Protein 6HQ6 (pdb70)

Nearest PDB structures (foldseek):
  6hq6-assembly1_B  TM=1.001E+00  e=0.000E+00  metagenome
  6hq6-assembly1_A  TM=1.000E+00  e=0.000E+00  metagenome
  6hq8-assembly1_B  TM=1.000E+00  e=0.000E+00  metagenome
  6gh3-assembly1_A  TM=7.554E-01  e=8.698E-26  Paenibacillus sp. YM1
  6gh3-assembly1_B  TM=7.526E-01  e=1.821E-25  Paenibacillus sp. YM1

Structure (mmCIF, N/CA/C/O backbone):
data_6HQ6
#
_entry.id   6HQ6
#
_cell.length_a   100.239
_cell.length_b   158.986
_cell.length_c   181.564
_cell.angle_alpha   90.000
_cell.angle_beta   90.000
_cell.angle_gamma   90.000
#
_symmetry.space_group_name_H-M   'P 21 21 21'
#
loop_
_entity.id
_entity.type
_entity.pdbx_description
1 polymer 'Bacterial beta-1,3-oligosaccharide phosphorylase'
2 non-polymer 'SULFATE ION'
3 non-polymer BICINE
4 non-polymer 1,2-ETHANEDIOL
5 non-polymer 'CHLORIDE ION'
6 water water
#
loop_
_atom_site.group_PDB
_atom_site.id
_atom_site.type_symbol
_atom_site.label_atom_id
_atom_site.label_alt_id
_atom_site.label_comp_id
_atom_site.label_asym_id
_atom_site.label_entity_id
_atom_site.label_seq_id
_atom_site.pdbx_PDB_ins_code
_atom_site.Cartn_x
_atom_site.Cartn_y
_atom_site.Cartn_z
_atom_site.occupancy
_atom_site.B_iso_or_equiv
_atom_site.auth_seq_id
_atom_site.auth_comp_id
_atom_site.auth_asym_id
_atom_site.auth_atom_id
_atom_site.pdbx_PDB_model_num
ATOM 1 N N . SER A 1 38 ? 69.374 4.431 8.462 1.00 68.79 19 SER A N 1
ATOM 2 C CA . SER A 1 38 ? 69.417 3.901 9.866 1.00 69.29 19 SER A CA 1
ATOM 3 C C . SER A 1 38 ? 68.369 4.648 10.720 1.00 61.06 19 SER A C 1
ATOM 4 O O . SER A 1 38 ? 67.412 4.060 11.225 1.00 55.14 19 SER A O 1
ATOM 7 N N . ILE A 1 39 ? 68.515 5.969 10.825 1.00 57.11 20 ILE A N 1
ATOM 8 C CA . ILE A 1 39 ? 67.567 6.779 11.620 1.00 55.44 20 ILE A CA 1
ATOM 9 C C . ILE A 1 39 ? 66.408 7.232 10.729 1.00 55.61 20 ILE A C 1
ATOM 10 O O . ILE A 1 39 ? 66.504 8.234 10.029 1.00 61.53 20 ILE A O 1
ATOM 15 N N . THR A 1 40 ? 65.294 6.506 10.801 1.00 56.30 21 THR A N 1
ATOM 16 C CA . THR A 1 40 ? 64.091 6.838 10.029 1.00 55.30 21 THR A CA 1
ATOM 17 C C . THR A 1 40 ? 63.002 7.294 10.985 1.00 52.69 21 THR A C 1
ATOM 18 O O . THR A 1 40 ? 63.103 7.039 12.194 1.00 54.44 21 THR A O 1
ATOM 22 N N . MET A 1 41 ? 61.963 7.913 10.421 1.00 54.96 22 MET A N 1
ATOM 23 C CA . MET A 1 41 ? 60.768 8.273 11.192 1.00 54.40 22 MET A CA 1
ATOM 24 C C . MET A 1 41 ? 59.488 7.796 10.486 1.00 52.73 22 MET A C 1
ATOM 25 O O . MET A 1 41 ? 59.190 8.289 9.408 1.00 54.37 22 MET A O 1
ATOM 30 N N . ASP A 1 42 ? 58.698 6.938 11.156 1.00 50.34 23 ASP A N 1
ATOM 31 C CA . ASP A 1 42 ? 57.478 6.358 10.600 1.00 54.52 23 ASP A CA 1
ATOM 32 C C . ASP A 1 42 ? 56.280 6.510 11.549 1.00 53.26 23 ASP A C 1
ATOM 33 O O . ASP A 1 42 ? 56.430 6.753 12.731 1.00 50.03 23 ASP A O 1
ATOM 38 N N . MET A 1 43 ? 55.082 6.365 10.974 1.00 54.09 24 MET A N 1
ATOM 39 C CA . MET A 1 43 ? 53.817 6.226 11.688 1.00 54.52 24 MET A CA 1
ATOM 40 C C . MET A 1 43 ? 53.566 4.752 11.991 1.00 57.72 24 MET A C 1
ATOM 41 O O . MET A 1 43 ? 53.619 3.924 11.091 1.00 59.33 24 MET A O 1
ATOM 46 N N . VAL A 1 44 ? 53.317 4.447 13.267 1.00 55.81 25 VAL A N 1
ATOM 47 C CA . VAL A 1 44 ? 53.198 3.087 13.743 1.00 56.57 25 VAL A CA 1
ATOM 48 C C . VAL A 1 44 ? 52.129 3.059 14.841 1.00 58.09 25 VAL A C 1
ATOM 49 O O . VAL A 1 44 ? 52.145 3.886 15.763 1.00 59.12 25 VAL A O 1
ATOM 53 N N . SER A 1 45 ? 51.214 2.095 14.728 1.00 56.73 26 SER A N 1
ATOM 54 C CA . SER A 1 45 ? 50.178 1.819 15.704 1.00 56.96 26 SER A CA 1
ATOM 55 C C . SER A 1 45 ? 50.794 1.064 16.885 1.00 57.56 26 SER A C 1
ATOM 56 O O . SER A 1 45 ? 51.456 0.043 16.709 1.00 59.51 26 SER A O 1
ATOM 59 N N . MET A 1 46 ? 50.575 1.566 18.100 1.00 57.32 27 MET A N 1
ATOM 60 C CA . MET A 1 46 ? 51.029 0.874 19.298 1.00 58.37 27 MET A CA 1
ATOM 61 C C . MET A 1 46 ? 49.811 0.660 20.192 1.00 60.25 27 MET A C 1
ATOM 62 O O . MET A 1 46 ? 49.235 1.607 20.709 1.00 57.77 27 MET A O 1
ATOM 67 N N . ASN A 1 47 ? 49.371 -0.603 20.264 1.00 65.59 28 ASN A N 1
ATOM 68 C CA . ASN A 1 47 ? 48.185 -0.982 21.009 1.00 68.18 28 ASN A CA 1
ATOM 69 C C . ASN A 1 47 ? 46.979 -0.144 20.583 1.00 67.18 28 ASN A C 1
ATOM 70 O O . ASN A 1 47 ? 46.211 0.298 21.433 1.00 70.24 28 ASN A O 1
ATOM 75 N N . GLY A 1 48 ? 46.840 0.096 19.275 1.00 65.79 29 GLY A N 1
ATOM 76 C CA . GLY A 1 48 ? 45.661 0.766 18.714 1.00 65.09 29 GLY A CA 1
ATOM 77 C C . GLY A 1 48 ? 45.753 2.284 18.684 1.00 61.25 29 GLY A C 1
ATOM 78 O O . GLY A 1 48 ? 44.829 2.923 18.194 1.00 60.29 29 GLY A O 1
ATOM 79 N N . GLU A 1 49 ? 46.865 2.864 19.159 1.00 58.76 30 GLU A N 1
ATOM 80 C CA . GLU A 1 49 ? 47.082 4.328 19.090 1.00 55.76 30 GLU A CA 1
ATOM 81 C C . GLU A 1 49 ? 48.258 4.640 18.147 1.00 52.47 30 GLU A C 1
ATOM 82 O O . GLU A 1 49 ? 49.268 3.967 18.196 1.00 52.19 30 GLU A O 1
ATOM 88 N N . MET A 1 50 ? 48.124 5.666 17.311 1.00 48.36 31 MET A N 1
ATOM 89 C CA . MET A 1 50 ? 49.160 6.058 16.356 1.00 50.65 31 MET A CA 1
ATOM 90 C C . MET A 1 50 ? 50.253 6.919 17.033 1.00 49.43 31 MET A C 1
ATOM 91 O O . MET A 1 50 ? 49.973 7.934 17.718 1.00 48.66 31 MET A O 1
ATOM 96 N N . PHE A 1 51 ? 51.508 6.514 16.802 1.00 47.14 32 PHE A N 1
ATOM 97 C CA . PHE A 1 51 ? 52.698 7.228 17.248 1.00 46.02 32 PHE A CA 1
ATOM 98 C C . PHE A 1 51 ? 53.641 7.516 16.068 1.00 45.77 32 PHE A C 1
ATOM 99 O O . PHE A 1 51 ? 53.712 6.729 15.106 1.00 49.04 32 PHE A O 1
ATOM 107 N N . TYR A 1 52 ? 54.436 8.585 16.189 1.00 41.47 33 TYR A N 1
ATOM 108 C CA . TYR A 1 52 ? 55.662 8.698 15.403 1.00 41.17 33 TYR A CA 1
ATOM 109 C C . TYR A 1 52 ? 56.764 7.890 16.099 1.00 40.30 33 TYR A C 1
ATOM 110 O O . TYR A 1 52 ? 56.953 7.987 17.294 1.00 40.27 33 TYR A O 1
ATOM 119 N N . LYS A 1 53 ? 57.492 7.115 15.308 1.00 40.39 34 LYS A N 1
ATOM 120 C CA . LYS A 1 53 ? 58.597 6.266 15.728 1.00 41.80 34 LYS A CA 1
ATOM 121 C C . LYS A 1 53 ? 59.906 6.767 15.109 1.00 43.00 34 LYS A C 1
ATOM 122 O O . LYS A 1 53 ? 60.026 6.847 13.891 1.00 43.49 34 LYS A O 1
ATOM 128 N N . ILE A 1 54 ? 60.883 7.111 15.957 1.00 42.79 35 ILE A N 1
ATOM 129 C CA . ILE A 1 54 ? 62.240 7.317 15.505 1.00 40.87 35 ILE A CA 1
ATOM 130 C C . ILE A 1 54 ? 63.010 6.016 15.730 1.00 41.34 35 ILE A C 1
ATOM 131 O O . ILE A 1 54 ? 63.321 5.650 16.854 1.00 41.17 35 ILE A O 1
ATOM 136 N N . ALA A 1 55 ? 63.363 5.352 14.636 1.00 42.29 36 ALA A N 1
ATOM 137 C CA . ALA A 1 55 ? 64.174 4.115 14.698 1.00 44.62 36 ALA A CA 1
ATOM 138 C C . ALA A 1 55 ? 65.634 4.492 14.965 1.00 43.90 36 ALA A C 1
ATOM 139 O O . ALA A 1 55 ? 66.161 5.486 14.403 1.00 45.63 36 ALA A O 1
ATOM 141 N N . ASN A 1 56 ? 66.276 3.685 15.815 1.00 42.85 37 ASN A N 1
ATOM 142 C CA . ASN A 1 56 ? 67.684 3.799 16.130 1.00 41.53 37 ASN A CA 1
ATOM 143 C C . ASN A 1 56 ? 67.949 5.176 16.752 1.00 40.70 37 ASN A C 1
ATOM 144 O O . ASN A 1 56 ? 68.942 5.834 16.425 1.00 42.29 37 ASN A O 1
ATOM 149 N N . ASN A 1 57 ? 67.076 5.590 17.681 1.00 40.12 38 ASN A N 1
ATOM 150 C CA . ASN A 1 57 ? 67.166 6.927 18.278 1.00 38.52 38 ASN A CA 1
ATOM 151 C C . ASN A 1 57 ? 68.494 7.134 18.999 1.00 39.73 38 ASN A C 1
ATOM 152 O O . ASN A 1 57 ? 68.918 8.268 19.183 1.00 38.76 38 ASN A O 1
ATOM 157 N N . ASP A 1 58 ? 69.147 6.035 19.400 1.00 41.28 39 ASP A N 1
ATOM 158 C CA . ASP A 1 58 ? 70.412 6.096 20.122 1.00 41.42 39 ASP A CA 1
ATOM 159 C C . ASP A 1 58 ? 71.575 6.377 19.176 1.00 41.41 39 ASP A C 1
ATOM 160 O O . ASP A 1 58 ? 72.661 6.605 19.638 1.00 43.91 39 ASP A O 1
ATOM 165 N N . ALA A 1 59 ? 71.339 6.413 17.868 1.00 41.88 40 ALA A N 1
ATOM 166 C CA . ALA A 1 59 ? 72.363 6.866 16.928 1.00 43.25 40 ALA A CA 1
ATOM 167 C C . ALA A 1 59 ? 72.360 8.394 16.845 1.00 44.55 40 ALA A C 1
ATOM 168 O O . ALA A 1 59 ? 73.224 8.952 16.219 1.00 46.61 40 ALA A O 1
ATOM 170 N N . MET A 1 60 ? 71.332 9.054 17.397 1.00 45.07 41 MET A N 1
ATOM 171 C CA . MET A 1 60 ? 71.285 10.515 17.457 1.00 43.47 41 MET A CA 1
ATOM 172 C C . MET A 1 60 ? 71.910 10.962 18.783 1.00 42.80 41 MET A C 1
ATOM 173 O O . MET A 1 60 ? 71.749 10.306 19.809 1.00 41.01 41 MET A O 1
ATOM 178 N N . ARG A 1 61 ? 72.489 12.161 18.777 1.00 41.10 42 ARG A N 1
ATOM 179 C CA . ARG A 1 61 ? 72.806 12.831 20.014 1.00 40.96 42 ARG A CA 1
ATOM 180 C C . ARG A 1 61 ? 71.524 13.056 20.823 1.00 37.69 42 ARG A C 1
ATOM 181 O O . ARG A 1 61 ? 70.533 13.560 20.317 1.00 37.51 42 ARG A O 1
ATOM 189 N N . PRO A 1 62 ? 71.460 12.658 22.106 1.00 37.11 43 PRO A N 1
ATOM 190 C CA . PRO A 1 62 ? 70.218 12.789 22.866 1.00 36.87 43 PRO A CA 1
ATOM 191 C C . PRO A 1 62 ? 69.611 14.200 22.819 1.00 36.58 43 PRO A C 1
ATOM 192 O O . PRO A 1 62 ? 70.349 15.204 22.948 1.00 36.97 43 PRO A O 1
ATOM 196 N N . PHE A 1 63 ? 68.288 14.274 22.644 1.00 35.46 44 PHE A N 1
ATOM 197 C CA . PHE A 1 63 ? 67.593 15.560 22.509 1.00 34.03 44 PHE A CA 1
ATOM 198 C C . PHE A 1 63 ? 66.492 15.674 23.573 1.00 35.56 44 PHE A C 1
ATOM 199 O O . PHE A 1 63 ? 66.013 14.640 24.157 1.00 33.80 44 PHE A O 1
ATOM 207 N N . PHE A 1 64 ? 66.051 16.913 23.833 1.00 33.49 45 PHE A N 1
ATOM 208 C CA . PHE A 1 64 ? 65.169 17.186 24.976 1.00 33.50 45 PHE A CA 1
ATOM 209 C C . PHE A 1 64 ? 63.732 17.455 24.514 1.00 33.13 45 PHE A C 1
ATOM 210 O O . PHE A 1 64 ? 63.522 18.156 23.544 1.00 33.98 45 PHE A O 1
ATOM 218 N N . MET A 1 65 ? 62.749 16.952 25.286 1.00 33.70 46 MET A N 1
ATOM 219 C CA . MET A 1 65 ? 61.322 17.030 24.953 1.00 33.96 46 MET A CA 1
ATOM 220 C C . MET A 1 65 ? 60.517 17.518 26.166 1.00 33.11 46 MET A C 1
ATOM 221 O O . MET A 1 65 ? 60.921 17.338 27.306 1.00 32.52 46 MET A O 1
ATOM 226 N N . THR A 1 66 ? 59.365 18.136 25.887 1.00 32.98 47 THR A N 1
ATOM 227 C CA . THR A 1 66 ? 58.340 18.375 26.876 1.00 33.64 47 THR A CA 1
ATOM 228 C C . THR A 1 66 ? 57.182 17.460 26.535 1.00 32.60 47 THR A C 1
ATOM 229 O O . THR A 1 66 ? 56.833 17.346 25.399 1.00 34.43 47 THR A O 1
ATOM 233 N N . ILE A 1 67 ? 56.702 16.705 27.533 1.00 33.60 48 ILE A N 1
ATOM 234 C CA . ILE A 1 67 ? 55.509 15.884 27.392 1.00 33.46 48 ILE A CA 1
ATOM 235 C C . ILE A 1 67 ? 54.360 16.696 27.975 1.00 35.13 48 ILE A C 1
ATOM 236 O O . ILE A 1 67 ? 54.397 17.091 29.163 1.00 36.91 48 ILE A O 1
ATOM 241 N N . VAL A 1 68 ? 53.344 16.959 27.159 1.00 35.64 49 VAL A N 1
ATOM 242 C CA . VAL A 1 68 ? 52.289 17.883 27.550 1.00 36.49 49 VAL A CA 1
ATOM 243 C C . VAL A 1 68 ? 51.154 17.110 28.227 1.00 36.33 49 VAL A C 1
ATOM 244 O O . VAL A 1 68 ? 50.962 15.917 27.982 1.00 34.77 49 VAL A O 1
ATOM 248 N N . SER A 1 69 ? 50.458 17.814 29.128 1.00 35.15 50 SER A N 1
ATOM 249 C CA . SER A 1 69 ? 49.271 17.363 29.806 1.00 36.26 50 SER A CA 1
ATOM 250 C C . SER A 1 69 ? 48.150 18.403 29.654 1.00 36.14 50 SER A C 1
ATOM 251 O O . SER A 1 69 ? 48.413 19.608 29.527 1.00 35.49 50 SER A O 1
ATOM 254 N N . ASP A 1 70 ? 46.911 17.903 29.700 1.00 35.71 51 ASP A N 1
ATOM 255 C CA . ASP A 1 70 ? 45.709 18.664 29.879 1.00 37.33 51 ASP A CA 1
ATOM 256 C C . ASP A 1 70 ? 45.627 19.190 31.314 1.00 38.70 51 ASP A C 1
ATOM 257 O O . ASP A 1 70 ? 44.929 20.160 31.576 1.00 40.00 51 ASP A O 1
ATOM 262 N N . SER A 1 71 ? 46.307 18.525 32.244 1.00 39.25 52 SER A N 1
ATOM 263 C CA . SER A 1 71 ? 46.230 18.808 33.687 1.00 39.72 52 SER A CA 1
ATOM 264 C C . SER A 1 71 ? 47.480 19.608 34.111 1.00 38.82 52 SER A C 1
ATOM 265 O O . SER A 1 71 ? 47.988 20.391 33.338 1.00 39.17 52 SER A O 1
ATOM 268 N N . ASN A 1 72 ? 47.988 19.428 35.326 1.00 37.51 53 ASN A N 1
ATOM 269 C CA . ASN A 1 72 ? 49.094 20.256 35.835 1.00 37.80 53 ASN A CA 1
ATOM 270 C C . ASN A 1 72 ? 50.423 19.471 35.885 1.00 37.40 53 ASN A C 1
ATOM 271 O O . ASN A 1 72 ? 51.403 19.937 36.469 1.00 36.82 53 ASN A O 1
ATOM 276 N N . HIS A 1 73 ? 50.501 18.353 35.157 1.00 37.00 54 HIS A N 1
ATOM 277 C CA . HIS A 1 73 ? 51.745 17.602 35.021 1.00 36.19 54 HIS A CA 1
ATOM 278 C C . HIS A 1 73 ? 52.741 18.393 34.206 1.00 35.75 54 HIS A C 1
ATOM 279 O O . HIS A 1 73 ? 52.362 18.992 33.207 1.00 35.96 54 HIS A O 1
ATOM 286 N N . TRP A 1 74 ? 54.019 18.291 34.578 1.00 34.90 55 TRP A N 1
ATOM 287 C CA . TRP A 1 74 ? 55.095 18.631 33.715 1.00 33.95 55 TRP A CA 1
ATOM 288 C C . TRP A 1 74 ? 56.098 17.474 33.662 1.00 34.65 55 TRP A C 1
ATOM 289 O O . TRP A 1 74 ? 56.318 16.757 34.659 1.00 34.45 55 TRP A O 1
ATOM 300 N N . MET A 1 75 ? 56.727 17.318 32.502 1.00 34.33 56 MET A N 1
ATOM 301 C CA . MET A 1 75 ? 57.704 16.270 32.286 1.00 36.57 56 MET A CA 1
ATOM 302 C C . MET A 1 75 ? 58.648 16.712 31.174 1.00 34.43 56 MET A C 1
ATOM 303 O O . MET A 1 75 ? 58.216 16.915 30.060 1.00 35.49 56 MET A O 1
ATOM 308 N N . PHE A 1 76 ? 59.932 16.804 31.511 1.00 34.31 57 PHE A N 1
ATOM 309 C CA . PHE A 1 76 ? 60.970 17.210 30.607 1.00 35.43 57 PHE A CA 1
ATOM 310 C C . PHE A 1 76 ? 61.977 16.060 30.512 1.00 34.84 57 PHE A C 1
ATOM 311 O O . PHE A 1 76 ? 62.651 15.725 31.489 1.00 37.00 57 PHE A O 1
ATOM 319 N N . VAL A 1 77 ? 62.053 15.443 29.334 1.00 34.05 58 VAL A N 1
ATOM 320 C CA . VAL A 1 77 ? 62.688 14.145 29.220 1.00 35.77 58 VAL A CA 1
ATOM 321 C C . VAL A 1 77 ? 63.569 14.128 27.974 1.00 34.96 58 VAL A C 1
ATOM 322 O O . VAL A 1 77 ? 63.204 14.707 26.939 1.00 35.14 58 VAL A O 1
ATOM 326 N N . SER A 1 78 ? 64.727 13.478 28.106 1.00 34.02 59 SER A N 1
ATOM 327 C CA . SER A 1 78 ? 65.655 13.227 27.022 1.00 34.06 59 SER A CA 1
ATOM 328 C C . SER A 1 78 ? 65.279 11.955 26.259 1.00 34.85 59 SER A C 1
ATOM 329 O O . SER A 1 78 ? 64.640 11.080 26.779 1.00 34.60 59 SER A O 1
ATOM 332 N N . SER A 1 79 ? 65.739 11.877 25.007 1.00 35.96 60 SER A N 1
ATOM 333 C CA . SER A 1 79 ? 65.531 10.741 24.161 1.00 36.06 60 SER A CA 1
ATOM 334 C C . SER A 1 79 ? 66.313 9.536 24.704 1.00 37.13 60 SER A C 1
ATOM 335 O O . SER A 1 79 ? 66.033 8.419 24.320 1.00 36.68 60 SER A O 1
ATOM 338 N N . ASN A 1 80 ? 67.241 9.780 25.645 1.00 36.58 61 ASN A N 1
ATOM 339 C CA . ASN A 1 80 ? 67.924 8.712 26.329 1.00 38.11 61 ASN A CA 1
ATOM 340 C C . ASN A 1 80 ? 67.167 8.255 27.576 1.00 36.55 61 ASN A C 1
ATOM 341 O O . ASN A 1 80 ? 67.607 7.365 28.210 1.00 40.09 61 ASN A O 1
ATOM 346 N N . GLY A 1 81 ? 66.036 8.859 27.928 1.00 35.82 62 GLY A N 1
ATOM 347 C CA . GLY A 1 81 ? 65.256 8.446 29.097 1.00 36.15 62 GLY A CA 1
ATOM 348 C C . GLY A 1 81 ? 65.449 9.307 30.348 1.00 36.30 62 GLY A C 1
ATOM 349 O O . GLY A 1 81 ? 64.622 9.280 31.240 1.00 36.27 62 GLY A O 1
ATOM 350 N N . GLY A 1 82 ? 66.519 10.100 30.413 1.00 36.44 63 GLY A N 1
ATOM 351 C CA . GLY A 1 82 ? 66.767 10.917 31.598 1.00 37.86 63 GLY A CA 1
ATOM 352 C C . GLY A 1 82 ? 65.669 11.960 31.733 1.00 37.29 63 GLY A C 1
ATOM 353 O O . GLY A 1 82 ? 65.237 12.496 30.724 1.00 37.86 63 GLY A O 1
ATOM 354 N N . LEU A 1 83 ? 65.145 12.180 32.947 1.00 36.85 64 LEU A N 1
ATOM 355 C CA . LEU A 1 83 ? 64.011 13.107 33.058 1.00 36.27 64 LEU A CA 1
ATOM 356 C C . LEU A 1 83 ? 63.998 13.825 34.408 1.00 35.79 64 LEU A C 1
ATOM 357 O O . LEU A 1 83 ? 64.646 13.420 35.410 1.00 35.12 64 LEU A O 1
ATOM 362 N N . THR A 1 84 ? 63.248 14.930 34.388 1.00 36.18 65 THR A N 1
ATOM 363 C CA . THR A 1 84 ? 62.603 15.496 35.566 1.00 36.60 65 THR A CA 1
ATOM 364 C C . THR A 1 84 ? 61.097 15.562 35.303 1.00 35.76 65 THR A C 1
ATOM 365 O O . THR A 1 84 ? 60.657 15.782 34.172 1.00 37.09 65 THR A O 1
ATOM 369 N N . ALA A 1 85 ? 60.307 15.371 36.357 1.00 36.69 66 ALA A N 1
ATOM 370 C CA . ALA A 1 85 ? 58.873 15.447 36.249 1.00 37.59 66 ALA A CA 1
ATOM 371 C C . ALA A 1 85 ? 58.270 15.797 37.601 1.00 37.57 66 ALA A C 1
ATOM 372 O O . ALA A 1 85 ? 58.890 15.592 38.645 1.00 40.26 66 ALA A O 1
ATOM 374 N N . GLY A 1 86 ? 57.033 16.301 37.553 1.00 36.68 67 GLY A N 1
ATOM 375 C CA . GLY A 1 86 ? 56.304 16.697 38.737 1.00 37.27 67 GLY A CA 1
ATOM 376 C C . GLY A 1 86 ? 54.936 17.229 38.377 1.00 36.51 67 GLY A C 1
ATOM 377 O O . GLY A 1 86 ? 54.512 17.071 37.261 1.00 34.61 67 GLY A O 1
ATOM 378 N N . ARG A 1 87 ? 54.276 17.879 39.342 1.00 37.31 68 ARG A N 1
ATOM 379 C CA . ARG A 1 87 ? 53.010 18.537 39.097 1.00 37.59 68 ARG A CA 1
ATOM 380 C C . ARG A 1 87 ? 53.084 19.971 39.631 1.00 38.43 68 ARG A C 1
ATOM 381 O O . ARG A 1 87 ? 53.732 20.253 40.652 1.00 38.03 68 ARG A O 1
ATOM 389 N N . LYS A 1 88 ? 52.449 20.876 38.882 1.00 38.11 69 LYS A N 1
ATOM 390 C CA . LYS A 1 88 ? 52.359 22.308 39.184 1.00 38.48 69 LYS A CA 1
ATOM 391 C C . LYS A 1 88 ? 53.702 22.997 38.915 1.00 36.88 69 LYS A C 1
ATOM 392 O O . LYS A 1 88 ? 53.807 23.747 37.945 1.00 36.09 69 LYS A O 1
ATOM 398 N N . ASN A 1 89 ? 54.722 22.738 39.731 1.00 36.75 70 ASN A N 1
ATOM 399 C CA . ASN A 1 89 ? 56.020 23.420 39.561 1.00 38.10 70 ASN A CA 1
ATOM 400 C C . ASN A 1 89 ? 57.156 22.570 40.160 1.00 38.13 70 ASN A C 1
ATOM 401 O O . ASN A 1 89 ? 56.958 21.485 40.653 1.00 37.95 70 ASN A O 1
ATOM 406 N N . ALA A 1 90 ? 58.368 23.120 40.120 1.00 39.79 71 ALA A N 1
ATOM 407 C CA . ALA A 1 90 ? 59.585 22.438 40.497 1.00 39.94 71 ALA A CA 1
ATOM 408 C C . ALA A 1 90 ? 59.617 22.125 42.001 1.00 41.34 71 ALA A C 1
ATOM 409 O O . ALA A 1 90 ? 60.459 21.366 42.423 1.00 41.45 71 ALA A O 1
ATOM 411 N N . GLU A 1 91 ? 58.708 22.689 42.793 1.00 40.66 72 GLU A N 1
ATOM 412 C CA . GLU A 1 91 ? 58.705 22.486 44.249 1.00 42.24 72 GLU A CA 1
ATOM 413 C C . GLU A 1 91 ? 57.912 21.217 44.609 1.00 41.61 72 GLU A C 1
ATOM 414 O O . GLU A 1 91 ? 57.869 20.842 45.758 1.00 42.55 72 GLU A O 1
ATOM 420 N N . TYR A 1 92 ? 57.286 20.586 43.618 1.00 41.69 73 TYR A N 1
ATOM 421 C CA . TYR A 1 92 ? 56.603 19.303 43.738 1.00 43.16 73 TYR A CA 1
ATOM 422 C C . TYR A 1 92 ? 57.144 18.362 42.642 1.00 41.83 73 TYR A C 1
ATOM 423 O O . TYR A 1 92 ? 56.394 17.769 41.895 1.00 40.44 73 TYR A O 1
ATOM 432 N N . ALA A 1 93 ? 58.468 18.285 42.550 1.00 41.45 74 ALA A N 1
ATOM 433 C CA . ALA A 1 93 ? 59.169 17.404 41.643 1.00 41.45 74 ALA A CA 1
ATOM 434 C C . ALA A 1 93 ? 59.101 15.960 42.140 1.00 41.50 74 ALA A C 1
ATOM 435 O O . ALA A 1 93 ? 59.311 15.686 43.328 1.00 44.15 74 ALA A O 1
ATOM 437 N N . LEU A 1 94 ? 58.858 15.042 41.202 1.00 40.31 75 LEU A N 1
ATOM 438 C CA . LEU A 1 94 ? 58.973 13.589 41.443 1.00 40.23 75 LEU A CA 1
ATOM 439 C C . LEU A 1 94 ? 60.423 13.153 41.280 1.00 40.29 75 LEU A C 1
ATOM 440 O O . LEU A 1 94 ? 60.912 12.346 42.053 1.00 39.91 75 LEU A O 1
ATOM 445 N N . PHE A 1 95 ? 61.076 13.694 40.245 1.00 40.48 76 PHE A N 1
ATOM 446 C CA . PHE A 1 95 ? 62.506 13.550 40.009 1.00 39.69 76 PHE A CA 1
ATOM 447 C C . PHE A 1 95 ? 63.171 14.930 40.027 1.00 41.06 76 PHE A C 1
ATOM 448 O O . PHE A 1 95 ? 62.592 15.921 39.597 1.00 40.88 76 PHE A O 1
ATOM 456 N N . PRO A 1 96 ? 64.424 15.033 40.504 1.00 40.36 77 PRO A N 1
ATOM 457 C CA . PRO A 1 96 ? 65.056 16.325 40.738 1.00 40.88 77 PRO A CA 1
ATOM 458 C C . PRO A 1 96 ? 65.088 17.252 39.514 1.00 38.84 77 PRO A C 1
ATOM 459 O O . PRO A 1 96 ? 65.335 16.804 38.399 1.00 37.85 77 PRO A O 1
ATOM 463 N N . TYR A 1 97 ? 64.826 18.544 39.773 1.00 39.02 78 TYR A N 1
ATOM 464 C CA . TYR A 1 97 ? 64.748 19.563 38.754 1.00 37.80 78 TYR A CA 1
ATOM 465 C C . TYR A 1 97 ? 66.141 20.192 38.570 1.00 37.77 78 TYR A C 1
ATOM 466 O O . TYR A 1 97 ? 66.581 20.983 39.372 1.00 38.95 78 TYR A O 1
ATOM 475 N N . TYR A 1 98 ? 66.854 19.785 37.518 1.00 38.17 79 TYR A N 1
ATOM 476 C CA . TYR A 1 98 ? 68.150 20.321 37.154 1.00 37.21 79 TYR A CA 1
ATOM 477 C C . TYR A 1 98 ? 68.094 20.860 35.721 1.00 36.73 79 TYR A C 1
ATOM 478 O O . TYR A 1 98 ? 67.073 20.690 35.012 1.00 36.28 79 TYR A O 1
ATOM 487 N N . THR A 1 99 ? 69.184 21.502 35.276 1.00 35.61 80 THR A N 1
ATOM 488 C CA . THR A 1 99 ? 69.306 21.941 33.857 1.00 37.12 80 THR A CA 1
ATOM 489 C C . THR A 1 99 ? 69.332 20.733 32.896 1.00 37.49 80 THR A C 1
ATOM 490 O O . THR A 1 99 ? 69.586 19.601 33.310 1.00 36.31 80 THR A O 1
ATOM 494 N N . ASP A 1 100 ? 69.040 20.984 31.617 1.00 35.55 81 ASP A N 1
ATOM 495 C CA . ASP A 1 100 ? 68.753 19.892 30.679 1.00 38.07 81 ASP A CA 1
ATOM 496 C C . ASP A 1 100 ? 70.001 19.020 30.398 1.00 37.84 81 ASP A C 1
ATOM 497 O O . ASP A 1 100 ? 69.837 17.807 30.122 1.00 37.19 81 ASP A O 1
ATOM 502 N N . ASP A 1 101 ? 71.207 19.609 30.406 1.00 35.82 82 ASP A N 1
ATOM 503 C CA . ASP A 1 101 ? 72.473 18.847 30.307 1.00 36.20 82 ASP A CA 1
ATOM 504 C C . ASP A 1 101 ? 72.543 17.824 31.467 1.00 37.96 82 ASP A C 1
ATOM 505 O O . ASP A 1 101 ? 72.784 16.637 31.256 1.00 38.83 82 ASP A O 1
ATOM 510 N N . LYS A 1 102 ? 72.285 18.258 32.707 1.00 38.04 83 LYS A N 1
ATOM 511 C CA . LYS A 1 102 ? 72.433 17.370 33.849 1.00 39.30 83 LYS A CA 1
ATOM 512 C C . LYS A 1 102 ? 71.304 16.325 33.877 1.00 39.21 83 LYS A C 1
ATOM 513 O O . LYS A 1 102 ? 71.537 15.207 34.344 1.00 38.80 83 LYS A O 1
ATOM 519 N N . ILE A 1 103 ? 70.093 16.700 33.443 1.00 38.30 84 ILE A N 1
ATOM 520 C CA . ILE A 1 103 ? 68.995 15.735 33.290 1.00 39.20 84 ILE A CA 1
ATOM 521 C C . ILE A 1 103 ? 69.457 14.607 32.338 1.00 39.25 84 ILE A C 1
ATOM 522 O O . ILE A 1 103 ? 69.424 13.424 32.705 1.00 40.99 84 ILE A O 1
ATOM 527 N N . THR A 1 104 ? 69.901 14.985 31.145 1.00 38.19 85 THR A N 1
ATOM 528 C CA . THR A 1 104 ? 70.381 14.069 30.104 1.00 39.28 85 THR A CA 1
ATOM 529 C C . THR A 1 104 ? 71.498 13.142 30.627 1.00 39.97 85 THR A C 1
ATOM 530 O O . THR A 1 104 ? 71.518 11.963 30.282 1.00 42.13 85 THR A O 1
ATOM 534 N N . GLU A 1 105 ? 72.395 13.667 31.474 1.00 39.96 86 GLU A N 1
ATOM 535 C CA . GLU A 1 105 ? 73.570 12.957 31.999 1.00 39.97 86 GLU A CA 1
ATOM 536 C C . GLU A 1 105 ? 73.193 12.036 33.170 1.00 40.88 86 GLU A C 1
ATOM 537 O O . GLU A 1 105 ? 74.046 11.281 33.639 1.00 42.94 86 GLU A O 1
ATOM 543 N N . SER A 1 106 ? 71.953 12.108 33.669 1.00 38.98 87 SER A N 1
ATOM 544 C CA . SER A 1 106 ? 71.523 11.459 34.922 1.00 39.08 87 SER A CA 1
ATOM 545 C C . SER A 1 106 ? 70.751 10.145 34.696 1.00 38.47 87 SER A C 1
ATOM 546 O O . SER A 1 106 ? 70.240 9.584 35.647 1.00 39.48 87 SER A O 1
ATOM 549 N N . ALA A 1 107 ? 70.642 9.667 33.451 1.00 38.83 88 ALA A N 1
ATOM 550 C CA . ALA A 1 107 ? 69.721 8.562 33.077 1.00 39.51 88 ALA A CA 1
ATOM 551 C C . ALA A 1 107 ? 70.050 7.255 33.812 1.00 39.89 88 ALA A C 1
ATOM 552 O O . ALA A 1 107 ? 69.150 6.447 34.091 1.00 42.22 88 ALA A O 1
ATOM 554 N N . ASP A 1 108 ? 71.322 7.038 34.136 1.00 42.09 89 ASP A N 1
ATOM 555 C CA . ASP A 1 108 ? 71.733 5.773 34.752 1.00 43.49 89 ASP A CA 1
ATOM 556 C C . ASP A 1 108 ? 71.248 5.673 36.209 1.00 44.72 89 ASP A C 1
ATOM 557 O O . ASP A 1 108 ? 71.076 4.571 36.680 1.00 43.68 89 ASP A O 1
ATOM 562 N N . ILE A 1 109 ? 71.083 6.813 36.911 1.00 43.97 90 ILE A N 1
ATOM 563 C CA . ILE A 1 109 ? 70.804 6.840 38.350 1.00 46.19 90 ILE A CA 1
ATOM 564 C C . ILE A 1 109 ? 69.442 7.454 38.673 1.00 44.51 90 ILE A C 1
ATOM 565 O O . ILE A 1 109 ? 69.002 7.373 39.806 1.00 44.98 90 ILE A O 1
ATOM 570 N N . THR A 1 110 ? 68.806 8.105 37.709 1.00 43.02 91 THR A N 1
ATOM 571 C CA . THR A 1 110 ? 67.565 8.797 37.962 1.00 42.00 91 THR A CA 1
ATOM 572 C C . THR A 1 110 ? 66.522 8.371 36.934 1.00 40.23 91 THR A C 1
ATOM 573 O O . THR A 1 110 ? 66.778 8.394 35.756 1.00 38.72 91 THR A O 1
ATOM 577 N N . GLY A 1 111 ? 65.331 8.033 37.426 1.00 41.38 92 GLY A N 1
ATOM 578 C CA . GLY A 1 111 ? 64.199 7.706 36.585 1.00 41.69 92 GLY A CA 1
ATOM 579 C C . GLY A 1 111 ? 64.049 6.210 36.396 1.00 41.63 92 GLY A C 1
ATOM 580 O O . GLY A 1 111 ? 64.181 5.449 37.347 1.00 43.28 92 GLY A O 1
ATOM 581 N N . SER A 1 112 ? 63.794 5.811 35.147 1.00 41.23 93 SER A N 1
ATOM 582 C CA . SER A 1 112 ? 63.466 4.441 34.766 1.00 43.16 93 SER A CA 1
ATOM 583 C C . SER A 1 112 ? 64.718 3.551 34.837 1.00 43.72 93 SER A C 1
ATOM 584 O O . SER A 1 112 ? 65.830 3.947 34.431 1.00 42.02 93 SER A O 1
ATOM 587 N N . LYS A 1 113 ? 64.561 2.350 35.400 1.00 43.66 94 LYS A N 1
ATOM 588 C CA . LYS A 1 113 ? 65.668 1.394 35.455 1.00 45.16 94 LYS A CA 1
ATOM 589 C C . LYS A 1 113 ? 65.102 -0.024 35.434 1.00 47.08 94 LYS A C 1
ATOM 590 O O . LYS A 1 113 ? 64.200 -0.333 36.234 1.00 47.25 94 LYS A O 1
ATOM 596 N N . SER A 1 114 ? 65.656 -0.862 34.541 1.00 47.76 95 SER A N 1
ATOM 597 C CA . SER A 1 114 ? 65.176 -2.224 34.331 1.00 50.10 95 SER A CA 1
ATOM 598 C C . SER A 1 114 ? 66.365 -3.175 34.130 1.00 50.34 95 SER A C 1
ATOM 599 O O . SER A 1 114 ? 67.202 -2.947 33.264 1.00 47.86 95 SER A O 1
ATOM 602 N N . ILE A 1 115 ? 66.428 -4.226 34.947 1.00 50.47 96 ILE A N 1
ATOM 603 C CA . ILE A 1 115 ? 67.432 -5.274 34.825 1.00 52.09 96 ILE A CA 1
ATOM 604 C C . ILE A 1 115 ? 66.725 -6.645 34.808 1.00 52.38 96 ILE A C 1
ATOM 605 O O . ILE A 1 115 ? 65.880 -6.933 35.677 1.00 51.83 96 ILE A O 1
ATOM 610 N N . PHE A 1 116 ? 67.107 -7.480 33.828 1.00 53.02 97 PHE A N 1
ATOM 611 C CA . PHE A 1 116 ? 66.559 -8.828 33.635 1.00 54.29 97 PHE A CA 1
ATOM 612 C C . PHE A 1 116 ? 67.685 -9.862 33.741 1.00 55.56 97 PHE A C 1
ATOM 613 O O . PHE A 1 116 ? 68.743 -9.714 33.089 1.00 54.31 97 PHE A O 1
ATOM 621 N N . GLN A 1 117 ? 67.437 -10.882 34.583 1.00 56.32 98 GLN A N 1
ATOM 622 C CA . GLN A 1 117 ? 68.256 -12.080 34.748 1.00 58.04 98 GLN A CA 1
ATOM 623 C C . GLN A 1 117 ? 67.526 -13.216 34.029 1.00 59.59 98 GLN A C 1
ATOM 624 O O . GLN A 1 117 ? 66.462 -13.652 34.486 1.00 58.85 98 GLN A O 1
ATOM 630 N N . ILE A 1 118 ? 68.079 -13.654 32.893 1.00 60.59 99 ILE A N 1
ATOM 631 C CA . ILE A 1 118 ? 67.410 -14.566 31.965 1.00 62.18 99 ILE A CA 1
ATOM 632 C C . ILE A 1 118 ? 68.163 -15.902 31.974 1.00 66.17 99 ILE A C 1
ATOM 633 O O . ILE A 1 118 ? 69.345 -15.935 31.709 1.00 64.45 99 ILE A O 1
ATOM 638 N N . GLN A 1 119 ? 67.469 -16.985 32.322 1.00 73.19 100 GLN A N 1
ATOM 639 C CA . GLN A 1 119 ? 68.066 -18.336 32.282 1.00 80.62 100 GLN A CA 1
ATOM 640 C C . GLN A 1 119 ? 67.912 -18.876 30.860 1.00 84.46 100 GLN A C 1
ATOM 641 O O . GLN A 1 119 ? 66.795 -19.105 30.411 1.00 84.05 100 GLN A O 1
ATOM 647 N N . TYR A 1 120 ? 69.044 -19.025 30.161 1.00 91.85 101 TYR A N 1
ATOM 648 C CA . TYR A 1 120 ? 69.101 -19.818 28.929 1.00 99.54 101 TYR A CA 1
ATOM 649 C C . TYR A 1 120 ? 70.316 -20.760 28.961 1.00 97.89 101 TYR A C 1
ATOM 650 O O . TYR A 1 120 ? 71.456 -20.332 29.209 1.00 92.66 101 TYR A O 1
ATOM 659 N N . ASN A 1 121 ? 70.032 -22.041 28.688 1.00 100.36 102 ASN A N 1
ATOM 660 C CA . ASN A 1 121 ? 70.964 -23.174 28.860 1.00 100.92 102 ASN A CA 1
ATOM 661 C C . ASN A 1 121 ? 71.178 -23.346 30.366 1.00 98.81 102 ASN A C 1
ATOM 662 O O . ASN A 1 121 ? 70.199 -23.426 31.108 1.00 97.97 102 ASN A O 1
ATOM 667 N N . ASN A 1 122 ? 72.438 -23.403 30.809 1.00 98.96 103 ASN A N 1
ATOM 668 C CA . ASN A 1 122 ? 72.759 -23.376 32.226 1.00 99.12 103 ASN A CA 1
ATOM 669 C C . ASN A 1 122 ? 73.521 -22.075 32.505 1.00 95.86 103 ASN A C 1
ATOM 670 O O . ASN A 1 122 ? 74.488 -22.084 33.262 1.00 99.83 103 ASN A O 1
ATOM 672 N N . GLU A 1 123 ? 73.054 -20.973 31.897 1.00 90.18 104 GLU A N 1
ATOM 673 C CA . GLU A 1 123 ? 73.695 -19.660 31.979 1.00 86.54 104 GLU A CA 1
ATOM 674 C C . GLU A 1 123 ? 72.662 -18.612 32.425 1.00 83.97 104 GLU A C 1
ATOM 675 O O . GLU A 1 123 ? 71.546 -18.570 31.920 1.00 80.59 104 GLU A O 1
ATOM 677 N N . LEU A 1 124 ? 73.053 -17.795 33.409 1.00 82.17 105 LEU A N 1
ATOM 678 C CA . LEU A 1 124 ? 72.299 -16.622 33.832 1.00 81.71 105 LEU A CA 1
ATOM 679 C C . LEU A 1 124 ? 72.847 -15.397 33.089 1.00 75.89 105 LEU A C 1
ATOM 680 O O . LEU A 1 124 ? 73.989 -15.008 33.285 1.00 75.24 105 LEU A O 1
ATOM 685 N N . ILE A 1 125 ? 72.007 -14.831 32.220 1.00 71.49 106 ILE A N 1
ATOM 686 C CA . ILE A 1 125 ? 72.352 -13.739 31.317 1.00 69.12 106 ILE A CA 1
ATOM 687 C C . ILE A 1 125 ? 71.665 -12.458 31.812 1.00 64.66 106 ILE A C 1
ATOM 688 O O . ILE A 1 125 ? 70.453 -12.466 32.001 1.00 63.93 106 ILE A O 1
ATOM 693 N N . VAL A 1 126 ? 72.435 -11.376 31.991 1.00 59.97 107 VAL A N 1
ATOM 694 C CA . VAL A 1 126 ? 71.933 -10.120 32.492 1.00 57.18 107 VAL A CA 1
ATOM 695 C C . VAL A 1 126 ? 71.800 -9.126 31.332 1.00 54.86 107 VAL A C 1
ATOM 696 O O . VAL A 1 126 ? 72.736 -8.879 30.580 1.00 56.05 107 VAL A O 1
ATOM 700 N N . TRP A 1 127 ? 70.621 -8.524 31.239 1.00 52.56 108 TRP A N 1
ATOM 701 C CA . TRP A 1 127 ? 70.304 -7.555 30.236 1.00 50.45 108 TRP A CA 1
ATOM 702 C C . TRP A 1 127 ? 69.682 -6.343 30.932 1.00 50.59 108 TRP A C 1
ATOM 703 O O . TRP A 1 127 ? 68.714 -6.505 31.696 1.00 50.86 108 TRP A O 1
ATOM 714 N N . GLU A 1 128 ? 70.252 -5.164 30.663 1.00 48.13 109 GLU A N 1
ATOM 715 C CA . GLU A 1 128 ? 69.866 -3.905 31.280 1.00 48.01 109 GLU A CA 1
ATOM 716 C C . GLU A 1 128 ? 69.534 -2.919 30.157 1.00 46.66 109 GLU A C 1
ATOM 717 O O . GLU A 1 128 ? 70.340 -2.070 29.773 1.00 46.62 109 GLU A O 1
ATOM 723 N N . PRO A 1 129 ? 68.316 -3.000 29.593 1.00 46.03 110 PRO A N 1
ATOM 724 C CA . PRO A 1 129 ? 67.939 -2.127 28.491 1.00 46.39 110 PRO A CA 1
ATOM 725 C C . PRO A 1 129 ? 67.990 -0.651 28.912 1.00 44.73 110 PRO A C 1
ATOM 726 O O . PRO A 1 129 ? 67.808 -0.329 30.113 1.00 45.98 110 PRO A O 1
ATOM 730 N N . PHE A 1 130 ? 68.328 0.184 27.929 1.00 43.88 111 PHE A N 1
ATOM 731 C CA . PHE A 1 130 ? 68.405 1.656 28.006 1.00 43.04 111 PHE A CA 1
ATOM 732 C C . PHE A 1 130 ? 69.663 2.113 28.759 1.00 43.86 111 PHE A C 1
ATOM 733 O O . PHE A 1 130 ? 69.921 3.291 28.816 1.00 45.07 111 PHE A O 1
ATOM 741 N N . SER A 1 131 ? 70.452 1.193 29.327 1.00 44.82 112 SER A N 1
ATOM 742 C CA . SER A 1 131 ? 71.651 1.550 30.074 1.00 44.39 112 SER A CA 1
ATOM 743 C C . SER A 1 131 ? 72.867 1.521 29.145 1.00 43.89 112 SER A C 1
ATOM 744 O O . SER A 1 131 ? 72.807 1.036 27.989 1.00 43.75 112 SER A O 1
ATOM 747 N N . GLU A 1 132 ? 73.967 2.056 29.663 1.00 43.41 113 GLU A N 1
ATOM 748 C CA . GLU A 1 132 ? 75.269 1.980 29.014 1.00 45.14 113 GLU A CA 1
ATOM 749 C C . GLU A 1 132 ? 76.198 1.086 29.845 1.00 44.82 113 GLU A C 1
ATOM 750 O O . GLU A 1 132 ? 77.395 1.213 29.757 1.00 45.53 113 GLU A O 1
ATOM 756 N N . ARG A 1 133 ? 75.620 0.180 30.631 1.00 45.18 114 ARG A N 1
ATOM 757 C CA . ARG A 1 133 ? 76.357 -0.657 31.575 1.00 48.08 114 ARG A CA 1
ATOM 758 C C . ARG A 1 133 ? 76.976 -1.889 30.895 1.00 48.35 114 ARG A C 1
ATOM 759 O O . ARG A 1 133 ? 77.870 -2.502 31.466 1.00 48.63 114 ARG A O 1
ATOM 767 N N . PHE A 1 134 ? 76.464 -2.264 29.714 1.00 48.28 115 PHE A N 1
ATOM 768 C CA . PHE A 1 134 ? 76.865 -3.500 29.033 1.00 50.12 115 PHE A CA 1
ATOM 769 C C . PHE A 1 134 ? 77.170 -3.228 27.561 1.00 50.06 115 PHE A C 1
ATOM 770 O O . PHE A 1 134 ? 76.551 -3.798 26.692 1.00 51.70 115 PHE A O 1
ATOM 778 N N . THR A 1 135 ? 78.133 -2.342 27.293 1.00 50.09 116 THR A N 1
ATOM 779 C CA . THR A 1 135 ? 78.337 -1.806 25.952 1.00 49.32 116 THR A CA 1
ATOM 780 C C . THR A 1 135 ? 78.701 -2.929 24.964 1.00 50.72 116 THR A C 1
ATOM 781 O O . THR A 1 135 ? 79.675 -3.674 25.187 1.00 51.96 116 THR A O 1
ATOM 785 N N . ASN A 1 136 ? 77.912 -3.036 23.884 1.00 49.02 117 ASN A N 1
ATOM 786 C CA . ASN A 1 136 ? 78.129 -3.965 22.778 1.00 50.18 117 ASN A CA 1
ATOM 787 C C . ASN A 1 136 ? 78.099 -5.429 23.244 1.00 52.45 117 ASN A C 1
ATOM 788 O O . ASN A 1 136 ? 78.598 -6.280 22.537 1.00 53.53 117 ASN A O 1
ATOM 793 N N . LYS A 1 137 ? 77.514 -5.722 24.412 1.00 51.72 118 LYS A N 1
ATOM 794 C CA . LYS A 1 137 ? 77.340 -7.079 24.879 1.00 52.29 118 LYS A CA 1
ATOM 795 C C . LYS A 1 137 ? 76.313 -7.799 23.983 1.00 52.14 118 LYS A C 1
ATOM 796 O O . LYS A 1 137 ? 76.493 -8.943 23.681 1.00 52.31 118 LYS A O 1
ATOM 802 N N . PHE A 1 138 ? 75.250 -7.101 23.557 1.00 50.72 119 PHE A N 1
ATOM 803 C CA . PHE A 1 138 ? 74.202 -7.643 22.706 1.00 51.61 119 PHE A CA 1
ATOM 804 C C . PHE A 1 138 ? 74.028 -6.789 21.447 1.00 51.73 119 PHE A C 1
ATOM 805 O O . PHE A 1 138 ? 74.289 -5.621 21.477 1.00 51.09 119 PHE A O 1
ATOM 813 N N . LYS A 1 139 ? 73.512 -7.378 20.365 1.00 53.75 120 LYS A N 1
ATOM 814 C CA . LYS A 1 139 ? 72.938 -6.618 19.247 1.00 52.81 120 LYS A CA 1
ATOM 815 C C . LYS A 1 139 ? 71.561 -6.126 19.698 1.00 53.10 120 LYS A C 1
ATOM 816 O O . LYS A 1 139 ? 70.704 -6.933 20.092 1.00 54.38 120 LYS A O 1
ATOM 818 N N . ILE A 1 140 ? 71.375 -4.806 19.702 1.00 51.53 121 ILE A N 1
ATOM 819 C CA . ILE A 1 140 ? 70.164 -4.195 20.200 1.00 52.07 121 ILE A CA 1
ATOM 820 C C . ILE A 1 140 ? 69.710 -3.138 19.198 1.00 50.49 121 ILE A C 1
ATOM 821 O O . ILE A 1 140 ? 70.514 -2.527 18.511 1.00 49.21 121 ILE A O 1
ATOM 826 N N . THR A 1 141 ? 68.399 -2.897 19.189 1.00 49.66 122 THR A N 1
ATOM 827 C CA . THR A 1 141 ? 67.803 -1.797 18.495 1.00 47.90 122 THR A CA 1
ATOM 828 C C . THR A 1 141 ? 67.006 -0.968 19.499 1.00 47.74 122 THR A C 1
ATOM 829 O O . THR A 1 141 ? 66.149 -1.528 20.226 1.00 48.24 122 THR A O 1
ATOM 833 N N . ARG A 1 142 ? 67.266 0.344 19.510 1.00 44.02 123 ARG A N 1
ATOM 834 C CA . ARG A 1 142 ? 66.507 1.244 20.336 1.00 43.01 123 ARG A CA 1
ATOM 835 C C . ARG A 1 142 ? 65.621 2.108 19.454 1.00 41.83 123 ARG A C 1
ATOM 836 O O . ARG A 1 142 ? 66.099 2.726 18.498 1.00 44.52 123 ARG A O 1
ATOM 844 N N . ASN A 1 143 ? 64.341 2.178 19.815 1.00 42.38 124 ASN A N 1
ATOM 845 C CA . ASN A 1 143 ? 63.335 3.002 19.126 1.00 40.52 124 ASN A CA 1
ATOM 846 C C . ASN A 1 143 ? 62.630 3.908 20.146 1.00 40.44 124 ASN A C 1
ATOM 847 O O . ASN A 1 143 ? 62.452 3.534 21.321 1.00 42.02 124 ASN A O 1
ATOM 852 N N . LEU A 1 144 ? 62.203 5.078 19.670 1.00 39.05 125 LEU A N 1
ATOM 853 C CA . LEU A 1 144 ? 61.533 6.069 20.463 1.00 38.27 125 LEU A CA 1
ATOM 854 C C . LEU A 1 144 ? 60.233 6.465 19.769 1.00 38.69 125 LEU A C 1
ATOM 855 O O . LEU A 1 144 ? 60.240 6.746 18.569 1.00 39.26 125 LEU A O 1
ATOM 860 N N . TYR A 1 145 ? 59.145 6.524 20.549 1.00 38.15 126 TYR A N 1
ATOM 861 C CA . TYR A 1 145 ? 57.830 6.818 20.028 1.00 38.30 126 TYR A CA 1
ATOM 862 C C . TYR A 1 145 ? 57.234 7.994 20.802 1.00 36.74 126 TYR A C 1
ATOM 863 O O . TYR A 1 145 ? 57.377 8.068 22.004 1.00 37.84 126 TYR A O 1
ATOM 872 N N . LYS A 1 146 ? 56.539 8.873 20.095 1.00 38.03 127 LYS A N 1
ATOM 873 C CA . LYS A 1 146 ? 55.745 9.922 20.695 1.00 38.96 127 LYS A CA 1
ATOM 874 C C . LYS A 1 146 ? 54.427 10.021 19.911 1.00 38.79 127 LYS A C 1
ATOM 875 O O . LYS A 1 146 ? 54.454 9.939 18.687 1.00 38.63 127 LYS A O 1
ATOM 881 N N . ASN A 1 147 ? 53.292 10.156 20.626 1.00 38.48 128 ASN A N 1
ATOM 882 C CA . ASN A 1 147 ? 51.954 10.116 20.000 1.00 38.86 128 ASN A CA 1
ATOM 883 C C . ASN A 1 147 ? 51.683 11.454 19.308 1.00 38.96 128 ASN A C 1
ATOM 884 O O . ASN A 1 147 ? 52.432 12.435 19.458 1.00 39.17 128 ASN A O 1
ATOM 889 N N . TYR A 1 148 ? 50.601 11.504 18.536 1.00 40.16 129 TYR A N 1
ATOM 890 C CA . TYR A 1 148 ? 50.306 12.673 17.691 1.00 40.70 129 TYR A CA 1
ATOM 891 C C . TYR A 1 148 ? 49.921 13.879 18.564 1.00 40.18 129 TYR A C 1
ATOM 892 O O . TYR A 1 148 ? 50.085 15.008 18.133 1.00 38.86 129 TYR A O 1
ATOM 901 N N . TYR A 1 149 ? 49.442 13.642 19.792 1.00 38.68 130 TYR A N 1
ATOM 902 C CA . TYR A 1 149 ? 48.995 14.703 20.679 1.00 39.16 130 TYR A CA 1
ATOM 903 C C . TYR A 1 149 ? 50.138 15.227 21.552 1.00 38.13 130 TYR A C 1
ATOM 904 O O . TYR A 1 149 ? 50.005 16.307 22.157 1.00 36.58 130 TYR A O 1
ATOM 913 N N . GLY A 1 150 ? 51.219 14.446 21.656 1.00 36.39 131 GLY A N 1
ATOM 914 C CA . GLY A 1 150 ? 52.391 14.830 22.416 1.00 35.41 131 GLY A CA 1
ATOM 915 C C . GLY A 1 150 ? 52.307 14.534 23.918 1.00 36.20 131 GLY A C 1
ATOM 916 O O . GLY A 1 150 ? 53.113 15.099 24.668 1.00 36.04 131 GLY A O 1
ATOM 917 N N . ASN A 1 151 ? 51.370 13.676 24.369 1.00 35.57 132 ASN A N 1
ATOM 918 C CA . ASN A 1 151 ? 51.149 13.485 25.780 1.00 35.87 132 ASN A CA 1
ATOM 919 C C . ASN A 1 151 ? 51.520 12.055 26.237 1.00 36.85 132 ASN A C 1
ATOM 920 O O . ASN A 1 151 ? 51.272 11.695 27.385 1.00 36.71 132 ASN A O 1
ATOM 925 N N . LYS A 1 152 ? 52.123 11.268 25.352 1.00 35.81 133 LYS A N 1
ATOM 926 C CA . LYS A 1 152 ? 52.597 9.937 25.652 1.00 38.38 133 LYS A CA 1
ATOM 927 C C . LYS A 1 152 ? 53.913 9.694 24.917 1.00 37.60 133 LYS A C 1
ATOM 928 O O . LYS A 1 152 ? 54.044 10.087 23.756 1.00 36.69 133 LYS A O 1
ATOM 934 N N . ILE A 1 153 ? 54.847 9.002 25.580 1.00 37.07 134 ILE A N 1
ATOM 935 C CA . ILE A 1 153 ? 56.114 8.650 24.972 1.00 36.89 134 ILE A CA 1
ATOM 936 C C . ILE A 1 153 ? 56.484 7.199 25.332 1.00 37.96 134 ILE A C 1
ATOM 937 O O . ILE A 1 153 ? 56.289 6.766 26.473 1.00 36.28 134 ILE A O 1
ATOM 942 N N . ILE A 1 154 ? 57.038 6.464 24.354 1.00 38.74 135 ILE A N 1
ATOM 943 C CA . ILE A 1 154 ? 57.420 5.068 24.567 1.00 39.81 135 ILE A CA 1
ATOM 944 C C . ILE A 1 154 ? 58.899 4.922 24.254 1.00 39.30 135 ILE A C 1
ATOM 945 O O . ILE A 1 154 ? 59.339 5.340 23.180 1.00 38.00 135 ILE A O 1
ATOM 950 N N . PHE A 1 155 ? 59.629 4.291 25.188 1.00 40.78 136 PHE A N 1
ATOM 951 C CA . PHE A 1 155 ? 61.001 3.858 24.982 1.00 40.46 136 PHE A CA 1
ATOM 952 C C . PHE A 1 155 ? 60.979 2.350 24.746 1.00 42.29 136 PHE A C 1
ATOM 953 O O . PHE A 1 155 ? 60.340 1.624 25.514 1.00 43.21 136 PHE A O 1
ATOM 961 N N . GLU A 1 156 ? 61.694 1.901 23.704 1.00 41.94 137 GLU A N 1
ATOM 962 C CA . GLU A 1 156 ? 61.719 0.507 23.318 1.00 42.33 137 GLU A CA 1
ATOM 963 C C . GLU A 1 156 ? 63.155 0.043 23.048 1.00 43.25 137 GLU A C 1
ATOM 964 O O . GLU A 1 156 ? 63.948 0.735 22.338 1.00 41.11 137 GLU A O 1
ATOM 970 N N . GLU A 1 157 ? 63.489 -1.137 23.596 1.00 43.97 138 GLU A N 1
ATOM 971 C CA . GLU A 1 157 ? 64.740 -1.804 23.251 1.00 44.58 138 GLU A CA 1
ATOM 972 C C . GLU A 1 157 ? 64.450 -3.256 22.857 1.00 46.82 138 GLU A C 1
ATOM 973 O O . GLU A 1 157 ? 63.862 -4.035 23.631 1.00 48.59 138 GLU A O 1
ATOM 979 N N . ILE A 1 158 ? 64.877 -3.609 21.642 1.00 48.11 139 ILE A N 1
ATOM 980 C CA . ILE A 1 158 ? 64.858 -4.992 21.140 1.00 50.17 139 ILE A CA 1
ATOM 981 C C . ILE A 1 158 ? 66.231 -5.623 21.383 1.00 49.81 139 ILE A C 1
ATOM 982 O O . ILE A 1 158 ? 67.223 -5.158 20.834 1.00 48.11 139 ILE A O 1
ATOM 987 N N . ASN A 1 159 ? 66.277 -6.701 22.172 1.00 52.03 140 ASN A N 1
ATOM 988 C CA . ASN A 1 159 ? 67.480 -7.493 22.312 1.00 52.93 140 ASN A CA 1
ATOM 989 C C . ASN A 1 159 ? 67.399 -8.574 21.233 1.00 55.44 140 ASN A C 1
ATOM 990 O O . ASN A 1 159 ? 66.630 -9.511 21.348 1.00 56.75 140 ASN A O 1
ATOM 995 N N . GLU A 1 160 ? 68.154 -8.371 20.153 1.00 57.41 141 GLU A N 1
ATOM 996 C CA . GLU A 1 160 ? 68.033 -9.184 18.971 1.00 60.29 141 GLU A CA 1
ATOM 997 C C . GLU A 1 160 ? 68.663 -10.556 19.192 1.00 59.41 141 GLU A C 1
ATOM 998 O O . GLU A 1 160 ? 68.292 -11.472 18.504 1.00 59.47 141 GLU A O 1
ATOM 1004 N N . ASP A 1 161 ? 69.588 -10.670 20.144 1.00 59.02 142 ASP A N 1
ATOM 1005 C CA . ASP A 1 161 ? 70.230 -11.932 20.409 1.00 61.22 142 ASP A CA 1
ATOM 1006 C C . ASP A 1 161 ? 69.251 -12.847 21.147 1.00 62.19 142 ASP A C 1
ATOM 1007 O O . ASP A 1 161 ? 69.326 -14.061 20.967 1.00 61.93 142 ASP A O 1
ATOM 1012 N N . LEU A 1 162 ? 68.340 -12.281 21.952 1.00 59.74 143 LEU A N 1
ATOM 1013 C CA . LEU A 1 162 ? 67.450 -13.122 22.769 1.00 61.19 143 LEU A CA 1
ATOM 1014 C C . LEU A 1 162 ? 66.029 -13.179 22.198 1.00 60.35 143 LEU A C 1
ATOM 1015 O O . LEU A 1 162 ? 65.240 -14.020 22.639 1.00 61.48 143 LEU A O 1
ATOM 1020 N N . GLY A 1 163 ? 65.726 -12.317 21.223 1.00 58.63 144 GLY A N 1
ATOM 1021 C CA . GLY A 1 163 ? 64.372 -12.153 20.692 1.00 60.11 144 GLY A CA 1
ATOM 1022 C C . GLY A 1 163 ? 63.403 -11.648 21.758 1.00 60.92 144 GLY A C 1
ATOM 1023 O O . GLY A 1 163 ? 62.231 -12.083 21.832 1.00 61.32 144 GLY A O 1
ATOM 1024 N N . LEU A 1 164 ? 63.907 -10.743 22.606 1.00 58.94 145 LEU A N 1
ATOM 1025 C CA . LEU A 1 164 ? 63.156 -10.131 23.714 1.00 58.74 145 LEU A CA 1
ATOM 1026 C C . LEU A 1 164 ? 63.085 -8.632 23.449 1.00 54.76 145 LEU A C 1
ATOM 1027 O O . LEU A 1 164 ? 64.104 -8.052 23.149 1.00 51.81 145 LEU A O 1
ATOM 1032 N N . THR A 1 165 ? 61.903 -8.039 23.624 1.00 53.99 146 THR A N 1
ATOM 1033 C CA . THR A 1 165 ? 61.722 -6.608 23.527 1.00 52.41 146 THR A CA 1
ATOM 1034 C C . THR A 1 165 ? 61.155 -6.075 24.851 1.00 51.74 146 THR A C 1
ATOM 1035 O O . THR A 1 165 ? 60.208 -6.674 25.409 1.00 53.20 146 THR A O 1
ATOM 1039 N N . TYR A 1 166 ? 61.727 -4.967 25.350 1.00 48.35 147 TYR A N 1
ATOM 1040 C CA . TYR A 1 166 ? 61.175 -4.261 26.504 1.00 48.22 147 TYR A CA 1
ATOM 1041 C C . TYR A 1 166 ? 60.781 -2.839 26.083 1.00 47.13 147 TYR A C 1
ATOM 1042 O O . TYR A 1 166 ? 61.567 -2.115 25.435 1.00 45.97 147 TYR A O 1
ATOM 1051 N N . ARG A 1 167 ? 59.561 -2.453 26.463 1.00 46.84 148 ARG A N 1
ATOM 1052 C CA . ARG A 1 167 ? 59.050 -1.119 26.257 1.00 47.76 148 ARG A CA 1
ATOM 1053 C C . ARG A 1 167 ? 58.525 -0.581 27.580 1.00 46.29 148 ARG A C 1
ATOM 1054 O O . ARG A 1 167 ? 57.949 -1.327 28.351 1.00 45.17 148 ARG A O 1
ATOM 1062 N N . TYR A 1 168 ? 58.705 0.721 27.806 1.00 44.48 149 TYR A N 1
ATOM 1063 C CA . TYR A 1 168 ? 57.948 1.434 28.817 1.00 43.98 149 TYR A CA 1
ATOM 1064 C C . TYR A 1 168 ? 57.460 2.768 28.234 1.00 43.41 149 TYR A C 1
ATOM 1065 O O . TYR A 1 168 ? 58.121 3.346 27.388 1.00 40.66 149 TYR A O 1
ATOM 1074 N N . GLN A 1 169 ? 56.284 3.200 28.709 1.00 43.13 150 GLN A N 1
ATOM 1075 C CA . GLN A 1 169 ? 55.547 4.316 28.211 1.00 43.22 150 GLN A CA 1
ATOM 1076 C C . GLN A 1 169 ? 55.168 5.231 29.382 1.00 41.37 150 GLN A C 1
ATOM 1077 O O . GLN A 1 169 ? 54.603 4.764 30.366 1.00 41.93 150 GLN A O 1
ATOM 1083 N N . TRP A 1 170 ? 55.417 6.538 29.253 1.00 38.63 151 TRP A N 1
ATOM 1084 C CA . TRP A 1 170 ? 54.941 7.501 30.253 1.00 38.38 151 TRP A CA 1
ATOM 1085 C C . TRP A 1 170 ? 53.614 8.098 29.791 1.00 38.70 151 TRP A C 1
ATOM 1086 O O . TRP A 1 170 ? 53.521 8.577 28.664 1.00 39.78 151 TRP A O 1
ATOM 1097 N N . CYS A 1 171 ? 52.632 8.093 30.692 1.00 39.01 152 CYS A N 1
ATOM 1098 C CA . CYS A 1 171 ? 51.313 8.694 30.516 1.00 40.53 152 CYS A CA 1
ATOM 1099 C C . CYS A 1 171 ? 51.008 9.542 31.753 1.00 41.05 152 CYS A C 1
ATOM 1100 O O . CYS A 1 171 ? 51.596 9.306 32.820 1.00 41.84 152 CYS A O 1
ATOM 1103 N N . SER A 1 172 ? 50.039 10.461 31.620 1.00 39.87 153 SER A N 1
ATOM 1104 C CA . SER A 1 172 ? 49.586 11.274 32.724 1.00 39.17 153 SER A CA 1
ATOM 1105 C C . SER A 1 172 ? 48.134 10.950 33.072 1.00 39.38 153 SER A C 1
ATOM 1106 O O . SER A 1 172 ? 47.329 10.562 32.241 1.00 39.38 153 SER A O 1
ATOM 1109 N N . SER A 1 173 ? 47.815 11.111 34.357 1.00 39.67 154 SER A N 1
ATOM 1110 C CA . SER A 1 173 ? 46.484 10.917 34.882 1.00 39.67 154 SER A CA 1
ATOM 1111 C C . SER A 1 173 ? 46.231 12.014 35.914 1.00 39.61 154 SER A C 1
ATOM 1112 O O . SER A 1 173 ? 47.009 12.201 36.844 1.00 40.50 154 SER A O 1
ATOM 1115 N N . ASN A 1 174 ? 45.160 12.765 35.722 1.00 40.80 155 ASN A N 1
ATOM 1116 C CA . ASN A 1 174 ? 44.830 13.846 36.632 1.00 42.04 155 ASN A CA 1
ATOM 1117 C C . ASN A 1 174 ? 44.638 13.261 38.031 1.00 42.57 155 ASN A C 1
ATOM 1118 O O . ASN A 1 174 ? 45.138 13.801 39.004 1.00 42.39 155 ASN A O 1
ATOM 1123 N N . GLN A 1 175 ? 43.951 12.130 38.089 1.00 41.97 156 GLN A N 1
ATOM 1124 C CA . GLN A 1 175 ? 43.615 11.498 39.343 1.00 45.74 156 GLN A CA 1
ATOM 1125 C C . GLN A 1 175 ? 44.837 10.830 40.000 1.00 43.54 156 GLN A C 1
ATOM 1126 O O . GLN A 1 175 ? 44.973 10.906 41.188 1.00 45.16 156 GLN A O 1
ATOM 1132 N N . PHE A 1 176 ? 45.701 10.167 39.232 1.00 42.72 157 PHE A N 1
ATOM 1133 C CA . PHE A 1 176 ? 46.661 9.212 39.818 1.00 44.12 157 PHE A CA 1
ATOM 1134 C C . PHE A 1 176 ? 48.117 9.683 39.714 1.00 42.26 157 PHE A C 1
ATOM 1135 O O . PHE A 1 176 ? 48.954 9.168 40.446 1.00 40.78 157 PHE A O 1
ATOM 1143 N N . GLY A 1 177 ? 48.403 10.637 38.823 1.00 41.46 158 GLY A N 1
ATOM 1144 C CA . GLY A 1 177 ? 49.746 11.191 38.656 1.00 40.60 158 GLY A CA 1
ATOM 1145 C C . GLY A 1 177 ? 50.378 10.746 37.342 1.00 40.34 158 GLY A C 1
ATOM 1146 O O . GLY A 1 177 ? 49.836 10.997 36.260 1.00 41.87 158 GLY A O 1
ATOM 1147 N N . PHE A 1 178 ? 51.554 10.112 37.426 1.00 40.80 159 PHE A N 1
ATOM 1148 C CA . PHE A 1 178 ? 52.259 9.561 36.263 1.00 40.52 159 PHE A CA 1
ATOM 1149 C C . PHE A 1 178 ? 52.103 8.038 36.247 1.00 41.59 159 PHE A C 1
ATOM 1150 O O . PHE A 1 178 ? 52.152 7.414 37.292 1.00 42.42 159 PHE A O 1
ATOM 1158 N N . VAL A 1 179 ? 51.923 7.478 35.047 1.00 41.05 160 VAL A N 1
ATOM 1159 C CA . VAL A 1 179 ? 51.731 6.066 34.856 1.00 42.65 160 VAL A CA 1
ATOM 1160 C C . VAL A 1 179 ? 52.768 5.561 33.859 1.00 42.71 160 VAL A C 1
ATOM 1161 O O . VAL A 1 179 ? 52.817 6.035 32.719 1.00 42.76 160 VAL A O 1
ATOM 1165 N N . ARG A 1 180 ? 53.616 4.638 34.331 1.00 42.53 161 ARG A N 1
ATOM 1166 C CA . ARG A 1 180 ? 54.638 3.992 33.531 1.00 42.45 161 ARG A CA 1
ATOM 1167 C C . ARG A 1 180 ? 54.142 2.601 33.170 1.00 44.50 161 ARG A C 1
ATOM 1168 O O . ARG A 1 180 ? 54.044 1.736 34.054 1.00 46.35 161 ARG A O 1
ATOM 1176 N N . LYS A 1 181 ? 53.784 2.421 31.902 1.00 44.36 162 LYS A N 1
ATOM 1177 C CA . LYS A 1 181 ? 53.262 1.159 31.415 1.00 47.26 162 LYS A CA 1
ATOM 1178 C C . LYS A 1 181 ? 54.400 0.356 30.779 1.00 46.94 162 LYS A C 1
ATOM 1179 O O . LYS A 1 181 ? 55.043 0.841 29.848 1.00 44.82 162 LYS A O 1
ATOM 1185 N N . SER A 1 182 ? 54.602 -0.860 31.292 1.00 46.59 163 SER A N 1
ATOM 1186 C CA . SER A 1 182 ? 55.676 -1.764 30.906 1.00 47.77 163 SER A CA 1
ATOM 1187 C C . SER A 1 182 ? 55.126 -2.963 30.119 1.00 50.05 163 SER A C 1
ATOM 1188 O O . SER A 1 182 ? 54.049 -3.488 30.434 1.00 50.27 163 SER A O 1
ATOM 1191 N N . GLU A 1 183 ? 55.895 -3.383 29.107 1.00 51.20 164 GLU A N 1
ATOM 1192 C CA . GLU A 1 183 ? 55.670 -4.588 28.297 1.00 53.55 164 GLU A CA 1
ATOM 1193 C C . GLU A 1 183 ? 57.007 -5.288 28.011 1.00 52.79 164 GLU A C 1
ATOM 1194 O O . GLU A 1 183 ? 57.939 -4.688 27.498 1.00 52.20 164 GLU A O 1
ATOM 1200 N N . LEU A 1 184 ? 57.084 -6.563 28.380 1.00 54.07 165 LEU A N 1
ATOM 1201 C CA . LEU A 1 184 ? 58.172 -7.462 28.052 1.00 54.72 165 LEU A CA 1
ATOM 1202 C C . LEU A 1 184 ? 57.620 -8.549 27.131 1.00 55.94 165 LEU A C 1
ATOM 1203 O O . LEU A 1 184 ? 56.767 -9.323 27.537 1.00 59.31 165 LEU A O 1
ATOM 1208 N N . SER A 1 185 ? 58.156 -8.595 25.919 1.00 56.83 166 SER A N 1
ATOM 1209 C CA . SER A 1 185 ? 57.646 -9.367 24.811 1.00 58.54 166 SER A CA 1
ATOM 1210 C C . SER A 1 185 ? 58.708 -10.384 24.383 1.00 58.43 166 SER A C 1
ATOM 1211 O O . SER A 1 185 ? 59.832 -10.008 24.023 1.00 57.07 166 SER A O 1
ATOM 1214 N N . ASN A 1 186 ? 58.334 -11.667 24.416 1.00 59.24 167 ASN A N 1
ATOM 1215 C CA . ASN A 1 186 ? 59.197 -12.750 23.945 1.00 59.93 167 ASN A CA 1
ATOM 1216 C C . ASN A 1 186 ? 58.763 -13.141 22.530 1.00 61.25 167 ASN A C 1
ATOM 1217 O O . ASN A 1 186 ? 57.765 -13.836 22.372 1.00 61.92 167 ASN A O 1
ATOM 1222 N N . HIS A 1 187 ? 59.510 -12.672 21.516 1.00 61.55 168 HIS A N 1
ATOM 1223 C CA . HIS A 1 187 ? 59.265 -13.054 20.113 1.00 62.18 168 HIS A CA 1
ATOM 1224 C C . HIS A 1 187 ? 60.299 -14.092 19.622 1.00 63.59 168 HIS A C 1
ATOM 1225 O O . HIS A 1 187 ? 60.443 -14.297 18.433 1.00 66.17 168 HIS A O 1
ATOM 1232 N N . SER A 1 188 ? 61.025 -14.738 20.538 1.00 62.87 169 SER A N 1
ATOM 1233 C CA . SER A 1 188 ? 61.927 -15.849 20.189 1.00 64.41 169 SER A CA 1
ATOM 1234 C C . SER A 1 188 ? 61.095 -17.121 20.072 1.00 66.32 169 SER A C 1
ATOM 1235 O O . SER A 1 188 ? 59.899 -17.080 20.299 1.00 66.43 169 SER A O 1
ATOM 1238 N N . LYS A 1 189 ? 61.758 -18.237 19.751 1.00 68.49 170 LYS A N 1
ATOM 1239 C CA . LYS A 1 189 ? 61.143 -19.560 19.785 1.00 71.98 170 LYS A CA 1
ATOM 1240 C C . LYS A 1 189 ? 61.475 -20.257 21.119 1.00 72.89 170 LYS A C 1
ATOM 1241 O O . LYS A 1 189 ? 61.105 -21.386 21.290 1.00 74.69 170 LYS A O 1
ATOM 1244 N N . ASN A 1 190 ? 62.139 -19.563 22.060 1.00 71.58 171 ASN A N 1
ATOM 1245 C CA . ASN A 1 190 ? 62.574 -20.141 23.345 1.00 72.19 171 ASN A CA 1
ATOM 1246 C C . ASN A 1 190 ? 61.601 -19.772 24.469 1.00 72.23 171 ASN A C 1
ATOM 1247 O O . ASN A 1 190 ? 60.851 -18.776 24.378 1.00 70.82 171 ASN A O 1
ATOM 1252 N N . VAL A 1 191 ? 61.652 -20.571 25.538 1.00 72.56 172 VAL A N 1
ATOM 1253 C CA . VAL A 1 191 ? 61.008 -20.303 26.817 1.00 74.07 172 VAL A CA 1
ATOM 1254 C C . VAL A 1 191 ? 62.091 -19.766 27.755 1.00 72.82 172 VAL A C 1
ATOM 1255 O O . VAL A 1 191 ? 63.148 -20.356 27.854 1.00 70.82 172 VAL A O 1
ATOM 1259 N N . TYR A 1 192 ? 61.813 -18.643 28.431 1.00 70.90 173 TYR A N 1
ATOM 1260 C CA . TYR A 1 192 ? 62.800 -18.020 29.302 1.00 70.04 173 TYR A CA 1
ATOM 1261 C C . TYR A 1 192 ? 62.285 -17.968 30.746 1.00 70.14 173 TYR A C 1
ATOM 1262 O O . TYR A 1 192 ? 61.187 -17.520 31.000 1.00 69.40 173 TYR A O 1
ATOM 1271 N N . GLU A 1 193 ? 63.117 -18.430 31.681 1.00 70.60 174 GLU A N 1
ATOM 1272 C CA . GLU A 1 193 ? 62.958 -18.150 33.084 1.00 72.14 174 GLU A CA 1
ATOM 1273 C C . GLU A 1 193 ? 63.608 -16.788 33.361 1.00 67.46 174 GLU A C 1
ATOM 1274 O O . GLU A 1 193 ? 64.801 -16.634 33.228 1.00 65.74 174 GLU A O 1
ATOM 1280 N N . ILE A 1 194 ? 62.801 -15.801 33.736 1.00 64.83 175 ILE A N 1
ATOM 1281 C CA . ILE A 1 194 ? 63.293 -14.441 33.909 1.00 63.05 175 ILE A CA 1
ATOM 1282 C C . ILE A 1 194 ? 63.004 -13.989 35.337 1.00 63.37 175 ILE A C 1
ATOM 1283 O O . ILE A 1 194 ? 61.875 -14.062 35.801 1.00 66.08 175 ILE A O 1
ATOM 1288 N N . SER A 1 195 ? 64.049 -13.533 36.022 1.00 62.82 176 SER A N 1
ATOM 1289 C CA . SER A 1 195 ? 63.889 -12.744 37.231 1.00 62.12 176 SER A CA 1
ATOM 1290 C C . SER A 1 195 ? 64.106 -11.261 36.885 1.00 59.39 176 SER A C 1
ATOM 1291 O O . SER A 1 195 ? 65.162 -10.888 36.388 1.00 57.00 176 SER A O 1
ATOM 1294 N N . LEU A 1 196 ? 63.107 -10.417 37.137 1.00 58.23 177 LEU A N 1
ATOM 1295 C CA . LEU A 1 196 ? 63.234 -9.017 36.747 1.00 57.41 177 LEU A CA 1
ATOM 1296 C C . LEU A 1 196 ? 63.250 -8.105 37.980 1.00 56.36 177 LEU A C 1
ATOM 1297 O O . LEU A 1 196 ? 62.623 -8.412 39.007 1.00 54.94 177 LEU A O 1
ATOM 1302 N N . LEU A 1 197 ? 64.006 -7.006 37.838 1.00 53.50 178 LEU A N 1
ATOM 1303 C CA . LEU A 1 197 ? 63.993 -5.863 38.725 1.00 52.74 178 LEU A CA 1
ATOM 1304 C C . LEU A 1 197 ? 63.661 -4.623 37.890 1.00 50.21 178 LEU A C 1
ATOM 1305 O O . LEU A 1 197 ? 64.431 -4.254 36.991 1.00 50.42 178 LEU A O 1
ATOM 1310 N N . ASP A 1 198 ? 62.507 -4.008 38.153 1.00 49.05 179 ASP A N 1
ATOM 1311 C CA . ASP A 1 198 ? 62.015 -2.918 37.311 1.00 48.06 179 ASP A CA 1
ATOM 1312 C C . ASP A 1 198 ? 61.383 -1.824 38.176 1.00 47.70 179 ASP A C 1
ATOM 1313 O O . ASP A 1 198 ? 60.665 -2.110 39.124 1.00 48.05 179 ASP A O 1
ATOM 1318 N N . GLY A 1 199 ? 61.640 -0.558 37.815 1.00 47.03 180 GLY A N 1
ATOM 1319 C CA . GLY A 1 199 ? 61.035 0.558 38.535 1.00 46.27 180 GLY A CA 1
ATOM 1320 C C . GLY A 1 199 ? 61.679 1.894 38.233 1.00 44.18 180 GLY A C 1
ATOM 1321 O O . GLY A 1 199 ? 62.190 2.102 37.143 1.00 41.87 180 GLY A O 1
ATOM 1322 N N . ILE A 1 200 ? 61.668 2.763 39.251 1.00 43.53 181 ILE A N 1
ATOM 1323 C CA . ILE A 1 200 ? 62.109 4.141 39.130 1.00 42.65 181 ILE A CA 1
ATOM 1324 C C . ILE A 1 200 ? 62.977 4.474 40.340 1.00 42.87 181 ILE A C 1
ATOM 1325 O O . ILE A 1 200 ? 62.710 3.991 41.457 1.00 42.07 181 ILE A O 1
ATOM 1330 N N . GLN A 1 201 ? 64.007 5.299 40.110 1.00 42.30 182 GLN A N 1
ATOM 1331 C CA . GLN A 1 201 ? 64.961 5.629 41.149 1.00 42.74 182 GLN A CA 1
ATOM 1332 C C . GLN A 1 201 ? 65.272 7.129 41.176 1.00 41.51 182 GLN A C 1
ATOM 1333 O O . GLN A 1 201 ? 64.925 7.902 40.263 1.00 40.88 182 GLN A O 1
ATOM 1339 N N . ASN A 1 202 ? 65.903 7.525 42.281 1.00 42.00 183 ASN A N 1
ATOM 1340 C CA . ASN A 1 202 ? 66.129 8.932 42.668 1.00 42.25 183 ASN A CA 1
ATOM 1341 C C . ASN A 1 202 ? 64.786 9.664 42.691 1.00 41.48 183 ASN A C 1
ATOM 1342 O O . ASN A 1 202 ? 64.666 10.760 42.177 1.00 39.32 183 ASN A O 1
ATOM 1347 N N . ILE A 1 203 ? 63.806 9.025 43.344 1.00 42.65 184 ILE A N 1
ATOM 1348 C CA . ILE A 1 203 ? 62.504 9.615 43.633 1.00 43.52 184 ILE A CA 1
ATOM 1349 C C . ILE A 1 203 ? 62.696 10.663 44.730 1.00 43.54 184 ILE A C 1
ATOM 1350 O O . ILE A 1 203 ? 63.270 10.396 45.746 1.00 43.65 184 ILE A O 1
ATOM 1355 N N . MET A 1 204 ? 62.241 11.876 44.467 1.00 43.78 185 MET A N 1
ATOM 1356 C CA . MET A 1 204 ? 62.302 12.923 45.460 1.00 44.71 185 MET A CA 1
ATOM 1357 C C . MET A 1 204 ? 61.310 12.608 46.569 1.00 43.62 185 MET A C 1
ATOM 1358 O O . MET A 1 204 ? 60.207 12.146 46.312 1.00 42.80 185 MET A O 1
ATOM 1363 N N . PRO A 1 205 ? 61.654 12.950 47.820 1.00 44.52 186 PRO A N 1
ATOM 1364 C CA . PRO A 1 205 ? 60.660 13.040 48.878 1.00 45.89 186 PRO A CA 1
ATOM 1365 C C . PRO A 1 205 ? 59.864 14.346 48.724 1.00 46.06 186 PRO A C 1
ATOM 1366 O O . PRO A 1 205 ? 60.315 15.259 48.049 1.00 42.67 186 PRO A O 1
ATOM 1370 N N . TYR A 1 206 ? 58.691 14.419 49.347 1.00 46.88 187 TYR A N 1
ATOM 1371 C CA . TYR A 1 206 ? 57.942 15.670 49.355 1.00 48.36 187 TYR A CA 1
ATOM 1372 C C . TYR A 1 206 ? 58.710 16.696 50.203 1.00 47.86 187 TYR A C 1
ATOM 1373 O O . TYR A 1 206 ? 59.255 16.354 51.261 1.00 46.87 187 TYR A O 1
ATOM 1382 N N . GLY A 1 207 ? 58.685 17.953 49.745 1.00 47.53 188 GLY A N 1
ATOM 1383 C CA . GLY A 1 207 ? 58.949 19.133 50.588 1.00 48.90 188 GLY A CA 1
ATOM 1384 C C . GLY A 1 207 ? 60.392 19.610 50.571 1.00 48.70 188 GLY A C 1
ATOM 1385 O O . GLY A 1 207 ? 60.776 20.402 51.418 1.00 50.80 188 GLY A O 1
ATOM 1386 N N . VAL A 1 208 ? 61.172 19.143 49.589 1.00 49.09 189 VAL A N 1
ATOM 1387 C CA . VAL A 1 208 ? 62.493 19.683 49.259 1.00 48.75 189 VAL A CA 1
ATOM 1388 C C . VAL A 1 208 ? 62.356 20.775 48.193 1.00 47.21 189 VAL A C 1
ATOM 1389 O O . VAL A 1 208 ? 61.946 20.504 47.090 1.00 46.10 189 VAL A O 1
ATOM 1393 N N . SER A 1 209 ? 62.822 21.985 48.499 1.00 48.81 190 SER A N 1
ATOM 1394 C CA . SER A 1 209 ? 62.833 23.101 47.520 1.00 48.30 190 SER A CA 1
ATOM 1395 C C . SER A 1 209 ? 63.794 22.760 46.381 1.00 46.64 190 SER A C 1
ATOM 1396 O O . SER A 1 209 ? 64.795 22.111 46.580 1.00 46.12 190 SER A O 1
ATOM 1399 N N . SER A 1 210 ? 63.474 23.214 45.171 1.00 48.08 191 SER A N 1
ATOM 1400 C CA . SER A 1 210 ? 64.354 23.005 44.024 1.00 47.14 191 SER A CA 1
ATOM 1401 C C . SER A 1 210 ? 65.720 23.664 44.275 1.00 47.87 191 SER A C 1
ATOM 1402 O O . SER A 1 210 ? 66.738 23.101 43.860 1.00 46.06 191 SER A O 1
ATOM 1405 N N . ASP A 1 211 ? 65.753 24.806 44.980 1.00 48.24 192 ASP A N 1
ATOM 1406 C CA . ASP A 1 211 ? 67.036 25.463 45.296 1.00 47.92 192 ASP A CA 1
ATOM 1407 C C . ASP A 1 211 ? 67.888 24.551 46.175 1.00 47.78 192 ASP A C 1
ATOM 1408 O O . ASP A 1 211 ? 69.071 24.385 45.918 1.00 46.65 192 ASP A O 1
ATOM 1413 N N . LEU A 1 212 ? 67.299 23.981 47.233 1.00 46.62 193 LEU A N 1
ATOM 1414 C CA . LEU A 1 212 ? 68.084 23.155 48.150 1.00 47.20 193 LEU A CA 1
ATOM 1415 C C . LEU A 1 212 ? 68.576 21.874 47.457 1.00 45.36 193 LEU A C 1
ATOM 1416 O O . LEU A 1 212 ? 69.698 21.474 47.664 1.00 46.89 193 LEU A O 1
ATOM 1421 N N . GLN A 1 213 ? 67.742 21.252 46.630 1.00 44.80 194 GLN A N 1
ATOM 1422 C CA . GLN A 1 213 ? 68.099 20.023 45.931 1.00 45.28 194 GLN A CA 1
ATOM 1423 C C . GLN A 1 213 ? 69.222 20.310 44.935 1.00 46.45 194 GLN A C 1
ATOM 1424 O O . GLN A 1 213 ? 70.072 19.473 44.684 1.00 48.10 194 GLN A O 1
ATOM 1430 N N . SER A 1 214 ? 69.216 21.517 44.368 1.00 44.50 195 SER A N 1
ATOM 1431 C CA . SER A 1 214 ? 70.199 21.877 43.365 1.00 43.98 195 SER A CA 1
ATOM 1432 C C . SER A 1 214 ? 71.581 22.101 43.992 1.00 46.03 195 SER A C 1
ATOM 1433 O O . SER A 1 214 ? 72.567 21.629 43.483 1.00 47.92 195 SER A O 1
ATOM 1436 N N . SER A 1 215 ? 71.631 22.746 45.161 1.00 48.35 196 SER A N 1
ATOM 1437 C CA . SER A 1 215 ? 72.875 23.250 45.760 1.00 48.07 196 SER A CA 1
ATOM 1438 C C . SER A 1 215 ? 73.395 22.331 46.869 1.00 48.44 196 SER A C 1
ATOM 1439 O O . SER A 1 215 ? 74.572 22.349 47.161 1.00 50.37 196 SER A O 1
ATOM 1442 N N . THR A 1 216 ? 72.505 21.585 47.533 1.00 48.30 197 THR A N 1
ATOM 1443 C CA . THR A 1 216 ? 72.861 20.893 48.764 1.00 49.19 197 THR A CA 1
ATOM 1444 C C . THR A 1 216 ? 72.148 19.530 48.827 1.00 48.41 197 THR A C 1
ATOM 1445 O O . THR A 1 216 ? 71.637 19.163 49.845 1.00 47.30 197 THR A O 1
ATOM 1449 N N . SER A 1 217 ? 72.201 18.759 47.740 1.00 47.01 198 SER A N 1
ATOM 1450 C CA . SER A 1 217 ? 71.503 17.462 47.643 1.00 46.80 198 SER A CA 1
ATOM 1451 C C . SER A 1 217 ? 72.019 16.465 48.676 1.00 49.19 198 SER A C 1
ATOM 1452 O O . SER A 1 217 ? 71.261 15.602 49.112 1.00 49.78 198 SER A O 1
ATOM 1455 N N . ASN A 1 218 ? 73.309 16.549 49.018 1.00 50.40 199 ASN A N 1
ATOM 1456 C CA . ASN A 1 218 ? 73.928 15.621 49.973 1.00 52.79 199 ASN A CA 1
ATOM 1457 C C . ASN A 1 218 ? 73.287 15.771 51.362 1.00 53.34 199 ASN A C 1
ATOM 1458 O O . ASN A 1 218 ? 72.986 14.790 52.008 1.00 54.66 199 ASN A O 1
ATOM 1463 N N . LEU A 1 219 ? 73.044 17.003 51.808 1.00 54.18 200 LEU A N 1
ATOM 1464 C CA . LEU A 1 219 ? 72.433 17.246 53.118 1.00 55.03 200 LEU A CA 1
ATOM 1465 C C . LEU A 1 219 ? 71.009 16.682 53.113 1.00 53.20 200 LEU A C 1
ATOM 1466 O O . LEU A 1 219 ? 70.607 16.112 54.085 1.00 53.74 200 LEU A O 1
ATOM 1471 N N . VAL A 1 220 ? 70.288 16.841 51.998 1.00 51.92 201 VAL A N 1
ATOM 1472 C CA . VAL A 1 220 ? 68.901 16.374 51.878 1.00 51.91 201 VAL A CA 1
ATOM 1473 C C . VAL A 1 220 ? 68.820 14.866 52.182 1.00 53.22 201 VAL A C 1
ATOM 1474 O O . VAL A 1 220 ? 67.920 14.427 52.905 1.00 53.81 201 VAL A O 1
ATOM 1478 N N . ASP A 1 221 ? 69.785 14.092 51.672 1.00 51.95 202 ASP A N 1
ATOM 1479 C CA . ASP A 1 221 ? 69.809 12.638 51.865 1.00 52.02 202 ASP A CA 1
ATOM 1480 C C . ASP A 1 221 ? 69.637 12.275 53.345 1.00 52.67 202 ASP A C 1
ATOM 1481 O O . ASP A 1 221 ? 68.984 11.305 53.666 1.00 54.14 202 ASP A O 1
ATOM 1486 N N . ALA A 1 222 ? 70.253 13.036 54.252 1.00 52.81 203 ALA A N 1
ATOM 1487 C CA . ALA A 1 222 ? 70.262 12.682 55.651 1.00 54.05 203 ALA A CA 1
ATOM 1488 C C . ALA A 1 222 ? 68.862 12.756 56.284 1.00 54.55 203 ALA A C 1
ATOM 1489 O O . ALA A 1 222 ? 68.648 12.231 57.404 1.00 54.97 203 ALA A O 1
ATOM 1491 N N . TYR A 1 223 ? 67.926 13.429 55.605 1.00 53.35 204 TYR A N 1
ATOM 1492 C CA . TYR A 1 223 ? 66.552 13.577 56.068 1.00 54.01 204 TYR A CA 1
ATOM 1493 C C . TYR A 1 223 ? 65.607 12.613 55.323 1.00 52.55 204 TYR A C 1
ATOM 1494 O O . TYR A 1 223 ? 64.405 12.621 55.582 1.00 53.13 204 TYR A O 1
ATOM 1503 N N . LYS A 1 224 ? 66.112 11.807 54.380 1.00 50.23 205 LYS A N 1
ATOM 1504 C CA . LYS A 1 224 ? 65.217 10.936 53.615 1.00 49.58 205 LYS A CA 1
ATOM 1505 C C . LYS A 1 224 ? 64.853 9.691 54.429 1.00 51.21 205 LYS A C 1
ATOM 1506 O O . LYS A 1 224 ? 65.682 9.113 55.167 1.00 53.35 205 LYS A O 1
ATOM 1512 N N . ARG A 1 225 ? 63.572 9.316 54.331 1.00 51.66 206 ARG A N 1
ATOM 1513 C CA . ARG A 1 225 ? 63.070 8.024 54.823 1.00 52.64 206 ARG A CA 1
ATOM 1514 C C . ARG A 1 225 ? 62.080 7.491 53.793 1.00 52.26 206 ARG A C 1
ATOM 1515 O O . ARG A 1 225 ? 61.080 8.155 53.498 1.00 52.21 206 ARG A O 1
ATOM 1523 N N . SER A 1 226 ? 62.423 6.350 53.181 1.00 53.33 207 SER A N 1
ATOM 1524 C CA . SER A 1 226 ? 61.568 5.631 52.207 1.00 52.62 207 SER A CA 1
ATOM 1525 C C . SER A 1 226 ? 60.972 4.381 52.876 1.00 54.73 207 SER A C 1
ATOM 1526 O O . SER A 1 226 ? 61.678 3.618 53.537 1.00 54.56 207 SER A O 1
ATOM 1529 N N . GLU A 1 227 ? 59.662 4.180 52.733 1.00 54.81 208 GLU A N 1
ATOM 1530 C CA . GLU A 1 227 ? 58.962 3.085 53.423 1.00 56.80 208 GLU A CA 1
ATOM 1531 C C . GLU A 1 227 ? 58.088 2.337 52.423 1.00 55.63 208 GLU A C 1
ATOM 1532 O O . GLU A 1 227 ? 57.638 2.893 51.445 1.00 52.49 208 GLU A O 1
ATOM 1538 N N . LEU A 1 228 ? 57.786 1.082 52.745 1.00 57.25 209 LEU A N 1
ATOM 1539 C CA . LEU A 1 228 ? 56.801 0.332 52.002 1.00 58.05 209 LEU A CA 1
ATOM 1540 C C . LEU A 1 228 ? 55.628 0.030 52.929 1.00 57.23 209 LEU A C 1
ATOM 1541 O O . LEU A 1 228 ? 55.820 -0.351 54.047 1.00 60.93 209 LEU A O 1
ATOM 1546 N N . HIS A 1 229 ? 54.412 0.231 52.432 1.00 55.95 210 HIS A N 1
ATOM 1547 C CA . HIS A 1 229 ? 53.217 -0.207 53.100 1.00 56.65 210 HIS A CA 1
ATOM 1548 C C . HIS A 1 229 ? 52.981 -1.671 52.729 1.00 57.00 210 HIS A C 1
ATOM 1549 O O . HIS A 1 229 ? 52.636 -1.961 51.582 1.00 55.70 210 HIS A O 1
ATOM 1556 N N . PRO A 1 230 ? 53.269 -2.636 53.625 1.00 59.03 211 PRO A N 1
ATOM 1557 C CA . PRO A 1 230 ? 53.346 -4.049 53.239 1.00 60.30 211 PRO A CA 1
ATOM 1558 C C . PRO A 1 230 ? 52.094 -4.612 52.510 1.00 61.44 211 PRO A C 1
ATOM 1559 O O . PRO A 1 230 ? 52.207 -5.199 51.446 1.00 62.41 211 PRO A O 1
ATOM 1563 N N . LYS A 1 231 ? 50.918 -4.352 53.105 1.00 63.97 212 LYS A N 1
ATOM 1564 C CA . LYS A 1 231 ? 49.639 -4.867 52.573 1.00 65.83 212 LYS A CA 1
ATOM 1565 C C . LYS A 1 231 ? 49.415 -4.439 51.113 1.00 62.45 212 LYS A C 1
ATOM 1566 O O . LYS A 1 231 ? 48.911 -5.210 50.334 1.00 63.20 212 LYS A O 1
ATOM 1572 N N . SER A 1 232 ? 49.763 -3.200 50.748 1.00 59.00 213 SER A N 1
ATOM 1573 C CA . SER A 1 232 ? 49.423 -2.661 49.429 1.00 56.12 213 SER A CA 1
ATOM 1574 C C . SER A 1 232 ? 50.598 -2.752 48.441 1.00 54.75 213 SER A C 1
ATOM 1575 O O . SER A 1 232 ? 50.385 -2.650 47.240 1.00 51.87 213 SER A O 1
ATOM 1578 N N . GLY A 1 233 ? 51.830 -2.859 48.954 1.00 53.91 214 GLY A N 1
ATOM 1579 C CA . GLY A 1 233 ? 53.052 -2.664 48.150 1.00 52.93 214 GLY A CA 1
ATOM 1580 C C . GLY A 1 233 ? 53.327 -1.196 47.761 1.00 51.30 214 GLY A C 1
ATOM 1581 O O . GLY A 1 233 ? 54.204 -0.933 46.944 1.00 50.87 214 GLY A O 1
ATOM 1582 N N . LEU A 1 234 ? 52.620 -0.233 48.349 1.00 50.46 215 LEU A N 1
ATOM 1583 C CA . LEU A 1 234 ? 52.829 1.174 48.002 1.00 50.10 215 LEU A CA 1
ATOM 1584 C C . LEU A 1 234 ? 54.070 1.716 48.726 1.00 49.36 215 LEU A C 1
ATOM 1585 O O . LEU A 1 234 ? 54.297 1.444 49.902 1.00 51.12 215 LEU A O 1
ATOM 1590 N N . GLY A 1 235 ? 54.861 2.508 47.995 1.00 48.69 216 GLY A N 1
ATOM 1591 C CA . GLY A 1 235 ? 56.071 3.155 48.482 1.00 48.88 216 GLY A CA 1
ATOM 1592 C C . GLY A 1 235 ? 55.819 4.603 48.875 1.00 48.55 216 GLY A C 1
ATOM 1593 O O . GLY A 1 235 ? 55.134 5.342 48.137 1.00 47.11 216 GLY A O 1
ATOM 1594 N N . ILE A 1 236 ? 56.318 4.977 50.057 1.00 49.26 217 ILE A N 1
ATOM 1595 C CA . ILE A 1 236 ? 56.166 6.296 50.619 1.00 49.72 217 ILE A CA 1
ATOM 1596 C C . ILE A 1 236 ? 57.547 6.955 50.678 1.00 50.20 217 ILE A C 1
ATOM 1597 O O . ILE A 1 236 ? 58.449 6.434 51.313 1.00 49.72 217 ILE A O 1
ATOM 1602 N N . PHE A 1 237 ? 57.681 8.111 50.034 1.00 48.28 218 PHE A N 1
ATOM 1603 C CA . PHE A 1 237 ? 58.954 8.806 49.912 1.00 49.28 218 PHE A CA 1
ATOM 1604 C C . PHE A 1 237 ? 58.816 10.174 50.589 1.00 50.20 218 PHE A C 1
ATOM 1605 O O . PHE A 1 237 ? 58.211 11.090 50.017 1.00 47.02 218 PHE A O 1
ATOM 1613 N N . ALA A 1 238 ? 59.349 10.280 51.808 1.00 51.42 219 ALA A N 1
ATOM 1614 C CA . ALA A 1 238 ? 59.173 11.451 52.652 1.00 53.57 219 ALA A CA 1
ATOM 1615 C C . ALA A 1 238 ? 60.501 11.877 53.281 1.00 54.55 219 ALA A C 1
ATOM 1616 O O . ALA A 1 238 ? 61.541 11.234 53.091 1.00 53.68 219 ALA A O 1
ATOM 1618 N N . LEU A 1 239 ? 60.429 12.987 54.027 1.00 55.64 220 LEU A N 1
ATOM 1619 C CA . LEU A 1 239 ? 61.517 13.499 54.859 1.00 56.07 220 LEU A CA 1
ATOM 1620 C C . LEU A 1 239 ? 61.168 13.207 56.313 1.00 56.26 220 LEU A C 1
ATOM 1621 O O . LEU A 1 239 ? 60.019 13.107 56.630 1.00 55.35 220 LEU A O 1
ATOM 1626 N N . SER A 1 240 ? 62.188 13.098 57.163 1.00 56.44 221 SER A N 1
ATOM 1627 C CA . SER A 1 240 ? 61.998 12.959 58.596 1.00 57.92 221 SER A CA 1
ATOM 1628 C C . SER A 1 240 ? 61.553 14.301 59.197 1.00 57.90 221 SER A C 1
ATOM 1629 O O . SER A 1 240 ? 60.975 14.334 60.249 1.00 59.99 221 SER A O 1
ATOM 1632 N N . ALA A 1 241 ? 61.924 15.406 58.550 1.00 56.65 222 ALA A N 1
ATOM 1633 C CA . ALA A 1 241 ? 61.542 16.760 58.926 1.00 56.97 222 ALA A CA 1
ATOM 1634 C C . ALA A 1 241 ? 61.748 17.657 57.698 1.00 56.45 222 ALA A C 1
ATOM 1635 O O . ALA A 1 241 ? 62.574 17.337 56.862 1.00 56.12 222 ALA A O 1
ATOM 1637 N N . ILE A 1 242 ? 60.942 18.721 57.570 1.00 57.07 223 ILE A N 1
ATOM 1638 C CA . ILE A 1 242 ? 61.163 19.744 56.559 1.00 56.88 223 ILE A CA 1
ATOM 1639 C C . ILE A 1 242 ? 62.429 20.493 56.985 1.00 58.94 223 ILE A C 1
ATOM 1640 O O . ILE A 1 242 ? 62.571 20.868 58.158 1.00 59.61 223 ILE A O 1
ATOM 1645 N N . ILE A 1 243 ? 63.361 20.648 56.048 1.00 58.10 224 ILE A N 1
ATOM 1646 C CA . ILE A 1 243 ? 64.654 21.217 56.354 1.00 59.94 224 ILE A CA 1
ATOM 1647 C C . ILE A 1 243 ? 64.516 22.742 56.423 1.00 61.39 224 ILE A C 1
ATOM 1648 O O . ILE A 1 243 ? 64.080 23.367 55.465 1.00 61.16 224 ILE A O 1
ATOM 1653 N N . VAL A 1 244 ? 64.912 23.332 57.543 1.00 64.39 225 VAL A N 1
ATOM 1654 C CA . VAL A 1 244 ? 64.705 24.744 57.786 1.00 68.71 225 VAL A CA 1
ATOM 1655 C C . VAL A 1 244 ? 65.836 25.256 58.697 1.00 70.80 225 VAL A C 1
ATOM 1656 O O . VAL A 1 244 ? 66.360 24.510 59.520 1.00 72.74 225 VAL A O 1
ATOM 1660 N N . ASP A 1 245 ? 66.193 26.539 58.560 1.00 72.80 226 ASP A N 1
ATOM 1661 C CA . ASP A 1 245 ? 67.223 27.185 59.400 1.00 76.24 226 ASP A CA 1
ATOM 1662 C C . ASP A 1 245 ? 66.696 27.443 60.823 1.00 78.70 226 ASP A C 1
ATOM 1663 O O . ASP A 1 245 ? 67.462 27.369 61.791 1.00 87.88 226 ASP A O 1
ATOM 1665 N N . LYS A 1 246 ? 65.401 27.725 60.972 1.00 76.89 227 LYS A N 1
ATOM 1666 C CA . LYS A 1 246 ? 64.810 28.059 62.287 1.00 77.19 227 LYS A CA 1
ATOM 1667 C C . LYS A 1 246 ? 65.005 26.894 63.264 1.00 77.70 227 LYS A C 1
ATOM 1668 O O . LYS A 1 246 ? 64.861 25.743 62.883 1.00 78.24 227 LYS A O 1
ATOM 1670 N N . ALA A 1 247 ? 65.335 27.209 64.523 1.00 78.53 228 ALA A N 1
ATOM 1671 C CA . ALA A 1 247 ? 65.419 26.218 65.602 1.00 79.22 228 ALA A CA 1
ATOM 1672 C C . ALA A 1 247 ? 64.015 25.922 66.146 1.00 79.35 228 ALA A C 1
ATOM 1673 O O . ALA A 1 247 ? 63.732 26.188 67.293 1.00 82.24 228 ALA A O 1
ATOM 1675 N N . GLU A 1 248 ? 63.161 25.339 65.303 1.00 78.06 229 GLU A N 1
ATOM 1676 C CA . GLU A 1 248 ? 61.789 25.023 65.635 1.00 76.68 229 GLU A CA 1
ATOM 1677 C C . GLU A 1 248 ? 61.457 23.662 65.031 1.00 74.49 229 GLU A C 1
ATOM 1678 O O . GLU A 1 248 ? 62.044 23.263 64.031 1.00 71.36 229 GLU A O 1
ATOM 1680 N N . PRO A 1 249 ? 60.492 22.913 65.601 1.00 74.41 230 PRO A N 1
ATOM 1681 C CA . PRO A 1 249 ? 60.035 21.663 65.001 1.00 72.84 230 PRO A CA 1
ATOM 1682 C C . PRO A 1 249 ? 59.484 21.920 63.601 1.00 69.63 230 PRO A C 1
ATOM 1683 O O . PRO A 1 249 ? 58.895 22.973 63.367 1.00 68.29 230 PRO A O 1
ATOM 1687 N N . SER A 1 250 ? 59.654 20.942 62.710 1.00 67.52 231 SER A N 1
ATOM 1688 C CA . SER A 1 250 ? 59.273 21.105 61.326 1.00 65.84 231 SER A CA 1
ATOM 1689 C C . SER A 1 250 ? 58.828 19.754 60.744 1.00 64.96 231 SER A C 1
ATOM 1690 O O . SER A 1 250 ? 59.616 19.035 60.134 1.00 63.00 231 SER A O 1
ATOM 1693 N N . GLU A 1 251 ? 57.548 19.424 60.961 1.00 65.26 232 GLU A N 1
ATOM 1694 C CA . GLU A 1 251 ? 56.976 18.133 60.619 1.00 64.02 232 GLU A CA 1
ATOM 1695 C C . GLU A 1 251 ? 56.767 18.062 59.113 1.00 61.13 232 GLU A C 1
ATOM 1696 O O . GLU A 1 251 ? 56.380 19.071 58.479 1.00 59.09 232 GLU A O 1
ATOM 1702 N N . ALA A 1 252 ? 57.027 16.873 58.557 1.00 60.84 233 ALA A N 1
ATOM 1703 C CA . ALA A 1 252 ? 56.831 16.594 57.132 1.00 59.13 233 ALA A CA 1
ATOM 1704 C C . ALA A 1 252 ? 55.659 15.628 56.986 1.00 59.43 233 ALA A C 1
ATOM 1705 O O . ALA A 1 252 ? 55.819 14.417 57.190 1.00 60.28 233 ALA A O 1
ATOM 1707 N N . LEU A 1 253 ? 54.483 16.187 56.693 1.00 58.77 234 LEU A N 1
ATOM 1708 C CA . LEU A 1 253 ? 53.236 15.437 56.794 1.00 58.57 234 LEU A CA 1
ATOM 1709 C C . LEU A 1 253 ? 52.664 15.177 55.402 1.00 56.33 234 LEU A C 1
ATOM 1710 O O . LEU A 1 253 ? 51.509 14.845 55.284 1.00 54.57 234 LEU A O 1
ATOM 1715 N N . LYS A 1 254 ? 53.498 15.308 54.364 1.00 55.06 235 LYS A N 1
ATOM 1716 C CA . LYS A 1 254 ? 53.134 14.826 53.046 1.00 54.18 235 LYS A CA 1
ATOM 1717 C C . LYS A 1 254 ? 54.295 14.033 52.461 1.00 52.14 235 LYS A C 1
ATOM 1718 O O . LYS A 1 254 ? 55.418 14.097 52.972 1.00 50.54 235 LYS A O 1
ATOM 1724 N N . ALA A 1 255 ? 54.009 13.326 51.366 1.00 50.93 236 ALA A N 1
ATOM 1725 C CA . ALA A 1 255 ? 54.970 12.398 50.757 1.00 50.70 236 ALA A CA 1
ATOM 1726 C C . ALA A 1 255 ? 54.734 12.305 49.258 1.00 48.16 236 ALA A C 1
ATOM 1727 O O . ALA A 1 255 ? 53.690 12.664 48.757 1.00 47.26 236 ALA A O 1
ATOM 1729 N N . ASN A 1 256 ? 55.757 11.855 48.539 1.00 49.03 237 ASN A N 1
ATOM 1730 C CA . ASN A 1 256 ? 55.587 11.347 47.180 1.00 46.79 237 ASN A CA 1
ATOM 1731 C C . ASN A 1 256 ? 55.370 9.831 47.297 1.00 46.41 237 ASN A C 1
ATOM 1732 O O . ASN A 1 256 ? 55.801 9.234 48.297 1.00 46.09 237 ASN A O 1
ATOM 1737 N N . ILE A 1 257 ? 54.659 9.260 46.308 1.00 45.34 238 ILE A N 1
ATOM 1738 C CA . ILE A 1 257 ? 54.278 7.834 46.329 1.00 45.93 238 ILE A CA 1
ATOM 1739 C C . ILE A 1 257 ? 54.512 7.175 44.969 1.00 44.94 238 ILE A C 1
ATOM 1740 O O . ILE A 1 257 ? 54.502 7.815 43.902 1.00 42.61 238 ILE A O 1
ATOM 1745 N N . ALA A 1 258 ? 54.708 5.856 45.043 1.00 45.51 239 ALA A N 1
ATOM 1746 C CA . ALA A 1 258 ? 54.687 4.988 43.884 1.00 45.54 239 ALA A CA 1
ATOM 1747 C C . ALA A 1 258 ? 54.065 3.659 44.296 1.00 46.66 239 ALA A C 1
ATOM 1748 O O . ALA A 1 258 ? 54.261 3.175 45.437 1.00 46.89 239 ALA A O 1
ATOM 1750 N N . TRP A 1 259 ? 53.299 3.097 43.359 1.00 46.79 240 TRP A N 1
ATOM 1751 C CA . TRP A 1 259 ? 52.646 1.801 43.544 1.00 48.79 240 TRP A CA 1
ATOM 1752 C C . TRP A 1 259 ? 52.529 1.105 42.190 1.00 47.42 240 TRP A C 1
ATOM 1753 O O . TRP A 1 259 ? 52.932 1.668 41.151 1.00 46.74 240 TRP A O 1
ATOM 1764 N N . SER A 1 260 ? 51.993 -0.109 42.200 1.00 46.27 241 SER A N 1
ATOM 1765 C CA . SER A 1 260 ? 52.161 -1.029 41.105 1.00 48.14 241 SER A CA 1
ATOM 1766 C C . SER A 1 260 ? 50.959 -1.960 40.972 1.00 48.69 241 SER A C 1
ATOM 1767 O O . SER A 1 260 ? 50.384 -2.334 41.972 1.00 47.23 241 SER A O 1
ATOM 1770 N N . LEU A 1 261 ? 50.684 -2.376 39.726 1.00 49.63 242 LEU A N 1
ATOM 1771 C CA . LEU A 1 261 ? 49.683 -3.394 39.367 1.00 51.51 242 LEU A CA 1
ATOM 1772 C C . LEU A 1 261 ? 50.256 -4.301 38.277 1.00 52.23 242 LEU A C 1
ATOM 1773 O O . LEU A 1 261 ? 51.021 -3.839 37.430 1.00 48.67 242 LEU A O 1
ATOM 1778 N N . GLY A 1 262 ? 49.847 -5.579 38.292 1.00 53.86 243 GLY A N 1
ATOM 1779 C CA . GLY A 1 262 ? 50.026 -6.497 37.170 1.00 56.72 243 GLY A CA 1
ATOM 1780 C C . GLY A 1 262 ? 51.022 -7.631 37.420 1.00 60.68 243 GLY A C 1
ATOM 1781 O O . GLY A 1 262 ? 51.111 -8.543 36.615 1.00 62.96 243 GLY A O 1
ATOM 1782 N N . LEU A 1 263 ? 51.806 -7.573 38.503 1.00 62.82 244 LEU A N 1
ATOM 1783 C CA . LEU A 1 263 ? 52.832 -8.583 38.788 1.00 65.00 244 LEU A CA 1
ATOM 1784 C C . LEU A 1 263 ? 52.353 -9.445 39.955 1.00 69.20 244 LEU A C 1
ATOM 1785 O O . LEU A 1 263 ? 51.752 -8.933 40.889 1.00 72.11 244 LEU A O 1
ATOM 1790 N N . ASN A 1 264 ? 52.569 -10.759 39.852 1.00 71.80 245 ASN A N 1
ATOM 1791 C CA . ASN A 1 264 ? 52.158 -11.689 40.918 1.00 75.55 245 ASN A CA 1
ATOM 1792 C C . ASN A 1 264 ? 53.296 -11.796 41.940 1.00 72.63 245 ASN A C 1
ATOM 1793 O O . ASN A 1 264 ? 54.486 -11.918 41.576 1.00 72.65 245 ASN A O 1
ATOM 1798 N N . ASN A 1 265 ? 52.913 -11.634 43.210 1.00 71.74 246 ASN A N 1
ATOM 1799 C CA . ASN A 1 265 ? 53.765 -11.773 44.393 1.00 72.39 246 ASN A CA 1
ATOM 1800 C C . ASN A 1 265 ? 55.080 -11.029 44.188 1.00 69.33 246 ASN A C 1
ATOM 1801 O O . ASN A 1 265 ? 56.146 -11.620 44.324 1.00 73.46 246 ASN A O 1
ATOM 1803 N N . PRO A 1 266 ? 55.071 -9.707 43.900 1.00 63.42 247 PRO A N 1
ATOM 1804 C CA . PRO A 1 266 ? 56.319 -8.965 43.808 1.00 60.84 247 PRO A CA 1
ATOM 1805 C C . PRO A 1 266 ? 56.987 -8.772 45.177 1.00 59.69 247 PRO A C 1
ATOM 1806 O O . PRO A 1 266 ? 56.305 -8.605 46.176 1.00 60.67 247 PRO A O 1
ATOM 1810 N N . LYS A 1 267 ? 58.324 -8.807 45.188 1.00 58.17 248 LYS A N 1
ATOM 1811 C CA . LYS A 1 267 ? 59.117 -8.260 46.258 1.00 58.49 248 LYS A CA 1
ATOM 1812 C C . LYS A 1 267 ? 59.429 -6.794 45.899 1.00 56.22 248 LYS A C 1
ATOM 1813 O O . LYS A 1 267 ? 59.419 -6.447 44.738 1.00 53.20 248 LYS A O 1
ATOM 1819 N N . TYR A 1 268 ? 59.698 -5.954 46.904 1.00 55.51 249 TYR A N 1
ATOM 1820 C CA . TYR A 1 268 ? 59.879 -4.537 46.681 1.00 55.39 249 TYR A CA 1
ATOM 1821 C C . TYR A 1 268 ? 61.218 -4.070 47.250 1.00 54.40 249 TYR A C 1
ATOM 1822 O O . TYR A 1 268 ? 61.648 -4.545 48.309 1.00 55.49 249 TYR A O 1
ATOM 1831 N N . LEU A 1 269 ? 61.846 -3.129 46.543 1.00 51.88 250 LEU A N 1
ATOM 1832 C CA . LEU A 1 269 ? 62.930 -2.304 47.071 1.00 51.72 250 LEU A CA 1
ATOM 1833 C C . LEU A 1 269 ? 62.433 -0.858 47.177 1.00 50.95 250 LEU A C 1
ATOM 1834 O O . LEU A 1 269 ? 61.655 -0.407 46.338 1.00 47.95 250 LEU A O 1
ATOM 1839 N N . VAL A 1 270 ? 62.913 -0.128 48.193 1.00 51.89 251 VAL A N 1
ATOM 1840 C CA . VAL A 1 270 ? 62.603 1.318 48.319 1.00 51.82 251 VAL A CA 1
ATOM 1841 C C . VAL A 1 270 ? 63.891 2.155 48.253 1.00 50.80 251 VAL A C 1
ATOM 1842 O O . VAL A 1 270 ? 63.947 3.293 48.735 1.00 51.15 251 VAL A O 1
ATOM 1846 N N . SER A 1 271 ? 64.907 1.583 47.609 1.00 51.20 252 SER A N 1
ATOM 1847 C CA . SER A 1 271 ? 66.206 2.204 47.438 1.00 50.94 252 SER A CA 1
ATOM 1848 C C . SER A 1 271 ? 66.929 1.501 46.295 1.00 50.09 252 SER A C 1
ATOM 1849 O O . SER A 1 271 ? 66.499 0.428 45.875 1.00 48.28 252 SER A O 1
ATOM 1852 N N . SER A 1 272 ? 68.025 2.124 45.825 1.00 49.75 253 SER A N 1
ATOM 1853 C CA . SER A 1 272 ? 68.866 1.537 44.790 1.00 49.11 253 SER A CA 1
ATOM 1854 C C . SER A 1 272 ? 70.057 0.766 45.396 1.00 49.91 253 SER A C 1
ATOM 1855 O O . SER A 1 272 ? 70.977 0.431 44.652 1.00 49.17 253 SER A O 1
ATOM 1858 N N . LEU A 1 273 ? 70.051 0.492 46.714 1.00 51.45 254 LEU A N 1
ATOM 1859 C CA . LEU A 1 273 ? 71.232 -0.069 47.413 1.00 53.94 254 LEU A CA 1
ATOM 1860 C C . LEU A 1 273 ? 71.647 -1.434 46.837 1.00 54.90 254 LEU A C 1
ATOM 1861 O O . LEU A 1 273 ? 72.817 -1.735 46.809 1.00 54.98 254 LEU A O 1
ATOM 1866 N N . GLN A 1 274 ? 70.681 -2.273 46.436 1.00 55.21 255 GLN A N 1
ATOM 1867 C CA . GLN A 1 274 ? 70.966 -3.659 45.999 1.00 55.89 255 GLN A CA 1
ATOM 1868 C C . GLN A 1 274 ? 70.950 -3.794 44.473 1.00 55.60 255 GLN A C 1
ATOM 1869 O O . GLN A 1 274 ? 71.043 -4.881 43.938 1.00 55.92 255 GLN A O 1
ATOM 1875 N N . LEU A 1 275 ? 70.825 -2.675 43.768 1.00 54.74 256 LEU A N 1
ATOM 1876 C CA . LEU A 1 275 ? 70.671 -2.683 42.321 1.00 55.35 256 LEU A CA 1
ATOM 1877 C C . LEU A 1 275 ? 71.892 -3.375 41.699 1.00 55.09 256 LEU A C 1
ATOM 1878 O O . LEU A 1 275 ? 71.785 -4.214 40.819 1.00 54.75 256 LEU A O 1
ATOM 1883 N N . ASN A 1 276 ? 73.070 -3.017 42.187 1.00 54.32 257 ASN A N 1
ATOM 1884 C CA . ASN A 1 276 ? 74.270 -3.535 41.644 1.00 56.51 257 ASN A CA 1
ATOM 1885 C C . ASN A 1 276 ? 74.437 -5.044 41.962 1.00 59.07 257 ASN A C 1
ATOM 1886 O O . ASN A 1 276 ? 75.008 -5.781 41.165 1.00 56.92 257 ASN A O 1
ATOM 1891 N N . HIS A 1 277 ? 73.969 -5.491 43.132 1.00 59.86 258 HIS A N 1
ATOM 1892 C CA . HIS A 1 277 ? 73.950 -6.931 43.457 1.00 64.82 258 HIS A CA 1
ATOM 1893 C C . HIS A 1 277 ? 73.191 -7.705 42.369 1.00 61.75 258 HIS A C 1
ATOM 1894 O O . HIS A 1 277 ? 73.630 -8.745 41.940 1.00 59.88 258 HIS A O 1
ATOM 1901 N N . PHE A 1 278 ? 72.020 -7.187 41.970 1.00 57.72 259 PHE A N 1
ATOM 1902 C CA . PHE A 1 278 ? 71.170 -7.815 40.965 1.00 56.93 259 PHE A CA 1
ATOM 1903 C C . PHE A 1 278 ? 71.836 -7.769 39.583 1.00 57.39 259 PHE A C 1
ATOM 1904 O O . PHE A 1 278 ? 71.711 -8.709 38.792 1.00 56.74 259 PHE A O 1
ATOM 1912 N N . ARG A 1 279 ? 72.507 -6.639 39.298 1.00 56.85 260 ARG A N 1
ATOM 1913 C CA . ARG A 1 279 ? 73.251 -6.422 38.073 1.00 57.70 260 ARG A CA 1
ATOM 1914 C C . ARG A 1 279 ? 74.314 -7.513 37.937 1.00 60.19 260 ARG A C 1
ATOM 1915 O O . ARG A 1 279 ? 74.621 -7.931 36.837 1.00 63.80 260 ARG A O 1
ATOM 1923 N N . ASN A 1 280 ? 74.840 -7.982 39.068 1.00 62.07 261 ASN A N 1
ATOM 1924 C CA . ASN A 1 280 ? 75.884 -8.991 39.097 1.00 66.13 261 ASN A CA 1
ATOM 1925 C C . ASN A 1 280 ? 75.283 -10.397 39.220 1.00 66.88 261 ASN A C 1
ATOM 1926 O O . ASN A 1 280 ? 75.992 -11.308 39.572 1.00 68.37 261 ASN A O 1
ATOM 1931 N N . GLY A 1 281 ? 73.981 -10.558 38.951 1.00 66.03 262 GLY A N 1
ATOM 1932 C CA . GLY A 1 281 ? 73.355 -11.872 38.854 1.00 66.85 262 GLY A CA 1
ATOM 1933 C C . GLY A 1 281 ? 72.897 -12.462 40.180 1.00 68.48 262 GLY A C 1
ATOM 1934 O O . GLY A 1 281 ? 72.518 -13.611 40.207 1.00 71.76 262 GLY A O 1
ATOM 1935 N N . LYS A 1 282 ? 72.893 -11.694 41.276 1.00 68.36 263 LYS A N 1
ATOM 1936 C CA . LYS A 1 282 ? 72.404 -12.205 42.591 1.00 67.98 263 LYS A CA 1
ATOM 1937 C C . LYS A 1 282 ? 70.938 -11.795 42.839 1.00 66.49 263 LYS A C 1
ATOM 1938 O O . LYS A 1 282 ? 70.385 -10.918 42.122 1.00 62.72 263 LYS A O 1
ATOM 1942 N N . SER A 1 283 ? 70.325 -12.427 43.855 1.00 64.88 264 SER A N 1
ATOM 1943 C CA . SER A 1 283 ? 68.944 -12.184 44.313 1.00 65.01 264 SER A CA 1
ATOM 1944 C C . SER A 1 283 ? 68.915 -11.064 45.362 1.00 65.03 264 SER A C 1
ATOM 1945 O O . SER A 1 283 ? 69.921 -10.783 45.987 1.00 68.48 264 SER A O 1
ATOM 1948 N N . ILE A 1 284 ? 67.756 -10.423 45.533 1.00 65.46 265 ILE A N 1
ATOM 1949 C CA . ILE A 1 284 ? 67.669 -9.269 46.407 1.00 64.64 265 ILE A CA 1
ATOM 1950 C C . ILE A 1 284 ? 66.859 -9.644 47.658 1.00 64.13 265 ILE A C 1
ATOM 1951 O O . ILE A 1 284 ? 66.163 -10.660 47.690 1.00 62.71 265 ILE A O 1
ATOM 1956 N N . SER A 1 285 ? 67.036 -8.843 48.715 1.00 63.65 266 SER A N 1
ATOM 1957 C CA . SER A 1 285 ? 66.204 -8.891 49.926 1.00 64.35 266 SER A CA 1
ATOM 1958 C C . SER A 1 285 ? 65.171 -7.772 49.892 1.00 61.43 266 SER A C 1
ATOM 1959 O O . SER A 1 285 ? 65.511 -6.642 49.562 1.00 60.75 266 SER A O 1
ATOM 1962 N N . PRO A 1 286 ? 63.904 -8.054 50.254 1.00 60.37 267 PRO A N 1
ATOM 1963 C CA . PRO A 1 286 ? 62.868 -7.030 50.331 1.00 59.18 267 PRO A CA 1
ATOM 1964 C C . PRO A 1 286 ? 63.274 -5.922 51.309 1.00 58.29 267 PRO A C 1
ATOM 1965 O O . PRO A 1 286 ? 63.922 -6.198 52.298 1.00 58.03 267 PRO A O 1
ATOM 1969 N N . GLU A 1 287 ? 62.845 -4.702 51.021 1.00 57.34 268 GLU A N 1
ATOM 1970 C CA . GLU A 1 287 ? 63.130 -3.537 51.842 1.00 58.77 268 GLU A CA 1
ATOM 1971 C C . GLU A 1 287 ? 61.793 -2.862 52.121 1.00 58.45 268 GLU A C 1
ATOM 1972 O O . GLU A 1 287 ? 61.023 -2.703 51.194 1.00 57.52 268 GLU A O 1
ATOM 1978 N N . ASP A 1 288 ? 61.577 -2.403 53.364 1.00 60.21 269 ASP A N 1
ATOM 1979 C CA . ASP A 1 288 ? 60.397 -1.615 53.634 1.00 61.04 269 ASP A CA 1
ATOM 1980 C C . ASP A 1 288 ? 60.686 -0.365 54.509 1.00 61.11 269 ASP A C 1
ATOM 1981 O O . ASP A 1 288 ? 59.760 0.354 54.821 1.00 61.34 269 ASP A O 1
ATOM 1986 N N . ASP A 1 289 ? 61.954 -0.120 54.852 1.00 60.66 270 ASP A N 1
ATOM 1987 C CA . ASP A 1 289 ? 62.321 1.038 55.690 1.00 59.79 270 ASP A CA 1
ATOM 1988 C C . ASP A 1 289 ? 63.811 1.371 55.494 1.00 58.54 270 ASP A C 1
ATOM 1989 O O . ASP A 1 289 ? 64.680 0.769 56.137 1.00 59.27 270 ASP A O 1
ATOM 1994 N N . ILE A 1 290 ? 64.094 2.343 54.630 1.00 55.50 271 ILE A N 1
ATOM 1995 C CA . ILE A 1 290 ? 65.469 2.760 54.337 1.00 55.97 271 ILE A CA 1
ATOM 1996 C C . ILE A 1 290 ? 65.602 4.260 54.637 1.00 55.19 271 ILE A C 1
ATOM 1997 O O . ILE A 1 290 ? 64.807 5.071 54.134 1.00 51.95 271 ILE A O 1
ATOM 2002 N N . LYS A 1 291 ? 66.599 4.584 55.462 1.00 56.33 272 LYS A N 1
ATOM 2003 C CA . LYS A 1 291 ? 66.886 5.904 55.952 1.00 57.14 272 LYS A CA 1
ATOM 2004 C C . LYS A 1 291 ? 68.197 6.406 55.332 1.00 56.75 272 LYS A C 1
ATOM 2005 O O . LYS A 1 291 ? 69.165 5.679 55.195 1.00 55.85 272 LYS A O 1
ATOM 2011 N N . GLY A 1 292 ? 68.200 7.675 54.935 1.00 56.56 273 GLY A N 1
ATOM 2012 C CA . GLY A 1 292 ? 69.448 8.350 54.585 1.00 54.85 273 GLY A CA 1
ATOM 2013 C C . GLY A 1 292 ? 69.878 8.118 53.147 1.00 52.59 273 GLY A C 1
ATOM 2014 O O . GLY A 1 292 ? 70.984 8.438 52.826 1.00 51.84 273 GLY A O 1
ATOM 2015 N N . GLU A 1 293 ? 68.985 7.607 52.286 1.00 52.70 274 GLU A N 1
ATOM 2016 C CA . GLU A 1 293 ? 69.317 7.220 50.913 1.00 50.93 274 GLU A CA 1
ATOM 2017 C C . GLU A 1 293 ? 68.244 7.751 49.958 1.00 50.50 274 GLU A C 1
ATOM 2018 O O . GLU A 1 293 ? 67.101 7.989 50.316 1.00 50.38 274 GLU A O 1
ATOM 2024 N N . LYS A 1 294 ? 68.669 7.984 48.713 1.00 50.66 275 LYS A N 1
ATOM 2025 C CA . LYS A 1 294 ? 67.788 8.353 47.642 1.00 49.22 275 LYS A CA 1
ATOM 2026 C C . LYS A 1 294 ? 66.646 7.330 47.597 1.00 49.16 275 LYS A C 1
ATOM 2027 O O . LYS A 1 294 ? 66.884 6.139 47.690 1.00 48.66 275 LYS A O 1
ATOM 2033 N N . GLY A 1 295 ? 65.425 7.833 47.421 1.00 48.65 276 GLY A N 1
ATOM 2034 C CA . GLY A 1 295 ? 64.280 6.992 47.235 1.00 48.92 276 GLY A CA 1
ATOM 2035 C C . GLY A 1 295 ? 64.330 6.277 45.898 1.00 48.22 276 GLY A C 1
ATOM 2036 O O . GLY A 1 295 ? 64.851 6.793 44.895 1.00 45.32 276 GLY A O 1
ATOM 2037 N N . ALA A 1 296 ? 63.789 5.055 45.900 1.00 48.53 277 ALA A N 1
ATOM 2038 C CA . ALA A 1 296 ? 63.523 4.302 44.678 1.00 46.68 277 ALA A CA 1
ATOM 2039 C C . ALA A 1 296 ? 62.339 3.366 44.916 1.00 45.78 277 ALA A C 1
ATOM 2040 O O . ALA A 1 296 ? 61.936 3.139 46.053 1.00 44.58 277 ALA A O 1
ATOM 2042 N N . TYR A 1 297 ? 61.785 2.861 43.817 1.00 44.18 278 TYR A N 1
ATOM 2043 C CA . TYR A 1 297 ? 60.702 1.937 43.885 1.00 45.61 278 TYR A CA 1
ATOM 2044 C C . TYR A 1 297 ? 60.939 0.881 42.811 1.00 46.26 278 TYR A C 1
ATOM 2045 O O . TYR A 1 297 ? 60.831 1.175 41.650 1.00 43.76 278 TYR A O 1
ATOM 2054 N N . PHE A 1 298 ? 61.309 -0.331 43.244 1.00 48.01 279 PHE A N 1
ATOM 2055 C CA . PHE A 1 298 ? 61.597 -1.430 42.333 1.00 49.60 279 PHE A CA 1
ATOM 2056 C C . PHE A 1 298 ? 60.726 -2.634 42.685 1.00 51.38 279 PHE A C 1
ATOM 2057 O O . PHE A 1 298 ? 60.547 -2.942 43.860 1.00 51.72 279 PHE A O 1
ATOM 2065 N N . LEU A 1 299 ? 60.228 -3.313 41.652 1.00 52.64 280 LEU A N 1
ATOM 2066 C CA . LEU A 1 299 ? 59.513 -4.564 41.790 1.00 55.20 280 LEU A CA 1
ATOM 2067 C C . LEU A 1 299 ? 60.422 -5.695 41.307 1.00 54.82 280 LEU A C 1
ATOM 2068 O O . LEU A 1 299 ? 61.127 -5.551 40.284 1.00 52.75 280 LEU A O 1
ATOM 2073 N N . ASN A 1 300 ? 60.396 -6.804 42.043 1.00 55.41 281 ASN A N 1
ATOM 2074 C CA . ASN A 1 300 ? 61.130 -7.992 41.697 1.00 56.55 281 ASN A CA 1
ATOM 2075 C C . ASN A 1 300 ? 60.147 -9.160 41.629 1.00 59.35 281 ASN A C 1
ATOM 2076 O O . ASN A 1 300 ? 59.419 -9.453 42.605 1.00 58.32 281 ASN A O 1
ATOM 2081 N N . THR A 1 301 ? 60.106 -9.822 40.472 1.00 60.95 282 THR A N 1
ATOM 2082 C CA . THR A 1 301 ? 59.300 -11.038 40.308 1.00 63.51 282 THR A CA 1
ATOM 2083 C C . THR A 1 301 ? 60.079 -12.012 39.425 1.00 64.50 282 THR A C 1
ATOM 2084 O O . THR A 1 301 ? 61.016 -11.622 38.724 1.00 61.61 282 THR A O 1
ATOM 2088 N N . VAL A 1 302 ? 59.705 -13.287 39.526 1.00 66.95 283 VAL A N 1
ATOM 2089 C CA . VAL A 1 302 ? 60.203 -14.375 38.713 1.00 70.38 283 VAL A CA 1
ATOM 2090 C C . VAL A 1 302 ? 59.015 -14.877 37.890 1.00 72.41 283 VAL A C 1
ATOM 2091 O O . VAL A 1 302 ? 57.940 -15.063 38.421 1.00 76.37 283 VAL A O 1
ATOM 2095 N N . MET A 1 303 ? 59.228 -15.078 36.593 1.00 74.29 284 MET A N 1
ATOM 2096 C CA . MET A 1 303 ? 58.188 -15.496 35.661 1.00 75.13 284 MET A CA 1
ATOM 2097 C C . MET A 1 303 ? 58.820 -16.441 34.632 1.00 74.90 284 MET A C 1
ATOM 2098 O O . MET A 1 303 ? 60.030 -16.418 34.418 1.00 74.16 284 MET A O 1
ATOM 2103 N N . THR A 1 304 ? 57.975 -17.278 34.031 1.00 74.97 285 THR A N 1
ATOM 2104 C CA . THR A 1 304 ? 58.289 -18.071 32.865 1.00 75.41 285 THR A CA 1
ATOM 2105 C C . THR A 1 304 ? 57.601 -17.407 31.677 1.00 74.95 285 THR A C 1
ATOM 2106 O O . THR A 1 304 ? 56.393 -17.324 31.629 1.00 77.88 285 THR A O 1
ATOM 2110 N N . LEU A 1 305 ? 58.390 -16.894 30.741 1.00 74.12 286 LEU A N 1
ATOM 2111 C CA . LEU A 1 305 ? 57.848 -16.208 29.610 1.00 71.83 286 LEU A CA 1
ATOM 2112 C C . LEU A 1 305 ? 57.952 -17.136 28.399 1.00 72.48 286 LEU A C 1
ATOM 2113 O O . LEU A 1 305 ? 59.025 -17.362 27.847 1.00 71.47 286 LEU A O 1
ATOM 2118 N N . GLU A 1 306 ? 56.804 -17.691 28.024 1.00 74.90 287 GLU A N 1
ATOM 2119 C CA . GLU A 1 306 ? 56.683 -18.622 26.914 1.00 75.97 287 GLU A CA 1
ATOM 2120 C C . GLU A 1 306 ? 56.990 -17.888 25.601 1.00 74.08 287 GLU A C 1
ATOM 2121 O O . GLU A 1 306 ? 56.912 -16.656 25.533 1.00 72.94 287 GLU A O 1
ATOM 2127 N N . ALA A 1 307 ? 57.341 -18.665 24.573 1.00 72.23 288 ALA A N 1
ATOM 2128 C CA . ALA A 1 307 ? 57.554 -18.184 23.219 1.00 71.67 288 ALA A CA 1
ATOM 2129 C C . ALA A 1 307 ? 56.319 -17.427 22.750 1.00 70.55 288 ALA A C 1
ATOM 2130 O O . ALA A 1 307 ? 55.227 -17.801 23.075 1.00 70.65 288 ALA A O 1
ATOM 2132 N N . ASN A 1 308 ? 56.533 -16.347 21.997 1.00 70.24 289 ASN A N 1
ATOM 2133 C CA . ASN A 1 308 ? 55.478 -15.622 21.315 1.00 70.26 289 ASN A CA 1
ATOM 2134 C C . ASN A 1 308 ? 54.416 -15.137 22.315 1.00 70.19 289 ASN A C 1
ATOM 2135 O O . ASN A 1 308 ? 53.219 -15.183 22.013 1.00 71.58 289 ASN A O 1
ATOM 2140 N N . THR A 1 309 ? 54.850 -14.673 23.497 1.00 68.34 290 THR A N 1
ATOM 2141 C CA . THR A 1 309 ? 53.943 -14.152 24.537 1.00 66.82 290 THR A CA 1
ATOM 2142 C C . THR A 1 309 ? 54.524 -12.853 25.103 1.00 64.59 290 THR A C 1
ATOM 2143 O O . THR A 1 309 ? 55.684 -12.567 24.908 1.00 63.41 290 THR A O 1
ATOM 2147 N N . GLN A 1 310 ? 53.699 -12.125 25.856 1.00 63.91 291 GLN A N 1
ATOM 2148 C CA . GLN A 1 310 ? 54.041 -10.815 26.342 1.00 64.85 291 GLN A CA 1
ATOM 2149 C C . GLN A 1 310 ? 53.475 -10.634 27.754 1.00 64.30 291 GLN A C 1
ATOM 2150 O O . GLN A 1 310 ? 52.357 -11.028 28.012 1.00 65.14 291 GLN A O 1
ATOM 2156 N N . LYS A 1 311 ? 54.262 -10.027 28.646 1.00 61.43 292 LYS A N 1
ATOM 2157 C CA . LYS A 1 311 ? 53.831 -9.708 29.997 1.00 62.16 292 LYS A CA 1
ATOM 2158 C C . LYS A 1 311 ? 53.787 -8.182 30.173 1.00 59.02 292 LYS A C 1
ATOM 2159 O O . LYS A 1 311 ? 54.672 -7.502 29.699 1.00 56.00 292 LYS A O 1
ATOM 2165 N N . GLU A 1 312 ? 52.769 -7.689 30.880 1.00 58.11 293 GLU A N 1
ATOM 2166 C CA . GLU A 1 312 ? 52.483 -6.282 31.062 1.00 58.44 293 GLU A CA 1
ATOM 2167 C C . GLU A 1 312 ? 52.367 -5.951 32.555 1.00 55.35 293 GLU A C 1
ATOM 2168 O O . GLU A 1 312 ? 51.857 -6.760 33.338 1.00 51.19 293 GLU A O 1
ATOM 2174 N N . TRP A 1 313 ? 52.779 -4.732 32.931 1.00 51.34 294 TRP A N 1
ATOM 2175 C CA . TRP A 1 313 ? 52.534 -4.204 34.285 1.00 50.93 294 TRP A CA 1
ATOM 2176 C C . TRP A 1 313 ? 52.607 -2.669 34.254 1.00 49.00 294 TRP A C 1
ATOM 2177 O O . TRP A 1 313 ? 53.032 -2.109 33.263 1.00 45.81 294 TRP A O 1
ATOM 2188 N N . MET A 1 314 ? 52.174 -2.014 35.335 1.00 49.30 295 MET A N 1
ATOM 2189 C CA . MET A 1 314 ? 52.316 -0.587 35.417 1.00 49.69 295 MET A CA 1
ATOM 2190 C C . MET A 1 314 ? 52.763 -0.154 36.813 1.00 47.98 295 MET A C 1
ATOM 2191 O O . MET A 1 314 ? 52.535 -0.827 37.834 1.00 48.26 295 MET A O 1
ATOM 2196 N N . ILE A 1 315 ? 53.468 0.973 36.813 1.00 45.28 296 ILE A N 1
ATOM 2197 C CA . ILE A 1 315 ? 53.841 1.689 38.000 1.00 45.50 296 ILE A CA 1
ATOM 2198 C C . ILE A 1 315 ? 53.162 3.055 37.928 1.00 44.23 296 ILE A C 1
ATOM 2199 O O . ILE A 1 315 ? 53.210 3.708 36.886 1.00 45.29 296 ILE A O 1
ATOM 2204 N N . ILE A 1 316 ? 52.565 3.468 39.045 1.00 45.00 297 ILE A N 1
ATOM 2205 C CA . ILE A 1 316 ? 51.914 4.742 39.190 1.00 45.62 297 ILE A CA 1
ATOM 2206 C C . ILE A 1 316 ? 52.687 5.544 40.247 1.00 45.60 297 ILE A C 1
ATOM 2207 O O . ILE A 1 316 ? 52.997 5.011 41.326 1.00 45.92 297 ILE A O 1
ATOM 2212 N N . ALA A 1 317 ? 52.946 6.825 39.966 1.00 42.26 298 ALA A N 1
ATOM 2213 C CA . ALA A 1 317 ? 53.618 7.685 40.918 1.00 42.47 298 ALA A CA 1
ATOM 2214 C C . ALA A 1 317 ? 52.931 9.052 40.973 1.00 41.98 298 ALA A C 1
ATOM 2215 O O . ALA A 1 317 ? 52.535 9.574 39.953 1.00 40.61 298 ALA A O 1
ATOM 2217 N N . ASN A 1 318 ? 52.851 9.635 42.172 1.00 42.80 299 ASN A N 1
ATOM 2218 C CA . ASN A 1 318 ? 52.178 10.899 42.347 1.00 42.80 299 ASN A CA 1
ATOM 2219 C C . ASN A 1 318 ? 52.894 11.720 43.419 1.00 44.76 299 ASN A C 1
ATOM 2220 O O . ASN A 1 318 ? 53.642 11.181 44.259 1.00 43.37 299 ASN A O 1
ATOM 2225 N N . VAL A 1 319 ? 52.627 13.032 43.403 1.00 44.28 300 VAL A N 1
ATOM 2226 C CA . VAL A 1 319 ? 53.304 13.955 44.291 1.00 43.48 300 VAL A CA 1
ATOM 2227 C C . VAL A 1 319 ? 52.293 14.570 45.256 1.00 43.67 300 VAL A C 1
ATOM 2228 O O . VAL A 1 319 ? 51.108 14.511 45.042 1.00 42.78 300 VAL A O 1
ATOM 2232 N N . ASN A 1 320 ? 52.813 15.127 46.349 1.00 45.66 301 ASN A N 1
ATOM 2233 C CA . ASN A 1 320 ? 52.063 16.004 47.235 1.00 47.26 301 ASN A CA 1
ATOM 2234 C C . ASN A 1 320 ? 50.892 15.255 47.873 1.00 47.26 301 ASN A C 1
ATOM 2235 O O . ASN A 1 320 ? 49.813 15.762 47.909 1.00 47.35 301 ASN A O 1
ATOM 2240 N N . GLN A 1 321 ? 51.152 14.088 48.460 1.00 49.09 302 GLN A N 1
ATOM 2241 C CA . GLN A 1 321 ? 50.123 13.221 49.039 1.00 50.84 302 GLN A CA 1
ATOM 2242 C C . GLN A 1 321 ? 50.122 13.341 50.564 1.00 53.32 302 GLN A C 1
ATOM 2243 O O . GLN A 1 321 ? 51.161 13.136 51.194 1.00 55.19 302 GLN A O 1
ATOM 2249 N N . ASP A 1 322 ? 48.952 13.600 51.163 1.00 54.56 303 ASP A N 1
ATOM 2250 C CA . ASP A 1 322 ? 48.814 13.594 52.634 1.00 56.89 303 ASP A CA 1
ATOM 2251 C C . ASP A 1 322 ? 48.332 12.203 53.091 1.00 57.07 303 ASP A C 1
ATOM 2252 O O . ASP A 1 322 ? 48.151 11.325 52.266 1.00 53.78 303 ASP A O 1
ATOM 2257 N N . HIS A 1 323 ? 48.166 12.021 54.407 1.00 57.22 304 HIS A N 1
ATOM 2258 C CA . HIS A 1 323 ? 47.822 10.718 55.006 1.00 60.73 304 HIS A CA 1
ATOM 2259 C C . HIS A 1 323 ? 46.516 10.181 54.390 1.00 60.41 304 HIS A C 1
ATOM 2260 O O . HIS A 1 323 ? 46.440 9.006 54.015 1.00 60.38 304 HIS A O 1
ATOM 2267 N N . SER A 1 324 ? 45.511 11.052 54.251 1.00 59.43 305 SER A N 1
ATOM 2268 C CA . SER A 1 324 ? 44.233 10.693 53.688 1.00 59.73 305 SER A CA 1
ATOM 2269 C C . SER A 1 324 ? 44.382 10.222 52.230 1.00 58.29 305 SER A C 1
ATOM 2270 O O . SER A 1 324 ? 43.790 9.238 51.814 1.00 58.64 305 SER A O 1
ATOM 2273 N N . ASP A 1 325 ? 45.129 10.964 51.424 1.00 56.97 306 ASP A N 1
ATOM 2274 C CA . ASP A 1 325 ? 45.382 10.568 50.037 1.00 56.54 306 ASP A CA 1
ATOM 2275 C C . ASP A 1 325 ? 45.993 9.160 49.956 1.00 55.87 306 ASP A C 1
ATOM 2276 O O . ASP A 1 325 ? 45.642 8.371 49.102 1.00 55.26 306 ASP A O 1
ATOM 2281 N N . ILE A 1 326 ? 46.942 8.871 50.846 1.00 55.57 307 ILE A N 1
ATOM 2282 C CA . ILE A 1 326 ? 47.681 7.616 50.797 1.00 56.03 307 ILE A CA 1
ATOM 2283 C C . ILE A 1 326 ? 46.753 6.459 51.202 1.00 56.65 307 ILE A C 1
ATOM 2284 O O . ILE A 1 326 ? 46.797 5.409 50.576 1.00 56.44 307 ILE A O 1
ATOM 2289 N N . ILE A 1 327 ? 45.897 6.677 52.207 1.00 56.84 308 ILE A N 1
ATOM 2290 C CA . ILE A 1 327 ? 45.000 5.626 52.692 1.00 60.82 308 ILE A CA 1
ATOM 2291 C C . ILE A 1 327 ? 43.984 5.273 51.599 1.00 60.57 308 ILE A C 1
ATOM 2292 O O . ILE A 1 327 ? 43.649 4.132 51.431 1.00 62.63 308 ILE A O 1
ATOM 2297 N N . ALA A 1 328 ? 43.535 6.274 50.847 1.00 60.43 309 ALA A N 1
ATOM 2298 C CA . ALA A 1 328 ? 42.574 6.091 49.774 1.00 60.15 309 ALA A CA 1
ATOM 2299 C C . ALA A 1 328 ? 43.184 5.173 48.704 1.00 60.00 309 ALA A C 1
ATOM 2300 O O . ALA A 1 328 ? 42.529 4.249 48.250 1.00 64.32 309 ALA A O 1
ATOM 2302 N N . ILE A 1 329 ? 44.447 5.415 48.323 1.00 57.75 310 ILE A N 1
ATOM 2303 C CA . ILE A 1 329 ? 45.142 4.538 47.368 1.00 55.28 310 ILE A CA 1
ATOM 2304 C C . ILE A 1 329 ? 45.326 3.131 47.977 1.00 55.17 310 ILE A C 1
ATOM 2305 O O . ILE A 1 329 ? 45.127 2.153 47.285 1.00 53.61 310 ILE A O 1
ATOM 2310 N N . THR A 1 330 ? 45.754 3.035 49.237 1.00 56.02 311 THR A N 1
ATOM 2311 C CA . THR A 1 330 ? 45.997 1.690 49.831 1.00 58.56 311 THR A CA 1
ATOM 2312 C C . THR A 1 330 ? 44.694 0.889 49.840 1.00 60.46 311 THR A C 1
ATOM 2313 O O . THR A 1 330 ? 44.724 -0.312 49.607 1.00 64.35 311 THR A O 1
ATOM 2317 N N . GLU A 1 331 ? 43.571 1.557 50.122 1.00 60.97 312 GLU A N 1
ATOM 2318 C CA . GLU A 1 331 ? 42.270 0.920 50.145 1.00 62.48 312 GLU A CA 1
ATOM 2319 C C . GLU A 1 331 ? 41.878 0.457 48.731 1.00 62.71 312 GLU A C 1
ATOM 2320 O O . GLU A 1 331 ? 41.323 -0.631 48.550 1.00 65.10 312 GLU A O 1
ATOM 2326 N N . THR A 1 332 ? 42.122 1.312 47.747 1.00 60.55 313 THR A N 1
ATOM 2327 C CA . THR A 1 332 ? 41.804 1.052 46.351 1.00 61.01 313 THR A CA 1
ATOM 2328 C C . THR A 1 332 ? 42.577 -0.187 45.871 1.00 61.64 313 THR A C 1
ATOM 2329 O O . THR A 1 332 ? 42.017 -1.068 45.222 1.00 61.31 313 THR A O 1
ATOM 2333 N N . ILE A 1 333 ? 43.870 -0.237 46.188 1.00 61.91 314 ILE A N 1
ATOM 2334 C CA . ILE A 1 333 ? 44.722 -1.338 45.764 1.00 62.52 314 ILE A CA 1
ATOM 2335 C C . ILE A 1 333 ? 44.140 -2.651 46.296 1.00 63.60 314 ILE A C 1
ATOM 2336 O O . ILE A 1 333 ? 44.085 -3.633 45.575 1.00 63.43 314 ILE A O 1
ATOM 2341 N N . GLN A 1 334 ? 43.668 -2.629 47.545 1.00 66.34 315 GLN A N 1
ATOM 2342 C CA . GLN A 1 334 ? 43.220 -3.830 48.239 1.00 68.44 315 GLN A CA 1
ATOM 2343 C C . GLN A 1 334 ? 41.788 -4.216 47.841 1.00 68.10 315 GLN A C 1
ATOM 2344 O O . GLN A 1 334 ? 41.524 -5.380 47.759 1.00 69.39 315 GLN A O 1
ATOM 2350 N N . ASN A 1 335 ? 40.898 -3.258 47.540 1.00 67.93 316 ASN A N 1
ATOM 2351 C CA . ASN A 1 335 ? 39.459 -3.539 47.385 1.00 68.40 316 ASN A CA 1
ATOM 2352 C C . ASN A 1 335 ? 38.907 -3.280 45.978 1.00 66.91 316 ASN A C 1
ATOM 2353 O O . ASN A 1 335 ? 37.826 -3.730 45.679 1.00 67.61 316 ASN A O 1
ATOM 2358 N N . ASN A 1 336 ? 39.573 -2.484 45.143 1.00 65.90 317 ASN A N 1
ATOM 2359 C CA . ASN A 1 336 ? 38.973 -2.060 43.855 1.00 63.95 317 ASN A CA 1
ATOM 2360 C C . ASN A 1 336 ? 39.543 -2.946 42.742 1.00 63.28 317 ASN A C 1
ATOM 2361 O O . ASN A 1 336 ? 40.657 -2.734 42.267 1.00 62.37 317 ASN A O 1
ATOM 2366 N N . LYS A 1 337 ? 38.734 -3.922 42.330 1.00 64.18 318 LYS A N 1
ATOM 2367 C CA . LYS A 1 337 ? 39.042 -4.964 41.337 1.00 64.37 318 LYS A CA 1
ATOM 2368 C C . LYS A 1 337 ? 39.277 -4.334 39.958 1.00 64.29 318 LYS A C 1
ATOM 2369 O O . LYS A 1 337 ? 40.035 -4.876 39.160 1.00 66.85 318 LYS A O 1
ATOM 2371 N N . LYS A 1 338 ? 38.674 -3.167 39.692 1.00 62.91 319 LYS A N 1
ATOM 2372 C CA . LYS A 1 338 ? 38.768 -2.530 38.379 1.00 59.41 319 LYS A CA 1
ATOM 2373 C C . LYS A 1 338 ? 39.762 -1.347 38.390 1.00 57.68 319 LYS A C 1
ATOM 2374 O O . LYS A 1 338 ? 39.677 -0.506 37.540 1.00 54.63 319 LYS A O 1
ATOM 2376 N N . ILE A 1 339 ? 40.746 -1.322 39.299 1.00 56.92 320 ILE A N 1
ATOM 2377 C CA . ILE A 1 339 ? 41.628 -0.157 39.452 1.00 54.81 320 ILE A CA 1
ATOM 2378 C C . ILE A 1 339 ? 42.483 0.053 38.188 1.00 54.27 320 ILE A C 1
ATOM 2379 O O . ILE A 1 339 ? 42.682 1.206 37.779 1.00 52.72 320 ILE A O 1
ATOM 2384 N N . ALA A 1 340 ? 42.956 -1.020 37.544 1.00 53.27 321 ALA A N 1
ATOM 2385 C CA . ALA A 1 340 ? 43.712 -0.881 36.285 1.00 51.93 321 ALA A CA 1
ATOM 2386 C C . ALA A 1 340 ? 42.869 -0.155 35.228 1.00 51.74 321 ALA A C 1
ATOM 2387 O O . ALA A 1 340 ? 43.331 0.780 34.543 1.00 51.33 321 ALA A O 1
ATOM 2389 N N . GLU A 1 341 ? 41.621 -0.579 35.080 1.00 53.26 322 GLU A N 1
ATOM 2390 C CA . GLU A 1 341 ? 40.709 0.031 34.125 1.00 54.60 322 GLU A CA 1
ATOM 2391 C C . GLU A 1 341 ? 40.472 1.509 34.472 1.00 52.25 322 GLU A C 1
ATOM 2392 O O . GLU A 1 341 ? 40.404 2.312 33.575 1.00 49.09 322 GLU A O 1
ATOM 2398 N N . ASP A 1 342 ? 40.288 1.827 35.766 1.00 51.34 323 ASP A N 1
ATOM 2399 C CA . ASP A 1 342 ? 40.051 3.214 36.204 1.00 51.73 323 ASP A CA 1
ATOM 2400 C C . ASP A 1 342 ? 41.252 4.114 35.839 1.00 49.40 323 ASP A C 1
ATOM 2401 O O . ASP A 1 342 ? 41.058 5.258 35.402 1.00 47.90 323 ASP A O 1
ATOM 2406 N N . ILE A 1 343 ? 42.476 3.600 36.014 1.00 48.16 324 ILE A N 1
ATOM 2407 C CA . ILE A 1 343 ? 43.701 4.325 35.636 1.00 48.25 324 ILE A CA 1
ATOM 2408 C C . ILE A 1 343 ? 43.706 4.589 34.121 1.00 46.70 324 ILE A C 1
ATOM 2409 O O . ILE A 1 343 ? 43.906 5.723 33.701 1.00 43.93 324 ILE A O 1
ATOM 2414 N N . ASN A 1 344 ? 43.475 3.548 33.310 1.00 46.50 325 ASN A N 1
ATOM 2415 C CA . ASN A 1 344 ? 43.466 3.670 31.844 1.00 45.21 325 ASN A CA 1
ATOM 2416 C C . ASN A 1 344 ? 42.356 4.631 31.389 1.00 45.11 325 ASN A C 1
ATOM 2417 O O . ASN A 1 344 ? 42.566 5.459 30.505 1.00 44.21 325 ASN A O 1
ATOM 2422 N N . THR A 1 345 ? 41.182 4.554 32.024 1.00 45.55 326 THR A N 1
ATOM 2423 C CA . THR A 1 345 ? 40.105 5.491 31.719 1.00 45.85 326 THR A CA 1
ATOM 2424 C C . THR A 1 345 ? 40.570 6.934 31.951 1.00 45.04 326 THR A C 1
ATOM 2425 O O . THR A 1 345 ? 40.299 7.792 31.125 1.00 44.48 326 THR A O 1
ATOM 2429 N N . ASP A 1 346 ? 41.254 7.196 33.075 1.00 45.22 327 ASP A N 1
ATOM 2430 C CA . ASP A 1 346 ? 41.671 8.568 33.425 1.00 44.11 327 ASP A CA 1
ATOM 2431 C C . ASP A 1 346 ? 42.771 9.062 32.471 1.00 43.05 327 ASP A C 1
ATOM 2432 O O . ASP A 1 346 ? 42.802 10.240 32.143 1.00 42.49 327 ASP A O 1
ATOM 2437 N N . ILE A 1 347 ? 43.649 8.166 32.003 1.00 43.04 328 ILE A N 1
ATOM 2438 C CA . ILE A 1 347 ? 44.648 8.516 30.995 1.00 41.86 328 ILE A CA 1
ATOM 2439 C C . ILE A 1 347 ? 43.937 9.014 29.728 1.00 43.19 328 ILE A C 1
ATOM 2440 O O . ILE A 1 347 ? 44.253 10.112 29.212 1.00 41.30 328 ILE A O 1
ATOM 2445 N N . GLU A 1 348 ? 42.982 8.224 29.223 1.00 44.38 329 GLU A N 1
ATOM 2446 C CA . GLU A 1 348 ? 42.256 8.571 27.987 1.00 44.51 329 GLU A CA 1
ATOM 2447 C C . GLU A 1 348 ? 41.405 9.833 28.186 1.00 43.47 329 GLU A C 1
ATOM 2448 O O . GLU A 1 348 ? 41.232 10.599 27.234 1.00 42.80 329 GLU A O 1
ATOM 2454 N N . LEU A 1 349 ? 40.855 10.048 29.385 1.00 42.60 330 LEU A N 1
ATOM 2455 C CA . LEU A 1 349 ? 40.130 11.299 29.675 1.00 43.50 330 LEU A CA 1
ATOM 2456 C C . LEU A 1 349 ? 41.078 12.489 29.472 1.00 42.02 330 LEU A C 1
ATOM 2457 O O . LEU A 1 349 ? 40.664 13.531 28.989 1.00 42.33 330 LEU A O 1
ATOM 2462 N N . GLY A 1 350 ? 42.343 12.305 29.873 1.00 41.24 331 GLY A N 1
ATOM 2463 C CA . GLY A 1 350 ? 43.395 13.301 29.728 1.00 41.18 331 GLY A CA 1
ATOM 2464 C C . GLY A 1 350 ? 43.596 13.690 28.277 1.00 41.18 331 GLY A C 1
ATOM 2465 O O . GLY A 1 350 ? 43.583 14.877 27.951 1.00 39.15 331 GLY A O 1
ATOM 2466 N N . THR A 1 351 ? 43.725 12.685 27.408 1.00 39.42 332 THR A N 1
ATOM 2467 C CA . THR A 1 351 ? 43.836 12.909 25.997 1.00 40.88 332 THR A CA 1
ATOM 2468 C C . THR A 1 351 ? 42.603 13.661 25.455 1.00 41.54 332 THR A C 1
ATOM 2469 O O . THR A 1 351 ? 42.701 14.629 24.693 1.00 38.78 332 THR A O 1
ATOM 2473 N N . LYS A 1 352 ? 41.426 13.195 25.838 1.00 42.05 333 LYS A N 1
ATOM 2474 C CA . LYS A 1 352 ? 40.186 13.768 25.363 1.00 43.78 333 LYS A CA 1
ATOM 2475 C C . LYS A 1 352 ? 40.111 15.260 25.740 1.00 42.32 333 LYS A C 1
ATOM 2476 O O . LYS A 1 352 ? 39.719 16.060 24.936 1.00 41.46 333 LYS A O 1
ATOM 2482 N N . ARG A 1 353 ? 40.441 15.610 26.986 1.00 42.63 334 ARG A N 1
ATOM 2483 C CA . ARG A 1 353 ? 40.407 17.001 27.451 1.00 40.89 334 ARG A CA 1
ATOM 2484 C C . ARG A 1 353 ? 41.466 17.825 26.709 1.00 38.69 334 ARG A C 1
ATOM 2485 O O . ARG A 1 353 ? 41.193 18.993 26.331 1.00 36.21 334 ARG A O 1
ATOM 2493 N N . LEU A 1 354 ? 42.649 17.238 26.469 1.00 37.04 335 LEU A N 1
ATOM 2494 C CA . LEU A 1 354 ? 43.693 17.920 25.708 1.00 39.70 335 LEU A CA 1
ATOM 2495 C C . LEU A 1 354 ? 43.166 18.315 24.317 1.00 38.61 335 LEU A C 1
ATOM 2496 O O . LEU A 1 354 ? 43.375 19.442 23.867 1.00 36.26 335 LEU A O 1
ATOM 2501 N N . ILE A 1 355 ? 42.515 17.355 23.648 1.00 38.55 336 ILE A N 1
ATOM 2502 C CA . ILE A 1 355 ? 41.936 17.535 22.332 1.00 39.93 336 ILE A CA 1
ATOM 2503 C C . ILE A 1 355 ? 40.858 18.635 22.385 1.00 40.36 336 ILE A C 1
ATOM 2504 O O . ILE A 1 355 ? 40.788 19.489 21.514 1.00 38.25 336 ILE A O 1
ATOM 2509 N N . GLU A 1 356 ? 40.016 18.615 23.409 1.00 41.00 337 GLU A N 1
ATOM 2510 C CA . GLU A 1 356 ? 38.948 19.610 23.500 1.00 41.11 337 GLU A CA 1
ATOM 2511 C C . GLU A 1 356 ? 39.527 21.020 23.628 1.00 39.60 337 GLU A C 1
ATOM 2512 O O . GLU A 1 356 ? 39.007 21.960 23.007 1.00 39.50 337 GLU A O 1
ATOM 2518 N N . LEU A 1 357 ? 40.568 21.180 24.457 1.00 38.47 338 LEU A N 1
ATOM 2519 C CA . LEU A 1 357 ? 41.214 22.491 24.629 1.00 38.49 338 LEU A CA 1
ATOM 2520 C C . LEU A 1 357 ? 41.751 22.979 23.276 1.00 36.79 338 LEU A C 1
ATOM 2521 O O . LEU A 1 357 ? 41.416 24.094 22.845 1.00 33.62 338 LEU A O 1
ATOM 2526 N N . ASN A 1 358 ? 42.553 22.115 22.638 1.00 35.17 339 ASN A N 1
ATOM 2527 C CA . ASN A 1 358 ? 43.307 22.451 21.442 1.00 35.38 339 ASN A CA 1
ATOM 2528 C C . ASN A 1 358 ? 42.355 22.673 20.256 1.00 34.58 339 ASN A C 1
ATOM 2529 O O . ASN A 1 358 ? 42.547 23.595 19.449 1.00 33.20 339 ASN A O 1
ATOM 2534 N N . ALA A 1 359 ? 41.330 21.821 20.159 1.00 34.42 340 ALA A N 1
ATOM 2535 C CA . ALA A 1 359 ? 40.374 21.863 19.062 1.00 34.61 340 ALA A CA 1
ATOM 2536 C C . ALA A 1 359 ? 39.611 23.192 19.076 1.00 34.72 340 ALA A C 1
ATOM 2537 O O . ALA A 1 359 ? 39.197 23.650 18.000 1.00 33.87 340 ALA A O 1
ATOM 2539 N N . SER A 1 360 ? 39.416 23.767 20.271 1.00 34.37 341 SER A N 1
ATOM 2540 C CA . SER A 1 360 ? 38.677 25.025 20.412 1.00 35.66 341 SER A CA 1
ATOM 2541 C C . SER A 1 360 ? 39.480 26.170 19.780 1.00 34.95 341 SER A C 1
ATOM 2542 O O . SER A 1 360 ? 38.902 27.214 19.475 1.00 34.02 341 SER A O 1
ATOM 2545 N N . SER A 1 361 ? 40.804 25.971 19.590 1.00 33.26 342 SER A N 1
ATOM 2546 C CA . SER A 1 361 ? 41.642 26.922 18.891 1.00 32.60 342 SER A CA 1
ATOM 2547 C C . SER A 1 361 ? 42.072 26.408 17.505 1.00 31.06 342 SER A C 1
ATOM 2548 O O . SER A 1 361 ? 43.139 26.758 17.021 1.00 32.49 342 SER A O 1
ATOM 2551 N N . ASP A 1 362 ? 41.226 25.597 16.867 1.00 31.16 343 ASP A N 1
ATOM 2552 C CA . ASP A 1 362 ? 41.366 25.186 15.464 1.00 32.05 343 ASP A CA 1
ATOM 2553 C C . ASP A 1 362 ? 42.620 24.337 15.227 1.00 31.06 343 ASP A C 1
ATOM 2554 O O . ASP A 1 362 ? 43.208 24.375 14.148 1.00 32.62 343 ASP A O 1
ATOM 2559 N N . ALA A 1 363 ? 42.933 23.472 16.189 1.00 32.23 344 ALA A N 1
ATOM 2560 C CA . ALA A 1 363 ? 44.106 22.619 16.128 1.00 32.32 344 ALA A CA 1
ATOM 2561 C C . ALA A 1 363 ? 43.943 21.484 15.103 1.00 31.82 344 ALA A C 1
ATOM 2562 O O . ALA A 1 363 ? 44.969 20.985 14.573 1.00 31.90 344 ALA A O 1
ATOM 2564 N N . LEU A 1 364 ? 42.704 21.082 14.805 1.00 32.13 345 LEU A N 1
ATOM 2565 C CA . LEU A 1 364 ? 42.492 19.762 14.094 1.00 34.00 345 LEU A CA 1
ATOM 2566 C C . LEU A 1 364 ? 42.394 19.996 12.584 1.00 34.20 345 LEU A C 1
ATOM 2567 O O . LEU A 1 364 ? 41.524 20.780 12.090 1.00 34.39 345 LEU A O 1
ATOM 2572 N N . GLN A 1 365 ? 43.324 19.371 11.861 1.00 33.51 346 GLN A N 1
ATOM 2573 C CA . GLN A 1 365 ? 43.391 19.364 10.402 1.00 34.49 346 GLN A CA 1
ATOM 2574 C C . GLN A 1 365 ? 43.638 17.912 9.940 1.00 35.71 346 GLN A C 1
ATOM 2575 O O . GLN A 1 365 ? 44.309 17.156 10.617 1.00 36.37 346 GLN A O 1
ATOM 2581 N N . LEU A 1 366 ? 43.153 17.569 8.753 1.00 35.89 347 LEU A N 1
ATOM 2582 C CA . LEU A 1 366 ? 43.403 16.272 8.138 1.00 38.05 347 LEU A CA 1
ATOM 2583 C C . LEU A 1 366 ? 43.646 16.497 6.651 1.00 36.01 347 LEU A C 1
ATOM 2584 O O . LEU A 1 366 ? 42.712 16.816 5.910 1.00 35.53 347 LEU A O 1
ATOM 2589 N N . THR A 1 367 ? 44.907 16.316 6.260 1.00 34.87 348 THR A N 1
ATOM 2590 C CA . THR A 1 367 ? 45.405 16.483 4.899 1.00 36.12 348 THR A CA 1
ATOM 2591 C C . THR A 1 367 ? 46.101 15.182 4.495 1.00 38.07 348 THR A C 1
ATOM 2592 O O . THR A 1 367 ? 46.080 14.200 5.251 1.00 38.08 348 THR A O 1
ATOM 2596 N N . ALA A 1 368 ? 46.708 15.168 3.309 1.00 38.86 349 ALA A N 1
ATOM 2597 C CA . ALA A 1 368 ? 47.479 14.002 2.856 1.00 40.38 349 ALA A CA 1
ATOM 2598 C C . ALA A 1 368 ? 48.777 13.873 3.649 1.00 41.13 349 ALA A C 1
ATOM 2599 O O . ALA A 1 368 ? 49.476 12.933 3.474 1.00 42.01 349 ALA A O 1
ATOM 2601 N N . ASP A 1 369 ? 49.143 14.881 4.439 1.00 42.01 350 ASP A N 1
ATOM 2602 C CA . ASP A 1 369 ? 50.440 14.843 5.130 1.00 43.72 350 ASP A CA 1
ATOM 2603 C C . ASP A 1 369 ? 50.276 15.019 6.648 1.00 40.28 350 ASP A C 1
ATOM 2604 O O . ASP A 1 369 ? 50.089 16.129 7.147 1.00 37.97 350 ASP A O 1
ATOM 2609 N N . ASN A 1 370 ? 50.391 13.906 7.370 1.00 38.57 351 ASN A N 1
ATOM 2610 C CA . ASN A 1 370 ? 50.209 13.861 8.785 1.00 40.46 351 ASN A CA 1
ATOM 2611 C C . ASN A 1 370 ? 51.298 14.664 9.524 1.00 37.20 351 ASN A C 1
ATOM 2612 O O . ASN A 1 370 ? 51.039 15.143 10.633 1.00 37.26 351 ASN A O 1
ATOM 2617 N N . LEU A 1 371 ? 52.487 14.818 8.930 1.00 36.54 352 LEU A N 1
ATOM 2618 C CA . LEU A 1 371 ? 53.552 15.654 9.556 1.00 35.69 352 LEU A CA 1
ATOM 2619 C C . LEU A 1 371 ? 53.069 17.101 9.710 1.00 34.96 352 LEU A C 1
ATOM 2620 O O . LEU A 1 371 ? 53.198 17.685 10.783 1.00 34.89 352 LEU A O 1
ATOM 2625 N N . ARG A 1 372 ? 52.453 17.642 8.653 1.00 36.68 353 ARG A N 1
ATOM 2626 C CA . ARG A 1 372 ? 51.922 18.989 8.650 1.00 36.76 353 ARG A CA 1
ATOM 2627 C C . ARG A 1 372 ? 50.776 19.066 9.676 1.00 34.25 353 ARG A C 1
ATOM 2628 O O . ARG A 1 372 ? 50.726 19.987 10.514 1.00 32.33 353 ARG A O 1
ATOM 2636 N N . ASP A 1 373 ? 49.896 18.063 9.652 1.00 34.33 354 ASP A N 1
ATOM 2637 C CA . ASP A 1 373 ? 48.720 18.035 10.536 1.00 33.79 354 ASP A CA 1
ATOM 2638 C C . ASP A 1 373 ? 49.176 17.991 11.998 1.00 34.79 354 ASP A C 1
ATOM 2639 O O . ASP A 1 373 ? 48.568 18.672 12.877 1.00 34.62 354 ASP A O 1
ATOM 2644 N N . THR A 1 374 ? 50.247 17.213 12.264 1.00 33.42 355 THR A N 1
ATOM 2645 C CA . THR A 1 374 ? 50.740 17.037 13.622 1.00 32.76 355 THR A CA 1
ATOM 2646 C C . THR A 1 374 ? 51.427 18.331 14.110 1.00 32.81 355 THR A C 1
ATOM 2647 O O . THR A 1 374 ? 51.243 18.760 15.259 1.00 30.20 355 THR A O 1
ATOM 2651 N N . ARG A 1 375 ? 52.218 18.943 13.229 1.00 32.37 356 ARG A N 1
ATOM 2652 C CA . ARG A 1 375 ? 52.923 20.177 13.555 1.00 34.20 356 ARG A CA 1
ATOM 2653 C C . ARG A 1 375 ? 51.918 21.302 13.883 1.00 33.85 356 ARG A C 1
ATOM 2654 O O . ARG A 1 375 ? 52.126 22.080 14.808 1.00 31.95 356 ARG A O 1
ATOM 2662 N N . HIS A 1 376 ? 50.828 21.381 13.104 1.00 34.50 357 HIS A N 1
ATOM 2663 C CA . HIS A 1 376 ? 49.775 22.375 13.365 1.00 33.17 357 HIS A CA 1
ATOM 2664 C C . HIS A 1 376 ? 49.163 22.117 14.752 1.00 32.11 357 HIS A C 1
ATOM 2665 O O . HIS A 1 376 ? 48.836 23.055 15.520 1.00 30.86 357 HIS A O 1
ATOM 2672 N N . PHE A 1 377 ? 48.980 20.839 15.081 1.00 32.57 358 PHE A N 1
ATOM 2673 C CA . PHE A 1 377 ? 48.423 20.483 16.393 1.00 32.73 358 PHE A CA 1
ATOM 2674 C C . PHE A 1 377 ? 49.345 20.986 17.513 1.00 31.88 358 PHE A C 1
ATOM 2675 O O . PHE A 1 377 ? 48.896 21.711 18.430 1.00 31.38 358 PHE A O 1
ATOM 2683 N N . SER A 1 378 ? 50.630 20.682 17.405 1.00 30.07 359 SER A N 1
ATOM 2684 C CA . SER A 1 378 ? 51.570 21.038 18.452 1.00 31.41 359 SER A CA 1
ATOM 2685 C C . SER A 1 378 ? 51.799 22.564 18.483 1.00 29.50 359 SER A C 1
ATOM 2686 O O . SER A 1 378 ? 51.923 23.155 19.555 1.00 30.92 359 SER A O 1
ATOM 2689 N N . ASN A 1 379 ? 51.818 23.197 17.325 1.00 30.21 360 ASN A N 1
ATOM 2690 C CA . ASN A 1 379 ? 51.924 24.666 17.252 1.00 30.24 360 ASN A CA 1
ATOM 2691 C C . ASN A 1 379 ? 50.801 25.307 18.076 1.00 28.98 360 ASN A C 1
ATOM 2692 O O . ASN A 1 379 ? 51.041 26.194 18.878 1.00 29.03 360 ASN A O 1
ATOM 2697 N N . THR A 1 380 ? 49.579 24.843 17.867 1.00 30.10 361 THR A N 1
ATOM 2698 C CA . THR A 1 380 ? 48.414 25.426 18.496 1.00 31.24 361 THR A CA 1
ATOM 2699 C C . THR A 1 380 ? 48.494 25.148 19.993 1.00 32.06 361 THR A C 1
ATOM 2700 O O . THR A 1 380 ? 48.159 25.997 20.814 1.00 30.14 361 THR A O 1
ATOM 2704 N N . LEU A 1 381 ? 48.933 23.934 20.348 1.00 32.94 362 LEU A N 1
ATOM 2705 C CA . LEU A 1 381 ? 49.014 23.587 21.788 1.00 33.42 362 LEU A CA 1
ATOM 2706 C C . LEU A 1 381 ? 50.009 24.509 22.495 1.00 31.27 362 LEU A C 1
ATOM 2707 O O . LEU A 1 381 ? 49.713 25.036 23.563 1.00 31.57 362 LEU A O 1
ATOM 2712 N N . PHE A 1 382 ? 51.189 24.671 21.908 1.00 32.01 363 PHE A N 1
ATOM 2713 C CA . PHE A 1 382 ? 52.213 25.512 22.537 1.00 33.93 363 PHE A CA 1
ATOM 2714 C C . PHE A 1 382 ? 51.777 26.991 22.545 1.00 33.80 363 PHE A C 1
ATOM 2715 O O . PHE A 1 382 ? 52.226 27.760 23.428 1.00 35.43 363 PHE A O 1
ATOM 2723 N N . ASN A 1 383 ? 50.862 27.381 21.641 1.00 33.30 364 ASN A N 1
ATOM 2724 C CA . ASN A 1 383 ? 50.323 28.737 21.638 1.00 33.45 364 ASN A CA 1
ATOM 2725 C C . ASN A 1 383 ? 49.377 28.925 22.832 1.00 33.90 364 ASN A C 1
ATOM 2726 O O . ASN A 1 383 ? 49.455 29.934 23.553 1.00 33.54 364 ASN A O 1
ATOM 2731 N N . ILE A 1 384 ? 48.468 27.962 23.044 1.00 32.85 365 ILE A N 1
ATOM 2732 C CA . ILE A 1 384 ? 47.472 28.128 24.086 1.00 34.75 365 ILE A CA 1
ATOM 2733 C C . ILE A 1 384 ? 48.084 27.812 25.454 1.00 33.93 365 ILE A C 1
ATOM 2734 O O . ILE A 1 384 ? 47.585 28.315 26.492 1.00 35.47 365 ILE A O 1
ATOM 2739 N N . MET A 1 385 ? 49.140 26.993 25.491 1.00 34.16 366 MET A N 1
ATOM 2740 C CA . MET A 1 385 ? 49.833 26.748 26.762 1.00 34.02 366 MET A CA 1
ATOM 2741 C C . MET A 1 385 ? 50.439 28.063 27.278 1.00 34.42 366 MET A C 1
ATOM 2742 O O . MET A 1 385 ? 50.424 28.324 28.492 1.00 35.61 366 MET A O 1
ATOM 2747 N N . ARG A 1 386 ? 50.991 28.882 26.371 1.00 35.56 367 ARG A N 1
ATOM 2748 C CA . ARG A 1 386 ? 51.703 30.104 26.777 1.00 35.71 367 ARG A CA 1
ATOM 2749 C C . ARG A 1 386 ? 50.750 31.296 26.962 1.00 34.66 367 ARG A C 1
ATOM 2750 O O . ARG A 1 386 ? 50.910 32.026 27.915 1.00 36.03 367 ARG A O 1
ATOM 2758 N N . GLY A 1 387 ? 49.768 31.469 26.077 1.00 34.13 368 GLY A N 1
ATOM 2759 C CA . GLY A 1 387 ? 48.861 32.633 26.102 1.00 32.87 368 GLY A CA 1
ATOM 2760 C C . GLY A 1 387 ? 47.488 32.343 26.679 1.00 33.28 368 GLY A C 1
ATOM 2761 O O . GLY A 1 387 ? 46.726 33.272 27.004 1.00 33.36 368 GLY A O 1
ATOM 2762 N N . GLY A 1 388 ? 47.136 31.064 26.812 1.00 32.92 369 GLY A N 1
ATOM 2763 C CA . GLY A 1 388 ? 45.835 30.655 27.316 1.00 32.27 369 GLY A CA 1
ATOM 2764 C C . GLY A 1 388 ? 44.841 30.338 26.212 1.00 33.65 369 GLY A C 1
ATOM 2765 O O . GLY A 1 388 ? 45.074 30.653 25.033 1.00 33.02 369 GLY A O 1
ATOM 2766 N N . ILE A 1 389 ? 43.717 29.723 26.622 1.00 32.66 370 ILE A N 1
ATOM 2767 C CA . ILE A 1 389 ? 42.564 29.392 25.781 1.00 33.36 370 ILE A CA 1
ATOM 2768 C C . ILE A 1 389 ? 41.314 29.827 26.551 1.00 34.45 370 ILE A C 1
ATOM 2769 O O . ILE A 1 389 ? 41.267 29.755 27.770 1.00 36.11 370 ILE A O 1
ATOM 2774 N N . PHE A 1 390 ? 40.299 30.292 25.828 1.00 34.76 371 PHE A N 1
ATOM 2775 C CA . PHE A 1 390 ? 39.063 30.668 26.445 1.00 35.97 371 PHE A CA 1
ATOM 2776 C C . PHE A 1 390 ? 38.373 29.436 27.052 1.00 38.63 371 PHE A C 1
ATOM 2777 O O . PHE A 1 390 ? 38.439 28.284 26.530 1.00 38.69 371 PHE A O 1
ATOM 2785 N N . ASP A 1 391 ? 37.686 29.700 28.161 1.00 38.67 372 ASP A N 1
ATOM 2786 C CA . ASP A 1 391 ? 37.065 28.665 28.986 1.00 40.20 372 ASP A CA 1
ATOM 2787 C C . ASP A 1 391 ? 36.026 27.873 28.174 1.00 40.58 372 ASP A C 1
ATOM 2788 O O . ASP A 1 391 ? 36.056 26.639 28.157 1.00 42.12 372 ASP A O 1
ATOM 2793 N N . ASN A 1 392 ? 35.103 28.594 27.533 1.00 39.00 373 ASN A N 1
ATOM 2794 C CA . ASN A 1 392 ? 33.934 27.993 26.884 1.00 39.45 373 ASN A CA 1
ATOM 2795 C C . ASN A 1 392 ? 33.336 29.004 25.893 1.00 37.44 373 ASN A C 1
ATOM 2796 O O . ASN A 1 392 ? 32.417 29.770 26.223 1.00 39.63 373 ASN A O 1
ATOM 2801 N N . ASN A 1 393 ? 33.850 28.993 24.668 1.00 36.35 374 ASN A N 1
ATOM 2802 C CA . ASN A 1 393 ? 33.362 29.882 23.611 1.00 36.36 374 ASN A CA 1
ATOM 2803 C C . ASN A 1 393 ? 33.354 31.322 24.167 1.00 36.15 374 ASN A C 1
ATOM 2804 O O . ASN A 1 393 ? 34.370 31.789 24.679 1.00 36.67 374 ASN A O 1
ATOM 2809 N N . TYR A 1 394 ? 32.211 31.995 24.122 1.00 36.69 375 TYR A N 1
ATOM 2810 C CA . TYR A 1 394 ? 32.042 33.354 24.616 1.00 37.80 375 TYR A CA 1
ATOM 2811 C C . TYR A 1 394 ? 31.247 33.395 25.926 1.00 38.39 375 TYR A C 1
ATOM 2812 O O . TYR A 1 394 ? 30.698 34.450 26.266 1.00 39.86 375 TYR A O 1
ATOM 2821 N N . GLN A 1 395 ? 31.251 32.294 26.686 1.00 39.39 376 GLN A N 1
ATOM 2822 C CA . GLN A 1 395 ? 30.487 32.158 27.916 1.00 40.71 376 GLN A CA 1
ATOM 2823 C C . GLN A 1 395 ? 31.330 32.626 29.114 1.00 41.28 376 GLN A C 1
ATOM 2824 O O . GLN A 1 395 ? 32.527 32.408 29.191 1.00 40.25 376 GLN A O 1
ATOM 2830 N N . ILE A 1 396 ? 30.654 33.287 30.054 1.00 42.12 377 ILE A N 1
ATOM 2831 C CA . ILE A 1 396 ? 31.247 33.903 31.226 1.00 43.72 377 ILE A CA 1
ATOM 2832 C C . ILE A 1 396 ? 30.433 33.446 32.441 1.00 46.29 377 ILE A C 1
ATOM 2833 O O . ILE A 1 396 ? 29.186 33.399 32.351 1.00 45.56 377 ILE A O 1
ATOM 2838 N N . GLU A 1 397 ? 31.128 33.148 33.548 1.00 48.55 378 GLU A N 1
ATOM 2839 C CA . GLU A 1 397 ? 30.477 32.794 34.824 1.00 51.83 378 GLU A CA 1
ATOM 2840 C C . GLU A 1 397 ? 30.369 34.037 35.706 1.00 51.94 378 GLU A C 1
ATOM 2841 O O . GLU A 1 397 ? 31.345 34.792 35.823 1.00 51.68 378 GLU A O 1
ATOM 2847 N N . LYS A 1 398 ? 29.203 34.217 36.342 1.00 51.64 379 LYS A N 1
ATOM 2848 C CA . LYS A 1 398 ? 28.920 35.395 37.138 1.00 53.24 379 LYS A CA 1
ATOM 2849 C C . LYS A 1 398 ? 29.910 35.527 38.300 1.00 53.43 379 LYS A C 1
ATOM 2850 O O . LYS A 1 398 ? 30.358 36.617 38.575 1.00 52.62 379 LYS A O 1
ATOM 2856 N N . GLY A 1 399 ? 30.265 34.412 38.935 1.00 53.11 380 GLY A N 1
ATOM 2857 C CA . GLY A 1 399 ? 31.081 34.414 40.132 1.00 54.49 380 GLY A CA 1
ATOM 2858 C C . GLY A 1 399 ? 32.484 34.932 39.882 1.00 54.32 380 GLY A C 1
ATOM 2859 O O . GLY A 1 399 ? 32.972 35.796 40.609 1.00 56.33 380 GLY A O 1
ATOM 2860 N N . ASP A 1 400 ? 33.137 34.365 38.872 1.00 51.86 381 ASP A N 1
ATOM 2861 C CA . ASP A 1 400 ? 34.467 34.796 38.421 1.00 51.79 381 ASP A CA 1
ATOM 2862 C C . ASP A 1 400 ? 34.429 36.270 38.004 1.00 50.13 381 ASP A C 1
ATOM 2863 O O . ASP A 1 400 ? 35.291 37.060 38.412 1.00 50.75 381 ASP A O 1
ATOM 2868 N N . PHE A 1 401 ? 33.417 36.627 37.210 1.00 47.82 382 PHE A N 1
ATOM 2869 C CA . PHE A 1 401 ? 33.302 37.955 36.687 1.00 48.42 382 PHE A CA 1
ATOM 2870 C C . PHE A 1 401 ? 33.134 38.962 37.837 1.00 51.00 382 PHE A C 1
ATOM 2871 O O . PHE A 1 401 ? 33.708 40.056 37.811 1.00 50.49 382 PHE A O 1
ATOM 2879 N N . SER A 1 402 ? 32.324 38.587 38.828 1.00 51.06 383 SER A N 1
ATOM 2880 C CA . SER A 1 402 ? 31.975 39.437 39.949 1.00 52.83 383 SER A CA 1
ATOM 2881 C C . SER A 1 402 ? 33.219 39.659 40.812 1.00 51.19 383 SER A C 1
ATOM 2882 O O . SER A 1 402 ? 33.482 40.770 41.200 1.00 51.26 383 SER A O 1
ATOM 2885 N N . ASN A 1 403 ? 33.987 38.594 41.061 1.00 50.00 384 ASN A N 1
ATOM 2886 C CA . ASN A 1 403 ? 35.238 38.666 41.800 1.00 51.28 384 ASN A CA 1
ATOM 2887 C C . ASN A 1 403 ? 36.243 39.564 41.069 1.00 51.58 384 ASN A C 1
ATOM 2888 O O . ASN A 1 403 ? 36.967 40.314 41.698 1.00 54.84 384 ASN A O 1
ATOM 2893 N N . TYR A 1 404 ? 36.275 39.477 39.740 1.00 48.57 385 TYR A N 1
ATOM 2894 C CA . TYR A 1 404 ? 37.178 40.290 38.916 1.00 45.93 385 TYR A CA 1
ATOM 2895 C C . TYR A 1 404 ? 36.840 41.778 39.051 1.00 45.74 385 TYR A C 1
ATOM 2896 O O . TYR A 1 404 ? 37.744 42.583 39.218 1.00 46.26 385 TYR A O 1
ATOM 2905 N N . ILE A 1 405 ? 35.556 42.127 38.997 1.00 46.60 386 ILE A N 1
ATOM 2906 C CA . ILE A 1 405 ? 35.131 43.512 39.151 1.00 50.34 386 ILE A CA 1
ATOM 2907 C C . ILE A 1 405 ? 35.499 44.006 40.563 1.00 53.94 386 ILE A C 1
ATOM 2908 O O . ILE A 1 405 ? 35.976 45.124 40.721 1.00 54.83 386 ILE A O 1
ATOM 2913 N N . LYS A 1 406 ? 35.304 43.144 41.566 1.00 55.78 387 LYS A N 1
ATOM 2914 C CA . LYS A 1 406 ? 35.580 43.457 42.950 1.00 58.28 387 LYS A CA 1
ATOM 2915 C C . LYS A 1 406 ? 37.044 43.887 43.109 1.00 57.71 387 LYS A C 1
ATOM 2916 O O . LYS A 1 406 ? 37.307 44.877 43.745 1.00 58.65 387 LYS A O 1
ATOM 2922 N N . LYS A 1 407 ? 37.973 43.120 42.533 1.00 59.24 388 LYS A N 1
ATOM 2923 C CA . LYS A 1 407 ? 39.432 43.383 42.618 1.00 60.14 388 LYS A CA 1
ATOM 2924 C C . LYS A 1 407 ? 39.819 44.623 41.798 1.00 57.94 388 LYS A C 1
ATOM 2925 O O . LYS A 1 407 ? 40.706 45.383 42.216 1.00 56.48 388 LYS A O 1
ATOM 2931 N N . ALA A 1 408 ? 39.107 44.864 40.690 1.00 54.95 389 ALA A N 1
ATOM 2932 C CA . ALA A 1 408 ? 39.430 45.944 39.765 1.00 54.33 389 ALA A CA 1
ATOM 2933 C C . ALA A 1 408 ? 39.067 47.318 40.356 1.00 55.82 389 ALA A C 1
ATOM 2934 O O . ALA A 1 408 ? 39.916 48.218 40.338 1.00 56.09 389 ALA A O 1
ATOM 2936 N N . ASN A 1 409 ? 37.823 47.490 40.831 1.00 53.82 390 ASN A N 1
ATOM 2937 C CA . ASN A 1 409 ? 37.313 48.799 41.204 1.00 56.93 390 ASN A CA 1
ATOM 2938 C C . ASN A 1 409 ? 36.142 48.641 42.188 1.00 60.24 390 ASN A C 1
ATOM 2939 O O . ASN A 1 409 ? 35.014 48.344 41.791 1.00 62.59 390 ASN A O 1
ATOM 2944 N N . LYS A 1 410 ? 36.420 48.895 43.472 1.00 63.89 391 LYS A N 1
ATOM 2945 C CA . LYS A 1 410 ? 35.448 48.687 44.568 1.00 66.23 391 LYS A CA 1
ATOM 2946 C C . LYS A 1 410 ? 34.260 49.640 44.433 1.00 64.23 391 LYS A C 1
ATOM 2947 O O . LYS A 1 410 ? 33.131 49.249 44.723 1.00 64.95 391 LYS A O 1
ATOM 2953 N N . LEU A 1 411 ? 34.508 50.874 43.984 1.00 62.73 392 LEU A N 1
ATOM 2954 C CA . LEU A 1 411 ? 33.438 51.821 43.716 1.00 64.65 392 LEU A CA 1
ATOM 2955 C C . LEU A 1 411 ? 32.468 51.245 42.674 1.00 63.02 392 LEU A C 1
ATOM 2956 O O . LEU A 1 411 ? 31.255 51.243 42.870 1.00 62.74 392 LEU A O 1
ATOM 2961 N N . VAL A 1 412 ? 33.019 50.753 41.560 1.00 61.42 393 VAL A N 1
ATOM 2962 C CA . VAL A 1 412 ? 32.223 50.187 40.489 1.00 59.34 393 VAL A CA 1
ATOM 2963 C C . VAL A 1 412 ? 31.462 48.955 41.008 1.00 58.35 393 VAL A C 1
ATOM 2964 O O . VAL A 1 412 ? 30.276 48.798 40.726 1.00 57.38 393 VAL A O 1
ATOM 2968 N N . PHE A 1 413 ? 32.139 48.106 41.783 1.00 57.27 394 PHE A N 1
ATOM 2969 C CA . PHE A 1 413 ? 31.562 46.863 42.260 1.00 59.52 394 PHE A CA 1
ATOM 2970 C C . PHE A 1 413 ? 30.362 47.137 43.186 1.00 63.68 394 PHE A C 1
ATOM 2971 O O . PHE A 1 413 ? 29.352 46.434 43.120 1.00 62.35 394 PHE A O 1
ATOM 2979 N N . ASP A 1 414 ? 30.484 48.164 44.042 1.00 66.33 395 ASP A N 1
ATOM 2980 C CA . ASP A 1 414 ? 29.439 48.551 44.971 1.00 67.77 395 ASP A CA 1
ATOM 2981 C C . ASP A 1 414 ? 28.233 49.090 44.189 1.00 68.44 395 ASP A C 1
ATOM 2982 O O . ASP A 1 414 ? 27.103 48.838 44.553 1.00 71.57 395 ASP A O 1
ATOM 2987 N N . LYS A 1 415 ? 28.496 49.823 43.108 1.00 67.08 396 LYS A N 1
ATOM 2988 C CA . LYS A 1 415 ? 27.492 50.589 42.378 1.00 67.39 396 LYS A CA 1
ATOM 2989 C C . LYS A 1 415 ? 26.703 49.710 41.392 1.00 66.03 396 LYS A C 1
ATOM 2990 O O . LYS A 1 415 ? 25.542 49.969 41.145 1.00 66.99 396 LYS A O 1
ATOM 2996 N N . ILE A 1 416 ? 27.344 48.701 40.801 1.00 64.94 397 ILE A N 1
ATOM 2997 C CA . ILE A 1 416 ? 26.750 47.917 39.719 1.00 65.01 397 ILE A CA 1
ATOM 2998 C C . ILE A 1 416 ? 26.073 46.676 40.311 1.00 65.37 397 ILE A C 1
ATOM 2999 O O . ILE A 1 416 ? 26.710 45.884 40.984 1.00 68.67 397 ILE A O 1
ATOM 3004 N N . ASP A 1 417 ? 24.788 46.516 39.999 1.00 65.60 398 ASP A N 1
ATOM 3005 C CA . ASP A 1 417 ? 23.963 45.401 40.424 1.00 68.59 398 ASP A CA 1
ATOM 3006 C C . ASP A 1 417 ? 23.897 44.361 39.295 1.00 65.82 398 ASP A C 1
ATOM 3007 O O . ASP A 1 417 ? 23.260 44.595 38.284 1.00 67.69 398 ASP A O 1
ATOM 3012 N N . LEU A 1 418 ? 24.524 43.201 39.500 1.00 66.49 399 LEU A N 1
ATOM 3013 C CA . LEU A 1 418 ? 24.681 42.179 38.449 1.00 67.97 399 LEU A CA 1
ATOM 3014 C C . LEU A 1 418 ? 23.511 41.176 38.464 1.00 70.18 399 LEU A C 1
ATOM 3015 O O . LEU A 1 418 ? 23.589 40.161 37.775 1.00 71.35 399 LEU A O 1
ATOM 3020 N N . ASN A 1 419 ? 22.433 41.476 39.202 1.00 71.58 400 ASN A N 1
ATOM 3021 C CA . ASN A 1 419 ? 21.280 40.567 39.385 1.00 74.27 400 ASN A CA 1
ATOM 3022 C C . ASN A 1 419 ? 20.628 40.205 38.049 1.00 70.90 400 ASN A C 1
ATOM 3023 O O . ASN A 1 419 ? 20.234 39.076 37.859 1.00 73.21 400 ASN A O 1
ATOM 3028 N N . ALA A 1 420 ? 20.499 41.184 37.153 1.00 69.97 401 ALA A N 1
ATOM 3029 C CA . ALA A 1 420 ? 19.838 40.999 35.859 1.00 69.59 401 ALA A CA 1
ATOM 3030 C C . ALA A 1 420 ? 20.547 39.940 35.004 1.00 68.23 401 ALA A C 1
ATOM 3031 O O . ALA A 1 420 ? 19.928 39.381 34.121 1.00 71.60 401 ALA A O 1
ATOM 3033 N N . LEU A 1 421 ? 21.846 39.704 35.239 1.00 66.14 402 LEU A N 1
ATOM 3034 C CA . LEU A 1 421 ? 22.611 38.662 34.536 1.00 63.60 402 LEU A CA 1
ATOM 3035 C C . LEU A 1 421 ? 22.409 37.315 35.241 1.00 63.59 402 LEU A C 1
ATOM 3036 O O . LEU A 1 421 ? 22.335 37.246 36.481 1.00 64.79 402 LEU A O 1
ATOM 3041 N N . GLY A 1 422 ? 22.361 36.237 34.451 1.00 60.97 403 GLY A N 1
ATOM 3042 C CA . GLY A 1 422 ? 22.254 34.882 34.995 1.00 58.14 403 GLY A CA 1
ATOM 3043 C C . GLY A 1 422 ? 23.584 34.407 35.557 1.00 56.67 403 GLY A C 1
ATOM 3044 O O . GLY A 1 422 ? 24.605 35.111 35.484 1.00 54.98 403 GLY A O 1
ATOM 3045 N N . GLU A 1 423 ? 23.576 33.194 36.111 1.00 55.27 404 GLU A N 1
ATOM 3046 C CA . GLU A 1 423 ? 24.748 32.543 36.635 1.00 57.26 404 GLU A CA 1
ATOM 3047 C C . GLU A 1 423 ? 25.793 32.381 35.533 1.00 52.71 404 GLU A C 1
ATOM 3048 O O . GLU A 1 423 ? 26.980 32.365 35.825 1.00 50.05 404 GLU A O 1
ATOM 3054 N N . ILE A 1 424 ? 25.323 32.204 34.294 1.00 52.14 405 ILE A N 1
ATOM 3055 C CA . ILE A 1 424 ? 26.166 32.099 33.100 1.00 51.15 405 ILE A CA 1
ATOM 3056 C C . ILE A 1 424 ? 25.562 32.997 32.031 1.00 48.64 405 ILE A C 1
ATOM 3057 O O . ILE A 1 424 ? 24.380 33.025 31.899 1.00 49.61 405 ILE A O 1
ATOM 3062 N N . PHE A 1 425 ? 26.406 33.749 31.314 1.00 47.68 406 PHE A N 1
ATOM 3063 C CA . PHE A 1 425 ? 25.954 34.691 30.298 1.00 45.40 406 PHE A CA 1
ATOM 3064 C C . PHE A 1 425 ? 27.044 34.825 29.226 1.00 44.13 406 PHE A C 1
ATOM 3065 O O . PHE A 1 425 ? 28.195 34.421 29.415 1.00 42.66 406 PHE A O 1
ATOM 3073 N N . SER A 1 426 ? 26.649 35.363 28.076 1.00 42.73 407 SER A N 1
ATOM 3074 C CA . SER A 1 426 ? 27.561 35.503 26.923 1.00 43.12 407 SER A CA 1
ATOM 3075 C C . SER A 1 426 ? 28.262 36.874 26.957 1.00 42.46 407 SER A C 1
ATOM 3076 O O . SER A 1 426 ? 27.867 37.785 27.700 1.00 42.89 407 SER A O 1
ATOM 3079 N N . LEU A 1 427 ? 29.290 37.007 26.132 1.00 42.11 408 LEU A N 1
ATOM 3080 C CA . LEU A 1 427 ? 29.961 38.279 25.823 1.00 43.33 408 LEU A CA 1
ATOM 3081 C C . LEU A 1 427 ? 28.920 39.277 25.292 1.00 44.16 408 LEU A C 1
ATOM 3082 O O . LEU A 1 427 ? 28.904 40.406 25.750 1.00 44.47 408 LEU A O 1
ATOM 3087 N N . ASN A 1 428 ? 28.013 38.844 24.412 1.00 45.29 409 ASN A N 1
ATOM 3088 C CA . ASN A 1 428 ? 26.914 39.714 23.928 1.00 48.69 409 ASN A CA 1
ATOM 3089 C C . ASN A 1 428 ? 26.011 40.175 25.090 1.00 48.44 409 ASN A C 1
ATOM 3090 O O . ASN A 1 428 ? 25.678 41.358 25.170 1.00 48.75 409 ASN A O 1
ATOM 3095 N N . ASP A 1 429 ? 25.585 39.248 25.952 1.00 45.80 410 ASP A N 1
ATOM 3096 C CA . ASP A 1 429 ? 24.775 39.582 27.135 1.00 47.67 410 ASP A CA 1
ATOM 3097 C C . ASP A 1 429 ? 25.505 40.618 28.010 1.00 46.71 410 ASP A C 1
ATOM 3098 O O . ASP A 1 429 ? 24.883 41.515 28.506 1.00 46.67 410 ASP A O 1
ATOM 3103 N N . LEU A 1 430 ? 26.830 40.491 28.171 1.00 46.23 411 LEU A N 1
ATOM 3104 C CA . LEU A 1 430 ? 27.585 41.434 28.994 1.00 47.33 411 LEU A CA 1
ATOM 3105 C C . LEU A 1 430 ? 27.620 42.829 28.344 1.00 47.82 411 LEU A C 1
ATOM 3106 O O . LEU A 1 430 ? 27.401 43.801 29.027 1.00 47.98 411 LEU A O 1
ATOM 3111 N N A ASN A 1 431 ? 27.881 42.896 27.035 0.50 47.21 412 ASN A N 1
ATOM 3112 N N B ASN A 1 431 ? 27.880 42.898 27.034 0.50 47.65 412 ASN A N 1
ATOM 3113 C CA A ASN A 1 431 ? 27.849 44.155 26.259 0.50 48.58 412 ASN A CA 1
ATOM 3114 C CA B ASN A 1 431 ? 27.869 44.169 26.274 0.50 49.35 412 ASN A CA 1
ATOM 3115 C C A ASN A 1 431 ? 26.499 44.863 26.432 0.50 50.40 412 ASN A C 1
ATOM 3116 C C B ASN A 1 431 ? 26.503 44.864 26.428 0.50 50.81 412 ASN A C 1
ATOM 3117 O O A ASN A 1 431 ? 26.461 46.063 26.691 0.50 50.74 412 ASN A O 1
ATOM 3118 O O B ASN A 1 431 ? 26.460 46.064 26.688 0.50 51.13 412 ASN A O 1
ATOM 3127 N N . GLU A 1 432 ? 25.397 44.111 26.298 1.00 51.66 413 GLU A N 1
ATOM 3128 C CA . GLU A 1 432 ? 24.041 44.676 26.420 1.00 52.47 413 GLU A CA 1
ATOM 3129 C C . GLU A 1 432 ? 23.821 45.186 27.848 1.00 52.85 413 GLU A C 1
ATOM 3130 O O . GLU A 1 432 ? 23.302 46.293 28.034 1.00 56.46 413 GLU A O 1
ATOM 3132 N N . PHE A 1 433 ? 24.209 44.391 28.850 1.00 51.40 414 PHE A N 1
ATOM 3133 C CA . PHE A 1 433 ? 24.082 44.782 30.250 1.00 51.99 414 PHE A CA 1
ATOM 3134 C C . PHE A 1 433 ? 24.871 46.073 30.519 1.00 53.65 414 PHE A C 1
ATOM 3135 O O . PHE A 1 433 ? 24.338 47.007 31.139 1.00 54.97 414 PHE A O 1
ATOM 3143 N N . ALA A 1 434 ? 26.112 46.126 30.024 1.00 51.68 415 ALA A N 1
ATOM 3144 C CA . ALA A 1 434 ? 27.031 47.248 30.206 1.00 53.50 415 ALA A CA 1
ATOM 3145 C C . ALA A 1 434 ? 26.449 48.531 29.610 1.00 56.46 415 ALA A C 1
ATOM 3146 O O . ALA A 1 434 ? 26.508 49.595 30.230 1.00 56.90 415 ALA A O 1
ATOM 3148 N N . SER A 1 435 ? 25.886 48.408 28.408 1.00 59.22 416 SER A N 1
ATOM 3149 C CA . SER A 1 435 ? 25.309 49.526 27.662 1.00 60.93 416 SER A CA 1
ATOM 3150 C C . SER A 1 435 ? 24.202 50.221 28.465 1.00 62.48 416 SER A C 1
ATOM 3151 O O . SER A 1 435 ? 23.895 51.347 28.185 1.00 67.23 416 SER A O 1
ATOM 3154 N N . LYS A 1 436 ? 23.617 49.543 29.457 1.00 63.92 417 LYS A N 1
ATOM 3155 C CA . LYS A 1 436 ? 22.518 50.090 30.257 1.00 68.63 417 LYS A CA 1
ATOM 3156 C C . LYS A 1 436 ? 23.001 50.783 31.549 1.00 67.85 417 LYS A C 1
ATOM 3157 O O . LYS A 1 436 ? 22.218 51.529 32.160 1.00 63.18 417 LYS A O 1
ATOM 3163 N N . GLN A 1 437 ? 24.241 50.523 31.996 1.00 65.50 418 GLN A N 1
ATOM 3164 C CA . GLN A 1 437 ? 24.697 50.963 33.326 1.00 65.45 418 GLN A CA 1
ATOM 3165 C C . GLN A 1 437 ? 25.224 52.406 33.294 1.00 65.94 418 GLN A C 1
ATOM 3166 O O . GLN A 1 437 ? 25.370 53.005 34.364 1.00 66.57 418 GLN A O 1
ATOM 3172 N N . LYS A 1 438 ? 25.512 52.943 32.096 1.00 64.43 419 LYS A N 1
ATOM 3173 C CA . LYS A 1 438 ? 25.999 54.335 31.897 1.00 65.50 419 LYS A CA 1
ATOM 3174 C C . LYS A 1 438 ? 27.221 54.643 32.782 1.00 62.23 419 LYS A C 1
ATOM 3175 O O . LYS A 1 438 ? 27.326 55.722 33.334 1.00 63.81 419 LYS A O 1
ATOM 3181 N N . ASP A 1 439 ? 28.144 53.690 32.905 1.00 58.87 420 ASP A N 1
ATOM 3182 C CA . ASP A 1 439 ? 29.341 53.837 33.716 1.00 57.17 420 ASP A CA 1
ATOM 3183 C C . ASP A 1 439 ? 30.566 53.432 32.880 1.00 53.18 420 ASP A C 1
ATOM 3184 O O . ASP A 1 439 ? 30.692 52.269 32.577 1.00 51.59 420 ASP A O 1
ATOM 3189 N N . VAL A 1 440 ? 31.453 54.392 32.550 1.00 51.64 421 VAL A N 1
ATOM 3190 C CA . VAL A 1 440 ? 32.585 54.157 31.631 1.00 51.63 421 VAL A CA 1
ATOM 3191 C C . VAL A 1 440 ? 33.634 53.232 32.255 1.00 49.14 421 VAL A C 1
ATOM 3192 O O . VAL A 1 440 ? 34.354 52.529 31.520 1.00 47.95 421 VAL A O 1
ATOM 3196 N N . ASP A 1 441 ? 33.750 53.225 33.577 1.00 47.20 422 ASP A N 1
ATOM 3197 C CA . ASP A 1 441 ? 34.721 52.346 34.210 1.00 46.93 422 ASP A CA 1
ATOM 3198 C C . ASP A 1 441 ? 34.229 50.898 34.133 1.00 45.68 422 ASP A C 1
ATOM 3199 O O . ASP A 1 441 ? 35.037 50.014 33.879 1.00 42.48 422 ASP A O 1
ATOM 3204 N N . PHE A 1 442 ? 32.915 50.675 34.323 1.00 46.84 423 PHE A N 1
ATOM 3205 C CA . PHE A 1 442 ? 32.350 49.330 34.144 1.00 47.92 423 PHE A CA 1
ATOM 3206 C C . PHE A 1 442 ? 32.496 48.889 32.677 1.00 46.57 423 PHE A C 1
ATOM 3207 O O . PHE A 1 442 ? 32.910 47.743 32.414 1.00 44.15 423 PHE A O 1
ATOM 3215 N N . ASP A 1 443 ? 32.209 49.800 31.730 1.00 46.63 424 ASP A N 1
ATOM 3216 C CA . ASP A 1 443 ? 32.382 49.510 30.293 1.00 45.20 424 ASP A CA 1
ATOM 3217 C C . ASP A 1 443 ? 33.772 48.939 30.014 1.00 43.15 424 ASP A C 1
ATOM 3218 O O . ASP A 1 443 ? 33.931 47.949 29.271 1.00 44.21 424 ASP A O 1
ATOM 3223 N N . ARG A 1 444 ? 34.789 49.609 30.549 1.00 42.00 425 ARG A N 1
ATOM 3224 C CA . ARG A 1 444 ? 36.177 49.239 30.348 1.00 41.07 425 ARG A CA 1
ATOM 3225 C C . ARG A 1 444 ? 36.457 47.882 30.981 1.00 40.85 425 ARG A C 1
ATOM 3226 O O . ARG A 1 444 ? 37.054 47.042 30.386 1.00 42.12 425 ARG A O 1
ATOM 3234 N N . LEU A 1 445 ? 36.055 47.702 32.236 1.00 42.86 426 LEU A N 1
ATOM 3235 C CA . LEU A 1 445 ? 36.364 46.466 32.951 1.00 44.52 426 LEU A CA 1
ATOM 3236 C C . LEU A 1 445 ? 35.612 45.279 32.318 1.00 44.33 426 LEU A C 1
ATOM 3237 O O . LEU A 1 445 ? 36.161 44.180 32.230 1.00 42.84 426 LEU A O 1
ATOM 3242 N N . ALA A 1 446 ? 34.382 45.518 31.859 1.00 44.48 427 ALA A N 1
ATOM 3243 C CA . ALA A 1 446 ? 33.556 44.485 31.219 1.00 45.81 427 ALA A CA 1
ATOM 3244 C C . ALA A 1 446 ? 34.188 44.048 29.891 1.00 44.63 427 ALA A C 1
ATOM 3245 O O . ALA A 1 446 ? 34.301 42.887 29.633 1.00 45.10 427 ALA A O 1
ATOM 3247 N N . LEU A 1 447 ? 34.659 45.020 29.103 1.00 44.23 428 LEU A N 1
ATOM 3248 C CA . LEU A 1 447 ? 35.303 44.810 27.842 1.00 42.60 428 LEU A CA 1
ATOM 3249 C C . LEU A 1 447 ? 36.663 44.127 28.023 1.00 43.09 428 LEU A C 1
ATOM 3250 O O . LEU A 1 447 ? 37.052 43.259 27.225 1.00 40.37 428 LEU A O 1
ATOM 3255 N N . GLU A 1 448 ? 37.399 44.513 29.069 1.00 41.28 429 GLU A N 1
ATOM 3256 C CA . GLU A 1 448 ? 38.756 43.987 29.268 1.00 41.07 429 GLU A CA 1
ATOM 3257 C C . GLU A 1 448 ? 38.755 42.521 29.733 1.00 38.91 429 GLU A C 1
ATOM 3258 O O . GLU A 1 448 ? 39.802 41.862 29.652 1.00 38.88 429 GLU A O 1
ATOM 3264 N N . TYR A 1 449 ? 37.624 42.032 30.255 1.00 39.86 430 TYR A N 1
ATOM 3265 C CA . TYR A 1 449 ? 37.547 40.700 30.848 1.00 40.12 430 TYR A CA 1
ATOM 3266 C C . TYR A 1 449 ? 37.799 39.623 29.782 1.00 39.30 430 TYR A C 1
ATOM 3267 O O . TYR A 1 449 ? 37.146 39.595 28.759 1.00 39.75 430 TYR A O 1
ATOM 3276 N N . LEU A 1 450 ? 38.771 38.757 30.058 1.00 38.42 431 LEU A N 1
ATOM 3277 C CA . LEU A 1 450 ? 39.178 37.638 29.217 1.00 38.10 431 LEU A CA 1
ATOM 3278 C C . LEU A 1 450 ? 39.154 36.358 30.060 1.00 39.13 431 LEU A C 1
ATOM 3279 O O . LEU A 1 450 ? 39.999 36.153 30.948 1.00 36.96 431 LEU A O 1
ATOM 3284 N N . PRO A 1 451 ? 38.157 35.471 29.826 1.00 38.46 432 PRO A N 1
ATOM 3285 C CA . PRO A 1 451 ? 38.034 34.228 30.603 1.00 38.42 432 PRO A CA 1
ATOM 3286 C C . PRO A 1 451 ? 38.986 33.130 30.116 1.00 37.39 432 PRO A C 1
ATOM 3287 O O . PRO A 1 451 ? 38.538 32.093 29.689 1.00 37.15 432 PRO A O 1
ATOM 3291 N N . LEU A 1 452 ? 40.304 33.409 30.198 1.00 35.62 433 LEU A N 1
ATOM 3292 C CA . LEU A 1 452 ? 41.370 32.543 29.764 1.00 34.17 433 LEU A CA 1
ATOM 3293 C C . LEU A 1 452 ? 41.776 31.589 30.876 1.00 36.36 433 LEU A C 1
ATOM 3294 O O . LEU A 1 452 ? 41.742 31.966 32.067 1.00 37.85 433 LEU A O 1
ATOM 3299 N N . LYS A 1 453 ? 42.180 30.381 30.455 1.00 36.20 434 LYS A N 1
ATOM 3300 C CA . LYS A 1 453 ? 42.700 29.335 31.309 1.00 35.62 434 LYS A CA 1
ATOM 3301 C C . LYS A 1 453 ? 43.807 28.606 30.555 1.00 36.00 434 LYS A C 1
ATOM 3302 O O . LYS A 1 453 ? 43.986 28.822 29.339 1.00 34.90 434 LYS A O 1
ATOM 3308 N N . PHE A 1 454 ? 44.587 27.813 31.301 1.00 35.43 435 PHE A N 1
ATOM 3309 C CA . PHE A 1 454 ? 45.613 26.894 30.781 1.00 34.88 435 PHE A CA 1
ATOM 3310 C C . PHE A 1 454 ? 46.968 27.591 30.525 1.00 34.89 435 PHE A C 1
ATOM 3311 O O . PHE A 1 454 ? 47.936 26.897 30.232 1.00 35.71 435 PHE A O 1
ATOM 3319 N N . SER A 1 455 ? 47.063 28.935 30.610 1.00 34.04 436 SER A N 1
ATOM 3320 C CA . SER A 1 455 ? 48.360 29.609 30.422 1.00 34.92 436 SER A CA 1
ATOM 3321 C C . SER A 1 455 ? 49.324 29.278 31.575 1.00 35.79 436 SER A C 1
ATOM 3322 O O . SER A 1 455 ? 48.924 29.059 32.697 1.00 34.90 436 SER A O 1
ATOM 3325 N N . ARG A 1 456 ? 50.613 29.241 31.257 1.00 38.30 437 ARG A N 1
ATOM 3326 C CA . ARG A 1 456 ? 51.700 29.122 32.243 1.00 39.83 437 ARG A CA 1
ATOM 3327 C C . ARG A 1 456 ? 52.963 29.736 31.637 1.00 38.36 437 ARG A C 1
ATOM 3328 O O . ARG A 1 456 ? 53.118 29.731 30.447 1.00 37.04 437 ARG A O 1
ATOM 3336 N N . ARG A 1 457 ? 53.897 30.172 32.486 1.00 44.58 438 ARG A N 1
ATOM 3337 C CA . ARG A 1 457 ? 55.181 30.732 32.032 1.00 50.38 438 ARG A CA 1
ATOM 3338 C C . ARG A 1 457 ? 56.056 29.634 31.407 1.00 50.67 438 ARG A C 1
ATOM 3339 O O . ARG A 1 457 ? 55.988 28.473 31.821 1.00 52.18 438 ARG A O 1
ATOM 3347 N N . HIS A 1 458 ? 56.864 29.999 30.392 1.00 50.28 439 HIS A N 1
ATOM 3348 C CA . HIS A 1 458 ? 57.667 29.012 29.648 1.00 52.11 439 HIS A CA 1
ATOM 3349 C C . HIS A 1 458 ? 59.062 28.840 30.265 1.00 52.00 439 HIS A C 1
ATOM 3350 O O . HIS A 1 458 ? 60.095 29.195 29.668 1.00 56.26 439 HIS A O 1
ATOM 3357 N N . GLY A 1 459 ? 59.077 28.315 31.481 1.00 42.35 440 GLY A N 1
ATOM 3358 C CA . GLY A 1 459 ? 60.290 27.825 32.094 1.00 42.95 440 GLY A CA 1
ATOM 3359 C C . GLY A 1 459 ? 60.401 26.307 31.991 1.00 40.34 440 GLY A C 1
ATOM 3360 O O . GLY A 1 459 ? 59.403 25.626 31.949 1.00 37.36 440 GLY A O 1
ATOM 3361 N N . ASP A 1 460 ? 61.641 25.808 31.937 1.00 37.82 441 ASP A N 1
ATOM 3362 C CA . ASP A 1 460 ? 61.937 24.420 31.873 1.00 38.79 441 ASP A CA 1
ATOM 3363 C C . ASP A 1 460 ? 63.448 24.252 32.019 1.00 38.90 441 ASP A C 1
ATOM 3364 O O . ASP A 1 460 ? 64.176 25.251 32.109 1.00 35.04 441 ASP A O 1
ATOM 3369 N N . PRO A 1 461 ? 63.969 22.996 32.076 1.00 37.10 442 PRO A N 1
ATOM 3370 C CA . PRO A 1 461 ? 65.409 22.774 32.223 1.00 37.04 442 PRO A CA 1
ATOM 3371 C C . PRO A 1 461 ? 66.307 23.372 31.127 1.00 35.53 442 PRO A C 1
ATOM 3372 O O . PRO A 1 461 ? 67.472 23.611 31.397 1.00 36.05 442 PRO A O 1
ATOM 3376 N N . SER A 1 462 ? 65.749 23.630 29.939 1.00 34.86 443 SER A N 1
ATOM 3377 C CA . SER A 1 462 ? 66.455 24.285 28.837 1.00 36.58 443 SER A CA 1
ATOM 3378 C C . SER A 1 462 ? 66.260 25.803 28.873 1.00 37.27 443 SER A C 1
ATOM 3379 O O . SER A 1 462 ? 66.875 26.510 28.069 1.00 38.68 443 SER A O 1
ATOM 3382 N N . ARG A 1 463 ? 65.376 26.282 29.750 1.00 37.66 444 ARG A N 1
ATOM 3383 C CA . ARG A 1 463 ? 65.164 27.732 29.970 1.00 38.17 444 ARG A CA 1
ATOM 3384 C C . ARG A 1 463 ? 65.164 27.962 31.472 1.00 37.10 444 ARG A C 1
ATOM 3385 O O . ARG A 1 463 ? 64.159 28.404 32.025 1.00 36.38 444 ARG A O 1
ATOM 3393 N N . PRO A 1 464 ? 66.244 27.573 32.192 1.00 37.93 445 PRO A N 1
ATOM 3394 C CA . PRO A 1 464 ? 66.212 27.504 33.644 1.00 38.99 445 PRO A CA 1
ATOM 3395 C C . PRO A 1 464 ? 66.127 28.877 34.325 1.00 41.49 445 PRO A C 1
ATOM 3396 O O . PRO A 1 464 ? 65.861 28.927 35.478 1.00 40.87 445 PRO A O 1
ATOM 3400 N N . TRP A 1 465 ? 66.377 29.961 33.589 1.00 42.39 446 TRP A N 1
ATOM 3401 C CA . TRP A 1 465 ? 66.212 31.336 34.126 1.00 46.04 446 TRP A CA 1
ATOM 3402 C C . TRP A 1 465 ? 64.727 31.715 34.248 1.00 47.53 446 TRP A C 1
ATOM 3403 O O . TRP A 1 465 ? 64.444 32.716 34.884 1.00 48.80 446 TRP A O 1
ATOM 3414 N N . ASN A 1 466 ? 63.804 30.964 33.626 1.00 43.72 447 ASN A N 1
ATOM 3415 C CA . ASN A 1 466 ? 62.384 31.225 33.752 1.00 42.87 447 ASN A CA 1
ATOM 3416 C C . ASN A 1 466 ? 61.754 30.263 34.774 1.00 43.31 447 ASN A C 1
ATOM 3417 O O . ASN A 1 466 ? 61.834 29.062 34.617 1.00 43.09 447 ASN A O 1
ATOM 3422 N N . LYS A 1 467 ? 61.130 30.816 35.821 1.00 43.27 448 LYS A N 1
ATOM 3423 C CA . LYS A 1 467 ? 60.334 30.067 36.784 1.00 46.49 448 LYS A CA 1
ATOM 3424 C C . LYS A 1 467 ? 59.003 29.706 36.084 1.00 48.47 448 LYS A C 1
ATOM 3425 O O . LYS A 1 467 ? 58.456 30.504 35.279 1.00 54.60 448 LYS A O 1
ATOM 3427 N N . PHE A 1 468 ? 58.536 28.475 36.256 1.00 41.61 449 PHE A N 1
ATOM 3428 C CA . PHE A 1 468 ? 57.250 28.104 35.696 1.00 41.09 449 PHE A CA 1
ATOM 3429 C C . PHE A 1 468 ? 56.392 27.607 36.852 1.00 38.88 449 PHE A C 1
ATOM 3430 O O . PHE A 1 468 ? 56.915 27.105 37.833 1.00 38.68 449 PHE A O 1
ATOM 3438 N N . SER A 1 469 ? 55.076 27.741 36.685 1.00 39.00 450 SER A N 1
ATOM 3439 C CA . SER A 1 469 ? 54.125 27.118 37.528 1.00 39.79 450 SER A CA 1
ATOM 3440 C C . SER A 1 469 ? 52.824 26.925 36.736 1.00 40.53 450 SER A C 1
ATOM 3441 O O . SER A 1 469 ? 52.319 27.851 36.139 1.00 39.41 450 SER A O 1
ATOM 3444 N N . ILE A 1 470 ? 52.296 25.692 36.733 1.00 40.02 451 ILE A N 1
ATOM 3445 C CA . ILE A 1 470 ? 51.088 25.363 36.017 1.00 38.99 451 ILE A CA 1
ATOM 3446 C C . ILE A 1 470 ? 49.960 25.413 37.039 1.00 40.78 451 ILE A C 1
ATOM 3447 O O . ILE A 1 470 ? 49.732 24.417 37.786 1.00 41.08 451 ILE A O 1
ATOM 3452 N N . ASN A 1 471 ? 49.281 26.562 37.090 1.00 39.72 452 ASN A N 1
ATOM 3453 C CA . ASN A 1 471 ? 48.385 26.876 38.212 1.00 42.07 452 ASN A CA 1
ATOM 3454 C C . ASN A 1 471 ? 46.954 26.762 37.704 1.00 42.50 452 ASN A C 1
ATOM 3455 O O . ASN A 1 471 ? 46.178 27.699 37.861 1.00 44.95 452 ASN A O 1
ATOM 3460 N N . THR A 1 472 ? 46.645 25.614 37.096 1.00 42.13 453 THR A N 1
ATOM 3461 C CA . THR A 1 472 ? 45.430 25.397 36.342 1.00 44.41 453 THR A CA 1
ATOM 3462 C C . THR A 1 472 ? 44.360 24.673 37.156 1.00 47.30 453 THR A C 1
ATOM 3463 O O . THR A 1 472 ? 43.243 24.561 36.702 1.00 48.83 453 THR A O 1
ATOM 3467 N N . GLN A 1 473 ? 44.692 24.224 38.368 1.00 49.77 454 GLN A N 1
ATOM 3468 C CA . GLN A 1 473 ? 43.732 23.516 39.251 1.00 53.61 454 GLN A CA 1
ATOM 3469 C C . GLN A 1 473 ? 43.803 24.158 40.630 1.00 50.86 454 GLN A C 1
ATOM 3470 O O . GLN A 1 473 ? 44.864 24.350 41.127 1.00 48.89 454 GLN A O 1
ATOM 3476 N N . SER A 1 474 ? 42.666 24.509 41.217 1.00 56.03 455 SER A N 1
ATOM 3477 C CA . SER A 1 474 ? 42.683 25.173 42.514 1.00 62.97 455 SER A CA 1
ATOM 3478 C C . SER A 1 474 ? 43.327 24.237 43.550 1.00 63.70 455 SER A C 1
ATOM 3479 O O . SER A 1 474 ? 43.112 23.023 43.502 1.00 60.14 455 SER A O 1
ATOM 3482 N N . GLU A 1 475 ? 44.144 24.805 44.447 1.00 68.93 456 GLU A N 1
ATOM 3483 C CA . GLU A 1 475 ? 44.759 24.039 45.554 1.00 77.21 456 GLU A CA 1
ATOM 3484 C C . GLU A 1 475 ? 43.670 23.502 46.503 1.00 81.47 456 GLU A C 1
ATOM 3485 O O . GLU A 1 475 ? 43.914 22.524 47.211 1.00 88.64 456 GLU A O 1
ATOM 3487 N N . ILE A 1 476 ? 42.470 24.107 46.489 1.00 84.89 457 ILE A N 1
ATOM 3488 C CA . ILE A 1 476 ? 41.385 23.759 47.430 1.00 87.73 457 ILE A CA 1
ATOM 3489 C C . ILE A 1 476 ? 40.593 22.536 46.931 1.00 86.52 457 ILE A C 1
ATOM 3490 O O . ILE A 1 476 ? 40.355 21.626 47.723 1.00 89.77 457 ILE A O 1
ATOM 3495 N N . ASP A 1 477 ? 40.163 22.509 45.659 1.00 82.18 458 ASP A N 1
ATOM 3496 C CA . ASP A 1 477 ? 39.294 21.403 45.184 1.00 78.86 458 ASP A CA 1
ATOM 3497 C C . ASP A 1 477 ? 39.621 20.935 43.758 1.00 76.28 458 ASP A C 1
ATOM 3498 O O . ASP A 1 477 ? 38.880 20.128 43.196 1.00 76.45 458 ASP A O 1
ATOM 3503 N N . GLY A 1 478 ? 40.712 21.426 43.167 1.00 72.98 459 GLY A N 1
ATOM 3504 C CA . GLY A 1 478 ? 41.152 20.989 41.838 1.00 68.62 459 GLY A CA 1
ATOM 3505 C C . GLY A 1 478 ? 40.284 21.509 40.694 1.00 66.09 459 GLY A C 1
ATOM 3506 O O . GLY A 1 478 ? 40.502 21.089 39.545 1.00 65.38 459 GLY A O 1
ATOM 3507 N N . SER A 1 479 ? 39.353 22.438 40.962 1.00 63.13 460 SER A N 1
ATOM 3508 C CA . SER A 1 479 ? 38.513 23.046 39.885 1.00 61.71 460 SER A CA 1
ATOM 3509 C C . SER A 1 479 ? 39.379 23.916 38.960 1.00 58.38 460 SER A C 1
ATOM 3510 O O . SER A 1 479 ? 40.527 24.258 39.289 1.00 56.22 460 SER A O 1
ATOM 3513 N N . LYS A 1 480 ? 38.819 24.277 37.799 1.00 54.70 461 LYS A N 1
ATOM 3514 C CA . LYS A 1 480 ? 39.542 25.065 36.811 1.00 53.47 461 LYS A CA 1
ATOM 3515 C C . LYS A 1 480 ? 39.852 26.436 37.434 1.00 49.60 461 LYS A C 1
ATOM 3516 O O . LYS A 1 480 ? 39.141 26.927 38.317 1.00 49.63 461 LYS A O 1
ATOM 3522 N N . VAL A 1 481 ? 40.923 27.045 36.949 1.00 46.58 462 VAL A N 1
ATOM 3523 C CA . VAL A 1 481 ? 41.347 28.352 37.350 1.00 46.59 462 VAL A CA 1
ATOM 3524 C C . VAL A 1 481 ? 41.320 29.218 36.099 1.00 44.20 462 VAL A C 1
ATOM 3525 O O . VAL A 1 481 ? 41.913 28.877 35.093 1.00 47.24 462 VAL A O 1
ATOM 3529 N N . LEU A 1 482 ? 40.587 30.322 36.175 1.00 44.41 463 LEU A N 1
ATOM 3530 C CA . LEU A 1 482 ? 40.552 31.314 35.135 1.00 44.45 463 LEU A CA 1
ATOM 3531 C C . LEU A 1 482 ? 41.466 32.458 35.562 1.00 43.72 463 LEU A C 1
ATOM 3532 O O . LEU A 1 482 ? 41.073 33.296 36.357 1.00 45.34 463 LEU A O 1
ATOM 3537 N N . ASP A 1 483 ? 42.684 32.465 35.012 1.00 42.60 464 ASP A N 1
ATOM 3538 C CA . ASP A 1 483 ? 43.704 33.461 35.298 1.00 44.60 464 ASP A CA 1
ATOM 3539 C C . ASP A 1 483 ? 44.732 33.414 34.175 1.00 42.17 464 ASP A C 1
ATOM 3540 O O . ASP A 1 483 ? 44.778 32.458 33.398 1.00 40.96 464 ASP A O 1
ATOM 3545 N N . TYR A 1 484 ? 45.530 34.481 34.091 1.00 40.44 465 TYR A N 1
ATOM 3546 C CA . TYR A 1 484 ? 46.595 34.535 33.137 1.00 39.07 465 TYR A CA 1
ATOM 3547 C C . TYR A 1 484 ? 47.632 35.563 33.585 1.00 40.12 465 TYR A C 1
ATOM 3548 O O . TYR A 1 484 ? 47.339 36.499 34.314 1.00 39.65 465 TYR A O 1
ATOM 3557 N N . GLU A 1 485 ? 48.857 35.336 33.138 1.00 44.33 466 GLU A N 1
ATOM 3558 C CA . GLU A 1 485 ? 49.912 36.294 33.256 1.00 48.47 466 GLU A CA 1
ATOM 3559 C C . GLU A 1 485 ? 50.964 35.974 32.201 1.00 48.09 466 GLU A C 1
ATOM 3560 O O . GLU A 1 485 ? 51.167 34.794 31.824 1.00 51.09 466 GLU A O 1
ATOM 3566 N N . GLY A 1 486 ? 51.592 37.040 31.699 1.00 43.90 467 GLY A N 1
ATOM 3567 C CA . GLY A 1 486 ? 52.629 36.894 30.692 1.00 41.58 467 GLY A CA 1
ATOM 3568 C C . GLY A 1 486 ? 53.392 38.178 30.470 1.00 38.89 467 GLY A C 1
ATOM 3569 O O . GLY A 1 486 ? 52.904 39.296 30.777 1.00 40.12 467 GLY A O 1
ATOM 3570 N N . ASN A 1 487 ? 54.600 38.024 29.949 1.00 36.18 468 ASN A N 1
ATOM 3571 C CA . ASN A 1 487 ? 55.384 39.145 29.496 1.00 38.19 468 ASN A CA 1
ATOM 3572 C C . ASN A 1 487 ? 54.671 39.760 28.288 1.00 37.54 468 ASN A C 1
ATOM 3573 O O . ASN A 1 487 ? 54.137 39.009 27.438 1.00 35.95 468 ASN A O 1
ATOM 3578 N N . TRP A 1 488 ? 54.717 41.097 28.214 1.00 34.43 469 TRP A N 1
ATOM 3579 C CA . TRP A 1 488 ? 54.010 41.934 27.239 1.00 34.84 469 TRP A CA 1
ATOM 3580 C C . TRP A 1 488 ? 54.031 41.321 25.842 1.00 33.06 469 TRP A C 1
ATOM 3581 O O . TRP A 1 488 ? 52.998 40.982 25.344 1.00 34.62 469 TRP A O 1
ATOM 3592 N N . ARG A 1 489 ? 55.219 41.230 25.244 1.00 33.95 470 ARG A N 1
ATOM 3593 C CA . ARG A 1 489 ? 55.425 40.789 23.874 1.00 35.42 470 ARG A CA 1
ATOM 3594 C C . ARG A 1 489 ? 54.938 39.332 23.669 1.00 38.16 470 ARG A C 1
ATOM 3595 O O . ARG A 1 489 ? 54.343 38.973 22.629 1.00 33.76 470 ARG A O 1
ATOM 3603 N N . ASP A 1 490 ? 55.243 38.469 24.631 1.00 36.72 471 ASP A N 1
ATOM 3604 C CA . ASP A 1 490 ? 54.975 37.014 24.498 1.00 38.30 471 ASP A CA 1
ATOM 3605 C C . ASP A 1 490 ? 53.468 36.775 24.433 1.00 37.33 471 ASP A C 1
ATOM 3606 O O . ASP A 1 490 ? 52.994 36.089 23.556 1.00 35.02 471 ASP A O 1
ATOM 3611 N N . ILE A 1 491 ? 52.717 37.396 25.347 1.00 36.74 472 ILE A N 1
ATOM 3612 C CA . ILE A 1 491 ? 51.333 37.133 25.443 1.00 37.87 472 ILE A CA 1
ATOM 3613 C C . ILE A 1 491 ? 50.547 37.840 24.325 1.00 38.42 472 ILE A C 1
ATOM 3614 O O . ILE A 1 491 ? 49.667 37.214 23.700 1.00 33.18 472 ILE A O 1
ATOM 3619 N N . PHE A 1 492 ? 50.866 39.108 24.005 1.00 35.54 473 PHE A N 1
ATOM 3620 C CA . PHE A 1 492 ? 50.125 39.776 22.932 1.00 34.10 473 PHE A CA 1
ATOM 3621 C C . PHE A 1 492 ? 50.405 39.093 21.583 1.00 33.46 473 PHE A C 1
ATOM 3622 O O . PHE A 1 492 ? 49.529 39.069 20.742 1.00 31.49 473 PHE A O 1
ATOM 3630 N N . GLN A 1 493 ? 51.589 38.497 21.412 1.00 34.50 474 GLN A N 1
ATOM 3631 C CA . GLN A 1 493 ? 51.909 37.687 20.226 1.00 35.53 474 GLN A CA 1
ATOM 3632 C C . GLN A 1 493 ? 50.997 36.437 20.181 1.00 35.63 474 GLN A C 1
ATOM 3633 O O . GLN A 1 493 ? 50.333 36.171 19.156 1.00 34.29 474 GLN A O 1
ATOM 3639 N N . ASN A 1 494 ? 50.932 35.686 21.290 1.00 36.65 475 ASN A N 1
ATOM 3640 C CA . ASN A 1 494 ? 50.132 34.465 21.352 1.00 35.40 475 ASN A CA 1
ATOM 3641 C C . ASN A 1 494 ? 48.674 34.794 20.999 1.00 34.82 475 ASN A C 1
ATOM 3642 O O . ASN A 1 494 ? 48.029 34.097 20.205 1.00 35.75 475 ASN A O 1
ATOM 3647 N N . TRP A 1 495 ? 48.172 35.894 21.551 1.00 33.74 476 TRP A N 1
ATOM 3648 C CA . TRP A 1 495 ? 46.772 36.273 21.454 1.00 34.38 476 TRP A CA 1
ATOM 3649 C C . TRP A 1 495 ? 46.367 36.639 20.020 1.00 33.32 476 TRP A C 1
ATOM 3650 O O . TRP A 1 495 ? 45.181 36.523 19.665 1.00 33.72 476 TRP A O 1
ATOM 3661 N N . GLU A 1 496 ? 47.314 37.110 19.214 1.00 32.57 477 GLU A N 1
ATOM 3662 C CA . GLU A 1 496 ? 47.008 37.417 17.814 1.00 33.05 477 GLU A CA 1
ATOM 3663 C C . GLU A 1 496 ? 46.500 36.130 17.130 1.00 31.84 477 GLU A C 1
ATOM 3664 O O . GLU A 1 496 ? 45.503 36.150 16.406 1.00 32.97 477 GLU A O 1
ATOM 3670 N N . ALA A 1 497 ? 47.212 35.030 17.312 1.00 31.96 478 ALA A N 1
ATOM 3671 C CA . ALA A 1 497 ? 46.782 33.722 16.707 1.00 33.39 478 ALA A CA 1
ATOM 3672 C C . ALA A 1 497 ? 45.460 33.268 17.338 1.00 32.36 478 ALA A C 1
ATOM 3673 O O . ALA A 1 497 ? 44.507 32.955 16.625 1.00 33.24 478 ALA A O 1
ATOM 3675 N N . LEU A 1 498 ? 45.376 33.348 18.674 1.00 32.97 479 LEU A N 1
ATOM 3676 C CA . LEU A 1 498 ? 44.179 32.917 19.436 1.00 33.04 479 LEU A CA 1
ATOM 3677 C C . LEU A 1 498 ? 42.921 33.644 18.953 1.00 34.24 479 LEU A C 1
ATOM 3678 O O . LEU A 1 498 ? 41.812 33.035 18.877 1.00 32.21 479 LEU A O 1
ATOM 3683 N N . ALA A 1 499 ? 43.064 34.940 18.653 1.00 33.15 480 ALA A N 1
ATOM 3684 C CA . ALA A 1 499 ? 41.909 35.774 18.242 1.00 33.06 480 ALA A CA 1
ATOM 3685 C C . ALA A 1 499 ? 41.222 35.232 16.985 1.00 31.99 480 ALA A C 1
ATOM 3686 O O . ALA A 1 499 ? 39.999 35.419 16.834 1.00 32.44 480 ALA A O 1
ATOM 3688 N N . HIS A 1 500 ? 42.000 34.615 16.085 1.00 31.65 481 HIS A N 1
ATOM 3689 C CA . HIS A 1 500 ? 41.464 34.054 14.860 1.00 32.15 481 HIS A CA 1
ATOM 3690 C C . HIS A 1 500 ? 40.348 33.047 15.123 1.00 32.46 481 HIS A C 1
ATOM 3691 O O . HIS A 1 500 ? 39.389 32.983 14.326 1.00 34.37 481 HIS A O 1
ATOM 3698 N N . SER A 1 501 ? 40.468 32.269 16.208 1.00 30.44 482 SER A N 1
ATOM 3699 C CA . SER A 1 501 ? 39.525 31.250 16.555 1.00 30.70 482 SER A CA 1
ATOM 3700 C C . SER A 1 501 ? 38.371 31.808 17.396 1.00 32.53 482 SER A C 1
ATOM 3701 O O . SER A 1 501 ? 37.294 31.159 17.543 1.00 32.09 482 SER A O 1
ATOM 3704 N N . PHE A 1 502 ? 38.577 32.986 17.993 1.00 32.59 483 PHE A N 1
ATOM 3705 C CA . PHE A 1 502 ? 37.533 33.648 18.804 1.00 33.48 483 PHE A CA 1
ATOM 3706 C C . PHE A 1 502 ? 37.487 35.142 18.459 1.00 33.91 483 PHE A C 1
ATOM 3707 O O . PHE A 1 502 ? 37.789 35.985 19.288 1.00 32.44 483 PHE A O 1
ATOM 3715 N N . PRO A 1 503 ? 37.069 35.528 17.233 1.00 34.91 484 PRO A N 1
ATOM 3716 C CA . PRO A 1 503 ? 37.249 36.911 16.771 1.00 33.49 484 PRO A CA 1
ATOM 3717 C C . PRO A 1 503 ? 36.558 38.005 17.604 1.00 34.22 484 PRO A C 1
ATOM 3718 O O . PRO A 1 503 ? 37.054 39.117 17.665 1.00 34.69 484 P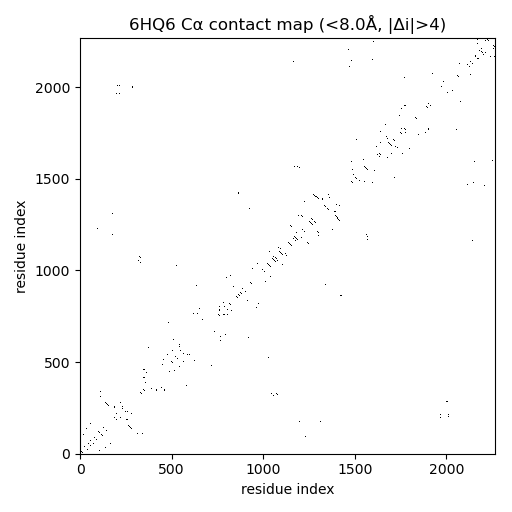RO A O 1
ATOM 3722 N N . ASN A 1 504 ? 35.459 37.674 18.282 1.00 34.61 485 ASN A N 1
ATOM 3723 C CA . ASN A 1 504 ? 34.641 38.650 18.997 1.00 34.45 485 ASN A CA 1
ATOM 3724 C C . ASN A 1 504 ? 35.362 39.077 20.290 1.00 33.94 485 ASN A C 1
ATOM 3725 O O . ASN A 1 504 ? 34.947 39.996 20.904 1.00 34.52 485 ASN A O 1
ATOM 3730 N N . PHE A 1 505 ? 36.452 38.406 20.687 1.00 34.26 486 PHE A N 1
ATOM 3731 C CA . PHE A 1 505 ? 37.259 38.875 21.814 1.00 34.75 486 PHE A CA 1
ATOM 3732 C C . PHE A 1 505 ? 38.321 39.898 21.361 1.00 34.81 486 PHE A C 1
ATOM 3733 O O . PHE A 1 505 ? 39.078 40.373 22.207 1.00 34.13 486 PHE A O 1
ATOM 3741 N N . ILE A 1 506 ? 38.359 40.287 20.075 1.00 34.02 487 ILE A N 1
ATOM 3742 C CA . ILE A 1 506 ? 39.441 41.195 19.649 1.00 34.45 487 ILE A CA 1
ATOM 3743 C C . ILE A 1 506 ? 39.342 42.550 20.392 1.00 36.12 487 ILE A C 1
ATOM 3744 O O . ILE A 1 506 ? 40.338 43.088 20.801 1.00 35.56 487 ILE A O 1
ATOM 3749 N N A ASP A 1 507 ? 38.128 43.078 20.548 0.50 36.09 488 ASP A N 1
ATOM 3750 N N B ASP A 1 507 ? 38.130 43.077 20.551 0.50 37.06 488 ASP A N 1
ATOM 3751 C CA A ASP A 1 507 ? 37.917 44.385 21.180 0.50 37.08 488 ASP A CA 1
ATOM 3752 C CA B ASP A 1 507 ? 37.921 44.380 21.187 0.50 38.68 488 ASP A CA 1
ATOM 3753 C C A ASP A 1 507 ? 38.502 44.344 22.603 0.50 37.14 488 ASP A C 1
ATOM 3754 C C B ASP A 1 507 ? 38.506 44.343 22.606 0.50 38.05 488 ASP A C 1
ATOM 3755 O O A ASP A 1 507 ? 39.215 45.257 22.997 0.50 36.67 488 ASP A O 1
ATOM 3756 O O B ASP A 1 507 ? 39.216 45.257 22.999 0.50 37.54 488 ASP A O 1
ATOM 3765 N N . SER A 1 508 ? 38.224 43.254 23.341 1.00 35.94 489 SER A N 1
ATOM 3766 C CA . SER A 1 508 ? 38.759 43.002 24.665 1.00 36.15 489 SER A CA 1
ATOM 3767 C C . SER A 1 508 ? 40.283 43.118 24.687 1.00 36.61 489 SER A C 1
ATOM 3768 O O . SER A 1 508 ? 40.848 43.757 25.590 1.00 36.70 489 SER A O 1
ATOM 3771 N N . MET A 1 509 ? 40.947 42.488 23.721 1.00 34.33 490 MET A N 1
ATOM 3772 C CA . MET A 1 509 ? 42.391 42.475 23.695 1.00 33.65 490 MET A CA 1
ATOM 3773 C C . MET A 1 509 ? 42.942 43.875 23.395 1.00 33.89 490 MET A C 1
ATOM 3774 O O . MET A 1 509 ? 43.987 44.257 23.934 1.00 32.64 490 MET A O 1
ATOM 3779 N N . ILE A 1 510 ? 42.276 44.612 22.495 1.00 33.03 491 ILE A N 1
ATOM 3780 C CA . ILE A 1 510 ? 42.722 45.936 22.115 1.00 34.38 491 ILE A CA 1
ATOM 3781 C C . ILE A 1 510 ? 42.660 46.877 23.322 1.00 34.62 491 ILE A C 1
ATOM 3782 O O . ILE A 1 510 ? 43.573 47.613 23.553 1.00 35.25 491 ILE A O 1
ATOM 3787 N N . HIS A 1 511 ? 41.555 46.828 24.069 1.00 36.26 492 HIS A N 1
ATOM 3788 C CA . HIS A 1 511 ? 41.348 47.676 25.225 1.00 36.72 492 HIS A CA 1
ATOM 3789 C C . HIS A 1 511 ? 42.335 47.302 26.342 1.00 37.75 492 HIS A C 1
ATOM 3790 O O . HIS A 1 511 ? 42.919 48.162 26.945 1.00 39.92 492 HIS A O 1
ATOM 3797 N N . LYS A 1 512 ? 42.535 46.008 26.591 1.00 37.67 493 LYS A N 1
ATOM 3798 C CA . LYS A 1 512 ? 43.542 45.526 27.523 1.00 37.35 493 LYS A CA 1
ATOM 3799 C C . LYS A 1 512 ? 44.914 46.158 27.211 1.00 38.19 493 LYS A C 1
ATOM 3800 O O . LYS A 1 512 ? 45.605 46.678 28.093 1.00 37.42 493 LYS A O 1
ATOM 3806 N N . PHE A 1 513 ? 45.316 46.079 25.943 1.00 35.47 494 PHE A N 1
ATOM 3807 C CA . PHE A 1 513 ? 46.584 46.639 25.454 1.00 34.00 494 PHE A CA 1
ATOM 3808 C C . PHE A 1 513 ? 46.652 48.164 25.632 1.00 34.26 494 PHE A C 1
ATOM 3809 O O . PHE A 1 513 ? 47.604 48.699 26.263 1.00 34.82 494 PHE A O 1
ATOM 3817 N N . LEU A 1 514 ? 45.689 48.872 25.053 1.00 34.31 495 LEU A N 1
ATOM 3818 C CA . LEU A 1 514 ? 45.706 50.319 25.071 1.00 34.68 495 LEU A CA 1
ATOM 3819 C C . LEU A 1 514 ? 45.708 50.832 26.517 1.00 35.48 495 LEU A C 1
ATOM 3820 O O . LEU A 1 514 ? 46.520 51.677 26.866 1.00 36.96 495 LEU A O 1
ATOM 3825 N N . ASN A 1 515 ? 44.825 50.279 27.361 1.00 35.81 496 ASN A N 1
ATOM 3826 C CA . ASN A 1 515 ? 44.571 50.778 28.674 1.00 37.02 496 ASN A CA 1
ATOM 3827 C C . ASN A 1 515 ? 45.720 50.428 29.624 1.00 37.93 496 ASN A C 1
ATOM 3828 O O . ASN A 1 515 ? 45.836 51.044 30.698 1.00 39.66 496 ASN A O 1
ATOM 3833 N N . ALA A 1 516 ? 46.576 49.480 29.237 1.00 36.02 497 ALA A N 1
ATOM 3834 C CA . ALA A 1 516 ? 47.772 49.177 30.012 1.00 36.21 497 ALA A CA 1
ATOM 3835 C C . ALA A 1 516 ? 48.985 49.947 29.477 1.00 35.26 497 ALA A C 1
ATOM 3836 O O . ALA A 1 516 ? 50.105 49.681 29.886 1.00 34.80 497 ALA A O 1
ATOM 3838 N N . SER A 1 517 ? 48.767 50.899 28.566 1.00 35.41 498 SER A N 1
ATOM 3839 C CA . SER A 1 517 ? 49.846 51.729 28.037 1.00 35.23 498 SER A CA 1
ATOM 3840 C C . SER A 1 517 ? 49.879 53.064 28.806 1.00 35.97 498 SER A C 1
ATOM 3841 O O . SER A 1 517 ? 48.827 53.590 29.232 1.00 37.68 498 SER A O 1
ATOM 3844 N N . THR A 1 518 ? 51.085 53.615 28.953 1.00 34.96 499 THR A N 1
ATOM 3845 C CA . THR A 1 518 ? 51.359 54.850 29.694 1.00 36.34 499 THR A CA 1
ATOM 3846 C C . THR A 1 518 ? 51.110 56.085 28.824 1.00 36.63 499 THR A C 1
ATOM 3847 O O . THR A 1 518 ? 51.033 55.997 27.590 1.00 36.48 499 THR A O 1
ATOM 3851 N N . PHE A 1 519 ? 50.961 57.241 29.482 1.00 37.97 500 PHE A N 1
ATOM 3852 C CA . PHE A 1 519 ? 50.690 58.494 28.789 1.00 38.97 500 PHE A CA 1
ATOM 3853 C C . PHE A 1 519 ? 51.875 58.885 27.882 1.00 38.64 500 PHE A C 1
ATOM 3854 O O . PHE A 1 519 ? 51.674 59.540 26.857 1.00 39.15 500 PHE A O 1
ATOM 3862 N N . ASP A 1 520 ? 53.089 58.481 28.257 1.00 37.77 501 ASP A N 1
ATOM 3863 C CA . ASP A 1 520 ? 54.299 58.835 27.528 1.00 40.29 501 ASP A CA 1
ATOM 3864 C C . ASP A 1 520 ? 54.629 57.751 26.480 1.00 40.24 501 ASP A C 1
ATOM 3865 O O . ASP A 1 520 ? 55.685 57.829 25.834 1.00 39.17 501 ASP A O 1
ATOM 3870 N N . GLY A 1 521 ? 53.706 56.793 26.277 1.00 38.17 502 GLY A N 1
ATOM 3871 C CA . GLY A 1 521 ? 53.660 55.994 25.044 1.00 38.25 502 GLY A CA 1
ATOM 3872 C C . GLY A 1 521 ? 54.337 54.636 25.163 1.00 37.20 502 GLY A C 1
ATOM 3873 O O . GLY A 1 521 ? 54.750 54.061 24.162 1.00 38.03 502 GLY A O 1
ATOM 3874 N N . TYR A 1 522 ? 54.439 54.111 26.389 1.00 37.39 503 TYR A N 1
ATOM 3875 C CA . TYR A 1 522 ? 55.123 52.821 26.651 1.00 37.59 503 TYR A CA 1
ATOM 3876 C C . TYR A 1 522 ? 54.184 51.914 27.457 1.00 36.31 503 TYR A C 1
ATOM 3877 O O . TYR A 1 522 ? 52.972 52.084 27.411 1.00 36.74 503 TYR A O 1
ATOM 3886 N N . ASN A 1 523 ? 54.740 50.919 28.145 1.00 36.21 504 ASN A N 1
ATOM 3887 C CA . ASN A 1 523 ? 53.918 49.965 28.875 1.00 35.94 504 ASN A CA 1
ATOM 3888 C C . ASN A 1 523 ? 54.769 49.216 29.899 1.00 36.58 504 ASN A C 1
ATOM 3889 O O . ASN A 1 523 ? 55.996 49.086 29.759 1.00 38.26 504 ASN A O 1
ATOM 3894 N N . PRO A 1 524 ? 54.113 48.635 30.917 1.00 37.62 505 PRO A N 1
ATOM 3895 C CA . PRO A 1 524 ? 54.767 47.762 31.884 1.00 38.06 505 PRO A CA 1
ATOM 3896 C C . PRO A 1 524 ? 55.167 46.429 31.259 1.00 37.45 505 PRO A C 1
ATOM 3897 O O . PRO A 1 524 ? 54.723 46.105 30.133 1.00 38.44 505 PRO A O 1
ATOM 3901 N N . TYR A 1 525 ? 56.013 45.676 31.967 1.00 36.53 506 TYR A N 1
ATOM 3902 C CA . TYR A 1 525 ? 56.632 44.515 31.366 1.00 38.33 506 TYR A CA 1
ATOM 3903 C C . TYR A 1 525 ? 55.696 43.296 31.325 1.00 37.74 506 TYR A C 1
ATOM 3904 O O . TYR A 1 525 ? 55.946 42.385 30.528 1.00 36.28 506 TYR A O 1
ATOM 3913 N N . ARG A 1 526 ? 54.644 43.274 32.153 1.00 39.97 507 ARG A N 1
ATOM 3914 C CA . ARG A 1 526 ? 53.799 42.067 32.295 1.00 41.26 507 ARG A CA 1
ATOM 3915 C C . ARG A 1 526 ? 52.321 42.435 32.422 1.00 40.57 507 ARG A C 1
ATOM 3916 O O . ARG A 1 526 ? 52.002 43.369 33.120 1.00 38.28 507 ARG A O 1
ATOM 3924 N N . VAL A 1 527 ? 51.440 41.627 31.818 1.00 38.04 508 VAL A N 1
ATOM 3925 C CA . VAL A 1 527 ? 50.022 41.764 32.015 1.00 39.47 508 VAL A CA 1
ATOM 3926 C C . VAL A 1 527 ? 49.468 40.525 32.731 1.00 40.76 508 VAL A C 1
ATOM 3927 O O . VAL A 1 527 ? 49.987 39.412 32.622 1.00 39.68 508 VAL A O 1
ATOM 3931 N N . THR A 1 528 ? 48.364 40.757 33.454 1.00 42.45 509 THR A N 1
ATOM 3932 C CA . THR A 1 528 ? 47.680 39.742 34.261 1.00 42.23 509 THR A CA 1
ATOM 3933 C C . THR A 1 528 ? 46.185 39.998 34.137 1.00 40.35 509 THR A C 1
ATOM 3934 O O . THR A 1 528 ? 45.784 41.066 33.723 1.00 41.37 509 THR A O 1
ATOM 3938 N N . LYS A 1 529 ? 45.387 39.011 34.529 1.00 41.95 510 LYS A N 1
ATOM 3939 C CA . LYS A 1 529 ? 43.954 39.202 34.656 1.00 43.36 510 LYS A CA 1
ATOM 3940 C C . LYS A 1 529 ? 43.646 40.364 35.615 1.00 45.58 510 LYS A C 1
ATOM 3941 O O . LYS A 1 529 ? 42.731 41.154 35.360 1.00 46.31 510 LYS A O 1
ATOM 3947 N N . GLU A 1 530 ? 44.380 40.431 36.730 1.00 44.58 511 GLU A N 1
ATOM 3948 C CA . GLU A 1 530 ? 44.167 41.493 37.739 1.00 49.23 511 GLU A CA 1
ATOM 3949 C C . GLU A 1 530 ? 44.475 42.866 37.097 1.00 48.65 511 GLU A C 1
ATOM 3950 O O . GLU A 1 530 ? 43.744 43.837 37.312 1.00 52.95 511 GLU A O 1
ATOM 3952 N N . GLY A 1 531 ? 45.496 42.929 36.236 1.00 44.77 512 GLY A N 1
ATOM 3953 C CA . GLY A 1 531 ? 45.869 44.192 35.607 1.00 44.80 512 GLY A CA 1
ATOM 3954 C C . GLY A 1 531 ? 47.233 44.115 34.950 1.00 43.05 512 GLY A C 1
ATOM 3955 O O . GLY A 1 531 ? 47.372 43.559 33.862 1.00 40.54 512 GLY A O 1
ATOM 3956 N N . PHE A 1 532 ? 48.251 44.667 35.620 1.00 41.87 513 PHE A N 1
ATOM 3957 C CA . PHE A 1 532 ? 49.598 44.665 35.065 1.00 42.31 513 PHE A CA 1
ATOM 3958 C C . PHE A 1 532 ? 50.617 44.787 36.210 1.00 43.20 513 PHE A C 1
ATOM 3959 O O . PHE A 1 532 ? 50.278 45.215 37.313 1.00 44.53 513 PHE A O 1
ATOM 3967 N N . ASP A 1 533 ? 51.863 44.398 35.913 1.00 42.14 514 ASP A N 1
ATOM 3968 C CA . ASP A 1 533 ? 52.989 44.508 36.806 1.00 43.55 514 ASP A CA 1
ATOM 3969 C C . ASP A 1 533 ? 54.120 45.240 36.060 1.00 43.29 514 ASP A C 1
ATOM 3970 O O . ASP A 1 533 ? 54.309 45.021 34.873 1.00 39.96 514 ASP A O 1
ATOM 3975 N N . TRP A 1 534 ? 54.844 46.124 36.776 1.00 42.36 515 TRP A N 1
ATOM 3976 C CA . TRP A 1 534 ? 56.031 46.784 36.261 1.00 42.81 515 TRP A CA 1
ATOM 3977 C C . TRP A 1 534 ? 57.253 46.259 37.004 1.00 42.55 515 TRP A C 1
ATOM 3978 O O . TRP A 1 534 ? 57.133 45.888 38.120 1.00 44.08 515 TRP A O 1
ATOM 3989 N N . GLU A 1 535 ? 58.429 46.298 36.382 1.00 43.84 516 GLU A N 1
ATOM 3990 C CA . GLU A 1 535 ? 59.648 45.949 37.069 1.00 47.39 516 GLU A CA 1
ATOM 3991 C C . GLU A 1 535 ? 60.000 47.062 38.055 1.00 49.48 516 GLU A C 1
ATOM 3992 O O . GLU A 1 535 ? 59.684 48.225 37.824 1.00 48.65 516 GLU A O 1
ATOM 3998 N N . THR A 1 536 ? 60.646 46.658 39.154 1.00 52.08 517 THR A N 1
ATOM 3999 C CA . THR A 1 536 ? 61.158 47.529 40.232 1.00 55.98 517 THR A CA 1
ATOM 4000 C C . THR A 1 536 ? 62.673 47.333 40.335 1.00 57.65 517 THR A C 1
ATOM 4001 O O . THR A 1 536 ? 63.238 46.431 39.752 1.00 57.34 517 THR A O 1
ATOM 4005 N N . ILE A 1 537 ? 63.316 48.197 41.113 1.00 63.37 518 ILE A N 1
ATOM 4006 C CA . ILE A 1 537 ? 64.747 48.217 41.273 1.00 67.68 518 ILE A CA 1
ATOM 4007 C C . ILE A 1 537 ? 65.112 47.528 42.597 1.00 72.98 518 ILE A C 1
ATOM 4008 O O . ILE A 1 537 ? 64.532 47.834 43.635 1.00 75.08 518 ILE A O 1
ATOM 4013 N N . GLU A 1 538 ? 66.108 46.632 42.529 1.00 80.44 519 GLU A N 1
ATOM 4014 C CA . GLU A 1 538 ? 66.706 45.922 43.680 1.00 84.52 519 GLU A CA 1
ATOM 4015 C C . GLU A 1 538 ? 67.640 46.877 44.438 1.00 86.43 519 GLU A C 1
ATOM 4016 O O . GLU A 1 538 ? 68.500 47.531 43.831 1.00 87.16 519 GLU A O 1
ATOM 4018 N N . PRO A 1 542 ? 72.715 48.177 43.160 1.00 91.82 523 PRO A N 1
ATOM 4019 C CA . PRO A 1 542 ? 73.454 47.478 42.096 1.00 88.58 523 PRO A CA 1
ATOM 4020 C C . PRO A 1 542 ? 73.539 48.304 40.796 1.00 85.70 523 PRO A C 1
ATOM 4021 O O . PRO A 1 542 ? 73.346 49.525 40.817 1.00 80.10 523 PRO A O 1
ATOM 4025 N N . TRP A 1 543 ? 73.883 47.611 39.697 1.00 83.69 524 TRP A N 1
ATOM 4026 C CA . TRP A 1 543 ? 73.717 48.053 38.300 1.00 83.62 524 TRP A CA 1
ATOM 4027 C C . TRP A 1 543 ? 72.356 47.563 37.772 1.00 82.18 524 TRP A C 1
ATOM 4028 O O . TRP A 1 543 ? 72.266 46.973 36.682 1.00 79.94 524 TRP A O 1
ATOM 4030 N N . SER A 1 544 ? 71.308 47.774 38.582 1.00 77.68 525 SER A N 1
ATOM 4031 C CA . SER A 1 544 ? 69.921 47.422 38.241 1.00 73.43 525 SER A CA 1
ATOM 4032 C C . SER A 1 544 ? 69.111 48.708 37.985 1.00 68.26 525 SER A C 1
ATOM 4033 O O . SER A 1 544 ? 69.142 49.676 38.774 1.00 65.22 525 SER A O 1
ATOM 4036 N N . TYR A 1 545 ? 68.408 48.695 36.851 1.00 61.06 526 TYR A N 1
ATOM 4037 C CA . TYR A 1 545 ? 67.603 49.783 36.369 1.00 59.27 526 TYR A CA 1
ATOM 4038 C C . TYR A 1 545 ? 66.437 49.190 35.562 1.00 53.76 526 TYR A C 1
ATOM 4039 O O . TYR A 1 545 ? 66.485 48.025 35.084 1.00 52.01 526 TYR A O 1
ATOM 4048 N N . ILE A 1 546 ? 65.393 50.004 35.411 1.00 49.17 527 ILE A N 1
ATOM 4049 C CA . ILE A 1 546 ? 64.178 49.580 34.735 1.00 48.33 527 ILE A CA 1
ATOM 4050 C C . ILE A 1 546 ? 64.131 50.312 33.393 1.00 44.35 527 ILE A C 1
ATOM 4051 O O . ILE A 1 546 ? 65.003 51.108 33.108 1.00 44.82 527 ILE A O 1
ATOM 4056 N N . GLY A 1 547 ? 63.079 50.083 32.618 1.00 42.35 528 GLY A N 1
ATOM 4057 C CA . GLY A 1 547 ? 62.929 50.760 31.336 1.00 42.37 528 GLY A CA 1
ATOM 4058 C C . GLY A 1 547 ? 61.781 50.199 30.500 1.00 40.07 528 GLY A C 1
ATOM 4059 O O . GLY A 1 547 ? 60.897 49.468 30.997 1.00 38.43 528 GLY A O 1
ATOM 4060 N N . TYR A 1 548 ? 61.797 50.599 29.226 1.00 38.01 529 TYR A N 1
ATOM 4061 C CA . TYR A 1 548 ? 60.767 50.296 28.260 1.00 37.44 529 TYR A CA 1
ATOM 4062 C C . TYR A 1 548 ? 61.416 49.709 27.002 1.00 36.56 529 TYR A C 1
ATOM 4063 O O . TYR A 1 548 ? 62.439 50.191 26.566 1.00 36.86 529 TYR A O 1
ATOM 4072 N N . TRP A 1 549 ? 60.805 48.656 26.455 1.00 35.85 530 TRP A N 1
ATOM 4073 C CA . TRP A 1 549 ? 61.278 47.986 25.259 1.00 35.98 530 TRP A CA 1
ATOM 4074 C C . TRP A 1 549 ? 60.702 48.693 24.030 1.00 35.39 530 TRP A C 1
ATOM 4075 O O . TRP A 1 549 ? 59.496 48.898 23.958 1.00 36.60 530 TRP A O 1
ATOM 4086 N N . GLY A 1 550 ? 61.567 48.999 23.060 1.00 35.54 531 GLY A N 1
ATOM 4087 C CA . GLY A 1 550 ? 61.238 49.862 21.939 1.00 36.22 531 GLY A CA 1
ATOM 4088 C C . GLY A 1 550 ? 60.238 49.254 20.961 1.00 36.57 531 GLY A C 1
ATOM 4089 O O . GLY A 1 550 ? 59.604 49.992 20.193 1.00 34.66 531 GLY A O 1
ATOM 4090 N N . ASP A 1 551 ? 60.121 47.911 20.953 1.00 33.50 532 ASP A N 1
ATOM 4091 C CA . ASP A 1 551 ? 59.307 47.233 19.978 1.00 31.98 532 ASP A CA 1
ATOM 4092 C C . ASP A 1 551 ? 57.905 46.920 20.527 1.00 32.56 532 ASP A C 1
ATOM 4093 O O . ASP A 1 551 ? 57.037 46.453 19.777 1.00 31.78 532 ASP A O 1
ATOM 4098 N N . HIS A 1 552 ? 57.660 47.207 21.807 1.00 33.59 533 HIS A N 1
ATOM 4099 C CA . HIS A 1 552 ? 56.480 46.673 22.518 1.00 34.60 533 HIS A CA 1
ATOM 4100 C C . HIS A 1 552 ? 55.158 47.258 22.003 1.00 35.15 533 HIS A C 1
ATOM 4101 O O . HIS A 1 552 ? 54.117 46.618 22.208 1.00 33.77 533 HIS A O 1
ATOM 4108 N N . GLN A 1 553 ? 55.188 48.454 21.401 1.00 33.16 534 GLN A N 1
ATOM 4109 C CA . GLN A 1 553 ? 53.967 49.195 21.136 1.00 34.51 534 GLN A CA 1
ATOM 4110 C C . GLN A 1 553 ? 53.464 48.946 19.702 1.00 34.79 534 GLN A C 1
ATOM 4111 O O . GLN A 1 553 ? 52.397 48.363 19.534 1.00 38.63 534 GLN A O 1
ATOM 4117 N N . ILE A 1 554 ? 54.234 49.341 18.687 1.00 31.26 535 ILE A N 1
ATOM 4118 C CA . ILE A 1 554 ? 53.688 49.563 17.369 1.00 30.67 535 ILE A CA 1
ATOM 4119 C C . ILE A 1 554 ? 53.211 48.251 16.706 1.00 30.97 535 ILE A C 1
ATOM 4120 O O . ILE A 1 554 ? 52.052 48.132 16.330 1.00 29.99 535 ILE A O 1
ATOM 4125 N N . ILE A 1 555 ? 54.111 47.287 16.474 1.00 30.81 536 ILE A N 1
ATOM 4126 C CA . ILE A 1 555 ? 53.711 46.157 15.648 1.00 30.93 536 ILE A CA 1
ATOM 4127 C C . ILE A 1 555 ? 52.656 45.309 16.375 1.00 32.27 536 ILE A C 1
ATOM 4128 O O . ILE A 1 555 ? 51.686 44.890 15.737 1.00 32.12 536 ILE A O 1
ATOM 4133 N N . TYR A 1 556 ? 52.800 45.083 17.685 1.00 32.64 537 TYR A N 1
ATOM 4134 C CA . TYR A 1 556 ? 51.849 44.199 18.421 1.00 33.20 537 TYR A CA 1
ATOM 4135 C C . TYR A 1 556 ? 50.454 44.834 18.465 1.00 34.57 537 TYR A C 1
ATOM 4136 O O . TYR A 1 556 ? 49.444 44.109 18.257 1.00 34.00 537 TYR A O 1
ATOM 4145 N N . LEU A 1 557 ? 50.375 46.170 18.610 1.00 32.94 538 LEU A N 1
ATOM 4146 C CA . LEU A 1 557 ? 49.067 46.845 18.597 1.00 33.14 538 LEU A CA 1
ATOM 4147 C C . LEU A 1 557 ? 48.441 46.737 17.200 1.00 33.02 538 LEU A C 1
ATOM 4148 O O . LEU A 1 557 ? 47.225 46.481 17.035 1.00 30.70 538 LEU A O 1
ATOM 4153 N N . LEU A 1 558 ? 49.276 46.978 16.191 1.00 31.16 539 LEU A N 1
ATOM 4154 C CA . LEU A 1 558 ? 48.822 47.045 14.827 1.00 32.61 539 LEU A CA 1
ATOM 4155 C C . LEU A 1 558 ? 48.121 45.749 14.414 1.00 31.74 539 LEU A C 1
ATOM 4156 O O . LEU A 1 558 ? 47.118 45.811 13.722 1.00 30.61 539 LEU A O 1
ATOM 4161 N N . LYS A 1 559 ? 48.682 44.590 14.788 1.00 32.37 540 LYS A N 1
ATOM 4162 C CA . LYS A 1 559 ? 48.127 43.310 14.291 1.00 32.04 540 LYS A CA 1
ATOM 4163 C C . LYS A 1 559 ? 46.695 43.170 14.806 1.00 31.50 540 LYS A C 1
ATOM 4164 O O . LYS A 1 559 ? 45.826 42.669 14.081 1.00 31.46 540 LYS A O 1
ATOM 4170 N N . PHE A 1 560 ? 46.431 43.677 16.022 1.00 31.38 541 PHE A N 1
ATOM 4171 C CA . PHE A 1 560 ? 45.082 43.694 16.569 1.00 31.55 541 PHE A CA 1
ATOM 4172 C C . PHE A 1 560 ? 44.181 44.692 15.823 1.00 32.97 541 PHE A C 1
ATOM 4173 O O . PHE A 1 560 ? 43.007 44.392 15.575 1.00 31.86 541 PHE A O 1
ATOM 4181 N N . LEU A 1 561 ? 44.694 45.896 15.542 1.00 32.46 542 LEU A N 1
ATOM 4182 C CA . LEU A 1 561 ? 43.905 46.918 14.825 1.00 32.09 542 LEU A CA 1
ATOM 4183 C C . LEU A 1 561 ? 43.559 46.414 13.412 1.00 31.70 542 LEU A C 1
ATOM 4184 O O . LEU A 1 561 ? 42.449 46.635 12.962 1.00 32.78 542 LEU A O 1
ATOM 4189 N N . GLU A 1 562 ? 44.502 45.752 12.735 1.00 30.51 543 GLU A N 1
ATOM 4190 C CA . GLU A 1 562 ? 44.266 45.166 11.428 1.00 32.32 543 GLU A CA 1
ATOM 4191 C C . GLU A 1 562 ? 43.146 44.121 11.516 1.00 31.57 543 GLU A C 1
ATOM 4192 O O . GLU A 1 562 ? 42.229 44.101 10.678 1.00 30.78 543 GLU A O 1
ATOM 4198 N N . PHE A 1 563 ? 43.216 43.289 12.557 1.00 31.80 544 PHE A N 1
ATOM 4199 C CA . PHE A 1 563 ? 42.266 42.220 12.771 1.00 31.58 544 PHE A CA 1
ATOM 4200 C C . PHE A 1 563 ? 40.844 42.779 12.892 1.00 32.38 544 PHE A C 1
ATOM 4201 O O . PHE A 1 563 ? 39.921 42.316 12.189 1.00 30.65 544 PHE A O 1
ATOM 4209 N N . ILE A 1 564 ? 40.637 43.766 13.778 1.00 31.09 545 ILE A N 1
ATOM 4210 C CA . ILE A 1 564 ? 39.282 44.215 14.055 1.00 31.07 545 ILE A CA 1
ATOM 4211 C C . ILE A 1 564 ? 38.715 44.954 12.829 1.00 31.56 545 ILE A C 1
ATOM 4212 O O . ILE A 1 564 ? 37.528 44.910 12.545 1.00 31.92 545 ILE A O 1
ATOM 4217 N N . GLU A 1 565 ? 39.541 45.682 12.102 1.00 32.10 546 GLU A N 1
ATOM 4218 C CA . GLU A 1 565 ? 39.054 46.397 10.944 1.00 33.93 546 GLU A CA 1
ATOM 4219 C C . GLU A 1 565 ? 38.633 45.397 9.832 1.00 34.85 546 GLU A C 1
ATOM 4220 O O . GLU A 1 565 ? 37.680 45.646 9.132 1.00 36.31 546 GLU A O 1
ATOM 4226 N N . LYS A 1 566 ? 39.301 44.246 9.721 1.00 34.00 547 LYS A N 1
ATOM 4227 C CA . LYS A 1 566 ? 38.864 43.176 8.777 1.00 36.27 547 LYS A CA 1
ATOM 4228 C C . LYS A 1 566 ? 37.546 42.523 9.229 1.00 34.18 547 LYS A C 1
ATOM 4229 O O . LYS A 1 566 ? 36.664 42.333 8.417 1.00 35.48 547 LYS A O 1
ATOM 4235 N N . HIS A 1 567 ? 37.419 42.204 10.526 1.00 32.19 548 HIS A N 1
ATOM 4236 C CA . HIS A 1 567 ? 36.271 41.472 11.080 1.00 32.37 548 HIS A CA 1
ATOM 4237 C C . HIS A 1 567 ? 35.068 42.390 11.348 1.00 33.80 548 HIS A C 1
ATOM 4238 O O . HIS A 1 567 ? 33.933 41.980 11.128 1.00 33.89 548 HIS A O 1
ATOM 4245 N N . GLN A 1 568 ? 35.311 43.623 11.800 1.00 33.69 549 GLN A N 1
ATOM 4246 C CA . GLN A 1 568 ? 34.261 44.522 12.205 1.00 35.02 549 GLN A CA 1
ATOM 4247 C C . GLN A 1 568 ? 34.544 45.907 11.651 1.00 36.12 549 GLN A C 1
ATOM 4248 O O . GLN A 1 568 ? 34.919 46.813 12.392 1.00 36.10 549 GLN A O 1
ATOM 4254 N N . PRO A 1 569 ? 34.397 46.104 10.330 1.00 37.26 550 PRO A N 1
ATOM 4255 C CA . PRO A 1 569 ? 34.622 47.420 9.731 1.00 38.81 550 PRO A CA 1
ATOM 4256 C C . PRO A 1 569 ? 33.778 48.507 10.408 1.00 38.92 550 PRO A C 1
ATOM 4257 O O . PRO A 1 569 ? 32.609 48.283 10.690 1.00 38.39 550 PRO A O 1
ATOM 4261 N N . GLY A 1 570 ? 34.396 49.649 10.730 1.00 39.32 551 GLY A N 1
ATOM 4262 C CA . GLY A 1 570 ? 33.673 50.749 11.391 1.00 40.75 551 GLY A CA 1
ATOM 4263 C C . GLY A 1 570 ? 33.768 50.715 12.908 1.00 39.52 551 GLY A C 1
ATOM 4264 O O . GLY A 1 570 ? 33.468 51.699 13.572 1.00 39.96 551 GLY A O 1
ATOM 4265 N N . LYS A 1 571 ? 34.212 49.599 13.489 1.00 38.83 552 LYS A N 1
ATOM 4266 C CA . LYS A 1 571 ? 34.191 49.484 14.934 1.00 38.94 552 LYS A CA 1
ATOM 4267 C C . LYS A 1 571 ? 35.205 50.457 15.585 1.00 38.25 552 LYS A C 1
ATOM 4268 O O . LYS A 1 571 ? 34.897 51.135 16.566 1.00 39.10 552 LYS A O 1
ATOM 4274 N N . LEU A 1 572 ? 36.416 50.531 15.040 1.00 37.58 553 LEU A N 1
ATOM 4275 C CA . LEU A 1 572 ? 37.427 51.484 15.521 1.00 37.56 553 LEU A CA 1
ATOM 4276 C C . LEU A 1 572 ? 36.903 52.926 15.420 1.00 38.81 553 LEU A C 1
ATOM 4277 O O . LEU A 1 572 ? 37.094 53.706 16.359 1.00 39.11 553 LEU A O 1
ATOM 4282 N N . HIS A 1 573 ? 36.228 53.263 14.314 1.00 40.37 554 HIS A N 1
ATOM 4283 C CA . HIS A 1 573 ? 35.617 54.579 14.133 1.00 41.72 554 HIS A CA 1
ATOM 4284 C C . HIS A 1 573 ? 34.718 54.915 15.329 1.00 43.01 554 HIS A C 1
ATOM 4285 O O . HIS A 1 573 ? 34.725 56.077 15.814 1.00 42.24 554 HIS A O 1
ATOM 4292 N N . SER A 1 574 ? 33.972 53.918 15.810 1.00 40.21 555 SER A N 1
ATOM 4293 C CA . SER A 1 574 ? 33.034 54.114 16.903 1.00 41.41 555 SER A CA 1
ATOM 4294 C C . SER A 1 574 ? 33.748 54.472 18.217 1.00 40.96 555 SER A C 1
ATOM 4295 O O . SER A 1 574 ? 33.081 54.856 19.142 1.00 40.73 555 SER A O 1
ATOM 4298 N N . TYR A 1 575 ? 35.055 54.227 18.335 1.00 39.27 556 TYR A N 1
ATOM 4299 C CA . TYR A 1 575 ? 35.801 54.579 19.545 1.00 40.47 556 TYR A CA 1
ATOM 4300 C C . TYR A 1 575 ? 36.545 55.919 19.402 1.00 40.93 556 TYR A C 1
ATOM 4301 O O . TYR A 1 575 ? 37.109 56.403 20.394 1.00 40.53 556 TYR A O 1
ATOM 4310 N N . PHE A 1 576 ? 36.523 56.534 18.214 1.00 39.70 557 PHE A N 1
ATOM 4311 C CA . PHE A 1 576 ? 37.306 57.767 17.973 1.00 41.67 557 PHE A CA 1
ATOM 4312 C C . PHE A 1 576 ? 37.004 58.842 19.040 1.00 43.30 557 PHE A C 1
ATOM 4313 O O . PHE A 1 576 ? 37.943 59.488 19.501 1.00 42.55 557 PHE A O 1
ATOM 4321 N N . GLU A 1 577 ? 35.715 59.035 19.389 1.00 43.38 558 GLU A N 1
ATOM 4322 C CA . GLU A 1 577 ? 35.250 60.089 20.300 1.00 45.61 558 GLU A CA 1
ATOM 4323 C C . GLU A 1 577 ? 34.741 59.484 21.610 1.00 45.70 558 GLU A C 1
ATOM 4324 O O . GLU A 1 577 ? 34.269 60.172 22.472 1.00 48.33 558 GLU A O 1
ATOM 4330 N N . SER A 1 578 ? 34.960 58.198 21.815 1.00 43.82 559 SER A N 1
ATOM 4331 C CA . SER A 1 578 ? 34.489 57.536 23.031 1.00 43.93 559 SER A CA 1
ATOM 4332 C C . SER A 1 578 ? 35.563 57.622 24.127 1.00 43.25 559 SER A C 1
ATOM 4333 O O . SER A 1 578 ? 36.579 56.980 24.050 1.00 41.87 559 SER A O 1
ATOM 4336 N N . GLU A 1 579 ? 35.315 58.416 25.171 1.00 44.23 560 GLU A N 1
ATOM 4337 C CA . GLU A 1 579 ? 36.286 58.610 26.253 1.00 43.23 560 GLU A CA 1
ATOM 4338 C C . GLU A 1 579 ? 36.138 57.483 27.273 1.00 41.85 560 GLU A C 1
ATOM 4339 O O . GLU A 1 579 ? 35.693 57.722 28.378 1.00 43.74 560 GLU A O 1
ATOM 4345 N N . CYS A 1 580 ? 36.511 56.256 26.883 1.00 40.66 561 CYS A N 1
ATOM 4346 C CA . CYS A 1 580 ? 36.479 55.079 27.777 1.00 40.94 561 CYS A CA 1
ATOM 4347 C C . CYS A 1 580 ? 37.889 54.514 28.027 1.00 38.80 561 CYS A C 1
ATOM 4348 O O . CYS A 1 580 ? 38.046 53.496 28.740 1.00 38.90 561 CYS A O 1
ATOM 4351 N N . PHE A 1 581 ? 38.925 55.115 27.429 1.00 38.54 562 PHE A N 1
ATOM 4352 C CA . PHE A 1 581 ? 40.305 54.597 27.613 1.00 38.80 562 PHE A CA 1
ATOM 4353 C C . PHE A 1 581 ? 40.974 55.348 28.776 1.00 40.60 562 PHE A C 1
ATOM 4354 O O . PHE A 1 581 ? 40.554 56.446 29.136 1.00 40.28 562 PHE A O 1
ATOM 4362 N N . VAL A 1 582 ? 41.995 54.714 29.357 1.00 39.66 563 VAL A N 1
ATOM 4363 C CA . VAL A 1 582 ? 42.703 55.218 30.522 1.00 40.07 563 VAL A CA 1
ATOM 4364 C C . VAL A 1 582 ? 44.207 55.155 30.247 1.00 39.34 563 VAL A C 1
ATOM 4365 O O . VAL A 1 582 ? 44.657 54.583 29.224 1.00 37.26 563 VAL A O 1
ATOM 4369 N N . TYR A 1 583 ? 44.989 55.680 31.202 1.00 37.83 564 TYR A N 1
ATOM 4370 C CA . TYR A 1 583 ? 46.417 55.609 31.142 1.00 38.53 564 TYR A CA 1
ATOM 4371 C C . TYR A 1 583 ? 46.958 54.789 32.321 1.00 39.32 564 TYR A C 1
ATOM 4372 O O . TYR A 1 583 ? 46.669 55.069 33.469 1.00 40.38 564 TYR A O 1
ATOM 4381 N N . ALA A 1 584 ? 47.805 53.798 32.020 1.00 38.94 565 ALA A N 1
ATOM 4382 C CA . ALA A 1 584 ? 48.528 53.040 33.046 1.00 39.71 565 ALA A CA 1
ATOM 4383 C C . ALA A 1 584 ? 49.542 53.967 33.732 1.00 41.92 565 ALA A C 1
ATOM 4384 O O . ALA A 1 584 ? 50.381 54.579 33.065 1.00 43.44 565 ALA A O 1
ATOM 4386 N N . ALA A 1 585 ? 49.472 54.035 35.053 1.00 43.59 566 ALA A N 1
ATOM 4387 C CA . ALA A 1 585 ? 50.466 54.776 35.852 1.00 47.78 566 ALA A CA 1
ATOM 4388 C C . ALA A 1 585 ? 51.608 53.819 36.186 1.00 49.06 566 ALA A C 1
ATOM 4389 O O . ALA A 1 585 ? 51.486 53.004 37.101 1.00 54.45 566 ALA A O 1
ATOM 4391 N N . VAL A 1 586 ? 52.652 53.838 35.356 1.00 46.38 567 VAL A N 1
ATOM 4392 C CA . VAL A 1 586 ? 53.900 53.137 35.667 1.00 45.48 567 VAL A CA 1
ATOM 4393 C C . VAL A 1 586 ? 54.856 54.209 36.181 1.00 44.99 567 VAL A C 1
ATOM 4394 O O . VAL A 1 586 ? 55.020 55.244 35.519 1.00 45.63 567 VAL A O 1
ATOM 4398 N N . PRO A 1 587 ? 55.453 54.027 37.381 1.00 44.83 568 PRO A N 1
ATOM 4399 C CA . PRO A 1 587 ? 56.168 55.108 38.053 1.00 47.23 568 PRO A CA 1
ATOM 4400 C C . PRO A 1 587 ? 57.620 55.217 37.552 1.00 47.71 568 PRO A C 1
ATOM 4401 O O . PRO A 1 587 ? 58.584 55.062 38.330 1.00 46.17 568 PRO A O 1
ATOM 4405 N N . TYR A 1 588 ? 57.752 55.465 36.238 1.00 47.23 569 TYR A N 1
ATOM 4406 C CA . TYR A 1 588 ? 59.016 55.685 35.587 1.00 46.72 569 TYR A CA 1
ATOM 4407 C C . TYR A 1 588 ? 59.051 57.121 35.059 1.00 46.64 569 TYR A C 1
ATOM 4408 O O . TYR A 1 588 ? 58.115 57.570 34.414 1.00 46.41 569 TYR A O 1
ATOM 4417 N N . THR A 1 589 ? 60.168 57.793 35.330 1.00 47.18 570 THR A N 1
ATOM 4418 C CA . THR A 1 589 ? 60.453 59.175 34.930 1.00 49.43 570 THR A CA 1
ATOM 4419 C C . THR A 1 589 ? 61.522 59.147 33.840 1.00 47.89 570 THR A C 1
ATOM 4420 O O . THR A 1 589 ? 62.703 58.871 34.134 1.00 48.10 570 THR A O 1
ATOM 4424 N N . ILE A 1 590 ? 61.090 59.386 32.597 1.00 45.43 571 ILE A N 1
ATOM 4425 C CA . ILE A 1 590 ? 61.990 59.558 31.501 1.00 45.56 571 ILE A CA 1
ATOM 4426 C C . ILE A 1 590 ? 62.566 60.972 31.602 1.00 47.48 571 ILE A C 1
ATOM 4427 O O . ILE A 1 590 ? 61.802 61.933 31.640 1.00 49.27 571 ILE A O 1
ATOM 4432 N N . LYS A 1 591 ? 63.896 61.076 31.603 1.00 47.20 572 LYS A N 1
ATOM 4433 C CA . LYS A 1 591 ? 64.619 62.283 31.961 1.00 48.25 572 LYS A CA 1
ATOM 4434 C C . LYS A 1 591 ? 64.525 63.328 30.854 1.00 47.08 572 LYS A C 1
ATOM 4435 O O . LYS A 1 591 ? 64.095 63.043 29.749 1.00 44.94 572 LYS A O 1
ATOM 4441 N N . PRO A 1 592 ? 64.858 64.605 31.171 1.00 47.44 573 PRO A N 1
ATOM 4442 C CA . PRO A 1 592 ? 64.853 65.677 30.176 1.00 47.35 573 PRO A CA 1
ATOM 4443 C C . PRO A 1 592 ? 65.719 65.383 28.947 1.00 46.79 573 PRO A C 1
ATOM 4444 O O . PRO A 1 592 ? 66.672 64.648 29.008 1.00 45.74 573 PRO A O 1
ATOM 4448 N N . TYR A 1 593 ? 65.343 65.976 27.822 1.00 47.63 574 TYR A N 1
ATOM 4449 C CA . TYR A 1 593 ? 65.954 65.627 26.541 1.00 48.65 574 TYR A CA 1
ATOM 4450 C C . TYR A 1 593 ? 67.467 65.881 26.554 1.00 49.20 574 TYR A C 1
ATOM 4451 O O . TYR A 1 593 ? 68.207 65.100 26.007 1.00 47.36 574 TYR A O 1
ATOM 4460 N N . GLU A 1 594 ? 67.900 66.987 27.173 1.00 51.46 575 GLU A N 1
ATOM 4461 C CA . GLU A 1 594 ? 69.319 67.364 27.184 1.00 53.39 575 GLU A CA 1
ATOM 4462 C C . GLU A 1 594 ? 70.127 66.313 27.960 1.00 51.36 575 GLU A C 1
ATOM 4463 O O . GLU A 1 594 ? 71.255 66.027 27.571 1.00 51.05 575 GLU A O 1
ATOM 4469 N N . GLU A 1 595 ? 69.546 65.702 29.003 1.00 49.87 576 GLU A N 1
ATOM 4470 C CA . GLU A 1 595 ? 70.227 64.680 29.793 1.00 49.35 576 GLU A CA 1
ATOM 4471 C C . GLU A 1 595 ? 70.333 63.377 28.979 1.00 49.30 576 GLU A C 1
ATOM 4472 O O . GLU A 1 595 ? 71.333 62.638 29.091 1.00 47.97 576 GLU A O 1
ATOM 4478 N N . ILE A 1 596 ? 69.326 63.100 28.146 1.00 47.52 577 ILE A N 1
ATOM 4479 C CA . ILE A 1 596 ? 69.319 61.896 27.309 1.00 48.50 577 ILE A CA 1
ATOM 4480 C C . ILE A 1 596 ? 70.411 62.029 26.234 1.00 49.19 577 ILE A C 1
ATOM 4481 O O . ILE A 1 596 ? 71.156 61.111 25.974 1.00 48.35 577 ILE A O 1
ATOM 4486 N N . LEU A 1 597 ? 70.451 63.186 25.581 1.00 50.33 578 LEU A N 1
ATOM 4487 C CA . LEU A 1 597 ? 71.454 63.495 24.570 1.00 52.07 578 LEU A CA 1
ATOM 4488 C C . LEU A 1 597 ? 72.863 63.386 25.167 1.00 53.82 578 LEU A C 1
ATOM 4489 O O . LEU A 1 597 ? 73.759 62.871 24.518 1.00 54.24 578 LEU A O 1
ATOM 4494 N N . ASN A 1 598 ? 73.038 63.897 26.392 1.00 52.93 579 ASN A N 1
ATOM 4495 C CA . ASN A 1 598 ? 74.295 63.840 27.117 1.00 54.93 579 ASN A CA 1
ATOM 4496 C C . ASN A 1 598 ? 74.740 62.396 27.395 1.00 53.93 579 ASN A C 1
ATOM 4497 O O . ASN A 1 598 ? 75.902 62.060 27.181 1.00 55.13 579 ASN A O 1
ATOM 4502 N N . ASN A 1 599 ? 73.834 61.566 27.925 1.00 52.20 580 ASN A N 1
ATOM 4503 C CA . ASN A 1 599 ? 74.129 60.160 28.216 1.00 49.33 580 ASN A CA 1
ATOM 4504 C C . ASN A 1 599 ? 72.879 59.321 27.966 1.00 47.62 580 ASN A C 1
ATOM 4505 O O . ASN A 1 599 ? 72.064 59.099 28.871 1.00 45.87 580 ASN A O 1
ATOM 4510 N N . PRO A 1 600 ? 72.708 58.807 26.729 1.00 45.70 581 PRO A N 1
ATOM 4511 C CA . PRO A 1 600 ? 71.512 58.059 26.371 1.00 44.44 581 PRO A CA 1
ATOM 4512 C C . PRO A 1 600 ? 71.424 56.631 26.948 1.00 43.73 581 PRO A C 1
ATOM 4513 O O . PRO A 1 600 ? 70.454 55.928 26.659 1.00 43.32 581 PRO A O 1
ATOM 4517 N N . LYS A 1 601 ? 72.371 56.230 27.786 1.00 44.67 582 LYS A N 1
ATOM 4518 C CA . LYS A 1 601 ? 72.232 54.986 28.556 1.00 46.32 582 LYS A CA 1
ATOM 4519 C C . LYS A 1 601 ? 71.688 55.256 29.960 1.00 46.61 582 LYS A C 1
ATOM 4520 O O . LYS A 1 601 ? 71.365 54.325 30.664 1.00 47.07 582 LYS A O 1
ATOM 4526 N N . ASP A 1 602 ? 71.602 56.528 30.367 1.00 46.15 583 ASP A N 1
ATOM 4527 C CA . ASP A 1 602 ? 71.080 56.903 31.687 1.00 47.08 583 ASP A CA 1
ATOM 4528 C C . ASP A 1 602 ? 69.873 57.837 31.489 1.00 46.64 583 ASP A C 1
ATOM 4529 O O . ASP A 1 602 ? 70.021 59.054 31.466 1.00 45.40 583 ASP A O 1
ATOM 4534 N N . THR A 1 603 ? 68.679 57.257 31.325 1.00 44.68 584 THR A N 1
ATOM 4535 C CA . THR A 1 603 ? 67.540 58.001 30.782 1.00 43.67 584 THR A CA 1
ATOM 4536 C C . THR A 1 603 ? 66.224 57.821 31.559 1.00 42.29 584 THR A C 1
ATOM 4537 O O . THR A 1 603 ? 65.275 58.564 31.275 1.00 41.46 584 THR A O 1
ATOM 4541 N N . ILE A 1 604 ? 66.136 56.830 32.455 1.00 42.25 585 ILE A N 1
ATOM 4542 C CA . ILE A 1 604 ? 64.897 56.544 33.164 1.00 44.44 585 ILE A CA 1
ATOM 4543 C C . ILE A 1 604 ? 65.176 56.247 34.647 1.00 45.70 585 ILE A C 1
ATOM 4544 O O . ILE A 1 604 ? 65.854 55.288 34.967 1.00 44.28 585 ILE A O 1
ATOM 4549 N N . GLY A 1 605 ? 64.585 57.074 35.532 1.00 48.39 586 GLY A N 1
ATOM 4550 C CA . GLY A 1 605 ? 64.638 56.897 36.989 1.00 50.18 586 GLY A CA 1
ATOM 4551 C C . GLY A 1 605 ? 63.345 56.267 37.501 1.00 53.60 586 GLY A C 1
ATOM 4552 O O . GLY A 1 605 ? 62.276 56.505 36.923 1.00 54.72 586 GLY A O 1
ATOM 4553 N N . TYR A 1 606 ? 63.439 55.462 38.569 1.00 53.58 587 TYR A N 1
ATOM 4554 C CA . TYR A 1 606 ? 62.290 54.937 39.296 1.00 54.54 587 TYR A CA 1
ATOM 4555 C C . TYR A 1 606 ? 61.773 55.988 40.275 1.00 57.73 587 TYR A C 1
ATOM 4556 O O . TYR A 1 606 ? 62.513 56.439 41.144 1.00 58.75 587 TYR A O 1
ATOM 4565 N N . ASN A 1 607 ? 60.490 56.345 40.143 1.00 58.23 588 ASN A N 1
ATOM 4566 C CA . ASN A 1 607 ? 59.883 57.373 40.981 1.00 60.69 588 ASN A CA 1
ATOM 4567 C C . ASN A 1 607 ? 59.162 56.758 42.196 1.00 60.91 588 ASN A C 1
ATOM 4568 O O . ASN A 1 607 ? 57.958 56.444 42.125 1.00 59.09 588 ASN A O 1
ATOM 4573 N N . HIS A 1 608 ? 59.893 56.639 43.312 1.00 62.15 589 HIS A N 1
ATOM 4574 C CA . HIS A 1 608 ? 59.437 55.967 44.555 1.00 63.02 589 HIS A CA 1
ATOM 4575 C C . HIS A 1 608 ? 58.256 56.702 45.191 1.00 63.93 589 HIS A C 1
ATOM 4576 O O . HIS A 1 608 ? 57.450 56.073 45.871 1.00 65.35 589 HIS A O 1
ATOM 4583 N N . GLU A 1 609 ? 58.181 58.020 44.997 1.00 65.55 590 GLU A N 1
ATOM 4584 C CA . GLU A 1 609 ? 57.089 58.834 45.536 1.00 67.79 590 GLU A CA 1
ATOM 4585 C C . GLU A 1 609 ? 55.812 58.535 44.738 1.00 64.76 590 GLU A C 1
ATOM 4586 O O . GLU A 1 609 ? 54.739 58.322 45.294 1.00 66.02 590 GLU A O 1
ATOM 4589 N N . TRP A 1 610 ? 55.932 58.525 43.417 1.00 62.56 591 TRP A N 1
ATOM 4590 C CA . TRP A 1 610 ? 54.809 58.146 42.532 1.00 62.48 591 TRP A CA 1
ATOM 4591 C C . TRP A 1 610 ? 54.292 56.733 42.893 1.00 58.79 591 TRP A C 1
ATOM 4592 O O . TRP A 1 610 ? 53.098 56.509 42.984 1.00 55.58 591 TRP A O 1
ATOM 4603 N N . GLU A 1 611 ? 55.212 55.814 43.185 1.00 58.94 592 GLU A N 1
ATOM 4604 C CA . GLU A 1 611 ? 54.880 54.440 43.542 1.00 62.62 592 GLU A CA 1
ATOM 4605 C C . GLU A 1 611 ? 54.003 54.394 44.797 1.00 64.48 592 GLU A C 1
ATOM 4606 O O . GLU A 1 611 ? 53.067 53.609 44.864 1.00 63.31 592 GLU A O 1
ATOM 4612 N N . LYS A 1 612 ? 54.339 55.210 45.798 1.00 68.93 593 LYS A N 1
ATOM 4613 C CA . LYS A 1 612 ? 53.646 55.213 47.090 1.00 70.84 593 LYS A CA 1
ATOM 4614 C C . LYS A 1 612 ? 52.175 55.627 46.892 1.00 69.08 593 LYS A C 1
ATOM 4615 O O . LYS A 1 612 ? 51.283 55.015 47.449 1.00 69.66 593 LYS A O 1
ATOM 4621 N N . VAL A 1 613 ? 51.946 56.677 46.097 1.00 65.68 594 VAL A N 1
ATOM 4622 C CA . VAL A 1 613 ? 50.608 57.183 45.774 1.00 64.42 594 VAL A CA 1
ATOM 4623 C C . VAL A 1 613 ? 49.777 56.095 45.044 1.00 64.45 594 VAL A C 1
ATOM 4624 O O . VAL A 1 613 ? 48.581 55.963 45.252 1.00 63.71 594 VAL A O 1
ATOM 4628 N N . ILE A 1 614 ? 50.405 55.323 44.164 1.00 62.38 595 ILE A N 1
ATOM 4629 C CA . ILE A 1 614 ? 49.711 54.240 43.432 1.00 61.95 595 ILE A CA 1
ATOM 4630 C C . ILE A 1 614 ? 49.249 53.156 44.421 1.00 65.06 595 ILE A C 1
ATOM 4631 O O . ILE A 1 614 ? 48.058 52.784 44.430 1.00 62.33 595 ILE A O 1
ATOM 4636 N N . ASN A 1 615 ? 50.189 52.687 45.258 1.00 67.53 596 ASN A N 1
ATOM 4637 C CA . ASN A 1 615 ? 49.948 51.655 46.289 1.00 68.80 596 ASN A CA 1
ATOM 4638 C C . ASN A 1 615 ? 48.842 52.087 47.260 1.00 69.39 596 ASN A C 1
ATOM 4639 O O . ASN A 1 615 ? 48.103 51.259 47.784 1.00 72.14 596 ASN A O 1
ATOM 4644 N N . GLU A 1 616 ? 48.735 53.393 47.484 1.00 69.81 597 GLU A N 1
ATOM 4645 C CA . GLU A 1 616 ? 47.705 53.956 48.361 1.00 75.71 597 GLU A CA 1
ATOM 4646 C C . GLU A 1 616 ? 46.349 53.944 47.632 1.00 71.72 597 GLU A C 1
ATOM 4647 O O . GLU A 1 616 ? 45.316 53.624 48.227 1.00 69.12 597 GLU A O 1
ATOM 4653 N N . ARG A 1 617 ? 46.347 54.321 46.347 1.00 67.75 598 ARG A N 1
ATOM 4654 C CA . ARG A 1 617 ? 45.128 54.268 45.552 1.00 65.59 598 ARG A CA 1
ATOM 4655 C C . ARG A 1 617 ? 44.697 52.802 45.380 1.00 63.07 598 ARG A C 1
ATOM 4656 O O . ARG A 1 617 ? 43.516 52.516 45.344 1.00 61.61 598 ARG A O 1
ATOM 4664 N N . LYS A 1 618 ? 45.651 51.874 45.300 1.00 64.95 599 LYS A N 1
ATOM 4665 C CA . LYS A 1 618 ? 45.321 50.450 45.125 1.00 66.77 599 LYS A CA 1
ATOM 4666 C C . LYS A 1 618 ? 44.566 49.915 46.350 1.00 69.40 599 LYS A C 1
ATOM 4667 O O . LYS A 1 618 ? 43.603 49.190 46.179 1.00 72.79 599 LYS A O 1
ATOM 4673 N N . LYS A 1 619 ? 44.988 50.294 47.565 1.00 71.79 600 LYS A N 1
ATOM 4674 C CA . LYS A 1 619 ? 44.292 49.914 48.798 1.00 71.07 600 LYS A CA 1
ATOM 4675 C C . LYS A 1 619 ? 42.883 50.539 48.834 1.00 71.44 600 LYS A C 1
ATOM 4676 O O . LYS A 1 619 ? 41.937 49.929 49.275 1.00 74.19 600 LYS A O 1
ATOM 4678 N N . SER A 1 620 ? 42.753 51.775 48.351 1.00 70.08 601 SER A N 1
ATOM 4679 C CA . SER A 1 620 ? 41.520 52.559 48.397 1.00 70.23 601 SER A CA 1
ATOM 4680 C C . SER A 1 620 ? 40.523 52.223 47.257 1.00 70.34 601 SER A C 1
ATOM 4681 O O . SER A 1 620 ? 39.316 52.437 47.415 1.00 69.85 601 SER A O 1
ATOM 4684 N N . ILE A 1 621 ? 41.000 51.726 46.103 1.00 68.26 602 ILE A N 1
ATOM 4685 C CA . ILE A 1 621 ? 40.154 51.525 44.887 1.00 66.69 602 ILE A CA 1
ATOM 4686 C C . ILE A 1 621 ? 40.199 50.055 44.423 1.00 63.56 602 ILE A C 1
ATOM 4687 O O . ILE A 1 621 ? 39.196 49.525 43.985 1.00 64.01 602 ILE A O 1
ATOM 4692 N N . GLY A 1 622 ? 41.367 49.412 44.514 1.00 59.94 603 GLY A N 1
ATOM 4693 C CA . GLY A 1 622 ? 41.687 48.156 43.826 1.00 56.89 603 GLY A CA 1
ATOM 4694 C C . GLY A 1 622 ? 42.672 48.400 42.680 1.00 56.04 603 GLY A C 1
ATOM 4695 O O . GLY A 1 622 ? 43.420 49.385 42.702 1.00 58.69 603 GLY A O 1
ATOM 4696 N N . ALA A 1 623 ? 42.658 47.532 41.661 1.00 50.79 604 ALA A N 1
ATOM 4697 C CA . ALA A 1 623 ? 43.651 47.549 40.598 1.00 49.76 604 ALA A CA 1
ATOM 4698 C C . ALA A 1 623 ? 43.597 48.868 39.812 1.00 47.08 604 ALA A C 1
ATOM 4699 O O . ALA A 1 623 ? 44.627 49.336 39.316 1.00 45.97 604 ALA A O 1
ATOM 4701 N N . ASP A 1 624 ? 42.399 49.434 39.668 1.00 46.32 605 ASP A N 1
ATOM 4702 C CA . ASP A 1 624 ? 42.180 50.679 38.959 1.00 47.49 605 ASP A CA 1
ATOM 4703 C C . ASP A 1 624 ? 42.991 51.820 39.606 1.00 47.68 605 ASP A C 1
ATOM 4704 O O . ASP A 1 624 ? 43.130 52.885 39.024 1.00 48.26 605 ASP A O 1
ATOM 4709 N N . GLY A 1 625 ? 43.568 51.588 40.783 1.00 47.26 606 GLY A N 1
ATOM 4710 C CA . GLY A 1 625 ? 44.384 52.595 41.475 1.00 49.28 606 GLY A CA 1
ATOM 4711 C C . GLY A 1 625 ? 45.706 52.869 40.764 1.00 48.42 606 GLY A C 1
ATOM 4712 O O . GLY A 1 625 ? 46.351 53.885 41.043 1.00 49.25 606 GLY A O 1
ATOM 4713 N N . ALA A 1 626 ? 46.089 51.962 39.850 1.00 45.79 607 ALA A N 1
ATOM 4714 C CA . ALA A 1 626 ? 47.261 52.090 39.029 1.00 44.55 607 ALA A CA 1
ATOM 4715 C C . ALA A 1 626 ? 46.942 52.787 37.693 1.00 43.89 607 ALA A C 1
ATOM 4716 O O . ALA A 1 626 ? 47.679 52.623 36.751 1.00 46.74 607 ALA A O 1
ATOM 4718 N N . LEU A 1 627 ? 45.875 53.597 37.631 1.00 43.38 608 LEU A N 1
ATOM 4719 C CA . LEU A 1 627 ? 45.559 54.407 36.474 1.00 42.73 608 LEU A CA 1
ATOM 4720 C C . LEU A 1 627 ? 45.752 55.878 36.844 1.00 44.24 608 LEU A C 1
ATOM 4721 O O . LEU A 1 627 ? 45.514 56.262 37.986 1.00 44.06 608 LEU A O 1
ATOM 4726 N N . LEU A 1 628 ? 46.139 56.694 35.865 1.00 45.16 609 LEU A N 1
ATOM 4727 C CA . LEU A 1 628 ? 46.306 58.138 36.117 1.00 47.08 609 LEU A CA 1
ATOM 4728 C C . LEU A 1 628 ? 44.946 58.765 36.451 1.00 47.38 609 LEU A C 1
ATOM 4729 O O . LEU A 1 628 ? 43.918 58.462 35.829 1.00 44.16 609 LEU A O 1
ATOM 4734 N N . LYS A 1 629 ? 44.976 59.689 37.414 1.00 48.50 610 LYS A N 1
ATOM 4735 C CA . LYS A 1 629 ? 43.859 60.543 37.741 1.00 51.02 610 LYS A CA 1
ATOM 4736 C C . LYS A 1 629 ? 44.016 61.863 36.979 1.00 50.57 610 LYS A C 1
ATOM 4737 O O . LYS A 1 629 ? 45.046 62.072 36.336 1.00 53.55 610 LYS A O 1
ATOM 4743 N N . SER A 1 630 ? 42.992 62.727 37.025 1.00 49.76 611 SER A N 1
ATOM 4744 C CA . SER A 1 630 ? 43.109 64.116 36.612 1.00 49.58 611 SER A CA 1
ATOM 4745 C C . SER A 1 630 ? 42.858 65.015 37.830 1.00 50.68 611 SER A C 1
ATOM 4746 O O . SER A 1 630 ? 42.490 64.525 38.890 1.00 51.24 611 SER A O 1
ATOM 4749 N N . ASN A 1 631 ? 43.021 66.331 37.652 1.00 51.60 612 ASN A N 1
ATOM 4750 C CA . ASN A 1 631 ? 42.744 67.289 38.747 1.00 53.60 612 ASN A CA 1
ATOM 4751 C C . ASN A 1 631 ? 41.283 67.114 39.199 1.00 57.28 612 ASN A C 1
ATOM 4752 O O . ASN A 1 631 ? 40.990 67.166 40.385 1.00 56.46 612 ASN A O 1
ATOM 4757 N N . ASP A 1 632 ? 40.404 66.859 38.204 1.00 63.08 613 ASP A N 1
ATOM 4758 C CA . ASP A 1 632 ? 38.928 66.746 38.350 1.00 67.37 613 ASP A CA 1
ATOM 4759 C C . ASP A 1 632 ? 38.541 65.363 38.906 1.00 67.84 613 ASP A C 1
ATOM 4760 O O . ASP A 1 632 ? 37.802 65.306 39.900 1.00 72.31 613 ASP A O 1
ATOM 4765 N N . LYS A 1 633 ? 38.990 64.269 38.266 1.00 62.93 614 LYS A N 1
ATOM 4766 C CA . LYS A 1 633 ? 38.451 62.905 38.567 1.00 62.54 614 LYS A CA 1
ATOM 4767 C C . LYS A 1 633 ? 39.521 61.942 39.079 1.00 60.65 614 LYS A C 1
ATOM 4768 O O . LYS A 1 633 ? 40.712 62.070 38.743 1.00 59.50 614 LYS A O 1
ATOM 4774 N N . SER A 1 634 ? 39.051 60.890 39.755 1.00 59.17 615 SER A N 1
ATOM 4775 C CA . SER A 1 634 ? 39.873 59.769 40.243 1.00 59.85 615 SER A CA 1
ATOM 4776 C C . SER A 1 634 ? 40.591 59.035 39.100 1.00 56.54 615 SER A C 1
ATOM 4777 O O . SER A 1 634 ? 41.732 58.592 39.262 1.00 55.70 615 SER A O 1
ATOM 4780 N N . ILE A 1 635 ? 39.876 58.834 37.987 1.00 52.07 616 ILE A N 1
ATOM 4781 C CA . ILE A 1 635 ? 40.405 58.129 36.831 1.00 48.54 616 ILE A CA 1
ATOM 4782 C C . ILE A 1 635 ? 40.194 59.033 35.613 1.00 47.10 616 ILE A C 1
ATOM 4783 O O . ILE A 1 635 ? 39.081 59.449 35.352 1.00 48.37 616 ILE A O 1
ATOM 4788 N N . TYR A 1 636 ? 41.289 59.352 34.909 1.00 44.82 617 TYR A N 1
ATOM 4789 C CA . TYR A 1 636 ? 41.236 60.188 33.733 1.00 43.93 617 TYR A CA 1
ATOM 4790 C C . TYR A 1 636 ? 40.888 59.309 32.526 1.00 43.10 617 TYR A C 1
ATOM 4791 O O . TYR A 1 636 ? 41.519 58.246 32.315 1.00 43.94 617 TYR A O 1
ATOM 4800 N N . HIS A 1 637 ? 39.930 59.785 31.723 1.00 43.10 618 HIS A N 1
ATOM 4801 C CA . HIS A 1 637 ? 39.447 59.038 30.547 1.00 42.95 618 HIS A CA 1
ATOM 4802 C C . HIS A 1 637 ? 39.742 59.808 29.263 1.00 42.87 618 HIS A C 1
ATOM 4803 O O . HIS A 1 637 ? 39.585 61.038 29.231 1.00 43.05 618 HIS A O 1
ATOM 4810 N N . VAL A 1 638 ? 40.196 59.072 28.242 1.00 40.33 619 VAL A N 1
ATOM 4811 C CA . VAL A 1 638 ? 40.485 59.662 26.943 1.00 41.35 619 VAL A CA 1
ATOM 4812 C C . VAL A 1 638 ? 39.941 58.736 25.843 1.00 39.15 619 VAL A C 1
ATOM 4813 O O . VAL A 1 638 ? 39.535 57.611 26.114 1.00 37.19 619 VAL A O 1
ATOM 4817 N N . ASN A 1 639 ? 39.955 59.242 24.612 1.00 39.78 620 ASN A N 1
ATOM 4818 C CA . ASN A 1 639 ? 39.385 58.545 23.476 1.00 40.19 620 ASN A CA 1
ATOM 4819 C C . ASN A 1 639 ? 40.490 57.818 22.691 1.00 39.11 620 ASN A C 1
ATOM 4820 O O . ASN A 1 639 ? 41.674 57.844 23.032 1.00 40.07 620 ASN A O 1
ATOM 4825 N N . PHE A 1 640 ? 40.070 57.052 21.680 1.00 39.11 621 PHE A N 1
ATOM 4826 C CA . PHE A 1 640 ? 40.936 56.213 20.912 1.00 36.66 621 PHE A CA 1
ATOM 4827 C C . PHE A 1 640 ? 41.982 57.065 20.171 1.00 37.19 621 PHE A C 1
ATOM 4828 O O . PHE A 1 640 ? 43.147 56.672 20.052 1.00 37.85 621 PHE A O 1
ATOM 4836 N N . ILE A 1 641 ? 41.562 58.223 19.651 1.00 37.38 622 ILE A N 1
ATOM 4837 C CA . ILE A 1 641 ? 42.444 59.087 18.916 1.00 37.53 622 ILE A CA 1
ATOM 4838 C C . ILE A 1 641 ? 43.591 59.541 19.832 1.00 37.68 622 ILE A C 1
ATOM 4839 O O . ILE A 1 641 ? 44.769 59.551 19.430 1.00 37.31 622 ILE A O 1
ATOM 4844 N N . GLU A 1 642 ? 43.258 59.901 21.071 1.00 37.40 623 GLU A N 1
ATOM 4845 C CA . GLU A 1 642 ? 44.294 60.366 21.979 1.00 37.59 623 GLU A CA 1
ATOM 4846 C C . GLU A 1 642 ? 45.277 59.217 22.280 1.00 37.14 623 GLU A C 1
ATOM 4847 O O . GLU A 1 642 ? 46.463 59.446 22.374 1.00 36.96 623 GLU A O 1
ATOM 4853 N N . LYS A 1 643 ? 44.773 57.990 22.454 1.00 37.21 624 LYS A N 1
ATOM 4854 C CA . LYS A 1 643 ? 45.649 56.836 22.774 1.00 36.66 624 LYS A CA 1
ATOM 4855 C C . LYS A 1 643 ? 46.629 56.529 21.626 1.00 36.19 624 LYS A C 1
ATOM 4856 O O . LYS A 1 643 ? 47.805 56.217 21.881 1.00 36.08 624 LYS A O 1
ATOM 4862 N N . ILE A 1 644 ? 46.176 56.669 20.375 1.00 35.24 625 ILE A N 1
ATOM 4863 C CA . ILE A 1 644 ? 47.014 56.436 19.248 1.00 35.32 625 ILE A CA 1
ATOM 4864 C C . ILE A 1 644 ? 48.052 57.564 19.155 1.00 35.30 625 ILE A C 1
ATOM 4865 O O . ILE A 1 644 ? 49.216 57.293 18.868 1.00 34.19 625 ILE A O 1
ATOM 4870 N N . LEU A 1 645 ? 47.633 58.819 19.360 1.00 36.27 626 LEU A N 1
ATOM 4871 C CA . LEU A 1 645 ? 48.569 59.954 19.339 1.00 37.21 626 LEU A CA 1
ATOM 4872 C C . LEU A 1 645 ? 49.645 59.777 20.413 1.00 37.56 626 LEU A C 1
ATOM 4873 O O . LEU A 1 645 ? 50.828 60.017 20.151 1.00 38.44 626 LEU A O 1
ATOM 4878 N N . ALA A 1 646 ? 49.258 59.280 21.591 1.00 37.94 627 ALA A N 1
ATOM 4879 C CA . ALA A 1 646 ? 50.195 59.094 22.694 1.00 37.55 627 ALA A CA 1
ATOM 4880 C C . ALA A 1 646 ? 51.339 58.176 22.249 1.00 38.13 627 ALA A C 1
ATOM 4881 O O . ALA A 1 646 ? 52.526 58.450 22.529 1.00 36.34 627 ALA A O 1
ATOM 4883 N N . THR A 1 647 ? 51.010 57.095 21.535 1.00 37.07 628 THR A N 1
ATOM 4884 C CA . THR A 1 647 ? 52.040 56.118 21.195 1.00 36.79 628 THR A CA 1
ATOM 4885 C C . THR A 1 647 ? 52.792 56.580 19.926 1.00 35.12 628 THR A C 1
ATOM 4886 O O . THR A 1 647 ? 53.998 56.463 19.842 1.00 35.44 628 THR A O 1
ATOM 4890 N N . VAL A 1 648 ? 52.089 57.124 18.942 1.00 34.51 629 VAL A N 1
ATOM 4891 C CA . VAL A 1 648 ? 52.733 57.632 17.728 1.00 34.60 629 VAL A CA 1
ATOM 4892 C C . VAL A 1 648 ? 53.674 58.817 18.028 1.00 34.66 629 VAL A C 1
ATOM 4893 O O . VAL A 1 648 ? 54.783 58.873 17.505 1.00 34.72 629 VAL A O 1
ATOM 4897 N N . LEU A 1 649 ? 53.240 59.769 18.862 1.00 35.60 630 LEU A N 1
ATOM 4898 C CA . LEU A 1 649 ? 54.048 60.951 19.156 1.00 35.71 630 LEU A CA 1
ATOM 4899 C C . LEU A 1 649 ? 55.303 60.536 19.937 1.00 36.47 630 LEU A C 1
ATOM 4900 O O . LEU A 1 649 ? 56.364 61.069 19.674 1.00 38.46 630 LEU A O 1
ATOM 4905 N N . ALA A 1 650 ? 55.202 59.546 20.841 1.00 35.74 631 ALA A N 1
ATOM 4906 C CA . ALA A 1 650 ? 56.372 59.087 21.584 1.00 35.98 631 ALA A CA 1
ATOM 4907 C C . ALA A 1 650 ? 57.432 58.545 20.618 1.00 36.80 631 ALA A C 1
ATOM 4908 O O . ALA A 1 650 ? 58.589 58.894 20.718 1.00 39.81 631 ALA A O 1
ATOM 4910 N N . LYS A 1 651 ? 57.014 57.714 19.661 1.00 35.87 632 LYS A N 1
ATOM 4911 C CA . LYS A 1 651 ? 57.945 57.155 18.652 1.00 35.49 632 LYS A CA 1
ATOM 4912 C C . LYS A 1 651 ? 58.520 58.264 17.750 1.00 36.33 632 LYS A C 1
ATOM 4913 O O . LYS A 1 651 ? 59.724 58.373 17.551 1.00 35.49 632 LYS A O 1
ATOM 4919 N N . MET A 1 652 ? 57.651 59.104 17.199 1.00 37.44 633 MET A N 1
ATOM 4920 C CA . MET A 1 652 ? 58.100 60.154 16.311 1.00 37.48 633 MET A CA 1
ATOM 4921 C C . MET A 1 652 ? 59.038 61.119 17.049 1.00 37.11 633 MET A C 1
ATOM 4922 O O . MET A 1 652 ? 59.897 61.735 16.412 1.00 36.14 633 MET A O 1
ATOM 4927 N N . SER A 1 653 ? 58.888 61.244 18.375 1.00 38.86 634 SER A N 1
ATOM 4928 C CA . SER A 1 653 ? 59.748 62.156 19.188 1.00 40.79 634 SER A CA 1
ATOM 4929 C C . SER A 1 653 ? 61.177 61.599 19.285 1.00 41.27 634 SER A C 1
ATOM 4930 O O . SER A 1 653 ? 62.103 62.338 19.658 1.00 39.33 634 SER A O 1
ATOM 4933 N N . ASN A 1 654 ? 61.340 60.309 18.941 1.00 41.17 635 ASN A N 1
ATOM 4934 C CA . ASN A 1 654 ? 62.625 59.642 18.911 1.00 42.18 635 ASN A CA 1
ATOM 4935 C C . ASN A 1 654 ? 63.083 59.357 17.475 1.00 39.98 635 ASN A C 1
ATOM 4936 O O . ASN A 1 654 ? 63.999 58.569 17.281 1.00 39.91 635 ASN A O 1
ATOM 4941 N N . PHE A 1 655 ? 62.453 60.008 16.495 1.00 38.49 636 PHE A N 1
ATOM 4942 C CA . PHE A 1 655 ? 62.722 59.769 15.098 1.00 36.70 636 PHE A CA 1
ATOM 4943 C C . PHE A 1 655 ? 63.975 60.537 14.685 1.00 37.69 636 PHE A C 1
ATOM 4944 O O . PHE A 1 655 ? 64.006 61.767 14.715 1.00 37.77 636 PHE A O 1
ATOM 4952 N N . ILE A 1 656 ? 65.020 59.798 14.314 1.00 36.78 637 ILE A N 1
ATOM 4953 C CA . ILE A 1 656 ? 66.209 60.378 13.738 1.00 36.72 637 ILE A CA 1
ATOM 4954 C C . ILE A 1 656 ? 66.146 60.184 12.235 1.00 37.24 637 ILE A C 1
ATOM 4955 O O . ILE A 1 656 ? 66.324 59.059 11.774 1.00 36.63 637 ILE A O 1
ATOM 4960 N N . PRO A 1 657 ? 65.938 61.253 11.428 1.00 37.69 638 PRO A N 1
ATOM 4961 C CA . PRO A 1 657 ? 65.848 61.114 9.973 1.00 36.93 638 PRO A CA 1
ATOM 4962 C C . PRO A 1 657 ? 67.009 60.315 9.366 1.00 37.36 638 PRO A C 1
ATOM 4963 O O . PRO A 1 657 ? 68.174 60.583 9.667 1.00 37.32 638 PRO A O 1
ATOM 4967 N N . GLU A 1 658 ? 66.650 59.302 8.559 1.00 37.33 639 GLU A N 1
ATOM 4968 C CA . GLU A 1 658 ? 67.586 58.473 7.819 1.00 37.17 639 GLU A CA 1
ATOM 4969 C C . GLU A 1 658 ? 68.219 57.409 8.721 1.00 36.31 639 GLU A C 1
ATOM 4970 O O . GLU A 1 658 ? 69.002 56.592 8.213 1.00 37.13 639 GLU A O 1
ATOM 4976 N N . ALA A 1 659 ? 67.875 57.372 10.020 1.00 35.38 640 ALA A N 1
ATOM 4977 C CA . ALA A 1 659 ? 68.503 56.413 10.957 1.00 35.66 640 ALA A CA 1
ATOM 4978 C C . ALA A 1 659 ? 67.487 55.470 11.606 1.00 35.30 640 ALA A C 1
ATOM 4979 O O . ALA A 1 659 ? 67.840 54.318 11.906 1.00 36.76 640 ALA A O 1
ATOM 4981 N N . GLY A 1 660 ? 66.257 55.951 11.858 1.00 34.89 641 GLY A N 1
ATOM 4982 C CA . GLY A 1 660 ? 65.222 55.159 12.549 1.00 34.64 641 GLY A CA 1
ATOM 4983 C C . GLY A 1 660 ? 64.779 55.768 13.881 1.00 35.27 641 GLY A C 1
ATOM 4984 O O . GLY A 1 660 ? 64.903 56.979 14.105 1.00 35.41 641 GLY A O 1
ATOM 4985 N N . ILE A 1 661 ? 64.259 54.904 14.765 1.00 33.30 642 ILE A N 1
ATOM 4986 C CA . ILE A 1 661 ? 63.787 55.267 16.089 1.00 33.55 642 ILE A CA 1
ATOM 4987 C C . ILE A 1 661 ? 64.886 54.962 17.117 1.00 33.77 642 ILE A C 1
ATOM 4988 O O . ILE A 1 661 ? 65.301 53.808 17.312 1.00 32.94 642 ILE A O 1
ATOM 4993 N N . TRP A 1 662 ? 65.312 56.025 17.824 1.00 34.51 643 TRP A N 1
ATOM 4994 C CA . TRP A 1 662 ? 66.373 55.992 18.789 1.00 35.26 643 TRP A CA 1
ATOM 4995 C C . TRP A 1 662 ? 66.032 55.029 19.930 1.00 35.33 643 TRP A C 1
ATOM 4996 O O . TRP A 1 662 ? 64.925 55.072 20.457 1.00 36.30 643 TRP A O 1
ATOM 5007 N N . LEU A 1 663 ? 66.972 54.140 20.269 1.00 34.98 644 LEU A N 1
ATOM 5008 C CA . LEU A 1 663 ? 66.846 53.255 21.403 1.00 35.24 644 LEU A CA 1
ATOM 5009 C C . LEU A 1 663 ? 67.495 53.903 22.634 1.00 35.91 644 LEU A C 1
ATOM 5010 O O . LEU A 1 663 ? 68.698 53.848 22.773 1.00 35.69 644 LEU A O 1
ATOM 5015 N N . ASN A 1 664 ? 66.684 54.486 23.525 1.00 36.59 645 ASN A N 1
ATOM 5016 C CA . ASN A 1 664 ? 67.195 55.303 24.620 1.00 39.26 645 ASN A CA 1
ATOM 5017 C C . ASN A 1 664 ? 66.327 55.148 25.875 1.00 39.97 645 ASN A C 1
ATOM 5018 O O . ASN A 1 664 ? 66.281 56.071 26.702 1.00 42.68 645 ASN A O 1
ATOM 5023 N N . THR A 1 665 ? 65.696 53.987 26.053 1.00 38.94 646 THR A N 1
ATOM 5024 C CA . THR A 1 665 ? 64.763 53.764 27.165 1.00 38.52 646 THR A CA 1
ATOM 5025 C C . THR A 1 665 ? 65.178 52.569 28.032 1.00 37.75 646 THR A C 1
ATOM 5026 O O . THR A 1 665 ? 64.338 52.010 28.724 1.00 37.59 646 THR A O 1
ATOM 5030 N N . GLN A 1 666 ? 66.479 52.245 28.050 1.00 37.80 647 GLN A N 1
ATOM 5031 C CA . GLN A 1 666 ? 67.143 51.337 29.057 1.00 38.98 647 GLN A CA 1
ATOM 5032 C C . GLN A 1 666 ? 66.708 49.870 28.924 1.00 38.80 647 GLN A C 1
ATOM 5033 O O . GLN A 1 666 ? 66.953 49.074 29.843 1.00 39.29 647 GLN A O 1
ATOM 5039 N N . ARG A 1 667 ? 66.059 49.529 27.810 1.00 36.98 648 ARG A N 1
ATOM 5040 C CA . ARG A 1 667 ? 65.751 48.154 27.458 1.00 38.30 648 ARG A CA 1
ATOM 5041 C C . ARG A 1 667 ? 65.905 47.985 25.953 1.00 36.43 648 ARG A C 1
ATOM 5042 O O . ARG A 1 667 ? 65.712 48.931 25.188 1.00 35.84 648 ARG A O 1
ATOM 5050 N N . PRO A 1 668 ? 66.199 46.763 25.466 1.00 36.27 649 PRO A N 1
ATOM 5051 C CA . PRO A 1 668 ? 66.384 46.551 24.023 1.00 35.91 649 PRO A CA 1
ATOM 5052 C C . PRO A 1 668 ? 65.051 46.404 23.271 1.00 34.88 649 PRO A C 1
ATOM 5053 O O . PRO A 1 668 ? 63.993 46.706 23.836 1.00 35.67 649 PRO A O 1
ATOM 5057 N N . GLU A 1 669 ? 65.102 45.898 22.028 1.00 32.74 650 GLU A N 1
ATOM 5058 C CA . GLU A 1 669 ? 63.923 45.469 21.309 1.00 32.57 650 GLU A CA 1
ATOM 5059 C C . GLU A 1 669 ? 63.822 43.929 21.388 1.00 33.60 650 GLU A C 1
ATOM 5060 O O . GLU A 1 669 ? 64.191 43.316 22.415 1.00 34.42 650 GLU A O 1
ATOM 5066 N N . TRP A 1 670 ? 63.339 43.279 20.325 1.00 33.14 651 TRP A N 1
ATOM 5067 C CA . TRP A 1 670 ? 63.105 41.829 20.328 1.00 32.69 651 TRP A CA 1
ATOM 5068 C C . TRP A 1 670 ? 64.380 41.074 20.745 1.00 32.59 651 TRP A C 1
ATOM 5069 O O . TRP A 1 670 ? 64.324 40.151 21.577 1.00 33.29 651 TRP A O 1
ATOM 5080 N N . ASN A 1 671 ? 65.527 41.457 20.197 1.00 32.95 652 ASN A N 1
ATOM 5081 C CA . ASN A 1 671 ? 66.779 40.668 20.359 1.00 32.98 652 ASN A CA 1
ATOM 5082 C C . ASN A 1 671 ? 67.519 41.119 21.619 1.00 33.22 652 ASN A C 1
ATOM 5083 O O . ASN A 1 671 ? 68.256 42.139 21.615 1.00 33.22 652 ASN A O 1
ATOM 5088 N N . ASP A 1 672 ? 67.360 40.350 22.705 1.00 32.79 653 ASP A N 1
ATOM 5089 C CA . ASP A 1 672 ? 68.001 40.654 23.964 1.00 34.30 653 ASP A CA 1
ATOM 5090 C C . ASP A 1 672 ? 69.535 40.553 23.868 1.00 34.16 653 ASP A C 1
ATOM 5091 O O . ASP A 1 672 ? 70.270 41.140 24.685 1.00 32.85 653 ASP A O 1
ATOM 5096 N N . ALA A 1 673 ? 70.025 39.768 22.903 1.00 33.42 654 ALA A N 1
ATOM 5097 C CA . ALA A 1 673 ? 71.419 39.508 22.760 1.00 33.80 654 ALA A CA 1
ATOM 5098 C C . ALA A 1 673 ? 72.138 40.690 22.082 1.00 35.36 654 ALA A C 1
ATOM 5099 O O . ALA A 1 673 ? 73.354 40.707 22.063 1.00 36.08 654 ALA A O 1
ATOM 5101 N N . ASN A 1 674 ? 71.403 41.689 21.569 1.00 35.91 655 ASN A N 1
ATOM 5102 C CA . ASN A 1 674 ? 72.039 42.917 21.067 1.00 36.24 655 ASN A CA 1
ATOM 5103 C C . ASN A 1 674 ? 71.677 44.111 21.980 1.00 38.93 655 ASN A C 1
ATOM 5104 O O . ASN A 1 674 ? 71.486 45.260 21.512 1.00 35.14 655 ASN A O 1
ATOM 5109 N N . ASN A 1 675 ? 71.643 43.836 23.292 1.00 37.36 656 ASN A N 1
ATOM 5110 C CA . ASN A 1 675 ? 71.150 44.781 24.286 1.00 38.79 656 ASN A CA 1
ATOM 5111 C C . ASN A 1 675 ? 72.142 45.934 24.536 1.00 38.29 656 ASN A C 1
ATOM 5112 O O . ASN A 1 675 ? 71.759 46.898 25.106 1.00 37.80 656 ASN A O 1
ATOM 5117 N N . ALA A 1 676 ? 73.390 45.847 24.074 1.00 38.80 657 ALA A N 1
ATOM 5118 C CA . ALA A 1 676 ? 74.306 46.976 24.198 1.00 39.27 657 ALA A CA 1
ATOM 5119 C C . ALA A 1 676 ? 74.077 48.000 23.078 1.00 39.09 657 ALA A C 1
ATOM 5120 O O . ALA A 1 676 ? 74.669 49.059 23.143 1.00 40.55 657 ALA A O 1
ATOM 5122 N N . LEU A 1 677 ? 73.168 47.737 22.132 1.00 38.83 658 LEU A N 1
ATOM 5123 C CA . LEU A 1 677 ? 72.733 48.765 21.150 1.00 40.98 658 LEU A CA 1
ATOM 5124 C C . LEU A 1 677 ? 71.827 49.816 21.814 1.00 39.68 658 LEU A C 1
ATOM 5125 O O . LEU A 1 677 ? 71.517 50.828 21.195 1.00 40.74 658 LEU A O 1
ATOM 5130 N N . VAL A 1 678 ? 71.368 49.561 23.038 1.00 38.64 659 VAL A N 1
ATOM 5131 C CA . VAL A 1 678 ? 70.601 50.560 23.808 1.00 40.42 659 VAL A CA 1
ATOM 5132 C C . VAL A 1 678 ? 71.537 51.728 24.125 1.00 39.44 659 VAL A C 1
ATOM 5133 O O . VAL A 1 678 ? 72.575 51.521 24.699 1.00 40.86 659 VAL A O 1
ATOM 5137 N N . GLY A 1 679 ? 71.184 52.937 23.676 1.00 39.67 660 GLY A N 1
ATOM 5138 C CA . GLY A 1 679 ? 71.998 54.138 23.934 1.00 40.41 660 GLY A CA 1
ATOM 5139 C C . GLY A 1 679 ? 72.286 54.898 22.645 1.00 40.46 660 GLY A C 1
ATOM 5140 O O . GLY A 1 679 ? 71.715 55.935 22.421 1.00 40.64 660 GLY A O 1
ATOM 5141 N N . ASN A 1 680 ? 73.120 54.319 21.772 1.00 38.74 661 ASN A N 1
ATOM 5142 C CA . ASN A 1 680 ? 73.477 54.911 20.507 1.00 40.13 661 ASN A CA 1
ATOM 5143 C C . ASN A 1 680 ? 72.852 54.149 19.333 1.00 38.11 661 ASN A C 1
ATOM 5144 O O . ASN A 1 680 ? 72.995 54.553 18.186 1.00 38.14 661 ASN A O 1
ATOM 5149 N N . GLY A 1 681 ? 72.128 53.075 19.622 1.00 35.96 662 GLY A N 1
ATOM 5150 C CA . GLY A 1 681 ? 71.500 52.295 18.578 1.00 37.62 662 GLY A CA 1
ATOM 5151 C C . GLY A 1 681 ? 70.192 52.942 18.135 1.00 38.02 662 GLY A C 1
ATOM 5152 O O . GLY A 1 681 ? 69.544 53.659 18.919 1.00 36.66 662 GLY A O 1
ATOM 5153 N N . VAL A 1 682 ? 69.832 52.711 16.870 1.00 35.41 663 VAL A N 1
ATOM 5154 C CA . VAL A 1 682 ? 68.631 53.269 16.292 1.00 35.87 663 VAL A CA 1
ATOM 5155 C C . VAL A 1 682 ? 67.937 52.175 15.471 1.00 35.08 663 VAL A C 1
ATOM 5156 O O . VAL A 1 682 ? 68.586 51.554 14.652 1.00 34.49 663 VAL A O 1
ATOM 5160 N N . SER A 1 683 ? 66.629 51.983 15.700 1.00 32.61 664 SER A N 1
ATOM 5161 C CA . SER A 1 683 ? 65.856 50.899 15.107 1.00 32.76 664 SER A CA 1
ATOM 5162 C C . SER A 1 683 ? 65.222 51.332 13.774 1.00 32.71 664 SER A C 1
ATOM 5163 O O . SER A 1 683 ? 64.255 52.099 13.765 1.00 32.10 664 SER A O 1
ATOM 5166 N N . MET A 1 684 ? 65.729 50.776 12.666 1.00 31.43 665 MET A N 1
ATOM 5167 C CA . MET A 1 684 ? 64.995 50.824 11.418 1.00 32.55 665 MET A CA 1
ATOM 5168 C C . MET A 1 684 ? 63.858 49.815 11.451 1.00 31.94 665 MET A C 1
ATOM 5169 O O . MET A 1 684 ? 62.788 50.069 10.861 1.00 30.59 665 MET A O 1
ATOM 5174 N N . VAL A 1 685 ? 64.078 48.693 12.154 1.00 32.12 666 VAL A N 1
ATOM 5175 C CA . VAL A 1 685 ? 63.040 47.664 12.304 1.00 30.87 666 VAL A CA 1
ATOM 5176 C C . VAL A 1 685 ? 61.717 48.324 12.735 1.00 30.73 666 VAL A C 1
ATOM 5177 O O . VAL A 1 685 ? 60.671 48.115 12.107 1.00 30.71 666 VAL A O 1
ATOM 5181 N N . THR A 1 686 ? 61.744 49.111 13.822 1.00 30.04 667 THR A N 1
ATOM 5182 C CA . THR A 1 686 ? 60.520 49.730 14.343 1.00 30.25 667 THR A CA 1
ATOM 5183 C C . THR A 1 686 ? 59.979 50.761 13.335 1.00 30.72 667 THR A C 1
ATOM 5184 O O . THR A 1 686 ? 58.767 50.940 13.225 1.00 30.05 667 THR A O 1
ATOM 5188 N N . LEU A 1 687 ? 60.873 51.421 12.581 1.00 30.61 668 LEU A N 1
ATOM 5189 C CA . LEU A 1 687 ? 60.433 52.411 11.591 1.00 31.91 668 LEU A CA 1
ATOM 5190 C C . LEU A 1 687 ? 59.652 51.713 10.470 1.00 30.93 668 LEU A C 1
ATOM 5191 O O . LEU A 1 687 ? 58.636 52.249 10.001 1.00 30.88 668 LEU A O 1
ATOM 5196 N N . TYR A 1 688 ? 60.140 50.550 10.025 1.00 30.04 669 TYR A N 1
ATOM 5197 C CA . TYR A 1 688 ? 59.446 49.796 8.998 1.00 30.07 669 TYR A CA 1
ATOM 5198 C C . TYR A 1 688 ? 58.016 49.478 9.448 1.00 29.53 669 TYR A C 1
ATOM 5199 O O . TYR A 1 688 ? 57.081 49.604 8.658 1.00 30.68 669 TYR A O 1
ATOM 5208 N N . TYR A 1 689 ? 57.850 49.039 10.700 1.00 31.42 670 TYR A N 1
ATOM 5209 C CA . TYR A 1 689 ? 56.541 48.676 11.214 1.00 31.59 670 TYR A CA 1
ATOM 5210 C C . TYR A 1 689 ? 55.705 49.941 11.461 1.00 31.45 670 TYR A C 1
ATOM 5211 O O . TYR A 1 689 ? 54.505 49.901 11.332 1.00 30.56 670 TYR A O 1
ATOM 5220 N N . LEU A 1 690 ? 56.355 51.051 11.817 1.00 32.58 671 LEU A N 1
ATOM 5221 C CA . LEU A 1 690 ? 55.677 52.332 11.955 1.00 33.18 671 LEU A CA 1
ATOM 5222 C C . LEU A 1 690 ? 55.125 52.800 10.596 1.00 33.89 671 LEU A C 1
ATOM 5223 O O . LEU A 1 690 ? 54.060 53.424 10.537 1.00 34.01 671 LEU A O 1
ATOM 5228 N N . ARG A 1 691 ? 55.830 52.499 9.503 1.00 33.70 672 ARG A N 1
ATOM 5229 C CA . ARG A 1 691 ? 55.323 52.815 8.169 1.00 34.10 672 ARG A CA 1
ATOM 5230 C C . ARG A 1 691 ? 53.984 52.084 7.978 1.00 33.98 672 ARG A C 1
ATOM 5231 O O . ARG A 1 691 ? 52.947 52.713 7.603 1.00 33.30 672 ARG A O 1
ATOM 5239 N N . ARG A 1 692 ? 53.974 50.789 8.317 1.00 31.61 673 ARG A N 1
ATOM 5240 C CA . ARG A 1 692 ? 52.770 49.983 8.160 1.00 32.10 673 ARG A CA 1
ATOM 5241 C C . ARG A 1 692 ? 51.653 50.540 9.052 1.00 31.43 673 ARG A C 1
ATOM 5242 O O . ARG A 1 692 ? 50.533 50.581 8.651 1.00 34.28 673 ARG A O 1
ATOM 5250 N N . PHE A 1 693 ? 51.992 50.879 10.292 1.00 31.79 674 PHE A N 1
ATOM 5251 C CA . PHE A 1 693 ? 51.040 51.427 11.280 1.00 32.94 674 PHE A CA 1
ATOM 5252 C C . PHE A 1 693 ? 50.408 52.723 10.770 1.00 32.23 674 PHE A C 1
ATOM 5253 O O . PHE A 1 693 ? 49.211 52.866 10.823 1.00 34.43 674 PHE A O 1
ATOM 5261 N N . LEU A 1 694 ? 51.211 53.656 10.266 1.00 33.80 675 LEU A N 1
ATOM 5262 C CA . LEU A 1 694 ? 50.713 54.973 9.883 1.00 34.52 675 LEU A CA 1
ATOM 5263 C C . LEU A 1 694 ? 49.901 54.936 8.574 1.00 35.53 675 LEU A C 1
ATOM 5264 O O . LEU A 1 694 ? 48.922 55.677 8.437 1.00 34.84 675 LEU A O 1
ATOM 5269 N N . LYS A 1 695 ? 50.259 54.056 7.651 1.00 34.41 676 LYS A N 1
ATOM 5270 C CA . LYS A 1 695 ? 49.469 53.836 6.451 1.00 36.49 676 LYS A CA 1
ATOM 5271 C C . LYS A 1 695 ? 48.092 53.282 6.815 1.00 35.18 676 LYS A C 1
ATOM 5272 O O . LYS A 1 695 ? 47.060 53.748 6.296 1.00 34.25 676 LYS A O 1
ATOM 5278 N N . PHE A 1 696 ? 48.074 52.286 7.709 1.00 32.58 677 PHE A N 1
ATOM 5279 C CA . PHE A 1 696 ? 46.825 51.782 8.212 1.00 32.50 677 PHE A CA 1
ATOM 5280 C C . PHE A 1 696 ? 45.983 52.929 8.823 1.00 33.26 677 PHE A C 1
ATOM 5281 O O . PHE A 1 696 ? 44.799 53.094 8.506 1.00 35.12 677 PHE A O 1
ATOM 5289 N N . PHE A 1 697 ? 46.590 53.719 9.702 1.00 33.90 678 PHE A N 1
ATOM 5290 C CA . PHE A 1 697 ? 45.904 54.789 10.410 1.00 35.81 678 PHE A CA 1
ATOM 5291 C C . PHE A 1 697 ? 45.441 55.885 9.429 1.00 36.50 678 PHE A C 1
ATOM 5292 O O . PHE A 1 697 ? 44.314 56.397 9.538 1.00 35.28 678 PHE A O 1
ATOM 5300 N N . ASP A 1 698 ? 46.294 56.201 8.447 1.00 39.43 679 ASP A N 1
ATOM 5301 C CA . ASP A 1 698 ? 45.970 57.154 7.352 1.00 41.39 679 ASP A CA 1
ATOM 5302 C C . ASP A 1 698 ? 44.664 56.731 6.656 1.00 42.73 679 ASP A C 1
ATOM 5303 O O . ASP A 1 698 ? 43.760 57.534 6.519 1.00 41.13 679 ASP A O 1
ATOM 5308 N N . GLN A 1 699 ? 44.551 55.447 6.275 1.00 40.04 680 GLN A N 1
ATOM 5309 C CA . GLN A 1 699 ? 43.341 54.921 5.640 1.00 42.69 680 GLN A CA 1
ATOM 5310 C C . GLN A 1 699 ? 42.151 54.956 6.621 1.00 40.38 680 GLN A C 1
ATOM 5311 O O . GLN A 1 699 ? 41.031 55.289 6.259 1.00 39.43 680 GLN A O 1
ATOM 5317 N N . LEU A 1 700 ? 42.387 54.582 7.871 1.00 39.44 681 LEU A N 1
ATOM 5318 C CA . LEU A 1 700 ? 41.336 54.627 8.906 1.00 39.52 681 LEU A CA 1
ATOM 5319 C C . LEU A 1 700 ? 40.766 56.053 9.024 1.00 39.96 681 LEU A C 1
ATOM 5320 O O . LEU A 1 700 ? 39.573 56.228 9.047 1.00 41.59 681 LEU A O 1
ATOM 5325 N N . LEU A 1 701 ? 41.622 57.072 9.058 1.00 41.04 682 LEU A N 1
ATOM 5326 C CA . LEU A 1 701 ? 41.158 58.445 9.204 1.00 42.43 682 LEU A CA 1
ATOM 5327 C C . LEU A 1 701 ? 40.377 58.844 7.943 1.00 44.26 682 LEU A C 1
ATOM 5328 O O . LEU A 1 701 ? 39.338 59.494 8.023 1.00 43.81 682 LEU A O 1
ATOM 5333 N N . GLU A 1 702 ? 40.873 58.421 6.785 1.00 44.94 683 GLU A N 1
ATOM 5334 C CA . GLU A 1 702 ? 40.292 58.776 5.516 1.00 49.30 683 GLU A CA 1
ATOM 5335 C C . GLU A 1 702 ? 38.869 58.203 5.388 1.00 48.70 683 GLU A C 1
ATOM 5336 O O . GLU A 1 702 ? 38.008 58.828 4.799 1.00 45.91 683 GLU A O 1
ATOM 5342 N N . ASN A 1 703 ? 38.621 57.027 5.959 1.00 47.27 684 ASN A N 1
ATOM 5343 C CA . ASN A 1 703 ? 37.315 56.377 5.874 1.00 48.68 684 ASN A CA 1
ATOM 5344 C C . ASN A 1 703 ? 36.338 56.968 6.903 1.00 48.17 684 ASN A C 1
ATOM 5345 O O . ASN A 1 703 ? 35.174 56.655 6.878 1.00 49.15 684 ASN A O 1
ATOM 5350 N N . SER A 1 704 ? 36.843 57.740 7.863 1.00 50.23 685 SER A N 1
ATOM 5351 C CA . SER A 1 704 ? 36.020 58.404 8.888 1.00 51.72 685 SER A CA 1
ATOM 5352 C C . SER A 1 704 ? 35.235 59.568 8.266 1.00 50.35 685 SER A C 1
ATOM 5353 O O . SER A 1 704 ? 35.706 60.209 7.339 1.00 51.90 685 SER A O 1
ATOM 5356 N N . THR A 1 705 ? 34.063 59.854 8.831 1.00 49.58 686 THR A N 1
ATOM 5357 C CA . THR A 1 705 ? 33.296 61.058 8.502 1.00 51.50 686 THR A CA 1
ATOM 5358 C C . THR A 1 705 ? 33.328 62.074 9.658 1.00 50.49 686 THR A C 1
ATOM 5359 O O . THR A 1 705 ? 32.693 63.090 9.554 1.00 49.73 686 THR A O 1
ATOM 5363 N N . LEU A 1 706 ? 34.064 61.802 10.743 1.00 49.27 687 LEU A N 1
ATOM 5364 C CA . LEU A 1 706 ? 34.243 62.791 11.840 1.00 50.91 687 LEU A CA 1
ATOM 5365 C C . LEU A 1 706 ? 35.144 63.932 11.354 1.00 51.37 687 LEU A C 1
ATOM 5366 O O . LEU A 1 706 ? 36.148 63.699 10.664 1.00 50.62 687 LEU A O 1
ATOM 5371 N N . GLU A 1 707 ? 34.769 65.165 11.711 1.00 52.37 688 GLU A N 1
ATOM 5372 C CA . GLU A 1 707 ? 35.420 66.381 11.201 1.00 53.92 688 GLU A CA 1
ATOM 5373 C C . GLU A 1 707 ? 36.448 66.911 12.197 1.00 49.33 688 GLU A C 1
ATOM 5374 O O . GLU A 1 707 ? 37.326 67.682 11.828 1.00 47.74 688 GLU A O 1
ATOM 5380 N N . ASN A 1 708 ? 36.318 66.494 13.449 1.00 47.39 689 ASN A N 1
ATOM 5381 C CA . ASN A 1 708 ? 37.146 66.972 14.535 1.00 48.02 689 ASN A CA 1
ATOM 5382 C C . ASN A 1 708 ? 37.755 65.802 15.315 1.00 46.61 689 ASN A C 1
ATOM 5383 O O . ASN A 1 708 ? 37.407 64.611 15.109 1.00 49.07 689 ASN A O 1
ATOM 5388 N N . ILE A 1 709 ? 38.699 66.155 16.189 1.00 44.88 690 ILE A N 1
ATOM 5389 C CA . ILE A 1 709 ? 39.237 65.271 17.209 1.00 44.11 690 ILE A CA 1
ATOM 5390 C C . ILE A 1 709 ? 39.243 66.046 18.525 1.00 44.97 690 ILE A C 1
ATOM 5391 O O . ILE A 1 709 ? 39.124 67.280 18.526 1.00 43.74 690 ILE A O 1
ATOM 5396 N N . LYS A 1 710 ? 39.329 65.301 19.627 1.00 45.69 691 LYS A N 1
ATOM 5397 C CA . LYS A 1 710 ? 39.281 65.853 20.965 1.00 47.62 691 LYS A CA 1
ATOM 5398 C C . LYS A 1 710 ? 40.402 65.180 21.771 1.00 46.04 691 LYS A C 1
ATOM 5399 O O . LYS A 1 710 ? 40.458 63.947 21.846 1.00 42.54 691 LYS A O 1
ATOM 5405 N N . ILE A 1 711 ? 41.309 65.995 22.337 1.00 44.64 692 ILE A N 1
ATOM 5406 C CA . ILE A 1 711 ? 42.498 65.515 23.036 1.00 43.65 692 ILE A CA 1
ATOM 5407 C C . ILE A 1 711 ? 42.768 66.427 24.226 1.00 44.55 692 ILE A C 1
ATOM 5408 O O . ILE A 1 711 ? 42.394 67.597 24.208 1.00 43.67 692 ILE A O 1
ATOM 5413 N N . SER A 1 712 ? 43.408 65.856 25.256 1.00 45.15 693 SER A N 1
ATOM 5414 C CA . SER A 1 712 ? 43.927 66.590 26.409 1.00 45.32 693 SER A CA 1
ATOM 5415 C C . SER A 1 712 ? 44.615 67.888 25.958 1.00 46.08 693 SER A C 1
ATOM 5416 O O . SER A 1 712 ? 45.461 67.883 25.059 1.00 44.54 693 SER A O 1
ATOM 5419 N N . ASN A 1 713 ? 44.263 68.998 26.609 1.00 48.70 694 ASN A N 1
ATOM 5420 C CA . ASN A 1 713 ? 44.867 70.325 26.338 1.00 51.68 694 ASN A CA 1
ATOM 5421 C C . ASN A 1 713 ? 46.420 70.237 26.382 1.00 49.61 694 ASN A C 1
ATOM 5422 O O . ASN A 1 713 ? 47.124 70.786 25.553 1.00 50.68 694 ASN A O 1
ATOM 5427 N N . GLU A 1 714 ? 46.919 69.417 27.329 1.00 47.07 695 GLU A N 1
ATOM 5428 C CA . GLU A 1 714 ? 48.347 69.234 27.563 1.00 47.41 695 GLU A CA 1
ATOM 5429 C C . GLU A 1 714 ? 49.011 68.630 26.312 1.00 45.66 695 GLU A C 1
ATOM 5430 O O . GLU A 1 714 ? 50.139 68.969 25.980 1.00 46.17 695 GLU A O 1
ATOM 5436 N N . MET A 1 715 ? 48.290 67.771 25.587 1.00 43.41 696 MET A N 1
ATOM 5437 C CA . MET A 1 715 ? 48.850 67.118 24.424 1.00 43.38 696 MET A CA 1
ATOM 5438 C C . MET A 1 715 ? 48.895 68.078 23.221 1.00 44.53 696 MET A C 1
ATOM 5439 O O . MET A 1 715 ? 49.625 67.813 22.267 1.00 43.71 696 MET A O 1
ATOM 5444 N N . VAL A 1 716 ? 48.159 69.196 23.257 1.00 45.29 697 VAL A N 1
ATOM 5445 C CA . VAL A 1 716 ? 48.013 70.030 22.055 1.00 46.88 697 VAL A CA 1
ATOM 5446 C C . VAL A 1 716 ? 49.377 70.581 21.608 1.00 47.29 697 VAL A C 1
ATOM 5447 O O . VAL A 1 716 ? 49.754 70.465 20.452 1.00 48.21 697 VAL A O 1
ATOM 5451 N N . GLU A 1 717 ? 50.122 71.169 22.536 1.00 50.05 698 GLU A N 1
ATOM 5452 C CA . GLU A 1 717 ? 51.432 71.755 22.259 1.00 51.58 698 GLU A CA 1
ATOM 5453 C C . GLU A 1 717 ? 52.375 70.683 21.669 1.00 48.59 698 GLU A C 1
ATOM 5454 O O . GLU A 1 717 ? 53.082 70.941 20.701 1.00 48.25 698 GLU A O 1
ATOM 5460 N N . PHE A 1 718 ? 52.376 69.494 22.273 1.00 45.34 699 PHE A N 1
ATOM 5461 C CA . PHE A 1 718 ? 53.233 68.378 21.876 1.00 44.72 699 PHE A CA 1
ATOM 5462 C C . PHE A 1 718 ? 52.919 67.934 20.441 1.00 43.89 699 PHE A C 1
ATOM 5463 O O . PHE A 1 718 ? 53.802 67.869 19.611 1.00 45.17 699 PHE A O 1
ATOM 5471 N N . TYR A 1 719 ? 51.646 67.640 20.180 1.00 43.53 700 TYR A N 1
ATOM 5472 C CA . TYR A 1 719 ? 51.146 67.252 18.875 1.00 43.21 700 TYR A CA 1
ATOM 5473 C C . TYR A 1 719 ? 51.500 68.326 17.833 1.00 43.99 700 TYR A C 1
ATOM 5474 O O . TYR A 1 719 ? 52.008 68.000 16.766 1.00 44.00 700 TYR A O 1
ATOM 5483 N N . HIS A 1 720 ? 51.273 69.596 18.170 1.00 45.93 701 HIS A N 1
ATOM 5484 C CA . HIS A 1 720 ? 51.456 70.693 17.236 1.00 47.12 701 HIS A CA 1
ATOM 5485 C C . HIS A 1 720 ? 52.948 70.910 16.961 1.00 47.47 701 HIS A C 1
ATOM 5486 O O . HIS A 1 720 ? 53.299 71.196 15.804 1.00 47.16 701 HIS A O 1
ATOM 5493 N N . LYS A 1 721 ? 53.801 70.793 17.996 1.00 47.62 702 LYS A N 1
ATOM 5494 C CA . LYS A 1 721 ? 55.236 71.071 17.821 1.00 48.37 702 LYS A CA 1
ATOM 5495 C C . LYS A 1 721 ? 55.812 69.990 16.894 1.00 46.26 702 LYS A C 1
ATOM 5496 O O . LYS A 1 721 ? 56.637 70.294 16.014 1.00 45.87 702 LYS A O 1
ATOM 5499 N N . VAL A 1 722 ? 55.381 68.740 17.092 1.00 45.35 703 VAL A N 1
ATOM 5500 C CA . VAL A 1 722 ? 55.868 67.649 16.284 1.00 43.96 703 VAL A CA 1
ATOM 5501 C C . VAL A 1 722 ? 55.379 67.821 14.837 1.00 44.11 703 VAL A C 1
ATOM 5502 O O . VAL A 1 722 ? 56.167 67.740 13.893 1.00 43.98 703 VAL A O 1
ATOM 5506 N N . ARG A 1 723 ? 54.080 68.055 14.661 1.00 43.31 704 ARG A N 1
ATOM 5507 C CA . ARG A 1 723 ? 53.521 68.223 13.329 1.00 44.26 704 ARG A CA 1
ATOM 5508 C C . ARG A 1 723 ? 54.246 69.354 12.580 1.00 46.19 704 ARG A C 1
ATOM 5509 O O . ARG A 1 723 ? 54.602 69.205 11.414 1.00 46.76 704 ARG A O 1
ATOM 5517 N N . GLU A 1 724 ? 54.448 70.481 13.260 1.00 48.41 705 GLU A N 1
ATOM 5518 C CA . GLU A 1 724 ? 55.042 71.701 12.682 1.00 51.04 705 GLU A CA 1
ATOM 5519 C C . GLU A 1 724 ? 56.500 71.436 12.255 1.00 49.23 705 GLU A C 1
ATOM 5520 O O . GLU A 1 724 ? 56.920 71.876 11.179 1.00 46.66 705 GLU A O 1
ATOM 5526 N N . THR A 1 725 ? 57.269 70.753 13.119 1.00 48.20 706 THR A N 1
ATOM 5527 C CA . THR A 1 725 ? 58.650 70.385 12.858 1.00 48.91 706 THR A CA 1
ATOM 5528 C C . THR A 1 725 ? 58.741 69.637 11.515 1.00 47.96 706 THR A C 1
ATOM 5529 O O . THR A 1 725 ? 59.575 69.939 10.686 1.00 46.67 706 THR A O 1
ATOM 5533 N N . LEU A 1 726 ? 57.833 68.685 11.302 1.00 46.38 707 LEU A N 1
ATOM 5534 C CA . LEU A 1 726 ? 57.825 67.886 10.103 1.00 46.09 707 LEU A CA 1
ATOM 5535 C C . LEU A 1 726 ? 57.365 68.747 8.923 1.00 47.18 707 LEU A C 1
ATOM 5536 O O . LEU A 1 726 ? 58.022 68.729 7.872 1.00 45.95 707 LEU A O 1
ATOM 5541 N N . MET A 1 727 ? 56.284 69.511 9.102 1.00 47.97 708 MET A N 1
ATOM 5542 C CA . MET A 1 727 ? 55.724 70.352 8.007 1.00 51.19 708 MET A CA 1
ATOM 5543 C C . MET A 1 727 ? 56.802 71.321 7.485 1.00 50.62 708 MET A C 1
ATOM 5544 O O . MET A 1 727 ? 56.971 71.473 6.278 1.00 50.07 708 MET A O 1
ATOM 5549 N N . GLU A 1 728 ? 57.550 71.959 8.391 1.00 49.79 709 GLU A N 1
ATOM 5550 C CA . GLU A 1 728 ? 58.467 73.013 7.999 1.00 52.18 709 GLU A CA 1
ATOM 5551 C C . GLU A 1 728 ? 59.811 72.438 7.543 1.00 50.87 709 GLU A C 1
ATOM 5552 O O . GLU A 1 728 ? 60.647 73.178 7.046 1.00 47.72 709 GLU A O 1
ATOM 5558 N N . ASN A 1 729 ? 60.010 71.123 7.682 1.00 47.75 710 ASN A N 1
ATOM 5559 C CA . ASN A 1 729 ? 61.231 70.484 7.171 1.00 47.91 710 ASN A CA 1
ATOM 5560 C C . ASN A 1 729 ? 60.953 69.571 5.961 1.00 47.21 710 ASN A C 1
ATOM 5561 O O . ASN A 1 729 ? 61.847 68.931 5.471 1.00 44.34 710 ASN A O 1
ATOM 5566 N N . GLN A 1 730 ? 59.716 69.537 5.465 1.00 49.37 711 GLN A N 1
ATOM 5567 C CA . GLN A 1 730 ? 59.345 68.619 4.397 1.00 51.47 711 GLN A CA 1
ATOM 5568 C C . GLN A 1 730 ? 60.135 68.965 3.122 1.00 51.45 711 GLN A C 1
ATOM 5569 O O . GLN A 1 730 ? 60.446 68.067 2.343 1.00 48.64 711 GLN A O 1
ATOM 5575 N N . HIS A 1 731 ? 60.498 70.250 2.926 1.00 52.06 712 HIS A N 1
ATOM 5576 C CA . HIS A 1 731 ? 61.259 70.687 1.750 1.00 51.66 712 HIS A CA 1
ATOM 5577 C C . HIS A 1 731 ? 62.604 69.935 1.635 1.00 51.15 712 HIS A C 1
ATOM 5578 O O . HIS A 1 731 ? 63.094 69.729 0.537 1.00 50.47 712 HIS A O 1
ATOM 5585 N N . LEU A 1 732 ? 63.176 69.494 2.769 1.00 50.55 713 LEU A N 1
ATOM 5586 C CA . LEU A 1 732 ? 64.463 68.783 2.826 1.00 49.27 713 LEU A CA 1
ATOM 5587 C C . LEU A 1 732 ? 64.388 67.395 2.174 1.00 49.32 713 LEU A C 1
ATOM 5588 O O . LEU A 1 732 ? 65.426 66.818 1.874 1.00 49.39 713 LEU A O 1
ATOM 5593 N N . LEU A 1 733 ? 63.187 66.831 2.006 1.00 48.35 714 LEU A N 1
ATOM 5594 C CA . LEU A 1 733 ? 63.035 65.428 1.536 1.00 47.43 714 LEU A CA 1
ATOM 5595 C C . LEU A 1 733 ? 63.364 65.299 0.046 1.00 48.17 714 LEU A C 1
ATOM 5596 O O . LEU A 1 733 ? 63.448 64.192 -0.450 1.00 47.32 714 LEU A O 1
ATOM 5601 N N . ALA A 1 734 ? 63.525 66.432 -0.648 1.00 49.96 715 ALA A N 1
ATOM 5602 C CA . ALA A 1 734 ? 63.923 66.436 -2.063 1.00 51.52 715 ALA A CA 1
ATOM 5603 C C . ALA A 1 734 ? 65.351 65.896 -2.250 1.00 50.89 715 ALA A C 1
ATOM 5604 O O . ALA A 1 734 ? 65.719 65.529 -3.352 1.00 52.31 715 ALA A O 1
ATOM 5606 N N . GLY A 1 735 ? 66.162 65.898 -1.188 1.00 49.46 716 GLY A N 1
ATOM 5607 C CA . GLY A 1 735 ? 67.517 65.375 -1.232 1.00 48.29 716 GLY A CA 1
ATOM 5608 C C . GLY A 1 735 ? 67.848 64.608 0.034 1.00 46.33 716 GLY A C 1
ATOM 5609 O O . GLY A 1 735 ? 66.976 64.145 0.730 1.00 45.53 716 GLY A O 1
ATOM 5610 N N . SER A 1 736 ? 69.131 64.448 0.325 1.00 46.34 717 SER A N 1
ATOM 5611 C CA . SER A 1 736 ? 69.515 63.793 1.561 1.00 47.13 717 SER A CA 1
ATOM 5612 C C . SER A 1 736 ? 69.649 64.861 2.665 1.00 47.10 717 SER A C 1
ATOM 5613 O O . SER A 1 736 ? 69.839 66.048 2.390 1.00 46.69 717 SER A O 1
ATOM 5616 N N . ILE A 1 737 ? 69.476 64.426 3.912 1.00 44.24 718 ILE A N 1
ATOM 5617 C CA . ILE A 1 737 ? 69.451 65.273 5.081 1.00 45.85 718 ILE A CA 1
ATOM 5618 C C . ILE A 1 737 ? 70.868 65.335 5.675 1.00 46.36 718 ILE A C 1
ATOM 5619 O O . ILE A 1 737 ? 71.452 64.301 6.010 1.00 45.80 718 ILE A O 1
ATOM 5624 N N . SER A 1 738 ? 71.413 66.555 5.809 1.00 45.99 719 SER A N 1
ATOM 5625 C CA . SER A 1 738 ? 72.717 66.770 6.453 1.00 46.33 719 SER A CA 1
ATOM 5626 C C . SER A 1 738 ? 72.643 66.370 7.936 1.00 44.82 719 SER A C 1
ATOM 5627 O O . SER A 1 738 ? 71.550 66.330 8.522 1.00 44.47 719 SER A O 1
ATOM 5630 N N . ASP A 1 739 ? 73.830 66.161 8.526 1.00 44.57 720 ASP A N 1
ATOM 5631 C CA . ASP A 1 739 ? 74.001 65.822 9.934 1.00 44.79 720 ASP A CA 1
ATOM 5632 C C . ASP A 1 739 ? 73.522 67.018 10.806 1.00 45.80 720 ASP A C 1
ATOM 5633 O O . ASP A 1 739 ? 72.999 66.827 11.906 1.00 44.86 720 ASP A O 1
ATOM 5638 N N . THR A 1 740 ? 73.705 68.241 10.322 1.00 46.85 721 THR A N 1
ATOM 5639 C CA . THR A 1 740 ? 73.244 69.475 11.014 1.00 47.91 721 THR A CA 1
ATOM 5640 C C . THR A 1 740 ? 71.711 69.487 11.098 1.00 47.29 721 THR A C 1
ATOM 5641 O O . THR A 1 740 ? 71.157 69.624 12.161 1.00 49.19 721 THR A O 1
ATOM 5645 N N . ASP A 1 741 ? 71.039 69.283 9.964 1.00 48.03 722 ASP A N 1
ATOM 5646 C CA . ASP A 1 741 ? 69.571 69.317 9.916 1.00 47.18 722 ASP A CA 1
ATOM 5647 C C . ASP A 1 741 ? 68.992 68.134 10.682 1.00 46.10 722 ASP A C 1
ATOM 5648 O O . ASP A 1 741 ? 67.904 68.260 11.239 1.00 44.96 722 ASP A O 1
ATOM 5653 N N . ARG A 1 742 ? 69.719 67.010 10.715 1.00 45.23 723 ARG A N 1
ATOM 5654 C CA . ARG A 1 742 ? 69.284 65.802 11.427 1.00 44.48 723 ARG A CA 1
ATOM 5655 C C . ARG A 1 742 ? 69.120 66.173 12.904 1.00 44.58 723 ARG A C 1
ATOM 5656 O O . ARG A 1 742 ? 68.150 65.784 13.532 1.00 42.76 723 ARG A O 1
ATOM 5664 N N . LYS A 1 743 ? 70.079 66.940 13.430 1.00 46.77 724 LYS A N 1
ATOM 5665 C CA . LYS A 1 743 ? 70.049 67.355 14.850 1.00 49.24 724 LYS A CA 1
ATOM 5666 C C . LYS A 1 743 ? 69.000 68.460 15.096 1.00 48.74 724 LYS A C 1
ATOM 5667 O O . LYS A 1 743 ? 68.302 68.401 16.119 1.00 48.32 724 LYS A O 1
ATOM 5673 N N . VAL A 1 744 ? 68.886 69.437 14.183 1.00 48.26 725 VAL A N 1
ATOM 5674 C CA . VAL A 1 744 ? 67.822 70.489 14.278 1.00 48.59 725 VAL A CA 1
ATOM 5675 C C . VAL A 1 74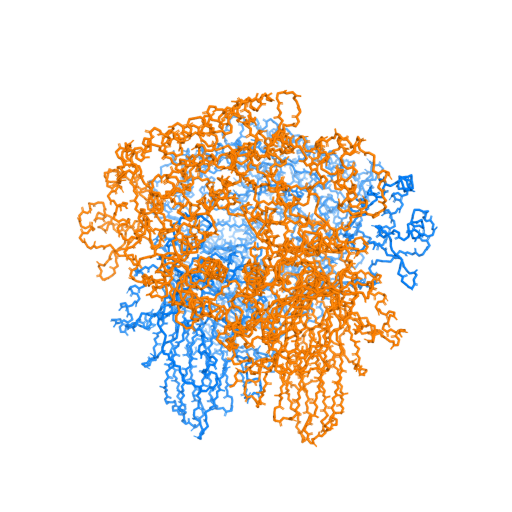4 ? 66.458 69.804 14.481 1.00 47.42 725 VAL A C 1
ATOM 5676 O O . VAL A 1 744 ? 65.733 70.135 15.391 1.00 48.83 725 VAL A O 1
ATOM 5680 N N . ILE A 1 745 ? 66.160 68.795 13.655 1.00 45.35 726 ILE A N 1
ATOM 5681 C CA . ILE A 1 745 ? 64.896 68.077 13.664 1.00 45.15 726 ILE A CA 1
ATOM 5682 C C . ILE A 1 745 ? 64.739 67.252 14.956 1.00 43.61 726 ILE A C 1
ATOM 5683 O O . ILE A 1 745 ? 63.712 67.349 15.622 1.00 43.56 726 ILE A O 1
ATOM 5688 N N . LEU A 1 746 ? 65.746 66.456 15.322 1.00 42.57 727 LEU A N 1
ATOM 5689 C CA . LEU A 1 746 ? 65.648 65.601 16.504 1.00 42.15 727 LEU A CA 1
ATOM 5690 C C . LEU A 1 746 ? 65.493 66.455 17.770 1.00 43.51 727 LEU A C 1
ATOM 5691 O O . LEU A 1 746 ? 64.714 66.114 18.621 1.00 43.74 727 LEU A O 1
ATOM 5696 N N . ASP A 1 747 ? 66.305 67.505 17.904 1.00 44.40 728 ASP A N 1
ATOM 5697 C CA . ASP A 1 747 ? 66.197 68.467 19.036 1.00 48.06 728 ASP A CA 1
ATOM 5698 C C . ASP A 1 747 ? 64.753 68.989 19.179 1.00 46.87 728 ASP A C 1
ATOM 5699 O O . ASP A 1 747 ? 64.229 68.974 20.248 1.00 47.30 728 ASP A O 1
ATOM 5704 N N . LYS A 1 748 ? 64.129 69.450 18.094 1.00 47.68 729 LYS A N 1
ATOM 5705 C CA . LYS A 1 748 ? 62.743 69.942 18.150 1.00 48.55 729 LYS A CA 1
ATOM 5706 C C . LYS A 1 748 ? 61.770 68.820 18.555 1.00 46.51 729 LYS A C 1
ATOM 5707 O O . LYS A 1 748 ? 60.868 69.053 19.333 1.00 43.45 729 LYS A O 1
ATOM 5713 N N . LEU A 1 749 ? 61.912 67.602 17.991 1.00 43.81 730 LEU A N 1
ATOM 5714 C CA . LEU A 1 749 ? 61.005 66.503 18.331 1.00 42.35 730 LEU A CA 1
ATOM 5715 C C . LEU A 1 749 ? 61.211 66.095 19.793 1.00 42.05 730 LEU A C 1
ATOM 5716 O O . LEU A 1 749 ? 60.239 65.882 20.510 1.00 44.02 730 LEU A O 1
ATOM 5721 N N . GLY A 1 750 ? 62.468 65.948 20.211 1.00 42.13 731 GLY A N 1
ATOM 5722 C CA . GLY A 1 750 ? 62.825 65.491 21.554 1.00 42.75 731 GLY A CA 1
ATOM 5723 C C . GLY A 1 750 ? 62.443 66.500 22.630 1.00 44.47 731 GLY A C 1
ATOM 5724 O O . GLY A 1 750 ? 61.990 66.125 23.721 1.00 43.17 731 GLY A O 1
ATOM 5725 N N . ASN A 1 751 ? 62.613 67.791 22.334 1.00 44.82 732 ASN A N 1
ATOM 5726 C CA . ASN A 1 751 ? 62.278 68.820 23.313 1.00 46.89 732 ASN A CA 1
ATOM 5727 C C . ASN A 1 751 ? 60.767 68.875 23.552 1.00 47.00 732 ASN A C 1
ATOM 5728 O O . ASN A 1 751 ? 60.318 69.087 24.674 1.00 48.55 732 ASN A O 1
ATOM 5733 N N . ALA A 1 752 ? 60.004 68.692 22.478 1.00 47.19 733 ALA A N 1
ATOM 5734 C CA . ALA A 1 752 ? 58.565 68.715 22.538 1.00 47.28 733 ALA A CA 1
ATOM 5735 C C . ALA A 1 752 ? 58.074 67.560 23.426 1.00 45.49 733 ALA A C 1
ATOM 5736 O O . ALA A 1 752 ? 57.254 67.774 24.306 1.00 46.28 733 ALA A O 1
ATOM 5738 N N . ALA A 1 753 ? 58.618 66.355 23.227 1.00 43.76 734 ALA A N 1
ATOM 5739 C CA . ALA A 1 753 ? 58.253 65.217 24.054 1.00 42.25 734 ALA A CA 1
ATOM 5740 C C . ALA A 1 753 ? 58.635 65.481 25.511 1.00 42.45 734 ALA A C 1
ATOM 5741 O O . ALA A 1 753 ? 57.888 65.160 26.404 1.00 41.53 734 ALA A O 1
ATOM 5743 N N . ALA A 1 754 ? 59.831 66.039 25.741 1.00 44.57 735 ALA A N 1
ATOM 5744 C CA . ALA A 1 754 ? 60.340 66.257 27.087 1.00 44.88 735 ALA A CA 1
ATOM 5745 C C . ALA A 1 754 ? 59.467 67.275 27.857 1.00 46.11 735 ALA A C 1
ATOM 5746 O O . ALA A 1 754 ? 59.175 67.088 29.038 1.00 45.89 735 ALA A O 1
ATOM 5748 N N . ASP A 1 755 ? 59.050 68.357 27.195 1.00 46.92 736 ASP A N 1
ATOM 5749 C CA . ASP A 1 755 ? 58.197 69.365 27.849 1.00 48.50 736 ASP A CA 1
ATOM 5750 C C . ASP A 1 755 ? 56.836 68.747 28.216 1.00 47.37 736 ASP A C 1
ATOM 5751 O O . ASP A 1 755 ? 56.342 68.970 29.306 1.00 46.40 736 ASP A O 1
ATOM 5756 N N . TYR A 1 756 ? 56.287 67.909 27.322 1.00 45.47 737 TYR A N 1
ATOM 5757 C CA . TYR A 1 756 ? 55.044 67.223 27.578 1.00 44.93 737 TYR A CA 1
ATOM 5758 C C . TYR A 1 756 ? 55.152 66.369 28.851 1.00 44.80 737 TYR A C 1
ATOM 5759 O O . TYR A 1 756 ? 54.357 66.519 29.743 1.00 44.92 737 TYR A O 1
ATOM 5768 N N . ARG A 1 757 ? 56.138 65.468 28.907 1.00 44.39 738 ARG A N 1
ATOM 5769 C CA . ARG A 1 757 ? 56.249 64.530 30.006 1.00 44.56 738 ARG A CA 1
ATOM 5770 C C . ARG A 1 757 ? 56.603 65.262 31.317 1.00 46.57 738 ARG A C 1
ATOM 5771 O O . ARG A 1 757 ? 56.089 64.893 32.364 1.00 47.88 738 ARG A O 1
ATOM 5779 N N . PHE A 1 758 ? 57.414 66.321 31.258 1.00 46.95 739 PHE A N 1
ATOM 5780 C CA . PHE A 1 758 ? 57.738 67.078 32.459 1.00 49.46 739 PHE A CA 1
ATOM 5781 C C . PHE A 1 758 ? 56.447 67.635 33.072 1.00 50.20 739 PHE A C 1
ATOM 5782 O O . PHE A 1 758 ? 56.230 67.578 34.290 1.00 49.74 739 PHE A O 1
ATOM 5790 N N . GLN A 1 759 ? 55.590 68.180 32.205 1.00 51.21 740 GLN A N 1
ATOM 5791 C CA . GLN A 1 759 ? 54.362 68.807 32.631 1.00 52.82 740 GLN A CA 1
ATOM 5792 C C . GLN A 1 759 ? 53.456 67.754 33.286 1.00 50.64 740 GLN A C 1
ATOM 5793 O O . GLN A 1 759 ? 52.879 68.027 34.316 1.00 51.23 740 GLN A O 1
ATOM 5799 N N . ILE A 1 760 ? 53.352 66.556 32.705 1.00 47.56 741 ILE A N 1
ATOM 5800 C CA . ILE A 1 760 ? 52.459 65.530 33.255 1.00 47.01 741 ILE A CA 1
ATOM 5801 C C . ILE A 1 760 ? 53.041 64.932 34.546 1.00 47.75 741 ILE A C 1
ATOM 5802 O O . ILE A 1 760 ? 52.293 64.706 35.481 1.00 48.90 741 ILE A O 1
ATOM 5807 N N . TYR A 1 761 ? 54.354 64.657 34.582 1.00 47.86 742 TYR A N 1
ATOM 5808 C CA . TYR A 1 761 ? 55.001 64.118 35.787 1.00 49.29 742 TYR A CA 1
ATOM 5809 C C . TYR A 1 761 ? 54.797 65.087 36.961 1.00 51.97 742 TYR A C 1
ATOM 5810 O O . TYR A 1 761 ? 54.568 64.652 38.068 1.00 53.45 742 TYR A O 1
ATOM 5819 N N . ASN A 1 762 ? 54.856 66.396 36.697 1.00 53.99 743 ASN A N 1
ATOM 5820 C CA . ASN A 1 762 ? 54.885 67.412 37.791 1.00 58.71 743 ASN A CA 1
ATOM 5821 C C . ASN A 1 762 ? 53.471 67.925 38.125 1.00 59.36 743 ASN A C 1
ATOM 5822 O O . ASN A 1 762 ? 53.188 68.093 39.279 1.00 62.04 743 ASN A O 1
ATOM 5827 N N . SER A 1 763 ? 52.620 68.193 37.124 1.00 58.31 744 SER A N 1
ATOM 5828 C CA . SER A 1 763 ? 51.291 68.836 37.347 1.00 58.75 744 SER A CA 1
ATOM 5829 C C . SER A 1 763 ? 50.133 67.850 37.127 1.00 56.47 744 SER A C 1
ATOM 5830 O O . SER A 1 763 ? 49.054 68.100 37.622 1.00 58.52 744 SER A O 1
ATOM 5833 N N . GLY A 1 764 ? 50.355 66.768 36.370 1.00 53.27 745 GLY A N 1
ATOM 5834 C CA . GLY A 1 764 ? 49.311 65.815 36.017 1.00 50.94 745 GLY A CA 1
ATOM 5835 C C . GLY A 1 764 ? 48.447 66.358 34.899 1.00 50.58 745 GLY A C 1
ATOM 5836 O O . GLY A 1 764 ? 48.656 67.467 34.415 1.00 53.86 745 GLY A O 1
ATOM 5837 N N . PHE A 1 765 ? 47.441 65.587 34.502 1.00 49.11 746 PHE A N 1
ATOM 5838 C CA . PHE A 1 765 ? 46.434 66.061 33.563 1.00 47.40 746 PHE A CA 1
ATOM 5839 C C . PHE A 1 765 ? 45.418 66.887 34.356 1.00 48.31 746 PHE A C 1
ATOM 5840 O O . PHE A 1 765 ? 44.955 66.429 35.370 1.00 49.02 746 PHE A O 1
ATOM 5848 N N . TRP A 1 766 ? 45.076 68.082 33.857 1.00 47.88 747 TRP A N 1
ATOM 5849 C CA . TRP A 1 766 ? 44.194 68.979 34.526 1.00 51.20 747 TRP A CA 1
ATOM 5850 C C . TRP A 1 766 ? 42.735 68.535 34.332 1.00 51.30 747 TRP A C 1
ATOM 5851 O O . TRP A 1 766 ? 41.858 68.905 35.123 1.00 48.91 747 TRP A O 1
ATOM 5862 N N . GLY A 1 767 ? 42.459 67.855 33.216 1.00 49.24 748 GLY A N 1
ATOM 5863 C CA . GLY A 1 767 ? 41.142 67.255 32.971 1.00 51.06 748 GLY A CA 1
ATOM 5864 C C . GLY A 1 767 ? 40.401 67.881 31.788 1.00 53.08 748 GLY A C 1
ATOM 5865 O O . GLY A 1 767 ? 39.347 67.409 31.435 1.00 56.72 748 GLY A O 1
ATOM 5866 N N . LYS A 1 768 ? 40.939 68.949 31.174 1.00 54.03 749 LYS A N 1
ATOM 5867 C CA . LYS A 1 768 ? 40.273 69.615 30.054 1.00 54.46 749 LYS A CA 1
ATOM 5868 C C . LYS A 1 768 ? 40.805 69.080 28.715 1.00 51.80 749 LYS A C 1
ATOM 5869 O O . LYS A 1 768 ? 41.978 68.778 28.586 1.00 51.67 749 LYS A O 1
ATOM 5875 N N . LYS A 1 769 ? 39.917 68.999 27.729 1.00 49.21 750 LYS A N 1
ATOM 5876 C CA . LYS A 1 769 ? 40.247 68.603 26.377 1.00 48.81 750 LYS A CA 1
ATOM 5877 C C . LYS A 1 769 ? 39.912 69.760 25.436 1.00 49.36 750 LYS A C 1
ATOM 5878 O O . LYS A 1 769 ? 39.186 70.682 25.806 1.00 49.56 750 LYS A O 1
ATOM 5884 N N . ARG A 1 770 ? 40.455 69.693 24.222 1.00 48.70 751 ARG A N 1
ATOM 5885 C CA . ARG A 1 770 ? 40.257 70.699 23.205 1.00 50.40 751 ARG A CA 1
ATOM 5886 C C . ARG A 1 770 ? 39.901 70.010 21.888 1.00 48.72 751 ARG A C 1
ATOM 5887 O O . ARG A 1 770 ? 40.393 68.903 21.579 1.00 46.82 751 ARG A O 1
ATOM 5895 N N . THR A 1 771 ? 39.082 70.696 21.102 1.00 48.47 752 THR A N 1
ATOM 5896 C CA . THR A 1 771 ? 38.611 70.260 19.810 1.00 50.50 752 THR A CA 1
ATOM 5897 C C . THR A 1 771 ? 39.585 70.768 18.739 1.00 49.77 752 THR A C 1
ATOM 5898 O O . THR A 1 771 ? 39.843 71.972 18.679 1.00 48.85 752 THR A O 1
ATOM 5902 N N . HIS A 1 772 ? 40.101 69.844 17.905 1.00 47.87 753 HIS A N 1
ATOM 5903 C CA . HIS A 1 772 ? 40.977 70.177 16.772 1.00 47.29 753 HIS A CA 1
ATOM 5904 C C . HIS A 1 772 ? 40.476 69.462 15.517 1.00 47.00 753 HIS A C 1
ATOM 5905 O O . HIS A 1 772 ? 39.572 68.663 15.605 1.00 45.33 753 HIS A O 1
ATOM 5912 N N . SER A 1 773 ? 41.044 69.810 14.350 1.00 47.27 754 SER A N 1
ATOM 5913 C CA . SER A 1 773 ? 40.547 69.312 13.075 1.00 46.82 754 SER A CA 1
ATOM 5914 C C . SER A 1 773 ? 41.033 67.877 12.833 1.00 46.19 754 SER A C 1
ATOM 5915 O O . SER A 1 773 ? 42.157 67.518 13.152 1.00 46.88 754 SER A O 1
ATOM 5918 N N . MET A 1 774 ? 40.155 67.080 12.234 1.00 45.37 755 MET A N 1
ATOM 5919 C CA . MET A 1 774 ? 40.504 65.799 11.679 1.00 44.35 755 MET A CA 1
ATOM 5920 C C . MET A 1 774 ? 41.470 66.003 10.508 1.00 43.87 755 MET A C 1
ATOM 5921 O O . MET A 1 774 ? 42.384 65.215 10.321 1.00 41.58 755 MET A O 1
ATOM 5926 N N . GLN A 1 775 ? 41.256 67.046 9.707 1.00 45.05 756 GLN A N 1
ATOM 5927 C CA . GLN A 1 775 ? 42.139 67.335 8.571 1.00 45.59 756 GLN A CA 1
ATOM 5928 C C . GLN A 1 775 ? 43.583 67.489 9.081 1.00 44.85 756 GLN A C 1
ATOM 5929 O O . GLN A 1 775 ? 44.528 67.022 8.439 1.00 42.44 756 GLN A O 1
ATOM 5935 N N . GLY A 1 776 ? 43.749 68.187 10.212 1.00 44.90 757 GLY A N 1
ATOM 5936 C CA . GLY A 1 776 ? 45.078 68.423 10.817 1.00 45.76 757 GLY A CA 1
ATOM 5937 C C . GLY A 1 776 ? 45.769 67.107 11.193 1.00 44.47 757 GLY A C 1
ATOM 5938 O O . GLY A 1 776 ? 46.983 66.979 11.056 1.00 43.18 757 GLY A O 1
ATOM 5939 N N . LEU A 1 777 ? 44.999 66.134 11.674 1.00 42.85 758 LEU A N 1
ATOM 5940 C CA . LEU A 1 777 ? 45.533 64.812 12.014 1.00 44.12 758 LEU A CA 1
ATOM 5941 C C . LEU A 1 777 ? 45.898 64.028 10.744 1.00 43.76 758 LEU A C 1
ATOM 5942 O O . LEU A 1 777 ? 46.955 63.381 10.698 1.00 43.42 758 LEU A O 1
ATOM 5947 N N . LYS A 1 778 ? 45.043 64.097 9.719 1.00 43.90 759 LYS A N 1
ATOM 5948 C CA . LYS A 1 778 ? 45.345 63.485 8.403 1.00 43.57 759 LYS A CA 1
ATOM 5949 C C . LYS A 1 778 ? 46.612 64.129 7.828 1.00 42.90 759 LYS A C 1
ATOM 5950 O O . LYS A 1 778 ? 47.467 63.434 7.296 1.00 39.94 759 LYS A O 1
ATOM 5956 N N . ASN A 1 779 ? 46.782 65.446 8.019 1.00 42.99 760 ASN A N 1
ATOM 5957 C CA . ASN A 1 779 ? 47.994 66.141 7.562 1.00 42.86 760 ASN A CA 1
ATOM 5958 C C . ASN A 1 779 ? 49.236 65.621 8.288 1.00 41.64 760 ASN A C 1
ATOM 5959 O O . ASN A 1 779 ? 50.299 65.444 7.650 1.00 42.25 760 ASN A O 1
ATOM 5964 N N . PHE A 1 780 ? 49.106 65.407 9.604 1.00 40.62 761 PHE A N 1
ATOM 5965 C CA . PHE A 1 780 ? 50.168 64.872 10.454 1.00 41.17 761 PHE A CA 1
ATOM 5966 C C . PHE A 1 780 ? 50.589 63.459 9.989 1.00 40.57 761 PHE A C 1
ATOM 5967 O O . PHE A 1 780 ? 51.773 63.157 9.884 1.00 40.78 761 PHE A O 1
ATOM 5975 N N . THR A 1 781 ? 49.610 62.590 9.746 1.00 39.17 762 THR A N 1
ATOM 5976 C CA . THR A 1 781 ? 49.872 61.214 9.348 1.00 38.39 762 THR A CA 1
ATOM 5977 C C . THR A 1 781 ? 50.575 61.200 7.989 1.00 38.70 762 THR A C 1
ATOM 5978 O O . THR A 1 781 ? 51.552 60.498 7.811 1.00 36.57 762 THR A O 1
ATOM 5982 N N . LYS A 1 782 ? 50.114 62.057 7.060 1.00 39.89 763 LYS A N 1
ATOM 5983 C CA . LYS A 1 782 ? 50.642 62.108 5.715 1.00 42.56 763 LYS A CA 1
ATOM 5984 C C . LYS A 1 782 ? 52.114 62.563 5.744 1.00 41.73 763 LYS A C 1
ATOM 5985 O O . LYS A 1 782 ? 52.976 61.926 5.107 1.00 41.34 763 LYS A O 1
ATOM 5991 N N . VAL A 1 783 ? 52.417 63.640 6.480 1.00 40.26 764 VAL A N 1
ATOM 5992 C CA . VAL A 1 783 ? 53.779 64.167 6.526 1.00 40.92 764 VAL A CA 1
ATOM 5993 C C . VAL A 1 783 ? 54.694 63.195 7.293 1.00 39.79 764 VAL A C 1
ATOM 5994 O O . VAL A 1 783 ? 55.860 63.086 6.973 1.00 40.11 764 VAL A O 1
ATOM 5998 N N . SER A 1 784 ? 54.167 62.522 8.313 1.00 38.40 765 SER A N 1
ATOM 5999 C CA . SER A 1 784 ? 54.935 61.496 9.046 1.00 38.67 765 SER A CA 1
ATOM 6000 C C . SER A 1 784 ? 55.340 60.369 8.085 1.00 38.30 765 SER A C 1
ATOM 6001 O O . SER A 1 784 ? 56.496 59.941 8.061 1.00 37.04 765 SER A O 1
ATOM 6004 N N . LEU A 1 785 ? 54.395 59.929 7.252 1.00 38.23 766 LEU A N 1
ATOM 6005 C CA . LEU A 1 785 ? 54.693 58.916 6.242 1.00 37.85 766 LEU A CA 1
ATOM 6006 C C . LEU A 1 785 ? 55.715 59.415 5.219 1.00 38.95 766 LEU A C 1
ATOM 6007 O O . LEU A 1 785 ? 56.533 58.621 4.780 1.00 36.91 766 LEU A O 1
ATOM 6012 N N . GLN A 1 786 ? 55.676 60.709 4.842 1.00 40.41 767 GLN A N 1
ATOM 6013 C CA . GLN A 1 786 ? 56.658 61.239 3.911 1.00 40.71 767 GLN A CA 1
ATOM 6014 C C . GLN A 1 786 ? 58.046 61.102 4.521 1.00 38.78 767 GLN A C 1
ATOM 6015 O O . GLN A 1 786 ? 58.956 60.685 3.841 1.00 38.85 767 GLN A O 1
ATOM 6021 N N . PHE A 1 787 ? 58.189 61.461 5.794 1.00 37.19 768 PHE A N 1
ATOM 6022 C CA . PHE A 1 787 ? 59.489 61.374 6.454 1.00 36.96 768 PHE A CA 1
ATOM 6023 C C . PHE A 1 787 ? 59.952 59.915 6.601 1.00 36.33 768 PHE A C 1
ATOM 6024 O O . PHE A 1 787 ? 61.118 59.637 6.399 1.00 37.37 768 PHE A O 1
ATOM 6032 N N . ILE A 1 788 ? 59.046 59.003 6.936 1.00 35.99 769 ILE A N 1
ATOM 6033 C CA . ILE A 1 788 ? 59.415 57.606 7.136 1.00 36.79 769 ILE A CA 1
ATOM 6034 C C . ILE A 1 788 ? 59.834 57.016 5.794 1.00 35.67 769 ILE A C 1
ATOM 6035 O O . ILE A 1 788 ? 60.841 56.335 5.727 1.00 35.33 769 ILE A O 1
ATOM 6040 N N . ASP A 1 789 ? 59.046 57.290 4.745 1.00 36.74 770 ASP A N 1
ATOM 6041 C CA . ASP A 1 789 ? 59.327 56.730 3.422 1.00 37.09 770 ASP A CA 1
ATOM 6042 C C . ASP A 1 789 ? 60.720 57.179 2.965 1.00 37.67 770 ASP A C 1
ATOM 6043 O O . ASP A 1 789 ? 61.508 56.373 2.439 1.00 36.24 770 ASP A O 1
ATOM 6048 N N . HIS A 1 790 ? 61.016 58.468 3.161 1.00 38.33 771 HIS A N 1
ATOM 6049 C CA . HIS A 1 790 ? 62.340 59.032 2.806 1.00 38.21 771 HIS A CA 1
ATOM 6050 C C . HIS A 1 790 ? 63.445 58.275 3.566 1.00 37.74 771 HIS A C 1
ATOM 6051 O O . HIS A 1 790 ? 64.458 57.915 2.989 1.00 36.95 771 HIS A O 1
ATOM 6058 N N . SER A 1 791 ? 63.213 58.021 4.858 1.00 36.37 772 SER A N 1
ATOM 6059 C CA . SER A 1 791 ? 64.157 57.301 5.696 1.00 35.99 772 SER A CA 1
ATOM 6060 C C . SER A 1 791 ? 64.335 55.859 5.199 1.00 35.54 772 SER A C 1
ATOM 6061 O O . SER A 1 791 ? 65.441 55.341 5.221 1.00 35.25 772 SER A O 1
ATOM 6064 N N . ILE A 1 792 ? 63.252 55.206 4.753 1.00 35.03 773 ILE A N 1
ATOM 6065 C CA . ILE A 1 792 ? 63.354 53.842 4.260 1.00 34.53 773 ILE A CA 1
ATOM 6066 C C . ILE A 1 792 ? 64.253 53.825 3.023 1.00 36.38 773 ILE A C 1
ATOM 6067 O O . ILE A 1 792 ? 65.136 52.973 2.920 1.00 35.29 773 ILE A O 1
ATOM 6072 N N . LYS A 1 793 ? 64.060 54.801 2.121 1.00 36.53 774 LYS A N 1
ATOM 6073 C CA . LYS A 1 793 ? 64.801 54.856 0.860 1.00 37.37 774 LYS A CA 1
ATOM 6074 C C . LYS A 1 793 ? 66.297 55.100 1.125 1.00 36.59 774 LYS A C 1
ATOM 6075 O O . LYS A 1 793 ? 67.159 54.725 0.308 1.00 37.30 774 LYS A O 1
ATOM 6081 N N . ALA A 1 794 ? 66.624 55.691 2.275 1.00 34.41 775 ALA A N 1
ATOM 6082 C CA . ALA A 1 794 ? 68.027 55.947 2.677 1.00 35.26 775 ALA A CA 1
ATOM 6083 C C . ALA A 1 794 ? 68.665 54.715 3.348 1.00 35.20 775 ALA A C 1
ATOM 6084 O O . ALA A 1 794 ? 69.777 54.796 3.823 1.00 36.83 775 ALA A O 1
ATOM 6086 N N . ASN A 1 795 ? 67.956 53.588 3.437 1.00 34.27 776 ASN A N 1
ATOM 6087 C CA . ASN A 1 795 ? 68.430 52.486 4.249 1.00 33.36 776 ASN A CA 1
ATOM 6088 C C . ASN A 1 795 ? 68.538 51.172 3.450 1.00 33.13 776 ASN A C 1
ATOM 6089 O O . ASN A 1 795 ? 68.539 50.096 4.086 1.00 30.85 776 ASN A O 1
ATOM 6094 N N . GLN A 1 796 ? 68.610 51.265 2.111 1.00 33.04 777 GLN A N 1
ATOM 6095 C CA . GLN A 1 796 ? 68.883 50.120 1.269 1.00 36.34 777 GLN A CA 1
ATOM 6096 C C . GLN A 1 796 ? 70.401 49.972 1.142 1.00 36.49 777 GLN A C 1
ATOM 6097 O O . GLN A 1 796 ? 71.115 50.979 1.057 1.00 35.73 777 GLN A O 1
ATOM 6103 N N . ARG A 1 797 ? 70.871 48.718 1.260 1.00 33.49 778 ARG A N 1
ATOM 6104 C CA . ARG A 1 797 ? 72.277 48.337 1.101 1.00 34.54 778 ARG A CA 1
ATOM 6105 C C . ARG A 1 797 ? 72.565 48.038 -0.361 1.00 34.31 778 ARG A C 1
ATOM 6106 O O . ARG A 1 797 ? 71.638 47.808 -1.112 1.00 34.38 778 ARG A O 1
ATOM 6114 N N . PRO A 1 798 ? 73.832 48.033 -0.824 1.00 35.58 779 PRO A N 1
ATOM 6115 C CA . PRO A 1 798 ? 74.126 47.656 -2.203 1.00 36.99 779 PRO A CA 1
ATOM 6116 C C . PRO A 1 798 ? 73.618 46.261 -2.624 1.00 36.27 779 PRO A C 1
ATOM 6117 O O . PRO A 1 798 ? 73.236 46.085 -3.762 1.00 37.01 779 PRO A O 1
ATOM 6121 N N . ASP A 1 799 ? 73.569 45.321 -1.696 1.00 37.08 780 ASP A N 1
ATOM 6122 C CA . ASP A 1 799 ? 73.122 43.936 -1.931 1.00 37.15 780 ASP A CA 1
ATOM 6123 C C . ASP A 1 799 ? 71.591 43.847 -1.923 1.00 36.15 780 ASP A C 1
ATOM 6124 O O . ASP A 1 799 ? 71.033 42.762 -1.910 1.00 36.42 780 ASP A O 1
ATOM 6129 N N . LYS A 1 800 ? 70.895 44.967 -1.729 1.00 37.32 781 LYS A N 1
ATOM 6130 C CA . LYS A 1 800 ? 69.384 45.058 -1.792 1.00 36.69 781 LYS A CA 1
ATOM 6131 C C . LYS A 1 800 ? 68.702 44.676 -0.473 1.00 33.86 781 LYS A C 1
ATOM 6132 O O . LYS A 1 800 ? 67.514 44.852 -0.336 1.00 34.04 781 LYS A O 1
ATOM 6138 N N . LEU A 1 801 ? 69.445 44.159 0.503 1.00 33.13 782 LEU A N 1
ATOM 6139 C CA . LEU A 1 801 ? 68.937 44.027 1.857 1.00 33.93 782 LEU A CA 1
ATOM 6140 C C . LEU A 1 801 ? 68.768 45.442 2.474 1.00 34.21 782 LEU A C 1
ATOM 6141 O O . LEU A 1 801 ? 69.324 46.406 1.959 1.00 31.53 782 LEU A O 1
ATOM 6146 N N . TYR A 1 802 ? 68.018 45.544 3.568 1.00 32.36 783 TYR A N 1
ATOM 6147 C CA . TYR A 1 802 ? 67.795 46.806 4.291 1.00 34.53 783 TYR A CA 1
ATOM 6148 C C . TYR A 1 802 ? 68.493 46.753 5.654 1.00 33.99 783 TYR A C 1
ATOM 6149 O O . TYR A 1 802 ? 68.657 45.708 6.272 1.00 34.01 783 TYR A O 1
ATOM 6158 N N . HIS A 1 803 ? 68.929 47.935 6.104 1.00 33.25 784 HIS A N 1
ATOM 6159 C CA . HIS A 1 803 ? 69.462 48.124 7.443 1.00 32.13 784 HIS A CA 1
ATOM 6160 C C . HIS A 1 803 ? 68.395 47.804 8.496 1.00 31.27 784 HIS A C 1
ATOM 6161 O O . HIS A 1 803 ? 67.209 48.162 8.334 1.00 31.43 784 HIS A O 1
ATOM 6168 N N . ALA A 1 804 ? 68.826 47.124 9.569 1.00 30.79 785 ALA A N 1
ATOM 6169 C CA . ALA A 1 804 ? 67.946 46.770 10.660 1.00 30.55 785 ALA A CA 1
ATOM 6170 C C . ALA A 1 804 ? 68.135 47.754 11.827 1.00 32.07 785 ALA A C 1
ATOM 6171 O O . ALA A 1 804 ? 67.141 48.286 12.362 1.00 30.80 785 ALA A O 1
ATOM 6173 N N . TYR A 1 805 ? 69.400 47.892 12.256 1.00 32.17 786 TYR A N 1
ATOM 6174 C CA . TYR A 1 805 ? 69.823 48.738 13.376 1.00 32.18 786 TYR A CA 1
ATOM 6175 C C . TYR A 1 805 ? 71.027 49.566 12.931 1.00 33.88 786 TYR A C 1
ATOM 6176 O O . TYR A 1 805 ? 71.957 49.024 12.356 1.00 33.69 786 TYR A O 1
ATOM 6185 N N . ASN A 1 806 ? 70.967 50.888 13.203 1.00 33.64 787 ASN A N 1
ATOM 6186 C CA . ASN A 1 806 ? 72.033 51.835 12.893 1.00 35.37 787 ASN A CA 1
ATOM 6187 C C . ASN A 1 806 ? 72.579 52.403 14.207 1.00 36.45 787 ASN A C 1
ATOM 6188 O O . ASN A 1 806 ? 72.021 52.150 15.266 1.00 38.30 787 ASN A O 1
ATOM 6193 N N . LEU A 1 807 ? 73.703 53.117 14.123 1.00 36.89 788 LEU A N 1
ATOM 6194 C CA . LEU A 1 807 ? 74.281 53.826 15.250 1.00 37.77 788 LEU A CA 1
ATOM 6195 C C . LEU A 1 807 ? 74.171 55.328 14.995 1.00 39.08 788 LEU A C 1
ATOM 6196 O O . LEU A 1 807 ? 74.314 55.784 13.847 1.00 40.10 788 LEU A O 1
ATOM 6201 N N . MET A 1 808 ? 73.934 56.090 16.062 1.00 38.30 789 MET A N 1
ATOM 6202 C CA . MET A 1 808 ? 73.988 57.566 15.963 1.00 39.43 789 MET A CA 1
ATOM 6203 C C . MET A 1 808 ? 75.095 58.053 16.899 1.00 39.88 789 MET A C 1
ATOM 6204 O O . MET A 1 808 ? 75.388 57.398 17.888 1.00 40.39 789 MET A O 1
ATOM 6209 N N . SER A 1 809 ? 75.728 59.175 16.550 1.00 41.18 790 SER A N 1
ATOM 6210 C CA . SER A 1 809 ? 76.556 59.896 17.491 1.00 43.97 790 SER A CA 1
ATOM 6211 C C . SER A 1 809 ? 76.342 61.405 17.316 1.00 45.78 790 SER A C 1
ATOM 6212 O O . SER A 1 809 ? 76.031 61.893 16.219 1.00 43.69 790 SER A O 1
ATOM 6215 N N . VAL A 1 810 ? 76.507 62.124 18.430 1.00 49.19 791 VAL A N 1
ATOM 6216 C CA . VAL A 1 810 ? 76.478 63.591 18.460 1.00 51.03 791 VAL A CA 1
ATOM 6217 C C . VAL A 1 810 ? 77.905 64.101 18.268 1.00 50.68 791 VAL A C 1
ATOM 6218 O O . VAL A 1 810 ? 78.794 63.725 19.013 1.00 50.39 791 VAL A O 1
ATOM 6222 N N . GLU A 1 811 ? 78.087 64.932 17.239 1.00 51.41 792 GLU A N 1
ATOM 6223 C CA . GLU A 1 811 ? 79.376 65.488 16.849 1.00 55.84 792 GLU A CA 1
ATOM 6224 C C . GLU A 1 811 ? 79.309 67.031 16.887 1.00 57.41 792 GLU A C 1
ATOM 6225 O O . GLU A 1 811 ? 78.288 67.622 16.494 1.00 53.87 792 GLU A O 1
ATOM 6231 N N . LYS A 1 812 ? 80.409 67.670 17.305 1.00 61.51 793 LYS A N 1
ATOM 6232 C CA . LYS A 1 812 ? 80.544 69.157 17.397 1.00 65.14 793 LYS A CA 1
ATOM 6233 C C . LYS A 1 812 ? 79.301 69.747 18.095 1.00 66.57 793 LYS A C 1
ATOM 6234 O O . LYS A 1 812 ? 78.872 70.844 17.775 1.00 68.25 793 LYS A O 1
ATOM 6236 N N . ASN A 1 813 ? 78.729 68.970 19.025 1.00 67.83 794 ASN A N 1
ATOM 6237 C CA . ASN A 1 813 ? 77.415 69.158 19.696 1.00 69.97 794 ASN A CA 1
ATOM 6238 C C . ASN A 1 813 ? 76.354 69.795 18.780 1.00 66.35 794 ASN A C 1
ATOM 6239 O O . ASN A 1 813 ? 75.341 70.292 19.286 1.00 70.91 794 ASN A O 1
ATOM 6244 N N . LYS A 1 814 ? 76.571 69.777 17.458 1.00 59.60 795 LYS A N 1
ATOM 6245 C CA . LYS A 1 814 ? 75.728 70.471 16.486 1.00 56.95 795 LYS A CA 1
ATOM 6246 C C . LYS A 1 814 ? 75.238 69.506 15.397 1.00 53.36 795 LYS A C 1
ATOM 6247 O O . LYS A 1 814 ? 74.459 69.887 14.576 1.00 52.94 795 LYS A O 1
ATOM 6249 N N . GLU A 1 815 ? 75.721 68.263 15.385 1.00 52.62 796 GLU A N 1
ATOM 6250 C CA . GLU A 1 815 ? 75.483 67.344 14.269 1.00 52.74 796 GLU A CA 1
ATOM 6251 C C . GLU A 1 815 ? 75.166 65.956 14.816 1.00 49.74 796 GLU A C 1
ATOM 6252 O O . GLU A 1 815 ? 75.635 65.601 15.886 1.00 48.84 796 GLU A O 1
ATOM 6258 N N . ILE A 1 816 ? 74.347 65.207 14.065 1.00 47.72 797 ILE A N 1
ATOM 6259 C CA . ILE A 1 816 ? 74.128 63.784 14.353 1.00 47.21 797 ILE A CA 1
ATOM 6260 C C . ILE A 1 816 ? 74.559 62.958 13.145 1.00 44.25 797 ILE A C 1
ATOM 6261 O O . ILE A 1 816 ? 74.011 63.117 12.078 1.00 44.90 797 ILE A O 1
ATOM 6266 N N . ALA A 1 817 ? 75.576 62.122 13.353 1.00 43.33 798 ALA A N 1
ATOM 6267 C CA . ALA A 1 817 ? 76.151 61.253 12.311 1.00 43.78 798 ALA A CA 1
ATOM 6268 C C . ALA A 1 817 ? 75.557 59.841 12.419 1.00 42.89 798 ALA A C 1
ATOM 6269 O O . ALA A 1 817 ? 75.302 59.385 13.530 1.00 42.78 798 ALA A O 1
ATOM 6271 N N . ILE A 1 818 ? 75.373 59.164 11.271 1.00 40.37 799 ILE A N 1
ATOM 6272 C CA . ILE A 1 818 ? 74.845 57.796 11.228 1.00 40.40 799 ILE A CA 1
ATOM 6273 C C . ILE A 1 818 ? 75.953 56.846 10.779 1.00 39.09 799 ILE A C 1
ATOM 6274 O O . ILE A 1 818 ? 76.711 57.149 9.887 1.00 37.53 799 ILE A O 1
ATOM 6279 N N . SER A 1 819 ? 76.034 55.672 11.405 1.00 37.16 800 SER A N 1
ATOM 6280 C CA . SER A 1 819 ? 76.862 54.609 10.829 1.00 37.56 800 SER A CA 1
ATOM 6281 C C . SER A 1 819 ? 76.068 53.309 10.892 1.00 36.79 800 SER A C 1
ATOM 6282 O O . SER A 1 819 ? 75.022 53.268 11.554 1.00 36.86 800 SER A O 1
ATOM 6285 N N . TYR A 1 820 ? 76.586 52.268 10.230 1.00 35.12 801 TYR A N 1
ATOM 6286 C CA . TYR A 1 820 ? 75.780 51.099 9.879 1.00 33.16 801 TYR A CA 1
ATOM 6287 C C . TYR A 1 820 ? 76.363 49.848 10.544 1.00 32.92 801 TYR A C 1
ATOM 6288 O O . TYR A 1 820 ? 77.553 49.803 10.843 1.00 34.55 801 TYR A O 1
ATOM 6297 N N . LEU A 1 821 ? 75.514 48.835 10.706 1.00 33.14 802 LEU A N 1
ATOM 6298 C CA . LEU A 1 821 ? 75.869 47.529 11.269 1.00 34.15 802 LEU A CA 1
ATOM 6299 C C . LEU A 1 821 ? 75.605 46.425 10.223 1.00 34.06 802 LEU A C 1
ATOM 6300 O O . LEU A 1 821 ? 75.100 46.672 9.098 1.00 33.07 802 LEU A O 1
ATOM 6305 N N . SER A 1 822 ? 75.911 45.197 10.609 1.00 33.91 803 SER A N 1
ATOM 6306 C CA . SER A 1 822 ? 75.846 44.047 9.716 1.00 35.69 803 SER A CA 1
ATOM 6307 C C . SER A 1 822 ? 74.420 43.853 9.196 1.00 34.00 803 SER A C 1
ATOM 6308 O O . SER A 1 822 ? 73.435 44.282 9.849 1.00 30.38 803 SER A O 1
ATOM 6311 N N . GLU A 1 823 ? 74.322 43.082 8.097 1.00 33.30 804 GLU A N 1
ATOM 6312 C CA . GLU A 1 823 ? 73.054 42.577 7.611 1.00 32.03 804 GLU A CA 1
ATOM 6313 C C . GLU A 1 823 ? 72.403 41.754 8.719 1.00 31.43 804 GLU A C 1
ATOM 6314 O O . GLU A 1 823 ? 73.074 40.928 9.390 1.00 31.84 804 GLU A O 1
ATOM 6320 N N . MET A 1 824 ? 71.096 41.970 8.928 1.00 30.21 805 MET A N 1
ATOM 6321 C CA . MET A 1 824 ? 70.371 41.273 9.981 1.00 31.35 805 MET A CA 1
ATOM 6322 C C . MET A 1 824 ? 69.054 40.779 9.422 1.00 30.99 805 MET A C 1
ATOM 6323 O O . MET A 1 824 ? 68.391 41.522 8.738 1.00 32.56 805 MET A O 1
ATOM 6328 N N . LEU A 1 825 ? 68.690 39.533 9.752 1.00 30.51 806 LEU A N 1
ATOM 6329 C CA . LEU A 1 825 ? 67.447 38.921 9.270 1.00 29.25 806 LEU A CA 1
ATOM 6330 C C . LEU A 1 825 ? 66.241 39.784 9.655 1.00 27.78 806 LEU A C 1
ATOM 6331 O O . LEU A 1 825 ? 65.305 39.950 8.889 1.00 29.55 806 LEU A O 1
ATOM 6336 N N . GLU A 1 826 ? 66.258 40.281 10.879 1.00 29.66 807 GLU A N 1
ATOM 6337 C CA . GLU A 1 826 ? 65.148 41.040 11.463 1.00 30.68 807 GLU A CA 1
ATOM 6338 C C . GLU A 1 826 ? 64.829 42.288 10.606 1.00 30.21 807 GLU A C 1
ATOM 6339 O O . GLU A 1 826 ? 63.663 42.645 10.420 1.00 31.70 807 GLU A O 1
ATOM 6345 N N . GLY A 1 827 ? 65.836 42.909 10.000 1.00 30.13 808 GLY A N 1
ATOM 6346 C CA . GLY A 1 827 ? 65.598 44.046 9.095 1.00 28.54 808 GLY A CA 1
ATOM 6347 C C . GLY A 1 827 ? 64.825 43.664 7.843 1.00 29.35 808 GLY A C 1
ATOM 6348 O O . GLY A 1 827 ? 63.987 44.442 7.320 1.00 27.82 808 GLY A O 1
ATOM 6349 N N . GLN A 1 828 ? 65.099 42.451 7.327 1.00 28.63 809 GLN A N 1
ATOM 6350 C CA . GLN A 1 828 ? 64.499 42.001 6.099 1.00 28.55 809 GLN A CA 1
ATOM 6351 C C . GLN A 1 828 ? 63.042 41.642 6.375 1.00 28.77 809 GLN A C 1
ATOM 6352 O O . GLN A 1 828 ? 62.133 42.021 5.608 1.00 31.61 809 GLN A O 1
ATOM 6358 N N . VAL A 1 829 ? 62.804 40.960 7.499 1.00 28.70 810 VAL A N 1
ATOM 6359 C CA . VAL A 1 829 ? 61.464 40.640 7.960 1.00 28.35 810 VAL A CA 1
ATOM 6360 C C . VAL A 1 829 ? 60.619 41.919 8.045 1.00 28.88 810 VAL A C 1
ATOM 6361 O O . VAL A 1 829 ? 59.459 41.974 7.569 1.00 30.16 810 VAL A O 1
ATOM 6365 N N . ALA A 1 830 ? 61.190 42.955 8.642 1.00 29.09 811 ALA A N 1
ATOM 6366 C CA . ALA A 1 830 ? 60.451 44.212 8.929 1.00 28.33 811 ALA A CA 1
ATOM 6367 C C . ALA A 1 830 ? 60.180 44.987 7.633 1.00 28.93 811 ALA A C 1
ATOM 6368 O O . ALA A 1 830 ? 59.042 45.391 7.388 1.00 30.51 811 ALA A O 1
ATOM 6370 N N . VAL A 1 831 ? 61.186 45.131 6.758 1.00 28.85 812 VAL A N 1
ATOM 6371 C CA . VAL A 1 831 ? 60.951 45.924 5.531 1.00 30.64 812 VAL A CA 1
ATOM 6372 C C . VAL A 1 831 ? 59.967 45.165 4.622 1.00 33.09 812 VAL A C 1
ATOM 6373 O O . VAL A 1 831 ? 59.082 45.799 3.993 1.00 32.97 812 VAL A O 1
ATOM 6377 N N . LEU A 1 832 ? 60.056 43.821 4.597 1.00 31.71 813 LEU A N 1
ATOM 6378 C CA . LEU A 1 832 ? 59.131 42.991 3.795 1.00 33.32 813 LEU A CA 1
ATOM 6379 C C . LEU A 1 832 ? 57.721 43.035 4.382 1.00 33.05 813 LEU A C 1
ATOM 6380 O O . LEU A 1 832 ? 56.775 42.628 3.669 1.00 35.99 813 LEU A O 1
ATOM 6385 N N . SER A 1 833 ? 57.598 43.445 5.650 1.00 31.19 814 SER A N 1
ATOM 6386 C CA . SER A 1 833 ? 56.297 43.611 6.365 1.00 31.99 814 SER A CA 1
ATOM 6387 C C . SER A 1 833 ? 55.743 45.045 6.282 1.00 33.27 814 SER A C 1
ATOM 6388 O O . SER A 1 833 ? 54.600 45.300 6.691 1.00 35.06 814 SER A O 1
ATOM 6391 N N . SER A 1 834 ? 56.555 45.978 5.775 1.00 32.72 815 SER A N 1
ATOM 6392 C CA . SER A 1 834 ? 56.326 47.445 5.895 1.00 33.00 815 SER A CA 1
ATOM 6393 C C . SER A 1 834 ? 55.145 47.898 5.022 1.00 32.33 815 SER A C 1
ATOM 6394 O O . SER A 1 834 ? 54.531 48.939 5.275 1.00 31.64 815 SER A O 1
ATOM 6397 N N . GLY A 1 835 ? 54.853 47.119 3.980 1.00 31.33 816 GLY A N 1
ATOM 6398 C CA . GLY A 1 835 ? 53.871 47.475 2.967 1.00 31.70 816 GLY A CA 1
ATOM 6399 C C . GLY A 1 835 ? 54.399 48.535 2.015 1.00 32.97 816 GLY A C 1
ATOM 6400 O O . GLY A 1 835 ? 53.661 48.957 1.161 1.00 34.21 816 GLY A O 1
ATOM 6401 N N . PHE A 1 836 ? 55.677 48.946 2.155 1.00 32.49 817 PHE A N 1
ATOM 6402 C CA . PHE A 1 836 ? 56.233 50.089 1.415 1.00 34.90 817 PHE A CA 1
ATOM 6403 C C . PHE A 1 836 ? 56.781 49.671 0.046 1.00 34.39 817 PHE A C 1
ATOM 6404 O O . PHE A 1 836 ? 56.685 50.417 -0.896 1.00 32.89 817 PHE A O 1
ATOM 6412 N N . LEU A 1 837 ? 57.385 48.480 -0.052 1.00 35.33 818 LEU A N 1
ATOM 6413 C CA . LEU A 1 837 ? 58.053 48.084 -1.289 1.00 35.89 818 LEU A CA 1
ATOM 6414 C C . LEU A 1 837 ? 57.029 47.498 -2.268 1.00 36.28 818 LEU A C 1
ATOM 6415 O O . LEU A 1 837 ? 56.012 46.936 -1.851 1.00 35.25 818 LEU A O 1
ATOM 6420 N N . SER A 1 838 ? 57.315 47.646 -3.562 1.00 36.60 819 SER A N 1
ATOM 6421 C CA . SER A 1 838 ? 56.568 46.968 -4.628 1.00 38.89 819 SER A CA 1
ATOM 6422 C C . SER A 1 838 ? 56.895 45.464 -4.593 1.00 38.36 819 SER A C 1
ATOM 6423 O O . SER A 1 838 ? 57.839 45.036 -3.921 1.00 37.95 819 SER A O 1
ATOM 6426 N N . SER A 1 839 ? 56.110 44.677 -5.328 1.00 37.40 820 SER A N 1
ATOM 6427 C CA . SER A 1 839 ? 56.311 43.220 -5.403 1.00 37.89 820 SER A CA 1
ATOM 6428 C C . SER A 1 839 ? 57.710 42.912 -5.931 1.00 36.70 820 SER A C 1
ATOM 6429 O O . SER A 1 839 ? 58.392 42.029 -5.394 1.00 34.93 820 SER A O 1
ATOM 6432 N N . LYS A 1 840 ? 58.132 43.632 -6.973 1.00 37.34 821 LYS A N 1
ATOM 6433 C CA . LYS A 1 840 ? 59.460 43.407 -7.568 1.00 38.86 821 LYS A CA 1
ATOM 6434 C C . LYS A 1 840 ? 60.571 43.722 -6.571 1.00 35.75 821 LYS A C 1
ATOM 6435 O O . LYS A 1 840 ? 61.582 43.033 -6.553 1.00 35.55 821 LYS A O 1
ATOM 6441 N N . GLU A 1 841 ? 60.400 44.791 -5.793 1.00 33.51 822 GLU A N 1
ATOM 6442 C CA . GLU A 1 841 ? 61.371 45.183 -4.764 1.00 33.86 822 GLU A CA 1
ATOM 6443 C C . GLU A 1 841 ? 61.399 44.164 -3.621 1.00 32.90 822 GLU A C 1
ATOM 6444 O O . GLU A 1 841 ? 62.462 43.824 -3.151 1.00 34.49 822 GLU A O 1
ATOM 6450 N N . ASN A 1 842 ? 60.239 43.659 -3.207 1.00 32.37 823 ASN A N 1
ATOM 6451 C CA . ASN A 1 842 ? 60.161 42.590 -2.205 1.00 32.39 823 ASN A CA 1
ATOM 6452 C C . ASN A 1 842 ? 60.990 41.396 -2.687 1.00 33.36 823 ASN A C 1
ATOM 6453 O O . ASN A 1 842 ? 61.805 40.841 -1.915 1.00 33.62 823 ASN A O 1
ATOM 6458 N N . LEU A 1 843 ? 60.807 41.008 -3.951 1.00 34.05 824 LEU A N 1
ATOM 6459 C CA . LEU A 1 843 ? 61.468 39.825 -4.512 1.00 34.38 824 LEU A CA 1
ATOM 6460 C C . LEU A 1 843 ? 62.983 40.068 -4.607 1.00 36.40 824 LEU A C 1
ATOM 6461 O O . LEU A 1 843 ? 63.759 39.141 -4.366 1.00 36.24 824 LEU A O 1
ATOM 6466 N N . ALA A 1 844 ? 63.409 41.311 -4.937 1.00 36.10 825 ALA A N 1
ATOM 6467 C CA . ALA A 1 844 ? 64.855 41.669 -4.962 1.00 35.22 825 ALA A CA 1
ATOM 6468 C C . ALA A 1 844 ? 65.464 41.541 -3.549 1.00 35.02 825 ALA A C 1
ATOM 6469 O O . ALA A 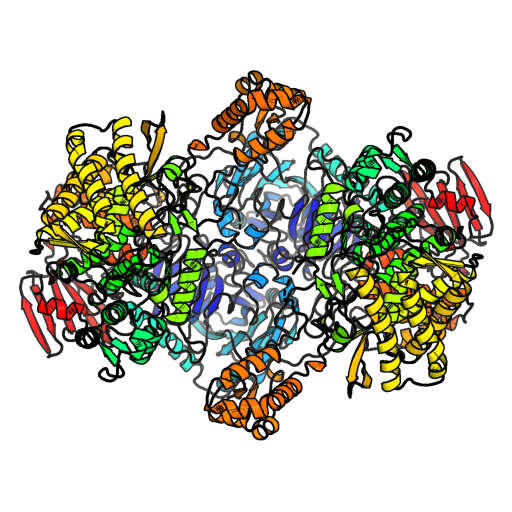1 844 ? 66.585 41.065 -3.370 1.00 35.20 825 ALA A O 1
ATOM 6471 N N . VAL A 1 845 ? 64.740 42.002 -2.535 1.00 33.89 826 VAL A N 1
ATOM 6472 C CA . VAL A 1 845 ? 65.218 41.817 -1.170 1.00 34.43 826 VAL A CA 1
ATOM 6473 C C . VAL A 1 845 ? 65.440 40.319 -0.968 1.00 34.51 826 VAL A C 1
ATOM 6474 O O . VAL A 1 845 ? 66.493 39.928 -0.498 1.00 41.78 826 VAL A O 1
ATOM 6478 N N . LEU A 1 846 ? 64.426 39.492 -1.265 1.00 32.90 827 LEU A N 1
ATOM 6479 C CA . LEU A 1 846 ? 64.480 38.087 -0.897 1.00 32.30 827 LEU A CA 1
ATOM 6480 C C . LEU A 1 846 ? 65.568 37.359 -1.709 1.00 32.60 827 LEU A C 1
ATOM 6481 O O . LEU A 1 846 ? 66.200 36.461 -1.201 1.00 32.04 827 LEU A O 1
ATOM 6486 N N . ASP A 1 847 ? 65.797 37.772 -2.951 1.00 32.72 828 ASP A N 1
ATOM 6487 C CA . ASP A 1 847 ? 66.893 37.219 -3.763 1.00 35.29 828 ASP A CA 1
ATOM 6488 C C . ASP A 1 847 ? 68.236 37.585 -3.124 1.00 36.63 828 ASP A C 1
ATOM 6489 O O . ASP A 1 847 ? 69.105 36.752 -3.057 1.00 37.84 828 ASP A O 1
ATOM 6494 N N . GLY A 1 848 ? 68.375 38.828 -2.622 1.00 36.42 829 GLY A N 1
ATOM 6495 C CA . GLY A 1 848 ? 69.572 39.248 -1.926 1.00 34.34 829 GLY A CA 1
ATOM 6496 C C . GLY A 1 848 ? 69.794 38.398 -0.674 1.00 34.32 829 GLY A C 1
ATOM 6497 O O . GLY A 1 848 ? 70.901 38.010 -0.359 1.00 35.13 829 GLY A O 1
ATOM 6498 N N . LEU A 1 849 ? 68.720 38.149 0.066 1.00 33.14 830 LEU A N 1
ATOM 6499 C CA . LEU A 1 849 ? 68.791 37.454 1.317 1.00 34.06 830 LEU A CA 1
ATOM 6500 C C . LEU A 1 849 ? 69.281 36.021 1.111 1.00 32.35 830 LEU A C 1
ATOM 6501 O O . LEU A 1 849 ? 70.179 35.560 1.814 1.00 34.02 830 LEU A O 1
ATOM 6506 N N . LYS A 1 850 ? 68.680 35.328 0.150 1.00 33.86 831 LYS A N 1
ATOM 6507 C CA . LYS A 1 850 ? 69.062 33.950 -0.232 1.00 34.88 831 LYS A CA 1
ATOM 6508 C C . LYS A 1 850 ? 70.560 33.876 -0.583 1.00 35.51 831 LYS A C 1
ATOM 6509 O O . LYS A 1 850 ? 71.235 32.911 -0.216 1.00 37.06 831 LYS A O 1
ATOM 6515 N N . ASN A 1 851 ? 71.091 34.906 -1.251 1.00 35.85 832 ASN A N 1
ATOM 6516 C CA . ASN A 1 851 ? 72.488 34.933 -1.688 1.00 36.85 832 ASN A CA 1
ATOM 6517 C C . ASN A 1 851 ? 73.453 35.503 -0.629 1.00 35.41 832 ASN A C 1
ATOM 6518 O O . ASN A 1 851 ? 74.653 35.582 -0.865 1.00 35.52 832 ASN A O 1
ATOM 6523 N N . SER A 1 852 ? 72.949 35.903 0.535 1.00 34.99 833 SER A N 1
ATOM 6524 C CA . SER A 1 852 ? 73.756 36.577 1.552 1.00 34.48 833 SER A CA 1
ATOM 6525 C C . SER A 1 852 ? 74.407 35.581 2.525 1.00 35.18 833 SER A C 1
ATOM 6526 O O . SER A 1 852 ? 74.069 34.396 2.548 1.00 33.39 833 SER A O 1
ATOM 6529 N N . ALA A 1 853 ? 75.226 36.129 3.440 1.00 34.87 834 ALA A N 1
ATOM 6530 C CA . ALA A 1 853 ? 75.895 35.398 4.487 1.00 35.43 834 ALA A CA 1
ATOM 6531 C C . ALA A 1 853 ? 74.929 34.978 5.614 1.00 35.38 834 ALA A C 1
ATOM 6532 O O . ALA A 1 853 ? 75.342 34.306 6.582 1.00 35.09 834 ALA A O 1
ATOM 6534 N N . LEU A 1 854 ? 73.640 35.325 5.491 1.00 33.32 835 LEU A N 1
ATOM 6535 C CA . LEU A 1 854 ? 72.674 34.903 6.459 1.00 32.61 835 LEU A CA 1
ATOM 6536 C C . LEU A 1 854 ? 72.149 33.495 6.128 1.00 34.53 835 LEU A C 1
ATOM 6537 O O . LEU A 1 854 ? 71.519 32.851 7.004 1.00 34.92 835 LEU A O 1
ATOM 6542 N N . PHE A 1 855 ? 72.359 33.023 4.888 1.00 34.80 836 PHE A N 1
ATOM 6543 C CA . PHE A 1 855 ? 71.862 31.684 4.525 1.00 34.51 836 PHE A CA 1
ATOM 6544 C C . PHE A 1 855 ? 72.803 30.623 5.112 1.00 33.44 836 PHE A C 1
ATOM 6545 O O . PHE A 1 855 ? 73.934 30.643 4.795 1.00 35.78 836 PHE A O 1
ATOM 6553 N N . ARG A 1 856 ? 72.296 29.717 5.952 1.00 31.55 837 ARG A N 1
ATOM 6554 C CA . ARG A 1 856 ? 73.041 28.614 6.493 1.00 32.88 837 ARG A CA 1
ATOM 6555 C C . ARG A 1 856 ? 72.650 27.318 5.750 1.00 33.73 837 ARG A C 1
ATOM 6556 O O . ARG A 1 856 ? 71.502 26.887 5.785 1.00 31.43 837 ARG A O 1
ATOM 6564 N N . GLU A 1 857 ? 73.627 26.709 5.086 1.00 36.32 838 GLU A N 1
ATOM 6565 C CA . GLU A 1 857 ? 73.433 25.629 4.082 1.00 40.00 838 GLU A CA 1
ATOM 6566 C C . GLU A 1 857 ? 72.898 24.334 4.699 1.00 37.34 838 GLU A C 1
ATOM 6567 O O . GLU A 1 857 ? 71.918 23.786 4.204 1.00 37.97 838 GLU A O 1
ATOM 6573 N N . ASP A 1 858 ? 73.530 23.864 5.774 1.00 35.27 839 ASP A N 1
ATOM 6574 C CA . ASP A 1 858 ? 73.244 22.514 6.291 1.00 36.72 839 ASP A CA 1
ATOM 6575 C C . ASP A 1 858 ? 71.773 22.408 6.746 1.00 36.28 839 ASP A C 1
ATOM 6576 O O . ASP A 1 858 ? 71.174 21.360 6.613 1.00 36.39 839 ASP A O 1
ATOM 6581 N N . GLN A 1 859 ? 71.178 23.501 7.278 1.00 35.03 840 GLN A N 1
ATOM 6582 C CA . GLN A 1 859 ? 69.786 23.499 7.708 1.00 32.14 840 GLN A CA 1
ATOM 6583 C C . GLN A 1 859 ? 68.881 24.233 6.707 1.00 31.91 840 GLN A C 1
ATOM 6584 O O . GLN A 1 859 ? 67.679 24.345 6.915 1.00 32.61 840 GLN A O 1
ATOM 6590 N N . TYR A 1 860 ? 69.481 24.776 5.661 1.00 31.24 841 TYR A N 1
ATOM 6591 C CA . TYR A 1 860 ? 68.865 25.594 4.591 1.00 33.61 841 TYR A CA 1
ATOM 6592 C C . TYR A 1 860 ? 67.866 26.587 5.199 1.00 32.89 841 TYR A C 1
ATOM 6593 O O . TYR A 1 860 ? 66.706 26.644 4.807 1.00 32.10 841 TYR A O 1
ATOM 6602 N N . SER A 1 861 ? 68.351 27.404 6.146 1.00 33.35 842 SER A N 1
ATOM 6603 C CA . SER A 1 861 ? 67.557 28.471 6.729 1.00 33.52 842 SER A CA 1
ATOM 6604 C C . SER A 1 861 ? 68.482 29.639 7.113 1.00 33.33 842 SER A C 1
ATOM 6605 O O . SER A 1 861 ? 69.607 29.666 6.652 1.00 34.62 842 SER A O 1
ATOM 6608 N N . TYR A 1 862 ? 67.982 30.591 7.917 1.00 30.32 843 TYR A N 1
ATOM 6609 C CA . TYR A 1 862 ? 68.631 31.912 8.077 1.00 31.95 843 TYR A CA 1
ATOM 6610 C C . TYR A 1 862 ? 69.107 32.171 9.513 1.00 30.07 843 TYR A C 1
ATOM 6611 O O . TYR A 1 862 ? 68.397 31.975 10.473 1.00 31.32 843 TYR A O 1
ATOM 6620 N N . LEU A 1 863 ? 70.344 32.645 9.596 1.00 30.74 844 LEU A N 1
ATOM 6621 C CA . LEU A 1 863 ? 70.953 33.211 10.811 1.00 30.54 844 LEU A CA 1
ATOM 6622 C C . LEU A 1 863 ? 70.356 34.602 11.079 1.00 30.73 844 LEU A C 1
ATOM 6623 O O . LEU A 1 863 ? 69.842 35.230 10.159 1.00 29.61 844 LEU A O 1
ATOM 6628 N N . LEU A 1 864 ? 70.500 35.089 12.319 1.00 30.55 845 LEU A N 1
ATOM 6629 C CA . LEU A 1 864 ? 70.082 36.440 12.663 1.00 30.97 845 LEU A CA 1
ATOM 6630 C C . LEU A 1 864 ? 71.022 37.501 12.055 1.00 31.21 845 LEU A C 1
ATOM 6631 O O . LEU A 1 864 ? 70.584 38.616 11.789 1.00 32.22 845 LEU A O 1
ATOM 6636 N N . TYR A 1 865 ? 72.302 37.174 11.978 1.00 30.87 846 TYR A N 1
ATOM 6637 C CA . TYR A 1 865 ? 73.402 38.012 11.527 1.00 32.96 846 TYR A CA 1
ATOM 6638 C C . TYR A 1 865 ? 74.517 37.060 11.084 1.00 34.09 846 TYR A C 1
ATOM 6639 O O . TYR A 1 865 ? 74.476 35.857 11.382 1.00 31.62 846 TYR A O 1
ATOM 6648 N N . PRO A 1 866 ? 75.529 37.535 10.324 1.00 34.58 847 PRO A N 1
ATOM 6649 C CA . PRO A 1 866 ? 76.573 36.639 9.816 1.00 35.11 847 PRO A CA 1
ATOM 6650 C C . PRO A 1 866 ? 77.293 35.889 10.944 1.00 36.16 847 PRO A C 1
ATOM 6651 O O . PRO A 1 866 ? 77.519 36.459 12.023 1.00 35.90 847 PRO A O 1
ATOM 6655 N N . ASN A 1 867 ? 77.638 34.627 10.685 1.00 35.29 848 ASN A N 1
ATOM 6656 C CA . ASN A 1 867 ? 78.621 33.917 11.485 1.00 38.20 848 ASN A CA 1
ATOM 6657 C C . ASN A 1 867 ? 79.968 34.597 11.242 1.00 40.98 848 ASN A C 1
ATOM 6658 O O . ASN A 1 867 ? 80.192 35.127 10.186 1.00 47.50 848 ASN A O 1
ATOM 6663 N N . LYS A 1 868 ? 80.821 34.671 12.240 1.00 43.73 849 LYS A N 1
ATOM 6664 C CA . LYS A 1 868 ? 82.132 35.244 12.041 1.00 47.20 849 LYS A CA 1
ATOM 6665 C C . LYS A 1 868 ? 83.112 34.461 12.907 1.00 48.17 849 LYS A C 1
ATOM 6666 O O . LYS A 1 868 ? 82.704 33.817 13.870 1.00 47.74 849 LYS A O 1
ATOM 6672 N N . GLU A 1 869 ? 84.371 34.428 12.466 1.00 47.05 850 GLU A N 1
ATOM 6673 C CA . GLU A 1 869 ? 85.444 33.880 13.222 1.00 48.13 850 GLU A CA 1
ATOM 6674 C C . GLU A 1 869 ? 85.799 34.886 14.324 1.00 47.15 850 GLU A C 1
ATOM 6675 O O . GLU A 1 869 ? 86.172 36.012 14.032 1.00 50.10 850 GLU A O 1
ATOM 6681 N N . LEU A 1 870 ? 85.677 34.481 15.579 1.00 43.14 851 LEU A N 1
ATOM 6682 C CA . LEU A 1 870 ? 86.237 35.248 16.689 1.00 42.44 851 LEU A CA 1
ATOM 6683 C C . LEU A 1 870 ? 87.715 34.921 16.830 1.00 42.72 851 LEU A C 1
ATOM 6684 O O . LEU A 1 870 ? 88.163 33.829 16.465 1.00 42.61 851 LEU A O 1
ATOM 6689 N N . PRO A 1 871 ? 88.534 35.869 17.329 1.00 41.41 852 PRO A N 1
ATOM 6690 C CA . PRO A 1 871 ? 89.950 35.608 17.520 1.00 42.35 852 PRO A CA 1
ATOM 6691 C C . PRO A 1 871 ? 90.161 34.453 18.518 1.00 42.23 852 PRO A C 1
ATOM 6692 O O . PRO A 1 871 ? 89.511 34.396 19.538 1.00 41.65 852 PRO A O 1
ATOM 6696 N N . LYS A 1 872 ? 91.056 33.542 18.156 1.00 42.41 853 LYS A N 1
ATOM 6697 C CA . LYS A 1 872 ? 91.540 32.491 19.009 1.00 45.97 853 LYS A CA 1
ATOM 6698 C C . LYS A 1 872 ? 92.242 33.098 20.232 1.00 46.21 853 LYS A C 1
ATOM 6699 O O . LYS A 1 872 ? 92.683 34.269 20.205 1.00 43.98 853 LYS A O 1
ATOM 6705 N N . PHE A 1 873 ? 92.336 32.293 21.297 1.00 42.11 854 PHE A N 1
ATOM 6706 C CA . PHE A 1 873 ? 92.804 32.745 22.588 1.00 42.83 854 PHE A CA 1
ATOM 6707 C C . PHE A 1 873 ? 94.120 33.518 22.451 1.00 43.03 854 PHE A C 1
ATOM 6708 O O . PHE A 1 873 ? 94.211 34.654 22.924 1.00 43.83 854 PHE A O 1
ATOM 6716 N N . LEU A 1 874 ? 95.118 32.914 21.804 1.00 43.68 855 LEU A N 1
ATOM 6717 C CA . LEU A 1 874 ? 96.448 33.566 21.701 1.00 45.72 855 LEU A CA 1
ATOM 6718 C C . LEU A 1 874 ? 96.482 34.692 20.649 1.00 44.91 855 LEU A C 1
ATOM 6719 O O . LEU A 1 874 ? 97.506 35.280 20.481 1.00 46.85 855 LEU A O 1
ATOM 6724 N N . ASP A 1 875 ? 95.380 35.010 19.981 1.00 45.19 856 ASP A N 1
ATOM 6725 C CA . ASP A 1 875 ? 95.297 36.119 19.030 1.00 49.39 856 ASP A CA 1
ATOM 6726 C C . ASP A 1 875 ? 94.507 37.308 19.618 1.00 50.15 856 ASP A C 1
ATOM 6727 O O . ASP A 1 875 ? 94.327 38.307 18.960 1.00 52.04 856 ASP A O 1
ATOM 6732 N N . LYS A 1 876 ? 94.036 37.209 20.859 1.00 49.32 857 LYS A N 1
ATOM 6733 C CA . LYS A 1 876 ? 93.063 38.166 21.395 1.00 50.50 857 LYS A CA 1
ATOM 6734 C C . LYS A 1 876 ? 93.701 39.498 21.818 1.00 52.39 857 LYS A C 1
ATOM 6735 O O . LYS A 1 876 ? 93.015 40.521 21.783 1.00 56.73 857 LYS A O 1
ATOM 6741 N N . ASN A 1 877 ? 94.946 39.475 22.287 1.00 50.41 858 ASN A N 1
ATOM 6742 C CA . ASN A 1 877 ? 95.413 40.515 23.194 1.00 49.93 858 ASN A CA 1
ATOM 6743 C C . ASN A 1 877 ? 96.932 40.652 23.036 1.00 49.20 858 ASN A C 1
ATOM 6744 O O . ASN A 1 877 ? 97.705 40.242 23.888 1.00 49.00 858 ASN A O 1
ATOM 6749 N N . THR A 1 878 ? 97.349 41.241 21.912 1.00 49.64 859 THR A N 1
ATOM 6750 C CA . THR A 1 878 ? 98.744 41.558 21.710 1.00 51.84 859 THR A CA 1
ATOM 6751 C C . THR A 1 878 ? 98.881 43.043 21.382 1.00 52.63 859 THR A C 1
ATOM 6752 O O . THR A 1 878 ? 98.155 43.547 20.554 1.00 53.70 859 THR A O 1
ATOM 6756 N N . ILE A 1 879 ? 99.809 43.715 22.074 1.00 55.22 860 ILE A N 1
ATOM 6757 C CA . ILE A 1 879 ? 100.129 45.122 21.855 1.00 56.11 860 ILE A CA 1
ATOM 6758 C C . ILE A 1 879 ? 101.347 45.150 20.934 1.00 57.32 860 ILE A C 1
ATOM 6759 O O . ILE A 1 879 ? 102.367 44.478 21.229 1.00 57.35 860 ILE A O 1
ATOM 6764 N N . SER A 1 880 ? 101.262 45.929 19.849 1.00 57.70 861 SER A N 1
ATOM 6765 C CA . SER A 1 880 ? 102.393 46.034 18.935 1.00 61.30 861 SER A CA 1
ATOM 6766 C C . SER A 1 880 ? 103.620 46.550 19.698 1.00 62.86 861 SER A C 1
ATOM 6767 O O . SER A 1 880 ? 103.497 47.379 20.608 1.00 62.18 861 SER A O 1
ATOM 6770 N N . LYS A 1 881 ? 104.801 46.042 19.329 1.00 66.43 862 LYS A N 1
ATOM 6771 C CA . LYS A 1 881 ? 106.075 46.513 19.888 1.00 71.12 862 LYS A CA 1
ATOM 6772 C C . LYS A 1 881 ? 106.198 48.043 19.723 1.00 72.14 862 LYS A C 1
ATOM 6773 O O . LYS A 1 881 ? 106.715 48.734 20.602 1.00 71.48 862 LYS A O 1
ATOM 6779 N N . GLU A 1 882 ? 105.736 48.559 18.578 1.00 71.91 863 GLU A N 1
ATOM 6780 C CA . GLU A 1 882 ? 105.855 49.962 18.252 1.00 75.38 863 GLU A CA 1
ATOM 6781 C C . GLU A 1 882 ? 105.079 50.800 19.278 1.00 72.72 863 GLU A C 1
ATOM 6782 O O . GLU A 1 882 ? 105.586 51.813 19.761 1.00 72.04 863 GLU A O 1
ATOM 6788 N N . ALA A 1 883 ? 103.849 50.384 19.588 1.00 68.29 864 ALA A N 1
ATOM 6789 C CA . ALA A 1 883 ? 102.976 51.131 20.511 1.00 67.98 864 ALA A CA 1
ATOM 6790 C C . ALA A 1 883 ? 103.611 51.173 21.912 1.00 69.61 864 ALA A C 1
ATOM 6791 O O . ALA A 1 883 ? 103.553 52.199 22.577 1.00 70.21 864 ALA A O 1
ATOM 6793 N N . VAL A 1 884 ? 104.229 50.064 22.341 1.00 69.17 865 VAL A N 1
ATOM 6794 C CA . VAL A 1 884 ? 104.849 49.988 23.664 1.00 69.91 865 VAL A CA 1
ATOM 6795 C C . VAL A 1 884 ? 106.038 50.964 23.727 1.00 73.58 865 VAL A C 1
ATOM 6796 O O . VAL A 1 884 ? 106.111 51.787 24.634 1.00 71.93 865 VAL A O 1
ATOM 6800 N N . SER A 1 885 ? 106.957 50.867 22.757 1.00 75.66 866 SER A N 1
ATOM 6801 C CA . SER A 1 885 ? 108.203 51.630 22.775 1.00 78.37 866 SER A CA 1
ATOM 6802 C C . SER A 1 885 ? 107.931 53.141 22.665 1.00 78.53 866 SER A C 1
ATOM 6803 O O . SER A 1 885 ? 108.698 53.938 23.193 1.00 82.66 866 SER A O 1
ATOM 6806 N N . LYS A 1 886 ? 106.856 53.519 21.973 1.00 77.31 867 LYS A N 1
ATOM 6807 C CA . LYS A 1 886 ? 106.452 54.922 21.813 1.00 80.54 867 LYS A CA 1
ATOM 6808 C C . LYS A 1 886 ? 105.773 55.469 23.082 1.00 80.42 867 LYS A C 1
ATOM 6809 O O . LYS A 1 886 ? 105.660 56.675 23.223 1.00 84.61 867 LYS A O 1
ATOM 6815 N N . SER A 1 887 ? 105.295 54.596 23.979 1.00 76.76 868 SER A N 1
ATOM 6816 C CA . SER A 1 887 ? 104.772 55.006 25.292 1.00 75.24 868 SER A CA 1
ATOM 6817 C C . SER A 1 887 ? 105.892 54.919 26.326 1.00 75.52 868 SER A C 1
ATOM 6818 O O . SER A 1 887 ? 106.538 53.871 26.460 1.00 73.58 868 SER A O 1
ATOM 6821 N N . GLU A 1 888 ? 106.114 56.028 27.047 1.00 75.43 869 GLU A N 1
ATOM 6822 C CA . GLU A 1 888 ? 107.115 56.058 28.104 1.00 76.58 869 GLU A CA 1
ATOM 6823 C C . GLU A 1 888 ? 106.611 55.196 29.268 1.00 73.39 869 GLU A C 1
ATOM 6824 O O . GLU A 1 888 ? 107.361 54.416 29.826 1.00 73.84 869 GLU A O 1
ATOM 6826 N N . LEU A 1 889 ? 105.330 55.336 29.610 1.00 72.98 870 LEU A N 1
ATOM 6827 C CA . LEU A 1 889 ? 104.729 54.617 30.750 1.00 73.63 870 LEU A CA 1
ATOM 6828 C C . LEU A 1 889 ? 104.813 53.094 30.543 1.00 73.38 870 LEU A C 1
ATOM 6829 O O . LEU A 1 889 ? 105.312 52.367 31.431 1.00 74.49 870 LEU A O 1
ATOM 6834 N N . LEU A 1 890 ? 104.334 52.605 29.393 1.00 71.83 871 LEU A N 1
ATOM 6835 C CA . LEU A 1 890 ? 104.349 51.164 29.120 1.00 70.24 871 LEU A CA 1
ATOM 6836 C C . LEU A 1 890 ? 105.800 50.656 29.089 1.00 71.50 871 LEU A C 1
ATOM 6837 O O . LEU A 1 890 ? 106.100 49.617 29.643 1.00 71.78 871 LEU A O 1
ATOM 6842 N N . SER A 1 891 ? 106.693 51.409 28.452 1.00 72.40 872 SER A N 1
ATOM 6843 C CA . SER A 1 891 ? 108.107 51.037 28.363 1.00 76.08 872 SER A CA 1
ATOM 6844 C C . SER A 1 891 ? 108.743 50.952 29.760 1.00 77.74 872 SER A C 1
ATOM 6845 O O . SER A 1 891 ? 109.582 50.085 30.015 1.00 76.68 872 SER A O 1
ATOM 6848 N N . LEU A 1 892 ? 108.337 51.857 30.655 1.00 79.33 873 LEU A N 1
ATOM 6849 C CA . LEU A 1 892 ? 108.858 51.903 32.021 1.00 82.23 873 LEU A CA 1
ATOM 6850 C C . LEU A 1 892 ? 108.326 50.713 32.827 1.00 81.65 873 LEU A C 1
ATOM 6851 O O . LEU A 1 892 ? 109.060 50.083 33.573 1.00 82.25 873 LEU A O 1
ATOM 6856 N N . LEU A 1 893 ? 107.031 50.422 32.664 1.00 82.33 874 LEU A N 1
ATOM 6857 C CA . LEU A 1 893 ? 106.381 49.294 33.340 1.00 79.30 874 LEU A CA 1
ATOM 6858 C C . LEU A 1 893 ? 107.052 47.969 32.927 1.00 78.22 874 LEU A C 1
ATOM 6859 O O . LEU A 1 893 ? 107.323 47.102 33.780 1.00 75.16 874 LEU A O 1
ATOM 6864 N N . VAL A 1 894 ? 107.353 47.835 31.627 1.00 77.10 875 VAL A N 1
ATOM 6865 C CA . VAL A 1 894 ? 108.112 46.702 31.080 1.00 77.04 875 VAL A CA 1
ATOM 6866 C C . VAL A 1 894 ? 109.498 46.648 31.738 1.00 78.95 875 VAL A C 1
ATOM 6867 O O . VAL A 1 894 ? 109.888 45.593 32.217 1.00 78.42 875 VAL A O 1
ATOM 6871 N N . SER A 1 895 ? 110.216 47.782 31.758 1.00 80.26 876 SER A N 1
ATOM 6872 C CA . SER A 1 895 ? 111.582 47.889 32.348 1.00 84.07 876 SER A CA 1
ATOM 6873 C C . SER A 1 895 ? 111.610 47.367 33.787 1.00 83.52 876 SER A C 1
ATOM 6874 O O . SER A 1 895 ? 112.546 46.670 34.169 1.00 83.18 876 SER A O 1
ATOM 6877 N N . LYS A 1 896 ? 110.569 47.713 34.558 1.00 83.31 877 LYS A N 1
ATOM 6878 C CA . LYS A 1 896 ? 110.509 47.477 36.000 1.00 84.27 877 LYS A CA 1
ATOM 6879 C C . LYS A 1 896 ? 109.798 46.153 36.324 1.00 84.31 877 LYS A C 1
ATOM 6880 O O . LYS A 1 896 ? 109.639 45.828 37.505 1.00 85.75 877 LYS A O 1
ATOM 6882 N N . SER A 1 897 ? 109.346 45.414 35.293 1.00 82.05 878 SER A N 1
ATOM 6883 C CA . SER A 1 897 ? 108.617 44.145 35.444 1.00 79.16 878 SER A CA 1
ATOM 6884 C C . SER A 1 897 ? 107.361 44.326 36.306 1.00 77.34 878 SER A C 1
ATOM 6885 O O . SER A 1 897 ? 106.957 43.400 37.026 1.00 79.55 878 SER A O 1
ATOM 6888 N N . ASN A 1 898 ? 106.729 45.500 36.199 1.00 74.72 879 ASN A N 1
ATOM 6889 C CA . ASN A 1 898 ? 105.383 45.701 36.704 1.00 73.89 879 ASN A CA 1
ATOM 6890 C C . ASN A 1 898 ? 104.400 45.066 35.710 1.00 73.31 879 ASN A C 1
ATOM 6891 O O . ASN A 1 898 ? 104.476 45.317 34.490 1.00 72.56 879 ASN A O 1
ATOM 6896 N N . LYS A 1 899 ? 103.472 44.260 36.239 1.00 74.48 880 LYS A N 1
ATOM 6897 C CA . LYS A 1 899 ? 102.562 43.448 35.431 1.00 73.30 880 LYS A CA 1
ATOM 6898 C C . LYS A 1 899 ? 101.100 43.860 35.664 1.00 71.46 880 LYS A C 1
ATOM 6899 O O . LYS A 1 899 ? 100.189 43.117 35.275 1.00 67.82 880 LYS A O 1
ATOM 6905 N N . GLN A 1 900 ? 100.873 45.041 36.259 1.00 70.01 881 GLN A N 1
ATOM 6906 C CA . GLN A 1 900 ? 99.510 45.466 36.659 1.00 68.61 881 GLN A CA 1
ATOM 6907 C C . GLN A 1 900 ? 98.690 45.902 35.429 1.00 65.95 881 GLN A C 1
ATOM 6908 O O . GLN A 1 900 ? 97.447 45.804 35.440 1.00 65.39 881 GLN A O 1
ATOM 6914 N N . VAL A 1 901 ? 99.377 46.390 34.385 1.00 63.48 882 VAL A N 1
ATOM 6915 C CA . VAL A 1 901 ? 98.732 46.867 33.166 1.00 62.89 882 VAL A CA 1
ATOM 6916 C C . VAL A 1 901 ? 99.202 46.045 31.960 1.00 61.07 882 VAL A C 1
ATOM 6917 O O . VAL A 1 901 ? 98.358 45.552 31.186 1.00 57.33 882 VAL A O 1
ATOM 6921 N N . ILE A 1 902 ? 100.528 45.926 31.798 1.00 61.28 883 ILE A N 1
ATOM 6922 C CA . ILE A 1 902 ? 101.155 45.314 30.617 1.00 60.66 883 ILE A CA 1
ATOM 6923 C C . ILE A 1 902 ? 102.167 44.258 31.077 1.00 60.84 883 ILE A C 1
ATOM 6924 O O . ILE A 1 902 ? 102.841 44.440 32.086 1.00 62.10 883 ILE A O 1
ATOM 6929 N N . GLU A 1 903 ? 102.298 43.186 30.288 1.00 59.66 884 GLU A N 1
ATOM 6930 C CA . GLU A 1 903 ? 103.289 42.157 30.519 1.00 60.79 884 GLU A CA 1
ATOM 6931 C C . GLU A 1 903 ? 103.926 41.716 29.197 1.00 59.94 884 GLU A C 1
ATOM 6932 O O . GLU A 1 903 ? 103.268 41.614 28.163 1.00 60.94 884 GLU A O 1
ATOM 6938 N N . LYS A 1 904 ? 105.201 41.365 29.271 1.00 60.89 885 LYS A N 1
ATOM 6939 C CA . LYS A 1 904 ? 105.985 40.949 28.146 1.00 62.01 885 LYS A CA 1
ATOM 6940 C C . LYS A 1 904 ? 106.241 39.445 28.268 1.00 60.05 885 LYS A C 1
ATOM 6941 O O . LYS A 1 904 ? 106.711 39.023 29.282 1.00 58.42 885 LYS A O 1
ATOM 6947 N N . ASP A 1 905 ? 105.893 38.667 27.237 1.00 59.46 886 ASP A N 1
ATOM 6948 C CA . ASP A 1 905 ? 106.088 37.217 27.267 1.00 61.23 886 ASP A CA 1
ATOM 6949 C C . ASP A 1 905 ? 107.518 36.883 26.838 1.00 64.13 886 ASP A C 1
ATOM 6950 O O . ASP A 1 905 ? 108.277 37.749 26.410 1.00 65.62 886 ASP A O 1
ATOM 6955 N N . SER A 1 906 ? 107.868 35.602 26.952 1.00 67.29 887 SER A N 1
ATOM 6956 C CA . SER A 1 906 ? 109.244 35.127 26.815 1.00 69.84 887 SER A CA 1
ATOM 6957 C C . SER A 1 906 ? 109.664 34.989 25.341 1.00 72.10 887 SER A C 1
ATOM 6958 O O . SER A 1 906 ? 110.782 34.580 25.082 1.00 77.67 887 SER A O 1
ATOM 6961 N N . ILE A 1 907 ? 108.792 35.325 24.383 1.00 73.61 888 ILE A N 1
ATOM 6962 C CA . ILE A 1 907 ? 109.224 35.519 22.983 1.00 72.64 888 ILE A CA 1
ATOM 6963 C C . ILE A 1 907 ? 109.171 37.012 22.622 1.00 71.68 888 ILE A C 1
ATOM 6964 O O . ILE A 1 907 ? 109.323 37.370 21.448 1.00 72.77 888 ILE A O 1
ATOM 6969 N N . GLY A 1 908 ? 108.966 37.879 23.621 1.00 69.48 889 GLY A N 1
ATOM 6970 C CA . GLY A 1 908 ? 109.097 39.330 23.449 1.00 68.23 889 GLY A CA 1
ATOM 6971 C C . GLY A 1 908 ? 107.831 40.000 22.925 1.00 66.46 889 GLY A C 1
ATOM 6972 O O . GLY A 1 908 ? 107.890 41.107 22.385 1.00 65.53 889 GLY A O 1
ATOM 6973 N N . GLU A 1 909 ? 106.671 39.359 23.099 1.00 62.67 890 GLU A N 1
ATOM 6974 C CA . GLU A 1 909 ? 105.403 39.974 22.721 1.00 61.88 890 GLU A CA 1
ATOM 6975 C C . GLU A 1 909 ? 104.717 40.548 23.965 1.00 59.66 890 GLU A C 1
ATOM 6976 O O . GLU A 1 909 ? 104.987 40.130 25.102 1.00 58.07 890 GLU A O 1
ATOM 6982 N N . TYR A 1 910 ? 103.818 41.505 23.726 1.00 57.49 891 TYR A N 1
ATOM 6983 C CA . TYR A 1 910 ? 103.261 42.333 24.784 1.00 57.12 891 TYR A CA 1
ATOM 6984 C C . TYR A 1 910 ? 101.755 42.119 24.877 1.00 54.75 891 TYR A C 1
ATOM 6985 O O . TYR A 1 910 ? 101.075 42.069 23.860 1.00 54.98 891 TYR A O 1
ATOM 6994 N N . HIS A 1 911 ? 101.255 42.028 26.110 1.00 53.65 892 HIS A N 1
ATOM 6995 C CA . HIS A 1 911 ? 99.845 41.723 26.404 1.00 51.80 892 HIS A CA 1
ATOM 6996 C C . HIS A 1 911 ? 99.335 42.617 27.539 1.00 51.98 892 HIS A C 1
ATOM 6997 O O . HIS A 1 911 ? 100.086 42.918 28.466 1.00 53.35 892 HIS A O 1
ATOM 7004 N N . PHE A 1 912 ? 98.064 43.030 27.445 1.00 50.64 893 PHE A N 1
ATOM 7005 C CA . PHE A 1 912 ? 97.374 43.615 28.565 1.00 51.42 893 PHE A CA 1
ATOM 7006 C C . PHE A 1 912 ? 97.089 42.520 29.593 1.00 52.44 893 PHE A C 1
ATOM 7007 O O . PHE A 1 912 ? 96.874 41.345 29.238 1.00 50.89 893 PHE A O 1
ATOM 7015 N N . ASN A 1 913 ? 97.123 42.939 30.862 1.00 54.17 894 ASN A N 1
ATOM 7016 C CA . ASN A 1 913 ? 96.907 42.093 32.051 1.00 54.41 894 ASN A CA 1
ATOM 7017 C C . ASN A 1 913 ? 95.663 41.236 31.835 1.00 52.56 894 ASN A C 1
ATOM 7018 O O . ASN A 1 913 ? 94.612 41.734 31.424 1.00 50.55 894 ASN A O 1
ATOM 7023 N N . GLY A 1 914 ? 95.803 39.950 32.168 1.00 53.79 895 GLY A N 1
ATOM 7024 C CA . GLY A 1 914 ? 94.810 38.929 31.856 1.00 53.79 895 GLY A CA 1
ATOM 7025 C C . GLY A 1 914 ? 93.531 39.053 32.662 1.00 54.35 895 GLY A C 1
ATOM 7026 O O . GLY A 1 914 ? 92.561 38.363 32.351 1.00 53.48 895 GLY A O 1
ATOM 7027 N N . GLU A 1 915 ? 93.519 39.908 33.695 1.00 57.68 896 GLU A N 1
ATOM 7028 C CA . GLU A 1 915 ? 92.314 40.116 34.524 1.00 59.93 896 GLU A CA 1
ATOM 7029 C C . GLU A 1 915 ? 91.355 41.145 33.909 1.00 58.96 896 GLU A C 1
ATOM 7030 O O . GLU A 1 915 ? 90.213 41.229 34.346 1.00 60.99 896 GLU A O 1
ATOM 7036 N N . PHE A 1 916 ? 91.806 41.927 32.920 1.00 56.64 897 PHE A N 1
ATOM 7037 C CA . PHE A 1 916 ? 90.992 42.979 32.358 1.00 56.24 897 PHE A CA 1
ATOM 7038 C C . PHE A 1 916 ? 89.845 42.360 31.553 1.00 55.17 897 PHE A C 1
ATOM 7039 O O . PHE A 1 916 ? 90.071 41.445 30.790 1.00 60.67 897 PHE A O 1
ATOM 7047 N N . ASN A 1 917 ? 88.611 42.801 31.801 1.00 52.45 898 ASN A N 1
ATOM 7048 C CA . ASN A 1 917 ? 87.483 42.424 31.009 1.00 51.31 898 ASN A CA 1
ATOM 7049 C C . ASN A 1 917 ? 87.157 43.554 30.018 1.00 49.73 898 ASN A C 1
ATOM 7050 O O . ASN A 1 917 ? 86.717 43.286 28.895 1.00 46.87 898 ASN A O 1
ATOM 7055 N N . ASN A 1 918 ? 87.370 44.806 30.435 1.00 48.72 899 ASN A N 1
ATOM 7056 C CA . ASN A 1 918 ? 87.103 45.967 29.603 1.00 49.74 899 ASN A CA 1
ATOM 7057 C C . ASN A 1 918 ? 87.895 47.159 30.147 1.00 51.69 899 ASN A C 1
ATOM 7058 O O . ASN A 1 918 ? 88.688 47.002 31.077 1.00 51.30 899 ASN A O 1
ATOM 7063 N N . ALA A 1 919 ? 87.660 48.342 29.565 1.00 53.05 900 ALA A N 1
ATOM 7064 C CA . ALA A 1 919 ? 88.448 49.559 29.855 1.00 56.33 900 ALA A CA 1
ATOM 7065 C C . ALA A 1 919 ? 88.355 49.943 31.347 1.00 57.57 900 ALA A C 1
ATOM 7066 O O . ALA A 1 919 ? 89.322 50.471 31.920 1.00 60.51 900 ALA A O 1
ATOM 7068 N N . SER A 1 920 ? 87.208 49.672 31.982 1.00 56.50 901 SER A N 1
ATOM 7069 C CA . SER A 1 920 ? 87.015 50.055 33.375 1.00 59.31 901 SER A CA 1
ATOM 7070 C C . SER A 1 920 ? 88.016 49.336 34.303 1.00 60.78 901 SER A C 1
ATOM 7071 O O . SER A 1 920 ? 88.481 49.935 35.293 1.00 64.88 901 SER A O 1
ATOM 7074 N N . ASN A 1 921 ? 88.409 48.098 33.962 1.00 58.74 902 ASN A N 1
ATOM 7075 C CA . ASN A 1 921 ? 89.450 47.393 34.725 1.00 58.78 902 ASN A CA 1
ATOM 7076 C C . ASN A 1 921 ? 90.815 48.069 34.510 1.00 60.86 902 ASN A C 1
ATOM 7077 O O . ASN A 1 921 ? 91.614 48.189 35.455 1.00 61.88 902 ASN A O 1
ATOM 7082 N N . LEU A 1 922 ? 91.083 48.489 33.263 1.00 60.05 903 LEU A N 1
ATOM 7083 C CA . LEU A 1 922 ? 92.323 49.176 32.933 1.00 60.96 903 LEU A CA 1
ATOM 7084 C C . LEU A 1 922 ? 92.418 50.483 33.733 1.00 63.67 903 LEU A C 1
ATOM 7085 O O . LEU A 1 922 ? 93.463 50.769 34.317 1.00 65.65 903 LEU A O 1
ATOM 7090 N N . LYS A 1 923 ? 91.338 51.273 33.729 1.00 64.58 904 LYS A N 1
ATOM 7091 C CA . LYS A 1 923 ? 91.297 52.553 34.449 1.00 68.20 904 LYS A CA 1
ATOM 7092 C C . LYS A 1 923 ? 91.638 52.337 35.927 1.00 68.81 904 LYS A C 1
ATOM 7093 O O . LYS A 1 923 ? 92.479 53.041 36.466 1.00 70.52 904 LYS A O 1
ATOM 7099 N N . GLN A 1 924 ? 90.989 51.349 36.552 1.00 69.49 905 GLN A N 1
ATOM 7100 C CA . GLN A 1 924 ? 91.188 51.067 37.961 1.00 70.77 905 GLN A CA 1
ATOM 7101 C C . GLN A 1 924 ? 92.660 50.759 38.217 1.00 71.55 905 GLN A C 1
ATOM 7102 O O . GLN A 1 924 ? 93.254 51.277 39.162 1.00 75.93 905 GLN A O 1
ATOM 7108 N N . ALA A 1 925 ? 93.251 49.929 37.357 1.00 71.15 906 ALA A N 1
ATOM 7109 C CA . ALA A 1 925 ? 94.659 49.579 37.495 1.00 71.64 906 ALA A CA 1
ATOM 7110 C C . ALA A 1 925 ? 95.537 50.828 37.356 1.00 71.79 906 ALA A C 1
ATOM 7111 O O . ALA A 1 925 ? 96.562 50.898 38.011 1.00 72.60 906 ALA A O 1
ATOM 7113 N N . LEU A 1 926 ? 95.159 51.778 36.489 1.00 72.12 907 LEU A N 1
ATOM 7114 C CA . LEU A 1 926 ? 95.989 52.983 36.271 1.00 77.20 907 LEU A CA 1
ATOM 7115 C C . LEU A 1 926 ? 95.922 53.903 37.504 1.00 80.81 907 LEU A C 1
ATOM 7116 O O . LEU A 1 926 ? 96.903 54.581 37.830 1.00 80.18 907 LEU A O 1
ATOM 7121 N N . GLU A 1 927 ? 94.770 53.909 38.188 1.00 82.95 908 GLU A N 1
ATOM 7122 C CA . GLU A 1 927 ? 94.614 54.670 39.417 1.00 87.41 908 GLU A CA 1
ATOM 7123 C C . GLU A 1 927 ? 95.458 54.039 40.524 1.00 88.09 908 GLU A C 1
ATOM 7124 O O . GLU A 1 927 ? 96.097 54.758 41.278 1.00 91.61 908 GLU A O 1
ATOM 7130 N N . ASP A 1 928 ? 95.479 52.706 40.597 1.00 86.92 909 ASP A N 1
ATOM 7131 C CA . ASP A 1 928 ? 96.344 52.004 41.560 1.00 90.35 909 ASP A CA 1
ATOM 7132 C C . ASP A 1 928 ? 97.815 52.378 41.313 1.00 90.64 909 ASP A C 1
ATOM 7133 O O . ASP A 1 928 ? 98.569 52.585 42.267 1.00 94.04 909 ASP A O 1
ATOM 7138 N N . LEU A 1 929 ? 98.219 52.472 40.040 1.00 89.68 910 LEU A N 1
ATOM 7139 C CA . LEU A 1 929 ? 99.604 52.832 39.682 1.00 91.89 910 LEU A CA 1
ATOM 7140 C C . LEU A 1 929 ? 99.913 54.271 40.114 1.00 91.71 910 LEU A C 1
ATOM 7141 O O . LEU A 1 929 ? 101.050 54.571 40.472 1.00 93.18 910 LEU A O 1
ATOM 7146 N N . SER A 1 930 ? 98.907 55.152 40.044 1.00 90.71 911 SER A N 1
ATOM 7147 C CA . SER A 1 930 ? 99.107 56.585 40.273 1.00 93.86 911 SER A CA 1
ATOM 7148 C C . SER A 1 930 ? 99.300 56.889 41.766 1.00 95.92 911 SER A C 1
ATOM 7149 O O . SER A 1 930 ? 99.657 58.005 42.100 1.00 94.32 911 SER A O 1
ATOM 7152 N N . GLN A 1 931 ? 99.054 55.898 42.638 1.00 97.55 912 GLN A N 1
ATOM 7153 C CA . GLN A 1 931 ? 99.358 55.981 44.078 1.00 100.08 912 GLN A CA 1
ATOM 7154 C C . GLN A 1 931 ? 100.871 55.883 44.321 1.00 101.35 912 GLN A C 1
ATOM 7155 O O . GLN A 1 931 ? 101.356 56.382 45.337 1.00 106.07 912 GLN A O 1
ATOM 7161 N N . GLN A 1 932 ? 101.595 55.210 43.417 1.00 99.54 913 GLN A N 1
ATOM 7162 C CA . GLN A 1 932 ? 103.055 55.059 43.505 1.00 101.49 913 GLN A CA 1
ATOM 7163 C C . GLN A 1 932 ? 103.726 56.311 42.918 1.00 101.85 913 GLN A C 1
ATOM 7164 O O . GLN A 1 932 ? 103.292 56.818 41.870 1.00 101.00 913 GLN A O 1
ATOM 7170 N N . ASN A 1 933 ? 104.782 56.792 43.598 1.00 99.66 914 ASN A N 1
ATOM 7171 C CA . ASN A 1 933 ? 105.409 58.078 43.299 1.00 100.21 914 ASN A CA 1
ATOM 7172 C C . ASN A 1 933 ? 106.005 58.055 41.885 1.00 98.63 914 ASN A C 1
ATOM 7173 O O . ASN A 1 933 ? 105.854 59.018 41.130 1.00 96.55 914 ASN A O 1
ATOM 7175 N N . GLU A 1 934 ? 106.674 56.949 41.534 1.00 98.59 915 GLU A N 1
ATOM 7176 C CA . GLU A 1 934 ? 107.437 56.871 40.266 1.00 98.91 915 GLU A CA 1
ATOM 7177 C C . GLU A 1 934 ? 106.496 56.806 39.045 1.00 97.16 915 GLU A C 1
ATOM 7178 O O . GLU A 1 934 ? 106.951 57.080 37.929 1.00 96.15 915 GLU A O 1
ATOM 7184 N N . TYR A 1 935 ? 105.202 56.506 39.240 1.00 94.07 916 TYR A N 1
ATOM 7185 C CA . TYR A 1 935 ? 104.249 56.402 38.119 1.00 94.29 916 TYR A CA 1
ATOM 7186 C C . TYR A 1 935 ? 103.284 57.601 38.077 1.00 96.32 916 TYR A C 1
ATOM 7187 O O . TYR A 1 935 ? 102.746 57.908 37.004 1.00 93.56 916 TYR A O 1
ATOM 7196 N N . LYS A 1 936 ? 103.097 58.285 39.217 1.00 97.54 917 LYS A N 1
ATOM 7197 C CA . LYS A 1 936 ? 102.048 59.300 39.381 1.00 97.19 917 LYS A CA 1
ATOM 7198 C C . LYS A 1 936 ? 101.970 60.213 38.149 1.00 94.82 917 LYS A C 1
ATOM 7199 O O . LYS A 1 936 ? 100.896 60.358 37.575 1.00 94.21 917 LYS A O 1
ATOM 7205 N N . ASP A 1 937 ? 103.102 60.811 37.751 1.00 92.88 918 ASP A N 1
ATOM 7206 C CA . ASP A 1 937 ? 103.124 61.842 36.686 1.00 92.40 918 ASP A CA 1
ATOM 7207 C C . ASP A 1 937 ? 102.794 61.217 35.320 1.00 89.56 918 ASP A C 1
ATOM 7208 O O . ASP A 1 937 ? 101.977 61.756 34.562 1.00 88.03 918 ASP A O 1
ATOM 7213 N N . LEU A 1 938 ? 103.446 60.094 34.996 1.00 87.75 919 LEU A N 1
ATOM 7214 C CA . LEU A 1 938 ? 103.286 59.434 33.693 1.00 85.11 919 LEU A CA 1
ATOM 7215 C C . LEU A 1 938 ? 101.826 58.991 33.503 1.00 81.67 919 LEU A C 1
ATOM 7216 O O . LEU A 1 938 ? 101.278 59.157 32.421 1.00 77.85 919 LEU A O 1
ATOM 7221 N N . VAL A 1 939 ? 101.207 58.461 34.571 1.00 80.50 920 VAL A N 1
ATOM 7222 C CA . VAL A 1 939 ? 99.816 58.003 34.549 1.00 79.55 920 VAL A CA 1
ATOM 7223 C C . VAL A 1 939 ? 98.897 59.169 34.175 1.00 80.06 920 VAL A C 1
ATOM 7224 O O . VAL A 1 939 ? 97.998 59.002 33.354 1.00 78.77 920 VAL A O 1
ATOM 7228 N N . ALA A 1 940 ? 99.119 60.336 34.793 1.00 82.32 921 ALA A N 1
ATOM 7229 C CA . ALA A 1 940 ? 98.340 61.545 34.476 1.00 82.90 921 ALA A CA 1
ATOM 7230 C C . ALA A 1 940 ? 98.568 61.947 33.011 1.00 81.56 921 ALA A C 1
ATOM 7231 O O . ALA A 1 940 ? 97.641 62.334 32.337 1.00 77.57 921 ALA A O 1
ATOM 7233 N N . LYS A 1 941 ? 99.821 61.851 32.546 1.00 84.73 922 LYS A N 1
ATOM 7234 C CA . LYS A 1 941 ? 100.210 62.246 31.181 1.00 86.16 922 LYS A CA 1
ATOM 7235 C C . LYS A 1 941 ? 99.597 61.292 30.133 1.00 84.82 922 LYS A C 1
ATOM 7236 O O . LYS A 1 941 ? 99.068 61.765 29.146 1.00 82.86 922 LYS A O 1
ATOM 7238 N N . GLU A 1 942 ? 99.672 59.968 30.349 1.00 86.15 923 GLU A N 1
ATOM 7239 C CA . GLU A 1 942 ? 99.519 58.974 29.253 1.00 85.72 923 GLU A CA 1
ATOM 7240 C C . GLU A 1 942 ? 98.287 58.066 29.431 1.00 83.28 923 GLU A C 1
ATOM 7241 O O . GLU A 1 942 ? 98.067 57.191 28.611 1.00 81.15 923 GLU A O 1
ATOM 7247 N N . SER A 1 943 ? 97.461 58.301 30.456 1.00 82.56 924 SER A N 1
ATOM 7248 C CA . SER A 1 943 ? 96.277 57.473 30.716 1.00 79.77 924 SER A CA 1
ATOM 7249 C C . SER A 1 943 ? 95.389 57.359 29.472 1.00 77.82 924 SER A C 1
ATOM 7250 O O . SER A 1 943 ? 94.900 56.251 29.156 1.00 75.43 924 SER A O 1
ATOM 7253 N N . LYS A 1 944 ? 95.164 58.496 28.801 1.00 74.29 925 LYS A N 1
ATOM 7254 C CA . LYS A 1 944 ? 94.286 58.578 27.622 1.00 74.37 925 LYS A CA 1
ATOM 7255 C C . LYS A 1 944 ? 94.908 57.797 26.451 1.00 71.13 925 LYS A C 1
ATOM 7256 O O . LYS A 1 944 ? 94.211 57.139 25.678 1.00 70.34 925 LYS A O 1
ATOM 7260 N N . THR A 1 945 ? 96.233 57.861 26.352 1.00 71.82 926 THR A N 1
ATOM 7261 C CA . THR A 1 945 ? 97.013 57.184 25.312 1.00 71.63 926 THR A CA 1
ATOM 7262 C C . THR A 1 945 ? 96.917 55.661 25.513 1.00 69.57 926 THR A C 1
ATOM 7263 O O . THR A 1 945 ? 96.641 54.936 24.559 1.00 66.38 926 THR A O 1
ATOM 7267 N N . VAL A 1 946 ? 97.125 55.196 26.753 1.00 67.26 927 VAL A N 1
ATOM 7268 C CA . VAL A 1 946 ? 97.120 53.783 27.066 1.00 65.63 927 VAL A CA 1
ATOM 7269 C C . VAL A 1 946 ? 95.712 53.219 26.814 1.00 62.97 927 VAL A C 1
ATOM 7270 O O . VAL A 1 946 ? 95.575 52.167 26.228 1.00 61.41 927 VAL A O 1
ATOM 7274 N N . GLU A 1 947 ? 94.680 53.956 27.230 1.00 62.89 928 GLU A N 1
ATOM 7275 C CA . GLU A 1 947 ? 93.288 53.588 27.012 1.00 62.02 928 GLU A CA 1
ATOM 7276 C C . GLU A 1 947 ? 92.974 53.469 25.516 1.00 60.31 928 GLU A C 1
ATOM 7277 O O . GLU A 1 947 ? 92.130 52.661 25.140 1.00 57.58 928 GLU A O 1
ATOM 7283 N N . ALA A 1 948 ? 93.625 54.295 24.688 1.00 58.06 929 ALA A N 1
ATOM 7284 C CA . ALA A 1 948 ? 93.418 54.285 23.250 1.00 57.61 929 ALA A CA 1
ATOM 7285 C C . ALA A 1 948 ? 94.074 53.040 22.638 1.00 56.18 929 ALA A C 1
ATOM 7286 O O . ALA A 1 948 ? 93.538 52.467 21.667 1.00 53.47 929 ALA A O 1
ATOM 7288 N N . ILE A 1 949 ? 95.225 52.645 23.190 1.00 56.05 930 ILE A N 1
ATOM 7289 C CA . ILE A 1 949 ? 95.910 51.411 22.798 1.00 57.92 930 ILE A CA 1
ATOM 7290 C C . ILE A 1 949 ? 94.997 50.225 23.137 1.00 56.29 930 ILE A C 1
ATOM 7291 O O . ILE A 1 949 ? 94.824 49.309 22.319 1.00 55.72 930 ILE A O 1
ATOM 7296 N N . PHE A 1 950 ? 94.373 50.269 24.321 1.00 55.04 931 PHE A N 1
ATOM 7297 C CA . PHE A 1 950 ? 93.450 49.228 24.759 1.00 52.08 931 PHE A CA 1
ATOM 7298 C C . PHE A 1 950 ? 92.299 49.107 23.757 1.00 51.72 931 PHE A C 1
ATOM 7299 O O . PHE A 1 950 ? 91.975 48.014 23.323 1.00 49.07 931 PHE A O 1
ATOM 7307 N N . GLU A 1 951 ? 91.698 50.243 23.389 1.00 52.73 932 GLU A N 1
ATOM 7308 C CA . GLU A 1 951 ? 90.562 50.254 22.462 1.00 53.71 932 GLU A CA 1
ATOM 7309 C C . GLU A 1 951 ? 90.977 49.778 21.052 1.00 54.34 932 GLU A C 1
ATOM 7310 O O . GLU A 1 951 ? 90.177 49.194 20.286 1.00 52.02 932 GLU A O 1
ATOM 7316 N N . ASP A 1 952 ? 92.241 50.015 20.715 1.00 55.86 933 ASP A N 1
ATOM 7317 C CA . ASP A 1 952 ? 92.814 49.605 19.471 1.00 57.89 933 ASP A CA 1
ATOM 7318 C C . ASP A 1 952 ? 92.939 48.073 19.407 1.00 55.22 933 ASP A C 1
ATOM 7319 O O . ASP A 1 952 ? 92.658 47.462 18.394 1.00 52.25 933 ASP A O 1
ATOM 7324 N N . VAL A 1 953 ? 93.382 47.471 20.509 1.00 54.14 934 VAL A N 1
ATOM 7325 C CA . VAL A 1 953 ? 93.525 46.030 20.626 1.00 52.27 934 VAL A CA 1
ATOM 7326 C C . VAL A 1 953 ? 92.149 45.350 20.615 1.00 50.17 934 VAL A C 1
ATOM 7327 O O . VAL A 1 953 ? 91.982 44.356 19.910 1.00 52.53 934 VAL A O 1
ATOM 7331 N N . PHE A 1 954 ? 91.172 45.871 21.369 1.00 47.56 935 PHE A N 1
ATOM 7332 C CA . PHE A 1 954 ? 89.928 45.134 21.657 1.00 47.10 935 PHE A CA 1
ATOM 7333 C C . PHE A 1 954 ? 88.713 45.634 20.865 1.00 48.21 935 PHE A C 1
ATOM 7334 O O . PHE A 1 954 ? 87.714 44.927 20.800 1.00 45.41 935 PHE A O 1
ATOM 7342 N N . ASN A 1 955 ? 88.771 46.859 20.319 1.00 48.54 936 ASN A N 1
ATOM 7343 C CA . ASN A 1 955 ? 87.690 47.369 19.474 1.00 48.43 936 ASN A CA 1
ATOM 7344 C C . ASN A 1 955 ? 86.327 47.216 20.174 1.00 46.04 936 ASN A C 1
ATOM 7345 O O . ASN A 1 955 ? 85.350 46.766 19.580 1.00 47.12 936 ASN A O 1
ATOM 7350 N N . HIS A 1 956 ? 86.241 47.656 21.433 1.00 46.88 937 HIS A N 1
ATOM 7351 C CA . HIS A 1 956 ? 85.009 47.558 22.208 1.00 46.70 937 HIS A CA 1
ATOM 7352 C C . HIS A 1 956 ? 83.963 48.586 21.768 1.00 48.27 937 HIS A C 1
ATOM 7353 O O . HIS A 1 956 ? 82.773 48.398 22.092 1.00 46.39 937 HIS A O 1
ATOM 7360 N N . LYS A 1 957 ? 84.360 49.625 21.016 1.00 48.71 938 LYS A N 1
ATOM 7361 C CA . LYS A 1 957 ? 83.370 50.553 20.426 1.00 52.05 938 LYS A CA 1
ATOM 7362 C C . LYS A 1 957 ? 82.384 49.804 19.503 1.00 49.08 938 LYS A C 1
ATOM 7363 O O . LYS A 1 957 ? 81.285 50.242 19.324 1.00 53.81 938 LYS A O 1
ATOM 7369 N N . ALA A 1 958 ? 82.788 48.673 18.936 1.00 47.50 939 ALA A N 1
ATOM 7370 C CA . ALA A 1 958 ? 81.984 47.911 17.999 1.00 47.26 939 ALA A CA 1
ATOM 7371 C C . ALA A 1 958 ? 81.111 46.856 18.710 1.00 46.61 939 ALA A C 1
ATOM 7372 O O . ALA A 1 958 ? 80.411 46.093 18.033 1.00 47.45 939 ALA A O 1
ATOM 7374 N N . PHE A 1 959 ? 81.147 46.795 20.053 1.00 44.74 940 PHE A N 1
ATOM 7375 C CA . PHE A 1 959 ? 80.417 45.753 20.789 1.00 44.18 940 PHE A CA 1
ATOM 7376 C C . PHE A 1 959 ? 78.921 46.063 20.752 1.00 43.18 940 PHE A C 1
ATOM 7377 O O . PHE A 1 959 ? 78.527 47.171 21.087 1.00 43.53 940 PHE A O 1
ATOM 7385 N N . THR A 1 960 ? 78.088 45.083 20.364 1.00 41.19 941 THR A N 1
ATOM 7386 C CA . THR A 1 960 ? 76.653 45.319 20.326 1.00 39.56 941 THR A CA 1
ATOM 7387 C C . THR A 1 960 ? 75.906 44.451 21.335 1.00 39.43 941 THR A C 1
ATOM 7388 O O . THR A 1 960 ? 74.693 44.630 21.513 1.00 36.82 941 THR A O 1
ATOM 7392 N N . GLY A 1 961 ? 76.636 43.570 22.023 1.00 37.93 942 GLY A N 1
ATOM 7393 C CA . GLY A 1 961 ? 76.050 42.625 22.944 1.00 36.81 942 GLY A CA 1
ATOM 7394 C C . GLY A 1 961 ? 76.633 41.229 22.763 1.00 37.37 942 GLY A C 1
ATOM 7395 O O . GLY A 1 961 ? 77.478 40.975 21.903 1.00 37.82 942 GLY A O 1
ATOM 7396 N N . ARG A 1 962 ? 76.144 40.301 23.577 1.00 36.96 943 ARG A N 1
ATOM 7397 C CA . ARG A 1 962 ? 76.678 38.948 23.625 1.00 37.36 943 ARG A CA 1
ATOM 7398 C C . ARG A 1 962 ? 76.414 38.193 22.310 1.00 37.49 943 ARG A C 1
ATOM 7399 O O . ARG A 1 962 ? 77.052 37.188 22.079 1.00 38.80 943 ARG A O 1
ATOM 7407 N N . SER A 1 963 ? 75.512 38.696 21.458 1.00 36.02 944 SER A N 1
ATOM 7408 C CA . SER A 1 963 ? 75.201 38.096 20.171 1.00 37.55 944 SER A CA 1
ATOM 7409 C C . SER A 1 963 ? 76.459 37.719 19.386 1.00 39.22 944 SER A C 1
ATOM 7410 O O . SER A 1 963 ? 76.477 36.619 18.761 1.00 40.80 944 SER A O 1
ATOM 7413 N N . GLY A 1 964 ? 77.491 38.590 19.418 1.00 38.62 945 GLY A N 1
ATOM 7414 C CA . GLY A 1 964 ? 78.694 38.411 18.604 1.00 37.86 945 GLY A CA 1
ATOM 7415 C C . GLY A 1 964 ? 79.808 37.697 19.360 1.00 39.46 945 GLY A C 1
ATOM 7416 O O . GLY A 1 964 ? 80.944 37.683 18.915 1.00 39.75 945 GLY A O 1
ATOM 7417 N N . THR A 1 965 ? 79.516 37.156 20.542 1.00 37.38 946 THR A N 1
ATOM 7418 C CA . THR A 1 965 ? 80.583 36.690 21.410 1.00 40.73 946 THR A CA 1
ATOM 7419 C C . THR A 1 965 ? 80.222 35.351 22.071 1.00 40.11 946 THR A C 1
ATOM 7420 O O . THR A 1 965 ? 80.810 35.046 23.087 1.00 42.74 946 THR A O 1
ATOM 7424 N N . PHE A 1 966 ? 79.222 34.629 21.544 1.00 37.07 947 PHE A N 1
ATOM 7425 C CA . PHE A 1 966 ? 78.942 33.283 22.006 1.00 38.85 947 PHE A CA 1
ATOM 7426 C C . PHE A 1 966 ? 78.322 32.465 20.859 1.00 37.04 947 PHE A C 1
ATOM 7427 O O . PHE A 1 966 ? 78.139 32.977 19.737 1.00 35.21 947 PHE A O 1
ATOM 7435 N N . TYR A 1 967 ? 78.018 31.201 21.174 1.00 36.41 948 TYR A N 1
ATOM 7436 C CA . TYR A 1 967 ? 77.865 30.169 20.144 1.00 36.67 948 TYR A CA 1
ATOM 7437 C C . TYR A 1 967 ? 76.591 29.339 20.339 1.00 35.88 948 TYR A C 1
ATOM 7438 O O . TYR A 1 967 ? 76.497 28.288 19.737 1.00 38.10 948 TYR A O 1
ATOM 7447 N N . GLY A 1 968 ? 75.617 29.834 21.113 1.00 35.75 949 GLY A N 1
ATOM 7448 C CA . GLY A 1 968 ? 74.276 29.242 21.226 1.00 35.92 949 GLY A CA 1
ATOM 7449 C C . GLY A 1 968 ? 73.218 30.336 21.234 1.00 35.41 949 GLY A C 1
ATOM 7450 O O . GLY A 1 968 ? 73.555 31.521 21.235 1.00 36.95 949 GLY A O 1
ATOM 7451 N N . TYR A 1 969 ? 71.956 29.931 21.283 1.00 34.42 950 TYR A N 1
ATOM 7452 C CA . TYR A 1 969 ? 70.819 30.820 21.448 1.00 34.94 950 TYR A CA 1
ATOM 7453 C C . TYR A 1 969 ? 70.784 31.799 20.251 1.00 36.09 950 TYR A C 1
ATOM 7454 O O . TYR A 1 969 ? 70.734 31.346 19.078 1.00 32.27 950 TYR A O 1
ATOM 7463 N N . GLU A 1 970 ? 70.829 33.120 20.523 1.00 35.25 951 GLU A N 1
ATOM 7464 C CA . GLU A 1 970 ? 70.830 34.158 19.449 1.00 33.89 951 GLU A CA 1
ATOM 7465 C C . GLU A 1 970 ? 72.221 34.304 18.816 1.00 34.39 951 GLU A C 1
ATOM 7466 O O . GLU A 1 970 ? 72.410 35.119 17.894 1.00 34.96 951 GLU A O 1
ATOM 7472 N N . GLY A 1 971 ? 73.195 33.522 19.302 1.00 33.06 952 GLY A N 1
ATOM 7473 C CA . GLY A 1 971 ? 74.607 33.661 18.960 1.00 32.65 952 GLY A CA 1
ATOM 7474 C C . GLY A 1 971 ? 74.998 33.243 17.532 1.00 32.56 952 GLY A C 1
ATOM 7475 O O . GLY A 1 971 ? 74.159 32.907 16.652 1.00 31.01 952 GLY A O 1
ATOM 7476 N N . LEU A 1 972 ? 76.316 33.249 17.329 1.00 33.10 953 LEU A N 1
ATOM 7477 C CA . LEU A 1 972 ? 77.008 33.038 16.034 1.00 35.16 953 LEU A CA 1
ATOM 7478 C C . LEU A 1 972 ? 76.739 31.624 15.474 1.00 34.47 953 LEU A C 1
ATOM 7479 O O . LEU A 1 972 ? 76.970 30.618 16.143 1.00 32.91 953 LEU A O 1
ATOM 7484 N N . GLY A 1 973 ? 76.198 31.592 14.258 1.00 33.94 954 GLY A N 1
ATOM 7485 C CA . GLY A 1 973 ? 75.936 30.371 13.547 1.00 33.70 954 GLY A CA 1
ATOM 7486 C C . GLY A 1 973 ? 74.634 29.731 13.975 1.00 33.17 954 GLY A C 1
ATOM 7487 O O . GLY A 1 973 ? 74.330 28.680 13.482 1.00 32.23 954 GLY A O 1
ATOM 7488 N N . SER A 1 974 ? 73.860 30.400 14.860 1.00 31.34 955 SER A N 1
ATOM 7489 C CA . SER A 1 974 ? 72.638 29.855 15.386 1.00 31.27 955 SER A CA 1
ATOM 7490 C C . SER A 1 974 ? 71.432 30.343 14.574 1.00 33.44 955 SER A C 1
ATOM 7491 O O . SER A 1 974 ? 71.302 31.526 14.242 1.00 31.51 955 SER A O 1
ATOM 7494 N N . ILE A 1 975 ? 70.525 29.404 14.248 1.00 33.61 956 ILE A N 1
ATOM 7495 C CA . ILE A 1 975 ? 69.250 29.743 13.667 1.00 33.19 956 ILE A CA 1
ATOM 7496 C C . ILE A 1 975 ? 68.250 29.927 14.804 1.00 32.44 956 ILE A C 1
ATOM 7497 O O . ILE A 1 975 ? 68.007 28.981 15.569 1.00 32.26 956 ILE A O 1
ATOM 7502 N N . TYR A 1 976 ? 67.663 31.130 14.896 1.00 29.65 957 TYR A N 1
ATOM 7503 C CA . TYR A 1 976 ? 66.646 31.419 15.873 1.00 30.15 957 TYR A CA 1
ATOM 7504 C C . TYR A 1 976 ? 65.295 31.377 15.147 1.00 30.61 957 TYR A C 1
ATOM 7505 O O . TYR A 1 976 ? 64.995 32.276 14.337 1.00 29.95 957 TYR A O 1
ATOM 7514 N N . TRP A 1 977 ? 64.500 30.333 15.404 1.00 29.80 958 TRP A N 1
ATOM 7515 C CA . TRP A 1 977 ? 63.419 29.914 14.506 1.00 31.00 958 TRP A CA 1
ATOM 7516 C C . TRP A 1 977 ? 62.250 30.896 14.497 1.00 29.47 958 TRP A C 1
ATOM 7517 O O . TRP A 1 977 ? 61.636 31.060 13.460 1.00 29.06 958 TRP A O 1
ATOM 7528 N N . HIS A 1 978 ? 61.995 31.562 15.619 1.00 28.36 959 HIS A N 1
ATOM 7529 C CA . HIS A 1 978 ? 60.930 32.535 15.660 1.00 29.44 959 HIS A CA 1
ATOM 7530 C C . HIS A 1 978 ? 61.132 33.565 14.539 1.00 28.45 959 HIS A C 1
ATOM 7531 O O . HIS A 1 978 ? 60.198 33.853 13.783 1.00 29.50 959 HIS A O 1
ATOM 7538 N N . MET A 1 979 ? 62.366 34.042 14.364 1.00 29.72 960 MET A N 1
ATOM 7539 C CA . MET A 1 979 ? 62.616 35.089 13.362 1.00 30.66 960 MET A CA 1
ATOM 7540 C C . MET A 1 979 ? 62.459 34.512 11.948 1.00 30.58 960 MET A C 1
ATOM 7541 O O . MET A 1 979 ? 62.010 35.199 11.056 1.00 30.25 960 MET A O 1
ATOM 7546 N N . VAL A 1 980 ? 62.820 33.234 11.754 1.00 31.28 961 VAL A N 1
ATOM 7547 C CA . VAL A 1 980 ? 62.632 32.608 10.440 1.00 28.87 961 VAL A CA 1
ATOM 7548 C C . VAL A 1 980 ? 61.127 32.541 10.128 1.00 29.31 961 VAL A C 1
ATOM 7549 O O . VAL A 1 980 ? 60.684 32.789 9.019 1.00 27.90 961 VAL A O 1
ATOM 7553 N N . SER A 1 981 ? 60.324 32.178 11.130 1.00 28.59 962 SER A N 1
ATOM 7554 C CA . SER A 1 981 ? 58.886 32.061 10.934 1.00 30.31 962 SER A CA 1
ATOM 7555 C C . SER A 1 981 ? 58.228 33.443 10.741 1.00 30.16 962 SER A C 1
ATOM 7556 O O . SER A 1 981 ? 57.198 33.526 10.085 1.00 29.10 962 SER A O 1
ATOM 7559 N N . LYS A 1 982 ? 58.793 34.501 11.346 1.00 28.20 963 LYS A N 1
ATOM 7560 C CA . LYS A 1 982 ? 58.334 35.885 11.052 1.00 29.50 963 LYS A CA 1
ATOM 7561 C C . LYS A 1 982 ? 58.654 36.222 9.583 1.00 29.04 963 LYS A C 1
ATOM 7562 O O . LYS A 1 982 ? 57.782 36.814 8.877 1.00 30.33 963 LYS A O 1
ATOM 7568 N N . LEU A 1 983 ? 59.829 35.773 9.082 1.00 27.75 964 LEU A N 1
ATOM 7569 C CA . LEU A 1 983 ? 60.150 35.957 7.689 1.00 29.71 964 LEU A CA 1
ATOM 7570 C C . LEU A 1 983 ? 59.111 35.246 6.809 1.00 30.22 964 LEU A C 1
ATOM 7571 O O . LEU A 1 983 ? 58.639 35.810 5.778 1.00 27.45 964 LEU A O 1
ATOM 7576 N N . GLN A 1 984 ? 58.787 33.992 7.168 1.00 28.81 965 GLN A N 1
ATOM 7577 C CA . GLN A 1 984 ? 57.823 33.221 6.392 1.00 29.52 965 GLN A CA 1
ATOM 7578 C C . GLN A 1 984 ? 56.483 33.968 6.254 1.00 28.86 965 GLN A C 1
ATOM 7579 O O . GLN A 1 984 ? 55.882 34.019 5.173 1.00 28.24 965 GLN A O 1
ATOM 7585 N N . LEU A 1 985 ? 55.960 34.482 7.368 1.00 30.48 966 LEU A N 1
ATOM 7586 C CA . LEU A 1 985 ? 54.657 35.165 7.364 1.00 30.78 966 LEU A CA 1
ATOM 7587 C C . LEU A 1 985 ? 54.729 36.431 6.480 1.00 30.48 966 LEU A C 1
ATOM 7588 O O . LEU A 1 985 ? 53.808 36.707 5.709 1.00 30.97 966 LEU A O 1
ATOM 7593 N N . ALA A 1 986 ? 55.799 37.214 6.630 1.00 31.69 967 ALA A N 1
ATOM 7594 C CA . ALA A 1 986 ? 56.040 38.422 5.798 1.00 30.65 967 ALA A CA 1
ATOM 7595 C C . ALA A 1 986 ? 56.058 38.032 4.316 1.00 32.12 967 ALA A C 1
ATOM 7596 O O . ALA A 1 986 ? 55.387 38.674 3.522 1.00 30.37 967 ALA A O 1
ATOM 7598 N N . VAL A 1 987 ? 56.759 36.937 3.968 1.00 30.75 968 VAL A N 1
ATOM 7599 C CA . VAL A 1 987 ? 56.812 36.499 2.586 1.00 31.13 968 VAL A CA 1
ATOM 7600 C C . VAL A 1 987 ? 55.420 36.079 2.117 1.00 30.08 968 VAL A C 1
ATOM 7601 O O . VAL A 1 987 ? 55.026 36.345 0.983 1.00 29.86 968 VAL A O 1
ATOM 7605 N N . LEU A 1 988 ? 54.669 35.381 2.970 1.00 31.34 969 LEU A N 1
ATOM 7606 C CA . LEU A 1 988 ? 53.298 35.059 2.597 1.00 32.93 969 LEU A CA 1
ATOM 7607 C C . LEU A 1 988 ? 52.528 36.356 2.247 1.00 31.11 969 LEU A C 1
ATOM 7608 O O . LEU A 1 988 ? 51.788 36.410 1.268 1.00 29.43 969 LEU A O 1
ATOM 7613 N N . GLU A 1 989 ? 52.604 37.352 3.119 1.00 30.18 970 GLU A N 1
ATOM 7614 C CA . GLU A 1 989 ? 51.856 38.600 2.919 1.00 34.50 970 GLU A CA 1
ATOM 7615 C C . GLU A 1 989 ? 52.321 39.230 1.609 1.00 33.11 970 GLU A C 1
ATOM 7616 O O . GLU A 1 989 ? 51.502 39.816 0.928 1.00 35.61 970 GLU A O 1
ATOM 7622 N N . CYS A 1 990 ? 53.611 39.116 1.299 1.00 32.95 971 CYS A N 1
ATOM 7623 C CA . CYS A 1 990 ? 54.159 39.604 -0.013 1.00 41.67 971 CYS A CA 1
ATOM 7624 C C . CYS A 1 990 ? 53.575 38.839 -1.209 1.00 37.03 971 CYS A C 1
ATOM 7625 O O . CYS A 1 990 ? 53.298 39.444 -2.239 1.00 37.97 971 CYS A O 1
ATOM 7628 N N . CYS A 1 991 ? 53.376 37.533 -1.046 1.00 36.07 972 CYS A N 1
ATOM 7629 C CA . CYS A 1 991 ? 52.773 36.681 -2.089 1.00 35.66 972 CYS A CA 1
ATOM 7630 C C . CYS A 1 991 ? 51.319 37.121 -2.338 1.00 35.99 972 CYS A C 1
ATOM 7631 O O . CYS A 1 991 ? 50.913 37.283 -3.487 1.00 36.15 972 CYS A O 1
ATOM 7634 N N . LEU A 1 992 ? 50.566 37.388 -1.252 1.00 35.69 973 LEU A N 1
ATOM 7635 C CA . LEU A 1 992 ? 49.165 37.760 -1.370 1.00 34.82 973 LEU A CA 1
ATOM 7636 C C . LEU A 1 992 ? 49.021 39.122 -2.073 1.00 36.17 973 LEU A C 1
ATOM 7637 O O . LEU A 1 992 ? 48.125 39.292 -2.893 1.00 36.58 973 LEU A O 1
ATOM 7642 N N . LYS A 1 993 ? 49.948 40.044 -1.803 1.00 34.80 974 LYS A N 1
ATOM 7643 C CA . LYS A 1 993 ? 49.959 41.318 -2.461 1.00 35.79 974 LYS A CA 1
ATOM 7644 C C . LYS A 1 993 ? 50.187 41.149 -3.970 1.00 36.65 974 LYS A C 1
ATOM 7645 O O . LYS A 1 993 ? 49.496 41.815 -4.788 1.00 37.46 974 LYS A O 1
ATOM 7651 N N . ALA A 1 994 ? 51.174 40.337 -4.349 1.00 34.91 975 ALA A N 1
ATOM 7652 C CA . ALA A 1 994 ? 51.459 40.130 -5.773 1.00 36.20 975 ALA A CA 1
ATOM 7653 C C . ALA A 1 994 ? 50.253 39.506 -6.496 1.00 37.11 975 ALA A C 1
ATOM 7654 O O . ALA A 1 994 ? 49.976 39.871 -7.631 1.00 38.89 975 ALA A O 1
ATOM 7656 N N . VAL A 1 995 ? 49.548 38.562 -5.855 1.00 37.39 976 VAL A N 1
ATOM 7657 C CA . VAL A 1 995 ? 48.397 37.881 -6.470 1.00 40.59 976 VAL A CA 1
ATOM 7658 C C . VAL A 1 995 ? 47.252 38.888 -6.651 1.00 43.83 976 VAL A C 1
ATOM 7659 O O . VAL A 1 995 ? 46.654 38.973 -7.718 1.00 46.67 976 VAL A O 1
ATOM 7663 N N . GLU A 1 996 ? 46.988 39.641 -5.583 1.00 43.42 977 GLU A N 1
ATOM 7664 C CA . GLU A 1 996 ? 45.930 40.643 -5.493 1.00 48.69 977 GLU A CA 1
ATOM 7665 C C . GLU A 1 996 ? 46.113 41.724 -6.584 1.00 48.75 977 GLU A C 1
ATOM 7666 O O . GLU A 1 996 ? 45.164 42.094 -7.251 1.00 47.92 977 GLU A O 1
ATOM 7672 N N . GLU A 1 997 ? 47.345 42.212 -6.754 1.00 45.46 978 GLU A N 1
ATOM 7673 C CA . GLU A 1 997 ? 47.647 43.298 -7.673 1.00 45.53 978 GLU A CA 1
ATOM 7674 C C . GLU A 1 997 ? 47.869 42.741 -9.084 1.00 46.77 978 GLU A C 1
ATOM 7675 O O . GLU A 1 997 ? 48.148 43.500 -10.009 1.00 46.23 978 GLU A O 1
ATOM 7681 N N . LYS A 1 998 ? 47.704 41.424 -9.261 1.00 46.27 979 LYS A N 1
ATOM 7682 C CA . LYS A 1 998 ? 47.794 40.798 -10.564 1.00 49.88 979 LYS A CA 1
ATOM 7683 C C . LYS A 1 998 ? 49.165 41.094 -11.167 1.00 47.24 979 LYS A C 1
ATOM 7684 O O . LYS A 1 998 ? 49.231 41.575 -12.262 1.00 47.06 979 LYS A O 1
ATOM 7690 N N . GLU A 1 999 ? 50.242 40.845 -10.409 1.00 45.11 980 GLU A N 1
ATOM 7691 C CA . GLU A 1 999 ? 51.603 40.840 -10.953 1.00 45.56 980 GLU A CA 1
ATOM 7692 C C . GLU A 1 999 ? 51.702 39.719 -11.988 1.00 45.40 980 GLU A C 1
ATOM 7693 O O . GLU A 1 999 ? 50.832 38.856 -12.063 1.00 43.33 980 GLU A O 1
ATOM 7699 N N . SER A 1 1000 ? 52.774 39.747 -12.780 1.00 45.75 981 SER A N 1
ATOM 7700 C CA . SER A 1 1000 ? 53.064 38.670 -13.694 1.00 46.75 981 SER A CA 1
ATOM 7701 C C . SER A 1 1000 ? 53.165 37.366 -12.894 1.00 46.56 981 SER A C 1
ATOM 7702 O O . SER A 1 1000 ? 53.568 37.361 -11.721 1.00 44.64 981 SER A O 1
ATOM 7705 N N . GLU A 1 1001 ? 52.850 36.250 -13.556 1.00 47.29 982 GLU A N 1
ATOM 7706 C CA . GLU A 1 1001 ? 52.922 34.934 -12.957 1.00 49.28 982 GLU A CA 1
ATOM 7707 C C . GLU A 1 1001 ? 54.406 34.592 -12.672 1.00 47.46 982 GLU A C 1
ATOM 7708 O O . GLU A 1 1001 ? 54.698 33.781 -11.828 1.00 46.36 982 GLU A O 1
ATOM 7714 N N . GLU A 1 1002 ? 55.349 35.239 -13.359 1.00 47.30 983 GLU A N 1
ATOM 7715 C CA . GLU A 1 1002 ? 56.780 35.061 -13.088 1.00 49.73 983 GLU A CA 1
ATOM 7716 C C . GLU A 1 1002 ? 57.147 35.622 -11.712 1.00 46.91 983 GLU A C 1
ATOM 7717 O O . GLU A 1 1002 ? 57.843 34.972 -10.924 1.00 44.20 983 GLU A O 1
ATOM 7723 N N . VAL A 1 1003 ? 56.665 36.838 -11.416 1.00 43.96 984 VAL A N 1
ATOM 7724 C CA . VAL A 1 1003 ? 56.910 37.455 -10.102 1.00 42.38 984 VAL A CA 1
ATOM 7725 C C . VAL A 1 1003 ? 56.178 36.670 -9.008 1.00 40.50 984 VAL A C 1
ATOM 7726 O O . VAL A 1 1003 ? 56.762 36.401 -7.975 1.00 41.46 984 VAL A O 1
ATOM 7730 N N . ILE A 1 1004 ? 54.912 36.311 -9.245 1.00 40.51 985 ILE A N 1
ATOM 7731 C CA . ILE A 1 1004 ? 54.123 35.545 -8.278 1.00 39.51 985 ILE A CA 1
ATOM 7732 C C . ILE A 1 1004 ? 54.852 34.230 -7.985 1.00 38.79 985 ILE A C 1
ATOM 7733 O O . ILE A 1 1004 ? 55.065 33.905 -6.835 1.00 38.60 985 ILE A O 1
ATOM 7738 N N . GLY A 1 1005 ? 55.285 33.553 -9.050 1.00 39.82 986 GLY A N 1
ATOM 7739 C CA . GLY A 1 1005 ? 55.957 32.268 -9.000 1.00 40.79 986 GLY A CA 1
ATOM 7740 C C . GLY A 1 1005 ? 57.263 32.317 -8.215 1.00 40.27 986 GLY A C 1
ATOM 7741 O O . GLY A 1 1005 ? 57.534 31.453 -7.358 1.00 38.07 986 GLY A O 1
ATOM 7742 N N . ARG A 1 1006 ? 58.082 33.326 -8.508 1.00 38.53 987 ARG A N 1
ATOM 7743 C CA . ARG A 1 1006 ? 59.351 33.496 -7.781 1.00 39.97 987 ARG A CA 1
ATOM 7744 C C . ARG A 1 1006 ? 59.135 33.829 -6.296 1.00 38.05 987 ARG A C 1
ATOM 7745 O O . ARG A 1 1006 ? 59.876 33.328 -5.462 1.00 36.69 987 ARG A O 1
ATOM 7753 N N . LEU A 1 1007 ? 58.107 34.627 -5.964 1.00 37.57 988 LEU A N 1
ATOM 7754 C CA . LEU A 1 1007 ? 57.782 34.948 -4.552 1.00 35.69 988 LEU A CA 1
ATOM 7755 C C . LEU A 1 1007 ? 57.290 33.680 -3.830 1.00 35.56 988 LEU A C 1
ATOM 7756 O O . LEU A 1 1007 ? 57.677 33.432 -2.688 1.00 34.93 988 LEU A O 1
ATOM 7761 N N . LEU A 1 1008 ? 56.454 32.874 -4.501 1.00 36.78 989 LEU A N 1
ATOM 7762 C CA . LEU A 1 1008 ? 55.943 31.613 -3.936 1.00 38.59 989 LEU A CA 1
ATOM 7763 C C . LEU A 1 1008 ? 57.078 30.620 -3.677 1.00 37.21 989 LEU A C 1
ATOM 7764 O O . LEU A 1 1008 ? 57.046 29.889 -2.698 1.00 34.76 989 LEU A O 1
ATOM 7769 N N . GLU A 1 1009 ? 58.021 30.547 -4.611 1.00 37.51 990 GLU A N 1
ATOM 7770 C CA . GLU A 1 1009 ? 59.187 29.687 -4.490 1.00 39.24 990 GLU A CA 1
ATOM 7771 C C . GLU A 1 1009 ? 59.954 30.074 -3.222 1.00 37.25 990 GLU A C 1
ATOM 7772 O O . GLU A 1 1009 ? 60.302 29.215 -2.436 1.00 36.74 990 GLU A O 1
ATOM 7778 N N . HIS A 1 1010 ? 60.143 31.384 -2.977 1.00 34.80 991 HIS A N 1
ATOM 7779 C CA . HIS A 1 1010 ? 60.756 31.831 -1.715 1.00 33.58 991 HIS A CA 1
ATOM 7780 C C . HIS A 1 1010 ? 59.926 31.325 -0.526 1.00 32.19 991 HIS A C 1
ATOM 7781 O O . HIS A 1 1010 ? 60.452 30.773 0.434 1.00 31.74 991 HIS A O 1
ATOM 7788 N N . TYR A 1 1011 ? 58.607 31.515 -0.582 1.00 32.41 992 TYR A N 1
ATOM 7789 C CA . TYR A 1 1011 ? 57.744 31.061 0.510 1.00 32.37 992 TYR A CA 1
ATOM 7790 C C . TYR A 1 1011 ? 57.963 29.564 0.803 1.00 32.75 992 TYR A C 1
ATOM 7791 O O . TYR A 1 1011 ? 58.211 29.211 1.941 1.00 34.07 992 TYR A O 1
ATOM 7800 N N A TYR A 1 1012 ? 57.863 28.712 -0.231 0.50 33.77 993 TYR A N 1
ATOM 7801 N N B TYR A 1 1012 ? 57.880 28.709 -0.221 0.50 34.75 993 TYR A N 1
ATOM 7802 C CA A TYR A 1 1012 ? 57.942 27.229 -0.101 0.50 34.09 993 TYR A CA 1
ATOM 7803 C CA B TYR A 1 1012 ? 57.909 27.254 0.002 0.50 35.59 993 TYR A CA 1
ATOM 7804 C C A TYR A 1 1012 ? 59.323 26.814 0.420 0.50 33.62 993 TYR A C 1
ATOM 7805 C C B TYR A 1 1012 ? 59.322 26.804 0.414 0.50 34.53 993 TYR A C 1
ATOM 7806 O O A TYR A 1 1012 ? 59.422 25.915 1.250 0.50 32.98 993 TYR A O 1
ATOM 7807 O O B TYR A 1 1012 ? 59.433 25.905 1.241 0.50 33.74 993 TYR A O 1
ATOM 7824 N N . GLU A 1 1013 ? 60.381 27.450 -0.084 1.00 34.20 994 GLU A N 1
ATOM 7825 C CA . GLU A 1 1013 ? 61.757 27.166 0.416 1.00 37.51 994 GLU A CA 1
ATOM 7826 C C . GLU A 1 1013 ? 61.964 27.560 1.892 1.00 36.14 994 GLU A C 1
ATOM 7827 O O . GLU A 1 1013 ? 62.593 26.817 2.649 1.00 35.22 994 GLU A O 1
ATOM 7833 N N . ILE A 1 1014 ? 61.465 28.730 2.305 1.00 34.15 995 ILE A N 1
ATOM 7834 C CA . ILE A 1 1014 ? 61.594 29.145 3.675 1.00 34.06 995 ILE A CA 1
ATOM 7835 C C . ILE A 1 1014 ? 60.870 28.123 4.559 1.00 35.24 995 ILE A C 1
ATOM 7836 O O . ILE A 1 1014 ? 61.396 27.702 5.599 1.00 33.91 995 ILE A O 1
ATOM 7841 N N . ASN A 1 1015 ? 59.681 27.724 4.120 1.00 36.61 996 ASN A N 1
ATOM 7842 C CA . ASN A 1 1015 ? 58.852 26.733 4.846 1.00 36.61 996 ASN A CA 1
ATOM 7843 C C . ASN A 1 1015 ? 59.613 25.414 4.999 1.00 35.53 996 ASN A C 1
ATOM 7844 O O . ASN A 1 1015 ? 59.613 24.840 6.063 1.00 33.65 996 ASN A O 1
ATOM 7849 N N . GLU A 1 1016 ? 60.290 24.972 3.940 1.00 35.88 997 GLU A N 1
ATOM 7850 C CA . GLU A 1 1016 ? 61.072 23.725 3.968 1.00 39.03 997 GLU A CA 1
ATOM 7851 C C . GLU A 1 1016 ? 62.185 23.833 5.023 1.00 37.21 997 GLU A C 1
ATOM 7852 O O . GLU A 1 1016 ? 62.481 22.854 5.759 1.00 35.23 997 GLU A O 1
ATOM 7858 N N . GLY A 1 1017 ? 62.811 25.020 5.086 1.00 34.93 998 GLY A N 1
ATOM 7859 C CA . GLY A 1 1017 ? 63.845 25.319 6.054 1.00 34.49 998 GLY A CA 1
ATOM 7860 C C . GLY A 1 1017 ? 63.374 25.122 7.488 1.00 34.30 998 GLY A C 1
ATOM 7861 O O . GLY A 1 1017 ? 64.144 24.669 8.319 1.00 34.62 998 GLY A O 1
ATOM 7862 N N . ILE A 1 1018 ? 62.111 25.475 7.770 1.00 33.62 999 ILE A N 1
ATOM 7863 C CA . ILE A 1 1018 ? 61.499 25.343 9.103 1.00 35.51 999 ILE A CA 1
ATOM 7864 C C . ILE A 1 1018 ? 61.646 23.888 9.578 1.00 33.64 999 ILE A C 1
ATOM 7865 O O . ILE A 1 1018 ? 61.753 23.650 10.771 1.00 36.72 999 ILE A O 1
ATOM 7870 N N . GLY A 1 1019 ? 61.542 22.919 8.658 1.00 33.56 1000 GLY A N 1
ATOM 7871 C CA . GLY A 1 1019 ? 62.149 21.595 8.864 1.00 33.71 1000 GLY A CA 1
ATOM 7872 C C . GLY A 1 1019 ? 61.180 20.433 9.148 1.00 35.23 1000 GLY A C 1
ATOM 7873 O O . GLY A 1 1019 ? 61.640 19.355 9.476 1.00 34.08 1000 GLY A O 1
ATOM 7874 N N . VAL A 1 1020 ? 59.863 20.609 8.946 1.00 33.86 1001 VAL A N 1
ATOM 7875 C CA . VAL A 1 1020 ? 58.879 19.572 9.258 1.00 35.56 1001 VAL A CA 1
ATOM 7876 C C . VAL A 1 1020 ? 59.135 18.278 8.449 1.00 35.46 1001 VAL A C 1
ATOM 7877 O O . VAL A 1 1020 ? 58.786 17.197 8.952 1.00 36.28 1001 VAL A O 1
ATOM 7881 N N . HIS A 1 1021 ? 59.801 18.362 7.284 1.00 34.25 1002 HIS A N 1
ATOM 7882 C CA . HIS A 1 1021 ? 60.087 17.195 6.409 1.00 36.76 1002 HIS A CA 1
ATOM 7883 C C . HIS A 1 1021 ? 61.542 16.748 6.474 1.00 36.32 1002 HIS A C 1
ATOM 7884 O O . HIS A 1 1021 ? 61.929 15.871 5.723 1.00 35.66 1002 HIS A O 1
ATOM 7891 N N . LYS A 1 1022 ? 62.334 17.331 7.377 1.00 34.22 1003 LYS A N 1
ATOM 7892 C CA . LYS A 1 1022 ? 63.698 16.909 7.547 1.00 35.40 1003 LYS A CA 1
ATOM 7893 C C . LYS A 1 1022 ? 63.682 15.551 8.261 1.00 36.63 1003 LYS A C 1
ATOM 7894 O O . LYS A 1 1022 ? 62.715 15.212 8.967 1.00 38.20 1003 LYS A O 1
ATOM 7900 N N . SER A 1 1023 ? 64.767 14.802 8.100 1.00 36.97 1004 SER A N 1
ATOM 7901 C CA . SER A 1 1023 ? 65.007 13.611 8.881 1.00 39.95 1004 SER A CA 1
ATOM 7902 C C . SER A 1 1023 ? 65.149 14.003 10.348 1.00 39.12 1004 SER A C 1
ATOM 7903 O O . SER A 1 1023 ? 65.668 15.056 10.660 1.00 35.21 1004 SER A O 1
ATOM 7906 N N . PRO A 1 1024 ? 64.772 13.124 11.296 1.00 39.59 1005 PRO A N 1
ATOM 7907 C CA . PRO A 1 1024 ? 65.088 13.371 12.695 1.00 39.45 1005 PRO A CA 1
ATOM 7908 C C . PRO A 1 1024 ? 66.579 13.680 12.953 1.00 39.08 1005 PRO A C 1
ATOM 7909 O O . PRO A 1 1024 ? 66.864 14.509 13.795 1.00 36.97 1005 PRO A O 1
ATOM 7913 N N . SER A 1 1025 ? 67.530 13.055 12.249 1.00 37.95 1006 SER A N 1
ATOM 7914 C CA . SER A 1 1025 ? 68.942 13.332 12.584 1.00 41.59 1006 SER A CA 1
ATOM 7915 C C . SER A 1 1025 ? 69.335 14.748 12.174 1.00 39.11 1006 SER A C 1
ATOM 7916 O O . SER A 1 1025 ? 70.061 15.400 12.896 1.00 40.99 1006 SER A O 1
ATOM 7919 N N . LEU A 1 1026 ? 68.837 15.237 11.041 1.00 38.16 1007 LEU A N 1
ATOM 7920 C CA . LEU A 1 1026 ? 69.136 16.608 10.669 1.00 36.06 1007 LEU A CA 1
ATOM 7921 C C . LEU A 1 1026 ? 68.391 17.602 11.582 1.00 36.23 1007 LEU A C 1
ATOM 7922 O O . LEU A 1 1026 ? 68.958 18.581 12.047 1.00 34.98 1007 LEU A O 1
ATOM 7927 N N . TYR A 1 1027 ? 67.111 17.351 11.874 1.00 37.75 1008 TYR A N 1
ATOM 7928 C CA . TYR A 1 1027 ? 66.309 18.269 12.689 1.00 35.36 1008 TYR A CA 1
ATOM 7929 C C . TYR A 1 1027 ? 66.872 18.279 14.113 1.00 36.72 1008 TYR A C 1
ATOM 7930 O O . TYR A 1 1027 ? 66.942 19.352 14.750 1.00 33.67 1008 TYR A O 1
ATOM 7939 N N . GLY A 1 1028 ? 67.246 17.078 14.588 1.00 33.64 1009 GLY A N 1
ATOM 7940 C CA . GLY A 1 1028 ? 67.828 16.822 15.902 1.00 34.03 1009 GLY A CA 1
ATOM 7941 C C . GLY A 1 1028 ? 66.797 16.471 16.963 1.00 34.68 1009 GLY A C 1
ATOM 7942 O O . GLY A 1 1028 ? 67.121 16.477 18.146 1.00 36.53 1009 GLY A O 1
ATOM 7943 N N . ALA A 1 1029 ? 65.551 16.223 16.549 1.00 34.42 1010 ALA A N 1
ATOM 7944 C CA . ALA A 1 1029 ? 64.411 15.885 17.427 1.00 34.52 1010 ALA A CA 1
ATOM 7945 C C . ALA A 1 1029 ? 63.251 15.389 16.552 1.00 33.48 1010 ALA A C 1
ATOM 7946 O O . ALA A 1 1029 ? 63.465 15.111 15.366 1.00 33.74 1010 ALA A O 1
ATOM 7948 N N . PHE A 1 1030 ? 62.040 15.289 17.113 1.00 33.50 1011 PHE A N 1
ATOM 7949 C CA . PHE A 1 1030 ? 60.828 15.013 16.327 1.00 34.44 1011 PHE A CA 1
ATOM 7950 C C . PHE A 1 1030 ? 60.515 16.275 15.521 1.00 34.13 1011 PHE A C 1
ATOM 7951 O O . PHE A 1 1030 ? 60.296 17.332 16.117 1.00 36.04 1011 PHE A O 1
ATOM 7959 N N . PRO A 1 1031 ? 60.547 16.221 14.171 1.00 35.16 1012 PRO A N 1
ATOM 7960 C CA . PRO A 1 1031 ? 60.342 17.418 13.345 1.00 34.80 1012 PRO A CA 1
ATOM 7961 C C . PRO A 1 1031 ? 58.945 18.055 13.461 1.00 35.12 1012 PRO A C 1
ATOM 7962 O O . PRO A 1 1031 ? 58.743 19.182 13.004 1.00 36.17 1012 PRO A O 1
ATOM 7966 N N . THR A 1 1032 ? 58.004 17.384 14.114 1.00 33.60 1013 THR A N 1
ATOM 7967 C CA . THR A 1 1032 ? 56.700 17.943 14.346 1.00 35.36 1013 THR A CA 1
ATOM 7968 C C . THR A 1 1032 ? 56.644 18.794 15.623 1.00 35.53 1013 THR A C 1
ATOM 7969 O O . THR A 1 1032 ? 55.567 19.306 15.928 1.00 36.57 1013 THR A O 1
ATOM 7973 N N . ASP A 1 1033 ? 57.757 18.917 16.372 1.00 35.01 1014 ASP A N 1
ATOM 7974 C CA . ASP A 1 1033 ? 57.811 19.689 17.601 1.00 35.52 1014 ASP A CA 1
ATOM 7975 C C . ASP A 1 1033 ? 58.678 20.945 17.385 1.00 35.86 1014 ASP A C 1
ATOM 7976 O O . ASP A 1 1033 ? 59.808 20.823 16.923 1.00 33.79 1014 ASP A O 1
ATOM 7981 N N . ALA A 1 1034 ? 58.151 22.126 17.759 1.00 34.38 1015 ALA A N 1
ATOM 7982 C CA . ALA A 1 1034 ? 58.881 23.395 17.696 1.00 32.61 1015 ALA A CA 1
ATOM 7983 C C . ALA A 1 1034 ? 59.932 23.475 18.805 1.00 31.77 1015 ALA A C 1
ATOM 7984 O O . ALA A 1 1034 ? 59.734 22.942 19.923 1.00 32.34 1015 ALA A O 1
ATOM 7986 N N . TYR A 1 1035 ? 61.056 24.094 18.463 1.00 28.02 1016 TYR A N 1
ATOM 7987 C CA . TYR A 1 1035 ? 62.182 24.400 19.333 1.00 29.35 1016 TYR A CA 1
ATOM 7988 C C . TYR A 1 1035 ? 62.610 25.869 19.086 1.00 31.31 1016 TYR A C 1
ATOM 7989 O O . TYR A 1 1035 ? 62.498 26.346 17.963 1.00 32.78 1016 TYR A O 1
ATOM 7998 N N . SER A 1 1036 ? 63.263 26.507 20.071 1.00 32.07 1017 SER A N 1
ATOM 7999 C CA . SER A 1 1036 ? 63.627 27.912 19.956 1.00 32.05 1017 SER A CA 1
ATOM 8000 C C . SER A 1 1036 ? 64.755 28.127 18.957 1.00 33.05 1017 SER A C 1
ATOM 8001 O O . SER A 1 1036 ? 64.688 29.102 18.184 1.00 30.96 1017 SER A O 1
ATOM 8004 N N . HIS A 1 1037 ? 65.794 27.263 18.980 1.00 30.91 1018 HIS A N 1
ATOM 8005 C CA . HIS A 1 1037 ? 66.940 27.532 18.153 1.00 30.93 1018 HIS A CA 1
ATOM 8006 C C . HIS A 1 1037 ? 67.671 26.250 17.764 1.00 31.29 1018 HIS A C 1
ATOM 8007 O O . HIS A 1 1037 ? 67.586 25.254 18.484 1.00 31.04 1018 HIS A O 1
ATOM 8014 N N . THR A 1 1038 ? 68.443 26.328 16.663 1.00 29.37 1019 THR A N 1
ATOM 8015 C CA . THR A 1 1038 ? 69.356 25.288 16.259 1.00 31.58 1019 THR A CA 1
ATOM 8016 C C . THR A 1 1038 ? 70.744 25.887 16.087 1.00 31.10 1019 THR A C 1
ATOM 8017 O O . THR A 1 1038 ? 70.983 26.621 15.136 1.00 32.45 1019 THR A O 1
ATOM 8021 N N . PRO A 1 1039 ? 71.699 25.604 16.989 1.00 32.89 1020 PRO A N 1
ATOM 8022 C CA . PRO A 1 1039 ? 73.041 26.169 16.881 1.00 33.40 1020 PRO A CA 1
ATOM 8023 C C . PRO A 1 1039 ? 73.879 25.451 15.810 1.00 34.93 1020 PRO A C 1
ATOM 8024 O O . PRO A 1 1039 ? 73.412 24.458 15.187 1.00 33.93 1020 PRO A O 1
ATOM 8028 N N . ALA A 1 1040 ? 75.094 25.973 15.588 1.00 34.12 1021 ALA A N 1
ATOM 8029 C CA . ALA A 1 1040 ? 75.945 25.484 14.538 1.00 36.31 1021 ALA A CA 1
ATOM 8030 C C . ALA A 1 1040 ? 76.360 24.018 14.791 1.00 35.39 1021 ALA A C 1
ATOM 8031 O O . ALA A 1 1040 ? 76.556 23.316 13.862 1.00 37.38 1021 ALA A O 1
ATOM 8033 N N . GLY A 1 1041 ? 76.470 23.595 16.044 1.00 36.19 1022 GLY A N 1
ATOM 8034 C CA . GLY A 1 1041 ? 77.142 22.356 16.422 1.00 39.03 1022 GLY A CA 1
ATOM 8035 C C . GLY A 1 1041 ? 76.223 21.290 17.010 1.00 41.24 1022 GLY A C 1
ATOM 8036 O O . GLY A 1 1041 ? 76.729 20.227 17.453 1.00 41.57 1022 GLY A O 1
ATOM 8037 N N . LYS A 1 1042 ? 74.902 21.533 16.991 1.00 39.97 1023 LYS A N 1
ATOM 8038 C CA . LYS A 1 1042 ? 73.912 20.593 17.531 1.00 41.87 1023 LYS A CA 1
ATOM 8039 C C . LYS A 1 1042 ? 72.591 20.746 16.764 1.00 39.57 1023 LYS A C 1
ATOM 8040 O O . LYS A 1 1042 ? 72.386 21.742 16.059 1.00 38.72 1023 LYS A O 1
ATOM 8046 N N . GLY A 1 1043 ? 71.671 19.806 17.053 1.00 34.63 1024 GLY A N 1
ATOM 8047 C CA . GLY A 1 1043 ? 70.302 19.851 16.612 1.00 34.56 1024 GLY A CA 1
ATOM 8048 C C . GLY A 1 1043 ? 69.454 20.828 17.428 1.00 33.12 1024 GLY A C 1
ATOM 8049 O O . GLY A 1 1043 ? 69.942 21.571 18.301 1.00 33.37 1024 GLY A O 1
ATOM 8050 N N . ALA A 1 1044 ? 68.149 20.734 17.209 1.00 31.59 1025 ALA A N 1
ATOM 8051 C CA . ALA A 1 1044 ? 67.168 21.605 17.840 1.00 32.54 1025 ALA A CA 1
ATOM 8052 C C . ALA A 1 1044 ? 67.340 21.633 19.360 1.00 32.70 1025 ALA A C 1
ATOM 8053 O O . ALA A 1 1044 ? 67.497 20.582 20.007 1.00 31.95 1025 ALA A O 1
ATOM 8055 N N . GLN A 1 1045 ? 67.230 22.844 19.933 1.00 31.48 1026 GLN A N 1
ATOM 8056 C CA . GLN A 1 1045 ? 67.379 23.098 21.387 1.00 31.85 1026 GLN A CA 1
ATOM 8057 C C . GLN A 1 1045 ? 66.191 23.933 21.878 1.00 32.49 1026 GLN A C 1
ATOM 8058 O O . GLN A 1 1045 ? 65.707 24.858 21.170 1.00 31.97 1026 GLN A O 1
ATOM 8064 N N . GLN A 1 1046 ? 65.739 23.622 23.098 1.00 32.25 1027 GLN A N 1
ATOM 8065 C CA . GLN A 1 1046 ? 64.691 24.320 23.866 1.00 32.65 1027 GLN A CA 1
ATOM 8066 C C . GLN A 1 1046 ? 63.311 23.986 23.297 1.00 33.53 1027 GLN A C 1
ATOM 8067 O O . GLN A 1 1046 ? 62.714 24.750 22.521 1.00 32.03 1027 GLN A O 1
ATOM 8073 N N . PRO A 1 1047 ? 62.703 22.859 23.732 1.00 34.53 1028 PRO A N 1
ATOM 8074 C CA . PRO A 1 1047 ? 61.420 22.416 23.187 1.00 33.32 1028 PRO A CA 1
ATOM 8075 C C . PRO A 1 1047 ? 60.190 23.205 23.662 1.00 34.14 1028 PRO A C 1
ATOM 8076 O O . PRO A 1 1047 ? 60.156 23.713 24.753 1.00 32.81 1028 PRO A O 1
ATOM 8080 N N . GLY A 1 1048 ? 59.211 23.339 22.764 1.00 36.89 1029 GLY A N 1
ATOM 8081 C CA . GLY A 1 1048 ? 57.863 23.726 23.116 1.00 41.52 1029 GLY A CA 1
ATOM 8082 C C . GLY A 1 1048 ? 57.519 25.201 22.893 1.00 38.75 1029 GLY A C 1
ATOM 8083 O O . GLY A 1 1048 ? 57.225 25.625 21.737 1.00 42.71 1029 GLY A O 1
ATOM 8084 N N . MET A 1 1049 ? 57.413 25.942 23.997 1.00 37.51 1030 MET A N 1
ATOM 8085 C CA . MET A 1 1049 ? 56.602 27.188 24.002 1.00 38.55 1030 MET A CA 1
ATOM 8086 C C . MET A 1 1049 ? 57.446 28.366 23.488 1.00 36.23 1030 MET A C 1
ATOM 8087 O O . MET A 1 1049 ? 57.741 29.255 24.192 1.00 38.97 1030 MET A O 1
ATOM 8092 N N . THR A 1 1050 ? 57.851 28.305 22.232 1.00 35.23 1031 THR A N 1
ATOM 8093 C CA . THR A 1 1050 ? 58.440 29.420 21.528 1.00 35.40 1031 THR A CA 1
ATOM 8094 C C . THR A 1 1050 ? 57.322 30.220 20.847 1.00 36.57 1031 THR A C 1
ATOM 8095 O O . THR A 1 1050 ? 56.277 29.660 20.418 1.00 34.59 1031 THR A O 1
ATOM 8099 N N . GLY A 1 1051 ? 57.573 31.517 20.651 1.00 33.70 1032 GLY A N 1
ATOM 8100 C CA . GLY A 1 1051 ? 56.641 32.351 19.908 1.00 32.75 1032 GLY A CA 1
ATOM 8101 C C . GLY A 1 1051 ? 56.568 32.013 18.425 1.00 31.48 1032 GLY A C 1
ATOM 8102 O O . GLY A 1 1051 ? 55.636 32.455 17.755 1.00 30.63 1032 GLY A O 1
ATOM 8103 N N . GLN A 1 1052 ? 57.511 31.213 17.914 1.00 30.27 1033 GLN A N 1
ATOM 8104 C CA . GLN A 1 1052 ? 57.492 30.744 16.541 1.00 31.08 1033 GLN A CA 1
ATOM 8105 C C . GLN A 1 1052 ? 56.090 30.234 16.162 1.00 32.51 1033 GLN A C 1
ATOM 8106 O O . GLN A 1 1052 ? 55.621 30.440 15.012 1.00 30.39 1033 GLN A O 1
ATOM 8112 N N . VAL A 1 1053 ? 55.442 29.530 17.103 1.00 30.47 1034 VAL A N 1
ATOM 8113 C CA . VAL A 1 1053 ? 54.206 28.776 16.805 1.00 30.73 1034 VAL A CA 1
ATOM 8114 C C . VAL A 1 1053 ? 53.091 29.726 16.341 1.00 30.10 1034 VAL A C 1
ATOM 8115 O O . VAL A 1 1053 ? 52.317 29.371 15.438 1.00 29.44 1034 VAL A O 1
ATOM 8119 N N . LYS A 1 1054 ? 53.009 30.935 16.919 1.00 30.27 1035 LYS A N 1
ATOM 8120 C CA . LYS A 1 1054 ? 51.912 31.864 16.534 1.00 30.43 1035 LYS A CA 1
ATOM 8121 C C . LYS A 1 1054 ? 52.058 32.286 15.063 1.00 29.08 1035 LYS A C 1
ATOM 8122 O O . LYS A 1 1054 ? 51.055 32.408 14.330 1.00 30.25 1035 LYS A O 1
ATOM 8128 N N . GLU A 1 1055 ? 53.296 32.527 14.620 1.00 29.44 1036 GLU A N 1
ATOM 8129 C CA . GLU A 1 1055 ? 53.577 32.901 13.212 1.00 30.50 1036 GLU A CA 1
ATOM 8130 C C . GLU A 1 1055 ? 53.133 31.756 12.269 1.00 31.12 1036 GLU A C 1
ATOM 8131 O O . GLU A 1 1055 ? 52.445 31.970 11.277 1.00 29.07 1036 GLU A O 1
ATOM 8137 N N . ASP A 1 1056 ? 53.498 30.519 12.618 1.00 30.52 1037 ASP A N 1
ATOM 8138 C CA . ASP A 1 1056 ? 53.219 29.340 11.765 1.00 32.43 1037 ASP A CA 1
ATOM 8139 C C . ASP A 1 1056 ? 51.720 29.018 11.749 1.00 31.06 1037 ASP A C 1
ATOM 8140 O O . ASP A 1 1056 ? 51.201 28.476 10.773 1.00 31.59 1037 ASP A O 1
ATOM 8145 N N . ILE A 1 1057 ? 51.014 29.333 12.838 1.00 31.69 1038 ILE A N 1
ATOM 8146 C CA . ILE A 1 1057 ? 49.547 29.233 12.830 1.00 31.60 1038 ILE A CA 1
ATOM 8147 C C . ILE A 1 1057 ? 48.973 30.207 11.767 1.00 31.77 1038 ILE A C 1
ATOM 8148 O O . ILE A 1 1057 ? 48.181 29.794 10.921 1.00 31.73 1038 ILE A O 1
ATOM 8153 N N . LEU A 1 1058 ? 49.421 31.461 11.788 1.00 30.89 1039 LEU A N 1
ATOM 8154 C CA . LEU A 1 1058 ? 48.913 32.484 10.895 1.00 32.10 1039 LEU A CA 1
ATOM 8155 C C . LEU A 1 1058 ? 49.268 32.136 9.450 1.00 31.01 1039 LEU A C 1
ATOM 8156 O O . LEU A 1 1058 ? 48.433 32.286 8.581 1.00 30.80 1039 LEU A O 1
ATOM 8161 N N . SER A 1 1059 ? 50.503 31.665 9.196 1.00 31.10 1040 SER A N 1
ATOM 8162 C CA . SER A 1 1059 ? 50.912 31.289 7.865 1.00 32.39 1040 SER A CA 1
ATOM 8163 C C . SER A 1 1059 ? 50.051 30.133 7.327 1.00 32.19 1040 SER A C 1
ATOM 8164 O O . SER A 1 1059 ? 49.694 30.119 6.167 1.00 31.81 1040 SER A O 1
ATOM 8167 N N . ARG A 1 1060 ? 49.726 29.175 8.186 1.00 32.63 1041 ARG A N 1
ATOM 8168 C CA . ARG A 1 1060 ? 48.921 28.006 7.787 1.00 33.71 1041 ARG A CA 1
ATOM 8169 C C . ARG A 1 1060 ? 47.532 28.462 7.311 1.00 34.74 1041 ARG A C 1
ATOM 8170 O O . ARG A 1 1060 ? 47.065 28.037 6.264 1.00 33.42 1041 ARG A O 1
ATOM 8178 N N . PHE A 1 1061 ? 46.901 29.371 8.068 1.00 35.69 1042 PHE A N 1
ATOM 8179 C CA . PHE A 1 1061 ? 45.611 29.946 7.696 1.00 36.29 1042 PHE A CA 1
ATOM 8180 C C . PHE A 1 1061 ? 45.733 30.681 6.358 1.00 35.46 1042 PHE A C 1
ATOM 8181 O O . PHE A 1 1061 ? 44.826 30.555 5.495 1.00 34.52 1042 PHE A O 1
ATOM 8189 N N . GLY A 1 1062 ? 46.830 31.423 6.158 1.00 33.95 1043 GLY A N 1
ATOM 8190 C CA . GLY A 1 1062 ? 47.077 32.115 4.879 1.00 33.27 1043 GLY A CA 1
ATOM 8191 C C . GLY A 1 1062 ? 47.203 31.129 3.715 1.00 33.94 1043 GLY A C 1
ATOM 8192 O O . GLY A 1 1062 ? 46.661 31.355 2.618 1.00 33.50 1043 GLY A O 1
ATOM 8193 N N . GLU A 1 1063 ? 47.892 30.012 3.951 1.00 32.27 1044 GLU A N 1
ATOM 8194 C CA . GLU A 1 1063 ? 48.073 28.971 2.938 1.00 33.88 1044 GLU A CA 1
ATOM 8195 C C . GLU A 1 1063 ? 46.724 28.360 2.544 1.00 33.65 1044 GLU A C 1
ATOM 8196 O O . GLU A 1 1063 ? 46.513 28.049 1.366 1.00 32.97 1044 GLU A O 1
ATOM 8202 N N . LEU A 1 1064 ? 45.848 28.155 3.540 1.00 32.92 1045 LEU A N 1
ATOM 8203 C CA . LEU A 1 1064 ? 44.529 27.557 3.311 1.00 33.86 1045 LEU A CA 1
ATOM 8204 C C . LEU A 1 1064 ? 43.554 28.553 2.680 1.00 34.74 1045 LEU A C 1
ATOM 8205 O O . LEU A 1 1064 ? 42.447 28.164 2.270 1.00 38.55 1045 LEU A O 1
ATOM 8210 N N . GLY A 1 1065 ? 43.962 29.820 2.557 1.00 34.69 1046 GLY A N 1
ATOM 8211 C CA . GLY A 1 1065 ? 43.182 30.824 1.845 1.00 34.28 1046 GLY A CA 1
ATOM 8212 C C . GLY A 1 1065 ? 42.027 31.330 2.699 1.00 35.20 1046 GLY A C 1
ATOM 8213 O O . GLY A 1 1065 ? 40.969 31.617 2.209 1.00 38.78 1046 GLY A O 1
ATOM 8214 N N . ILE A 1 1066 ? 42.235 31.423 4.004 1.00 34.46 1047 ILE A N 1
ATOM 8215 C CA . ILE A 1 1066 ? 41.250 31.893 4.919 1.00 35.42 1047 ILE A CA 1
ATOM 8216 C C . ILE A 1 1066 ? 41.447 33.405 5.096 1.00 34.99 1047 ILE A C 1
ATOM 8217 O O . ILE A 1 1066 ? 42.310 33.815 5.850 1.00 34.51 1047 ILE A O 1
ATOM 8222 N N . PHE A 1 1067 ? 40.637 34.209 4.408 1.00 33.70 1048 PHE A N 1
ATOM 8223 C CA . PHE A 1 1067 ? 40.801 35.685 4.418 1.00 34.80 1048 PHE A CA 1
ATOM 8224 C C . PHE A 1 1067 ? 39.539 36.347 4.952 1.00 34.89 1048 PHE A C 1
ATOM 8225 O O . PHE A 1 1067 ? 38.438 35.916 4.647 1.00 39.46 1048 PHE A O 1
ATOM 8233 N N . VAL A 1 1068 ? 39.703 37.366 5.789 1.00 34.95 1049 VAL A N 1
ATOM 8234 C CA . VAL A 1 1068 ? 38.579 38.135 6.290 1.00 33.93 1049 VAL A CA 1
ATOM 8235 C C . VAL A 1 1068 ? 38.779 39.587 5.848 1.00 33.70 1049 VAL A C 1
ATOM 8236 O O . VAL A 1 1068 ? 39.841 40.128 6.036 1.00 34.85 1049 VAL A O 1
ATOM 8240 N N . LYS A 1 1069 ? 37.744 40.175 5.273 1.00 35.52 1050 LYS A N 1
ATOM 8241 C CA . LYS A 1 1069 ? 37.766 41.539 4.806 1.00 38.61 1050 LYS A CA 1
ATOM 8242 C C . LYS A 1 1069 ? 36.326 42.037 4.710 1.00 38.63 1050 LYS A C 1
ATOM 8243 O O . LYS A 1 1069 ? 35.409 41.265 4.287 1.00 33.99 1050 LYS A O 1
ATOM 8248 N N . ASN A 1 1070 ? 36.123 43.309 5.131 1.00 35.21 1051 ASN A N 1
ATOM 8249 C CA . ASN A 1 1070 ? 34.845 43.955 5.077 1.00 35.68 1051 ASN A CA 1
ATOM 8250 C C . ASN A 1 1070 ? 33.797 43.181 5.877 1.00 35.05 1051 ASN A C 1
ATOM 8251 O O . ASN A 1 1070 ? 32.641 43.177 5.509 1.00 38.66 1051 ASN A O 1
ATOM 8256 N N . GLY A 1 1071 ? 34.207 42.533 6.972 1.00 32.46 1052 GLY A N 1
ATOM 8257 C CA . GLY A 1 1071 ? 33.325 41.743 7.788 1.00 33.21 1052 GLY A CA 1
ATOM 8258 C C . GLY A 1 1071 ? 32.976 40.395 7.157 1.00 34.08 1052 GLY A C 1
ATOM 8259 O O . GLY A 1 1071 ? 32.118 39.699 7.651 1.00 33.70 1052 GLY A O 1
ATOM 8260 N N . CYS A 1 1072 ? 33.642 40.023 6.071 1.00 34.58 1053 CYS A N 1
ATOM 8261 C CA . CYS A 1 1072 ? 33.226 38.804 5.313 1.00 35.35 1053 CYS A CA 1
ATOM 8262 C C . CYS A 1 1072 ? 34.376 37.797 5.296 1.00 35.34 1053 CYS A C 1
ATOM 8263 O O . CYS A 1 1072 ? 35.512 38.167 5.018 1.00 34.92 1053 CYS A O 1
ATOM 8266 N N . LEU A 1 1073 ? 34.036 36.524 5.538 1.00 35.38 1054 LEU A N 1
ATOM 8267 C CA . LEU A 1 1073 ? 34.959 35.408 5.489 1.00 33.96 1054 LEU A CA 1
ATOM 8268 C C . LEU A 1 1073 ? 35.021 34.877 4.058 1.00 33.57 1054 LEU A C 1
ATOM 8269 O O . LEU A 1 1073 ? 34.005 34.544 3.451 1.00 34.38 1054 LEU A O 1
ATOM 8274 N N . GLU A 1 1074 ? 36.242 34.721 3.568 1.00 32.30 1055 GLU A N 1
ATOM 8275 C CA . GLU A 1 1074 ? 36.489 34.179 2.247 1.00 34.99 1055 GLU A CA 1
ATOM 8276 C C . GLU A 1 1074 ? 37.323 32.909 2.428 1.00 34.17 1055 GLU A C 1
ATOM 8277 O O . GLU A 1 1074 ? 38.249 32.926 3.209 1.00 33.41 1055 GLU A O 1
ATOM 8283 N N . LEU A 1 1075 ? 36.943 31.840 1.722 1.00 33.80 1056 LEU A N 1
ATOM 8284 C CA . LEU A 1 1075 ? 37.675 30.584 1.743 1.00 35.02 1056 LEU A CA 1
ATOM 8285 C C . LEU A 1 1075 ? 38.082 30.280 0.303 1.00 35.75 1056 LEU A C 1
ATOM 8286 O O . LEU A 1 1075 ? 37.331 29.649 -0.446 1.00 35.57 1056 LEU A O 1
ATOM 8291 N N . ASN A 1 1076 ? 39.296 30.709 -0.054 1.00 34.96 1057 ASN A N 1
ATOM 8292 C CA . ASN A 1 1076 ? 39.712 30.797 -1.461 1.00 36.81 1057 ASN A CA 1
ATOM 8293 C C . ASN A 1 1076 ? 41.232 30.661 -1.565 1.00 38.14 1057 ASN A C 1
ATOM 8294 O O . ASN A 1 1076 ? 41.939 31.664 -1.709 1.00 38.12 1057 ASN A O 1
ATOM 8299 N N . PRO A 1 1077 ? 41.805 29.434 -1.476 1.00 37.34 1058 PRO A N 1
ATOM 8300 C CA . PRO A 1 1077 ? 43.251 29.275 -1.529 1.00 36.69 1058 PRO A CA 1
ATOM 8301 C C . PRO A 1 1077 ? 43.825 29.706 -2.882 1.00 35.88 1058 PRO A C 1
ATOM 8302 O O . PRO A 1 1077 ? 43.228 29.373 -3.905 1.00 35.57 1058 PRO A O 1
ATOM 8306 N N . CYS A 1 1078 ? 44.930 30.481 -2.828 1.00 36.05 1059 CYS A N 1
ATOM 8307 C CA . CYS A 1 1078 ? 45.771 30.781 -3.993 1.00 39.78 1059 CYS A CA 1
ATOM 8308 C C . CYS A 1 1078 ? 47.208 30.261 -3.836 1.00 38.94 1059 CYS A C 1
ATOM 8309 O O . CYS A 1 1078 ? 47.883 30.161 -4.838 1.00 42.05 1059 CYS A O 1
ATOM 8312 N N . LEU A 1 1079 ? 47.647 29.940 -2.616 1.00 39.13 1060 LEU A N 1
ATOM 8313 C CA . LEU A 1 1079 ? 49.049 29.490 -2.308 1.00 41.40 1060 LEU A CA 1
ATOM 8314 C C . LEU A 1 1079 ? 49.083 27.983 -1.935 1.00 41.26 1060 LEU A C 1
ATOM 8315 O O . LEU A 1 1079 ? 50.151 27.434 -1.649 1.00 41.29 1060 LEU A O 1
ATOM 8320 N N . LEU A 1 1080 ? 47.928 27.322 -1.875 1.00 39.21 1061 LEU A N 1
ATOM 8321 C CA . LEU A 1 1080 ? 47.823 25.934 -1.404 1.00 37.88 1061 LEU A CA 1
ATOM 8322 C C . LEU A 1 1080 ? 48.276 24.970 -2.507 1.00 38.22 1061 LEU A C 1
ATOM 8323 O O . LEU A 1 1080 ? 47.862 25.095 -3.663 1.00 37.65 1061 LEU A O 1
ATOM 8328 N N . ARG A 1 1081 ? 49.058 23.958 -2.115 1.00 39.36 1062 ARG A N 1
ATOM 8329 C CA . ARG A 1 1081 ? 49.612 22.971 -3.071 1.00 42.33 1062 ARG A CA 1
ATOM 8330 C C . ARG A 1 1081 ? 48.640 21.798 -3.260 1.00 41.50 1062 ARG A C 1
ATOM 8331 O O . ARG A 1 1081 ? 48.010 21.326 -2.314 1.00 39.71 1062 ARG A O 1
ATOM 8339 N N . LYS A 1 1082 ? 48.581 21.291 -4.495 1.00 43.02 1063 LYS A N 1
ATOM 8340 C CA . LYS A 1 1082 ? 47.774 20.112 -4.898 1.00 43.35 1063 LYS A CA 1
ATOM 8341 C C . LYS A 1 1082 ? 48.089 18.915 -3.994 1.00 42.23 1063 LYS A C 1
ATOM 8342 O O . LYS A 1 1082 ? 47.190 18.182 -3.588 1.00 42.33 1063 LYS A O 1
ATOM 8344 N N . ASP A 1 1083 ? 49.355 18.741 -3.633 1.00 43.13 1064 ASP A N 1
ATOM 8345 C CA . ASP A 1 1083 ? 49.771 17.527 -2.874 1.00 44.85 1064 ASP A CA 1
ATOM 8346 C C . ASP A 1 1083 ? 49.210 17.517 -1.439 1.00 42.52 1064 ASP A C 1
ATOM 8347 O O . ASP A 1 1083 ? 49.287 16.516 -0.777 1.00 40.75 1064 ASP A O 1
ATOM 8352 N N . GLU A 1 1084 ? 48.614 18.619 -0.946 1.00 39.53 1065 GLU A N 1
ATOM 8353 C CA . GLU A 1 1084 ? 47.966 18.588 0.345 1.00 40.51 1065 GLU A CA 1
ATOM 8354 C C . GLU A 1 1084 ? 46.702 17.728 0.350 1.00 39.25 1065 GLU A C 1
ATOM 8355 O O . GLU A 1 1084 ? 46.288 17.267 1.420 1.00 37.92 1065 GLU A O 1
ATOM 8361 N N . PHE A 1 1085 ? 46.117 17.479 -0.826 1.00 38.93 1066 PHE A N 1
ATOM 8362 C CA . PHE A 1 1085 ? 44.827 16.801 -0.929 1.00 39.48 1066 PHE A CA 1
ATOM 8363 C C . PHE A 1 1085 ? 44.990 15.281 -0.846 1.00 39.78 1066 PHE A C 1
ATOM 8364 O O . PHE A 1 1085 ? 45.910 14.722 -1.443 1.00 40.33 1066 PHE A O 1
ATOM 8372 N N . LEU A 1 1086 ? 44.042 14.644 -0.143 1.00 40.39 1067 LEU A N 1
ATOM 8373 C CA . LEU A 1 1086 ? 44.087 13.228 0.215 1.00 42.10 1067 LEU A CA 1
ATOM 8374 C C . LEU A 1 1086 ? 44.126 12.376 -1.057 1.00 42.49 1067 LEU A C 1
ATOM 8375 O O . LEU A 1 1086 ? 43.503 12.706 -2.048 1.00 42.90 1067 LEU A O 1
ATOM 8380 N N . LYS A 1 1087 ? 44.855 11.266 -0.994 1.00 46.11 1068 LYS A N 1
ATOM 8381 C CA . LYS A 1 1087 ? 44.940 10.292 -2.115 1.00 47.61 1068 LYS A CA 1
ATOM 8382 C C . LYS A 1 1087 ? 44.065 9.076 -1.804 1.00 49.75 1068 LYS A C 1
ATOM 8383 O O . LYS A 1 1087 ? 43.875 8.259 -2.639 1.00 51.96 1068 LYS A O 1
ATOM 8386 N N . GLU A 1 1088 ? 43.502 8.998 -0.595 1.00 51.40 1069 GLU A N 1
ATOM 8387 C CA . GLU A 1 1088 ? 42.596 7.893 -0.183 1.00 53.37 1069 GLU A CA 1
ATOM 8388 C C . GLU A 1 1088 ? 41.600 8.452 0.842 1.00 50.20 1069 GLU A C 1
ATOM 8389 O O . GLU A 1 1088 ? 41.850 9.526 1.453 1.00 48.74 1069 GLU A O 1
ATOM 8395 N N . ALA A 1 1089 ? 40.507 7.721 1.054 1.00 50.26 1070 ALA A N 1
ATOM 8396 C CA . ALA A 1 1089 ? 39.448 8.088 1.999 1.00 50.29 1070 ALA A CA 1
ATOM 8397 C C . ALA A 1 1089 ? 40.024 8.055 3.411 1.00 49.76 1070 ALA A C 1
ATOM 8398 O O . ALA A 1 1089 ? 40.856 7.231 3.694 1.00 49.80 1070 ALA A O 1
ATOM 8400 N N . LYS A 1 1090 ? 39.627 9.028 4.243 1.00 49.07 1071 LYS A N 1
ATOM 8401 C CA . LYS A 1 1090 ? 40.007 9.083 5.638 1.00 49.43 1071 LYS A CA 1
ATOM 8402 C C . LYS A 1 1090 ? 38.852 9.661 6.461 1.00 47.01 1071 LYS A C 1
ATOM 8403 O O . LYS A 1 1090 ? 38.072 10.487 5.939 1.00 47.38 1071 LYS A O 1
ATOM 8409 N N . THR A 1 1091 ? 38.826 9.326 7.750 1.00 44.24 1072 THR A N 1
ATOM 8410 C CA . THR A 1 1091 ? 37.846 9.798 8.720 1.00 45.04 1072 THR A CA 1
ATOM 8411 C C . THR A 1 1091 ? 38.400 10.983 9.532 1.00 43.23 1072 THR A C 1
ATOM 8412 O O . THR A 1 1091 ? 39.416 10.875 10.193 1.00 43.36 1072 THR A O 1
ATOM 8416 N N . PHE A 1 1092 ? 37.681 12.110 9.518 1.00 41.73 1073 PHE A N 1
ATOM 8417 C CA . PHE A 1 1092 ? 38.061 13.307 10.284 1.00 40.28 1073 PHE A CA 1
ATOM 8418 C C . PHE A 1 1092 ? 37.297 13.308 11.602 1.00 40.44 1073 PHE A C 1
ATOM 8419 O O . PHE A 1 1092 ? 36.088 13.506 11.611 1.00 40.64 1073 PHE A O 1
ATOM 8427 N N . ASP A 1 1093 ? 38.006 13.089 12.717 1.00 42.08 1074 ASP A N 1
ATOM 8428 C CA . ASP A 1 1093 ? 37.399 13.154 14.029 1.00 42.53 1074 ASP A CA 1
ATOM 8429 C C . ASP A 1 1093 ? 37.677 14.542 14.602 1.00 41.41 1074 ASP A C 1
ATOM 8430 O O . ASP A 1 1093 ? 38.812 14.961 14.610 1.00 42.10 1074 ASP A O 1
ATOM 8435 N N . TYR A 1 1094 ? 36.621 15.262 14.990 1.00 41.26 1075 TYR A N 1
ATOM 8436 C CA . TYR A 1 1094 ? 36.753 16.668 15.385 1.00 39.70 1075 TYR A CA 1
ATOM 8437 C C . TYR A 1 1094 ? 35.800 16.917 16.557 1.00 39.33 1075 TYR A C 1
ATOM 8438 O O . TYR A 1 1094 ? 35.045 16.025 16.970 1.00 38.02 1075 TYR A O 1
ATOM 8447 N N . VAL A 1 1095 ? 35.868 18.134 17.103 1.00 37.20 1076 VAL A N 1
ATOM 8448 C CA . VAL A 1 1095 ? 35.043 18.540 18.218 1.00 37.42 1076 VAL A CA 1
ATOM 8449 C C . VAL A 1 1095 ? 34.262 19.793 17.812 1.00 38.46 1076 VAL A C 1
ATOM 8450 O O . VAL A 1 1095 ? 34.859 20.766 17.372 1.00 38.43 1076 VAL A O 1
ATOM 8454 N N . THR A 1 1096 ? 32.948 19.788 18.084 1.00 39.62 1077 THR A N 1
ATOM 8455 C CA . THR A 1 1096 ? 32.101 20.928 17.786 1.00 39.02 1077 THR A CA 1
ATOM 8456 C C . THR A 1 1096 ? 32.263 22.001 18.874 1.00 40.24 1077 THR A C 1
ATOM 8457 O O . THR A 1 1096 ? 32.834 21.738 19.951 1.00 39.65 1077 THR A O 1
ATOM 8461 N N . VAL A 1 1097 ? 31.709 23.191 18.602 1.00 38.80 1078 VAL A N 1
ATOM 8462 C CA . VAL A 1 1097 ? 31.726 24.292 19.553 1.00 38.62 1078 VAL A CA 1
ATOM 8463 C C . VAL A 1 1097 ? 31.025 23.867 20.858 1.00 40.53 1078 VAL A C 1
ATOM 8464 O O . VAL A 1 1097 ? 31.290 24.450 21.885 1.00 42.44 1078 VAL A O 1
ATOM 8468 N N . ASN A 1 1098 ? 30.110 22.905 20.803 1.00 42.08 1079 ASN A N 1
ATOM 8469 C CA . ASN A 1 1098 ? 29.406 22.442 21.985 1.00 45.89 1079 ASN A CA 1
ATOM 8470 C C . ASN A 1 1098 ? 30.053 21.163 22.546 1.00 44.95 1079 ASN A C 1
ATOM 8471 O O . ASN A 1 1098 ? 29.362 20.404 23.173 1.00 46.29 1079 ASN A O 1
ATOM 8476 N N . PHE A 1 1099 ? 31.352 20.946 22.305 1.00 43.98 1080 PHE A N 1
ATOM 8477 C CA . PHE A 1 1099 ? 32.179 19.866 22.928 1.00 47.31 1080 PHE A CA 1
ATOM 8478 C C . PHE A 1 1099 ? 31.697 18.458 22.518 1.00 46.07 1080 PHE A C 1
ATOM 8479 O O . PHE A 1 1099 ? 32.040 17.496 23.183 1.00 48.22 1080 PHE A O 1
ATOM 8487 N N . GLN A 1 1100 ? 30.964 18.335 21.411 1.00 45.01 1081 GLN A N 1
ATOM 8488 C CA . GLN A 1 1100 ? 30.558 17.021 20.866 1.00 46.17 1081 GLN A CA 1
ATOM 8489 C C . GLN A 1 1100 ? 31.697 16.480 19.983 1.00 44.25 1081 GLN A C 1
ATOM 8490 O O . GLN A 1 1100 ? 32.143 17.143 19.044 1.00 40.52 1081 GLN A O 1
ATOM 8496 N N . HIS A 1 1101 ? 32.157 15.263 20.294 1.00 42.87 1082 HIS A N 1
ATOM 8497 C CA . HIS A 1 1101 ? 33.131 14.530 19.500 1.00 42.15 1082 HIS A CA 1
ATOM 8498 C C . HIS A 1 1101 ? 32.410 13.864 18.329 1.00 44.28 1082 HIS A C 1
ATOM 8499 O O . HIS A 1 1101 ? 31.709 12.916 18.536 1.00 47.12 1082 HIS A O 1
ATOM 8506 N N . GLN A 1 1102 ? 32.623 14.347 17.104 1.00 43.63 1083 GLN A N 1
ATOM 8507 C CA . GLN A 1 1102 ? 31.907 13.854 15.921 1.00 44.83 1083 GLN A CA 1
ATOM 8508 C C . GLN A 1 1102 ? 32.925 13.526 14.821 1.00 43.84 1083 GLN A C 1
ATOM 8509 O O . GLN A 1 1102 ? 34.096 13.877 14.921 1.00 42.58 1083 GLN A O 1
ATOM 8515 N N . SER A 1 1103 ? 32.435 12.904 13.751 1.00 45.18 1084 SER A N 1
ATOM 8516 C CA . SER A 1 1103 ? 33.222 12.431 12.632 1.00 47.10 1084 SER A CA 1
ATOM 8517 C C . SER A 1 1103 ? 32.587 12.844 11.306 1.00 47.65 1084 SER A C 1
ATOM 8518 O O . SER A 1 1103 ? 31.377 12.855 11.182 1.00 47.49 1084 SER A O 1
ATOM 8521 N N . LEU A 1 1104 ? 33.443 13.096 10.307 1.00 48.21 1085 LEU A N 1
ATOM 8522 C CA . LEU A 1 1104 ? 33.064 13.233 8.899 1.00 48.95 1085 LEU A CA 1
ATOM 8523 C C . LEU A 1 1104 ? 33.936 12.285 8.070 1.00 46.20 1085 LEU A C 1
ATOM 8524 O O . LEU A 1 1104 ? 35.115 12.186 8.325 1.00 43.53 1085 LEU A O 1
ATOM 8529 N N . GLU A 1 1105 ? 33.364 11.701 7.025 1.00 47.43 1086 GLU A N 1
ATOM 8530 C CA . GLU A 1 1105 ? 34.097 10.843 6.083 1.00 50.19 1086 GLU A CA 1
ATOM 8531 C C . GLU A 1 1105 ? 34.662 11.699 4.945 1.00 48.78 1086 GLU A C 1
ATOM 8532 O O . GLU A 1 1105 ? 33.926 12.316 4.240 1.00 49.84 1086 GLU A O 1
ATOM 8538 N N . LEU A 1 1106 ? 35.983 11.769 4.809 1.00 47.74 1087 LEU A N 1
ATOM 8539 C CA . LEU A 1 1106 ? 36.595 12.463 3.672 1.00 47.77 1087 LEU A CA 1
ATOM 8540 C C . LEU A 1 1106 ? 36.911 11.455 2.567 1.00 47.73 1087 LEU A C 1
ATOM 8541 O O . LEU A 1 1106 ? 37.322 10.339 2.850 1.00 50.73 1087 LEU A O 1
ATOM 8546 N N . VAL A 1 1107 ? 36.723 11.884 1.321 1.00 49.01 1088 VAL A N 1
ATOM 8547 C CA . VAL A 1 1107 ? 37.097 11.097 0.155 1.00 51.49 1088 VAL A CA 1
ATOM 8548 C C . VAL A 1 1107 ? 38.392 11.662 -0.425 1.00 48.97 1088 VAL A C 1
ATOM 8549 O O . VAL A 1 1107 ? 38.905 12.712 -0.005 1.00 46.25 1088 VAL A O 1
ATOM 8553 N N . GLU A 1 1108 ? 38.935 10.917 -1.385 1.00 47.25 1089 GLU A N 1
ATOM 8554 C CA . GLU A 1 1108 ? 40.033 11.327 -2.211 1.00 48.83 1089 GLU A CA 1
ATOM 8555 C C . GLU A 1 1108 ? 39.780 12.753 -2.741 1.00 45.06 1089 GLU A C 1
ATOM 8556 O O . GLU A 1 1108 ? 38.684 13.069 -3.061 1.00 43.16 1089 GLU A O 1
ATOM 8562 N N . LYS A 1 1109 ? 40.840 13.547 -2.892 1.00 43.63 1090 LYS A N 1
ATOM 8563 C CA . LYS A 1 1109 ? 40.785 14.878 -3.481 1.00 44.55 1090 LYS A CA 1
ATOM 8564 C C . LYS A 1 1109 ? 40.024 15.859 -2.582 1.00 41.88 1090 LYS A C 1
ATOM 8565 O O . LYS A 1 1109 ? 39.452 16.825 -3.074 1.00 41.62 1090 LYS A O 1
ATOM 8571 N N . SER A 1 1110 ? 40.102 15.648 -1.270 1.00 39.95 1091 SER A N 1
ATOM 8572 C CA . SER A 1 1110 ? 39.624 16.576 -0.309 1.00 39.35 1091 SER A CA 1
ATOM 8573 C C . SER A 1 1110 ? 40.609 16.681 0.869 1.00 38.09 1091 SER A C 1
ATOM 8574 O O . SER A 1 1110 ? 41.556 15.855 1.020 1.00 37.23 1091 SER A O 1
ATOM 8577 N N . LEU A 1 1111 ? 40.378 17.691 1.712 1.00 34.70 1092 LEU A N 1
ATOM 8578 C CA . LEU A 1 1111 ? 41.019 17.799 2.994 1.00 35.10 1092 LEU A CA 1
ATOM 8579 C C . LEU A 1 1111 ? 40.093 18.566 3.951 1.00 35.35 1092 LEU A C 1
ATOM 8580 O O . LEU A 1 1111 ? 39.069 19.098 3.536 1.00 34.89 1092 LEU A O 1
ATOM 8585 N N . ALA A 1 1112 ? 40.445 18.582 5.231 1.00 33.92 1093 ALA A N 1
ATOM 8586 C CA . ALA A 1 1112 ? 39.616 19.203 6.226 1.00 35.14 1093 ALA A CA 1
ATOM 8587 C C . ALA A 1 1112 ? 40.461 19.977 7.226 1.00 34.28 1093 ALA A C 1
ATOM 8588 O O . ALA A 1 1112 ? 41.630 19.653 7.484 1.00 33.61 1093 ALA A O 1
ATOM 8590 N N . PHE A 1 1113 ? 39.828 20.999 7.792 1.00 33.77 1094 PHE A N 1
ATOM 8591 C CA . PHE A 1 1113 ? 40.377 21.733 8.906 1.00 33.33 1094 PHE A CA 1
ATOM 8592 C C . PHE A 1 1113 ? 39.197 22.366 9.652 1.00 32.88 1094 PHE A C 1
ATOM 8593 O O . PHE A 1 1113 ? 38.057 22.122 9.312 1.00 33.35 1094 PHE A O 1
ATOM 8601 N N . THR A 1 1114 ? 39.468 23.140 10.697 1.00 32.59 1095 THR A N 1
ATOM 8602 C CA . THR A 1 1114 ? 38.405 23.855 11.348 1.00 32.10 1095 THR A CA 1
ATOM 8603 C C . THR A 1 1114 ? 38.761 25.338 11.410 1.00 32.27 1095 THR A C 1
ATOM 8604 O O . THR A 1 1114 ? 39.923 25.707 11.377 1.00 30.47 1095 THR A O 1
ATOM 8608 N N . TYR A 1 1115 ? 37.718 26.164 11.489 1.00 32.86 1096 TYR A N 1
ATOM 8609 C CA . TYR A 1 1115 ? 37.900 27.600 11.657 1.00 32.32 1096 TYR A CA 1
ATOM 8610 C C . TYR A 1 1115 ? 36.757 28.108 12.511 1.00 30.30 1096 TYR A C 1
ATOM 8611 O O . TYR A 1 1115 ? 35.578 27.827 12.223 1.00 29.64 1096 TYR A O 1
ATOM 8620 N N . CYS A 1 1116 ? 37.126 28.803 13.594 1.00 30.41 1097 CYS A N 1
ATOM 8621 C CA . CYS A 1 1116 ? 36.184 29.100 14.678 1.00 31.97 1097 CYS A CA 1
ATOM 8622 C C . CYS A 1 1116 ? 35.443 27.820 15.095 1.00 32.53 1097 CYS A C 1
ATOM 8623 O O . CYS A 1 1116 ? 34.254 27.840 15.463 1.00 35.22 1097 CYS A O 1
ATOM 8626 N N . GLN A 1 1117 ? 36.179 26.710 15.046 1.00 31.87 1098 GLN A N 1
ATOM 8627 C CA . GLN A 1 1117 ? 35.752 25.357 15.462 1.00 34.09 1098 GLN A CA 1
ATOM 8628 C C . GLN A 1 1117 ? 34.562 24.876 14.621 1.00 34.40 1098 GLN A C 1
ATOM 8629 O O . GLN A 1 1117 ? 33.781 24.008 15.055 1.00 36.28 1098 GLN A O 1
ATOM 8635 N N . ILE A 1 1118 ? 34.433 25.410 13.401 1.00 33.79 1099 ILE A N 1
ATOM 8636 C CA . ILE A 1 1118 ? 33.558 24.806 12.412 1.00 34.64 1099 ILE A CA 1
ATOM 8637 C C . ILE A 1 1118 ? 34.409 23.957 11.462 1.00 33.56 1099 ILE A C 1
ATOM 8638 O O . ILE A 1 1118 ? 35.383 24.451 10.905 1.00 34.10 1099 ILE A O 1
ATOM 8643 N N . PRO A 1 1119 ? 34.051 22.703 11.155 1.00 34.62 1100 PRO A N 1
ATOM 8644 C CA . PRO A 1 1119 ? 34.808 21.924 10.173 1.00 34.71 1100 PRO A CA 1
ATOM 8645 C C . PRO A 1 1119 ? 34.551 22.453 8.761 1.00 34.82 1100 PRO A C 1
ATOM 8646 O O . PRO A 1 1119 ? 33.400 22.653 8.372 1.00 34.27 1100 PRO A O 1
ATOM 8650 N N . ILE A 1 1120 ? 35.646 22.619 8.027 1.00 35.03 1101 ILE A N 1
ATOM 8651 C CA . ILE A 1 1120 ? 35.660 23.061 6.687 1.00 35.74 1101 ILE A CA 1
ATOM 8652 C C . ILE A 1 1120 ? 36.341 21.976 5.852 1.00 35.68 1101 ILE A C 1
ATOM 8653 O O . ILE A 1 1120 ? 37.443 21.547 6.147 1.00 35.44 1101 ILE A O 1
ATOM 8658 N N . ILE A 1 1121 ? 35.656 21.547 4.802 1.00 35.25 1102 ILE A N 1
ATOM 8659 C CA . ILE A 1 1121 ? 36.152 20.587 3.856 1.00 36.67 1102 ILE A CA 1
ATOM 8660 C C . ILE A 1 1121 ? 36.389 21.281 2.508 1.00 36.62 1102 ILE A C 1
ATOM 8661 O O . ILE A 1 1121 ? 35.483 21.929 1.996 1.00 37.95 1102 ILE A O 1
ATOM 8666 N N . TYR A 1 1122 ? 37.624 21.195 2.005 1.00 35.64 1103 TYR A N 1
ATOM 8667 C CA . TYR A 1 1122 ? 37.987 21.577 0.666 1.00 35.84 1103 TYR A CA 1
ATOM 8668 C C . TYR A 1 1122 ? 37.964 20.345 -0.220 1.00 38.11 1103 TYR A C 1
ATOM 8669 O O . TYR A 1 1122 ? 38.549 19.286 0.158 1.00 37.48 1103 TYR A O 1
ATOM 8678 N N . LYS A 1 1123 ? 37.314 20.466 -1.384 1.00 38.88 1104 LYS A N 1
ATOM 8679 C CA . LYS A 1 1123 ? 37.284 19.367 -2.335 1.00 42.40 1104 LYS A CA 1
ATOM 8680 C C . LYS A 1 1123 ? 37.553 19.931 -3.731 1.00 43.41 1104 LYS A C 1
ATOM 8681 O O . LYS A 1 1123 ? 37.072 20.996 -4.086 1.00 43.77 1104 LYS A O 1
ATOM 8687 N N . ILE A 1 1124 ? 38.363 19.210 -4.502 1.00 42.93 1105 ILE A N 1
ATOM 8688 C CA . ILE A 1 1124 ? 38.654 19.560 -5.862 1.00 43.32 1105 ILE A CA 1
ATOM 8689 C C . ILE A 1 1124 ? 37.414 19.282 -6.701 1.00 43.31 1105 ILE A C 1
ATOM 8690 O O . ILE A 1 1124 ? 36.842 18.209 -6.626 1.00 42.43 1105 ILE A O 1
ATOM 8695 N N . ALA A 1 1125 ? 37.055 20.253 -7.555 1.00 42.39 1106 ALA A N 1
ATOM 8696 C CA . ALA A 1 1125 ? 35.802 20.187 -8.300 1.00 42.63 1106 ALA A CA 1
ATOM 8697 C C . ALA A 1 1125 ? 35.971 20.896 -9.644 1.00 42.67 1106 ALA A C 1
ATOM 8698 O O . ALA A 1 1125 ? 36.929 21.645 -9.833 1.00 43.95 1106 ALA A O 1
ATOM 8700 N N . ASN A 1 1126 ? 35.031 20.666 -10.556 1.00 44.47 1107 ASN A N 1
ATOM 8701 C CA . ASN A 1 1126 ? 35.022 21.301 -11.881 1.00 45.51 1107 ASN A CA 1
ATOM 8702 C C . ASN A 1 1126 ? 34.627 22.782 -11.809 1.00 44.94 1107 ASN A C 1
ATOM 8703 O O . ASN A 1 1126 ? 34.899 23.505 -12.749 1.00 47.04 1107 ASN A O 1
ATOM 8708 N N . GLN A 1 1127 ? 33.943 23.203 -10.742 1.00 43.58 1108 GLN A N 1
ATOM 8709 C CA . GLN A 1 1127 ? 33.416 24.569 -10.623 1.00 43.69 1108 GLN A CA 1
ATOM 8710 C C . GLN A 1 1127 ? 33.526 24.993 -9.157 1.00 42.10 1108 GLN A C 1
ATOM 8711 O O . GLN A 1 1127 ? 33.276 24.190 -8.241 1.00 40.10 1108 GLN A O 1
ATOM 8717 N N . LYS A 1 1128 ? 33.907 26.251 -8.949 1.00 39.99 1109 LYS A N 1
ATOM 8718 C CA . LYS A 1 1128 ? 33.876 26.854 -7.636 1.00 39.95 1109 LYS A CA 1
ATOM 8719 C C . LYS A 1 1128 ? 32.452 26.866 -7.058 1.00 38.77 1109 LYS A C 1
ATOM 8720 O O . LYS A 1 1128 ? 31.471 27.070 -7.721 1.00 38.07 1109 LYS A O 1
ATOM 8726 N N . CYS A 1 1129 ? 32.384 26.614 -5.759 1.00 39.36 1110 CYS A N 1
ATOM 8727 C CA . CYS A 1 1129 ? 31.129 26.548 -5.016 1.00 39.40 1110 CYS A CA 1
ATOM 8728 C C . CYS A 1 1129 ? 31.455 26.560 -3.523 1.00 37.59 1110 CYS A C 1
ATOM 8729 O O . CYS A 1 1129 ? 32.465 26.002 -3.127 1.00 37.23 1110 CYS A O 1
ATOM 8732 N N . ILE A 1 1130 ? 30.589 27.180 -2.724 1.00 35.20 1111 ILE A N 1
ATOM 8733 C CA . ILE A 1 1130 ? 30.607 27.060 -1.294 1.00 35.10 1111 ILE A CA 1
ATOM 8734 C C . ILE A 1 1130 ? 29.234 26.540 -0.849 1.00 35.52 1111 ILE A C 1
ATOM 8735 O O . ILE A 1 1130 ? 28.237 26.847 -1.459 1.00 35.88 1111 ILE A O 1
ATOM 8740 N N . GLU A 1 1131 ? 29.220 25.678 0.166 1.00 34.36 1112 GLU A N 1
ATOM 8741 C CA . GLU A 1 1131 ? 27.989 25.155 0.683 1.00 36.35 1112 GLU A CA 1
ATOM 8742 C C . GLU A 1 1131 ? 28.013 25.262 2.217 1.00 36.66 1112 GLU A C 1
ATOM 8743 O O . GLU A 1 1131 ? 28.867 24.698 2.860 1.00 35.53 1112 GLU A O 1
ATOM 8749 N N . VAL A 1 1132 ? 27.038 25.983 2.777 1.00 36.20 1113 VAL A N 1
ATOM 8750 C CA . VAL A 1 1132 ? 26.960 26.212 4.194 1.00 35.76 1113 VAL A CA 1
ATOM 8751 C C . VAL A 1 1132 ? 25.848 25.317 4.733 1.00 35.84 1113 VAL A C 1
ATOM 8752 O O . VAL A 1 1132 ? 24.738 25.454 4.307 1.00 37.10 1113 VAL A O 1
ATOM 8756 N N . PHE A 1 1133 ? 26.191 24.424 5.655 1.00 35.24 1114 PHE A N 1
ATOM 8757 C CA . PHE A 1 1133 ? 25.249 23.481 6.261 1.00 37.69 1114 PHE A CA 1
ATOM 8758 C C . PHE A 1 1133 ? 24.898 24.002 7.654 1.00 37.98 1114 PHE A C 1
ATOM 8759 O O . PHE A 1 1133 ? 25.805 24.283 8.433 1.00 38.29 1114 PHE A O 1
ATOM 8767 N N . THR A 1 1134 ? 23.601 24.165 7.925 1.00 39.83 1115 THR A N 1
ATOM 8768 C CA . THR A 1 1134 ? 23.139 24.753 9.180 1.00 42.97 1115 THR A CA 1
ATOM 8769 C C . THR A 1 1134 ? 22.419 23.691 10.020 1.00 45.86 1115 THR A C 1
ATOM 8770 O O . THR A 1 1134 ? 21.994 22.662 9.503 1.00 44.63 1115 THR A O 1
ATOM 8774 N N . ASN A 1 1135 ? 22.293 23.984 11.323 1.00 50.32 1116 ASN A N 1
ATOM 8775 C CA . ASN A 1 1135 ? 21.848 23.008 12.340 1.00 52.76 1116 ASN A CA 1
ATOM 8776 C C . ASN A 1 1135 ? 20.338 22.820 12.250 1.00 52.34 1116 ASN A C 1
ATOM 8777 O O . ASN A 1 1135 ? 19.801 21.921 12.882 1.00 55.06 1116 ASN A O 1
ATOM 8782 N N . ASP A 1 1136 ? 19.674 23.621 11.412 1.00 51.86 1117 ASP A N 1
ATOM 8783 C CA . ASP A 1 1136 ? 18.275 23.405 11.043 1.00 52.46 1117 ASP A CA 1
ATOM 8784 C C . ASP A 1 1136 ? 18.126 22.284 9.997 1.00 51.70 1117 ASP A C 1
ATOM 8785 O O . ASP A 1 1136 ? 17.042 22.070 9.497 1.00 50.70 1117 ASP A O 1
ATOM 8790 N N . GLY A 1 1137 ? 19.221 21.608 9.631 1.00 51.67 1118 GLY A N 1
ATOM 8791 C CA . GLY A 1 1137 ? 19.220 20.553 8.584 1.00 52.92 1118 GLY A CA 1
ATOM 8792 C C . GLY A 1 1137 ? 19.161 21.065 7.132 1.00 51.42 1118 GLY A C 1
ATOM 8793 O O . GLY A 1 1137 ? 18.987 20.306 6.217 1.00 50.59 1118 GLY A O 1
ATOM 8794 N N . LYS A 1 1138 ? 19.315 22.367 6.910 1.00 51.00 1119 LYS A N 1
ATOM 8795 C CA . LYS A 1 1138 ? 19.318 22.930 5.564 1.00 48.91 1119 LYS A CA 1
ATOM 8796 C C . LYS A 1 1138 ? 20.763 23.194 5.111 1.00 44.50 1119 LYS A C 1
ATOM 8797 O O . LYS A 1 1138 ? 21.697 23.242 5.910 1.00 41.04 1119 LYS A O 1
ATOM 8803 N N . SER A 1 1139 ? 20.932 23.388 3.801 1.00 42.46 1120 SER A N 1
ATOM 8804 C CA . SER A 1 1139 ? 22.183 23.907 3.278 1.00 41.40 1120 SER A CA 1
ATOM 8805 C C . SER A 1 1139 ? 21.906 24.979 2.218 1.00 39.91 1120 SER A C 1
ATOM 8806 O O . SER A 1 1139 ? 20.823 25.062 1.680 1.00 40.29 1120 SER A O 1
ATOM 8809 N N . ALA A 1 1140 ? 22.941 25.753 1.931 1.00 38.13 1121 ALA A N 1
ATOM 8810 C CA . ALA A 1 1140 ? 22.862 26.884 1.052 1.00 39.05 1121 ALA A CA 1
ATOM 8811 C C . ALA A 1 1140 ? 24.163 27.002 0.261 1.00 37.26 1121 ALA A C 1
ATOM 8812 O O . ALA A 1 1140 ? 25.227 26.918 0.855 1.00 35.66 1121 ALA A O 1
ATOM 8814 N N . LYS A 1 1141 ? 24.038 27.185 -1.057 1.00 38.01 1122 LYS A N 1
ATOM 8815 C CA . LYS A 1 1141 ? 25.160 27.133 -2.007 1.00 38.28 1122 LYS A CA 1
ATOM 8816 C C . LYS A 1 1141 ? 25.272 28.453 -2.770 1.00 36.77 1122 LYS A C 1
ATOM 8817 O O . LYS A 1 1141 ? 24.232 29.077 -3.107 1.00 35.90 1122 LYS A O 1
ATOM 8823 N N . ALA A 1 1142 ? 26.517 28.816 -3.096 1.00 34.93 1123 ALA A N 1
ATOM 8824 C CA . ALA A 1 1142 ? 26.780 29.894 -4.031 1.00 36.14 1123 ALA A CA 1
ATOM 8825 C C . ALA A 1 1142 ? 28.094 29.601 -4.756 1.00 35.68 1123 ALA A C 1
ATOM 8826 O O . ALA A 1 1142 ? 28.969 28.973 -4.175 1.00 35.23 1123 ALA A O 1
ATOM 8828 N N . ALA A 1 1143 ? 28.265 30.185 -5.941 1.00 35.38 1124 ALA A N 1
ATOM 8829 C CA . ALA A 1 1143 ? 29.512 30.092 -6.719 1.00 35.46 1124 ALA A CA 1
ATOM 8830 C C . ALA A 1 1143 ? 30.591 30.929 -6.052 1.00 34.94 1124 ALA A C 1
ATOM 8831 O O . ALA A 1 1143 ? 31.760 30.531 -6.070 1.00 34.98 1124 ALA A O 1
ATOM 8833 N N . SER A 1 1144 ? 30.220 32.074 -5.450 1.00 34.47 1125 SER A N 1
ATOM 8834 C CA . SER A 1 1144 ? 31.207 32.931 -4.783 1.00 33.61 1125 SER A CA 1
ATOM 8835 C C . SER A 1 1144 ? 31.750 32.247 -3.505 1.00 33.96 1125 SER A C 1
ATOM 8836 O O . SER A 1 1144 ? 31.001 31.647 -2.731 1.00 35.52 1125 SER A O 1
ATOM 8839 N N . LEU A 1 1145 ? 33.064 32.332 -3.291 1.00 33.44 1126 LEU A N 1
ATOM 8840 C CA . LEU A 1 1145 ? 33.751 31.804 -2.117 1.00 35.17 1126 LEU A CA 1
ATOM 8841 C C . LEU A 1 1145 ? 33.884 32.877 -1.019 1.00 35.58 1126 LEU A C 1
ATOM 8842 O O . LEU A 1 1145 ? 34.587 32.660 -0.032 1.00 36.27 1126 LEU A O 1
ATOM 8847 N N . ILE A 1 1146 ? 33.173 33.994 -1.164 1.00 35.13 1127 ILE A N 1
ATOM 8848 C CA . ILE A 1 1146 ? 33.103 35.030 -0.131 1.00 35.81 1127 ILE A CA 1
ATOM 8849 C C . ILE A 1 1146 ? 31.728 34.917 0.518 1.00 35.18 1127 ILE A C 1
ATOM 8850 O O . ILE A 1 1146 ? 30.698 35.077 -0.121 1.00 35.66 1127 ILE A O 1
ATOM 8855 N N . LEU A 1 1147 ? 31.708 34.671 1.819 1.00 35.27 1128 LEU A N 1
ATOM 8856 C CA . LEU A 1 1147 ? 30.437 34.640 2.535 1.00 36.50 1128 LEU A CA 1
ATOM 8857 C C . LEU A 1 1147 ? 29.997 36.072 2.854 1.00 37.27 1128 LEU A C 1
ATOM 8858 O O . LEU A 1 1147 ? 30.821 36.977 3.034 1.00 39.65 1128 LEU A O 1
ATOM 8863 N N . ASP A 1 1148 ? 28.703 36.266 2.955 1.00 37.54 1129 ASP A N 1
ATOM 8864 C CA . ASP A 1 1148 ? 28.121 37.530 3.348 1.00 39.30 1129 ASP A CA 1
ATOM 8865 C C . ASP A 1 1148 ? 28.465 37.828 4.822 1.00 40.22 1129 ASP A C 1
ATOM 8866 O O . ASP A 1 1148 ? 28.863 36.930 5.598 1.00 38.32 1129 ASP A O 1
ATOM 8871 N N . LYS A 1 1149 ? 28.242 39.080 5.220 1.00 38.53 1130 LYS A N 1
ATOM 8872 C CA . LYS A 1 1149 ? 28.547 39.526 6.587 1.00 39.90 1130 LYS A CA 1
ATOM 8873 C C . LYS A 1 1149 ? 27.748 38.753 7.652 1.00 36.70 1130 LYS A C 1
ATOM 8874 O O . LYS A 1 1149 ? 28.305 38.416 8.649 1.00 35.42 1130 LYS A O 1
ATOM 8880 N N . GLN A 1 1150 ? 26.453 38.516 7.472 1.00 35.83 1131 GLN A N 1
ATOM 8881 C CA . GLN A 1 1150 ? 25.677 37.827 8.491 1.00 40.06 1131 GLN A CA 1
ATOM 8882 C C . GLN A 1 1150 ? 26.175 36.373 8.677 1.00 39.76 1131 GLN A C 1
ATOM 8883 O O . GLN A 1 1150 ? 26.440 35.948 9.792 1.00 38.05 1131 GLN A O 1
ATOM 8889 N N . THR A 1 1151 ? 26.345 35.630 7.580 1.00 38.53 1132 THR A N 1
ATOM 8890 C CA . THR A 1 1151 ? 26.854 34.249 7.666 1.00 37.90 1132 THR A CA 1
ATOM 8891 C C . THR A 1 1151 ? 28.239 34.234 8.354 1.00 36.60 1132 THR A C 1
ATOM 8892 O O . THR A 1 1151 ? 28.544 33.388 9.191 1.00 36.54 1132 THR A O 1
ATOM 8896 N N . SER A 1 1152 ? 29.090 35.176 7.965 1.00 36.41 1133 SER A N 1
ATOM 8897 C CA . SER A 1 1152 ? 30.418 35.303 8.524 1.00 35.51 1133 SER A CA 1
ATOM 8898 C C . SER A 1 1152 ? 30.351 35.543 10.040 1.00 36.19 1133 SER A C 1
ATOM 8899 O O . SER A 1 1152 ? 31.114 34.925 10.797 1.00 35.06 1133 SER A O 1
ATOM 8902 N N . GLN A 1 1153 ? 29.434 36.408 10.500 1.00 37.27 1134 GLN A N 1
ATOM 8903 C CA . GLN A 1 1153 ? 29.246 36.670 11.940 1.00 37.96 1134 GLN A CA 1
ATOM 8904 C C . GLN A 1 1153 ? 28.782 35.373 12.647 1.00 37.61 1134 GLN A C 1
ATOM 8905 O O . GLN A 1 1153 ? 29.148 35.106 13.809 1.00 34.85 1134 GLN A O 1
ATOM 8911 N N . ASP A 1 1154 ? 27.941 34.571 11.977 1.00 37.37 1135 ASP A N 1
ATOM 8912 C CA . ASP A 1 1154 ? 27.538 33.256 12.503 1.00 40.16 1135 ASP A CA 1
ATOM 8913 C C . ASP A 1 1154 ? 28.765 32.349 12.733 1.00 39.30 1135 ASP A C 1
ATOM 8914 O O . ASP A 1 1154 ? 28.814 31.620 13.766 1.00 41.74 1135 ASP A O 1
ATOM 8919 N N . VAL A 1 1155 ? 29.761 32.390 11.834 1.00 34.92 1136 VAL A N 1
ATOM 8920 C CA . VAL A 1 1155 ? 31.026 31.677 12.052 1.00 35.41 1136 VAL A CA 1
ATOM 8921 C C . VAL A 1 1155 ? 31.801 32.280 13.250 1.00 34.97 1136 VAL A C 1
ATOM 8922 O O . VAL A 1 1155 ? 32.172 31.575 14.200 1.00 34.03 1136 VAL A O 1
ATOM 8926 N N . PHE A 1 1156 ? 32.098 33.578 13.191 1.00 34.28 1137 PHE A N 1
ATOM 8927 C CA . PHE A 1 1156 ? 32.911 34.242 14.200 1.00 33.55 1137 PHE A CA 1
ATOM 8928 C C . PHE A 1 1156 ? 32.267 34.153 15.590 1.00 34.19 1137 PHE A C 1
ATOM 8929 O O . PHE A 1 1156 ? 32.951 34.101 16.580 1.00 34.57 1137 PHE A O 1
ATOM 8937 N N . GLY A 1 1157 ? 30.928 34.133 15.644 1.00 36.73 1138 GLY A N 1
ATOM 8938 C CA . GLY A 1 1157 ? 30.164 34.216 16.879 1.00 36.94 1138 GLY A CA 1
ATOM 8939 C C . GLY A 1 1157 ? 30.021 32.877 17.594 1.00 37.58 1138 GLY A C 1
ATOM 8940 O O . GLY A 1 1157 ? 29.464 32.838 18.703 1.00 36.46 1138 GLY A O 1
ATOM 8941 N N . ARG A 1 1158 ? 30.447 31.787 16.945 1.00 36.62 1139 ARG A N 1
ATOM 8942 C CA . ARG A 1 1158 ? 30.462 30.458 17.566 1.00 38.34 1139 ARG A CA 1
ATOM 8943 C C . ARG A 1 1158 ? 29.130 30.050 18.209 1.00 38.86 1139 ARG A C 1
ATOM 8944 O O . ARG A 1 1158 ? 29.129 29.390 19.234 1.00 40.82 1139 ARG A O 1
ATOM 8952 N N . THR A 1 1159 ? 28.001 30.348 17.594 1.00 41.31 1140 THR A N 1
ATOM 8953 C CA . THR A 1 1159 ? 26.703 30.026 18.181 1.00 44.93 1140 THR A CA 1
ATOM 8954 C C . THR A 1 1159 ? 26.193 28.620 17.809 1.00 46.23 1140 THR A C 1
ATOM 8955 O O . THR A 1 1159 ? 25.150 28.230 18.308 1.00 45.99 1140 THR A O 1
ATOM 8959 N N . GLY A 1 1160 ? 26.927 27.853 17.003 1.00 42.37 1141 GLY A N 1
ATOM 8960 C CA . GLY A 1 1160 ? 26.480 26.483 16.691 1.00 44.63 1141 GLY A CA 1
ATOM 8961 C C . GLY A 1 1160 ? 25.387 26.431 15.621 1.00 44.12 1141 GLY A C 1
ATOM 8962 O O . GLY A 1 1160 ? 24.872 25.399 15.348 1.00 45.52 1141 GLY A O 1
ATOM 8963 N N . ILE A 1 1161 ? 25.092 27.560 14.968 1.00 45.11 1142 ILE A N 1
ATOM 8964 C CA . ILE A 1 1161 ? 24.110 27.655 13.884 1.00 46.97 1142 ILE A CA 1
ATOM 8965 C C . ILE A 1 1161 ? 24.642 26.945 12.623 1.00 44.63 1142 ILE A C 1
ATOM 8966 O O . ILE A 1 1161 ? 23.892 26.243 11.966 1.00 44.42 1142 ILE A O 1
ATOM 8971 N N . ILE A 1 1162 ? 25.925 27.133 12.289 1.00 41.86 1143 ILE A N 1
ATOM 8972 C CA . ILE A 1 1162 ? 26.531 26.479 11.151 1.00 41.21 1143 ILE A CA 1
ATOM 8973 C C . ILE A 1 1162 ? 27.215 25.189 11.635 1.00 42.15 1143 ILE A C 1
ATOM 8974 O O . ILE A 1 1162 ? 28.031 25.245 12.548 1.00 41.65 1143 ILE A O 1
ATOM 8979 N N . ASN A 1 1163 ? 26.912 24.061 10.979 1.00 42.47 1144 ASN A N 1
ATOM 8980 C CA . ASN A 1 1163 ? 27.405 22.728 11.345 1.00 45.12 1144 ASN A CA 1
ATOM 8981 C C . ASN A 1 1163 ? 28.747 22.462 10.635 1.00 42.36 1144 ASN A C 1
ATOM 8982 O O . ASN A 1 1163 ? 29.678 21.928 11.239 1.00 39.12 1144 ASN A O 1
ATOM 8987 N N . LYS A 1 1164 ? 28.829 22.803 9.338 1.00 39.32 1145 LYS A N 1
ATOM 8988 C CA . LYS A 1 1164 ? 30.040 22.630 8.564 1.00 38.35 1145 LYS A CA 1
ATOM 8989 C C . LYS A 1 1164 ? 29.964 23.441 7.265 1.00 35.87 1145 LYS A C 1
ATOM 8990 O O . LYS A 1 1164 ? 28.909 23.807 6.853 1.00 35.96 1145 LYS A O 1
ATOM 8996 N N . ILE A 1 1165 ? 31.118 23.660 6.627 1.00 35.07 1146 ILE A N 1
ATOM 8997 C CA . ILE A 1 1165 ? 31.191 24.341 5.338 1.00 36.19 1146 ILE A CA 1
ATOM 8998 C C . ILE A 1 1165 ? 32.007 23.465 4.373 1.00 35.59 1146 ILE A C 1
ATOM 8999 O O . ILE A 1 1165 ? 33.046 22.989 4.713 1.00 36.67 1146 ILE A O 1
ATOM 9004 N N . GLU A 1 1166 ? 31.504 23.264 3.160 1.00 36.19 1147 GLU A N 1
ATOM 9005 C CA . GLU A 1 1166 ? 32.245 22.580 2.072 1.00 36.15 1147 GLU A CA 1
ATOM 9006 C C . GLU A 1 1166 ? 32.563 23.566 0.941 1.00 34.81 1147 GLU A C 1
ATOM 9007 O O . GLU A 1 1166 ? 31.692 24.238 0.439 1.00 35.11 1147 GLU A O 1
ATOM 9013 N N . VAL A 1 1167 ? 33.824 23.618 0.542 1.00 34.24 1148 VAL A N 1
ATOM 9014 C CA . VAL A 1 1167 ? 34.303 24.562 -0.462 1.00 34.68 1148 VAL A CA 1
ATOM 9015 C C . VAL A 1 1167 ? 34.875 23.771 -1.644 1.00 35.71 1148 VAL A C 1
ATOM 9016 O O . VAL A 1 1167 ? 35.784 22.910 -1.469 1.00 37.82 1148 VAL A O 1
ATOM 9020 N N . SER A 1 1168 ? 34.282 23.988 -2.814 1.00 35.67 1149 SER A N 1
ATOM 9021 C CA . SER A 1 1168 ? 34.695 23.385 -4.075 1.00 36.95 1149 SER A CA 1
ATOM 9022 C C . SER A 1 1168 ? 35.708 24.300 -4.781 1.00 38.19 1149 SER A C 1
ATOM 9023 O O . SER A 1 1168 ? 35.394 25.431 -5.125 1.00 36.84 1149 SER A O 1
ATOM 9026 N N . ILE A 1 1169 ? 36.913 23.758 -4.984 1.00 39.42 1150 ILE A N 1
ATOM 9027 C CA . ILE A 1 1169 ? 38.148 24.439 -5.364 1.00 40.77 1150 ILE A CA 1
ATOM 9028 C C . ILE A 1 1169 ? 38.580 23.906 -6.735 1.00 41.19 1150 ILE A C 1
ATOM 9029 O O . ILE A 1 1169 ? 38.529 22.688 -6.964 1.00 40.05 1150 ILE A O 1
ATOM 9034 N N . LEU A 1 1170 ? 39.073 24.796 -7.602 1.00 40.73 1151 LEU A N 1
ATOM 9035 C CA . LEU A 1 1170 ? 39.572 24.418 -8.946 1.00 42.77 1151 LEU A CA 1
ATOM 9036 C C . LEU A 1 1170 ? 40.978 23.826 -8.821 1.00 41.23 1151 LEU A C 1
ATOM 9037 O O . LEU A 1 1170 ? 41.872 24.413 -8.216 1.00 40.13 1151 LEU A O 1
ATOM 9042 N N . GLU A 1 1171 ? 41.212 22.707 -9.485 1.00 43.91 1152 GLU A N 1
ATOM 9043 C CA . GLU A 1 1171 ? 42.544 22.126 -9.538 1.00 46.19 1152 GLU A CA 1
ATOM 9044 C C . GLU A 1 1171 ? 43.551 23.148 -10.091 1.00 43.42 1152 GLU A C 1
ATOM 9045 O O . GLU A 1 1171 ? 44.693 23.219 -9.636 1.00 41.49 1152 GLU A O 1
ATOM 9051 N N . SER A 1 1172 ? 43.118 23.959 -11.047 1.00 43.01 1153 SER A N 1
ATOM 9052 C CA . SER A 1 1172 ? 44.010 24.906 -11.715 1.00 45.19 1153 SER A CA 1
ATOM 9053 C C . SER A 1 1172 ? 44.421 26.068 -10.789 1.00 45.43 1153 SER A C 1
ATOM 9054 O O . SER A 1 1172 ? 45.282 26.834 -11.153 1.00 46.75 1153 SER A O 1
ATOM 9057 N N . ASP A 1 1173 ? 43.770 26.245 -9.628 1.00 45.33 1154 ASP A N 1
ATOM 9058 C CA . ASP A 1 1173 ? 44.157 27.280 -8.692 1.00 43.24 1154 ASP A CA 1
ATOM 9059 C C . ASP A 1 1173 ? 45.122 26.721 -7.647 1.00 41.93 1154 ASP A C 1
ATOM 9060 O O . ASP A 1 1173 ? 45.608 27.501 -6.840 1.00 40.68 1154 ASP A O 1
ATOM 9065 N N . LEU A 1 1174 ? 45.368 25.406 -7.649 1.00 40.73 1155 LEU A N 1
ATOM 9066 C CA . LEU A 1 1174 ? 46.295 24.791 -6.695 1.00 41.78 1155 LEU A CA 1
ATOM 9067 C C . LEU A 1 1174 ? 47.712 24.784 -7.287 1.00 42.90 1155 LEU A C 1
ATOM 9068 O O . LEU A 1 1174 ? 47.892 24.751 -8.464 1.00 45.03 1155 LEU A O 1
ATOM 9073 N N . ARG A 1 1175 ? 48.709 24.822 -6.403 1.00 42.79 1156 ARG A N 1
ATOM 9074 C CA . ARG A 1 1175 ? 50.087 25.016 -6.746 1.00 43.54 1156 ARG A CA 1
ATOM 9075 C C . ARG A 1 1175 ? 50.821 23.666 -6.830 1.00 47.34 1156 ARG A C 1
ATOM 9076 O O . ARG A 1 1175 ? 50.506 22.605 -6.246 1.00 43.35 1156 ARG A O 1
ATOM 9085 N N . SER B 1 38 ? 88.963 -10.341 50.914 1.00 87.34 19 SER B N 1
ATOM 9086 C CA . SER B 1 38 ? 88.783 -9.536 49.656 1.00 83.20 19 SER B CA 1
ATOM 9087 C C . SER B 1 38 ? 89.318 -8.109 49.874 1.00 79.98 19 SER B C 1
ATOM 9088 O O . SER B 1 38 ? 90.321 -7.751 49.282 1.00 78.31 19 SER B O 1
ATOM 9091 N N . ILE B 1 39 ? 88.689 -7.311 50.745 1.00 78.15 20 ILE B N 1
ATOM 9092 C CA . ILE B 1 39 ? 89.120 -5.913 50.913 1.00 80.16 20 ILE B CA 1
ATOM 9093 C C . ILE B 1 39 ? 90.147 -5.833 52.046 1.00 80.65 20 ILE B C 1
ATOM 9094 O O . ILE B 1 39 ? 89.788 -5.741 53.216 1.00 82.43 20 ILE B O 1
ATOM 9099 N N . THR B 1 40 ? 91.429 -5.831 51.676 1.00 81.87 21 THR B N 1
ATOM 9100 C CA . THR B 1 40 ? 92.530 -5.732 52.636 1.00 81.90 21 THR B CA 1
ATOM 9101 C C . THR B 1 40 ? 93.237 -4.387 52.457 1.00 83.14 21 THR B C 1
ATOM 9102 O O . THR B 1 40 ? 93.044 -3.693 51.445 1.00 80.51 21 THR B O 1
ATOM 9106 N N . MET B 1 41 ? 94.072 -4.050 53.448 1.00 82.64 22 MET B N 1
ATOM 9107 C CA . MET B 1 41 ? 94.902 -2.846 53.448 1.00 81.03 22 MET B CA 1
ATOM 9108 C C . MET B 1 41 ? 96.366 -3.235 53.726 1.00 82.77 22 MET B C 1
ATOM 9109 O O . MET B 1 41 ? 96.648 -3.825 54.764 1.00 80.74 22 MET B O 1
ATOM 9114 N N . ASP B 1 42 ? 97.280 -2.878 52.814 1.00 81.77 23 ASP B N 1
ATOM 9115 C CA . ASP B 1 42 ? 98.718 -3.220 52.944 1.00 84.48 23 ASP B CA 1
ATOM 9116 C C . ASP B 1 42 ? 99.591 -1.983 52.707 1.00 81.53 23 ASP B C 1
ATOM 9117 O O . ASP B 1 42 ? 99.171 -1.023 52.055 1.00 77.15 23 ASP B O 1
ATOM 9122 N N . MET B 1 43 ? 100.825 -2.053 53.223 1.00 79.91 24 MET B N 1
ATOM 9123 C CA . MET B 1 43 ? 101.922 -1.166 52.867 1.00 78.93 24 MET B CA 1
ATOM 9124 C C . MET B 1 43 ? 102.640 -1.743 51.644 1.00 78.83 24 MET B C 1
ATOM 9125 O O . MET B 1 43 ? 103.034 -2.914 51.648 1.00 78.08 24 MET B O 1
ATOM 9130 N N . VAL B 1 44 ? 102.790 -0.916 50.603 1.00 77.68 25 VAL B N 1
ATOM 9131 C CA . VAL B 1 44 ? 103.322 -1.353 49.316 1.00 78.16 25 VAL B CA 1
ATOM 9132 C C . VAL B 1 44 ? 104.157 -0.212 48.740 1.00 78.09 25 VAL B C 1
ATOM 9133 O O . VAL B 1 44 ? 103.702 0.942 48.700 1.00 80.39 25 VAL B O 1
ATOM 9137 N N . SER B 1 45 ? 105.361 -0.562 48.281 1.00 78.96 26 SER B N 1
ATOM 9138 C CA . SER B 1 45 ? 106.256 0.350 47.583 1.00 80.06 26 SER B CA 1
ATOM 9139 C C . SER B 1 45 ? 105.791 0.520 46.125 1.00 78.32 26 SER B C 1
ATOM 9140 O O . SER B 1 45 ? 105.579 -0.451 45.417 1.00 77.58 26 SER B O 1
ATOM 9143 N N . MET B 1 46 ? 105.600 1.767 45.700 1.00 77.10 27 MET B N 1
ATOM 9144 C CA . MET B 1 46 ? 105.243 2.062 44.319 1.00 76.75 27 MET B CA 1
ATOM 9145 C C . MET B 1 46 ? 106.278 3.050 43.772 1.00 77.16 27 MET B C 1
ATOM 9146 O O . MET B 1 46 ? 106.353 4.197 44.214 1.00 75.61 27 MET B O 1
ATOM 9151 N N . ASN B 1 47 ? 107.128 2.556 42.864 1.00 79.78 28 ASN B N 1
ATOM 9152 C CA . ASN B 1 47 ? 108.219 3.334 42.300 1.00 82.07 28 ASN B CA 1
ATOM 9153 C C . ASN B 1 47 ? 109.083 3.936 43.416 1.00 81.53 28 ASN B C 1
ATOM 9154 O O . ASN B 1 47 ? 109.485 5.094 43.318 1.00 80.60 28 ASN B O 1
ATOM 9159 N N . GLY B 1 48 ? 109.348 3.142 44.466 1.00 80.68 29 GLY B N 1
ATOM 9160 C CA . GLY B 1 48 ? 110.272 3.508 45.544 1.00 79.52 29 GLY B CA 1
ATOM 9161 C C . GLY B 1 48 ? 109.647 4.367 46.643 1.00 78.78 29 GLY B C 1
ATOM 9162 O O . GLY B 1 48 ? 110.352 4.784 47.553 1.00 79.55 29 GLY B O 1
ATOM 9163 N N . GLU B 1 49 ? 108.337 4.647 46.567 1.00 76.12 30 GLU B N 1
ATOM 9164 C CA . GLU B 1 49 ? 107.621 5.435 47.599 1.00 74.59 30 GLU B CA 1
ATOM 9165 C C . GLU B 1 49 ? 106.572 4.534 48.269 1.00 74.13 30 GLU B C 1
ATOM 9166 O O . GLU B 1 49 ? 105.901 3.759 47.587 1.00 75.21 30 GLU B O 1
ATOM 9172 N N . MET B 1 50 ? 106.415 4.659 49.593 1.00 73.10 31 MET B N 1
ATOM 9173 C CA . MET B 1 50 ? 105.472 3.815 50.339 1.00 73.92 31 MET B CA 1
ATOM 9174 C C . MET B 1 50 ? 104.041 4.388 50.269 1.00 71.43 31 MET B C 1
ATOM 9175 O O . MET B 1 50 ? 103.797 5.574 50.552 1.00 68.53 31 MET B O 1
ATOM 9180 N N . PHE B 1 51 ? 103.092 3.504 49.928 1.00 69.35 32 PHE B N 1
ATOM 9181 C CA . PHE B 1 51 ? 101.669 3.794 49.910 1.00 67.35 32 PHE B CA 1
ATOM 9182 C C . PHE B 1 51 ? 100.890 2.776 50.749 1.00 67.19 32 PHE B C 1
ATOM 9183 O O . PHE B 1 51 ? 101.286 1.604 50.853 1.00 67.03 32 PHE B O 1
ATOM 9191 N N . TYR B 1 52 ? 99.754 3.223 51.308 1.00 65.37 33 TYR B N 1
ATOM 9192 C CA . TYR B 1 52 ? 98.725 2.293 51.752 1.00 65.77 33 TYR B CA 1
ATOM 9193 C C . TYR B 1 52 ? 97.884 1.900 50.534 1.00 63.56 33 TYR B C 1
ATOM 9194 O O . TYR B 1 52 ? 97.476 2.758 49.736 1.00 61.62 33 TYR B O 1
ATOM 9203 N N . LYS B 1 53 ? 97.630 0.595 50.404 1.00 62.63 34 LYS B N 1
ATOM 9204 C CA . LYS B 1 53 ? 96.873 0.033 49.297 1.00 63.08 34 LYS B CA 1
ATOM 9205 C C . LYS B 1 53 ? 95.582 -0.597 49.826 1.00 63.76 34 LYS B C 1
ATOM 9206 O O . LYS B 1 53 ? 95.645 -1.476 50.687 1.00 63.49 34 LYS B O 1
ATOM 9212 N N . ILE B 1 54 ? 94.427 -0.140 49.318 1.00 61.99 35 ILE B N 1
ATOM 9213 C CA . ILE B 1 54 ? 93.180 -0.844 49.544 1.00 62.13 35 ILE B CA 1
ATOM 9214 C C . ILE B 1 54 ? 92.901 -1.740 48.332 1.00 61.68 35 ILE B C 1
ATOM 9215 O O . ILE B 1 54 ? 92.555 -1.266 47.273 1.00 60.55 35 ILE B O 1
ATOM 9220 N N . ALA B 1 55 ? 93.023 -3.050 48.532 1.00 63.49 36 ALA B N 1
ATOM 9221 C CA . ALA B 1 55 ? 92.721 -4.041 47.496 1.00 63.39 36 ALA B CA 1
ATOM 9222 C C . ALA B 1 55 ? 91.200 -4.179 47.332 1.00 63.12 36 ALA B C 1
ATOM 9223 O O . ALA B 1 55 ? 90.438 -4.179 48.328 1.00 61.78 36 ALA B O 1
ATOM 9225 N N . ASN B 1 56 ? 90.776 -4.313 46.067 1.00 62.76 37 ASN B N 1
ATOM 9226 C CA . ASN B 1 56 ? 89.384 -4.509 45.694 1.00 61.66 37 ASN B CA 1
ATOM 9227 C C . ASN B 1 56 ? 88.536 -3.346 46.233 1.00 59.02 37 ASN B C 1
ATOM 9228 O O . ASN B 1 56 ? 87.436 -3.561 46.795 1.00 56.91 37 ASN B O 1
ATOM 9233 N N . ASN B 1 57 ? 89.030 -2.113 46.045 1.00 57.31 38 ASN B N 1
ATOM 9234 C CA . ASN B 1 57 ? 88.373 -0.930 46.596 1.00 57.36 38 ASN B CA 1
ATOM 9235 C C . ASN B 1 57 ? 86.954 -0.792 46.030 1.00 57.62 38 ASN B C 1
ATOM 9236 O O . ASN B 1 57 ? 86.114 -0.121 46.635 1.00 58.46 38 ASN B O 1
ATOM 9241 N N . ASP B 1 58 ? 86.693 -1.413 44.875 1.00 57.22 39 ASP B N 1
ATOM 9242 C CA . ASP B 1 58 ? 85.396 -1.305 44.212 1.00 58.16 39 ASP B CA 1
ATOM 9243 C C . ASP B 1 58 ? 84.368 -2.236 44.865 1.00 59.49 39 ASP B C 1
ATOM 9244 O O . ASP B 1 58 ? 83.211 -2.172 44.517 1.00 58.83 39 ASP B O 1
ATOM 9249 N N . ALA B 1 59 ? 84.779 -3.072 45.828 1.00 59.98 40 ALA B N 1
ATOM 9250 C CA . ALA B 1 59 ? 83.811 -3.818 46.627 1.00 60.01 40 ALA B CA 1
ATOM 9251 C C . ALA B 1 59 ? 83.272 -2.939 47.764 1.00 60.47 40 ALA B C 1
ATOM 9252 O O . ALA B 1 59 ? 82.357 -3.334 48.446 1.00 60.02 40 ALA B O 1
ATOM 9254 N N . MET B 1 60 ? 83.889 -1.779 48.010 1.00 62.06 41 MET B N 1
ATOM 9255 C CA . MET B 1 60 ? 83.388 -0.821 49.004 1.00 62.52 41 MET B CA 1
ATOM 9256 C C . MET B 1 60 ? 82.466 0.181 48.300 1.00 59.50 41 MET B C 1
ATOM 9257 O O . MET B 1 60 ? 82.702 0.563 47.151 1.00 59.48 41 MET B O 1
ATOM 9262 N N . ARG B 1 61 ? 81.506 0.710 49.049 1.00 57.23 42 ARG B N 1
ATOM 9263 C CA . ARG B 1 61 ? 80.761 1.843 48.594 1.00 57.56 42 ARG B CA 1
ATOM 9264 C C . ARG B 1 61 ? 81.724 3.022 48.402 1.00 56.36 42 ARG B C 1
ATOM 9265 O O . ARG B 1 61 ? 82.506 3.351 49.284 1.00 58.22 42 ARG B O 1
ATOM 9273 N N . PRO B 1 62 ? 81.736 3.715 47.249 1.00 54.50 43 PRO B N 1
ATOM 9274 C CA . PRO B 1 62 ? 82.694 4.803 47.044 1.00 53.21 43 PRO B CA 1
ATOM 9275 C C . PRO B 1 62 ? 82.747 5.805 48.212 1.00 52.05 43 PRO B C 1
ATOM 9276 O O . PRO B 1 62 ? 81.728 6.232 48.684 1.00 51.17 43 PRO B O 1
ATOM 9280 N N . PHE B 1 63 ? 83.958 6.190 48.639 1.00 50.93 44 PHE B N 1
ATOM 9281 C CA . PHE B 1 63 ? 84.141 7.102 49.770 1.00 50.69 44 PHE B CA 1
ATOM 9282 C C . PHE B 1 63 ? 84.947 8.330 49.319 1.00 49.33 44 PHE B C 1
ATOM 9283 O O . PHE B 1 63 ? 85.643 8.281 48.308 1.00 49.08 44 PHE B O 1
ATOM 9291 N N . PHE B 1 64 ? 84.862 9.406 50.111 1.00 50.04 45 PHE B N 1
ATOM 9292 C CA . PHE B 1 64 ? 85.335 10.711 49.694 1.00 51.26 45 PHE B CA 1
ATOM 9293 C C . PHE B 1 64 ? 86.624 11.094 50.448 1.00 51.77 45 PHE B C 1
ATOM 9294 O O . PHE B 1 64 ? 86.707 10.923 51.654 1.00 52.27 45 PHE B O 1
ATOM 9302 N N . MET B 1 65 ? 87.582 11.687 49.723 1.00 50.98 46 MET B N 1
ATOM 9303 C CA . MET B 1 65 ? 88.910 12.032 50.244 1.00 51.78 46 MET B CA 1
ATOM 9304 C C . MET B 1 65 ? 89.273 13.479 49.911 1.00 52.30 46 MET B C 1
ATOM 9305 O O . MET B 1 65 ? 88.787 14.047 48.890 1.00 52.13 46 MET B O 1
ATOM 9310 N N . THR B 1 66 ? 90.150 14.057 50.741 1.00 51.51 47 THR B N 1
ATOM 9311 C CA . THR B 1 66 ? 90.866 15.273 50.411 1.00 51.30 47 THR B CA 1
ATOM 9312 C C . THR B 1 66 ? 92.330 14.893 50.187 1.00 52.97 47 THR B C 1
ATOM 9313 O O . THR B 1 66 ? 92.908 14.178 50.983 1.00 54.00 47 THR B O 1
ATOM 9317 N N . ILE B 1 67 ? 92.889 15.299 49.048 1.00 52.97 48 ILE B N 1
ATOM 9318 C CA . ILE B 1 67 ? 94.307 15.155 48.760 1.00 54.11 48 ILE B CA 1
ATOM 9319 C C . ILE B 1 67 ? 94.973 16.486 49.130 1.00 54.99 48 ILE B C 1
ATOM 9320 O O . ILE B 1 67 ? 94.600 17.550 48.597 1.00 53.40 48 ILE B O 1
ATOM 9325 N N . VAL B 1 68 ? 95.937 16.438 50.052 1.00 56.04 49 VAL B N 1
ATOM 9326 C CA . VAL B 1 68 ? 96.500 17.657 50.614 1.00 57.49 49 VAL B CA 1
ATOM 9327 C C . VAL B 1 68 ? 97.699 18.112 49.767 1.00 55.85 49 VAL B C 1
ATOM 9328 O O . VAL B 1 68 ? 98.350 17.302 49.093 1.00 53.74 49 VAL B O 1
ATOM 9332 N N . SER B 1 69 ? 97.950 19.423 49.815 1.00 56.31 50 SER B N 1
ATOM 9333 C CA . SER B 1 69 ? 99.084 20.080 49.168 1.00 57.41 50 SER B CA 1
ATOM 9334 C C . SER B 1 69 ? 99.785 21.002 50.174 1.00 57.53 50 SER B C 1
ATOM 9335 O O . SER B 1 69 ? 99.142 21.574 51.047 1.00 56.74 50 SER B O 1
ATOM 9338 N N . ASP B 1 70 ? 101.102 21.143 49.997 1.00 59.40 51 ASP B N 1
ATOM 9339 C CA . ASP B 1 70 ? 101.907 22.178 50.646 1.00 61.37 51 ASP B CA 1
ATOM 9340 C C . ASP B 1 70 ? 101.572 23.556 50.048 1.00 61.34 51 ASP B C 1
ATOM 9341 O O . ASP B 1 70 ? 101.815 24.584 50.676 1.00 61.47 51 ASP B O 1
ATOM 9346 N N . SER B 1 71 ? 101.040 23.561 48.820 1.00 60.30 52 SER B N 1
ATOM 9347 C CA . SER B 1 71 ? 100.759 24.774 48.062 1.00 60.74 52 SER B CA 1
ATOM 9348 C C . SER B 1 71 ? 99.257 25.111 48.155 1.00 58.54 52 SER B C 1
ATOM 9349 O O . SER B 1 71 ? 98.656 24.895 49.179 1.00 58.24 52 SER B O 1
ATOM 9352 N N . ASN B 1 72 ? 98.650 25.654 47.100 1.00 56.66 53 ASN B N 1
ATOM 9353 C CA . ASN B 1 72 ? 97.253 26.122 47.175 1.00 54.37 53 ASN B CA 1
ATOM 9354 C C . ASN B 1 72 ? 96.303 25.213 46.385 1.00 52.96 53 ASN B C 1
ATOM 9355 O O . ASN B 1 72 ? 95.143 25.574 46.148 1.00 51.26 53 ASN B O 1
ATOM 9360 N N . HIS B 1 73 ? 96.761 24.014 46.014 1.00 51.85 54 HIS B N 1
ATOM 9361 C CA . HIS B 1 73 ? 95.914 23.037 45.357 1.00 50.63 54 HIS B CA 1
ATOM 9362 C C . HIS B 1 73 ? 94.840 22.545 46.324 1.00 52.03 54 HIS B C 1
ATOM 9363 O O . HIS B 1 73 ? 95.086 22.361 47.495 1.00 52.00 54 HIS B O 1
ATOM 9370 N N . TRP B 1 74 ? 93.653 22.283 45.780 1.00 52.05 55 TRP B N 1
ATOM 9371 C CA . TRP B 1 74 ? 92.662 21.456 46.452 1.00 49.87 55 TRP B CA 1
ATOM 9372 C C . TRP B 1 74 ? 92.190 20.376 45.479 1.00 49.10 55 TRP B C 1
ATOM 9373 O O . TRP B 1 74 ? 92.099 20.600 44.255 1.00 49.12 55 TRP B O 1
ATOM 9384 N N . MET B 1 75 ? 91.891 19.210 46.037 1.00 48.64 56 MET B N 1
ATOM 9385 C CA . MET B 1 75 ? 91.377 18.082 45.278 1.00 48.30 56 MET B CA 1
ATOM 9386 C C . MET B 1 75 ? 90.514 17.213 46.199 1.00 48.40 56 MET B C 1
ATOM 9387 O O . MET B 1 75 ? 91.004 16.677 47.198 1.00 49.77 56 MET B O 1
ATOM 9392 N N . PHE B 1 76 ? 89.241 17.080 45.826 1.00 47.66 57 PHE B N 1
ATOM 9393 C CA . PHE B 1 76 ? 88.267 16.294 46.538 1.00 47.58 57 PHE B CA 1
ATOM 9394 C C . PHE B 1 76 ? 87.798 15.166 45.613 1.00 47.20 57 PHE B C 1
ATOM 9395 O O . PHE B 1 76 ? 87.154 15.413 44.581 1.00 47.50 57 PHE B O 1
ATOM 9403 N N . VAL B 1 77 ? 88.141 13.928 45.972 1.00 47.33 58 VAL B N 1
ATOM 9404 C CA . VAL B 1 77 ? 88.069 12.833 45.045 1.00 47.09 58 VAL B CA 1
ATOM 9405 C C . VAL B 1 77 ? 87.466 11.617 45.742 1.00 46.94 58 VAL B C 1
ATOM 9406 O O . VAL B 1 77 ? 87.744 11.367 46.909 1.00 47.87 58 VAL B O 1
ATOM 9410 N N . SER B 1 78 ? 86.633 10.884 44.991 1.00 46.62 59 SER B N 1
ATOM 9411 C CA . SER B 1 78 ? 86.038 9.627 45.406 1.00 48.00 59 SER B CA 1
ATOM 9412 C C . SER B 1 78 ? 86.979 8.465 45.077 1.00 47.97 59 SER B C 1
ATOM 9413 O O . SER B 1 78 ? 87.809 8.556 44.184 1.00 49.04 59 SER B O 1
ATOM 9416 N N . SER B 1 79 ? 86.771 7.348 45.763 1.00 47.69 60 SER B N 1
ATOM 9417 C CA . SER B 1 79 ? 87.538 6.152 45.550 1.00 47.90 60 SER B CA 1
ATOM 9418 C C . SER B 1 79 ? 87.187 5.544 44.187 1.00 48.45 60 SER B C 1
ATOM 9419 O O . SER B 1 79 ? 87.915 4.681 43.669 1.00 48.55 60 SER B O 1
ATOM 9422 N N . ASN B 1 80 ? 86.089 6.015 43.583 1.00 48.02 61 ASN B N 1
ATOM 9423 C CA . ASN B 1 80 ? 85.746 5.591 42.231 1.00 48.20 61 ASN B CA 1
ATOM 9424 C C . ASN B 1 80 ? 86.416 6.502 41.185 1.00 47.61 61 ASN B C 1
ATOM 9425 O O . ASN B 1 80 ? 86.261 6.244 40.021 1.00 47.69 61 ASN B O 1
ATOM 9430 N N . GLY B 1 81 ? 87.124 7.563 41.584 1.00 46.51 62 GLY B N 1
ATOM 9431 C CA . GLY B 1 81 ? 87.806 8.430 40.609 1.00 46.43 62 GLY B CA 1
ATOM 9432 C C . GLY B 1 81 ? 87.103 9.757 40.338 1.00 45.49 62 GLY B C 1
ATOM 9433 O O . GLY B 1 81 ? 87.709 10.687 39.803 1.00 44.76 62 GLY B O 1
ATOM 9434 N N . GLY B 1 82 ? 85.824 9.873 40.691 1.00 44.66 63 GLY B N 1
ATOM 9435 C CA . GLY B 1 82 ? 85.089 11.124 40.478 1.00 44.52 63 GLY B CA 1
ATOM 9436 C C . GLY B 1 82 ? 85.706 12.255 41.285 1.00 45.34 63 GLY B C 1
ATOM 9437 O O . GLY B 1 82 ? 86.075 12.021 42.429 1.00 47.53 63 GLY B O 1
ATOM 9438 N N . LEU B 1 83 ? 85.908 13.443 40.690 1.00 44.22 64 LEU B N 1
ATOM 9439 C CA . LEU B 1 83 ? 86.581 14.490 41.450 1.00 45.49 64 LEU B CA 1
ATOM 9440 C C . LEU B 1 83 ? 86.132 15.894 41.050 1.00 44.88 64 LEU B C 1
ATOM 9441 O O . LEU B 1 83 ? 85.526 16.122 39.994 1.00 45.02 64 LEU B O 1
ATOM 9446 N N . THR B 1 84 ? 86.401 16.814 41.979 1.00 44.70 65 THR B N 1
ATOM 9447 C CA . THR B 1 84 ? 86.611 18.220 41.685 1.00 44.69 65 THR B CA 1
ATOM 9448 C C . THR B 1 84 ? 88.003 18.634 42.186 1.00 46.31 65 THR B C 1
ATOM 9449 O O . THR B 1 84 ? 88.502 18.113 43.199 1.00 46.45 65 THR B O 1
ATOM 9453 N N . ALA B 1 85 ? 88.640 19.558 41.454 1.00 46.45 66 ALA B N 1
ATOM 9454 C CA . ALA B 1 85 ? 89.946 20.039 41.831 1.00 46.79 66 ALA B CA 1
ATOM 9455 C C . ALA B 1 85 ? 90.152 21.428 41.256 1.00 46.53 66 ALA B C 1
ATOM 9456 O O . ALA B 1 85 ? 89.496 21.813 40.289 1.00 45.88 66 ALA B O 1
ATOM 9458 N N . GLY B 1 86 ? 91.105 22.144 41.851 1.00 46.62 67 GLY B N 1
ATOM 9459 C CA . GLY B 1 86 ? 91.450 23.487 41.455 1.00 47.66 67 GLY B CA 1
ATOM 9460 C C . GLY B 1 86 ? 92.579 24.035 42.300 1.00 48.18 67 GLY B C 1
ATOM 9461 O O . GLY B 1 86 ? 93.226 23.291 43.007 1.00 49.93 67 GLY B O 1
ATOM 9462 N N . ARG B 1 87 ? 92.796 25.347 42.217 1.00 49.02 68 ARG B N 1
ATOM 9463 C CA . ARG B 1 87 ? 93.767 26.014 43.072 1.00 50.34 68 ARG B CA 1
ATOM 9464 C C . ARG B 1 87 ? 93.098 27.221 43.737 1.00 51.06 68 ARG B C 1
ATOM 9465 O O . ARG B 1 87 ? 92.248 27.884 43.128 1.00 51.56 68 ARG B O 1
ATOM 9473 N N . LYS B 1 88 ? 93.470 27.463 45.000 1.00 49.83 69 LYS B N 1
ATOM 9474 C CA . LYS B 1 88 ? 92.997 28.566 45.840 1.00 51.28 69 LYS B CA 1
ATOM 9475 C C . LYS B 1 88 ? 91.558 28.301 46.291 1.00 50.53 69 LYS B C 1
ATOM 9476 O O . LYS B 1 88 ? 91.342 28.018 47.471 1.00 49.30 69 LYS B O 1
ATOM 9482 N N . ASN B 1 89 ? 90.577 28.400 45.372 1.00 49.10 70 ASN B N 1
ATOM 9483 C CA . ASN B 1 89 ? 89.166 28.236 45.762 1.00 48.45 70 ASN B CA 1
ATOM 9484 C C . ASN B 1 89 ? 88.323 27.739 44.573 1.00 49.16 70 ASN B C 1
ATOM 9485 O O . ASN B 1 89 ? 88.846 27.508 43.459 1.00 48.97 70 ASN B O 1
ATOM 9490 N N . ALA B 1 90 ? 87.010 27.595 44.807 1.00 46.50 71 ALA B N 1
ATOM 9491 C CA . ALA B 1 90 ? 86.113 26.995 43.815 1.00 46.06 71 ALA B CA 1
ATOM 9492 C C . ALA B 1 90 ? 85.965 27.882 42.562 1.00 45.48 71 ALA B C 1
ATOM 9493 O O . ALA B 1 90 ? 85.397 27.433 41.580 1.00 44.27 71 ALA B O 1
ATOM 9495 N N . GLU B 1 91 ? 86.456 29.124 42.597 1.00 44.73 72 GLU B N 1
ATOM 9496 C CA . GLU B 1 91 ? 86.330 30.040 41.488 1.00 45.29 72 GLU B CA 1
ATOM 9497 C C . GLU B 1 91 ? 87.462 29.826 40.469 1.00 45.19 72 GLU B C 1
ATOM 9498 O O . GLU B 1 91 ? 87.448 30.428 39.438 1.00 47.23 72 GLU B O 1
ATOM 9504 N N . TYR B 1 92 ? 88.408 28.935 40.771 1.00 46.48 73 TYR B N 1
ATOM 9505 C CA . TYR B 1 92 ? 89.471 28.496 39.874 1.00 46.39 73 TYR B CA 1
ATOM 9506 C C . TYR B 1 92 ? 89.487 26.962 39.830 1.00 45.68 73 TYR B C 1
ATOM 9507 O O . TYR B 1 92 ? 90.518 26.351 40.007 1.00 44.72 73 TYR B O 1
ATOM 9516 N N . ALA B 1 93 ? 88.304 26.363 39.647 1.00 44.59 74 ALA B N 1
ATOM 9517 C CA . ALA B 1 93 ? 88.126 24.936 39.532 1.00 43.76 74 ALA B CA 1
ATOM 9518 C C . ALA B 1 93 ? 88.602 24.443 38.156 1.00 43.33 74 ALA B C 1
ATOM 9519 O O . ALA B 1 93 ? 88.293 25.036 37.147 1.00 43.03 74 ALA B O 1
ATOM 9521 N N . LEU B 1 94 ? 89.338 23.332 38.152 1.00 42.95 75 LEU B N 1
ATOM 9522 C CA . LEU B 1 94 ? 89.695 22.592 36.940 1.00 43.12 75 LEU B CA 1
ATOM 9523 C C . LEU B 1 94 ? 88.526 21.692 36.496 1.00 43.00 75 LEU B C 1
ATOM 9524 O O . LEU B 1 94 ? 88.231 21.581 35.310 1.00 41.66 75 LEU B O 1
ATOM 9529 N N . PHE B 1 95 ? 87.907 21.018 37.471 1.00 42.24 76 PHE B N 1
ATOM 9530 C CA . PHE B 1 95 ? 86.708 20.242 37.281 1.00 42.77 76 PHE B CA 1
ATOM 9531 C C . PHE B 1 95 ? 85.586 20.835 38.143 1.00 42.20 76 PHE B C 1
ATOM 9532 O O . PHE B 1 95 ? 85.832 21.379 39.215 1.00 43.05 76 PHE B O 1
ATOM 9540 N N . PRO B 1 96 ? 84.323 20.771 37.693 1.00 41.44 77 PRO B N 1
ATOM 9541 C CA . PRO B 1 96 ? 83.239 21.503 38.354 1.00 42.50 77 PRO B CA 1
ATOM 9542 C C . PRO B 1 96 ? 83.067 21.181 39.850 1.00 42.46 77 PRO B C 1
ATOM 9543 O O . PRO B 1 96 ? 83.174 19.988 40.261 1.00 41.00 77 PRO B O 1
ATOM 9547 N N . TYR B 1 97 ? 82.791 22.227 40.638 1.00 42.40 78 TYR B N 1
ATOM 9548 C CA . TYR B 1 97 ? 82.679 22.097 42.093 1.00 45.22 78 TYR B CA 1
ATOM 9549 C C . TYR B 1 97 ? 81.211 21.860 42.459 1.00 44.28 78 TYR B C 1
ATOM 9550 O O . TYR B 1 97 ? 80.409 22.753 42.398 1.00 45.29 78 TYR B O 1
ATOM 9559 N N . TYR B 1 98 ? 80.877 20.613 42.776 1.00 44.57 79 TYR B N 1
ATOM 9560 C CA . TYR B 1 98 ? 79.547 20.214 43.180 1.00 44.29 79 TYR B CA 1
ATOM 9561 C C . TYR B 1 98 ? 79.648 19.521 44.545 1.00 45.28 79 TYR B C 1
ATOM 9562 O O . TYR B 1 98 ? 80.762 19.269 45.043 1.00 44.88 79 TYR B O 1
ATOM 9571 N N . THR B 1 99 ? 78.490 19.204 45.137 1.00 44.63 80 THR B N 1
ATOM 9572 C CA . THR B 1 99 ? 78.432 18.409 46.373 1.00 46.07 80 THR B CA 1
ATOM 9573 C C . THR B 1 99 ? 78.999 16.995 46.151 1.00 46.33 80 THR B C 1
ATOM 9574 O O . THR B 1 99 ? 79.082 16.524 45.020 1.00 44.17 80 THR B O 1
ATOM 9578 N N . ASP B 1 100 ? 79.370 16.312 47.254 1.00 46.42 81 ASP B N 1
ATOM 9579 C CA . ASP B 1 100 ? 80.178 15.112 47.154 1.00 47.88 81 ASP B CA 1
ATOM 9580 C C . ASP B 1 100 ? 79.422 13.934 46.513 1.00 47.16 81 ASP B C 1
ATOM 9581 O O . ASP B 1 100 ? 80.047 13.091 45.860 1.00 47.91 81 ASP B O 1
ATOM 9586 N N . ASP B 1 101 ? 78.109 13.833 46.747 1.00 45.86 82 ASP B N 1
ATOM 9587 C CA . ASP B 1 101 ? 77.225 12.865 46.041 1.00 44.91 82 ASP B CA 1
ATOM 9588 C C . ASP B 1 101 ? 77.320 13.070 44.507 1.00 43.56 82 ASP B C 1
ATOM 9589 O O . ASP B 1 101 ? 77.587 12.129 43.759 1.00 40.79 82 ASP B O 1
ATOM 9594 N N . LYS B 1 102 ? 77.203 14.317 44.032 1.00 42.44 83 LYS B N 1
ATOM 9595 C CA . LYS B 1 102 ? 77.217 14.556 42.581 1.00 43.11 83 LYS B CA 1
ATOM 9596 C C . LYS B 1 102 ? 78.625 14.372 41.993 1.00 44.55 83 LYS B C 1
ATOM 9597 O O . LYS B 1 102 ? 78.774 13.913 40.836 1.00 43.17 83 LYS B O 1
ATOM 9603 N N . ILE B 1 103 ? 79.665 14.727 42.762 1.00 45.40 84 ILE B N 1
ATOM 9604 C CA . ILE B 1 103 ? 81.038 14.431 42.343 1.00 45.99 84 ILE B CA 1
ATOM 9605 C C . ILE B 1 103 ? 81.189 12.919 42.110 1.00 44.06 84 ILE B C 1
ATOM 9606 O O . ILE B 1 103 ? 81.613 12.488 41.040 1.00 44.37 84 ILE B O 1
ATOM 9611 N N . THR B 1 104 ? 80.815 12.128 43.116 1.00 45.34 85 THR B N 1
ATOM 9612 C CA . THR B 1 104 ? 80.918 10.660 43.091 1.00 46.26 85 THR B CA 1
ATOM 9613 C C . THR B 1 104 ? 80.166 10.074 41.883 1.00 45.74 85 THR B C 1
ATOM 9614 O O . THR B 1 104 ? 80.616 9.087 41.291 1.00 47.52 85 THR B O 1
ATOM 9618 N N . GLU B 1 105 ? 79.010 10.660 41.550 1.00 45.64 86 GLU B N 1
ATOM 9619 C CA . GLU B 1 105 ? 78.104 10.172 40.497 1.00 45.06 86 GLU B CA 1
ATOM 9620 C C . GLU B 1 105 ? 78.586 10.601 39.097 1.00 45.42 86 GLU B C 1
ATOM 9621 O O . GLU B 1 105 ? 78.009 10.139 38.121 1.00 44.26 86 GLU B O 1
ATOM 9627 N N . SER B 1 106 ? 79.622 11.457 39.008 1.00 44.37 87 SER B N 1
ATOM 9628 C CA . SER B 1 106 ? 80.064 12.100 37.760 1.00 42.85 87 SER B CA 1
ATOM 9629 C C . SER B 1 106 ? 81.285 11.417 37.115 1.00 43.18 87 SER B C 1
ATOM 9630 O O . SER B 1 106 ? 81.803 11.939 36.142 1.00 42.97 87 SER B O 1
ATOM 9633 N N . ALA B 1 107 ? 81.759 10.288 37.653 1.00 43.93 88 ALA B N 1
ATOM 9634 C CA . ALA B 1 107 ? 83.061 9.673 37.245 1.00 45.04 88 ALA B CA 1
ATOM 9635 C C . ALA B 1 107 ? 83.113 9.315 35.749 1.00 45.06 88 ALA B C 1
ATOM 9636 O O . ALA B 1 107 ? 84.183 9.353 35.143 1.00 43.59 88 ALA B O 1
ATOM 9638 N N . ASP B 1 108 ? 81.973 8.924 35.169 1.00 44.11 89 ASP B N 1
ATOM 9639 C CA . ASP B 1 108 ? 81.952 8.483 33.782 1.00 44.00 89 ASP B CA 1
ATOM 9640 C C . ASP B 1 108 ? 82.179 9.661 32.802 1.00 43.14 89 ASP B C 1
ATOM 9641 O O . ASP B 1 108 ? 82.652 9.419 31.701 1.00 41.45 89 ASP B O 1
ATOM 9646 N N . ILE B 1 109 ? 81.796 10.899 33.170 1.00 42.26 90 ILE B N 1
ATOM 9647 C CA . ILE B 1 109 ? 81.814 12.036 32.237 1.00 42.94 90 ILE B CA 1
ATOM 9648 C C . ILE B 1 109 ? 82.801 13.131 32.673 1.00 42.54 90 ILE B C 1
ATOM 9649 O O . ILE B 1 109 ? 83.038 14.073 31.903 1.00 41.30 90 ILE B O 1
ATOM 9654 N N . THR B 1 110 ? 83.307 13.071 33.908 1.00 42.23 91 THR B N 1
ATOM 9655 C CA . THR B 1 110 ? 84.154 14.117 34.415 1.00 41.78 91 THR B CA 1
ATOM 9656 C C . THR B 1 110 ? 85.438 13.533 34.984 1.00 42.27 91 THR B C 1
ATOM 9657 O O . THR B 1 110 ? 85.401 12.607 35.816 1.00 41.72 91 THR B O 1
ATOM 9661 N N . GLY B 1 111 ? 86.568 14.137 34.591 1.00 42.33 92 GLY B N 1
ATOM 9662 C CA . GLY B 1 111 ? 87.861 13.742 35.120 1.00 42.94 92 GLY B CA 1
ATOM 9663 C C . GLY B 1 111 ? 88.565 12.771 34.190 1.00 43.75 92 GLY B C 1
ATOM 9664 O O . GLY B 1 111 ? 88.548 12.935 32.976 1.00 45.71 92 GLY B O 1
ATOM 9665 N N . SER B 1 112 ? 89.190 11.764 34.778 1.00 44.11 93 SER B N 1
ATOM 9666 C CA . SER B 1 112 ? 90.047 10.792 34.113 1.00 45.24 93 SER B CA 1
ATOM 9667 C C . SER B 1 112 ? 89.213 9.840 33.254 1.00 44.37 93 SER B C 1
ATOM 9668 O O . SER B 1 112 ? 88.203 9.336 33.697 1.00 45.74 93 SER B O 1
ATOM 9671 N N . LYS B 1 113 ? 89.667 9.560 32.034 1.00 44.68 94 LYS B N 1
ATOM 9672 C CA . LYS B 1 113 ? 88.989 8.616 31.154 1.00 45.88 94 LYS B CA 1
ATOM 9673 C C . LYS B 1 113 ? 90.035 7.971 30.236 1.00 47.32 94 LYS B C 1
ATOM 9674 O O . LYS B 1 113 ? 90.851 8.672 29.638 1.00 47.74 94 LYS B O 1
ATOM 9680 N N . SER B 1 114 ? 89.966 6.646 30.110 1.00 48.56 95 SER B N 1
ATOM 9681 C CA . SER B 1 114 ? 90.927 5.846 29.368 1.00 51.44 95 SER B CA 1
ATOM 9682 C C . SER B 1 114 ? 90.196 4.713 28.638 1.00 51.03 95 SER B C 1
ATOM 9683 O O . SER B 1 114 ? 89.497 3.934 29.268 1.00 52.59 95 SER B O 1
ATOM 9686 N N . ILE B 1 115 ? 90.384 4.626 27.317 1.00 50.55 96 ILE B N 1
ATOM 9687 C CA . ILE B 1 115 ? 89.857 3.531 26.499 1.00 51.25 96 ILE B CA 1
ATOM 9688 C C . ILE B 1 115 ? 90.995 2.949 25.646 1.00 52.77 96 ILE B C 1
ATOM 9689 O O . ILE B 1 115 ? 91.744 3.711 24.963 1.00 52.30 96 ILE B O 1
ATOM 9694 N N . PHE B 1 116 ? 91.109 1.610 25.657 1.00 52.52 97 PHE B N 1
ATOM 9695 C CA . PHE B 1 116 ? 92.136 0.878 24.907 1.00 52.98 97 PHE B CA 1
ATOM 9696 C C . PHE B 1 116 ? 91.473 -0.075 23.905 1.00 53.27 97 PHE B C 1
ATOM 9697 O O . PHE B 1 116 ? 90.584 -0.866 24.284 1.00 51.60 97 PHE B O 1
ATOM 9705 N N . GLN B 1 117 ? 91.908 0.036 22.638 1.00 54.24 98 GLN B N 1
ATOM 9706 C CA . GLN B 1 117 ? 91.571 -0.867 21.531 1.00 55.90 98 GLN B CA 1
ATOM 9707 C C . GLN B 1 117 ? 92.773 -1.801 21.325 1.00 57.79 98 GLN B C 1
ATOM 9708 O O . GLN B 1 117 ? 93.831 -1.348 20.865 1.00 58.47 98 GLN B O 1
ATOM 9714 N N . ILE B 1 118 ? 92.608 -3.072 21.693 1.00 59.38 99 ILE B N 1
ATOM 9715 C CA . ILE B 1 118 ? 93.706 -4.050 21.775 1.00 63.07 99 ILE B CA 1
ATOM 9716 C C . ILE B 1 118 ? 93.490 -5.103 20.690 1.00 65.61 99 ILE B C 1
ATOM 9717 O O . ILE B 1 118 ? 92.458 -5.760 20.667 1.00 64.33 99 ILE B O 1
ATOM 9722 N N . GLN B 1 119 ? 94.467 -5.251 19.795 1.00 72.49 100 GLN B N 1
ATOM 9723 C CA . GLN B 1 119 ? 94.434 -6.329 18.798 1.00 80.80 100 GLN B CA 1
ATOM 9724 C C . GLN B 1 119 ? 94.952 -7.619 19.448 1.00 86.04 100 GLN B C 1
ATOM 9725 O O . GLN B 1 119 ? 96.113 -7.692 19.854 1.00 88.28 100 GLN B O 1
ATOM 9731 N N . TYR B 1 120 ? 94.056 -8.605 19.558 1.00 91.21 101 TYR B N 1
ATOM 9732 C CA . TYR B 1 120 ? 94.320 -9.931 20.129 1.00 99.52 101 TYR B CA 1
ATOM 9733 C C . TYR B 1 120 ? 93.611 -10.958 19.231 1.00 101.52 101 TYR B C 1
ATOM 9734 O O . TYR B 1 120 ? 92.378 -10.901 19.051 1.00 99.35 101 TYR B O 1
ATOM 9743 N N . ASN B 1 121 ? 94.412 -11.862 18.641 1.00 105.55 102 ASN B N 1
ATOM 9744 C CA . ASN B 1 121 ? 94.010 -12.738 17.528 1.00 105.11 102 ASN B CA 1
ATOM 9745 C C . ASN B 1 121 ? 93.806 -11.849 16.296 1.00 103.95 102 ASN B C 1
ATOM 9746 O O . ASN B 1 121 ? 94.660 -11.017 15.986 1.00 104.05 102 ASN B O 1
ATOM 9751 N N . ASN B 1 122 ? 92.681 -12.027 15.602 1.00 101.86 103 ASN B N 1
ATOM 9752 C CA . ASN B 1 122 ? 92.252 -11.103 14.565 1.00 100.09 103 ASN B CA 1
ATOM 9753 C C . ASN B 1 122 ? 90.952 -10.456 15.053 1.00 98.15 103 ASN B C 1
ATOM 9754 O O . ASN B 1 122 ? 89.986 -10.356 14.301 1.00 99.57 103 ASN B O 1
ATOM 9756 N N . GLU B 1 123 ? 90.957 -10.020 16.324 1.00 96.36 104 GLU B N 1
ATOM 9757 C CA . GLU B 1 123 ? 89.806 -9.370 16.989 1.00 91.16 104 GLU B CA 1
ATOM 9758 C C . GLU B 1 123 ? 90.257 -8.043 17.625 1.00 85.04 104 GLU B C 1
ATOM 9759 O O . GLU B 1 123 ? 91.349 -7.966 18.220 1.00 84.27 104 GLU B O 1
ATOM 9761 N N . LEU B 1 124 ? 89.425 -6.997 17.500 1.00 79.85 105 LEU B N 1
ATOM 9762 C CA . LEU B 1 124 ? 89.638 -5.735 18.230 1.00 74.40 105 LEU B CA 1
ATOM 9763 C C . LEU B 1 124 ? 88.827 -5.763 19.532 1.00 70.29 105 LEU B C 1
ATOM 9764 O O . LEU B 1 124 ? 87.615 -5.794 19.499 1.00 69.14 105 LEU B O 1
ATOM 9769 N N . ILE B 1 125 ? 89.532 -5.760 20.667 1.00 67.24 106 ILE B N 1
ATOM 9770 C CA . ILE B 1 125 ? 88.968 -5.841 22.002 1.00 64.50 106 ILE B CA 1
ATOM 9771 C C . ILE B 1 125 ? 89.053 -4.460 22.664 1.00 61.01 106 ILE B C 1
ATOM 9772 O O . ILE B 1 125 ? 90.137 -3.881 22.724 1.00 60.09 106 ILE B O 1
ATOM 9777 N N . VAL B 1 126 ? 87.928 -3.975 23.211 1.00 58.15 107 VAL B N 1
ATOM 9778 C CA . VAL B 1 126 ? 87.881 -2.665 23.864 1.00 56.05 107 VAL B CA 1
ATOM 9779 C C . VAL B 1 126 ? 87.840 -2.847 25.382 1.00 54.46 107 VAL B C 1
ATOM 9780 O O . VAL B 1 126 ? 87.036 -3.583 25.906 1.00 55.94 107 VAL B O 1
ATOM 9784 N N . TRP B 1 127 ? 88.721 -2.138 26.078 1.00 53.12 108 TRP B N 1
ATOM 9785 C CA . TRP B 1 127 ? 88.811 -2.164 27.510 1.00 52.63 108 TRP B CA 1
ATOM 9786 C C . TRP B 1 127 ? 88.823 -0.723 28.021 1.00 50.72 108 TRP B C 1
ATOM 9787 O O . TRP B 1 127 ? 89.656 0.062 27.562 1.00 49.95 108 TRP B O 1
ATOM 9798 N N . GLU B 1 128 ? 87.909 -0.414 28.955 1.00 49.79 109 GLU B N 1
ATOM 9799 C CA . GLU B 1 128 ? 87.717 0.926 29.513 1.00 49.53 109 GLU B CA 1
ATOM 9800 C C . GLU B 1 128 ? 87.841 0.861 31.030 1.00 50.58 109 GLU B C 1
ATOM 9801 O O . GLU B 1 128 ? 86.849 0.786 31.760 1.00 50.76 109 GLU B O 1
ATOM 9807 N N . PRO B 1 129 ? 89.078 0.861 31.557 1.00 51.15 110 PRO B N 1
ATOM 9808 C CA . PRO B 1 129 ? 89.283 0.712 32.992 1.00 51.27 110 PRO B CA 1
ATOM 9809 C C . PRO B 1 129 ? 88.625 1.868 33.756 1.00 50.42 110 PRO B C 1
ATOM 9810 O O . PRO B 1 129 ? 88.498 3.008 33.211 1.00 49.45 110 PRO B O 1
ATOM 9814 N N . PHE B 1 130 ? 88.186 1.533 34.972 1.00 49.68 111 PHE B N 1
ATOM 9815 C CA . PHE B 1 130 ? 87.560 2.424 35.954 1.00 52.44 111 PHE B CA 1
ATOM 9816 C C . PHE B 1 130 ? 86.116 2.800 35.559 1.00 52.52 111 PHE B C 1
ATOM 9817 O O . PHE B 1 130 ? 85.446 3.465 36.334 1.00 54.03 111 PHE B O 1
ATOM 9825 N N . SER B 1 131 ? 85.631 2.360 34.391 1.00 50.96 112 SER B N 1
ATOM 9826 C CA . SER B 1 131 ? 84.288 2.670 33.956 1.00 49.84 112 SER B CA 1
ATOM 9827 C C . SER B 1 131 ? 83.325 1.552 34.375 1.00 50.00 112 SER B C 1
ATOM 9828 O O . SER B 1 131 ? 83.732 0.447 34.803 1.00 50.25 112 SER B O 1
ATOM 9831 N N . GLU B 1 132 ? 82.037 1.850 34.213 1.00 48.30 113 GLU B N 1
ATOM 9832 C CA . GLU B 1 132 ? 80.977 0.889 34.406 1.00 50.53 113 GLU B CA 1
ATOM 9833 C C . GLU B 1 132 ? 80.307 0.607 33.062 1.00 50.03 113 GLU B C 1
ATOM 9834 O O . GLU B 1 132 ? 79.148 0.217 33.054 1.00 50.34 113 GLU B O 1
ATOM 9840 N N . ARG B 1 133 ? 81.054 0.778 31.960 1.00 48.75 114 ARG B N 1
ATOM 9841 C CA . ARG B 1 133 ? 80.514 0.711 30.602 1.00 48.34 114 ARG B CA 1
ATOM 9842 C C . ARG B 1 133 ? 80.495 -0.728 30.061 1.00 49.02 114 ARG B C 1
ATOM 9843 O O . ARG B 1 133 ? 79.820 -1.031 29.075 1.00 48.53 114 ARG B O 1
ATOM 9851 N N . PHE B 1 134 ? 81.275 -1.617 30.675 1.00 51.06 115 PHE B N 1
ATOM 9852 C CA . PHE B 1 134 ? 81.445 -2.998 30.183 1.00 51.16 115 PHE B CA 1
ATOM 9853 C C . PHE B 1 134 ? 81.325 -3.978 31.361 1.00 51.91 115 PHE B C 1
ATOM 9854 O O . PHE B 1 134 ? 82.250 -4.757 31.603 1.00 51.31 115 PHE B O 1
ATOM 9862 N N . THR B 1 135 ? 80.173 -3.958 32.060 1.00 50.01 116 THR B N 1
ATOM 9863 C CA . THR B 1 135 ? 80.015 -4.703 33.304 1.00 49.62 116 THR B CA 1
ATOM 9864 C C . THR B 1 135 ? 80.230 -6.217 33.087 1.00 51.65 116 THR B C 1
ATOM 9865 O O . THR B 1 135 ? 79.594 -6.852 32.257 1.00 50.58 116 THR B O 1
ATOM 9869 N N . ASN B 1 136 ? 81.152 -6.770 33.881 1.00 52.56 117 ASN B N 1
ATOM 9870 C CA . ASN B 1 136 ? 81.528 -8.181 33.935 1.00 55.10 117 ASN B CA 1
ATOM 9871 C C . ASN B 1 136 ? 81.993 -8.715 32.570 1.00 56.03 117 ASN B C 1
ATOM 9872 O O . ASN B 1 136 ? 81.923 -9.918 32.338 1.00 54.99 117 ASN B O 1
ATOM 9877 N N . LYS B 1 137 ? 82.478 -7.837 31.682 1.00 55.05 118 LYS B N 1
ATOM 9878 C CA . LYS B 1 137 ? 83.055 -8.269 30.416 1.00 56.28 118 LYS B CA 1
ATOM 9879 C C . LYS B 1 137 ? 84.387 -9.000 30.671 1.00 58.04 118 LYS B C 1
ATOM 9880 O O . LYS B 1 137 ? 84.670 -9.985 30.026 1.00 59.24 118 LYS B O 1
ATOM 9886 N N . PHE B 1 138 ? 85.183 -8.508 31.629 1.00 57.68 119 PHE B N 1
ATOM 9887 C CA . PHE B 1 138 ? 86.494 -9.043 31.980 1.00 57.66 119 PHE B CA 1
ATOM 9888 C C . PHE B 1 138 ? 86.565 -9.326 33.479 1.00 57.72 119 PHE B C 1
ATOM 9889 O O . PHE B 1 138 ? 85.900 -8.646 34.241 1.00 56.45 119 PHE B O 1
ATOM 9897 N N . LYS B 1 139 ? 87.424 -10.279 33.886 1.00 59.25 120 LYS B N 1
ATOM 9898 C CA . LYS B 1 139 ? 87.868 -10.409 35.270 1.00 60.10 120 LYS B CA 1
ATOM 9899 C C . LYS B 1 139 ? 88.855 -9.270 35.538 1.00 60.41 120 LYS B C 1
ATOM 9900 O O . LYS B 1 139 ? 89.868 -9.158 34.843 1.00 61.72 120 LYS B O 1
ATOM 9902 N N . ILE B 1 140 ? 88.528 -8.407 36.508 1.00 59.58 121 ILE B N 1
ATOM 9903 C CA . ILE B 1 140 ? 89.324 -7.239 36.793 1.00 59.53 121 ILE B CA 1
ATOM 9904 C C . ILE B 1 140 ? 89.520 -7.151 38.305 1.00 59.81 121 ILE B C 1
ATOM 9905 O O . ILE B 1 140 ? 88.681 -7.625 39.082 1.00 60.23 121 ILE B O 1
ATOM 9910 N N . THR B 1 141 ? 90.629 -6.521 38.695 1.00 58.95 122 THR B N 1
ATOM 9911 C CA . THR B 1 141 ? 90.890 -6.162 40.073 1.00 59.07 122 THR B CA 1
ATOM 9912 C C . THR B 1 141 ? 91.188 -4.665 40.120 1.00 57.64 122 THR B C 1
ATOM 9913 O O . THR B 1 141 ? 92.044 -4.177 39.385 1.00 57.36 122 THR B O 1
ATOM 9917 N N . ARG B 1 142 ? 90.482 -3.965 41.007 1.00 57.05 123 ARG B N 1
ATOM 9918 C CA . ARG B 1 142 ? 90.706 -2.555 41.214 1.00 56.51 123 ARG B CA 1
ATOM 9919 C C . ARG B 1 142 ? 91.335 -2.363 42.597 1.00 56.41 123 ARG B C 1
ATOM 9920 O O . ARG B 1 142 ? 90.829 -2.884 43.587 1.00 56.21 123 ARG B O 1
ATOM 9928 N N . ASN B 1 143 ? 92.421 -1.585 42.625 1.00 55.97 124 ASN B N 1
ATOM 9929 C CA . ASN B 1 143 ? 93.146 -1.225 43.816 1.00 56.75 124 ASN B CA 1
ATOM 9930 C C . ASN B 1 143 ? 93.293 0.299 43.885 1.00 55.69 124 ASN B C 1
ATOM 9931 O O . ASN B 1 143 ? 93.391 0.996 42.855 1.00 54.28 124 ASN B O 1
ATOM 9936 N N . LEU B 1 144 ? 93.347 0.803 45.120 1.00 56.06 125 LEU B N 1
ATOM 9937 C CA . LEU B 1 144 ? 93.463 2.219 45.399 1.00 55.08 125 LEU B CA 1
ATOM 9938 C C . LEU B 1 144 ? 94.628 2.441 46.364 1.00 56.18 125 LEU B C 1
ATOM 9939 O O . LEU B 1 144 ? 94.736 1.741 47.390 1.00 54.72 125 LEU B O 1
ATOM 9944 N N . TYR B 1 145 ? 95.475 3.431 46.045 1.00 55.59 126 TYR B N 1
ATOM 9945 C CA . TYR B 1 145 ? 96.674 3.688 46.839 1.00 55.97 126 TYR B CA 1
ATOM 9946 C C . TYR B 1 145 ? 96.716 5.150 47.243 1.00 56.72 126 TYR B C 1
ATOM 9947 O O . TYR B 1 145 ? 96.407 6.019 46.435 1.00 57.01 126 TYR B O 1
ATOM 9956 N N . LYS B 1 146 ? 97.112 5.401 48.489 1.00 58.39 127 LYS B N 1
ATOM 9957 C CA . LYS B 1 146 ? 97.357 6.750 48.964 1.00 59.61 127 LYS B CA 1
ATOM 9958 C C . LYS B 1 146 ? 98.638 6.736 49.810 1.00 60.50 127 LYS B C 1
ATOM 9959 O O . LYS B 1 146 ? 98.853 5.812 50.584 1.00 59.47 127 LYS B O 1
ATOM 9965 N N . ASN B 1 147 ? 99.506 7.739 49.607 1.00 60.98 128 ASN B N 1
ATOM 9966 C CA . ASN B 1 147 ? 100.853 7.743 50.237 1.00 62.86 128 ASN B CA 1
ATOM 9967 C C . ASN B 1 147 ? 100.707 8.155 51.706 1.00 62.13 128 ASN B C 1
ATOM 9968 O O . ASN B 1 147 ? 99.650 8.580 52.145 1.00 60.38 128 ASN B O 1
ATOM 9973 N N . TYR B 1 148 ? 101.790 8.020 52.464 1.00 64.27 129 TYR B N 1
ATOM 9974 C CA . TYR B 1 148 ? 101.758 8.201 53.905 1.00 65.35 129 TYR B CA 1
ATOM 9975 C C . TYR B 1 148 ? 101.525 9.679 54.250 1.00 64.94 129 TYR B C 1
ATOM 9976 O O . TYR B 1 148 ? 101.048 9.991 55.336 1.00 66.09 129 TYR B O 1
ATOM 9985 N N . TYR B 1 149 ? 101.863 10.585 53.328 1.00 64.29 130 TYR B N 1
ATOM 9986 C CA . TYR B 1 149 ? 101.761 12.025 53.578 1.00 64.23 130 TYR B CA 1
ATOM 9987 C C . TYR B 1 149 ? 100.396 12.554 53.141 1.00 61.05 130 TYR B C 1
ATOM 9988 O O . TYR B 1 149 ? 100.037 13.661 53.513 1.00 60.84 130 TYR B O 1
ATOM 9997 N N . GLY B 1 150 ? 99.670 11.771 52.331 1.00 59.12 131 GLY B N 1
ATOM 9998 C CA . GLY B 1 150 ? 98.318 12.099 51.854 1.00 56.19 131 GLY B CA 1
ATOM 9999 C C . GLY B 1 150 ? 98.284 13.070 50.668 1.00 55.44 131 GLY B C 1
ATOM 10000 O O . GLY B 1 150 ? 97.257 13.674 50.432 1.00 53.28 131 GLY B O 1
ATOM 10001 N N . ASN B 1 151 ? 99.389 13.221 49.920 1.00 55.18 132 ASN B N 1
ATOM 10002 C CA . ASN B 1 151 ? 99.447 14.210 48.831 1.00 55.99 132 ASN B CA 1
ATOM 10003 C C . ASN B 1 151 ? 99.540 13.524 47.460 1.00 54.28 132 ASN B C 1
ATOM 10004 O O . ASN B 1 151 ? 99.737 14.194 46.479 1.00 52.88 132 ASN B O 1
ATOM 10009 N N . LYS B 1 152 ? 99.423 12.192 47.414 1.00 55.67 133 LYS B N 1
ATOM 10010 C CA . LYS B 1 152 ? 99.413 11.443 46.166 1.00 55.73 133 LYS B CA 1
ATOM 10011 C C . LYS B 1 152 ? 98.422 10.292 46.260 1.00 56.96 133 LYS B C 1
ATOM 10012 O O . LYS B 1 152 ? 98.311 9.651 47.316 1.00 54.76 133 LYS B O 1
ATOM 10018 N N . ILE B 1 153 ? 97.735 10.024 45.141 1.00 56.47 134 ILE B N 1
ATOM 10019 C CA . ILE B 1 153 ? 96.776 8.914 45.074 1.00 55.99 134 ILE B CA 1
ATOM 10020 C C . ILE B 1 153 ? 96.921 8.200 43.728 1.00 54.12 134 ILE B C 1
ATOM 10021 O O . ILE B 1 153 ? 97.101 8.824 42.709 1.00 52.78 134 ILE B O 1
ATOM 10026 N N . ILE B 1 154 ? 96.857 6.873 43.755 1.00 54.42 135 ILE B N 1
ATOM 10027 C CA . ILE B 1 154 ? 96.964 6.053 42.550 1.00 53.91 135 ILE B CA 1
ATOM 10028 C C . ILE B 1 154 ? 95.695 5.208 42.424 1.00 54.98 135 ILE B C 1
ATOM 10029 O O . ILE B 1 154 ? 95.296 4.529 43.390 1.00 53.71 135 ILE B O 1
ATOM 10034 N N . PHE B 1 155 ? 95.097 5.243 41.231 1.00 53.33 136 PHE B N 1
ATOM 10035 C CA . PHE B 1 155 ? 94.030 4.334 40.824 1.00 53.00 136 PHE B CA 1
ATOM 10036 C C . PHE B 1 155 ? 94.637 3.264 39.919 1.00 53.23 136 PHE B C 1
ATOM 10037 O O . PHE B 1 155 ? 95.373 3.597 39.006 1.00 52.17 136 PHE B O 1
ATOM 10045 N N . GLU B 1 156 ? 94.276 2.001 40.162 1.00 53.97 137 GLU B N 1
ATOM 10046 C CA . GLU B 1 156 ? 94.832 0.863 39.441 1.00 54.72 137 GLU B CA 1
ATOM 10047 C C . GLU B 1 156 ? 93.724 -0.129 39.071 1.00 54.90 137 GLU B C 1
ATOM 10048 O O . GLU B 1 156 ? 92.879 -0.509 39.924 1.00 54.45 137 GLU B O 1
ATOM 10054 N N . GLU B 1 157 ? 93.763 -0.589 37.817 1.00 54.96 138 GLU B N 1
ATOM 10055 C CA . GLU B 1 157 ? 92.921 -1.684 37.358 1.00 55.85 138 GLU B CA 1
ATOM 10056 C C . GLU B 1 157 ? 93.785 -2.716 36.624 1.00 57.40 138 GLU B C 1
ATOM 10057 O O . GLU B 1 157 ? 94.482 -2.408 35.641 1.00 58.35 138 GLU B O 1
ATOM 10063 N N . ILE B 1 158 ? 93.708 -3.961 37.099 1.00 58.31 139 ILE B N 1
ATOM 10064 C CA . ILE B 1 158 ? 94.336 -5.119 36.463 1.00 59.04 139 ILE B CA 1
ATOM 10065 C C . ILE B 1 158 ? 93.276 -5.824 35.616 1.00 58.62 139 ILE B C 1
ATOM 10066 O O . ILE B 1 158 ? 92.271 -6.279 36.157 1.00 59.09 139 ILE B O 1
ATOM 10071 N N . ASN B 1 159 ? 93.516 -5.938 34.310 1.00 58.65 140 ASN B N 1
ATOM 10072 C CA . ASN B 1 159 ? 92.689 -6.752 33.449 1.00 59.90 140 ASN B CA 1
ATOM 10073 C C . ASN B 1 159 ? 93.322 -8.142 33.433 1.00 63.73 140 ASN B C 1
ATOM 10074 O O . ASN B 1 159 ? 94.334 -8.345 32.797 1.00 66.39 140 ASN B O 1
ATOM 10079 N N . GLU B 1 160 ? 92.732 -9.068 34.193 1.00 65.24 141 GLU B N 1
ATOM 10080 C CA . GLU B 1 160 ? 93.322 -10.371 34.419 1.00 67.99 141 GLU B CA 1
ATOM 10081 C C . GLU B 1 160 ? 93.180 -11.246 33.180 1.00 67.48 141 GLU B C 1
ATOM 10082 O O . GLU B 1 160 ? 93.910 -12.181 33.043 1.00 67.95 141 GLU B O 1
ATOM 10088 N N . ASP B 1 161 ? 92.230 -10.938 32.298 1.00 66.87 142 ASP B N 1
ATOM 10089 C CA . ASP B 1 161 ? 92.046 -11.734 31.107 1.00 68.86 142 ASP B CA 1
ATOM 10090 C C . ASP B 1 161 ? 93.158 -11.405 30.112 1.00 68.67 142 ASP B C 1
ATOM 10091 O O . ASP B 1 161 ? 93.548 -12.268 29.346 1.00 72.24 142 ASP B O 1
ATOM 10096 N N . LEU B 1 162 ? 93.676 -10.176 30.134 1.00 68.02 143 LEU B N 1
ATOM 10097 C CA . LEU B 1 162 ? 94.672 -9.758 29.128 1.00 69.15 143 LEU B CA 1
ATOM 10098 C C . LEU B 1 162 ? 96.088 -9.703 29.720 1.00 69.34 143 LEU B C 1
ATOM 10099 O O . LEU B 1 162 ? 97.045 -9.580 28.971 1.00 69.15 143 LEU B O 1
ATOM 10104 N N . GLY B 1 163 ? 96.206 -9.781 31.048 1.00 69.79 144 GLY B N 1
ATOM 10105 C CA . GLY B 1 163 ? 97.482 -9.552 31.751 1.00 71.36 144 GLY B CA 1
ATOM 10106 C C . GLY B 1 163 ? 98.012 -8.136 31.552 1.00 70.05 144 GLY B C 1
ATOM 10107 O O . GLY B 1 163 ? 99.216 -7.938 31.425 1.00 71.69 144 GLY B O 1
ATOM 10108 N N . LEU B 1 164 ? 97.089 -7.165 31.519 1.00 68.15 145 LEU B N 1
ATOM 10109 C CA . LEU B 1 164 ? 97.366 -5.743 31.332 1.00 66.32 145 LEU B CA 1
ATOM 10110 C C . LEU B 1 164 ? 96.922 -5.008 32.589 1.00 64.71 145 LEU B C 1
ATOM 10111 O O . LEU B 1 164 ? 95.825 -5.246 33.053 1.00 66.39 145 LEU B O 1
ATOM 10116 N N . THR B 1 165 ? 97.750 -4.095 33.092 1.00 63.99 146 THR B N 1
ATOM 10117 C CA . THR B 1 165 ? 97.399 -3.245 34.226 1.00 63.18 146 THR B CA 1
ATOM 10118 C C . THR B 1 165 ? 97.512 -1.771 33.809 1.00 61.34 146 THR B C 1
ATOM 10119 O O . THR B 1 165 ? 98.500 -1.391 33.170 1.00 59.02 146 THR B O 1
ATOM 10123 N N . TYR B 1 166 ? 96.488 -0.968 34.151 1.00 59.71 147 TYR B N 1
ATOM 10124 C CA . TYR B 1 166 ? 96.543 0.486 33.971 1.00 58.35 147 TYR B CA 1
ATOM 10125 C C . TYR B 1 166 ? 96.453 1.172 35.339 1.00 57.76 147 TYR B C 1
ATOM 10126 O O . TYR B 1 166 ? 95.568 0.865 36.170 1.00 55.40 147 TYR B O 1
ATOM 10135 N N . ARG B 1 167 ? 97.373 2.115 35.554 1.00 57.21 148 ARG B N 1
ATOM 10136 C CA . ARG B 1 167 ? 97.394 2.939 36.736 1.00 58.16 148 ARG B CA 1
ATOM 10137 C C . ARG B 1 167 ? 97.441 4.401 36.300 1.00 57.07 148 ARG B C 1
ATOM 10138 O O . ARG B 1 167 ? 98.105 4.714 35.320 1.00 58.81 148 ARG B O 1
ATOM 10146 N N . TYR B 1 168 ? 96.784 5.281 37.061 1.00 55.17 149 TYR B N 1
ATOM 10147 C CA . TYR B 1 168 ? 97.078 6.700 36.982 1.00 55.33 149 TYR B CA 1
ATOM 10148 C C . TYR B 1 168 ? 97.139 7.275 38.401 1.00 56.60 149 TYR B C 1
ATOM 10149 O O . TYR B 1 168 ? 96.444 6.803 39.299 1.00 57.60 149 TYR B O 1
ATOM 10158 N N . GLN B 1 169 ? 97.987 8.296 38.568 1.00 55.95 150 GLN B N 1
ATOM 10159 C CA . GLN B 1 169 ? 98.342 8.868 39.842 1.00 55.94 150 GLN B CA 1
ATOM 10160 C C . GLN B 1 169 ? 98.176 10.388 39.768 1.00 54.99 150 GLN B C 1
ATOM 10161 O O . GLN B 1 169 ? 98.678 11.020 38.838 1.00 55.93 150 GLN B O 1
ATOM 10167 N N . TRP B 1 170 ? 97.516 10.980 40.765 1.00 52.71 151 TRP B N 1
ATOM 10168 C CA . TRP B 1 170 ? 97.437 12.448 40.861 1.00 51.83 151 TRP B CA 1
ATOM 10169 C C . TRP B 1 170 ? 98.524 12.951 41.818 1.00 52.57 151 TRP B C 1
ATOM 10170 O O . TRP B 1 170 ? 98.650 12.445 42.944 1.00 52.29 151 TRP B O 1
ATOM 10181 N N . CYS B 1 171 ? 99.303 13.926 41.348 1.00 51.65 152 CYS B N 1
ATOM 10182 C CA . CYS B 1 171 ? 100.295 14.650 42.121 1.00 53.16 152 CYS B CA 1
ATOM 10183 C C . CYS B 1 171 ? 100.051 16.152 41.948 1.00 52.78 152 CYS B C 1
ATOM 10184 O O . CYS B 1 171 ? 99.428 16.572 40.943 1.00 52.41 152 CYS B O 1
ATOM 10187 N N . SER B 1 172 ? 100.585 16.945 42.884 1.00 52.68 153 SER B N 1
ATOM 10188 C CA . SER B 1 172 ? 100.516 18.394 42.805 1.00 52.56 153 SER B CA 1
ATOM 10189 C C . SER B 1 172 ? 101.910 18.988 42.583 1.00 53.66 153 SER B C 1
ATOM 10190 O O . SER B 1 172 ? 102.936 18.439 43.036 1.00 53.77 153 SER B O 1
ATOM 10193 N N . SER B 1 173 ? 101.939 20.115 41.869 1.00 52.76 154 SER B N 1
ATOM 10194 C CA . SER B 1 173 ? 103.171 20.841 41.587 1.00 53.71 154 SER B CA 1
ATOM 10195 C C . SER B 1 173 ? 102.851 22.337 41.684 1.00 53.64 154 SER B C 1
ATOM 10196 O O . SER B 1 173 ? 101.917 22.846 41.025 1.00 53.04 154 SER B O 1
ATOM 10199 N N . ASN B 1 174 ? 103.586 23.039 42.536 1.00 54.17 155 ASN B N 1
ATOM 10200 C CA . ASN B 1 174 ? 103.360 24.443 42.755 1.00 54.75 155 ASN B CA 1
ATOM 10201 C C . ASN B 1 174 ? 103.546 25.171 41.425 1.00 55.76 155 ASN B C 1
ATOM 10202 O O . ASN B 1 174 ? 102.751 26.025 41.066 1.00 54.16 155 ASN B O 1
ATOM 10207 N N . GLN B 1 175 ? 104.579 24.770 40.685 1.00 57.72 156 GLN B N 1
ATOM 10208 C CA . GLN B 1 175 ? 104.933 25.401 39.418 1.00 59.04 156 GLN B CA 1
ATOM 10209 C C . GLN B 1 175 ? 103.959 25.027 38.287 1.00 57.88 156 GLN B C 1
ATOM 10210 O O . GLN B 1 175 ? 103.613 25.881 37.489 1.00 59.22 156 GLN B O 1
ATOM 10216 N N . PHE B 1 176 ? 103.512 23.772 38.203 1.00 55.50 157 PHE B N 1
ATOM 10217 C CA . PHE B 1 176 ? 102.868 23.287 36.967 1.00 53.99 157 PHE B CA 1
ATOM 10218 C C . PHE B 1 176 ? 101.377 22.960 37.128 1.00 52.26 157 PHE B C 1
ATOM 10219 O O . PHE B 1 176 ? 100.685 22.816 36.124 1.00 52.02 157 PHE B O 1
ATOM 10227 N N . GLY B 1 177 ? 100.894 22.814 38.367 1.00 52.04 158 GLY B N 1
ATOM 10228 C CA . GLY B 1 177 ? 99.484 22.518 38.651 1.00 51.72 158 GLY B CA 1
ATOM 10229 C C . GLY B 1 177 ? 99.281 21.079 39.116 1.00 51.31 158 GLY B C 1
ATOM 10230 O O . GLY B 1 177 ? 99.865 20.658 40.114 1.00 52.07 158 GLY B O 1
ATOM 10231 N N . PHE B 1 178 ? 98.436 20.331 38.388 1.00 49.79 159 PHE B N 1
ATOM 10232 C CA . PHE B 1 178 ? 98.178 18.929 38.667 1.00 50.37 159 PHE B CA 1
ATOM 10233 C C . PHE B 1 178 ? 98.886 18.080 37.611 1.00 49.86 159 PHE B C 1
ATOM 10234 O O . PHE B 1 178 ? 98.917 18.446 36.429 1.00 50.14 159 PHE B O 1
ATOM 10242 N N . VAL B 1 179 ? 99.432 16.953 38.048 1.00 49.38 160 VAL B N 1
ATOM 10243 C CA . VAL B 1 179 ? 100.169 16.045 37.188 1.00 50.45 160 VAL B CA 1
ATOM 10244 C C . VAL B 1 179 ? 99.555 14.651 37.340 1.00 52.67 160 VAL B C 1
ATOM 10245 O O . VAL B 1 179 ? 99.525 14.088 38.464 1.00 52.37 160 VAL B O 1
ATOM 10249 N N . ARG B 1 180 ? 99.063 14.126 36.214 1.00 51.72 161 ARG B N 1
ATOM 10250 C CA . ARG B 1 180 ? 98.479 12.809 36.142 1.00 52.00 161 ARG B CA 1
ATOM 10251 C C . ARG B 1 180 ? 99.494 11.902 35.458 1.00 52.05 161 ARG B C 1
ATOM 10252 O O . ARG B 1 180 ? 99.736 12.035 34.250 1.00 52.38 161 ARG B O 1
ATOM 10260 N N . LYS B 1 181 ? 100.096 11.017 36.250 1.00 53.30 162 LYS B N 1
ATOM 10261 C CA . LYS B 1 181 ? 101.106 10.100 35.760 1.00 55.22 162 LYS B CA 1
ATOM 10262 C C . LYS B 1 181 ? 100.441 8.759 35.452 1.00 55.03 162 LYS B C 1
ATOM 10263 O O . LYS B 1 181 ? 99.776 8.173 36.327 1.00 54.72 162 LYS B O 1
ATOM 10269 N N . SER B 1 182 ? 100.631 8.302 34.214 1.00 54.75 163 SER B N 1
ATOM 10270 C CA . SER B 1 182 ? 100.024 7.089 33.675 1.00 55.05 163 SER B CA 1
ATOM 10271 C C . SER B 1 182 ? 101.092 6.010 33.453 1.00 57.68 163 SER B C 1
ATOM 10272 O O . SER B 1 182 ? 102.256 6.319 33.057 1.00 57.00 163 SER B O 1
ATOM 10275 N N . GLU B 1 183 ? 100.691 4.759 33.739 1.00 58.17 164 GLU B N 1
ATOM 10276 C CA . GLU B 1 183 ? 101.463 3.549 33.457 1.00 61.21 164 GLU B CA 1
ATOM 10277 C C . GLU B 1 183 ? 100.520 2.462 32.905 1.00 60.22 164 GLU B C 1
ATOM 10278 O O . GLU B 1 183 ? 99.511 2.117 33.521 1.00 59.22 164 GLU B O 1
ATOM 10284 N N . LEU B 1 184 ? 100.872 1.929 31.735 1.00 59.90 165 LEU B N 1
ATOM 10285 C CA . LEU B 1 184 ? 100.270 0.752 31.144 1.00 60.24 165 LEU B CA 1
ATOM 10286 C C . LEU B 1 184 ? 101.319 -0.359 31.121 1.00 61.98 165 LEU B C 1
ATOM 10287 O O . LEU B 1 184 ? 102.333 -0.235 30.448 1.00 62.58 165 LEU B O 1
ATOM 10292 N N . SER B 1 185 ? 101.028 -1.436 31.851 1.00 63.04 166 SER B N 1
ATOM 10293 C CA . SER B 1 185 ? 101.945 -2.526 32.125 1.00 64.59 166 SER B CA 1
ATOM 10294 C C . SER B 1 185 ? 101.421 -3.825 31.504 1.00 65.59 166 SER B C 1
ATOM 10295 O O . SER B 1 185 ? 100.316 -4.260 31.826 1.00 67.09 166 SER B O 1
ATOM 10298 N N . ASN B 1 186 ? 102.212 -4.441 30.623 1.00 65.48 167 ASN B N 1
ATOM 10299 C CA . ASN B 1 186 ? 101.893 -5.729 30.024 1.00 66.63 167 ASN B CA 1
ATOM 10300 C C . ASN B 1 186 ? 102.666 -6.817 30.776 1.00 68.68 167 ASN B C 1
ATOM 10301 O O . ASN B 1 186 ? 103.854 -6.971 30.567 1.00 71.19 167 ASN B O 1
ATOM 10306 N N . HIS B 1 187 ? 101.977 -7.554 31.656 1.00 69.13 168 HIS B N 1
ATOM 10307 C CA . HIS B 1 187 ? 102.573 -8.699 32.392 1.00 71.38 168 HIS B CA 1
ATOM 10308 C C . HIS B 1 187 ? 102.071 -10.038 31.821 1.00 72.51 168 HIS B C 1
ATOM 10309 O O . HIS B 1 187 ? 102.195 -11.074 32.469 1.00 72.66 168 HIS B O 1
ATOM 10316 N N . SER B 1 188 ? 101.499 -10.023 30.608 1.00 72.13 169 SER B N 1
ATOM 10317 C CA . SER B 1 188 ? 101.106 -11.256 29.906 1.00 72.69 169 SER B CA 1
ATOM 10318 C C . SER B 1 188 ? 102.333 -11.830 29.217 1.00 74.55 169 SER B C 1
ATOM 10319 O O . SER B 1 188 ? 103.393 -11.234 29.293 1.00 75.58 169 SER B O 1
ATOM 10322 N N . LYS B 1 189 ? 102.143 -12.941 28.497 1.00 76.88 170 LYS B N 1
ATOM 10323 C CA . LYS B 1 189 ? 103.165 -13.509 27.623 1.00 79.39 170 LYS B CA 1
ATOM 10324 C C . LYS B 1 189 ? 102.918 -13.067 26.167 1.00 79.20 170 LYS B C 1
ATOM 10325 O O . LYS B 1 189 ? 103.627 -13.507 25.283 1.00 80.30 170 LYS B O 1
ATOM 10328 N N . ASN B 1 190 ? 101.936 -12.186 25.922 1.00 78.46 171 ASN B N 1
ATOM 10329 C CA . ASN B 1 190 ? 101.542 -11.771 24.552 1.00 78.42 171 ASN B CA 1
ATOM 10330 C C . ASN B 1 190 ? 102.132 -10.401 24.198 1.00 77.62 171 ASN B C 1
ATOM 10331 O O . ASN B 1 190 ? 102.432 -9.606 25.091 1.00 76.24 171 ASN B O 1
ATOM 10336 N N . VAL B 1 191 ? 102.274 -10.151 22.887 1.00 77.93 172 VAL B N 1
ATOM 10337 C CA . VAL B 1 191 ? 102.541 -8.817 22.335 1.00 78.47 172 VAL B CA 1
ATOM 10338 C C . VAL B 1 191 ? 101.205 -8.232 21.861 1.00 76.35 172 VAL B C 1
ATOM 10339 O O . VAL B 1 191 ? 100.470 -8.901 21.158 1.00 76.76 172 VAL B O 1
ATOM 10343 N N . TYR B 1 192 ? 100.911 -6.987 22.241 1.00 74.36 173 TYR B N 1
ATOM 10344 C CA . TYR B 1 192 ? 99.618 -6.364 21.947 1.00 71.78 173 TYR B CA 1
ATOM 10345 C C . TYR B 1 192 ? 99.815 -5.103 21.094 1.00 72.20 173 TYR B C 1
ATOM 10346 O O . TYR B 1 192 ? 100.625 -4.230 21.435 1.00 71.57 173 TYR B O 1
ATOM 10355 N N . GLU B 1 193 ? 99.077 -5.026 19.985 1.00 73.25 174 GLU B N 1
ATOM 10356 C CA . GLU B 1 193 ? 98.914 -3.775 19.232 1.00 73.58 174 GLU B CA 1
ATOM 10357 C C . GLU B 1 193 ? 97.790 -2.975 19.899 1.00 70.03 174 GLU B C 1
ATOM 10358 O O . GLU B 1 193 ? 96.646 -3.417 19.904 1.00 70.02 174 GLU B O 1
ATOM 10364 N N . ILE B 1 194 ? 98.123 -1.825 20.494 1.00 66.38 175 ILE B N 1
ATOM 10365 C CA . ILE B 1 194 ? 97.146 -1.063 21.247 1.00 62.65 175 ILE B CA 1
ATOM 10366 C C . ILE B 1 194 ? 97.018 0.331 20.645 1.00 60.77 175 ILE B C 1
ATOM 10367 O O . ILE B 1 194 ? 97.999 1.020 20.490 1.00 60.45 175 ILE B O 1
ATOM 10372 N N . SER B 1 195 ? 95.785 0.712 20.316 1.00 59.46 176 SER B N 1
ATOM 10373 C CA . SER B 1 195 ? 95.429 2.100 20.070 1.00 58.16 176 SER B CA 1
ATOM 10374 C C . SER B 1 195 ? 94.731 2.653 21.316 1.00 56.72 176 SER B C 1
ATOM 10375 O O . SER B 1 195 ? 93.701 2.134 21.735 1.00 56.59 176 SER B O 1
ATOM 10378 N N . LEU B 1 196 ? 95.305 3.682 21.939 1.00 56.59 177 LEU B N 1
ATOM 10379 C CA . LEU B 1 196 ? 94.762 4.166 23.207 1.00 56.78 177 LEU B CA 1
ATOM 10380 C C . LEU B 1 196 ? 94.232 5.591 23.052 1.00 53.81 177 LEU B C 1
ATOM 10381 O O . LEU B 1 196 ? 94.762 6.361 22.275 1.00 53.87 177 LEU B O 1
ATOM 10386 N N . LEU B 1 197 ? 93.149 5.881 23.786 1.00 52.16 178 LEU B N 1
ATOM 10387 C CA . LEU B 1 197 ? 92.613 7.212 24.009 1.00 49.08 178 LEU B CA 1
ATOM 10388 C C . LEU B 1 197 ? 92.606 7.455 25.520 1.00 49.48 178 LEU B C 1
ATOM 10389 O O . LEU B 1 197 ? 91.881 6.763 26.258 1.00 50.86 178 LEU B O 1
ATOM 10394 N N . ASP B 1 198 ? 93.414 8.414 25.981 1.00 48.20 179 ASP B N 1
ATOM 10395 C CA . ASP B 1 198 ? 93.580 8.659 27.403 1.00 47.55 179 ASP B CA 1
ATOM 10396 C C . ASP B 1 198 ? 93.620 10.164 27.677 1.00 46.65 179 ASP B C 1
ATOM 10397 O O . ASP B 1 198 ? 94.243 10.930 26.920 1.00 45.17 179 ASP B O 1
ATOM 10402 N N . GLY B 1 199 ? 92.993 10.577 28.786 1.00 45.20 180 GLY B N 1
ATOM 10403 C CA . GLY B 1 199 ? 93.047 11.985 29.194 1.00 45.96 180 GLY B CA 1
ATOM 10404 C C . GLY B 1 199 ? 92.012 12.339 30.241 1.00 45.23 180 GLY B C 1
ATOM 10405 O O . GLY B 1 199 ? 91.639 11.511 31.036 1.00 46.12 180 GLY B O 1
ATOM 10406 N N . ILE B 1 200 ? 91.542 13.581 30.191 1.00 45.56 181 ILE B N 1
ATOM 10407 C CA . ILE B 1 200 ? 90.655 14.157 31.163 1.00 45.74 181 ILE B CA 1
ATOM 10408 C C . ILE B 1 200 ? 89.536 14.900 30.434 1.00 44.74 181 ILE B C 1
ATOM 10409 O O . ILE B 1 200 ? 89.765 15.514 29.373 1.00 43.53 181 ILE B O 1
ATOM 10414 N N . GLN B 1 201 ? 88.328 14.855 31.022 1.00 44.52 182 GLN B N 1
ATOM 10415 C CA . GLN B 1 201 ? 87.149 15.466 30.389 1.00 44.97 182 GLN B CA 1
ATOM 10416 C C . GLN B 1 201 ? 86.322 16.270 31.406 1.00 43.93 182 GLN B C 1
ATOM 10417 O O . GLN B 1 201 ? 86.509 16.200 32.618 1.00 45.37 182 GLN B O 1
ATOM 10423 N N . ASN B 1 202 ? 85.424 17.068 30.853 1.00 42.24 183 ASN B N 1
ATOM 10424 C CA . ASN B 1 202 ? 84.646 18.083 31.554 1.00 43.10 183 ASN B CA 1
ATOM 10425 C C . ASN B 1 202 ? 85.601 19.029 32.293 1.00 43.44 183 ASN B C 1
ATOM 10426 O O . ASN B 1 202 ? 85.384 19.352 33.451 1.00 42.62 183 ASN B O 1
ATOM 10431 N N . ILE B 1 203 ? 86.630 19.483 31.563 1.00 44.59 184 ILE B N 1
ATOM 10432 C CA . ILE B 1 203 ? 87.548 20.510 31.996 1.00 43.59 184 ILE B CA 1
ATOM 10433 C C . ILE B 1 203 ? 86.803 21.837 31.975 1.00 43.57 184 ILE B C 1
ATOM 10434 O O . ILE B 1 203 ? 86.229 22.222 30.945 1.00 43.46 184 ILE B O 1
ATOM 10439 N N . MET B 1 204 ? 86.812 22.544 33.104 1.00 43.03 185 MET B N 1
ATOM 10440 C CA . MET B 1 204 ? 86.210 23.858 33.158 1.00 41.89 185 MET B CA 1
ATOM 10441 C C . MET B 1 204 ? 87.071 24.818 32.354 1.00 41.72 185 MET B C 1
ATOM 10442 O O . MET B 1 204 ? 88.292 24.746 32.366 1.00 40.78 185 MET B O 1
ATOM 10447 N N . PRO B 1 205 ? 86.449 25.807 31.697 1.00 41.39 186 PRO B N 1
ATOM 10448 C CA . PRO B 1 205 ? 87.172 26.972 31.217 1.00 42.75 186 PRO B CA 1
ATOM 10449 C C . PRO B 1 205 ? 87.426 27.911 32.403 1.00 43.18 186 PRO B C 1
ATOM 10450 O O . PRO B 1 205 ? 86.757 27.826 33.394 1.00 41.87 186 PRO B O 1
ATOM 10454 N N . TYR B 1 206 ? 88.379 28.821 32.256 1.00 44.88 187 TYR B N 1
ATOM 10455 C CA . TYR B 1 206 ? 88.595 29.846 33.248 1.00 45.23 187 TYR B CA 1
ATOM 10456 C C . TYR B 1 206 ? 87.386 30.797 33.257 1.00 43.92 187 TYR B C 1
ATOM 10457 O O . TYR B 1 206 ? 86.855 31.147 32.199 1.00 43.68 187 TYR B O 1
ATOM 10466 N N . GLY B 1 207 ? 87.007 31.249 34.457 1.00 41.89 188 GLY B N 1
ATOM 10467 C CA . GLY B 1 207 ? 86.192 32.444 34.663 1.00 42.39 188 GLY B CA 1
ATOM 10468 C C . GLY B 1 207 ? 84.701 32.190 34.809 1.00 40.92 188 GLY B C 1
ATOM 10469 O O . GLY B 1 207 ? 83.902 33.115 34.725 1.00 42.32 188 GLY B O 1
ATOM 10470 N N . VAL B 1 208 ? 84.319 30.942 35.022 1.00 40.79 189 VAL B N 1
ATOM 10471 C CA . VAL B 1 208 ? 82.955 30.556 35.409 1.00 40.75 189 VAL B CA 1
ATOM 10472 C C . VAL B 1 208 ? 82.848 30.504 36.943 1.00 41.08 189 VAL B C 1
ATOM 10473 O O . VAL B 1 208 ? 83.488 29.680 37.565 1.00 39.91 189 VAL B O 1
ATOM 10477 N N . SER B 1 209 ? 81.936 31.281 37.530 1.00 41.94 190 SER B N 1
ATOM 10478 C CA . SER B 1 209 ? 81.694 31.236 38.982 1.00 42.90 190 SER B CA 1
ATOM 10479 C C . SER B 1 209 ? 81.128 29.864 39.372 1.00 42.04 190 SER B C 1
ATOM 10480 O O . SER B 1 209 ? 80.411 29.246 38.593 1.00 42.26 190 SER B O 1
ATOM 10483 N N . SER B 1 210 ? 81.475 29.368 40.562 1.00 42.94 191 SER B N 1
ATOM 10484 C CA . SER B 1 210 ? 80.936 28.087 41.039 1.00 44.32 191 SER B CA 1
ATOM 10485 C C . SER B 1 210 ? 79.404 28.133 41.113 1.00 43.63 191 SER B C 1
ATOM 10486 O O . SER B 1 210 ? 78.759 27.152 40.840 1.00 45.03 191 SER B O 1
ATOM 10489 N N . ASP B 1 211 ? 78.838 29.284 41.472 1.00 45.26 192 ASP B N 1
ATOM 10490 C CA . ASP B 1 211 ? 77.390 29.475 41.536 1.00 45.82 192 ASP B CA 1
ATOM 10491 C C . ASP B 1 211 ? 76.771 29.249 40.149 1.00 43.75 192 ASP B C 1
ATOM 10492 O O . ASP B 1 211 ? 75.790 28.557 40.035 1.00 42.02 192 ASP B O 1
ATOM 10497 N N . LEU B 1 212 ? 77.338 29.865 39.101 1.00 42.50 193 LEU B N 1
ATOM 10498 C CA . LEU B 1 212 ? 76.758 29.766 37.763 1.00 42.08 193 LEU B CA 1
ATOM 10499 C C . LEU B 1 212 ? 76.891 28.333 37.236 1.00 40.55 193 LEU B C 1
ATOM 10500 O O . LEU B 1 212 ? 75.977 27.821 36.624 1.00 41.30 193 LEU B O 1
ATOM 10505 N N . GLN B 1 213 ? 78.028 27.676 37.484 1.00 40.60 194 GLN B N 1
ATOM 10506 C CA . GLN B 1 213 ? 78.255 26.316 37.018 1.00 40.13 194 GLN B CA 1
ATOM 10507 C C . GLN B 1 213 ? 77.275 25.373 37.710 1.00 41.76 194 GLN B C 1
ATOM 10508 O O . GLN B 1 213 ? 76.825 24.367 37.132 1.00 41.31 194 GLN B O 1
ATOM 10514 N N . SER B 1 214 ? 76.949 25.691 38.961 1.00 42.50 195 SER B N 1
ATOM 10515 C CA . SER B 1 214 ? 76.063 24.839 39.755 1.00 43.97 195 SER B CA 1
ATOM 10516 C C . SER B 1 214 ? 74.607 24.928 39.267 1.00 42.15 195 SER B C 1
ATOM 10517 O O . SER B 1 214 ? 73.933 23.930 39.198 1.00 43.28 195 SER B O 1
ATOM 10520 N N . SER B 1 215 ? 74.141 26.127 38.929 1.00 43.67 196 SER B N 1
ATOM 10521 C CA . SER B 1 215 ? 72.720 26.419 38.678 1.00 43.62 196 SER B CA 1
ATOM 10522 C C . SER B 1 215 ? 72.378 26.469 37.179 1.00 41.80 196 SER B C 1
ATOM 10523 O O . SER B 1 215 ? 71.231 26.286 36.818 1.00 40.41 196 SER B O 1
ATOM 10526 N N . THR B 1 216 ? 73.348 26.836 36.338 1.00 39.80 197 THR B N 1
ATOM 10527 C CA . THR B 1 216 ? 73.083 27.143 34.937 1.00 40.20 197 THR B CA 1
ATOM 10528 C C . THR B 1 216 ? 74.197 26.587 34.037 1.00 38.55 197 THR B C 1
ATOM 10529 O O . THR B 1 216 ? 74.698 27.276 33.167 1.00 39.10 197 THR B O 1
ATOM 10533 N N . SER B 1 217 ? 74.562 25.318 34.226 1.00 38.02 198 SER B N 1
ATOM 10534 C CA . SER B 1 217 ? 75.701 24.734 33.480 1.00 39.03 198 SER B CA 1
ATOM 10535 C C . SER B 1 217 ? 75.469 24.743 31.954 1.00 39.73 198 SER B C 1
ATOM 10536 O O . SER B 1 217 ? 76.429 24.853 31.187 1.00 40.17 198 SER B O 1
ATOM 10539 N N . ASN B 1 218 ? 74.212 24.554 31.534 1.00 40.30 199 ASN B N 1
ATOM 10540 C CA . ASN B 1 218 ? 73.849 24.493 30.107 1.00 39.79 199 ASN B CA 1
ATOM 10541 C C . ASN B 1 218 ? 74.158 25.824 29.421 1.00 39.51 199 ASN B C 1
ATOM 10542 O O . ASN B 1 218 ? 74.676 25.821 28.313 1.00 41.01 199 ASN B O 1
ATOM 10547 N N . LEU B 1 219 ? 73.855 26.968 30.064 1.00 40.28 200 LEU B N 1
ATOM 10548 C CA . LEU B 1 219 ? 74.133 28.271 29.459 1.00 38.99 200 LEU B CA 1
ATOM 10549 C C . LEU B 1 219 ? 75.633 28.450 29.262 1.00 37.76 200 LEU B C 1
ATOM 10550 O O . LEU B 1 219 ? 76.040 28.967 28.253 1.00 37.46 200 LEU B O 1
ATOM 10555 N N . VAL B 1 220 ? 76.431 27.988 30.229 1.00 38.86 201 VAL B N 1
ATOM 10556 C CA . VAL B 1 220 ? 77.879 28.139 30.206 1.00 39.66 201 VAL B CA 1
ATOM 10557 C C . VAL B 1 220 ? 78.443 27.485 28.936 1.00 39.63 201 VAL B C 1
ATOM 10558 O O . VAL B 1 220 ? 79.345 28.052 28.310 1.00 37.82 201 VAL B O 1
ATOM 10562 N N . ASP B 1 221 ? 77.917 26.308 28.564 1.00 37.94 202 ASP B N 1
ATOM 10563 C CA . ASP B 1 221 ? 78.409 25.567 27.385 1.00 37.43 202 ASP B CA 1
ATOM 10564 C C . ASP B 1 221 ? 78.429 26.474 26.147 1.00 35.60 202 ASP B C 1
ATOM 10565 O O . ASP B 1 221 ? 79.316 26.370 25.336 1.00 35.74 202 ASP B O 1
ATOM 10570 N N . ALA B 1 222 ? 77.445 27.364 25.993 1.00 34.76 203 ALA B N 1
ATOM 10571 C CA . ALA B 1 222 ? 77.348 28.160 24.811 1.00 35.58 203 ALA B CA 1
ATOM 10572 C C . ALA B 1 222 ? 78.498 29.173 24.681 1.00 35.36 203 ALA B C 1
ATOM 10573 O O . ALA B 1 222 ? 78.684 29.770 23.590 1.00 35.31 203 ALA B O 1
ATOM 10575 N N . TYR B 1 223 ? 79.256 29.384 25.764 1.00 34.83 204 TYR B N 1
ATOM 10576 C CA . TYR B 1 223 ? 80.395 30.280 25.793 1.00 36.11 204 TYR B CA 1
ATOM 10577 C C . TYR B 1 223 ? 81.722 29.513 25.727 1.00 36.10 204 TYR B C 1
ATOM 10578 O O . TYR B 1 223 ? 82.786 30.140 25.750 1.00 36.15 204 TYR B O 1
ATOM 10587 N N . LYS B 1 224 ? 81.688 28.187 25.652 1.00 35.98 205 LYS B N 1
ATOM 10588 C CA . LYS B 1 224 ? 82.970 27.438 25.702 1.00 37.23 205 LYS B CA 1
ATOM 10589 C C . LYS B 1 224 ? 83.658 27.436 24.330 1.00 38.58 205 LYS B C 1
ATOM 10590 O O . LYS B 1 224 ? 83.028 27.326 23.277 1.00 38.20 205 LYS B O 1
ATOM 10596 N N . ARG B 1 225 ? 84.980 27.609 24.346 1.00 39.36 206 ARG B N 1
ATOM 10597 C CA . ARG B 1 225 ? 85.815 27.350 23.165 1.00 39.56 206 ARG B CA 1
ATOM 10598 C C . ARG B 1 225 ? 87.102 26.668 23.640 1.00 40.02 206 ARG B C 1
ATOM 10599 O O . ARG B 1 225 ? 87.839 27.244 24.456 1.00 38.71 206 ARG B O 1
ATOM 10607 N N . SER B 1 226 ? 87.300 25.429 23.166 1.00 39.83 207 SER B N 1
ATOM 10608 C CA . SER B 1 226 ? 88.486 24.615 23.453 1.00 41.36 207 SER B CA 1
ATOM 10609 C C . SER B 1 226 ? 89.390 24.550 22.215 1.00 41.95 207 SER B C 1
ATOM 10610 O O . SER B 1 226 ? 88.926 24.307 21.119 1.00 43.23 207 SER B O 1
ATOM 10613 N N . GLU B 1 227 ? 90.681 24.808 22.385 1.00 44.76 208 GLU B N 1
ATOM 10614 C CA . GLU B 1 227 ? 91.622 24.879 21.262 1.00 46.55 208 GLU B CA 1
ATOM 10615 C C . GLU B 1 227 ? 92.867 24.048 21.564 1.00 47.15 208 GLU B C 1
ATOM 10616 O O . GLU B 1 227 ? 93.256 23.884 22.708 1.00 48.26 208 GLU B O 1
ATOM 10622 N N . LEU B 1 228 ? 93.540 23.617 20.497 1.00 48.69 209 LEU B N 1
ATOM 10623 C CA . LEU B 1 228 ? 94.862 23.034 20.621 1.00 49.58 209 LEU B CA 1
ATOM 10624 C C . LEU B 1 228 ? 95.913 23.965 19.995 1.00 49.18 209 LEU B C 1
ATOM 10625 O O . LEU B 1 228 ? 95.715 24.495 18.943 1.00 51.42 209 LEU B O 1
ATOM 10630 N N . HIS B 1 229 ? 97.013 24.186 20.712 1.00 49.58 210 HIS B N 1
ATOM 10631 C CA . HIS B 1 229 ? 98.182 24.835 20.185 1.00 51.25 210 HIS B CA 1
ATOM 10632 C C . HIS B 1 229 ? 98.988 23.787 19.416 1.00 52.79 210 HIS B C 1
ATOM 10633 O O . HIS B 1 229 ? 99.573 22.881 20.022 1.00 52.16 210 HIS B O 1
ATOM 10640 N N . PRO B 1 230 ? 98.967 23.832 18.068 1.00 53.40 211 PRO B N 1
ATOM 10641 C CA . PRO B 1 230 ? 99.420 22.700 17.260 1.00 55.63 211 PRO B CA 1
ATOM 10642 C C . PRO B 1 230 ? 100.867 22.234 17.552 1.00 57.31 211 PRO B C 1
ATOM 10643 O O . PRO B 1 230 ? 101.100 21.034 17.788 1.00 59.40 211 PRO B O 1
ATOM 10647 N N . LYS B 1 231 ? 101.813 23.182 17.565 1.00 57.90 212 LYS B N 1
ATOM 10648 C CA . LYS B 1 231 ? 103.238 22.833 17.715 1.00 61.15 212 LYS B CA 1
ATOM 10649 C C . LYS B 1 231 ? 103.486 22.076 19.036 1.00 59.63 212 LYS B C 1
ATOM 10650 O O . LYS B 1 231 ? 104.295 21.178 19.066 1.00 63.20 212 LYS B O 1
ATOM 10654 N N . SER B 1 232 ? 102.820 22.469 20.124 1.00 55.66 213 SER B N 1
ATOM 10655 C CA . SER B 1 232 ? 103.137 21.981 21.462 1.00 54.74 213 SER B CA 1
ATOM 10656 C C . SER B 1 232 ? 102.219 20.826 21.897 1.00 53.99 213 SER B C 1
ATOM 10657 O O . SER B 1 232 ? 102.571 20.077 22.814 1.00 52.97 213 SER B O 1
ATOM 10660 N N . GLY B 1 233 ? 101.038 20.722 21.278 1.00 53.32 214 GLY B N 1
ATOM 10661 C CA . GLY B 1 233 ? 99.963 19.852 21.762 1.00 52.89 214 GLY B CA 1
ATOM 10662 C C . GLY B 1 233 ? 99.256 20.353 23.015 1.00 50.95 214 GLY B C 1
ATOM 10663 O O . GLY B 1 233 ? 98.474 19.613 23.585 1.00 51.54 214 GLY B O 1
ATOM 10664 N N . LEU B 1 234 ? 99.485 21.597 23.439 1.00 50.30 215 LEU B N 1
ATOM 10665 C CA . LEU B 1 234 ? 98.807 22.126 24.651 1.00 50.40 215 LEU B CA 1
ATOM 10666 C C . LEU B 1 234 ? 97.349 22.508 24.324 1.00 47.97 215 LEU B C 1
ATOM 10667 O O . LEU B 1 234 ? 97.054 23.110 23.288 1.00 47.79 215 LEU B O 1
ATOM 10672 N N . GLY B 1 235 ? 96.446 22.158 25.236 1.00 45.06 216 GLY B N 1
ATOM 10673 C CA . GLY B 1 235 ? 95.014 22.450 25.162 1.00 45.03 216 GLY B CA 1
ATOM 10674 C C . GLY B 1 235 ? 94.647 23.680 25.978 1.00 45.58 216 GLY B C 1
ATOM 10675 O O . GLY B 1 235 ? 95.100 23.820 27.113 1.00 46.17 216 GLY B O 1
ATOM 10676 N N . ILE B 1 236 ? 93.887 24.596 25.358 1.00 45.06 217 ILE B N 1
ATOM 10677 C CA . ILE B 1 236 ? 93.464 25.854 25.958 1.00 45.10 217 ILE B CA 1
ATOM 10678 C C . ILE B 1 236 ? 91.941 25.786 26.153 1.00 43.74 217 ILE B C 1
ATOM 10679 O O . ILE B 1 236 ? 91.194 25.570 25.185 1.00 42.69 217 ILE B O 1
ATOM 10684 N N . PHE B 1 237 ? 91.501 25.951 27.403 1.00 42.01 218 PHE B N 1
ATOM 10685 C CA . PHE B 1 237 ? 90.098 25.834 27.768 1.00 41.59 218 PHE B CA 1
ATOM 10686 C C . PHE B 1 237 ? 89.625 27.195 28.282 1.00 42.19 218 PHE B C 1
ATOM 10687 O O . PHE B 1 237 ? 89.948 27.581 29.401 1.00 43.05 218 PHE B O 1
ATOM 10695 N N . ALA B 1 238 ? 88.881 27.914 27.429 1.00 41.09 219 ALA B N 1
ATOM 10696 C CA . ALA B 1 238 ? 88.487 29.282 27.719 1.00 41.78 219 ALA B CA 1
ATOM 10697 C C . ALA B 1 238 ? 87.011 29.511 27.387 1.00 40.51 219 ALA B C 1
ATOM 10698 O O . ALA B 1 238 ? 86.330 28.644 26.878 1.00 38.72 219 ALA B O 1
ATOM 10700 N N . LEU B 1 239 ? 86.561 30.735 27.687 1.00 41.95 220 LEU B N 1
ATOM 10701 C CA . LEU B 1 239 ? 85.235 31.221 27.336 1.00 41.91 220 LEU B CA 1
ATOM 10702 C C . LEU B 1 239 ? 85.395 32.213 26.198 1.00 41.58 220 LEU B C 1
ATOM 10703 O O . LEU B 1 239 ? 86.447 32.810 26.092 1.00 44.82 220 LEU B O 1
ATOM 10708 N N . SER B 1 240 ? 84.345 32.384 25.390 1.00 40.02 221 SER B N 1
ATOM 10709 C CA . SER B 1 240 ? 84.340 33.385 24.352 1.00 41.17 221 SER B CA 1
ATOM 10710 C C . SER B 1 240 ? 84.171 34.785 24.965 1.00 40.89 221 SER B C 1
ATOM 10711 O O . SER B 1 240 ? 84.529 35.739 24.376 1.00 42.82 221 SER B O 1
ATOM 10714 N N . ALA B 1 241 ? 83.547 34.857 26.133 1.00 40.55 222 ALA B N 1
ATOM 10715 C CA . ALA B 1 241 ? 83.372 36.086 26.936 1.00 41.18 222 ALA B CA 1
ATOM 10716 C C . ALA B 1 241 ? 83.103 35.653 28.382 1.00 41.68 222 ALA B C 1
ATOM 10717 O O . ALA B 1 241 ? 82.632 34.556 28.591 1.00 40.26 222 ALA B O 1
ATOM 10719 N N . ILE B 1 242 ? 83.481 36.483 29.362 1.00 43.20 223 ILE B N 1
ATOM 10720 C CA . ILE B 1 242 ? 83.071 36.244 30.754 1.00 43.83 223 ILE B CA 1
ATOM 10721 C C . ILE B 1 242 ? 81.570 36.508 30.791 1.00 43.10 223 ILE B C 1
ATOM 10722 O O . ILE B 1 242 ? 81.105 37.514 30.265 1.00 46.81 223 ILE B O 1
ATOM 10727 N N . ILE B 1 243 ? 80.827 35.604 31.401 1.00 42.58 224 ILE B N 1
ATOM 10728 C CA . ILE B 1 243 ? 79.386 35.688 31.413 1.00 43.89 224 ILE B CA 1
ATOM 10729 C C . ILE B 1 243 ? 78.948 36.689 32.486 1.00 45.61 224 ILE B C 1
ATOM 10730 O O . ILE B 1 243 ? 79.248 36.515 33.619 1.00 45.83 224 ILE B O 1
ATOM 10735 N N . VAL B 1 244 ? 78.192 37.703 32.094 1.00 47.77 225 VAL B N 1
ATOM 10736 C CA . VAL B 1 244 ? 77.839 38.785 32.982 1.00 52.49 225 VAL B CA 1
ATOM 10737 C C . VAL B 1 244 ? 76.449 39.312 32.584 1.00 54.85 225 VAL B C 1
ATOM 10738 O O . VAL B 1 244 ? 76.069 39.249 31.423 1.00 52.32 225 VAL B O 1
ATOM 10742 N N . ASP B 1 245 ? 75.707 39.852 33.556 1.00 58.82 226 ASP B N 1
ATOM 10743 C CA . ASP B 1 245 ? 74.374 40.426 33.327 1.00 61.10 226 ASP B CA 1
ATOM 10744 C C . ASP B 1 245 ? 74.447 41.776 32.585 1.00 59.68 226 ASP B C 1
ATOM 10745 O O . ASP B 1 245 ? 73.562 42.125 31.812 1.00 67.15 226 ASP B O 1
ATOM 10750 N N . LYS B 1 246 ? 75.514 42.536 32.790 1.00 55.96 227 LYS B N 1
ATOM 10751 C CA . LYS B 1 246 ? 75.667 43.844 32.217 1.00 54.30 227 LYS B CA 1
ATOM 10752 C C . LYS B 1 246 ? 75.691 43.748 30.683 1.00 52.48 227 LYS B C 1
ATOM 10753 O O . LYS B 1 246 ? 76.303 42.868 30.137 1.00 52.26 227 LYS B O 1
ATOM 10755 N N . ALA B 1 247 ? 75.074 44.715 30.010 1.00 51.90 228 ALA B N 1
ATOM 10756 C CA . ALA B 1 247 ? 75.206 44.925 28.577 1.00 51.50 228 ALA B CA 1
ATOM 10757 C C . ALA B 1 247 ? 76.523 45.645 28.267 1.00 50.69 228 ALA B C 1
ATOM 10758 O O . ALA B 1 247 ? 76.519 46.744 27.728 1.00 50.25 228 ALA B O 1
ATOM 10760 N N . GLU B 1 248 ? 77.645 44.992 28.560 1.00 50.61 229 GLU B N 1
ATOM 10761 C CA . GLU B 1 248 ? 78.919 45.613 28.338 1.00 53.17 229 GLU B CA 1
ATOM 10762 C C . GLU B 1 248 ? 79.938 44.542 27.953 1.00 49.24 229 GLU B C 1
ATOM 10763 O O . GLU B 1 248 ? 79.744 43.363 28.228 1.00 45.47 229 GLU B O 1
ATOM 10769 N N . PRO B 1 249 ? 80.999 44.922 27.206 1.00 47.41 230 PRO B N 1
ATOM 10770 C CA . PRO B 1 249 ? 82.003 43.959 26.774 1.00 47.07 230 PRO B CA 1
ATOM 10771 C C . PRO B 1 249 ? 82.673 43.296 27.982 1.00 46.99 230 PRO B C 1
ATOM 10772 O O . PRO B 1 249 ? 82.838 43.942 28.994 1.00 50.52 230 PRO B O 1
ATOM 10776 N N . SER B 1 250 ? 83.065 42.036 27.834 1.00 45.12 231 SER B N 1
ATOM 10777 C CA . SER B 1 250 ? 83.557 41.244 28.909 1.00 46.09 231 SER B CA 1
ATOM 10778 C C . SER B 1 250 ? 84.537 40.174 28.392 1.00 44.21 231 SER B C 1
ATOM 10779 O O . SER B 1 250 ? 84.160 39.035 28.164 1.00 44.11 231 SER B O 1
ATOM 10782 N N . GLU B 1 251 ? 85.793 40.562 28.203 1.00 45.36 232 GLU B N 1
ATOM 10783 C CA . GLU B 1 251 ? 86.831 39.737 27.583 1.00 45.19 232 GLU B CA 1
ATOM 10784 C C . GLU B 1 251 ? 87.299 38.683 28.581 1.00 46.00 232 GLU B C 1
ATOM 10785 O O . GLU B 1 251 ? 87.419 38.980 29.788 1.00 47.60 232 GLU B O 1
ATOM 10791 N N . ALA B 1 252 ? 87.574 37.471 28.067 1.00 44.60 233 ALA B N 1
ATOM 10792 C CA . ALA B 1 252 ? 88.085 36.371 28.852 1.00 44.54 233 ALA B CA 1
ATOM 10793 C C . ALA B 1 252 ? 89.537 36.104 28.436 1.00 45.03 233 ALA B C 1
ATOM 10794 O O . ALA B 1 252 ? 89.801 35.420 27.447 1.00 44.80 233 ALA B O 1
ATOM 10796 N N . LEU B 1 253 ? 90.466 36.645 29.221 1.00 45.29 234 LEU B N 1
ATOM 10797 C CA . LEU B 1 253 ? 91.864 36.726 28.845 1.00 45.85 234 LEU B CA 1
ATOM 10798 C C . LEU B 1 253 ? 92.692 35.796 29.729 1.00 45.80 234 LEU B C 1
ATOM 10799 O O . LEU B 1 253 ? 93.883 35.966 29.819 1.00 46.36 234 LEU B O 1
ATOM 10804 N N . LYS B 1 254 ? 92.044 34.824 30.378 1.00 45.59 235 LYS B N 1
ATOM 10805 C CA . LYS B 1 254 ? 92.750 33.710 30.976 1.00 46.83 235 LYS B CA 1
ATOM 10806 C C . LYS B 1 254 ? 92.066 32.409 30.584 1.00 44.51 235 LYS B C 1
ATOM 10807 O O . LYS B 1 254 ? 90.947 32.415 30.102 1.00 44.06 235 LYS B O 1
ATOM 10813 N N . ALA B 1 255 ? 92.763 31.302 30.833 1.00 44.55 236 ALA B N 1
ATOM 10814 C CA . ALA B 1 255 ? 92.309 29.974 30.443 1.00 43.38 236 ALA B CA 1
ATOM 10815 C C . ALA B 1 255 ? 92.783 28.928 31.454 1.00 43.13 236 ALA B C 1
ATOM 10816 O O . ALA B 1 255 ? 93.695 29.171 32.207 1.00 43.90 236 ALA B O 1
ATOM 10818 N N . ASN B 1 256 ? 92.114 27.774 31.462 1.00 41.89 237 ASN B N 1
ATOM 10819 C CA . ASN B 1 256 ? 92.673 26.564 32.012 1.00 43.24 237 ASN B CA 1
ATOM 10820 C C . ASN B 1 256 ? 93.395 25.817 30.882 1.00 44.20 237 ASN B C 1
ATOM 10821 O O . ASN B 1 256 ? 93.058 26.032 29.690 1.00 44.04 237 ASN B O 1
ATOM 10826 N N . ILE B 1 257 ? 94.379 24.977 31.243 1.00 44.82 238 ILE B N 1
ATOM 10827 C CA . ILE B 1 257 ? 95.256 24.322 30.248 1.00 47.01 238 ILE B CA 1
ATOM 10828 C C . ILE B 1 257 ? 95.514 22.868 30.644 1.00 46.45 238 ILE B C 1
ATOM 10829 O O . ILE B 1 257 ? 95.482 22.517 31.830 1.00 46.49 238 ILE B O 1
ATOM 10834 N N . ALA B 1 258 ? 95.830 22.067 29.624 1.00 45.50 239 ALA B N 1
ATOM 10835 C CA . ALA B 1 258 ? 96.368 20.738 29.800 1.00 47.39 239 ALA B CA 1
ATOM 10836 C C . ALA B 1 258 ? 97.344 20.453 28.657 1.00 48.45 239 ALA B C 1
ATOM 10837 O O . ALA B 1 258 ? 97.141 20.908 27.525 1.00 48.71 239 ALA B O 1
ATOM 10839 N N . TRP B 1 259 ? 98.407 19.718 28.986 1.00 49.08 240 TRP B N 1
ATOM 10840 C CA . TRP B 1 259 ? 99.440 19.324 28.061 1.00 49.66 240 TRP B CA 1
ATOM 10841 C C . TRP B 1 259 ? 100.034 17.985 28.511 1.00 51.16 240 TRP B C 1
ATOM 10842 O O . TRP B 1 259 ? 99.653 17.449 29.562 1.00 51.11 240 TRP B O 1
ATOM 10853 N N . SER B 1 260 ? 100.946 17.452 27.699 1.00 51.76 241 SER B N 1
ATOM 10854 C CA . SER B 1 260 ? 101.333 16.069 27.792 1.00 54.39 241 SER B CA 1
ATOM 10855 C C . SER B 1 260 ? 102.798 15.875 27.406 1.00 55.80 241 SER B C 1
ATOM 10856 O O . SER B 1 260 ? 103.309 16.597 26.557 1.00 54.26 241 SER B O 1
ATOM 10859 N N . LEU B 1 261 ? 103.412 14.842 27.999 1.00 57.08 242 LEU B N 1
ATOM 10860 C CA . LEU B 1 261 ? 104.750 14.346 27.666 1.00 57.57 242 LEU B CA 1
ATOM 10861 C C . LEU B 1 261 ? 104.715 12.814 27.619 1.00 59.52 242 LEU B C 1
ATOM 10862 O O . LEU B 1 261 ? 104.024 12.183 28.455 1.00 58.37 242 LEU B O 1
ATOM 10867 N N . GLY B 1 262 ? 105.462 12.226 26.678 1.00 61.12 243 GLY B N 1
ATOM 10868 C CA . GLY B 1 262 ? 105.812 10.818 26.761 1.00 65.06 243 GLY B CA 1
ATOM 10869 C C . GLY B 1 262 ? 105.206 9.948 25.670 1.00 67.78 243 GLY B C 1
ATOM 10870 O O . GLY B 1 262 ? 105.581 8.779 25.579 1.00 68.94 243 GLY B O 1
ATOM 10871 N N . LEU B 1 263 ? 104.254 10.470 24.884 1.00 69.19 244 LEU B N 1
ATOM 10872 C CA . LEU B 1 263 ? 103.605 9.681 23.812 1.00 70.92 244 LEU B CA 1
ATOM 10873 C C . LEU B 1 263 ? 104.106 10.178 22.453 1.00 72.81 244 LEU B C 1
ATOM 10874 O O . LEU B 1 263 ? 104.292 11.379 22.261 1.00 74.12 244 LEU B O 1
ATOM 10879 N N . ASN B 1 264 ? 104.325 9.247 21.522 1.00 73.28 245 ASN B N 1
ATOM 10880 C CA . ASN B 1 264 ? 104.927 9.571 20.247 1.00 75.26 245 ASN B CA 1
ATOM 10881 C C . ASN B 1 264 ? 103.828 9.918 19.236 1.00 71.84 245 ASN B C 1
ATOM 10882 O O . ASN B 1 264 ? 102.835 9.196 19.124 1.00 72.89 245 ASN B O 1
ATOM 10887 N N . ASN B 1 265 ? 104.018 11.057 18.559 1.00 69.15 246 ASN B N 1
ATOM 10888 C CA . ASN B 1 265 ? 103.175 11.588 17.468 1.00 68.04 246 ASN B CA 1
ATOM 10889 C C . ASN B 1 265 ? 101.691 11.432 17.785 1.00 64.15 246 ASN B C 1
ATOM 10890 O O . ASN B 1 265 ? 100.956 10.856 16.998 1.00 62.96 246 ASN B O 1
ATOM 10892 N N . PRO B 1 266 ? 101.193 11.952 18.929 1.00 62.52 247 PRO B N 1
ATOM 10893 C CA . PRO B 1 266 ? 99.794 11.745 19.313 1.00 61.11 247 PRO B CA 1
ATOM 10894 C C . PRO B 1 266 ? 98.821 12.563 18.447 1.00 59.25 247 PRO B C 1
ATOM 10895 O O . PRO B 1 266 ? 99.172 13.617 17.956 1.00 55.80 247 PRO B O 1
ATOM 10899 N N . LYS B 1 267 ? 97.618 12.031 18.249 1.00 58.46 248 LYS B N 1
ATOM 10900 C CA . LYS B 1 267 ? 96.480 12.813 17.825 1.00 59.17 248 LYS B CA 1
ATOM 10901 C C . LYS B 1 267 ? 95.778 13.354 19.077 1.00 56.96 248 LYS B C 1
ATOM 10902 O O . LYS B 1 267 ? 95.877 12.754 20.143 1.00 57.71 248 LYS B O 1
ATOM 10908 N N . TYR B 1 268 ? 95.116 14.508 18.944 1.00 52.85 249 TYR B N 1
ATOM 10909 C CA . TYR B 1 268 ? 94.521 15.163 20.091 1.00 51.51 249 TYR B CA 1
ATOM 10910 C C . TYR B 1 268 ? 93.032 15.388 19.861 1.00 49.26 249 TYR B C 1
ATOM 10911 O O . TYR B 1 268 ? 92.623 15.711 18.742 1.00 49.24 249 TYR B O 1
ATOM 10920 N N . LEU B 1 269 ? 92.251 15.195 20.926 1.00 47.56 250 LEU B N 1
ATOM 10921 C CA . LEU B 1 269 ? 90.874 15.688 21.010 1.00 46.55 250 LEU B CA 1
ATOM 10922 C C . LEU B 1 269 ? 90.797 16.801 22.056 1.00 44.23 250 LEU B C 1
ATOM 10923 O O . LEU B 1 269 ? 91.507 16.746 23.073 1.00 42.23 250 LEU B O 1
ATOM 10928 N N . VAL B 1 270 ? 89.917 17.787 21.822 1.00 44.43 251 VAL B N 1
ATOM 10929 C CA . VAL B 1 270 ? 89.707 18.874 22.829 1.00 43.46 251 VAL B CA 1
ATOM 10930 C C . VAL B 1 270 ? 88.245 18.899 23.281 1.00 42.34 251 VAL B C 1
ATOM 10931 O O . VAL B 1 270 ? 87.745 19.919 23.781 1.00 41.30 251 VAL B O 1
ATOM 10935 N N . SER B 1 271 ? 87.593 17.751 23.128 1.00 42.57 252 SER B N 1
ATOM 10936 C CA . SER B 1 271 ? 86.226 17.530 23.481 1.00 42.08 252 SER B CA 1
ATOM 10937 C C . SER B 1 271 ? 86.003 16.033 23.618 1.00 42.19 252 SER B C 1
ATOM 10938 O O . SER B 1 271 ? 86.857 15.224 23.187 1.00 41.10 252 SER B O 1
ATOM 10941 N N . SER B 1 272 ? 84.836 15.684 24.181 1.00 42.04 253 SER B N 1
ATOM 10942 C CA . SER B 1 272 ? 84.442 14.298 24.349 1.00 42.46 253 SER B CA 1
ATOM 10943 C C . SER B 1 272 ? 83.502 13.855 23.211 1.00 42.91 253 SER B C 1
ATOM 10944 O O . SER B 1 272 ? 82.912 12.784 23.316 1.00 43.39 253 SER B O 1
ATOM 10947 N N . LEU B 1 273 ? 83.388 14.648 22.128 1.00 43.18 254 LEU B N 1
ATOM 10948 C CA . LEU B 1 273 ? 82.413 14.368 21.042 1.00 43.92 254 LEU B CA 1
ATOM 10949 C C . LEU B 1 273 ? 82.655 12.979 20.424 1.00 43.83 254 LEU B C 1
ATOM 10950 O O . LEU B 1 273 ? 81.708 12.339 20.051 1.00 42.92 254 LEU B O 1
ATOM 10955 N N . GLN B 1 274 ? 83.919 12.558 20.267 1.00 44.49 255 GLN B N 1
ATOM 10956 C CA . GLN B 1 274 ? 84.228 11.299 19.531 1.00 46.32 255 GLN B CA 1
ATOM 10957 C C . GLN B 1 274 ? 84.526 10.132 20.489 1.00 47.44 255 GLN B C 1
ATOM 10958 O O . GLN B 1 274 ? 84.906 9.053 20.054 1.00 49.58 255 GLN B O 1
ATOM 10964 N N . LEU B 1 275 ? 84.336 10.339 21.789 1.00 47.51 256 LEU B N 1
ATOM 10965 C CA . LEU B 1 275 ? 84.727 9.349 22.784 1.00 50.02 256 LEU B CA 1
ATOM 10966 C C . LEU B 1 275 ? 83.963 8.041 22.532 1.00 49.68 256 LEU B C 1
ATOM 10967 O O . LEU B 1 275 ? 84.507 6.948 22.525 1.00 50.99 256 LEU B O 1
ATOM 10972 N N . ASN B 1 276 ? 82.672 8.171 22.273 1.00 49.20 257 ASN B N 1
ATOM 10973 C CA . ASN B 1 276 ? 81.840 7.015 22.074 1.00 50.15 257 ASN B CA 1
ATOM 10974 C C . ASN B 1 276 ? 82.187 6.274 20.772 1.00 50.40 257 ASN B C 1
ATOM 10975 O O . ASN B 1 276 ? 82.062 5.063 20.701 1.00 48.52 257 ASN B O 1
ATOM 10980 N N . HIS B 1 277 ? 82.588 7.008 19.736 1.00 51.14 258 HIS B N 1
ATOM 10981 C CA . HIS B 1 277 ? 83.035 6.420 18.491 1.00 53.31 258 HIS B CA 1
ATOM 10982 C C . HIS B 1 277 ? 84.212 5.456 18.753 1.00 51.52 258 HIS B C 1
ATOM 10983 O O . HIS B 1 277 ? 84.239 4.348 18.228 1.00 50.02 258 HIS B O 1
ATOM 10990 N N . PHE B 1 278 ? 85.165 5.896 19.580 1.00 49.48 259 PHE B N 1
ATOM 10991 C CA . PHE B 1 278 ? 86.334 5.109 19.960 1.00 51.00 259 PHE B CA 1
ATOM 10992 C C . PHE B 1 278 ? 85.934 3.888 20.814 1.00 51.33 259 PHE B C 1
ATOM 10993 O O . PHE B 1 278 ? 86.518 2.782 20.687 1.00 52.29 259 PHE B O 1
ATOM 11001 N N . ARG B 1 279 ? 84.970 4.110 21.711 1.00 49.15 260 ARG B N 1
ATOM 11002 C CA . ARG B 1 279 ? 84.433 3.093 22.568 1.00 50.81 260 ARG B CA 1
ATOM 11003 C C . ARG B 1 279 ? 83.857 1.955 21.711 1.00 53.72 260 ARG B C 1
ATOM 11004 O O . ARG B 1 279 ? 83.896 0.773 22.102 1.00 54.86 260 ARG B O 1
ATOM 11012 N N . ASN B 1 280 ? 83.350 2.304 20.525 1.00 55.28 261 ASN B N 1
ATOM 11013 C CA . ASN B 1 280 ? 82.728 1.334 19.626 1.00 57.49 261 ASN B CA 1
ATOM 11014 C C . ASN B 1 280 ? 83.751 0.792 18.618 1.00 60.16 261 ASN B C 1
ATOM 11015 O O . ASN B 1 280 ? 83.349 0.216 17.597 1.00 60.88 261 ASN B O 1
ATOM 11020 N N . GLY B 1 281 ? 85.054 0.974 18.898 1.00 60.13 262 GLY B N 1
ATOM 11021 C CA . GLY B 1 281 ? 86.124 0.324 18.134 1.00 61.19 262 GLY B CA 1
ATOM 11022 C C . GLY B 1 281 ? 86.532 1.075 16.874 1.00 61.82 262 GLY B C 1
ATOM 11023 O O . GLY B 1 281 ? 87.283 0.553 16.088 1.00 64.64 262 GLY B O 1
ATOM 11024 N N . LYS B 1 282 ? 86.074 2.318 16.698 1.00 62.19 263 LYS B N 1
ATOM 11025 C CA . LYS B 1 282 ? 86.455 3.145 15.527 1.00 64.40 263 LYS B CA 1
ATOM 11026 C C . LYS B 1 282 ? 87.557 4.138 15.898 1.00 60.12 263 LYS B C 1
ATOM 11027 O O . LYS B 1 282 ? 87.903 4.316 17.060 1.00 60.35 263 LYS B O 1
ATOM 11033 N N . SER B 1 283 ? 88.158 4.710 14.857 1.00 59.63 264 SER B N 1
ATOM 11034 C CA . SER B 1 283 ? 89.311 5.635 14.967 1.00 58.86 264 SER B CA 1
ATOM 11035 C C . SER B 1 283 ? 88.776 7.069 14.972 1.00 56.61 264 SER B C 1
ATOM 11036 O O . SER B 1 283 ? 87.648 7.315 14.557 1.00 57.47 264 SER B O 1
ATOM 11039 N N . ILE B 1 284 ? 89.581 7.998 15.479 1.00 54.02 265 ILE B N 1
ATOM 11040 C CA . ILE B 1 284 ? 89.108 9.335 15.720 1.00 53.66 265 ILE B CA 1
ATOM 11041 C C . ILE B 1 284 ? 89.784 10.276 14.718 1.00 53.02 265 ILE B C 1
ATOM 11042 O O . ILE B 1 284 ? 90.779 9.931 14.085 1.00 52.59 265 ILE B O 1
ATOM 11047 N N . SER B 1 285 ? 89.188 11.458 14.556 1.00 52.55 266 SER B N 1
ATOM 11048 C CA . SER B 1 285 ? 89.785 12.586 13.820 1.00 53.56 266 SER B CA 1
ATOM 11049 C C . SER B 1 285 ? 90.364 13.593 14.807 1.00 52.96 266 SER B C 1
ATOM 11050 O O . SER B 1 285 ? 89.748 13.870 15.839 1.00 51.24 266 SER B O 1
ATOM 11053 N N . PRO B 1 286 ? 91.545 14.179 14.511 1.00 52.06 267 PRO B N 1
ATOM 11054 C CA . PRO B 1 286 ? 92.119 15.209 15.369 1.00 51.55 267 PRO B CA 1
ATOM 11055 C C . PRO B 1 286 ? 91.173 16.417 15.446 1.00 49.37 267 PRO B C 1
ATOM 11056 O O . PRO B 1 286 ? 90.486 16.704 14.510 1.00 47.45 267 PRO B O 1
ATOM 11060 N N . GLU B 1 287 ? 91.164 17.096 16.593 1.00 49.53 268 GLU B N 1
ATOM 11061 C CA . GLU B 1 287 ? 90.387 18.329 16.826 1.00 46.69 268 GLU B CA 1
ATOM 11062 C C . GLU B 1 287 ? 91.368 19.406 17.263 1.00 45.79 268 GLU B C 1
ATOM 11063 O O . GLU B 1 287 ? 92.331 19.093 17.951 1.00 44.52 268 GLU B O 1
ATOM 11069 N N . ASP B 1 288 ? 91.147 20.658 16.852 1.00 46.87 269 ASP B N 1
ATOM 11070 C CA . ASP B 1 288 ? 91.975 21.746 17.384 1.00 47.45 269 ASP B CA 1
ATOM 11071 C C . ASP B 1 288 ? 91.141 22.985 17.755 1.00 45.76 269 ASP B C 1
ATOM 11072 O O . ASP B 1 288 ? 91.699 23.927 18.249 1.00 44.56 269 ASP B O 1
ATOM 11077 N N . ASP B 1 289 ? 89.825 22.976 17.483 1.00 45.13 270 ASP B N 1
ATOM 11078 C CA . ASP B 1 289 ? 88.951 24.123 17.708 1.00 44.53 270 ASP B CA 1
ATOM 11079 C C . ASP B 1 289 ? 87.498 23.624 17.817 1.00 43.26 270 ASP B C 1
ATOM 11080 O O . ASP B 1 289 ? 86.835 23.388 16.809 1.00 44.97 270 ASP B O 1
ATOM 11085 N N . ILE B 1 290 ? 87.009 23.465 19.051 1.00 41.49 271 ILE B N 1
ATOM 11086 C CA . ILE B 1 290 ? 85.634 23.019 19.314 1.00 40.54 271 ILE B CA 1
ATOM 11087 C C . ILE B 1 290 ? 84.926 24.089 20.151 1.00 40.09 271 ILE B C 1
ATOM 11088 O O . ILE B 1 290 ? 85.436 24.501 21.187 1.00 39.67 271 ILE B O 1
ATOM 11093 N N . LYS B 1 291 ? 83.741 24.482 19.692 1.00 40.03 272 LYS B N 1
ATOM 11094 C CA . LYS B 1 291 ? 82.948 25.566 20.268 1.00 41.13 272 LYS B CA 1
ATOM 11095 C C . LYS B 1 291 ? 81.669 24.969 20.843 1.00 40.93 272 LYS B C 1
ATOM 11096 O O . LYS B 1 291 ? 81.086 24.057 20.246 1.00 43.54 272 LYS B O 1
ATOM 11102 N N . GLY B 1 292 ? 81.250 25.456 22.019 1.00 38.43 273 GLY B N 1
ATOM 11103 C CA . GLY B 1 292 ? 79.939 25.127 22.527 1.00 37.53 273 GLY B CA 1
ATOM 11104 C C . GLY B 1 292 ? 79.861 23.808 23.276 1.00 37.28 273 GLY B C 1
ATOM 11105 O O . GLY B 1 292 ? 78.758 23.348 23.556 1.00 38.07 273 GLY B O 1
ATOM 11106 N N . GLU B 1 293 ? 80.995 23.200 23.639 1.00 37.70 274 GLU B N 1
ATOM 11107 C CA . GLU B 1 293 ? 81.007 21.865 24.240 1.00 38.27 274 GLU B CA 1
ATOM 11108 C C . GLU B 1 293 ? 81.937 21.861 25.454 1.00 38.74 274 GLU B C 1
ATOM 11109 O O . GLU B 1 293 ? 82.868 22.641 25.550 1.00 38.75 274 GLU B O 1
ATOM 11115 N N . LYS B 1 294 ? 81.647 20.956 26.383 1.00 40.35 275 LYS B N 1
ATOM 11116 C CA . LYS B 1 294 ? 82.507 20.706 27.516 1.00 40.47 275 LYS B CA 1
ATOM 11117 C C . LYS B 1 294 ? 83.930 20.455 27.013 1.00 40.62 275 LYS B C 1
ATOM 11118 O O . LYS B 1 294 ? 84.131 19.682 26.071 1.00 41.49 275 LYS B O 1
ATOM 11124 N N . GLY B 1 295 ? 84.898 21.117 27.642 1.00 39.30 276 GLY B N 1
ATOM 11125 C CA . GLY B 1 295 ? 86.294 20.884 27.387 1.00 40.16 276 GLY B CA 1
ATOM 11126 C C . GLY B 1 295 ? 86.739 19.492 27.767 1.00 39.91 276 GLY B C 1
ATOM 11127 O O . GLY B 1 295 ? 86.249 18.881 28.728 1.00 39.64 276 GLY B O 1
ATOM 11128 N N . ALA B 1 296 ? 87.683 18.978 26.983 1.00 41.15 277 ALA B N 1
ATOM 11129 C CA . ALA B 1 296 ? 88.389 17.736 27.300 1.00 41.33 277 ALA B CA 1
ATOM 11130 C C . ALA B 1 296 ? 89.774 17.766 26.651 1.00 41.88 277 ALA B C 1
ATOM 11131 O O . ALA B 1 296 ? 90.052 18.593 25.791 1.00 42.88 277 ALA B O 1
ATOM 11133 N N . TYR B 1 297 ? 90.645 16.865 27.108 1.00 42.18 278 TYR B N 1
ATOM 11134 C CA . TYR B 1 297 ? 91.973 16.750 26.589 1.00 43.20 278 TYR B CA 1
ATOM 11135 C C . TYR B 1 297 ? 92.299 15.264 26.525 1.00 44.74 278 TYR B C 1
ATOM 11136 O O . TYR B 1 297 ? 92.486 14.636 27.552 1.00 44.08 278 TYR B O 1
ATOM 11145 N N . PHE B 1 298 ? 92.306 14.720 25.304 1.00 46.02 279 PHE B N 1
ATOM 11146 C CA . PHE B 1 298 ? 92.590 13.302 25.087 1.00 46.23 279 PHE B CA 1
ATOM 11147 C C . PHE B 1 298 ? 93.758 13.165 24.113 1.00 47.32 279 PHE B C 1
ATOM 11148 O O . PHE B 1 298 ? 93.872 13.926 23.122 1.00 46.43 279 PHE B O 1
ATOM 11156 N N . LEU B 1 299 ? 94.627 12.207 24.424 1.00 48.32 280 LEU B N 1
ATOM 11157 C CA . LEU B 1 299 ? 95.709 11.798 23.539 1.00 51.02 280 LEU B CA 1
ATOM 11158 C C . LEU B 1 299 ? 95.359 10.442 22.938 1.00 50.88 280 LEU B C 1
ATOM 11159 O O . LEU B 1 299 ? 94.894 9.545 23.653 1.00 49.28 280 LEU B O 1
ATOM 11164 N N . ASN B 1 300 ? 95.569 10.322 21.629 1.00 52.25 281 ASN B N 1
ATOM 11165 C CA . ASN B 1 300 ? 95.418 9.063 20.914 1.00 53.65 281 ASN B CA 1
ATOM 11166 C C . ASN B 1 300 ? 96.761 8.680 20.290 1.00 56.04 281 ASN B C 1
ATOM 11167 O O . ASN B 1 300 ? 97.318 9.436 19.491 1.00 55.59 281 ASN B O 1
ATOM 11172 N N . THR B 1 301 ? 97.276 7.511 20.676 1.00 57.84 282 THR B N 1
ATOM 11173 C CA . THR B 1 301 ? 98.487 6.961 20.048 1.00 59.82 282 THR B CA 1
ATOM 11174 C C . THR B 1 301 ? 98.314 5.454 19.814 1.00 60.45 282 THR B C 1
ATOM 11175 O O . THR B 1 301 ? 97.476 4.799 20.454 1.00 58.79 282 THR B O 1
ATOM 11179 N N . VAL B 1 302 ? 99.099 4.934 18.871 1.00 62.28 283 VAL B N 1
ATOM 11180 C CA . VAL B 1 302 ? 99.190 3.516 18.561 1.00 64.66 283 VAL B CA 1
ATOM 11181 C C . VAL B 1 302 ? 100.598 3.068 18.957 1.00 66.54 283 VAL B C 1
ATOM 11182 O O . VAL B 1 302 ? 101.559 3.735 18.634 1.00 67.46 283 VAL B O 1
ATOM 11186 N N . MET B 1 303 ? 100.683 1.946 19.674 1.00 68.07 284 MET B N 1
ATOM 11187 C CA . MET B 1 303 ? 101.935 1.405 20.178 1.00 69.34 284 MET B CA 1
ATOM 11188 C C . MET B 1 303 ? 101.866 -0.125 20.121 1.00 69.74 284 MET B C 1
ATOM 11189 O O . MET B 1 303 ? 100.781 -0.712 20.093 1.00 67.88 284 MET B O 1
ATOM 11194 N N . THR B 1 304 ? 103.047 -0.747 20.076 1.00 70.22 285 THR B N 1
ATOM 11195 C CA . THR B 1 304 ? 103.231 -2.183 20.246 1.00 71.70 285 THR B CA 1
ATOM 11196 C C . THR B 1 304 ? 103.767 -2.402 21.663 1.00 71.31 285 THR B C 1
ATOM 11197 O O . THR B 1 304 ? 104.847 -1.938 21.987 1.00 73.24 285 THR B O 1
ATOM 11201 N N . LEU B 1 305 ? 102.988 -3.054 22.515 1.00 69.81 286 LEU B N 1
ATOM 11202 C CA . LEU B 1 305 ? 103.404 -3.237 23.883 1.00 70.64 286 LEU B CA 1
ATOM 11203 C C . LEU B 1 305 ? 103.851 -4.690 24.040 1.00 72.49 286 LEU B C 1
ATOM 11204 O O . LEU B 1 305 ? 103.030 -5.604 24.089 1.00 72.34 286 LEU B O 1
ATOM 11209 N N . GLU B 1 306 ? 105.174 -4.869 24.076 1.00 74.63 287 GLU B N 1
ATOM 11210 C CA . GLU B 1 306 ? 105.814 -6.171 24.176 1.00 77.78 287 GLU B CA 1
ATOM 11211 C C . GLU B 1 306 ? 105.468 -6.799 25.533 1.00 76.61 287 GLU B C 1
ATOM 11212 O O . GLU B 1 306 ? 105.117 -6.102 26.473 1.00 75.01 287 GLU B O 1
ATOM 11218 N N . ALA B 1 307 ? 105.588 -8.128 25.611 1.00 79.39 288 ALA B N 1
ATOM 11219 C CA . ALA B 1 307 ? 105.434 -8.890 26.849 1.00 78.90 288 ALA B CA 1
ATOM 11220 C C . ALA B 1 307 ? 106.383 -8.325 27.906 1.00 78.51 288 ALA B C 1
ATOM 11221 O O . ALA B 1 307 ? 107.476 -7.920 27.590 1.00 79.75 288 ALA B O 1
ATOM 11223 N N . ASN B 1 308 ? 105.924 -8.295 29.156 1.00 77.32 289 ASN B N 1
ATOM 11224 C CA . ASN B 1 308 ? 106.755 -7.958 30.296 1.00 78.38 289 ASN B CA 1
ATOM 11225 C C . ASN B 1 308 ? 107.390 -6.569 30.128 1.00 77.09 289 ASN B C 1
ATOM 11226 O O . ASN B 1 308 ? 108.553 -6.382 30.487 1.00 79.67 289 ASN B O 1
ATOM 11231 N N . THR B 1 309 ? 106.629 -5.607 29.595 1.00 75.33 290 THR B N 1
ATOM 11232 C CA . THR B 1 309 ? 107.091 -4.221 29.414 1.00 74.45 290 THR B CA 1
ATOM 11233 C C . THR B 1 309 ? 105.996 -3.250 29.874 1.00 73.33 290 THR B C 1
ATOM 11234 O O . THR B 1 309 ? 104.847 -3.617 29.998 1.00 71.57 290 THR B O 1
ATOM 11238 N N . GLN B 1 310 ? 106.392 -1.997 30.085 1.00 72.68 291 GLN B N 1
ATOM 11239 C CA . GLN B 1 310 ? 105.567 -0.978 30.651 1.00 71.99 291 GLN B CA 1
ATOM 11240 C C . GLN B 1 310 ? 105.806 0.335 29.892 1.00 71.68 291 GLN B C 1
ATOM 11241 O O . GLN B 1 310 ? 106.946 0.682 29.595 1.00 70.83 291 GLN B O 1
ATOM 11247 N N . LYS B 1 311 ? 104.719 1.046 29.589 1.00 70.71 292 LYS B N 1
ATOM 11248 C CA . LYS B 1 311 ? 104.785 2.350 28.948 1.00 73.66 292 LYS B CA 1
ATOM 11249 C C . LYS B 1 311 ? 104.240 3.408 29.913 1.00 71.50 292 LYS B C 1
ATOM 11250 O O . LYS B 1 311 ? 103.235 3.159 30.585 1.00 69.26 292 LYS B O 1
ATOM 11256 N N . GLU B 1 312 ? 104.909 4.572 29.971 1.00 69.98 293 GLU B N 1
ATOM 11257 C CA . GLU B 1 312 ? 104.519 5.648 30.876 1.00 69.31 293 GLU B CA 1
ATOM 11258 C C . GLU B 1 312 ? 104.338 6.960 30.101 1.00 65.83 293 GLU B C 1
ATOM 11259 O O . GLU B 1 312 ? 104.952 7.190 29.066 1.00 67.03 293 GLU B O 1
ATOM 11265 N N . TRP B 1 313 ? 103.460 7.815 30.629 1.00 62.15 294 TRP B N 1
ATOM 11266 C CA . TRP B 1 313 ? 103.263 9.177 30.118 1.00 59.62 294 TRP B CA 1
ATOM 11267 C C . TRP B 1 313 ? 102.651 10.046 31.214 1.00 58.34 294 TRP B C 1
ATOM 11268 O O . TRP B 1 313 ? 102.210 9.514 32.225 1.00 56.84 294 TRP B O 1
ATOM 11279 N N . MET B 1 314 ? 102.639 11.371 31.014 1.00 57.60 295 MET B N 1
ATOM 11280 C CA . MET B 1 314 ? 101.983 12.231 31.954 1.00 57.27 295 MET B CA 1
ATOM 11281 C C . MET B 1 314 ? 101.202 13.338 31.242 1.00 55.87 295 MET B C 1
ATOM 11282 O O . MET B 1 314 ? 101.486 13.726 30.112 1.00 54.96 295 MET B O 1
ATOM 11287 N N . ILE B 1 315 ? 100.145 13.771 31.929 1.00 53.89 296 ILE B N 1
ATOM 11288 C CA . ILE B 1 315 ? 99.331 14.891 31.562 1.00 52.19 296 ILE B CA 1
ATOM 11289 C C . ILE B 1 315 ? 99.419 15.895 32.706 1.00 50.74 296 ILE B C 1
ATOM 11290 O O . ILE B 1 315 ? 99.336 15.531 33.867 1.00 51.28 296 ILE B O 1
ATOM 11295 N N . ILE B 1 316 ? 99.608 17.160 32.348 1.00 50.69 297 ILE B N 1
ATOM 11296 C CA . ILE B 1 316 ? 99.744 18.261 33.258 1.00 50.46 297 ILE B CA 1
ATOM 11297 C C . ILE B 1 316 ? 98.578 19.211 32.982 1.00 50.77 297 ILE B C 1
ATOM 11298 O O . ILE B 1 316 ? 98.301 19.536 31.815 1.00 52.22 297 ILE B O 1
ATOM 11303 N N . ALA B 1 317 ? 97.929 19.691 34.047 1.00 49.94 298 ALA B N 1
ATOM 11304 C CA . ALA B 1 317 ? 96.840 20.640 33.902 1.00 49.31 298 ALA B CA 1
ATOM 11305 C C . ALA B 1 317 ? 96.975 21.730 34.961 1.00 48.79 298 ALA B C 1
ATOM 11306 O O . ALA B 1 317 ? 97.308 21.439 36.113 1.00 48.41 298 ALA B O 1
ATOM 11308 N N . ASN B 1 318 ? 96.652 22.970 34.573 1.00 46.76 299 ASN B N 1
ATOM 11309 C CA . ASN B 1 318 ? 96.781 24.088 35.470 1.00 47.29 299 ASN B CA 1
ATOM 11310 C C . ASN B 1 318 ? 95.642 25.086 35.235 1.00 47.12 299 ASN B C 1
ATOM 11311 O O . ASN B 1 318 ? 94.986 25.063 34.191 1.00 48.76 299 ASN B O 1
ATOM 11316 N N . VAL B 1 319 ? 95.417 25.961 36.224 1.00 47.47 300 VAL B N 1
ATOM 11317 C CA . VAL B 1 319 ? 94.325 26.907 36.184 1.00 46.29 300 VAL B CA 1
ATOM 11318 C C . VAL B 1 319 ? 94.878 28.330 36.118 1.00 47.11 300 VAL B C 1
ATOM 11319 O O . VAL B 1 319 ? 96.034 28.565 36.417 1.00 47.88 300 VAL B O 1
ATOM 11323 N N . ASN B 1 320 ? 94.023 29.265 35.693 1.00 46.51 301 ASN B N 1
ATOM 11324 C CA . ASN B 1 320 ? 94.257 30.692 35.850 1.00 47.29 301 ASN B CA 1
ATOM 11325 C C . ASN B 1 320 ? 95.516 31.119 35.070 1.00 48.14 301 ASN B C 1
ATOM 11326 O O . ASN B 1 320 ? 96.333 31.830 35.581 1.00 48.09 301 ASN B O 1
ATOM 11331 N N . GLN B 1 321 ? 95.610 30.728 33.795 1.00 47.58 302 GLN B N 1
ATOM 11332 C CA . GLN B 1 321 ? 96.773 30.984 32.946 1.00 48.36 302 GLN B CA 1
ATOM 11333 C C . GLN B 1 321 ? 96.482 32.143 31.974 1.00 48.50 302 GLN B C 1
ATOM 11334 O O . GLN B 1 321 ? 95.484 32.096 31.247 1.00 47.17 302 GLN B O 1
ATOM 11340 N N . ASP B 1 322 ? 97.365 33.149 31.933 1.00 48.95 303 ASP B N 1
ATOM 11341 C CA . ASP B 1 322 ? 97.278 34.255 30.956 1.00 50.53 303 ASP B CA 1
ATOM 11342 C C . ASP B 1 322 ? 98.155 33.939 29.735 1.00 50.18 303 ASP B C 1
ATOM 11343 O O . ASP B 1 322 ? 98.770 32.878 29.697 1.00 49.48 303 ASP B O 1
ATOM 11348 N N . HIS B 1 323 ? 98.166 34.843 28.735 1.00 50.67 304 HIS B N 1
ATOM 11349 C CA . HIS B 1 323 ? 98.876 34.620 27.447 1.00 52.05 304 HIS B CA 1
ATOM 11350 C C . HIS B 1 323 ? 100.361 34.297 27.700 1.00 53.29 304 HIS B C 1
ATOM 11351 O O . HIS B 1 323 ? 100.909 33.346 27.121 1.00 52.96 304 HIS B O 1
ATOM 11358 N N . SER B 1 324 ? 100.993 35.073 28.591 1.00 53.43 305 SER B N 1
ATOM 11359 C CA . SER B 1 324 ? 102.390 34.925 28.924 1.00 54.23 305 SER B CA 1
ATOM 11360 C C . SER B 1 324 ? 102.654 33.551 29.558 1.00 54.60 305 SER B C 1
ATOM 11361 O O . SER B 1 324 ? 103.609 32.876 29.203 1.00 55.75 305 SER B O 1
ATOM 11364 N N . ASP B 1 325 ? 101.819 33.145 30.505 1.00 54.50 306 ASP B N 1
ATOM 11365 C CA . ASP B 1 325 ? 101.955 31.821 31.129 1.00 54.69 306 ASP B CA 1
ATOM 11366 C C . ASP B 1 325 ? 101.912 30.705 30.075 1.00 54.57 306 ASP B C 1
ATOM 11367 O O . ASP B 1 325 ? 102.643 29.733 30.157 1.00 53.95 306 ASP B O 1
ATOM 11372 N N . ILE B 1 326 ? 101.001 30.825 29.106 1.00 53.99 307 ILE B N 1
ATOM 11373 C CA . ILE B 1 326 ? 100.793 29.772 28.113 1.00 53.87 307 ILE B CA 1
ATOM 11374 C C . ILE B 1 326 ? 102.002 29.699 27.164 1.00 54.08 307 ILE B C 1
ATOM 11375 O O . ILE B 1 326 ? 102.455 28.603 26.834 1.00 53.81 307 ILE B O 1
ATOM 11380 N N . ILE B 1 327 ? 102.547 30.857 26.773 1.00 54.75 308 ILE B N 1
ATOM 11381 C CA . ILE B 1 327 ? 103.682 30.899 25.848 1.00 55.75 308 ILE B CA 1
ATOM 11382 C C . ILE B 1 327 ? 104.909 30.271 26.514 1.00 55.87 308 ILE B C 1
ATOM 11383 O O . ILE B 1 327 ? 105.673 29.593 25.871 1.00 55.47 308 ILE B O 1
ATOM 11388 N N . ALA B 1 328 ? 105.067 30.495 27.816 1.00 56.86 309 ALA B N 1
ATOM 11389 C CA . ALA B 1 328 ? 106.173 29.951 28.586 1.00 56.98 309 ALA B CA 1
ATOM 11390 C C . ALA B 1 328 ? 106.117 28.417 28.551 1.00 57.33 309 ALA B C 1
ATOM 11391 O O . ALA B 1 328 ? 107.116 27.781 28.303 1.00 58.79 309 ALA B O 1
ATOM 11393 N N . ILE B 1 329 ? 104.936 27.830 28.754 1.00 57.04 310 ILE B N 1
ATOM 11394 C CA . ILE B 1 329 ? 104.776 26.367 28.652 1.00 56.70 310 ILE B CA 1
ATOM 11395 C C . ILE B 1 329 ? 105.036 25.900 27.209 1.00 55.92 310 ILE B C 1
ATOM 11396 O O . ILE B 1 329 ? 105.689 24.890 27.011 1.00 55.64 310 ILE B O 1
ATOM 11401 N N . THR B 1 330 ? 104.509 26.609 26.206 1.00 55.23 311 THR B N 1
ATOM 11402 C CA . THR B 1 330 ? 104.707 26.151 24.815 1.00 57.23 311 THR B CA 1
ATOM 11403 C C . THR B 1 330 ? 106.200 26.170 24.459 1.00 58.59 311 THR B C 1
ATOM 11404 O O . THR B 1 330 ? 106.676 25.307 23.747 1.00 60.81 311 THR B O 1
ATOM 11408 N N . GLU B 1 331 ? 106.923 27.170 24.957 1.00 59.53 312 GLU B N 1
ATOM 11409 C CA . GLU B 1 331 ? 108.365 27.284 24.740 1.00 61.37 312 GLU B CA 1
ATOM 11410 C C . GLU B 1 331 ? 109.110 26.146 25.444 1.00 62.00 312 GLU B C 1
ATOM 11411 O O . GLU B 1 331 ? 110.052 25.601 24.893 1.00 62.08 312 GLU B O 1
ATOM 11417 N N . THR B 1 332 ? 108.688 25.828 26.672 1.00 62.09 313 THR B N 1
ATOM 11418 C CA . THR B 1 332 ? 109.296 24.788 27.479 1.00 63.17 313 THR B CA 1
ATOM 11419 C C . THR B 1 332 ? 109.121 23.437 26.774 1.00 63.12 313 THR B C 1
ATOM 11420 O O . THR B 1 332 ? 110.048 22.657 26.696 1.00 64.31 313 THR B O 1
ATOM 11424 N N . ILE B 1 333 ? 107.916 23.172 26.266 1.00 61.85 314 ILE B N 1
ATOM 11425 C CA . ILE B 1 333 ? 107.633 21.926 25.590 1.00 62.37 314 ILE B CA 1
ATOM 11426 C C . ILE B 1 333 ? 108.575 21.780 24.385 1.00 64.85 314 ILE B C 1
ATOM 11427 O O . ILE B 1 333 ? 109.090 20.711 24.129 1.00 65.41 314 ILE B O 1
ATOM 11432 N N . GLN B 1 334 ? 108.816 22.874 23.663 1.00 66.82 315 GLN B N 1
ATOM 11433 C CA . GLN B 1 334 ? 109.612 22.836 22.438 1.00 69.78 315 GLN B CA 1
ATOM 11434 C C . GLN B 1 334 ? 111.127 22.805 22.736 1.00 69.26 315 GLN B C 1
ATOM 11435 O O . GLN B 1 334 ? 111.846 22.161 21.997 1.00 69.45 315 GLN B O 1
ATOM 11441 N N . ASN B 1 335 ? 111.603 23.455 23.811 1.00 67.67 316 ASN B N 1
ATOM 11442 C CA . ASN B 1 335 ? 113.034 23.705 24.008 1.00 69.57 316 ASN B CA 1
ATOM 11443 C C . ASN B 1 335 ? 113.641 23.034 25.246 1.00 69.56 316 ASN B C 1
ATOM 11444 O O . ASN B 1 335 ? 114.858 22.970 25.360 1.00 69.71 316 ASN B O 1
ATOM 11449 N N . ASN B 1 336 ? 112.839 22.641 26.230 1.00 69.04 317 ASN B N 1
ATOM 11450 C CA . ASN B 1 336 ? 113.409 22.169 27.505 1.00 70.15 317 ASN B CA 1
ATOM 11451 C C . ASN B 1 336 ? 113.395 20.638 27.511 1.00 70.18 317 ASN B C 1
ATOM 11452 O O . ASN B 1 336 ? 112.356 20.014 27.787 1.00 70.61 317 ASN B O 1
ATOM 11457 N N . LYS B 1 337 ? 114.573 20.067 27.235 1.00 73.06 318 LYS B N 1
ATOM 11458 C CA . LYS B 1 337 ? 114.827 18.625 27.114 1.00 74.61 318 LYS B CA 1
ATOM 11459 C C . LYS B 1 337 ? 114.573 17.908 28.454 1.00 74.71 318 LYS B C 1
ATOM 11460 O O . LYS B 1 337 ? 114.213 16.731 28.472 1.00 73.33 318 LYS B O 1
ATOM 11462 N N . LYS B 1 338 ? 114.725 18.622 29.575 1.00 74.49 319 LYS B N 1
ATOM 11463 C CA . LYS B 1 338 ? 114.603 18.018 30.887 1.00 75.02 319 LYS B CA 1
ATOM 11464 C C . LYS B 1 338 ? 113.272 18.392 31.562 1.00 71.12 319 LYS B C 1
ATOM 11465 O O . LYS B 1 338 ? 113.186 18.331 32.780 1.00 70.20 319 LYS B O 1
ATOM 11471 N N . ILE B 1 339 ? 112.218 18.705 30.788 1.00 67.67 320 ILE B N 1
ATOM 11472 C CA . ILE B 1 339 ? 110.949 19.224 31.383 1.00 63.60 320 ILE B CA 1
ATOM 11473 C C . ILE B 1 339 ? 110.290 18.157 32.270 1.00 62.06 320 ILE B C 1
ATOM 11474 O O . ILE B 1 339 ? 109.775 18.495 33.330 1.00 60.55 320 ILE B O 1
ATOM 11479 N N . ALA B 1 340 ? 110.333 16.883 31.863 1.00 62.22 321 ALA B N 1
ATOM 11480 C CA . ALA B 1 340 ? 109.784 15.788 32.678 1.00 61.74 321 ALA B CA 1
ATOM 11481 C C . ALA B 1 340 ? 110.482 15.740 34.046 1.00 63.89 321 ALA B C 1
ATOM 11482 O O . ALA B 1 340 ? 109.817 15.636 35.091 1.00 62.86 321 ALA B O 1
ATOM 11484 N N . GLU B 1 341 ? 111.819 15.820 34.046 1.00 65.46 322 GLU B N 1
ATOM 11485 C CA . GLU B 1 341 ? 112.580 15.811 35.287 1.00 66.99 322 GLU B CA 1
ATOM 11486 C C . GLU B 1 341 ? 112.203 17.012 36.164 1.00 64.82 322 GLU B C 1
ATOM 11487 O O . GLU B 1 341 ? 112.115 16.866 37.370 1.00 63.19 322 GLU B O 1
ATOM 11493 N N . ASP B 1 342 ? 112.056 18.196 35.555 1.00 63.95 323 ASP B N 1
ATOM 11494 C CA . ASP B 1 342 ? 111.719 19.428 36.291 1.00 64.16 323 ASP B CA 1
ATOM 11495 C C . ASP B 1 342 ? 110.345 19.282 36.966 1.00 62.70 323 ASP B C 1
ATOM 11496 O O . ASP B 1 342 ? 110.170 19.741 38.097 1.00 64.16 323 ASP B O 1
ATOM 11501 N N . ILE B 1 343 ? 109.375 18.674 36.265 1.00 60.39 324 ILE B N 1
ATOM 11502 C CA . ILE B 1 343 ? 108.045 18.399 36.824 1.00 60.30 324 ILE B CA 1
ATOM 11503 C C . ILE B 1 343 ? 108.181 17.469 38.050 1.00 60.76 324 ILE B C 1
ATOM 11504 O O . ILE B 1 343 ? 107.655 17.783 39.107 1.00 59.65 324 ILE B O 1
ATOM 11509 N N . ASN B 1 344 ? 108.905 16.353 37.904 1.00 62.21 325 ASN B N 1
ATOM 11510 C CA . ASN B 1 344 ? 109.105 15.363 39.000 1.00 63.46 325 ASN B CA 1
ATOM 11511 C C . ASN B 1 344 ? 109.834 16.010 40.183 1.00 64.30 325 ASN B C 1
ATOM 11512 O O . ASN B 1 344 ? 109.456 15.794 41.331 1.00 66.84 325 ASN B O 1
ATOM 11517 N N . THR B 1 345 ? 110.841 16.837 39.901 1.00 64.64 326 THR B N 1
ATOM 11518 C CA . THR B 1 345 ? 111.537 17.575 40.954 1.00 63.81 326 THR B CA 1
ATOM 11519 C C . THR B 1 345 ? 110.546 18.451 41.733 1.00 61.70 326 THR B C 1
ATOM 11520 O O . THR B 1 345 ? 110.605 18.474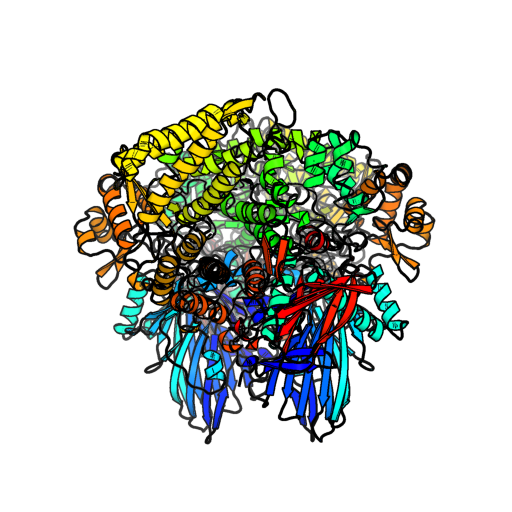 42.950 1.00 60.54 326 THR B O 1
ATOM 11524 N N . ASP B 1 346 ? 109.656 19.175 41.030 1.00 60.32 327 ASP B N 1
ATOM 11525 C CA . ASP B 1 346 ? 108.739 20.117 41.705 1.00 60.08 327 ASP B CA 1
ATOM 11526 C C . ASP B 1 346 ? 107.693 19.328 42.521 1.00 60.07 327 ASP B C 1
ATOM 11527 O O . ASP B 1 346 ? 107.287 19.787 43.601 1.00 62.12 327 ASP B O 1
ATOM 11532 N N . ILE B 1 347 ? 107.276 18.148 42.040 1.00 58.95 328 ILE B N 1
ATOM 11533 C CA . ILE B 1 347 ? 106.380 17.283 42.810 1.00 59.84 328 ILE B CA 1
ATOM 11534 C C . ILE B 1 347 ? 107.039 16.941 44.159 1.00 60.25 328 ILE B C 1
ATOM 11535 O O . ILE B 1 347 ? 106.436 17.152 45.223 1.00 59.84 328 ILE B O 1
ATOM 11540 N N . GLU B 1 348 ? 108.272 16.430 44.110 1.00 61.14 329 GLU B N 1
ATOM 11541 C CA . GLU B 1 348 ? 108.993 15.986 45.327 1.00 62.92 329 GLU B CA 1
ATOM 11542 C C . GLU B 1 348 ? 109.304 17.179 46.243 1.00 62.65 329 GLU B C 1
ATOM 11543 O O . GLU B 1 348 ? 109.304 17.015 47.456 1.00 63.60 329 GLU B O 1
ATOM 11549 N N . LEU B 1 349 ? 109.563 18.365 45.677 1.00 62.02 330 LEU B N 1
ATOM 11550 C CA . LEU B 1 349 ? 109.750 19.580 46.493 1.00 62.63 330 LEU B CA 1
ATOM 11551 C C . LEU B 1 349 ? 108.485 19.815 47.328 1.00 61.80 330 LEU B C 1
ATOM 11552 O O . LEU B 1 349 ? 108.577 20.243 48.468 1.00 61.91 330 LEU B O 1
ATOM 11557 N N . GLY B 1 350 ? 107.316 19.563 46.716 1.00 60.27 331 GLY B N 1
ATOM 11558 C CA . GLY B 1 350 ? 106.033 19.708 47.353 1.00 59.35 331 GLY B CA 1
ATOM 11559 C C . GLY B 1 350 ? 105.914 18.822 48.583 1.00 59.51 331 GLY B C 1
ATOM 11560 O O . GLY B 1 350 ? 105.515 19.275 49.642 1.00 58.78 331 GLY B O 1
ATOM 11561 N N . THR B 1 351 ? 106.268 17.550 48.430 1.00 60.55 332 THR B N 1
ATOM 11562 C CA . THR B 1 351 ? 106.282 16.614 49.551 1.00 63.11 332 THR B CA 1
ATOM 11563 C C . THR B 1 351 ? 107.233 17.107 50.652 1.00 65.24 332 THR B C 1
ATOM 11564 O O . THR B 1 351 ? 106.889 17.119 51.851 1.00 64.70 332 THR B O 1
ATOM 11568 N N . LYS B 1 352 ? 108.435 17.516 50.242 1.00 66.94 333 LYS B N 1
ATOM 11569 C CA . LYS B 1 352 ? 109.436 17.955 51.188 1.00 70.16 333 LYS B CA 1
ATOM 11570 C C . LYS B 1 352 ? 108.912 19.147 52.006 1.00 70.83 333 LYS B C 1
ATOM 11571 O O . LYS B 1 352 ? 109.091 19.177 53.218 1.00 70.85 333 LYS B O 1
ATOM 11577 N N . ARG B 1 353 ? 108.281 20.128 51.338 1.00 70.01 334 ARG B N 1
ATOM 11578 C CA . ARG B 1 353 ? 107.746 21.328 52.021 1.00 70.28 334 ARG B CA 1
ATOM 11579 C C . ARG B 1 353 ? 106.591 20.938 52.958 1.00 67.34 334 ARG B C 1
ATOM 11580 O O . ARG B 1 353 ? 106.475 21.469 54.056 1.00 67.37 334 ARG B O 1
ATOM 11588 N N . LEU B 1 354 ? 105.747 20.002 52.520 1.00 64.89 335 LEU B N 1
ATOM 11589 C CA . LEU B 1 354 ? 104.643 19.512 53.335 1.00 64.14 335 LEU B CA 1
ATOM 11590 C C . LEU B 1 354 ? 105.191 18.921 54.646 1.00 64.89 335 LEU B C 1
ATOM 11591 O O . LEU B 1 354 ? 104.670 19.198 55.732 1.00 64.28 335 LEU B O 1
ATOM 11596 N N . ILE B 1 355 ? 106.222 18.086 54.522 1.00 65.99 336 ILE B N 1
ATOM 11597 C CA . ILE B 1 355 ? 106.891 17.444 55.678 1.00 68.39 336 ILE B CA 1
ATOM 11598 C C . ILE B 1 355 ? 107.488 18.527 56.593 1.00 68.68 336 ILE B C 1
ATOM 11599 O O . ILE B 1 355 ? 107.370 18.442 57.809 1.00 67.95 336 ILE B O 1
ATOM 11604 N N . GLU B 1 356 ? 108.121 19.550 56.004 1.00 67.93 337 GLU B N 1
ATOM 11605 C CA . GLU B 1 356 ? 108.733 20.597 56.824 1.00 69.31 337 GLU B CA 1
ATOM 11606 C C . GLU B 1 356 ? 107.676 21.334 57.657 1.00 68.96 337 GLU B C 1
ATOM 11607 O O . GLU B 1 356 ? 107.903 21.629 58.834 1.00 69.44 337 GLU B O 1
ATOM 11613 N N . LEU B 1 357 ? 106.531 21.651 57.040 1.00 67.99 338 LEU B N 1
ATOM 11614 C CA . LEU B 1 357 ? 105.452 22.352 57.747 1.00 67.96 338 LEU B CA 1
ATOM 11615 C C . LEU B 1 357 ? 104.989 21.494 58.934 1.00 68.17 338 LEU B C 1
ATOM 11616 O O . LEU B 1 357 ? 104.953 21.974 60.075 1.00 70.70 338 LEU B O 1
ATOM 11621 N N . ASN B 1 358 ? 104.663 20.229 58.639 1.00 66.15 339 ASN B N 1
ATOM 11622 C CA . ASN B 1 358 ? 104.031 19.316 59.573 1.00 65.95 339 ASN B CA 1
ATOM 11623 C C . ASN B 1 358 ? 105.015 18.953 60.696 1.00 67.21 339 ASN B C 1
ATOM 11624 O O . ASN B 1 358 ? 104.642 18.877 61.864 1.00 67.13 339 ASN B O 1
ATOM 11629 N N . ALA B 1 359 ? 106.279 18.722 60.330 1.00 68.62 340 ALA B N 1
ATOM 11630 C CA . ALA B 1 359 ? 107.320 18.311 61.283 1.00 68.37 340 ALA B CA 1
ATOM 11631 C C . ALA B 1 359 ? 107.552 19.414 62.324 1.00 69.49 340 ALA B C 1
ATOM 11632 O O . ALA B 1 359 ? 107.914 19.114 63.452 1.00 69.20 340 ALA B O 1
ATOM 11634 N N . SER B 1 360 ? 107.338 20.683 61.935 1.00 69.25 341 SER B N 1
ATOM 11635 C CA . SER B 1 360 ? 107.526 21.822 62.843 1.00 70.67 341 SER B CA 1
ATOM 11636 C C . SER B 1 360 ? 106.475 21.788 63.966 1.00 70.88 341 SER B C 1
ATOM 11637 O O . SER B 1 360 ? 106.665 22.406 65.015 1.00 70.78 341 SER B O 1
ATOM 11640 N N . SER B 1 361 ? 105.385 21.044 63.742 1.00 70.44 342 SER B N 1
ATOM 11641 C CA . SER B 1 361 ? 104.335 20.823 64.734 1.00 71.08 342 SER B CA 1
ATOM 11642 C C . SER B 1 361 ? 104.351 19.380 65.271 1.00 71.41 342 SER B C 1
ATOM 11643 O O . SER B 1 361 ? 103.319 18.869 65.656 1.00 70.74 342 SER B O 1
ATOM 11646 N N . ASP B 1 362 ? 105.527 18.741 65.275 1.00 72.36 343 ASP B N 1
ATOM 11647 C CA . ASP B 1 362 ? 105.773 17.436 65.914 1.00 73.02 343 ASP B CA 1
ATOM 11648 C C . ASP B 1 362 ? 104.969 16.307 65.252 1.00 70.69 343 ASP B C 1
ATOM 11649 O O . ASP B 1 362 ? 104.556 15.363 65.901 1.00 70.14 343 ASP B O 1
ATOM 11654 N N . ALA B 1 363 ? 104.849 16.358 63.931 1.00 68.88 344 ALA B N 1
ATOM 11655 C CA . ALA B 1 363 ? 104.090 15.363 63.175 1.00 67.97 344 ALA B CA 1
ATOM 11656 C C . ALA B 1 363 ? 104.820 14.011 63.090 1.00 68.00 344 ALA B C 1
ATOM 11657 O O . ALA B 1 363 ? 104.165 12.984 62.881 1.00 67.99 344 ALA B O 1
ATOM 11659 N N . LEU B 1 364 ? 106.153 14.002 63.202 1.00 68.53 345 LEU B N 1
ATOM 11660 C CA . LEU B 1 364 ? 106.945 12.810 62.825 1.00 69.76 345 LEU B CA 1
ATOM 11661 C C . LEU B 1 364 ? 107.177 11.903 64.050 1.00 71.24 345 LEU B C 1
ATOM 11662 O O . LEU B 1 364 ? 107.758 12.318 65.067 1.00 71.73 345 LEU B O 1
ATOM 11667 N N . GLN B 1 365 ? 106.678 10.666 63.937 1.00 71.53 346 GLN B N 1
ATOM 11668 C CA . GLN B 1 365 ? 106.871 9.587 64.916 1.00 73.13 346 GLN B CA 1
ATOM 11669 C C . GLN B 1 365 ? 107.245 8.301 64.169 1.00 73.39 346 GLN B C 1
ATOM 11670 O O . GLN B 1 365 ? 106.801 8.092 63.046 1.00 71.49 346 GLN B O 1
ATOM 11676 N N . LEU B 1 366 ? 108.064 7.454 64.802 1.00 76.32 347 LEU B N 1
ATOM 11677 C CA . LEU B 1 366 ? 108.384 6.125 64.281 1.00 77.06 347 LEU B CA 1
ATOM 11678 C C . LEU B 1 366 ? 108.322 5.108 65.430 1.00 77.95 347 LEU B C 1
ATOM 11679 O O . LEU B 1 366 ? 109.158 5.115 66.319 1.00 76.63 347 LEU B O 1
ATOM 11684 N N . THR B 1 367 ? 107.293 4.256 65.363 1.00 78.47 348 THR B N 1
ATOM 11685 C CA . THR B 1 367 ? 106.991 3.204 66.311 1.00 80.50 348 THR B CA 1
ATOM 11686 C C . THR B 1 367 ? 106.915 1.881 65.543 1.00 81.34 348 THR B C 1
ATOM 11687 O O . THR B 1 367 ? 107.214 1.834 64.358 1.00 81.62 348 THR B O 1
ATOM 11691 N N . ALA B 1 368 ? 106.500 0.814 66.228 1.00 82.76 349 ALA B N 1
ATOM 11692 C CA . ALA B 1 368 ? 106.312 -0.480 65.590 1.00 83.75 349 ALA B CA 1
ATOM 11693 C C . ALA B 1 368 ? 105.064 -0.466 64.705 1.00 82.50 349 ALA B C 1
ATOM 11694 O O . ALA B 1 368 ? 104.845 -1.413 63.984 1.00 83.54 349 ALA B O 1
ATOM 11696 N N . ASP B 1 369 ? 104.230 0.573 64.795 1.00 82.20 350 ASP B N 1
ATOM 11697 C CA . ASP B 1 369 ? 102.936 0.546 64.113 1.00 81.61 350 ASP B CA 1
ATOM 11698 C C . ASP B 1 369 ? 102.768 1.786 63.220 1.00 79.06 350 ASP B C 1
ATOM 11699 O O . ASP B 1 369 ? 102.445 2.883 63.712 1.00 77.13 350 ASP B O 1
ATOM 11704 N N . ASN B 1 370 ? 102.920 1.567 61.903 1.00 77.25 351 ASN B N 1
ATOM 11705 C CA . ASN B 1 370 ? 102.913 2.630 60.922 1.00 76.25 351 ASN B CA 1
ATOM 11706 C C . ASN B 1 370 ? 101.514 3.255 60.820 1.00 74.40 351 ASN B C 1
ATOM 11707 O O . ASN B 1 370 ? 101.402 4.435 60.443 1.00 72.39 351 ASN B O 1
ATOM 11712 N N . LEU B 1 371 ? 100.457 2.495 61.151 1.00 73.59 352 LEU B N 1
ATOM 11713 C CA . LEU B 1 371 ? 99.087 3.039 61.091 1.00 71.92 352 LEU B CA 1
ATOM 11714 C C . LEU B 1 371 ? 98.953 4.200 62.091 1.00 71.84 352 LEU B C 1
ATOM 11715 O O . LEU B 1 371 ? 98.447 5.278 61.740 1.00 69.18 352 LEU B O 1
ATOM 11720 N N . ARG B 1 372 ? 99.431 3.985 63.322 1.00 72.16 353 ARG B N 1
ATOM 11721 C CA . ARG B 1 372 ? 99.432 5.016 64.355 1.00 73.57 353 ARG B CA 1
ATOM 11722 C C . ARG B 1 372 ? 100.323 6.190 63.910 1.00 72.40 353 ARG B C 1
ATOM 11723 O O . ARG B 1 372 ? 99.940 7.349 64.028 1.00 70.95 353 ARG B O 1
ATOM 11731 N N . ASP B 1 373 ? 101.511 5.885 63.377 1.00 71.56 354 ASP B N 1
ATOM 11732 C CA . ASP B 1 373 ? 102.467 6.921 62.971 1.00 71.71 354 ASP B CA 1
ATOM 11733 C C . ASP B 1 373 ? 101.852 7.786 61.861 1.00 69.70 354 ASP B C 1
ATOM 11734 O O . ASP B 1 373 ? 102.021 9.023 61.862 1.00 70.01 354 ASP B O 1
ATOM 11739 N N . THR B 1 374 ? 101.128 7.135 60.940 1.00 67.25 355 THR B N 1
ATOM 11740 C CA . THR B 1 374 ? 100.523 7.817 59.806 1.00 65.75 355 THR B CA 1
ATOM 11741 C C . THR B 1 374 ? 99.342 8.679 60.281 1.00 65.07 355 THR B C 1
ATOM 11742 O O . THR B 1 374 ? 99.180 9.826 59.834 1.00 63.98 355 THR B O 1
ATOM 11746 N N . ARG B 1 375 ? 98.515 8.124 61.163 1.00 64.61 356 ARG B N 1
ATOM 11747 C CA . ARG B 1 375 ? 97.369 8.822 61.727 1.00 65.27 356 ARG B CA 1
ATOM 11748 C C . ARG B 1 375 ? 97.828 10.083 62.473 1.00 65.34 356 ARG B C 1
ATOM 11749 O O . ARG B 1 375 ? 97.179 11.129 62.355 1.00 64.48 356 ARG B O 1
ATOM 11757 N N . HIS B 1 376 ? 98.926 9.984 63.248 1.00 65.05 357 HIS B N 1
ATOM 11758 C CA . HIS B 1 376 ? 99.475 11.145 63.953 1.00 65.48 357 HIS B CA 1
ATOM 11759 C C . HIS B 1 376 ? 99.910 12.207 62.936 1.00 64.98 357 HIS B C 1
ATOM 11760 O O . HIS B 1 376 ? 99.710 13.418 63.152 1.00 64.77 357 HIS B O 1
ATOM 11767 N N . PHE B 1 377 ? 100.493 11.758 61.819 1.00 65.25 358 PHE B N 1
ATOM 11768 C CA . PHE B 1 377 ? 100.922 12.687 60.762 1.00 65.38 358 PHE B CA 1
ATOM 11769 C C . PHE B 1 377 ? 99.695 13.442 60.217 1.00 64.20 358 PHE B C 1
ATOM 11770 O O . PHE B 1 377 ? 99.678 14.678 60.155 1.00 62.81 358 PHE B O 1
ATOM 11778 N N . SER B 1 378 ? 98.647 12.702 59.859 1.00 63.57 359 SER B N 1
ATOM 11779 C CA . SER B 1 378 ? 97.477 13.311 59.218 1.00 62.69 359 SER B CA 1
ATOM 11780 C C . SER B 1 378 ? 96.702 14.159 60.246 1.00 64.31 359 SER B C 1
ATOM 11781 O O . SER B 1 378 ? 96.203 15.234 59.909 1.00 64.82 359 SER B O 1
ATOM 11784 N N . ASN B 1 379 ? 96.638 13.705 61.504 1.00 63.19 360 ASN B N 1
ATOM 11785 C CA . ASN B 1 379 ? 96.000 14.493 62.556 1.00 63.65 360 ASN B CA 1
ATOM 11786 C C . ASN B 1 379 ? 96.665 15.874 62.628 1.00 63.73 360 ASN B C 1
ATOM 11787 O O . ASN B 1 379 ? 95.990 16.906 62.687 1.00 62.33 360 ASN B O 1
ATOM 11792 N N . THR B 1 380 ? 98.004 15.886 62.638 1.00 63.48 361 THR B N 1
ATOM 11793 C CA . THR B 1 380 ? 98.755 17.111 62.812 1.00 64.49 361 THR B CA 1
ATOM 11794 C C . THR B 1 380 ? 98.532 18.002 61.592 1.00 64.01 361 THR B C 1
ATOM 11795 O O . THR B 1 380 ? 98.384 19.215 61.712 1.00 64.14 361 THR B O 1
ATOM 11799 N N . LEU B 1 381 ? 98.511 17.379 60.411 1.00 64.62 362 LEU B N 1
ATOM 11800 C CA . LEU B 1 381 ? 98.346 18.142 59.161 1.00 64.52 362 LEU B CA 1
ATOM 11801 C C . LEU B 1 381 ? 96.984 18.839 59.169 1.00 64.25 362 LEU B C 1
ATOM 11802 O O . LEU B 1 381 ? 96.902 20.040 58.863 1.00 63.29 362 LEU B O 1
ATOM 11807 N N . PHE B 1 382 ? 95.932 18.092 59.526 1.00 64.08 363 PHE B N 1
ATOM 11808 C CA . PHE B 1 382 ? 94.586 18.644 59.510 1.00 65.59 363 PHE B CA 1
ATOM 11809 C C . PHE B 1 382 ? 94.441 19.719 60.603 1.00 66.87 363 PHE B C 1
ATOM 11810 O O . PHE B 1 382 ? 93.623 20.657 60.451 1.00 67.76 363 PHE B O 1
ATOM 11818 N N . ASN B 1 383 ? 95.266 19.644 61.661 1.00 67.31 364 ASN B N 1
ATOM 11819 C CA . ASN B 1 383 ? 95.251 20.657 62.722 1.00 67.69 364 ASN B CA 1
ATOM 11820 C C . ASN B 1 383 ? 95.885 21.957 62.208 1.00 67.73 364 ASN B C 1
ATOM 11821 O O . ASN B 1 383 ? 95.335 23.040 62.438 1.00 67.74 364 ASN B O 1
ATOM 11826 N N . ILE B 1 384 ? 97.034 21.861 61.527 1.00 66.70 365 ILE B N 1
ATOM 11827 C CA . ILE B 1 384 ? 97.735 23.069 61.100 1.00 66.43 365 ILE B CA 1
ATOM 11828 C C . ILE B 1 384 ? 97.067 23.639 59.845 1.00 65.99 365 ILE B C 1
ATOM 11829 O O . ILE B 1 384 ? 97.166 24.838 59.602 1.00 66.21 365 ILE B O 1
ATOM 11834 N N . MET B 1 385 ? 96.387 22.795 59.059 1.00 65.59 366 MET B N 1
ATOM 11835 C CA . MET B 1 385 ? 95.612 23.301 57.914 1.00 63.02 366 MET B CA 1
ATOM 11836 C C . MET B 1 385 ? 94.496 24.231 58.412 1.00 62.85 366 MET B C 1
ATOM 11837 O O . MET B 1 385 ? 94.227 25.247 57.777 1.00 61.10 366 MET B O 1
ATOM 11842 N N . ARG B 1 386 ? 93.860 23.896 59.546 1.00 62.72 367 ARG B N 1
ATOM 11843 C CA . ARG B 1 386 ? 92.707 24.660 60.017 1.00 63.84 367 ARG B CA 1
ATOM 11844 C C . ARG B 1 386 ? 93.124 25.840 60.896 1.00 65.54 367 ARG B C 1
ATOM 11845 O O . ARG B 1 386 ? 92.533 26.899 60.759 1.00 66.16 367 ARG B O 1
ATOM 11853 N N . GLY B 1 387 ? 94.117 25.662 61.781 1.00 66.30 368 GLY B N 1
ATOM 11854 C CA . GLY B 1 387 ? 94.507 26.698 62.755 1.00 67.20 368 GLY B CA 1
ATOM 11855 C C . GLY B 1 387 ? 95.782 27.438 62.373 1.00 67.22 368 GLY B C 1
ATOM 11856 O O . GLY B 1 387 ? 96.090 28.494 62.935 1.00 67.23 368 GLY B O 1
ATOM 11857 N N . GLY B 1 388 ? 96.543 26.868 61.437 1.00 66.61 369 GLY B N 1
ATOM 11858 C CA . GLY B 1 388 ? 97.813 27.443 60.994 1.00 67.76 369 GLY B CA 1
ATOM 11859 C C . GLY B 1 388 ? 99.017 26.840 61.708 1.00 68.48 369 GLY B C 1
ATOM 11860 O O . GLY B 1 388 ? 98.870 26.098 62.685 1.00 67.25 369 GLY B O 1
ATOM 11861 N N . ILE B 1 389 ? 100.201 27.168 61.173 1.00 68.95 370 ILE B N 1
ATOM 11862 C CA . ILE B 1 389 ? 101.507 26.812 61.706 1.00 71.54 370 ILE B CA 1
ATOM 11863 C C . ILE B 1 389 ? 102.371 28.077 61.687 1.00 73.21 370 ILE B C 1
ATOM 11864 O O . ILE B 1 389 ? 102.245 28.916 60.777 1.00 71.90 370 ILE B O 1
ATOM 11869 N N . PHE B 1 390 ? 103.256 28.210 62.679 1.00 75.34 371 PHE B N 1
ATOM 11870 C CA . PHE B 1 390 ? 104.153 29.355 62.730 1.00 76.48 371 PHE B CA 1
ATOM 11871 C C . PHE B 1 390 ? 105.149 29.287 61.567 1.00 75.22 371 PHE B C 1
ATOM 11872 O O . PHE B 1 390 ? 105.599 28.202 61.145 1.00 73.38 371 PHE B O 1
ATOM 11880 N N . ASP B 1 391 ? 105.484 30.478 61.060 1.00 76.21 372 ASP B N 1
ATOM 11881 C CA . ASP B 1 391 ? 106.307 30.664 59.874 1.00 75.49 372 ASP B CA 1
ATOM 11882 C C . ASP B 1 391 ? 107.672 29.995 60.059 1.00 76.16 372 ASP B C 1
ATOM 11883 O O . ASP B 1 391 ? 108.094 29.213 59.215 1.00 75.39 372 ASP B O 1
ATOM 11888 N N . ASN B 1 392 ? 108.354 30.331 61.161 1.00 77.88 373 ASN B N 1
ATOM 11889 C CA . ASN B 1 392 ? 109.752 29.954 61.359 1.00 80.65 373 ASN B CA 1
ATOM 11890 C C . ASN B 1 392 ? 110.125 30.073 62.841 1.00 81.42 373 ASN B C 1
ATOM 11891 O O . ASN B 1 392 ? 110.664 31.092 63.289 1.00 82.61 373 ASN B O 1
ATOM 11896 N N . ASN B 1 393 ? 109.848 29.006 63.598 1.00 80.68 374 ASN B N 1
ATOM 11897 C CA . ASN B 1 393 ? 110.143 28.966 65.024 1.00 80.78 374 ASN B CA 1
ATOM 11898 C C . ASN B 1 393 ? 109.565 30.238 65.659 1.00 81.43 374 ASN B C 1
ATOM 11899 O O . ASN B 1 393 ? 108.369 30.515 65.467 1.00 80.09 374 ASN B O 1
ATOM 11904 N N . TYR B 1 394 ? 110.395 31.025 66.361 1.00 83.25 375 TYR B N 1
ATOM 11905 C CA . TYR B 1 394 ? 109.938 32.262 66.995 1.00 84.84 375 TYR B CA 1
ATOM 11906 C C . TYR B 1 394 ? 110.435 33.510 66.244 1.00 86.08 375 TYR B C 1
ATOM 11907 O O . TYR B 1 394 ? 110.521 34.593 66.839 1.00 88.58 375 TYR B O 1
ATOM 11916 N N . GLN B 1 395 ? 110.701 33.367 64.940 1.00 85.23 376 GLN B N 1
ATOM 11917 C CA . GLN B 1 395 ? 111.211 34.450 64.095 1.00 86.61 376 GLN B CA 1
ATOM 11918 C C . GLN B 1 395 ? 110.050 35.272 63.514 1.00 85.67 376 GLN B C 1
ATOM 11919 O O . GLN B 1 395 ? 109.011 34.735 63.141 1.00 83.31 376 GLN B O 1
ATOM 11925 N N . ILE B 1 396 ? 110.272 36.588 63.442 1.00 87.97 377 ILE B N 1
ATOM 11926 C CA . ILE B 1 396 ? 109.303 37.567 62.989 1.00 88.68 377 ILE B CA 1
ATOM 11927 C C . ILE B 1 396 ? 110.001 38.471 61.970 1.00 90.41 377 ILE B C 1
ATOM 11928 O O . ILE B 1 396 ? 111.173 38.816 62.167 1.00 91.58 377 ILE B O 1
ATOM 11933 N N . GLU B 1 397 ? 109.281 38.854 60.908 1.00 90.46 378 GLU B N 1
ATOM 11934 C CA . GLU B 1 397 ? 109.793 39.765 59.863 1.00 92.72 378 GLU B CA 1
ATOM 11935 C C . GLU B 1 397 ? 109.309 41.189 60.151 1.00 93.63 378 GLU B C 1
ATOM 11936 O O . GLU B 1 397 ? 108.144 41.391 60.475 1.00 93.68 378 GLU B O 1
ATOM 11942 N N . LYS B 1 398 ? 110.213 42.165 60.004 1.00 94.74 379 LYS B N 1
ATOM 11943 C CA . LYS B 1 398 ? 109.940 43.581 60.311 1.00 95.91 379 LYS B CA 1
ATOM 11944 C C . LYS B 1 398 ? 108.758 44.097 59.475 1.00 94.97 379 LYS B C 1
ATOM 11945 O O . LYS B 1 398 ? 107.879 44.787 59.997 1.00 95.12 379 LYS B O 1
ATOM 11947 N N . GLY B 1 399 ? 108.737 43.731 58.186 1.00 94.49 380 GLY B N 1
ATOM 11948 C CA . GLY B 1 399 ? 107.784 44.260 57.214 1.00 91.90 380 GLY B CA 1
ATOM 11949 C C . GLY B 1 399 ? 106.360 43.854 57.533 1.00 90.78 380 GLY B C 1
ATOM 11950 O O . GLY B 1 399 ? 105.452 44.695 57.556 1.00 92.39 380 GLY B O 1
ATOM 11951 N N . ASP B 1 400 ? 106.165 42.549 57.748 1.00 88.44 381 ASP B N 1
ATOM 11952 C CA . ASP B 1 400 ? 104.872 41.996 58.141 1.00 86.08 381 ASP B CA 1
ATOM 11953 C C . ASP B 1 400 ? 104.411 42.621 59.465 1.00 85.69 381 ASP B C 1
ATOM 11954 O O . ASP B 1 400 ? 103.262 43.050 59.606 1.00 85.00 381 ASP B O 1
ATOM 11959 N N . PHE B 1 401 ? 105.323 42.665 60.437 1.00 86.10 382 PHE B N 1
ATOM 11960 C CA . PHE B 1 401 ? 104.996 43.152 61.750 1.00 88.25 382 PHE B CA 1
ATOM 11961 C C . PHE B 1 401 ? 104.578 44.624 61.683 1.00 90.10 382 PHE B C 1
ATOM 11962 O O . PHE B 1 401 ? 103.630 45.032 62.362 1.00 90.15 382 PHE B O 1
ATOM 11970 N N . SER B 1 402 ? 105.310 45.403 60.874 1.00 92.41 383 SER B N 1
ATOM 11971 C CA . SER B 1 402 ? 105.059 46.840 60.698 1.00 94.63 383 SER B CA 1
ATOM 11972 C C . SER B 1 402 ? 103.677 47.068 60.060 1.00 94.09 383 SER B C 1
ATOM 11973 O O . SER B 1 402 ? 102.929 47.913 60.531 1.00 95.03 383 SER B O 1
ATOM 11975 N N . ASN B 1 403 ? 103.347 46.295 59.015 1.00 92.90 384 ASN B N 1
ATOM 11976 C CA . ASN B 1 403 ? 102.027 46.348 58.357 1.00 93.26 384 ASN B CA 1
ATOM 11977 C C . ASN B 1 403 ? 100.910 46.026 59.365 1.00 92.10 384 ASN B C 1
ATOM 11978 O O . ASN B 1 403 ? 99.837 46.659 59.351 1.00 91.40 384 ASN B O 1
ATOM 11983 N N . TYR B 1 404 ? 101.166 45.041 60.233 1.00 91.10 385 TYR B N 1
ATOM 11984 C CA . TYR B 1 404 ? 100.189 44.592 61.221 1.00 91.51 385 TYR B CA 1
ATOM 11985 C C . TYR B 1 404 ? 99.890 45.715 62.222 1.00 94.29 385 TYR B C 1
ATOM 11986 O O . TYR B 1 404 ? 98.723 45.961 62.534 1.00 94.62 385 TYR B O 1
ATOM 11995 N N . ILE B 1 405 ? 100.940 46.387 62.711 1.00 95.37 386 ILE B N 1
ATOM 11996 C CA . ILE B 1 405 ? 100.785 47.483 63.652 1.00 97.66 386 ILE B CA 1
ATOM 11997 C C . ILE B 1 405 ? 100.018 48.624 62.978 1.00 98.39 386 ILE B C 1
ATOM 11998 O O . ILE B 1 405 ? 99.157 49.239 63.602 1.00 100.70 386 ILE B O 1
ATOM 12003 N N . LYS B 1 406 ? 100.336 48.891 61.706 1.00 98.11 387 LYS B N 1
ATOM 12004 C CA . LYS B 1 406 ? 99.710 49.965 60.934 1.00 97.74 387 LYS B CA 1
ATOM 12005 C C . LYS B 1 406 ? 98.185 49.780 60.933 1.00 96.82 387 LYS B C 1
ATOM 12006 O O . LYS B 1 406 ? 97.463 50.734 61.196 1.00 97.03 387 LYS B O 1
ATOM 12008 N N . LYS B 1 407 ? 97.716 48.556 60.652 1.00 93.39 388 LYS B N 1
ATOM 12009 C CA . LYS B 1 407 ? 96.277 48.243 60.599 1.00 92.98 388 LYS B CA 1
ATOM 12010 C C . LYS B 1 407 ? 95.647 48.248 62.010 1.00 94.64 388 LYS B C 1
ATOM 12011 O O . LYS B 1 407 ? 94.474 48.585 62.167 1.00 96.14 388 LYS B O 1
ATOM 12013 N N . ALA B 1 408 ? 96.421 47.869 63.032 1.00 94.56 389 ALA B N 1
ATOM 12014 C CA . ALA B 1 408 ? 95.914 47.710 64.403 1.00 95.77 389 ALA B CA 1
ATOM 12015 C C . ALA B 1 408 ? 95.629 49.071 65.066 1.00 99.69 389 ALA B C 1
ATOM 12016 O O . ALA B 1 408 ? 94.531 49.289 65.602 1.00 101.44 389 ALA B O 1
ATOM 12018 N N . ASN B 1 409 ? 96.612 49.982 65.048 1.00 100.12 390 ASN B N 1
ATOM 12019 C CA . ASN B 1 409 ? 96.491 51.262 65.745 1.00 102.88 390 ASN B CA 1
ATOM 12020 C C . ASN B 1 409 ? 97.428 52.295 65.103 1.00 105.09 390 ASN B C 1
ATOM 12021 O O . ASN B 1 409 ? 98.636 52.271 65.333 1.00 107.39 390 ASN B O 1
ATOM 12026 N N . LYS B 1 410 ? 96.845 53.228 64.336 1.00 105.40 391 LYS B N 1
ATOM 12027 C CA . LYS B 1 410 ? 97.586 54.245 63.560 1.00 105.79 391 LYS B CA 1
ATOM 12028 C C . LYS B 1 410 ? 98.351 55.183 64.509 1.00 109.41 391 LYS B C 1
ATOM 12029 O O . LYS B 1 410 ? 99.464 55.590 64.203 1.00 110.36 391 LYS B O 1
ATOM 12031 N N . LEU B 1 411 ? 97.751 55.511 65.660 1.00 111.94 392 LEU B N 1
ATOM 12032 C CA . LEU B 1 411 ? 98.413 56.323 66.689 1.00 114.22 392 LEU B CA 1
ATOM 12033 C C . LEU B 1 411 ? 99.696 55.622 67.158 1.00 114.82 392 LEU B C 1
ATOM 12034 O O . LEU B 1 411 ? 100.754 56.230 67.224 1.00 116.66 392 LEU B O 1
ATOM 12039 N N . VAL B 1 412 ? 99.588 54.332 67.491 1.00 113.09 393 VAL B N 1
ATOM 12040 C CA . VAL B 1 412 ? 100.725 53.547 67.959 1.00 111.92 393 VAL B CA 1
ATOM 12041 C C . VAL B 1 412 ? 101.774 53.449 66.840 1.00 111.83 393 VAL B C 1
ATOM 12042 O O . VAL B 1 412 ? 102.964 53.588 67.097 1.00 112.91 393 VAL B O 1
ATOM 12046 N N . PHE B 1 413 ? 101.330 53.231 65.599 1.00 110.45 394 PHE B N 1
ATOM 12047 C CA . PHE B 1 413 ? 102.239 53.062 64.465 1.00 110.98 394 PHE B CA 1
ATOM 12048 C C . PHE B 1 413 ? 103.053 54.343 64.220 1.00 113.60 394 PHE B C 1
ATOM 12049 O O . PHE B 1 413 ? 104.242 54.275 63.919 1.00 113.39 394 PHE B O 1
ATOM 12057 N N . ASP B 1 414 ? 102.397 55.502 64.353 1.00 115.20 395 ASP B N 1
ATOM 12058 C CA . ASP B 1 414 ? 103.026 56.813 64.188 1.00 117.14 395 ASP B CA 1
ATOM 12059 C C . ASP B 1 414 ? 104.053 57.035 65.309 1.00 120.13 395 ASP B C 1
ATOM 12060 O O . ASP B 1 414 ? 105.109 57.592 65.065 1.00 121.93 395 ASP B O 1
ATOM 12065 N N . LYS B 1 415 ? 103.734 56.578 66.524 1.00 121.71 396 LYS B N 1
ATOM 12066 C CA . LYS B 1 415 ? 104.497 56.885 67.748 1.00 124.57 396 LYS B CA 1
ATOM 12067 C C . LYS B 1 415 ? 105.738 55.985 67.887 1.00 125.70 396 LYS B C 1
ATOM 12068 O O . LYS B 1 415 ? 106.755 56.420 68.419 1.00 130.21 396 LYS B O 1
ATOM 12070 N N . ILE B 1 416 ? 105.645 54.726 67.448 1.00 124.15 397 ILE B N 1
ATOM 12071 C CA . ILE B 1 416 ? 106.679 53.723 67.725 1.00 123.83 397 ILE B CA 1
ATOM 12072 C C . ILE B 1 416 ? 107.632 53.640 66.528 1.00 122.84 397 ILE B C 1
ATOM 12073 O O . ILE B 1 416 ? 107.202 53.402 65.413 1.00 121.21 397 ILE B O 1
ATOM 12078 N N . ASP B 1 417 ? 108.930 53.800 66.803 1.00 125.80 398 ASP B N 1
ATOM 12079 C CA . ASP B 1 417 ? 110.005 53.745 65.809 1.00 126.19 398 ASP B CA 1
ATOM 12080 C C . ASP B 1 417 ? 110.637 52.345 65.827 1.00 125.57 398 ASP B C 1
ATOM 12081 O O . ASP B 1 417 ? 111.321 51.986 66.771 1.00 126.30 398 ASP B O 1
ATOM 12086 N N . LEU B 1 418 ? 110.440 51.579 64.748 1.00 125.33 399 LEU B N 1
ATOM 12087 C CA . LEU B 1 418 ? 110.835 50.163 64.702 1.00 125.93 399 LEU B CA 1
ATOM 12088 C C . LEU B 1 418 ? 112.262 49.991 64.146 1.00 126.41 399 LEU B C 1
ATOM 12089 O O . LEU B 1 418 ? 112.686 48.855 63.903 1.00 126.07 399 LEU B O 1
ATOM 12094 N N . ASN B 1 419 ? 113.006 51.098 63.983 1.00 127.60 400 ASN B N 1
ATOM 12095 C CA . ASN B 1 419 ? 114.358 51.105 63.376 1.00 126.53 400 ASN B CA 1
ATOM 12096 C C . ASN B 1 419 ? 115.324 50.214 64.168 1.00 126.52 400 ASN B C 1
ATOM 12097 O O . ASN B 1 419 ? 116.145 49.526 63.576 1.00 125.30 400 ASN B O 1
ATOM 12099 N N . ALA B 1 420 ? 115.224 50.255 65.502 1.00 126.21 401 ALA B N 1
ATOM 12100 C CA . ALA B 1 420 ? 116.116 49.521 66.405 1.00 125.11 401 ALA B CA 1
ATOM 12101 C C . ALA B 1 420 ? 116.024 48.003 66.181 1.00 121.92 401 ALA B C 1
ATOM 12102 O O . ALA B 1 420 ? 116.971 47.295 66.504 1.00 120.54 401 ALA B O 1
ATOM 12104 N N . LEU B 1 421 ? 114.887 47.513 65.664 1.00 118.87 402 LEU B N 1
ATOM 12105 C CA . LEU B 1 421 ? 114.716 46.092 65.318 1.00 116.15 402 LEU B CA 1
ATOM 12106 C C . LEU B 1 421 ? 115.296 45.816 63.924 1.00 115.44 402 LEU B C 1
ATOM 12107 O O . LEU B 1 421 ? 115.157 46.638 63.010 1.00 116.39 402 LEU B O 1
ATOM 12112 N N . GLY B 1 422 ? 115.920 44.641 63.767 1.00 113.47 403 GLY B N 1
ATOM 12113 C CA . GLY B 1 422 ? 116.465 44.192 62.489 1.00 110.62 403 GLY B CA 1
ATOM 12114 C C . GLY B 1 422 ? 115.367 43.739 61.541 1.00 106.86 403 GLY B C 1
ATOM 12115 O O . GLY B 1 422 ? 114.186 43.721 61.904 1.00 104.86 403 GLY B O 1
ATOM 12116 N N . GLU B 1 423 ? 115.775 43.377 60.318 1.00 104.86 404 GLU B N 1
ATOM 12117 C CA . GLU B 1 423 ? 114.871 42.938 59.268 1.00 102.14 404 GLU B CA 1
ATOM 12118 C C . GLU B 1 423 ? 114.141 41.669 59.724 1.00 101.24 404 GLU B C 1
ATOM 12119 O O . GLU B 1 423 ? 113.002 41.447 59.332 1.00 100.95 404 GLU B O 1
ATOM 12121 N N . ILE B 1 424 ? 114.828 40.847 60.529 1.00 101.60 405 ILE B N 1
ATOM 12122 C CA . ILE B 1 424 ? 114.274 39.647 61.172 1.00 99.41 405 ILE B CA 1
ATOM 12123 C C . ILE B 1 424 ? 114.697 39.673 62.643 1.00 100.96 405 ILE B C 1
ATOM 12124 O O . ILE B 1 424 ? 115.822 40.039 62.938 1.00 102.80 405 ILE B O 1
ATOM 12129 N N . PHE B 1 425 ? 113.785 39.299 63.547 1.00 99.73 406 PHE B N 1
ATOM 12130 C CA . PHE B 1 425 ? 114.044 39.311 64.987 1.00 100.79 406 PHE B CA 1
ATOM 12131 C C . PHE B 1 425 ? 113.187 38.232 65.659 1.00 97.95 406 PHE B C 1
ATOM 12132 O O . PHE B 1 425 ? 112.236 37.716 65.065 1.00 96.29 406 PHE B O 1
ATOM 12140 N N . SER B 1 426 ? 113.542 37.900 66.902 1.00 97.61 407 SER B N 1
ATOM 12141 C CA . SER B 1 426 ? 112.873 36.849 67.673 1.00 96.80 407 SER B CA 1
ATOM 12142 C C . SER B 1 426 ? 111.723 37.429 68.508 1.00 97.06 407 SER B C 1
ATOM 12143 O O . SER B 1 426 ? 111.589 38.663 68.673 1.00 97.07 407 SER B O 1
ATOM 12146 N N . LEU B 1 427 ? 110.907 36.510 69.044 1.00 95.92 408 LEU B N 1
ATOM 12147 C CA . LEU B 1 427 ? 109.861 36.830 70.016 1.00 96.51 408 LEU B CA 1
ATOM 12148 C C . LEU B 1 427 ? 110.494 37.519 71.232 1.00 97.66 408 LEU B C 1
ATOM 12149 O O . LEU B 1 427 ? 109.983 38.529 71.706 1.00 96.99 408 LEU B O 1
ATOM 12154 N N . ASN B 1 428 ? 111.636 36.995 71.698 1.00 100.01 409 ASN B N 1
ATOM 12155 C CA . ASN B 1 428 ? 112.404 37.597 72.799 1.00 102.44 409 ASN B CA 1
ATOM 12156 C C . ASN B 1 428 ? 112.821 39.038 72.463 1.00 103.62 409 ASN B C 1
ATOM 12157 O O . ASN B 1 428 ? 112.671 39.933 73.298 1.00 105.96 409 ASN B O 1
ATOM 12162 N N . ASP B 1 429 ? 113.398 39.241 71.270 1.00 103.18 410 ASP B N 1
ATOM 12163 C CA . ASP B 1 429 ? 113.808 40.579 70.801 1.00 103.03 410 ASP B CA 1
ATOM 12164 C C . ASP B 1 429 ? 112.604 41.536 70.821 1.00 102.87 410 ASP B C 1
ATOM 12165 O O . ASP B 1 429 ? 112.756 42.690 71.198 1.00 102.75 410 ASP B O 1
ATOM 12170 N N . LEU B 1 430 ? 111.416 41.059 70.412 1.00 101.49 411 LEU B N 1
ATOM 12171 C CA . LEU B 1 430 ? 110.220 41.914 70.394 1.00 101.49 411 LEU B CA 1
ATOM 12172 C C . LEU B 1 430 ? 109.803 42.301 71.825 1.00 105.46 411 LEU B C 1
ATOM 12173 O O . LEU B 1 430 ? 109.510 43.470 72.072 1.00 107.66 411 LEU B O 1
ATOM 12178 N N . ASN B 1 431 ? 109.775 41.326 72.748 1.00 107.33 412 ASN B N 1
ATOM 12179 C CA . ASN B 1 431 ? 109.457 41.569 74.172 1.00 110.66 412 ASN B CA 1
ATOM 12180 C C . ASN B 1 431 ? 110.393 42.645 74.752 1.00 113.75 412 ASN B C 1
ATOM 12181 O O . ASN B 1 431 ? 109.935 43.574 75.423 1.00 115.85 412 ASN B O 1
ATOM 12183 N N . GLU B 1 432 ? 111.701 42.519 74.487 1.00 115.72 413 GLU B N 1
ATOM 12184 C CA . GLU B 1 432 ? 112.703 43.468 74.995 1.00 119.42 413 GLU B CA 1
ATOM 12185 C C . GLU B 1 432 ? 112.459 44.861 74.403 1.00 119.48 413 GLU B C 1
ATOM 12186 O O . GLU B 1 432 ? 112.487 45.848 75.136 1.00 121.70 413 GLU B O 1
ATOM 12192 N N . PHE B 1 433 ? 112.226 44.932 73.086 1.00 117.36 414 PHE B N 1
ATOM 12193 C CA . PHE B 1 433 ? 111.955 46.204 72.408 1.00 117.76 414 PHE B CA 1
ATOM 12194 C C . PHE B 1 433 ? 110.712 46.867 73.019 1.00 118.47 414 PHE B C 1
ATOM 12195 O O . PHE B 1 433 ? 110.737 48.063 73.324 1.00 119.93 414 PHE B O 1
ATOM 12203 N N . ALA B 1 434 ? 109.648 46.071 73.204 1.00 117.49 415 ALA B N 1
ATOM 12204 C CA . ALA B 1 434 ? 108.354 46.531 73.725 1.00 116.95 415 ALA B CA 1
ATOM 12205 C C . ALA B 1 434 ? 108.514 47.116 75.132 1.00 118.63 415 ALA B C 1
ATOM 12206 O O . ALA B 1 434 ? 107.960 48.170 75.440 1.00 118.60 415 ALA B O 1
ATOM 12208 N N . SER B 1 435 ? 109.282 46.413 75.970 1.00 119.65 416 SER B N 1
ATOM 12209 C CA . SER B 1 435 ? 109.515 46.788 77.359 1.00 122.73 416 SER B CA 1
ATOM 12210 C C . SER B 1 435 ? 110.121 48.196 77.466 1.00 124.92 416 SER B C 1
ATOM 12211 O O . SER B 1 435 ? 110.017 48.811 78.508 1.00 127.34 416 SER B O 1
ATOM 12214 N N . LYS B 1 436 ? 110.748 48.691 76.392 1.00 125.40 417 LYS B N 1
ATOM 12215 C CA . LYS B 1 436 ? 111.423 49.992 76.393 1.00 128.43 417 LYS B CA 1
ATOM 12216 C C . LYS B 1 436 ? 110.502 51.138 75.935 1.00 128.80 417 LYS B C 1
ATOM 12217 O O . LYS B 1 436 ? 110.827 52.301 76.203 1.00 131.33 417 LYS B O 1
ATOM 12223 N N . GLN B 1 437 ? 109.387 50.834 75.250 1.00 126.20 418 GLN B N 1
ATOM 12224 C CA . GLN B 1 437 ? 108.567 51.869 74.590 1.00 124.43 418 GLN B CA 1
ATOM 12225 C C . GLN B 1 437 ? 107.572 52.513 75.573 1.00 125.10 418 GLN B C 1
ATOM 12226 O O . GLN B 1 437 ? 107.021 53.568 75.256 1.00 125.37 418 GLN B O 1
ATOM 12232 N N . LYS B 1 438 ? 107.337 51.880 76.737 1.00 123.83 419 LYS B N 1
ATOM 12233 C CA . LYS B 1 438 ? 106.453 52.395 77.811 1.00 124.24 419 LYS B CA 1
ATOM 12234 C C . LYS B 1 438 ? 105.052 52.728 77.269 1.00 122.90 419 LYS B C 1
ATOM 12235 O O . LYS B 1 438 ? 104.466 53.729 77.655 1.00 123.86 419 LYS B O 1
ATOM 12237 N N . ASP B 1 439 ? 104.516 51.873 76.390 1.00 119.74 420 ASP B N 1
ATOM 12238 C CA . ASP B 1 439 ? 103.224 52.091 75.742 1.00 117.91 420 ASP B CA 1
ATOM 12239 C C . ASP B 1 439 ? 102.404 50.800 75.838 1.00 115.85 420 ASP B C 1
ATOM 12240 O O . ASP B 1 439 ? 102.762 49.823 75.196 1.00 114.05 420 ASP B O 1
ATOM 12245 N N . VAL B 1 440 ? 101.304 50.819 76.611 1.00 116.56 421 VAL B N 1
ATOM 12246 C CA . VAL B 1 440 ? 100.506 49.611 76.943 1.00 115.96 421 VAL B CA 1
ATOM 12247 C C . VAL B 1 440 ? 99.784 49.066 75.695 1.00 114.73 421 VAL B C 1
ATOM 12248 O O . VAL B 1 440 ? 99.524 47.857 75.601 1.00 112.83 421 VAL B O 1
ATOM 12250 N N . ASP B 1 441 ? 99.431 49.947 74.753 1.00 114.85 422 ASP B N 1
ATOM 12251 C CA . ASP B 1 441 ? 98.736 49.522 73.556 1.00 111.44 422 ASP B CA 1
ATOM 12252 C C . ASP B 1 441 ? 99.719 48.774 72.647 1.00 110.74 422 ASP B C 1
ATOM 12253 O O . ASP B 1 441 ? 99.342 47.765 72.048 1.00 109.69 422 ASP B O 1
ATOM 12258 N N . PHE B 1 442 ? 100.969 49.253 72.550 1.00 111.59 423 PHE B N 1
ATOM 12259 C CA . PHE B 1 442 ? 101.994 48.537 71.769 1.00 110.14 423 PHE B CA 1
ATOM 12260 C C . PHE B 1 442 ? 102.308 47.190 72.441 1.00 108.41 423 PHE B C 1
ATOM 12261 O O . PHE B 1 442 ? 102.408 46.170 71.744 1.00 107.09 423 PHE B O 1
ATOM 12269 N N . ASP B 1 443 ? 102.423 47.177 73.780 1.00 108.56 424 ASP B N 1
ATOM 12270 C CA . ASP B 1 443 ? 102.651 45.928 74.544 1.00 106.94 424 ASP B CA 1
ATOM 12271 C C . ASP B 1 443 ? 101.635 44.859 74.122 1.00 103.80 424 ASP B C 1
ATOM 12272 O O . ASP B 1 443 ? 101.993 43.700 73.876 1.00 102.35 424 ASP B O 1
ATOM 12277 N N . ARG B 1 444 ? 100.363 45.265 74.071 1.00 102.82 425 ARG B N 1
ATOM 12278 C CA . ARG B 1 444 ? 99.255 44.390 73.754 1.00 101.48 425 ARG B CA 1
ATOM 12279 C C . ARG B 1 444 ? 99.380 43.891 72.309 1.00 100.50 425 ARG B C 1
ATOM 12280 O O . ARG B 1 444 ? 99.282 42.708 72.061 1.00 98.67 425 ARG B O 1
ATOM 12288 N N . LEU B 1 445 ? 99.572 44.817 71.363 1.00 100.92 426 LEU B N 1
ATOM 12289 C CA . LEU B 1 445 ? 99.608 44.464 69.945 1.00 99.77 426 LEU B CA 1
ATOM 12290 C C . LEU B 1 445 ? 100.839 43.597 69.638 1.00 97.99 426 LEU B C 1
ATOM 12291 O O . LEU B 1 445 ? 100.758 42.676 68.825 1.00 94.60 426 LEU B O 1
ATOM 12296 N N . ALA B 1 446 ? 101.967 43.900 70.294 1.00 99.16 427 ALA B N 1
ATOM 12297 C CA . ALA B 1 446 ? 103.221 43.156 70.108 1.00 99.31 427 ALA B CA 1
ATOM 12298 C C . ALA B 1 446 ? 103.050 41.718 70.608 1.00 98.53 427 ALA B C 1
ATOM 12299 O O . ALA B 1 446 ? 103.434 40.783 69.920 1.00 94.98 427 ALA B O 1
ATOM 12301 N N . LEU B 1 447 ? 102.445 41.573 71.794 1.00 99.14 428 LEU B N 1
ATOM 12302 C CA . LEU B 1 447 ? 102.181 40.285 72.413 1.00 99.10 428 LEU B CA 1
ATOM 12303 C C . LEU B 1 447 ? 101.159 39.490 71.583 1.00 97.84 428 LEU B C 1
ATOM 12304 O O . LEU B 1 447 ? 101.285 38.277 71.445 1.00 96.21 428 LEU B O 1
ATOM 12306 N N . GLU B 1 448 ? 100.144 40.169 71.037 1.00 98.28 429 GLU B N 1
ATOM 12307 C CA . GLU B 1 448 ? 99.050 39.486 70.324 1.00 98.14 429 GLU B CA 1
ATOM 12308 C C . GLU B 1 448 ? 99.499 38.939 68.952 1.00 95.33 429 GLU B C 1
ATOM 12309 O O . GLU B 1 448 ? 98.830 38.075 68.397 1.00 93.94 429 GLU B O 1
ATOM 12315 N N . TYR B 1 449 ? 100.610 39.444 68.403 1.00 93.81 430 TYR B N 1
ATOM 12316 C CA . TYR B 1 449 ? 101.061 39.084 67.059 1.00 90.09 430 TYR B CA 1
ATOM 12317 C C . TYR B 1 449 ? 101.415 37.592 66.989 1.00 87.15 430 TYR B C 1
ATOM 12318 O O . TYR B 1 449 ? 102.209 37.096 67.765 1.00 86.47 430 TYR B O 1
ATOM 12327 N N . LEU B 1 450 ? 100.801 36.903 66.024 1.00 86.05 431 LEU B N 1
ATOM 12328 C CA . LEU B 1 450 ? 100.991 35.480 65.751 1.00 85.07 431 LEU B CA 1
ATOM 12329 C C . LEU B 1 450 ? 101.342 35.289 64.279 1.00 82.92 431 LEU B C 1
ATOM 12330 O O . LEU B 1 450 ? 100.479 35.428 63.408 1.00 80.72 431 LEU B O 1
ATOM 12335 N N . PRO B 1 451 ? 102.616 34.970 63.959 1.00 83.32 432 PRO B N 1
ATOM 12336 C CA . PRO B 1 451 ? 103.054 34.819 62.572 1.00 83.26 432 PRO B CA 1
ATOM 12337 C C . PRO B 1 451 ? 102.684 33.447 61.979 1.00 79.68 432 PRO B C 1
ATOM 12338 O O . PRO B 1 451 ? 103.573 32.675 61.599 1.00 77.50 432 PRO B O 1
ATOM 12342 N N . LEU B 1 452 ? 101.367 33.197 61.887 1.00 77.57 433 LEU B N 1
ATOM 12343 C CA . LEU B 1 452 ? 100.790 31.953 61.381 1.00 75.21 433 LEU B CA 1
ATOM 12344 C C . LEU B 1 452 ? 100.616 32.032 59.866 1.00 71.82 433 LEU B C 1
ATOM 12345 O O . LEU B 1 452 ? 100.311 33.108 59.326 1.00 71.15 433 LEU B O 1
ATOM 12350 N N . LYS B 1 453 ? 100.758 30.867 59.232 1.00 70.15 434 LYS B N 1
ATOM 12351 C CA . LYS B 1 453 ? 100.492 30.652 57.832 1.00 70.78 434 LYS B CA 1
ATOM 12352 C C . LYS B 1 453 ? 99.841 29.271 57.666 1.00 68.63 434 LYS B C 1
ATOM 12353 O O . LYS B 1 453 ? 99.845 28.455 58.600 1.00 69.90 434 LYS B O 1
ATOM 12359 N N . PHE B 1 454 ? 99.279 29.047 56.472 1.00 64.40 435 PHE B N 1
ATOM 12360 C CA . PHE B 1 454 ? 98.804 27.744 55.979 1.00 63.19 435 PHE B CA 1
ATOM 12361 C C . PHE B 1 454 ? 97.359 27.456 56.430 1.00 62.36 435 PHE B C 1
ATOM 12362 O O . PHE B 1 454 ? 96.768 26.493 55.968 1.00 61.79 435 PHE B O 1
ATOM 12370 N N . SER B 1 455 ? 96.770 28.292 57.299 1.00 63.07 436 SER B N 1
ATOM 12371 C CA . SER B 1 455 ? 95.379 28.112 57.720 1.00 62.28 436 SER B CA 1
ATOM 12372 C C . SER B 1 455 ? 94.429 28.426 56.550 1.00 61.20 436 SER B C 1
ATOM 12373 O O . SER B 1 455 ? 94.719 29.243 55.713 1.00 59.81 436 SER B O 1
ATOM 12376 N N . ARG B 1 456 ? 93.289 27.735 56.519 1.00 60.36 437 ARG B N 1
ATOM 12377 C CA . ARG B 1 456 ? 92.189 28.011 55.606 1.00 60.57 437 ARG B CA 1
ATOM 12378 C C . ARG B 1 456 ? 90.902 27.472 56.234 1.00 60.82 437 ARG B C 1
ATOM 12379 O O . ARG B 1 456 ? 90.951 26.541 57.009 1.00 62.29 437 ARG B O 1
ATOM 12387 N N . ARG B 1 457 ? 89.749 28.010 55.831 1.00 64.76 438 ARG B N 1
ATOM 12388 C CA . ARG B 1 457 ? 88.430 27.520 56.288 1.00 67.74 438 ARG B CA 1
ATOM 12389 C C . ARG B 1 457 ? 88.166 26.099 55.751 1.00 65.65 438 ARG B C 1
ATOM 12390 O O . ARG B 1 457 ? 88.611 25.738 54.673 1.00 65.43 438 ARG B O 1
ATOM 12398 N N . HIS B 1 458 ? 87.452 25.281 56.533 1.00 65.98 439 HIS B N 1
ATOM 12399 C CA . HIS B 1 458 ? 87.245 23.868 56.214 1.00 65.31 439 HIS B CA 1
ATOM 12400 C C . HIS B 1 458 ? 85.930 23.681 55.444 1.00 64.53 439 HIS B C 1
ATOM 12401 O O . HIS B 1 458 ? 84.973 23.035 55.916 1.00 69.50 439 HIS B O 1
ATOM 12408 N N . GLY B 1 459 ? 85.887 24.246 54.243 1.00 59.96 440 GLY B N 1
ATOM 12409 C CA . GLY B 1 459 ? 84.828 23.947 53.279 1.00 57.22 440 GLY B CA 1
ATOM 12410 C C . GLY B 1 459 ? 85.289 22.926 52.257 1.00 53.85 440 GLY B C 1
ATOM 12411 O O . GLY B 1 459 ? 86.455 22.861 51.932 1.00 50.88 440 GLY B O 1
ATOM 12412 N N . ASP B 1 460 ? 84.346 22.104 51.789 1.00 53.89 441 ASP B N 1
ATOM 12413 C CA . ASP B 1 460 ? 84.585 21.135 50.736 1.00 53.44 441 ASP B CA 1
ATOM 12414 C C . ASP B 1 460 ? 83.231 20.607 50.253 1.00 51.92 441 ASP B C 1
ATOM 12415 O O . ASP B 1 460 ? 82.186 21.016 50.773 1.00 51.44 441 ASP B O 1
ATOM 12420 N N . PRO B 1 461 ? 83.203 19.706 49.246 1.00 50.66 442 PRO B N 1
ATOM 12421 C CA . PRO B 1 461 ? 81.945 19.146 48.744 1.00 51.11 442 PRO B CA 1
ATOM 12422 C C . PRO B 1 461 ? 81.075 18.408 49.770 1.00 51.52 442 PRO B C 1
ATOM 12423 O O . PRO B 1 461 ? 79.860 18.321 49.567 1.00 51.73 442 PRO B O 1
ATOM 12427 N N . SER B 1 462 ? 81.690 17.899 50.848 1.00 54.05 443 SER B N 1
ATOM 12428 C CA . SER B 1 462 ? 80.965 17.238 51.951 1.00 52.71 443 SER B CA 1
ATOM 12429 C C . SER B 1 462 ? 80.603 18.253 53.041 1.00 53.33 443 SER B C 1
ATOM 12430 O O . SER B 1 462 ? 79.911 17.886 53.986 1.00 54.61 443 SER B O 1
ATOM 12433 N N . ARG B 1 463 ? 81.086 19.497 52.919 1.00 53.27 444 ARG B N 1
ATOM 12434 C CA . ARG B 1 463 ? 80.713 20.589 53.841 1.00 55.17 444 ARG B CA 1
ATOM 12435 C C . ARG B 1 463 ? 80.392 21.819 53.000 1.00 54.73 444 ARG B C 1
ATOM 12436 O O . ARG B 1 463 ? 81.050 22.860 53.130 1.00 54.10 444 ARG B O 1
ATOM 12444 N N . PRO B 1 464 ? 79.428 21.713 52.052 1.00 54.42 445 PRO B N 1
ATOM 12445 C CA . PRO B 1 464 ? 79.240 22.747 51.030 1.00 52.53 445 PRO B CA 1
ATOM 12446 C C . PRO B 1 464 ? 78.689 24.070 51.575 1.00 53.71 445 PRO B C 1
ATOM 12447 O O . PRO B 1 464 ? 78.710 25.060 50.886 1.00 53.71 445 PRO B O 1
ATOM 12451 N N . TRP B 1 465 ? 78.207 24.081 52.816 1.00 56.95 446 TRP B N 1
ATOM 12452 C CA . TRP B 1 465 ? 77.792 25.348 53.488 1.00 59.22 446 TRP B CA 1
ATOM 12453 C C . TRP B 1 465 ? 78.991 26.206 53.908 1.00 60.14 446 TRP B C 1
ATOM 12454 O O . TRP B 1 465 ? 78.788 27.338 54.302 1.00 63.96 446 TRP B O 1
ATOM 12465 N N . ASN B 1 466 ? 80.215 25.678 53.861 1.00 59.66 447 ASN B N 1
ATOM 12466 C CA . ASN B 1 466 ? 81.420 26.442 54.221 1.00 58.84 447 ASN B CA 1
ATOM 12467 C C . ASN B 1 466 ? 82.167 26.833 52.938 1.00 58.02 447 ASN B C 1
ATOM 12468 O O . ASN B 1 466 ? 82.560 25.964 52.181 1.00 55.92 447 ASN B O 1
ATOM 12473 N N . LYS B 1 467 ? 82.374 28.141 52.713 1.00 58.66 448 LYS B N 1
ATOM 12474 C CA . LYS B 1 467 ? 83.282 28.637 51.659 1.00 60.24 448 LYS B CA 1
ATOM 12475 C C . LYS B 1 467 ? 84.728 28.393 52.118 1.00 62.33 448 LYS B C 1
ATOM 12476 O O . LYS B 1 467 ? 85.052 28.509 53.306 1.00 70.37 448 LYS B O 1
ATOM 12478 N N . PHE B 1 468 ? 85.591 27.957 51.207 1.00 58.55 449 PHE B N 1
ATOM 12479 C CA . PHE B 1 468 ? 86.999 27.800 51.537 1.00 57.47 449 PHE B CA 1
ATOM 12480 C C . PHE B 1 468 ? 87.793 28.631 50.530 1.00 56.44 449 PHE B C 1
ATOM 12481 O O . PHE B 1 468 ? 87.335 28.867 49.411 1.00 55.40 449 PHE B O 1
ATOM 12489 N N . SER B 1 469 ? 88.974 29.067 50.947 1.00 54.22 450 SER B N 1
ATOM 12490 C CA . SER B 1 469 ? 89.932 29.688 50.092 1.00 54.29 450 SER B CA 1
ATOM 12491 C C . SER B 1 469 ? 91.324 29.502 50.707 1.00 55.13 450 SER B C 1
ATOM 12492 O O . SER B 1 469 ? 91.548 29.852 51.843 1.00 57.30 450 SER B O 1
ATOM 12495 N N . ILE B 1 470 ? 92.233 28.886 49.949 1.00 54.82 451 ILE B N 1
ATOM 12496 C CA . ILE B 1 470 ? 93.584 28.621 50.379 1.00 55.63 451 ILE B CA 1
ATOM 12497 C C . ILE B 1 470 ? 94.448 29.795 49.904 1.00 57.46 451 ILE B C 1
ATOM 12498 O O . ILE B 1 470 ? 94.897 29.818 48.745 1.00 58.04 451 ILE B O 1
ATOM 12503 N N . ASN B 1 471 ? 94.633 30.766 50.800 1.00 58.72 452 ASN B N 1
ATOM 12504 C CA . ASN B 1 471 ? 95.175 32.069 50.488 1.00 61.58 452 ASN B CA 1
ATOM 12505 C C . ASN B 1 471 ? 96.606 32.140 51.011 1.00 64.35 452 ASN B C 1
ATOM 12506 O O . ASN B 1 471 ? 96.965 33.069 51.743 1.00 65.81 452 ASN B O 1
ATOM 12511 N N . THR B 1 472 ? 97.401 31.139 50.626 1.00 66.82 453 THR B N 1
ATOM 12512 C CA . THR B 1 472 ? 98.726 30.894 51.188 1.00 68.44 453 THR B CA 1
ATOM 12513 C C . THR B 1 472 ? 99.831 31.462 50.289 1.00 71.06 453 THR B C 1
ATOM 12514 O O . THR B 1 472 ? 100.969 31.485 50.707 1.00 71.55 453 THR B O 1
ATOM 12518 N N . GLN B 1 473 ? 99.493 31.924 49.074 1.00 72.54 454 GLN B N 1
ATOM 12519 C CA . GLN B 1 473 ? 100.488 32.474 48.140 1.00 76.55 454 GLN B CA 1
ATOM 12520 C C . GLN B 1 473 ? 99.968 33.806 47.614 1.00 78.31 454 GLN B C 1
ATOM 12521 O O . GLN B 1 473 ? 98.837 33.875 47.199 1.00 75.11 454 GLN B O 1
ATOM 12527 N N . SER B 1 474 ? 100.789 34.854 47.649 1.00 85.35 455 SER B N 1
ATOM 12528 C CA . SER B 1 474 ? 100.299 36.169 47.243 1.00 90.16 455 SER B CA 1
ATOM 12529 C C . SER B 1 474 ? 99.937 36.122 45.755 1.00 90.74 455 SER B C 1
ATOM 12530 O O . SER B 1 474 ? 100.626 35.473 44.976 1.00 90.08 455 SER B O 1
ATOM 12533 N N . GLU B 1 475 ? 98.838 36.788 45.382 1.00 93.32 456 GLU B N 1
ATOM 12534 C CA . GLU B 1 475 ? 98.417 36.886 43.976 1.00 94.60 456 GLU B CA 1
ATOM 12535 C C . GLU B 1 475 ? 99.448 37.712 43.180 1.00 97.67 456 GLU B C 1
ATOM 12536 O O . GLU B 1 475 ? 99.507 37.585 41.958 1.00 97.99 456 GLU B O 1
ATOM 12538 N N . ILE B 1 476 ? 100.275 38.523 43.866 1.00 99.51 457 ILE B N 1
ATOM 12539 C CA . ILE B 1 476 ? 101.237 39.432 43.211 1.00 99.23 457 ILE B CA 1
ATOM 12540 C C . ILE B 1 476 ? 102.532 38.683 42.846 1.00 99.93 457 ILE B C 1
ATOM 12541 O O . ILE B 1 476 ? 102.995 38.805 41.729 1.00 101.91 457 ILE B O 1
ATOM 12543 N N . ASP B 1 477 ? 103.125 37.922 43.779 1.00 99.49 458 ASP B N 1
ATOM 12544 C CA . ASP B 1 477 ? 104.482 37.350 43.571 1.00 96.57 458 ASP B CA 1
ATOM 12545 C C . ASP B 1 477 ? 104.609 35.902 44.080 1.00 92.22 458 ASP B C 1
ATOM 12546 O O . ASP B 1 477 ? 105.712 35.362 44.108 1.00 90.99 458 ASP B O 1
ATOM 12548 N N . GLY B 1 478 ? 103.503 35.289 44.519 1.00 88.80 459 GLY B N 1
ATOM 12549 C CA . GLY B 1 478 ? 103.488 33.886 44.964 1.00 87.01 459 GLY B CA 1
ATOM 12550 C C . GLY B 1 478 ? 104.191 33.636 46.295 1.00 86.27 459 GLY B C 1
ATOM 12551 O O . GLY B 1 478 ? 104.296 32.483 46.711 1.00 86.24 459 GLY B O 1
ATOM 12552 N N . SER B 1 479 ? 104.645 34.702 46.978 1.00 85.15 460 SER B N 1
ATOM 12553 C CA . SER B 1 479 ? 105.340 34.590 48.276 1.00 86.76 460 SER B CA 1
ATOM 12554 C C . SER B 1 479 ? 104.365 34.106 49.359 1.00 84.53 460 SER B C 1
ATOM 12555 O O . SER B 1 479 ? 103.143 34.142 49.180 1.00 84.56 460 SER B O 1
ATOM 12558 N N . LYS B 1 480 ? 104.929 33.654 50.484 1.00 84.06 461 LYS B N 1
ATOM 12559 C CA . LYS B 1 480 ? 104.151 33.183 51.626 1.00 81.00 461 LYS B CA 1
ATOM 12560 C C . LYS B 1 480 ? 103.280 34.335 52.147 1.00 78.75 461 LYS B C 1
ATOM 12561 O O . LYS B 1 480 ? 103.619 35.509 52.012 1.00 77.54 461 LYS B O 1
ATOM 12565 N N . VAL B 1 481 ? 102.135 33.968 52.716 1.00 76.50 462 VAL B N 1
ATOM 12566 C CA . VAL B 1 481 ? 101.188 34.905 53.261 1.00 75.53 462 VAL B CA 1
ATOM 12567 C C . VAL B 1 481 ? 101.038 34.560 54.737 1.00 75.03 462 VAL B C 1
ATOM 12568 O O . VAL B 1 481 ? 100.791 33.421 55.075 1.00 75.77 462 VAL B O 1
ATOM 12572 N N . LEU B 1 482 ? 101.258 35.556 55.593 1.00 76.56 463 LEU B N 1
ATOM 12573 C CA . LEU B 1 482 ? 101.066 35.408 57.009 1.00 77.14 463 LEU B CA 1
ATOM 12574 C C . LEU B 1 482 ? 99.733 36.055 57.380 1.00 76.90 463 LEU B C 1
ATOM 12575 O O . LEU B 1 482 ? 99.634 37.266 57.476 1.00 77.03 463 LEU B O 1
ATOM 12580 N N . ASP B 1 483 ? 98.719 35.207 57.562 1.00 77.47 464 ASP B N 1
ATOM 12581 C CA . ASP B 1 483 ? 97.364 35.618 57.945 1.00 77.36 464 ASP B CA 1
ATOM 12582 C C . ASP B 1 483 ? 96.660 34.418 58.586 1.00 76.12 464 ASP B C 1
ATOM 12583 O O . ASP B 1 483 ? 97.131 33.286 58.505 1.00 74.61 464 ASP B O 1
ATOM 12588 N N . TYR B 1 484 ? 95.528 34.688 59.232 1.00 76.50 465 TYR B N 1
ATOM 12589 C CA . TYR B 1 484 ? 94.678 33.646 59.760 1.00 75.53 465 TYR B CA 1
ATOM 12590 C C . TYR B 1 484 ? 93.284 34.221 59.997 1.00 76.02 465 TYR B C 1
ATOM 12591 O O . TYR B 1 484 ? 93.107 35.431 60.223 1.00 78.33 465 TYR B O 1
ATOM 12600 N N . GLU B 1 485 ? 92.297 33.334 59.935 1.00 75.74 466 GLU B N 1
ATOM 12601 C CA . GLU B 1 485 ? 90.961 33.655 60.341 1.00 77.83 466 GLU B CA 1
ATOM 12602 C C . GLU B 1 485 ? 90.228 32.344 60.611 1.00 75.47 466 GLU B C 1
ATOM 12603 O O . GLU B 1 485 ? 90.496 31.317 59.970 1.00 74.97 466 GLU B O 1
ATOM 12609 N N . GLY B 1 486 ? 89.329 32.393 61.592 1.00 75.11 467 GLY B N 1
ATOM 12610 C CA . GLY B 1 486 ? 88.656 31.204 62.077 1.00 74.18 467 GLY B CA 1
ATOM 12611 C C . GLY B 1 486 ? 87.529 31.543 63.033 1.00 74.71 467 GLY B C 1
ATOM 12612 O O . GLY B 1 486 ? 87.520 32.601 63.684 1.00 73.85 467 GLY B O 1
ATOM 12613 N N . ASN B 1 487 ? 86.555 30.635 63.071 1.00 75.84 468 ASN B N 1
ATOM 12614 C CA . ASN B 1 487 ? 85.490 30.666 64.036 1.00 77.43 468 ASN B CA 1
ATOM 12615 C C . ASN B 1 487 ? 86.108 30.424 65.416 1.00 76.75 468 ASN B C 1
ATOM 12616 O O . ASN B 1 487 ? 87.028 29.607 65.542 1.00 76.98 468 ASN B O 1
ATOM 12621 N N . TRP B 1 488 ? 85.569 31.137 66.418 1.00 75.36 469 TRP B N 1
ATOM 12622 C CA . TRP B 1 488 ? 86.108 31.241 67.778 1.00 76.38 469 TRP B CA 1
ATOM 12623 C C . TRP B 1 488 ? 86.563 29.875 68.299 1.00 74.71 469 TRP B C 1
ATOM 12624 O O . TRP B 1 488 ? 87.723 29.688 68.545 1.00 75.17 469 TRP B O 1
ATOM 12635 N N . ARG B 1 489 ? 85.617 28.953 68.458 1.00 73.93 470 ARG B N 1
ATOM 12636 C CA . ARG B 1 489 ? 85.817 27.629 69.037 1.00 74.81 470 ARG B CA 1
ATOM 12637 C C . ARG B 1 489 ? 86.815 26.813 68.204 1.00 74.00 470 ARG B C 1
ATOM 12638 O O . ARG B 1 489 ? 87.669 26.125 68.758 1.00 73.36 470 ARG B O 1
ATOM 12646 N N . ASP B 1 490 ? 86.660 26.849 66.872 1.00 73.88 471 ASP B N 1
ATOM 12647 C CA . ASP B 1 490 ? 87.465 26.008 65.957 1.00 73.14 471 ASP B CA 1
ATOM 12648 C C . ASP B 1 490 ? 88.950 26.365 66.081 1.00 72.05 471 ASP B C 1
ATOM 12649 O O . ASP B 1 490 ? 89.787 25.502 66.245 1.00 71.88 471 ASP B O 1
ATOM 12654 N N . ILE B 1 491 ? 89.260 27.660 66.026 1.00 72.78 472 ILE B N 1
ATOM 12655 C CA . ILE B 1 491 ? 90.631 28.082 65.960 1.00 73.16 472 ILE B CA 1
ATOM 12656 C C . ILE B 1 491 ? 91.291 28.005 67.353 1.00 73.76 472 ILE B C 1
ATOM 12657 O O . ILE B 1 491 ? 92.420 27.513 67.463 1.00 75.04 472 ILE B O 1
ATOM 12662 N N . PHE B 1 492 ? 90.600 28.421 68.425 1.00 72.99 473 PHE B N 1
ATOM 12663 C CA . PHE B 1 492 ? 91.200 28.311 69.775 1.00 74.66 473 PHE B CA 1
ATOM 12664 C C . PHE B 1 492 ? 91.413 26.834 70.142 1.00 74.21 473 PHE B C 1
ATOM 12665 O O . PHE B 1 492 ? 92.356 26.524 70.850 1.00 74.05 473 PHE B O 1
ATOM 12673 N N . GLN B 1 493 ? 90.573 25.929 69.623 1.00 73.82 474 GLN B N 1
ATOM 12674 C CA . GLN B 1 493 ? 90.769 24.475 69.818 1.00 75.04 474 GLN B CA 1
ATOM 12675 C C . GLN B 1 493 ? 92.066 24.038 69.108 1.00 74.69 474 GLN B C 1
ATOM 12676 O O . GLN B 1 493 ? 92.934 23.395 69.722 1.00 73.69 474 GLN B O 1
ATOM 12682 N N . ASN B 1 494 ? 92.209 24.391 67.822 1.00 72.04 475 ASN B N 1
ATOM 12683 C CA . ASN B 1 494 ? 93.389 23.985 67.049 1.00 71.81 475 ASN B CA 1
ATOM 12684 C C . ASN B 1 494 ? 94.671 24.473 67.753 1.00 73.12 475 ASN B C 1
ATOM 12685 O O . ASN B 1 494 ? 95.650 23.723 67.901 1.00 72.44 475 ASN B O 1
ATOM 12690 N N . TRP B 1 495 ? 94.635 25.722 68.231 1.00 73.97 476 TRP B N 1
ATOM 12691 C CA . TRP B 1 495 ? 95.798 26.401 68.808 1.00 75.76 476 TRP B CA 1
ATOM 12692 C C . TRP B 1 495 ? 96.275 25.723 70.099 1.00 78.02 476 TRP B C 1
ATOM 12693 O O . TRP B 1 495 ? 97.453 25.830 70.442 1.00 81.71 476 TRP B O 1
ATOM 12704 N N . GLU B 1 496 ? 95.368 25.076 70.840 1.00 78.24 477 GLU B N 1
ATOM 12705 C CA . GLU B 1 496 ? 95.759 24.368 72.063 1.00 78.06 477 GLU B CA 1
ATOM 12706 C C . GLU B 1 496 ? 96.809 23.305 71.723 1.00 76.85 477 GLU B C 1
ATOM 12707 O O . GLU B 1 496 ? 97.829 23.208 72.391 1.00 78.42 477 GLU B O 1
ATOM 12713 N N . ALA B 1 497 ? 96.544 22.495 70.695 1.00 75.70 478 ALA B N 1
ATOM 12714 C CA . ALA B 1 497 ? 97.508 21.463 70.253 1.00 75.88 478 ALA B CA 1
ATOM 12715 C C . ALA B 1 497 ? 98.786 22.128 69.722 1.00 75.23 478 ALA B C 1
ATOM 12716 O O . ALA B 1 497 ? 99.902 21.773 70.135 1.00 76.70 478 ALA B O 1
ATOM 12718 N N . LEU B 1 498 ? 98.617 23.137 68.860 1.00 72.85 479 LEU B N 1
ATOM 12719 C CA . LEU B 1 498 ? 99.748 23.843 68.227 1.00 72.93 479 LEU B CA 1
ATOM 12720 C C . LEU B 1 498 ? 100.705 24.432 69.286 1.00 75.72 479 LEU B C 1
ATOM 12721 O O . LEU B 1 498 ? 101.938 24.428 69.091 1.00 76.56 479 LEU B O 1
ATOM 12726 N N . ALA B 1 499 ? 100.150 24.955 70.390 1.00 76.54 480 ALA B N 1
ATOM 12727 C CA . ALA B 1 499 ? 100.940 25.594 71.443 1.00 78.63 480 ALA B CA 1
ATOM 12728 C C . ALA B 1 499 ? 101.976 24.627 72.036 1.00 79.55 480 ALA B C 1
ATOM 12729 O O . ALA B 1 499 ? 103.056 25.081 72.470 1.00 79.75 480 ALA B O 1
ATOM 12731 N N . HIS B 1 500 ? 101.650 23.325 72.078 1.00 77.83 481 HIS B N 1
ATOM 12732 C CA . HIS B 1 500 ? 102.565 22.317 72.633 1.00 78.53 481 HIS B CA 1
ATOM 12733 C C . HIS B 1 500 ? 103.909 22.309 71.893 1.00 78.63 481 HIS B C 1
ATOM 12734 O O . HIS B 1 500 ? 104.942 22.082 72.505 1.00 80.08 481 HIS B O 1
ATOM 12741 N N . SER B 1 501 ? 103.883 22.567 70.583 1.00 76.78 482 SER B N 1
ATOM 12742 C CA . SER B 1 501 ? 105.065 22.547 69.749 1.00 76.91 482 SER B CA 1
ATOM 12743 C C . SER B 1 501 ? 105.774 23.910 69.764 1.00 77.52 482 SER B C 1
ATOM 12744 O O . SER B 1 501 ? 106.948 23.997 69.403 1.00 77.88 482 SER B O 1
ATOM 12747 N N . PHE B 1 502 ? 105.054 24.971 70.147 1.00 78.00 483 PHE B N 1
ATOM 12748 C CA . PHE B 1 502 ? 105.630 26.314 70.255 1.00 80.48 483 PHE B CA 1
ATOM 12749 C C . PHE B 1 502 ? 105.178 26.989 71.554 1.00 82.24 483 PHE B C 1
ATOM 12750 O O . PHE B 1 502 ? 104.440 27.977 71.531 1.00 82.49 483 PHE B O 1
ATOM 12758 N N . PRO B 1 503 ? 105.604 26.490 72.736 1.00 83.27 484 PRO B N 1
ATOM 12759 C CA . PRO B 1 503 ? 105.021 26.936 74.006 1.00 84.67 484 PRO B CA 1
ATOM 12760 C C . PRO B 1 503 ? 105.096 28.442 74.307 1.00 86.10 484 PRO B C 1
ATOM 12761 O O . PRO B 1 503 ? 104.197 28.968 74.952 1.00 86.31 484 PRO B O 1
ATOM 12765 N N . ASN B 1 504 ? 106.135 29.120 73.806 1.00 87.09 485 ASN B N 1
ATOM 12766 C CA . ASN B 1 504 ? 106.406 30.504 74.161 1.00 88.90 485 ASN B CA 1
ATOM 12767 C C . ASN B 1 504 ? 105.392 31.437 73.476 1.00 88.75 485 ASN B C 1
ATOM 12768 O O . ASN B 1 504 ? 105.337 32.605 73.807 1.00 91.86 485 ASN B O 1
ATOM 12773 N N . PHE B 1 505 ? 104.576 30.930 72.545 1.00 86.60 486 PHE B N 1
ATOM 12774 C CA . PHE B 1 505 ? 103.493 31.738 71.970 1.00 85.89 486 PHE B CA 1
ATOM 12775 C C . PHE B 1 505 ? 102.208 31.673 72.818 1.00 85.85 486 PHE B C 1
ATOM 12776 O O . PHE B 1 505 ? 101.206 32.287 72.446 1.00 85.79 486 PHE B O 1
ATOM 12784 N N . ILE B 1 506 ? 102.203 30.951 73.945 1.00 86.01 487 ILE B N 1
ATOM 12785 C CA . ILE B 1 506 ? 100.953 30.792 74.704 1.00 85.48 487 ILE B CA 1
ATOM 12786 C C . ILE B 1 506 ? 100.457 32.162 75.202 1.00 86.89 487 ILE B C 1
ATOM 12787 O O . ILE B 1 506 ? 99.267 32.421 75.165 1.00 85.80 487 ILE B O 1
ATOM 12792 N N . ASP B 1 507 ? 101.363 33.031 75.668 1.00 89.66 488 ASP B N 1
ATOM 12793 C CA . ASP B 1 507 ? 100.964 34.330 76.217 1.00 92.06 488 ASP B CA 1
ATOM 12794 C C . ASP B 1 507 ? 100.206 35.118 75.136 1.00 91.14 488 ASP B C 1
ATOM 12795 O O . ASP B 1 507 ? 99.135 35.695 75.417 1.00 91.52 488 ASP B O 1
ATOM 12800 N N . SER B 1 508 ? 100.749 35.104 73.911 1.00 89.54 489 SER B N 1
ATOM 12801 C CA . SER B 1 508 ? 100.120 35.713 72.731 1.00 88.31 489 SER B CA 1
ATOM 12802 C C . SER B 1 508 ? 98.672 35.235 72.555 1.00 87.90 489 SER B C 1
ATOM 12803 O O . SER B 1 508 ? 97.765 36.048 72.303 1.00 88.58 489 SER B O 1
ATOM 12806 N N . MET B 1 509 ? 98.462 33.919 72.652 1.00 86.69 490 MET B N 1
ATOM 12807 C CA . MET B 1 509 ? 97.145 33.340 72.426 1.00 86.28 490 MET B CA 1
ATOM 12808 C C . MET B 1 509 ? 96.170 33.777 73.529 1.00 87.22 490 MET B C 1
ATOM 12809 O O . MET B 1 509 ? 94.989 34.017 73.255 1.00 86.22 490 MET B O 1
ATOM 12814 N N . ILE B 1 510 ? 96.658 33.836 74.773 1.00 88.93 491 ILE B N 1
ATOM 12815 C CA . ILE B 1 510 ? 95.814 34.153 75.902 1.00 90.50 491 ILE B CA 1
ATOM 12816 C C . ILE B 1 510 ? 95.328 35.600 75.780 1.00 90.88 491 ILE B C 1
ATOM 12817 O O . ILE B 1 510 ? 94.156 35.869 76.011 1.00 90.23 491 ILE B O 1
ATOM 12822 N N . HIS B 1 511 ? 96.241 36.514 75.434 1.00 91.00 492 HIS B N 1
ATOM 12823 C CA . HIS B 1 511 ? 95.920 37.929 75.274 1.00 91.65 492 HIS B CA 1
ATOM 12824 C C . HIS B 1 511 ? 94.964 38.126 74.089 1.00 89.56 492 HIS B C 1
ATOM 12825 O O . HIS B 1 511 ? 94.006 38.873 74.208 1.00 89.92 492 HIS B O 1
ATOM 12832 N N . LYS B 1 512 ? 95.219 37.451 72.960 1.00 87.80 493 LYS B N 1
ATOM 12833 C CA . LYS B 1 512 ? 94.302 37.461 71.797 1.00 86.30 493 LYS B CA 1
ATOM 12834 C C . LYS B 1 512 ? 92.874 37.122 72.261 1.00 86.66 493 LYS B C 1
ATOM 12835 O O . LYS B 1 512 ? 91.917 37.828 71.928 1.00 86.94 493 LYS B O 1
ATOM 12837 N N . PHE B 1 513 ? 92.749 36.028 73.027 1.00 86.18 494 PHE B N 1
ATOM 12838 C CA . PHE B 1 513 ? 91.468 35.528 73.553 1.00 85.41 494 PHE B CA 1
ATOM 12839 C C . PHE B 1 513 ? 90.811 36.552 74.493 1.00 87.45 494 PHE B C 1
ATOM 12840 O O . PHE B 1 513 ? 89.651 36.968 74.283 1.00 86.69 494 PHE B O 1
ATOM 12848 N N . LEU B 1 514 ? 91.534 36.918 75.556 1.00 88.46 495 LEU B N 1
ATOM 12849 C CA . LEU B 1 514 ? 90.986 37.779 76.582 1.00 91.41 495 LEU B CA 1
ATOM 12850 C C . LEU B 1 514 ? 90.573 39.125 75.971 1.00 91.53 495 LEU B C 1
ATOM 12851 O O . LEU B 1 514 ? 89.468 39.593 76.214 1.00 92.27 495 LEU B O 1
ATOM 12856 N N . ASN B 1 515 ? 91.446 39.716 75.151 1.00 91.10 496 ASN B N 1
ATOM 12857 C CA . ASN B 1 515 ? 91.255 41.078 74.650 1.00 91.63 496 ASN B CA 1
ATOM 12858 C C . ASN B 1 515 ? 90.170 41.118 73.569 1.00 89.87 496 ASN B C 1
ATOM 12859 O O . ASN B 1 515 ? 89.659 42.198 73.265 1.00 91.12 496 ASN B O 1
ATOM 12864 N N . ALA B 1 516 ? 89.806 39.957 73.018 1.00 87.34 497 ALA B N 1
ATOM 12865 C CA . ALA B 1 516 ? 88.684 39.874 72.094 1.00 86.77 497 ALA B CA 1
ATOM 12866 C C . ALA B 1 516 ? 87.383 39.509 72.827 1.00 87.16 497 ALA B C 1
ATOM 12867 O O . ALA B 1 516 ? 86.384 39.225 72.192 1.00 85.75 497 ALA B O 1
ATOM 12869 N N . SER B 1 517 ? 87.396 39.516 74.162 1.00 90.03 498 SER B N 1
ATOM 12870 C CA . SER B 1 517 ? 86.196 39.234 74.951 1.00 90.57 498 SER B CA 1
ATOM 12871 C C . SER B 1 517 ? 85.553 40.562 75.399 1.00 92.46 498 SER B C 1
ATOM 12872 O O . SER B 1 517 ? 86.247 41.569 75.629 1.00 92.75 498 SER B O 1
ATOM 12875 N N . THR B 1 518 ? 84.219 40.546 75.517 1.00 93.13 499 THR B N 1
ATOM 12876 C CA . THR B 1 518 ? 83.394 41.729 75.837 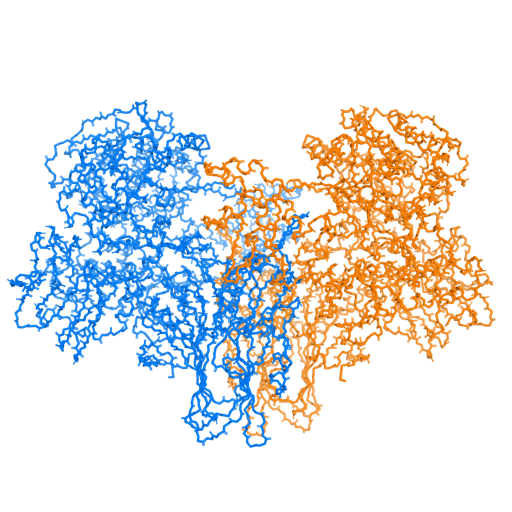1.00 95.08 499 THR B CA 1
ATOM 12877 C C . THR B 1 518 ? 83.314 41.934 77.360 1.00 96.86 499 THR B C 1
ATOM 12878 O O . THR B 1 518 ? 83.624 41.032 78.152 1.00 95.08 499 THR B O 1
ATOM 12882 N N . PHE B 1 519 ? 82.886 43.137 77.763 1.00 99.14 500 PHE B N 1
ATOM 12883 C CA . PHE B 1 519 ? 82.801 43.509 79.176 1.00 101.26 500 PHE B CA 1
ATOM 12884 C C . PHE B 1 519 ? 81.732 42.663 79.885 1.00 100.80 500 PHE B C 1
ATOM 12885 O O . PHE B 1 519 ? 81.845 42.393 81.077 1.00 102.07 500 PHE B O 1
ATOM 12893 N N . ASP B 1 520 ? 80.704 42.238 79.142 1.00 98.70 501 ASP B N 1
ATOM 12894 C CA . ASP B 1 520 ? 79.581 41.466 79.698 1.00 97.80 501 ASP B CA 1
ATOM 12895 C C . ASP B 1 520 ? 79.872 39.955 79.595 1.00 95.00 501 ASP B C 1
ATOM 12896 O O . ASP B 1 520 ? 78.996 39.143 79.895 1.00 94.08 501 ASP B O 1
ATOM 12901 N N . GLY B 1 521 ? 81.097 39.590 79.190 1.00 93.44 502 GLY B N 1
ATOM 12902 C CA . GLY B 1 521 ? 81.661 38.257 79.425 1.00 93.14 502 GLY B CA 1
ATOM 12903 C C . GLY B 1 521 ? 81.508 37.286 78.258 1.00 91.25 502 GLY B C 1
ATOM 12904 O O . GLY B 1 521 ? 81.509 36.065 78.480 1.00 91.61 502 GLY B O 1
ATOM 12905 N N . TYR B 1 522 ? 81.397 37.806 77.022 1.00 88.37 503 TYR B N 1
ATOM 12906 C CA . TYR B 1 522 ? 81.207 36.967 75.829 1.00 85.95 503 TYR B CA 1
ATOM 12907 C C . TYR B 1 522 ? 82.254 37.341 74.762 1.00 85.99 503 TYR B C 1
ATOM 12908 O O . TYR B 1 522 ? 83.308 37.878 75.090 1.00 88.62 503 TYR B O 1
ATOM 12917 N N . ASN B 1 523 ? 81.994 37.018 73.493 1.00 83.18 504 ASN B N 1
ATOM 12918 C CA . ASN B 1 523 ? 82.982 37.230 72.443 1.00 82.82 504 ASN B CA 1
ATOM 12919 C C . ASN B 1 523 ? 82.321 37.220 71.062 1.00 80.98 504 ASN B C 1
ATOM 12920 O O . ASN B 1 523 ? 81.250 36.656 70.865 1.00 79.55 504 ASN B O 1
ATOM 12925 N N . PRO B 1 524 ? 82.985 37.820 70.054 1.00 81.52 505 PRO B N 1
ATOM 12926 C CA . PRO B 1 524 ? 82.540 37.738 68.664 1.00 80.57 505 PRO B CA 1
ATOM 12927 C C . PRO B 1 524 ? 82.753 36.330 68.096 1.00 79.17 505 PRO B C 1
ATOM 12928 O O . PRO B 1 524 ? 83.446 35.526 68.699 1.00 80.25 505 PRO B O 1
ATOM 12932 N N . TYR B 1 525 ? 82.155 36.060 66.934 1.00 78.06 506 TYR B N 1
ATOM 12933 C CA . TYR B 1 525 ? 82.098 34.707 66.407 1.00 75.96 506 TYR B CA 1
ATOM 12934 C C . TYR B 1 525 ? 83.399 34.326 65.697 1.00 74.15 506 TYR B C 1
ATOM 12935 O O . TYR B 1 525 ? 83.644 33.139 65.539 1.00 72.69 506 TYR B O 1
ATOM 12944 N N . ARG B 1 526 ? 84.218 35.303 65.279 1.00 74.23 507 ARG B N 1
ATOM 12945 C CA . ARG B 1 526 ? 85.407 35.014 64.436 1.00 73.27 507 ARG B CA 1
ATOM 12946 C C . ARG B 1 526 ? 86.587 35.901 64.845 1.00 74.61 507 ARG B C 1
ATOM 12947 O O . ARG B 1 526 ? 86.410 37.080 65.155 1.00 76.45 507 ARG B O 1
ATOM 12949 N N . VAL B 1 527 ? 87.791 35.321 64.832 1.00 74.92 508 VAL B N 1
ATOM 12950 C CA . VAL B 1 527 ? 89.014 36.088 65.035 1.00 76.40 508 VAL B CA 1
ATOM 12951 C C . VAL B 1 527 ? 89.866 36.036 63.762 1.00 74.38 508 VAL B C 1
ATOM 12952 O O . VAL B 1 527 ? 89.819 35.073 62.972 1.00 71.79 508 VAL B O 1
ATOM 12956 N N . THR B 1 528 ? 90.660 37.095 63.590 1.00 74.89 509 THR B N 1
ATOM 12957 C CA . THR B 1 528 ? 91.546 37.272 62.441 1.00 74.81 509 THR B CA 1
ATOM 12958 C C . THR B 1 528 ? 92.841 37.908 62.946 1.00 76.59 509 THR B C 1
ATOM 12959 O O . THR B 1 528 ? 92.878 38.453 64.060 1.00 76.68 509 THR B O 1
ATOM 12963 N N . LYS B 1 529 ? 93.887 37.855 62.119 1.00 75.81 510 LYS B N 1
ATOM 12964 C CA . LYS B 1 529 ? 95.096 38.610 62.385 1.00 78.03 510 LYS B CA 1
ATOM 12965 C C . LYS B 1 529 ? 94.764 40.105 62.527 1.00 79.71 510 LYS B C 1
ATOM 12966 O O . LYS B 1 529 ? 95.328 40.788 63.395 1.00 80.08 510 LYS B O 1
ATOM 12972 N N . GLU B 1 530 ? 93.891 40.617 61.645 1.00 79.53 511 GLU B N 1
ATOM 12973 C CA . GLU B 1 530 ? 93.496 42.042 61.656 1.00 81.48 511 GLU B CA 1
ATOM 12974 C C . GLU B 1 530 ? 92.812 42.372 62.997 1.00 83.73 511 GLU B C 1
ATOM 12975 O O . GLU B 1 530 ? 93.072 43.430 63.571 1.00 86.55 511 GLU B O 1
ATOM 12977 N N . GLY B 1 531 ? 91.988 41.455 63.524 1.00 83.82 512 GLY B N 1
ATOM 12978 C CA . GLY B 1 531 ? 91.331 41.653 64.834 1.00 84.44 512 GLY B CA 1
ATOM 12979 C C . GLY B 1 531 ? 90.237 40.624 65.101 1.00 83.28 512 GLY B C 1
ATOM 12980 O O . GLY B 1 531 ? 90.522 39.467 65.438 1.00 81.08 512 GLY B O 1
ATOM 12981 N N . PHE B 1 532 ? 88.977 41.044 64.944 1.00 82.49 513 PHE B N 1
ATOM 12982 C CA . PHE B 1 532 ? 87.844 40.145 65.121 1.00 82.55 513 PHE B CA 1
ATOM 12983 C C . PHE B 1 532 ? 86.653 40.659 64.303 1.00 82.57 513 PHE B C 1
ATOM 12984 O O . PHE B 1 532 ? 86.610 41.824 63.928 1.00 84.44 513 PHE B O 1
ATOM 12992 N N . ASP B 1 533 ? 85.716 39.750 64.017 1.00 82.34 514 ASP B N 1
ATOM 12993 C CA . ASP B 1 533 ? 84.480 40.020 63.284 1.00 81.30 514 ASP B CA 1
ATOM 12994 C C . ASP B 1 533 ? 83.307 39.481 64.125 1.00 81.28 514 ASP B C 1
ATOM 12995 O O . ASP B 1 533 ? 83.420 38.415 64.751 1.00 78.97 514 ASP B O 1
ATOM 13000 N N . TRP B 1 534 ? 82.194 40.220 64.149 1.00 80.85 515 TRP B N 1
ATOM 13001 C CA . TRP B 1 534 ? 80.956 39.789 64.806 1.00 82.23 515 TRP B CA 1
ATOM 13002 C C . TRP B 1 534 ? 79.888 39.566 63.739 1.00 81.26 515 TRP B C 1
ATOM 13003 O O . TRP B 1 534 ? 79.928 40.225 62.726 1.00 82.27 515 TRP B O 1
ATOM 13014 N N . GLU B 1 535 ? 78.926 38.676 64.000 1.00 82.36 516 GLU B N 1
ATOM 13015 C CA . GLU B 1 535 ? 77.806 38.459 63.078 1.00 82.20 516 GLU B CA 1
ATOM 13016 C C . GLU B 1 535 ? 76.906 39.701 63.117 1.00 85.17 516 GLU B C 1
ATOM 13017 O O . GLU B 1 535 ? 76.794 40.353 64.176 1.00 88.95 516 GLU B O 1
ATOM 13019 N N . THR B 1 536 ? 76.301 40.026 61.962 1.00 84.54 517 THR B N 1
ATOM 13020 C CA . THR B 1 536 ? 75.401 41.188 61.802 1.00 87.45 517 THR B CA 1
ATOM 13021 C C . THR B 1 536 ? 74.011 40.695 61.388 1.00 88.35 517 THR B C 1
ATOM 13022 O O . THR B 1 536 ? 73.850 39.537 61.031 1.00 84.10 517 THR B O 1
ATOM 13026 N N . ILE B 1 537 ? 73.029 41.600 61.431 1.00 92.34 518 ILE B N 1
ATOM 13027 C CA . ILE B 1 537 ? 71.666 41.295 61.046 1.00 94.55 518 ILE B CA 1
ATOM 13028 C C . ILE B 1 537 ? 71.424 41.802 59.621 1.00 94.26 518 ILE B C 1
ATOM 13029 O O . ILE B 1 537 ? 70.755 41.132 58.842 1.00 94.67 518 ILE B O 1
ATOM 13034 N N . TRP B 1 543 ? 63.435 36.864 61.388 1.00 101.17 524 TRP B N 1
ATOM 13035 C CA . TRP B 1 543 ? 63.824 35.552 61.931 1.00 101.76 524 TRP B CA 1
ATOM 13036 C C . TRP B 1 543 ? 65.348 35.333 61.844 1.00 101.45 524 TRP B C 1
ATOM 13037 O O . TRP B 1 543 ? 65.812 34.211 62.085 1.00 97.89 524 TRP B O 1
ATOM 13039 N N . SER B 1 544 ? 66.116 36.396 61.535 1.00 100.82 525 SER B N 1
ATOM 13040 C CA . SER B 1 544 ? 67.582 36.417 61.690 1.00 99.04 525 SER B CA 1
ATOM 13041 C C . SER B 1 544 ? 67.964 37.326 62.875 1.00 99.46 525 SER B C 1
ATOM 13042 O O . SER B 1 544 ? 67.481 38.462 63.006 1.00 100.72 525 SER B O 1
ATOM 13045 N N . TYR B 1 545 ? 68.842 36.808 63.739 1.00 96.36 526 TYR B N 1
ATOM 13046 C CA . TYR B 1 545 ? 69.244 37.448 64.988 1.00 94.47 526 TYR B CA 1
ATOM 13047 C C . TYR B 1 545 ? 70.670 36.991 65.332 1.00 90.72 526 TYR B C 1
ATOM 13048 O O . TYR B 1 545 ? 71.154 35.956 64.837 1.00 88.62 526 TYR B O 1
ATOM 13057 N N . ILE B 1 546 ? 71.345 37.773 66.172 1.00 87.28 527 ILE B N 1
ATOM 13058 C CA . ILE B 1 546 ? 72.724 37.530 66.548 1.00 84.32 527 ILE B CA 1
ATOM 13059 C C . ILE B 1 546 ? 72.732 37.005 67.990 1.00 82.70 527 ILE B C 1
ATOM 13060 O O . ILE B 1 546 ? 71.680 36.898 68.617 1.00 81.43 527 ILE B O 1
ATOM 13062 N N . GLY B 1 547 ? 73.918 36.668 68.504 1.00 80.99 528 GLY B N 1
ATOM 13063 C CA . GLY B 1 547 ? 74.025 36.115 69.849 1.00 80.37 528 GLY B CA 1
ATOM 13064 C C . GLY B 1 547 ? 75.425 35.643 70.223 1.00 78.52 528 GLY B C 1
ATOM 13065 O O . GLY B 1 547 ? 76.412 35.901 69.527 1.00 73.82 528 GLY B O 1
ATOM 13066 N N . TYR B 1 548 ? 75.477 34.960 71.376 1.00 79.21 529 TYR B N 1
ATOM 13067 C CA . TYR B 1 548 ? 76.699 34.463 71.992 1.00 78.82 529 TYR B CA 1
ATOM 13068 C C . TYR B 1 548 ? 76.522 32.978 72.318 1.00 76.63 529 TYR B C 1
ATOM 13069 O O . TYR B 1 548 ? 75.475 32.579 72.825 1.00 76.30 529 TYR B O 1
ATOM 13078 N N . TRP B 1 549 ? 77.560 32.189 72.022 1.00 74.95 530 TRP B N 1
ATOM 13079 C CA . TRP B 1 549 ? 77.580 30.753 72.252 1.00 74.33 530 TRP B CA 1
ATOM 13080 C C . TRP B 1 549 ? 78.058 30.485 73.674 1.00 76.07 530 TRP B C 1
ATOM 13081 O O . TRP B 1 549 ? 79.092 31.011 74.080 1.00 76.51 530 TRP B O 1
ATOM 13092 N N . GLY B 1 550 ? 77.330 29.622 74.385 1.00 77.16 531 GLY B N 1
ATOM 13093 C CA . GLY B 1 550 ? 77.479 29.451 75.831 1.00 78.56 531 GLY B CA 1
ATOM 13094 C C . GLY B 1 550 ? 78.776 28.759 76.231 1.00 78.82 531 GLY B C 1
ATOM 13095 O O . GLY B 1 550 ? 79.219 28.890 77.389 1.00 79.43 531 GLY B O 1
ATOM 13096 N N . ASP B 1 551 ? 79.381 28.009 75.302 1.00 76.30 532 ASP B N 1
ATOM 13097 C CA . ASP B 1 551 ? 80.566 27.217 75.618 1.00 76.09 532 ASP B CA 1
ATOM 13098 C C . ASP B 1 551 ? 81.854 27.963 75.249 1.00 76.02 532 ASP B C 1
ATOM 13099 O O . ASP B 1 551 ? 82.929 27.481 75.556 1.00 76.16 532 ASP B O 1
ATOM 13104 N N . HIS B 1 552 ? 81.746 29.147 74.636 1.00 76.26 533 HIS B N 1
ATOM 13105 C CA . HIS B 1 552 ? 82.899 29.791 73.969 1.00 76.80 533 HIS B CA 1
ATOM 13106 C C . HIS B 1 552 ? 83.985 30.257 74.947 1.00 79.66 533 HIS B C 1
ATOM 13107 O O . HIS B 1 552 ? 85.155 30.372 74.539 1.00 79.36 533 HIS B O 1
ATOM 13114 N N . GLN B 1 553 ? 83.617 30.540 76.205 1.00 81.95 534 GLN B N 1
ATOM 13115 C CA . GLN B 1 553 ? 84.514 31.239 77.121 1.00 83.51 534 GLN B CA 1
ATOM 13116 C C . GLN B 1 553 ? 85.293 30.241 77.986 1.00 83.78 534 GLN B C 1
ATOM 13117 O O . GLN B 1 553 ? 86.507 30.163 77.873 1.00 83.75 534 GLN B O 1
ATOM 13123 N N . ILE B 1 554 ? 84.594 29.466 78.817 1.00 84.65 535 ILE B N 1
ATOM 13124 C CA . ILE B 1 554 ? 85.212 28.832 79.982 1.00 86.22 535 ILE B CA 1
ATOM 13125 C C . ILE B 1 554 ? 86.252 27.770 79.586 1.00 85.28 535 ILE B C 1
ATOM 13126 O O . ILE B 1 554 ? 87.423 27.886 79.967 1.00 86.06 535 ILE B O 1
ATOM 13131 N N . ILE B 1 555 ? 85.835 26.708 78.891 1.00 83.09 536 ILE B N 1
ATOM 13132 C CA . ILE B 1 555 ? 86.749 25.575 78.739 1.00 82.52 536 ILE B CA 1
ATOM 13133 C C . ILE B 1 555 ? 87.932 25.967 77.834 1.00 81.74 536 ILE B C 1
ATOM 13134 O O . ILE B 1 555 ? 89.062 25.619 78.134 1.00 82.35 536 ILE B O 1
ATOM 13139 N N . TYR B 1 556 ? 87.688 26.714 76.750 1.00 81.19 537 TYR B N 1
ATOM 13140 C CA . TYR B 1 556 ? 88.763 27.031 75.762 1.00 79.90 537 TYR B CA 1
ATOM 13141 C C . TYR B 1 556 ? 89.777 27.981 76.412 1.00 81.62 537 TYR B C 1
ATOM 13142 O O . TYR B 1 556 ? 90.971 27.815 76.198 1.00 81.92 537 TYR B O 1
ATOM 13151 N N . LEU B 1 557 ? 89.323 28.920 77.259 1.00 83.16 538 LEU B N 1
ATOM 13152 C CA . LEU B 1 557 ? 90.254 29.815 77.977 1.00 84.32 538 LEU B CA 1
ATOM 13153 C C . LEU B 1 557 ? 91.099 28.995 78.952 1.00 85.01 538 LEU B C 1
ATOM 13154 O O . LEU B 1 557 ? 92.328 29.193 79.061 1.00 85.87 538 LEU B O 1
ATOM 13159 N N . LEU B 1 558 ? 90.423 28.087 79.665 1.00 84.53 539 LEU B N 1
ATOM 13160 C CA . LEU B 1 558 ? 91.045 27.329 80.720 1.00 85.78 539 LEU B CA 1
ATOM 13161 C C . LEU B 1 558 ? 92.246 26.545 80.182 1.00 84.40 539 LEU B C 1
ATOM 13162 O O . LEU B 1 558 ? 93.268 26.480 80.849 1.00 85.53 539 LEU B O 1
ATOM 13167 N N . LYS B 1 559 ? 92.111 25.925 79.008 1.00 81.47 540 LYS B N 1
ATOM 13168 C CA . LYS B 1 559 ? 93.174 25.041 78.508 1.00 81.39 540 LYS B CA 1
ATOM 13169 C C . LYS B 1 559 ? 94.462 25.845 78.297 1.00 81.95 540 LYS B C 1
ATOM 13170 O O . LYS B 1 559 ? 95.562 25.356 78.548 1.00 81.36 540 LYS B O 1
ATOM 13176 N N . PHE B 1 560 ? 94.305 27.107 77.898 1.00 82.20 541 PHE B N 1
ATOM 13177 C CA . PHE B 1 560 ? 95.430 28.014 77.758 1.00 83.46 541 PHE B CA 1
ATOM 13178 C C . PHE B 1 560 ? 96.008 28.415 79.118 1.00 86.02 541 PHE B C 1
ATOM 13179 O O . PHE B 1 560 ? 97.234 28.484 79.259 1.00 86.86 541 PHE B O 1
ATOM 13187 N N . LEU B 1 561 ? 95.136 28.717 80.092 1.00 87.45 542 LEU B N 1
ATOM 13188 C CA . LEU B 1 561 ? 95.591 29.107 81.431 1.00 90.41 542 LEU B CA 1
ATOM 13189 C C . LEU B 1 561 ? 96.334 27.929 82.086 1.00 90.92 542 LEU B C 1
ATOM 13190 O O . LEU B 1 561 ? 97.358 28.147 82.741 1.00 91.99 542 LEU B O 1
ATOM 13195 N N . GLU B 1 562 ? 95.818 26.700 81.911 1.00 89.00 543 GLU B N 1
ATOM 13196 C CA . GLU B 1 562 ? 96.466 25.492 82.427 1.00 89.35 543 GLU B CA 1
ATOM 13197 C C . GLU B 1 562 ? 97.868 25.372 81.821 1.00 89.47 543 GLU B C 1
ATOM 13198 O O . GLU B 1 562 ? 98.849 25.133 82.539 1.00 89.17 543 GLU B O 1
ATOM 13204 N N . PHE B 1 563 ? 97.942 25.580 80.503 1.00 88.08 544 PHE B N 1
ATOM 13205 C CA . PHE B 1 563 ? 99.176 25.452 79.747 1.00 88.66 544 PHE B CA 1
ATOM 13206 C C . PHE B 1 563 ? 100.253 26.396 80.304 1.00 90.79 544 PHE B C 1
ATOM 13207 O O . PHE B 1 563 ? 101.362 25.965 80.601 1.00 91.19 544 PHE B O 1
ATOM 13215 N N . ILE B 1 564 ? 99.933 27.690 80.426 1.00 92.18 545 ILE B N 1
ATOM 13216 C CA . ILE B 1 564 ? 100.958 28.673 80.762 1.00 94.25 545 ILE B CA 1
ATOM 13217 C C . ILE B 1 564 ? 101.398 28.480 82.222 1.00 97.34 545 ILE B C 1
ATOM 13218 O O . ILE B 1 564 ? 102.559 28.708 82.556 1.00 98.65 545 ILE B O 1
ATOM 13223 N N . GLU B 1 565 ? 100.485 28.070 83.106 1.00 98.28 546 GLU B N 1
ATOM 13224 C CA . GLU B 1 565 ? 100.865 27.880 84.500 1.00 100.51 546 GLU B CA 1
ATOM 13225 C C . GLU B 1 565 ? 101.809 26.668 84.614 1.00 99.50 546 GLU B C 1
ATOM 13226 O O . GLU B 1 565 ? 102.723 26.696 85.420 1.00 101.59 546 GLU B O 1
ATOM 13232 N N . LYS B 1 566 ? 101.629 25.639 83.780 1.00 96.21 547 LYS B N 1
ATOM 13233 C CA . LYS B 1 566 ? 102.567 24.494 83.718 1.00 96.31 547 LYS B CA 1
ATOM 13234 C C . LYS B 1 566 ? 103.938 24.924 83.156 1.00 97.07 547 LYS B C 1
ATOM 13235 O O . LYS B 1 566 ? 104.963 24.559 83.703 1.00 96.37 547 LYS B O 1
ATOM 13239 N N . HIS B 1 567 ? 103.948 25.682 82.049 1.00 97.51 548 HIS B N 1
ATOM 13240 C CA . HIS B 1 567 ? 105.195 26.061 81.328 1.00 98.80 548 HIS B CA 1
ATOM 13241 C C . HIS B 1 567 ? 105.918 27.245 81.990 1.00 100.59 548 HIS B C 1
ATOM 13242 O O . HIS B 1 567 ? 107.132 27.277 82.006 1.00 100.39 548 HIS B O 1
ATOM 13249 N N . GLN B 1 568 ? 105.166 28.216 82.515 1.00 101.92 549 GLN B N 1
ATOM 13250 C CA . GLN B 1 568 ? 105.727 29.456 83.026 1.00 103.87 549 GLN B CA 1
ATOM 13251 C C . GLN B 1 568 ? 105.073 29.783 84.362 1.00 106.68 549 GLN B C 1
ATOM 13252 O O . GLN B 1 568 ? 104.283 30.719 84.451 1.00 107.58 549 GLN B O 1
ATOM 13258 N N . PRO B 1 569 ? 105.365 29.015 85.432 1.00 109.15 550 PRO B N 1
ATOM 13259 C CA . PRO B 1 569 ? 104.790 29.286 86.750 1.00 112.34 550 PRO B CA 1
ATOM 13260 C C . PRO B 1 569 ? 105.038 30.739 87.192 1.00 114.82 550 PRO B C 1
ATOM 13261 O O . PRO B 1 569 ? 106.153 31.235 87.062 1.00 115.32 550 PRO B O 1
ATOM 13265 N N . GLY B 1 570 ? 103.978 31.416 87.655 1.00 115.94 551 GLY B N 1
ATOM 13266 C CA . GLY B 1 570 ? 104.072 32.785 88.136 1.00 117.22 551 GLY B CA 1
ATOM 13267 C C . GLY B 1 570 ? 103.825 33.831 87.061 1.00 115.70 551 GLY B C 1
ATOM 13268 O O . GLY B 1 570 ? 103.639 34.985 87.383 1.00 115.71 551 GLY B O 1
ATOM 13269 N N . LYS B 1 571 ? 103.776 33.438 85.786 1.00 114.26 552 LYS B N 1
ATOM 13270 C CA . LYS B 1 571 ? 103.530 34.399 84.697 1.00 113.64 552 LYS B CA 1
ATOM 13271 C C . LYS B 1 571 ? 102.129 35.019 84.844 1.00 114.23 552 LYS B C 1
ATOM 13272 O O . LYS B 1 571 ? 101.973 36.235 84.717 1.00 114.51 552 LYS B O 1
ATOM 13274 N N . LEU B 1 572 ? 101.114 34.188 85.122 1.00 114.09 553 LEU B N 1
ATOM 13275 C CA . LEU B 1 572 ? 99.745 34.676 85.317 1.00 114.08 553 LEU B CA 1
ATOM 13276 C C . LEU B 1 572 ? 99.701 35.662 86.489 1.00 115.98 553 LEU B C 1
ATOM 13277 O O . LEU B 1 572 ? 99.063 36.725 86.390 1.00 114.93 553 LEU B O 1
ATOM 13282 N N . HIS B 1 573 ? 100.387 35.314 87.587 1.00 118.44 554 HIS B N 1
ATOM 13283 C CA . HIS B 1 573 ? 100.469 36.180 88.761 1.00 121.10 554 HIS B CA 1
ATOM 13284 C C . HIS B 1 573 ? 100.956 37.580 88.349 1.00 120.71 554 HIS B C 1
ATOM 13285 O O . HIS B 1 573 ? 100.442 38.587 88.852 1.00 121.15 554 HIS B O 1
ATOM 13292 N N . SER B 1 574 ? 101.919 37.635 87.417 1.00 118.64 555 SER B N 1
ATOM 13293 C CA . SER B 1 574 ? 102.520 38.891 86.954 1.00 118.89 555 SER B CA 1
ATOM 13294 C C . SER B 1 574 ? 101.499 39.782 86.237 1.00 117.94 555 SER B C 1
ATOM 13295 O O . SER B 1 574 ? 101.780 40.954 86.062 1.00 119.77 555 SER B O 1
ATOM 13297 N N . TYR B 1 575 ? 100.365 39.232 85.781 1.00 115.60 556 TYR B N 1
ATOM 13298 C CA . TYR B 1 575 ? 99.349 40.036 85.092 1.00 114.69 556 TYR B CA 1
ATOM 13299 C C . TYR B 1 575 ? 98.209 40.446 86.040 1.00 115.25 556 TYR B C 1
ATOM 13300 O O . TYR B 1 575 ? 97.348 41.231 85.638 1.00 115.12 556 TYR B O 1
ATOM 13309 N N . PHE B 1 576 ? 98.193 39.937 87.278 1.00 115.80 557 PHE B N 1
ATOM 13310 C CA . PHE B 1 576 ? 97.070 40.185 88.206 1.00 117.20 557 PHE B CA 1
ATOM 13311 C C . PHE B 1 576 ? 96.752 41.689 88.331 1.00 118.99 557 PHE B C 1
ATOM 13312 O O . PHE B 1 576 ? 95.576 42.069 88.316 1.00 119.77 557 PHE B O 1
ATOM 13320 N N . GLU B 1 577 ? 97.796 42.524 88.471 1.00 120.60 558 GLU B N 1
ATOM 13321 C CA . GLU B 1 577 ? 97.663 43.971 88.727 1.00 122.17 558 GLU B CA 1
ATOM 13322 C C . GLU B 1 577 ? 98.100 44.781 87.494 1.00 120.67 558 GLU B C 1
ATOM 13323 O O . GLU B 1 577 ? 98.139 45.989 87.538 1.00 121.61 558 GLU B O 1
ATOM 13325 N N . SER B 1 578 ? 98.382 44.106 86.380 1.00 118.85 559 SER B N 1
ATOM 13326 C CA . SER B 1 578 ? 98.863 44.769 85.179 1.00 117.90 559 SER B CA 1
ATOM 13327 C C . SER B 1 578 ? 97.681 45.182 84.292 1.00 117.22 559 SER B C 1
ATOM 13328 O O . SER B 1 578 ? 97.020 44.336 83.686 1.00 115.33 559 SER B O 1
ATOM 13331 N N . GLU B 1 579 ? 97.424 46.489 84.188 1.00 119.23 560 GLU B N 1
ATOM 13332 C CA . GLU B 1 579 ? 96.271 46.986 83.425 1.00 118.20 560 GLU B CA 1
ATOM 13333 C C . GLU B 1 579 ? 96.635 47.107 81.939 1.00 116.50 560 GLU B C 1
ATOM 13334 O O . GLU B 1 579 ? 96.727 48.212 81.415 1.00 118.17 560 GLU B O 1
ATOM 13340 N N . CYS B 1 580 ? 96.832 45.960 81.271 1.00 114.52 561 CYS B N 1
ATOM 13341 C CA . CYS B 1 580 ? 97.205 45.918 79.836 1.00 113.32 561 CYS B CA 1
ATOM 13342 C C . CYS B 1 580 ? 96.116 45.261 78.968 1.00 111.41 561 CYS B C 1
ATOM 13343 O O . CYS B 1 580 ? 96.271 45.179 77.740 1.00 109.20 561 CYS B O 1
ATOM 13346 N N . PHE B 1 581 ? 95.022 44.795 79.585 1.00 112.37 562 PHE B N 1
ATOM 13347 C CA . PHE B 1 581 ? 93.943 44.122 78.836 1.00 109.85 562 PHE B CA 1
ATOM 13348 C C . PHE B 1 581 ? 92.874 45.158 78.457 1.00 110.52 562 PHE B C 1
ATOM 13349 O O . PHE B 1 581 ? 92.762 46.202 79.099 1.00 112.66 562 PHE B O 1
ATOM 13357 N N . VAL B 1 582 ? 92.102 44.853 77.404 1.00 108.29 563 VAL B N 1
ATOM 13358 C CA . VAL B 1 582 ? 91.049 45.730 76.889 1.00 107.21 563 VAL B CA 1
ATOM 13359 C C . VAL B 1 582 ? 89.740 44.933 76.766 1.00 105.64 563 VAL B C 1
ATOM 13360 O O . VAL B 1 582 ? 89.703 43.712 76.984 1.00 104.84 563 VAL B O 1
ATOM 13362 N N . TYR B 1 583 ? 88.666 45.644 76.414 1.00 104.51 564 TYR B N 1
ATOM 13363 C CA . TYR B 1 583 ? 87.374 45.038 76.179 1.00 102.92 564 TYR B CA 1
ATOM 13364 C C . TYR B 1 583 ? 86.961 45.214 74.711 1.00 100.63 564 TYR B C 1
ATOM 13365 O O . TYR B 1 583 ? 86.950 46.337 74.186 1.00 98.53 564 TYR B O 1
ATOM 13374 N N . ALA B 1 584 ? 86.610 44.091 74.069 1.00 99.63 565 ALA B N 1
ATOM 13375 C CA . ALA B 1 584 ? 86.070 44.091 72.709 1.00 97.30 565 ALA B CA 1
ATOM 13376 C C . ALA B 1 584 ? 84.682 44.736 72.706 1.00 97.53 565 ALA B C 1
ATOM 13377 O O . ALA B 1 584 ? 83.799 44.323 73.455 1.00 97.03 565 ALA B O 1
ATOM 13379 N N . ALA B 1 585 ? 84.509 45.741 71.843 1.00 98.23 566 ALA B N 1
ATOM 13380 C CA . ALA B 1 585 ? 83.210 46.350 71.610 1.00 99.99 566 ALA B CA 1
ATOM 13381 C C . ALA B 1 585 ? 82.491 45.570 70.508 1.00 98.33 566 ALA B C 1
ATOM 13382 O O . ALA B 1 585 ? 82.738 45.781 69.320 1.00 98.95 566 ALA B O 1
ATOM 13384 N N . VAL B 1 586 ? 81.646 44.629 70.929 1.00 98.04 567 VAL B N 1
ATOM 13385 C CA . VAL B 1 586 ? 80.669 43.999 70.069 1.00 95.31 567 VAL B CA 1
ATOM 13386 C C . VAL B 1 586 ? 79.338 44.697 70.325 1.00 97.55 567 VAL B C 1
ATOM 13387 O O . VAL B 1 586 ? 78.916 44.806 71.482 1.00 100.72 567 VAL B O 1
ATOM 13391 N N . PRO B 1 587 ? 78.647 45.205 69.277 1.00 96.03 568 PRO B N 1
ATOM 13392 C CA . PRO B 1 587 ? 77.445 46.016 69.467 1.00 97.85 568 PRO B CA 1
ATOM 13393 C C . PRO B 1 587 ? 76.186 45.169 69.698 1.00 97.19 568 PRO B C 1
ATOM 13394 O O . PRO B 1 587 ? 75.210 45.287 68.952 1.00 96.53 568 PRO B O 1
ATOM 13398 N N . TYR B 1 588 ? 76.235 44.331 70.742 1.00 98.09 569 TYR B N 1
ATOM 13399 C CA . TYR B 1 588 ? 75.106 43.529 71.172 1.00 97.41 569 TYR B CA 1
ATOM 13400 C C . TYR B 1 588 ? 74.669 43.993 72.566 1.00 97.98 569 TYR B C 1
ATOM 13401 O O . TYR B 1 588 ? 75.499 44.122 73.481 1.00 98.30 569 TYR B O 1
ATOM 13410 N N . THR B 1 589 ? 73.358 44.237 72.688 1.00 97.17 570 THR B N 1
ATOM 13411 C CA . THR B 1 589 ? 72.684 44.654 73.913 1.00 98.52 570 THR B CA 1
ATOM 13412 C C . THR B 1 589 ? 71.876 43.471 74.452 1.00 97.81 570 THR B C 1
ATOM 13413 O O . THR B 1 589 ? 70.842 43.110 73.883 1.00 96.50 570 THR B O 1
ATOM 13417 N N . ILE B 1 590 ? 72.385 42.859 75.522 1.00 98.45 571 ILE B N 1
ATOM 13418 C CA . ILE B 1 590 ? 71.680 41.825 76.237 1.00 98.14 571 ILE B CA 1
ATOM 13419 C C . ILE B 1 590 ? 70.623 42.520 77.094 1.00 101.05 571 ILE B C 1
ATOM 13420 O O . ILE B 1 590 ? 70.965 43.393 77.894 1.00 105.45 571 ILE B O 1
ATOM 13425 N N . LYS B 1 591 ? 69.363 42.096 76.938 1.00 100.42 572 LYS B N 1
ATOM 13426 C CA . LYS B 1 591 ? 68.206 42.831 77.430 1.00 102.95 572 LYS B CA 1
ATOM 13427 C C . LYS B 1 591 ? 68.093 42.702 78.948 1.00 103.55 572 LYS B C 1
ATOM 13428 O O . LYS B 1 591 ? 68.766 41.881 79.571 1.00 102.31 572 LYS B O 1
ATOM 13434 N N . PRO B 1 592 ? 67.267 43.557 79.588 1.00 105.44 573 PRO B N 1
ATOM 13435 C CA . PRO B 1 592 ? 67.028 43.474 81.033 1.00 107.21 573 PRO B CA 1
ATOM 13436 C C . PRO B 1 592 ? 66.539 42.091 81.496 1.00 106.36 573 PRO B C 1
ATOM 13437 O O . PRO B 1 592 ? 65.905 41.357 80.747 1.00 105.13 573 PRO B O 1
ATOM 13441 N N . TYR B 1 593 ? 66.854 41.749 82.742 1.00 107.73 574 TYR B N 1
ATOM 13442 C CA . TYR B 1 593 ? 66.621 40.411 83.256 1.00 107.61 574 TYR B CA 1
ATOM 13443 C C . TYR B 1 593 ? 65.137 40.039 83.181 1.00 107.86 574 TYR B C 1
ATOM 13444 O O . TYR B 1 593 ? 64.825 38.904 82.873 1.00 106.04 574 TYR B O 1
ATOM 13453 N N . GLU B 1 594 ? 64.245 40.993 83.489 1.00 110.38 575 GLU B N 1
ATOM 13454 C CA . GLU B 1 594 ? 62.792 40.757 83.511 1.00 110.98 575 GLU B CA 1
ATOM 13455 C C . GLU B 1 594 ? 62.309 40.316 82.117 1.00 108.85 575 GLU B C 1
ATOM 13456 O O . GLU B 1 594 ? 61.451 39.445 82.010 1.00 108.53 575 GLU B O 1
ATOM 13458 N N . GLU B 1 595 ? 62.887 40.900 81.059 1.00 107.85 576 GLU B N 1
ATOM 13459 C CA . GLU B 1 595 ? 62.513 40.590 79.675 1.00 105.67 576 GLU B CA 1
ATOM 13460 C C . GLU B 1 595 ? 63.030 39.198 79.291 1.00 104.07 576 GLU B C 1
ATOM 13461 O O . GLU B 1 595 ? 62.378 38.482 78.533 1.00 104.53 576 GLU B O 1
ATOM 13467 N N . ILE B 1 596 ? 64.198 38.814 79.817 1.00 104.11 577 ILE B N 1
ATOM 13468 C CA . ILE B 1 596 ? 64.794 37.503 79.527 1.00 102.08 577 ILE B CA 1
ATOM 13469 C C . ILE B 1 596 ? 63.932 36.406 80.168 1.00 102.94 577 ILE B C 1
ATOM 13470 O O . ILE B 1 596 ? 63.627 35.396 79.556 1.00 99.79 577 ILE B O 1
ATOM 13475 N N . LEU B 1 597 ? 63.563 36.622 81.432 1.00 107.03 578 LEU B N 1
ATOM 13476 C CA . LEU B 1 597 ? 62.708 35.707 82.184 1.00 109.15 578 LEU B CA 1
ATOM 13477 C C . LEU B 1 597 ? 61.364 35.534 81.464 1.00 108.53 578 LEU B C 1
ATOM 13478 O O . LEU B 1 597 ? 60.840 34.425 81.380 1.00 107.36 578 LEU B O 1
ATOM 13483 N N . ASN B 1 598 ? 60.819 36.651 80.968 1.00 108.73 579 ASN B N 1
ATOM 13484 C CA . ASN B 1 598 ? 59.548 36.687 80.255 1.00 108.05 579 ASN B CA 1
ATOM 13485 C C . ASN B 1 598 ? 59.617 35.873 78.953 1.00 104.98 579 ASN B C 1
ATOM 13486 O O . ASN B 1 598 ? 58.702 35.107 78.666 1.00 104.21 579 ASN B O 1
ATOM 13491 N N . ASN B 1 599 ? 60.665 36.095 78.147 1.00 102.12 580 ASN B N 1
ATOM 13492 C CA . ASN B 1 599 ? 60.856 35.378 76.881 1.00 99.15 580 ASN B CA 1
ATOM 13493 C C . ASN B 1 599 ? 62.347 35.142 76.653 1.00 96.48 580 ASN B C 1
ATOM 13494 O O . ASN B 1 599 ? 63.028 35.953 76.022 1.00 94.39 580 ASN B O 1
ATOM 13499 N N . PRO B 1 600 ? 62.887 34.004 77.145 1.00 95.65 581 PRO B N 1
ATOM 13500 C CA . PRO B 1 600 ? 64.321 33.739 77.057 1.00 94.83 581 PRO B CA 1
ATOM 13501 C C . PRO B 1 600 ? 64.851 33.357 75.665 1.00 92.53 581 PRO B C 1
ATOM 13502 O O . PRO B 1 600 ? 66.038 33.079 75.534 1.00 90.60 581 PRO B O 1
ATOM 13506 N N . LYS B 1 601 ? 63.993 33.381 74.638 1.00 92.48 582 LYS B N 1
ATOM 13507 C CA . LYS B 1 601 ? 64.439 33.230 73.251 1.00 91.23 582 LYS B CA 1
ATOM 13508 C C . LYS B 1 601 ? 64.621 34.603 72.592 1.00 91.61 582 LYS B C 1
ATOM 13509 O O . LYS B 1 601 ? 65.128 34.674 71.492 1.00 90.45 582 LYS B O 1
ATOM 13515 N N . ASP B 1 602 ? 64.180 35.679 73.251 1.00 94.02 583 ASP B N 1
ATOM 13516 C CA . ASP B 1 602 ? 64.278 37.050 72.721 1.00 95.17 583 ASP B CA 1
ATOM 13517 C C . ASP B 1 602 ? 65.067 37.899 73.727 1.00 97.52 583 ASP B C 1
ATOM 13518 O O . ASP B 1 602 ? 64.483 38.544 74.593 1.00 100.81 583 ASP B O 1
ATOM 13523 N N . THR B 1 603 ? 66.400 37.889 73.616 1.00 97.01 584 THR B N 1
ATOM 13524 C CA . THR B 1 603 ? 67.257 38.348 74.714 1.00 98.56 584 THR B CA 1
ATOM 13525 C C . THR B 1 603 ? 68.396 39.288 74.288 1.00 98.15 584 THR B C 1
ATOM 13526 O O . THR B 1 603 ? 69.037 39.878 75.167 1.00 100.74 584 THR B O 1
ATOM 13530 N N . ILE B 1 604 ? 68.682 39.410 72.987 1.00 94.49 585 ILE B N 1
ATOM 13531 C CA . ILE B 1 604 ? 69.802 40.228 72.535 1.00 94.09 585 ILE B CA 1
ATOM 13532 C C . ILE B 1 604 ? 69.394 41.005 71.281 1.00 93.36 585 ILE B C 1
ATOM 13533 O O . ILE B 1 604 ? 69.007 40.413 70.302 1.00 91.68 585 ILE B O 1
ATOM 13538 N N . GLY B 1 605 ? 69.502 42.335 71.350 1.00 97.36 586 GLY B N 1
ATOM 13539 C CA . GLY B 1 605 ? 69.267 43.233 70.227 1.00 97.66 586 GLY B CA 1
ATOM 13540 C C . GLY B 1 605 ? 70.577 43.728 69.647 1.00 97.39 586 GLY B C 1
ATOM 13541 O O . GLY B 1 605 ? 71.566 43.876 70.371 1.00 98.10 586 GLY B O 1
ATOM 13542 N N . TYR B 1 606 ? 70.578 43.961 68.330 1.00 98.14 587 TYR B N 1
ATOM 13543 C CA . TYR B 1 606 ? 71.712 44.539 67.620 1.00 98.81 587 TYR B CA 1
ATOM 13544 C C . TYR B 1 606 ? 71.637 46.064 67.736 1.00 99.81 587 TYR B C 1
ATOM 13545 O O . TYR B 1 606 ? 70.644 46.674 67.332 1.00 100.80 587 TYR B O 1
ATOM 13554 N N . ASN B 1 607 ? 72.702 46.672 68.267 1.00 98.87 588 ASN B N 1
ATOM 13555 C CA . ASN B 1 607 ? 72.733 48.108 68.512 1.00 100.58 588 ASN B CA 1
ATOM 13556 C C . ASN B 1 607 ? 73.416 48.835 67.341 1.00 100.08 588 ASN B C 1
ATOM 13557 O O . ASN B 1 607 ? 74.637 49.032 67.345 1.00 99.10 588 ASN B O 1
ATOM 13562 N N . HIS B 1 608 ? 72.597 49.276 66.374 1.00 99.54 589 HIS B N 1
ATOM 13563 C CA . HIS B 1 608 ? 73.043 49.903 65.125 1.00 98.23 589 HIS B CA 1
ATOM 13564 C C . HIS B 1 608 ? 73.765 51.231 65.372 1.00 100.89 589 HIS B C 1
ATOM 13565 O O . HIS B 1 608 ? 74.629 51.599 64.573 1.00 99.16 589 HIS B O 1
ATOM 13572 N N . GLU B 1 609 ? 73.386 51.945 66.445 1.00 104.24 590 GLU B N 1
ATOM 13573 C CA . GLU B 1 609 ? 74.009 53.221 66.812 1.00 106.73 590 GLU B CA 1
ATOM 13574 C C . GLU B 1 609 ? 75.431 52.948 67.327 1.00 108.27 590 GLU B C 1
ATOM 13575 O O . GLU B 1 609 ? 76.394 53.597 66.898 1.00 110.38 590 GLU B O 1
ATOM 13577 N N . TRP B 1 610 ? 75.557 51.966 68.226 1.00 108.05 591 TRP B N 1
ATOM 13578 C CA . TRP B 1 610 ? 76.857 51.514 68.741 1.00 107.79 591 TRP B CA 1
ATOM 13579 C C . TRP B 1 610 ? 77.770 51.117 67.569 1.00 105.14 591 TRP B C 1
ATOM 13580 O O . TRP B 1 610 ? 78.940 51.494 67.535 1.00 102.81 591 TRP B O 1
ATOM 13591 N N . GLU B 1 611 ? 77.209 50.394 66.589 1.00 104.05 592 GLU B N 1
ATOM 13592 C CA . GLU B 1 611 ? 77.953 49.899 65.431 1.00 103.90 592 GLU B CA 1
ATOM 13593 C C . GLU B 1 611 ? 78.578 51.062 64.646 1.00 105.76 592 GLU B C 1
ATOM 13594 O O . GLU B 1 611 ? 79.729 50.960 64.219 1.00 104.18 592 GLU B O 1
ATOM 13600 N N . LYS B 1 612 ? 77.803 52.138 64.444 1.00 106.89 593 LYS B N 1
ATOM 13601 C CA . LYS B 1 612 ? 78.222 53.278 63.618 1.00 106.08 593 LYS B CA 1
ATOM 13602 C C . LYS B 1 612 ? 79.450 53.949 64.253 1.00 107.65 593 LYS B C 1
ATOM 13603 O O . LYS B 1 612 ? 80.413 54.266 63.553 1.00 107.01 593 LYS B O 1
ATOM 13605 N N . VAL B 1 613 ? 79.404 54.139 65.578 1.00 109.59 594 VAL B N 1
ATOM 13606 C CA . VAL B 1 613 ? 80.484 54.757 66.363 1.00 110.95 594 VAL B CA 1
ATOM 13607 C C . VAL B 1 613 ? 81.773 53.923 66.250 1.00 110.02 594 VAL B C 1
ATOM 13608 O O . VAL B 1 613 ? 82.877 54.490 66.144 1.00 111.51 594 VAL B O 1
ATOM 13612 N N . ILE B 1 614 ? 81.641 52.588 66.293 1.00 106.65 595 ILE B N 1
ATOM 13613 C CA . ILE B 1 614 ? 82.798 51.683 66.201 1.00 105.38 595 ILE B CA 1
ATOM 13614 C C . ILE B 1 614 ? 83.454 51.856 64.826 1.00 103.75 595 ILE B C 1
ATOM 13615 O O . ILE B 1 614 ? 84.663 52.078 64.736 1.00 101.92 595 ILE B O 1
ATOM 13620 N N . ASN B 1 615 ? 82.637 51.744 63.770 1.00 104.32 596 ASN B N 1
ATOM 13621 C CA . ASN B 1 615 ? 83.093 51.789 62.375 1.00 103.73 596 ASN B CA 1
ATOM 13622 C C . ASN B 1 615 ? 83.742 53.141 62.067 1.00 105.24 596 ASN B C 1
ATOM 13623 O O . ASN B 1 615 ? 84.619 53.208 61.223 1.00 104.44 596 ASN B O 1
ATOM 13628 N N . GLU B 1 616 ? 83.314 54.200 62.765 1.00 108.69 597 GLU B N 1
ATOM 13629 C CA . GLU B 1 616 ? 83.913 55.534 62.622 1.00 109.95 597 GLU B CA 1
ATOM 13630 C C . GLU B 1 616 ? 85.284 55.559 63.318 1.00 111.37 597 GLU B C 1
ATOM 13631 O O . GLU B 1 616 ? 86.259 56.106 62.771 1.00 111.60 597 GLU B O 1
ATOM 13633 N N . ARG B 1 617 ? 85.362 54.972 64.520 1.00 112.08 598 ARG B N 1
ATOM 13634 C CA . ARG B 1 617 ? 86.630 54.852 65.241 1.00 111.80 598 ARG B CA 1
ATOM 13635 C C . ARG B 1 617 ? 87.592 53.958 64.444 1.00 110.26 598 ARG B C 1
ATOM 13636 O O . ARG B 1 617 ? 88.788 54.209 64.429 1.00 111.51 598 ARG B O 1
ATOM 13644 N N . LYS B 1 618 ? 87.060 52.929 63.775 1.00 106.72 599 LYS B N 1
ATOM 13645 C CA . LYS B 1 618 ? 87.896 51.981 63.044 1.00 105.68 599 LYS B CA 1
ATOM 13646 C C . LYS B 1 618 ? 88.561 52.669 61.845 1.00 106.46 599 LYS B C 1
ATOM 13647 O O . LYS B 1 618 ? 89.729 52.425 61.589 1.00 106.88 599 LYS B O 1
ATOM 13653 N N . LYS B 1 619 ? 87.830 53.540 61.137 1.00 107.40 600 LYS B N 1
ATOM 13654 C CA . LYS B 1 619 ? 88.391 54.332 60.025 1.00 106.54 600 LYS B CA 1
ATOM 13655 C C . LYS B 1 619 ? 89.470 55.290 60.555 1.00 108.18 600 LYS B C 1
ATOM 13656 O O . LYS B 1 619 ? 90.487 55.490 59.908 1.00 107.92 600 LYS B O 1
ATOM 13658 N N . SER B 1 620 ? 89.245 55.855 61.745 1.00 110.86 601 SER B N 1
ATOM 13659 C CA . SER B 1 620 ? 90.096 56.890 62.330 1.00 114.50 601 SER B CA 1
ATOM 13660 C C . SER B 1 620 ? 91.331 56.311 63.052 1.00 116.18 601 SER B C 1
ATOM 13661 O O . SER B 1 620 ? 92.352 57.002 63.152 1.00 120.91 601 SER B O 1
ATOM 13663 N N . ILE B 1 621 ? 91.243 55.078 63.580 1.00 114.42 602 ILE B N 1
ATOM 13664 C CA . ILE B 1 621 ? 92.291 54.506 64.475 1.00 114.11 602 ILE B CA 1
ATOM 13665 C C . ILE B 1 621 ? 92.826 53.172 63.924 1.00 110.58 602 ILE B C 1
ATOM 13666 O O . ILE B 1 621 ? 94.006 52.887 64.075 1.00 111.47 602 ILE B O 1
ATOM 13668 N N . GLY B 1 622 ? 91.969 52.365 63.293 1.00 107.29 603 GLY B N 1
ATOM 13669 C CA . GLY B 1 622 ? 92.291 50.991 62.878 1.00 103.81 603 GLY B CA 1
ATOM 13670 C C . GLY B 1 622 ? 91.498 49.978 63.688 1.00 101.82 603 GLY B C 1
ATOM 13671 O O . GLY B 1 622 ? 90.451 50.317 64.227 1.00 103.50 603 GLY B O 1
ATOM 13672 N N . ALA B 1 623 ? 92.015 48.747 63.815 1.00 97.52 604 ALA B N 1
ATOM 13673 C CA . ALA B 1 623 ? 91.303 47.657 64.501 1.00 93.67 604 ALA B CA 1
ATOM 13674 C C . ALA B 1 623 ? 90.993 48.026 65.959 1.00 94.65 604 ALA B C 1
ATOM 13675 O O . ALA B 1 623 ? 89.950 47.654 66.489 1.00 93.52 604 ALA B O 1
ATOM 13677 N N . ASP B 1 624 ? 91.908 48.766 66.592 1.00 96.27 605 ASP B N 1
ATOM 13678 C CA . ASP B 1 624 ? 91.777 49.152 67.990 1.00 98.94 605 ASP B CA 1
ATOM 13679 C C . ASP B 1 624 ? 90.537 50.038 68.201 1.00 99.96 605 ASP B C 1
ATOM 13680 O O . ASP B 1 624 ? 90.123 50.252 69.339 1.00 102.33 605 ASP B O 1
ATOM 13685 N N . GLY B 1 625 ? 89.925 50.526 67.114 1.00 99.59 606 GLY B N 1
ATOM 13686 C CA . GLY B 1 625 ? 88.689 51.328 67.181 1.00 99.59 606 GLY B CA 1
ATOM 13687 C C . GLY B 1 625 ? 87.495 50.538 67.712 1.00 99.01 606 GLY B C 1
ATOM 13688 O O . GLY B 1 625 ? 86.480 51.131 68.114 1.00 100.33 606 GLY B O 1
ATOM 13689 N N . ALA B 1 626 ? 87.611 49.203 67.697 1.00 96.24 607 ALA B N 1
ATOM 13690 C CA . ALA B 1 626 ? 86.595 48.293 68.194 1.00 95.15 607 ALA B CA 1
ATOM 13691 C C . ALA B 1 626 ? 86.870 47.891 69.654 1.00 95.48 607 ALA B C 1
ATOM 13692 O O . ALA B 1 626 ? 86.450 46.804 70.075 1.00 94.01 607 ALA B O 1
ATOM 13694 N N . LEU B 1 627 ? 87.550 48.749 70.426 1.00 96.37 608 LEU B N 1
ATOM 13695 C CA . LEU B 1 627 ? 87.753 48.521 71.868 1.00 98.05 608 LEU B CA 1
ATOM 13696 C C . LEU B 1 627 ? 86.995 49.585 72.665 1.00 99.36 608 LEU B C 1
ATOM 13697 O O . LEU B 1 627 ? 86.806 50.683 72.178 1.00 99.37 608 LEU B O 1
ATOM 13702 N N . LEU B 1 628 ? 86.586 49.256 73.896 1.00 100.69 609 LEU B N 1
ATOM 13703 C CA . LEU B 1 628 ? 85.847 50.218 74.725 1.00 102.98 609 LEU B CA 1
ATOM 13704 C C . LEU B 1 628 ? 86.756 51.384 75.117 1.00 104.82 609 LEU B C 1
ATOM 13705 O O . LEU B 1 628 ? 87.926 51.197 75.453 1.00 104.55 609 LEU B O 1
ATOM 13710 N N . LYS B 1 629 ? 86.177 52.585 75.085 1.00 106.65 610 LYS B N 1
ATOM 13711 C CA . LYS B 1 629 ? 86.808 53.779 75.612 1.00 109.69 610 LYS B CA 1
ATOM 13712 C C . LYS B 1 629 ? 86.315 53.987 77.049 1.00 112.16 610 LYS B C 1
ATOM 13713 O O . LYS B 1 629 ? 85.417 53.289 77.492 1.00 112.90 610 LYS B O 1
ATOM 13715 N N . SER B 1 630 ? 86.946 54.932 77.759 1.00 114.43 611 SER B N 1
ATOM 13716 C CA . SER B 1 630 ? 86.519 55.414 79.079 1.00 116.84 611 SER B CA 1
ATOM 13717 C C . SER B 1 630 ? 86.123 56.893 78.958 1.00 118.50 611 SER B C 1
ATOM 13718 O O . SER B 1 630 ? 86.210 57.456 77.876 1.00 117.58 611 SER B O 1
ATOM 13721 N N . ASN B 1 631 ? 85.694 57.511 80.063 1.00 121.91 612 ASN B N 1
ATOM 13722 C CA . ASN B 1 631 ? 85.263 58.914 80.069 1.00 124.38 612 ASN B CA 1
ATOM 13723 C C . ASN B 1 631 ? 86.372 59.802 79.489 1.00 125.40 612 ASN B C 1
ATOM 13724 O O . ASN B 1 631 ? 86.066 60.714 78.712 1.00 125.67 612 ASN B O 1
ATOM 13726 N N . ASP B 1 632 ? 87.641 59.486 79.821 1.00 125.79 613 ASP B N 1
ATOM 13727 C CA . ASP B 1 632 ? 88.838 60.283 79.439 1.00 126.41 613 ASP B CA 1
ATOM 13728 C C . ASP B 1 632 ? 89.134 60.188 77.930 1.00 124.60 613 ASP B C 1
ATOM 13729 O O . ASP B 1 632 ? 90.239 60.496 77.512 1.00 124.97 613 ASP B O 1
ATOM 13731 N N . LYS B 1 633 ? 88.145 59.750 77.134 1.00 122.76 614 LYS B N 1
ATOM 13732 C CA . LYS B 1 633 ? 88.196 59.693 75.666 1.00 120.18 614 LYS B CA 1
ATOM 13733 C C . LYS B 1 633 ? 89.174 58.603 75.191 1.00 118.28 614 LYS B C 1
ATOM 13734 O O . LYS B 1 633 ? 89.260 58.339 73.985 1.00 116.89 614 LYS B O 1
ATOM 13736 N N . SER B 1 634 ? 89.860 57.941 76.141 1.00 118.42 615 SER B N 1
ATOM 13737 C CA . SER B 1 634 ? 90.965 56.996 75.882 1.00 116.08 615 SER B CA 1
ATOM 13738 C C . SER B 1 634 ? 90.434 55.564 75.699 1.00 113.17 615 SER B C 1
ATOM 13739 O O . SER B 1 634 ? 89.282 55.288 75.988 1.00 112.89 615 SER B O 1
ATOM 13741 N N . ILE B 1 635 ? 91.302 54.663 75.216 1.00 110.76 616 ILE B N 1
ATOM 13742 C CA . ILE B 1 635 ? 91.083 53.210 75.258 1.00 108.09 616 ILE B CA 1
ATOM 13743 C C . ILE B 1 635 ? 91.134 52.791 76.732 1.00 109.27 616 ILE B C 1
ATOM 13744 O O . ILE B 1 635 ? 92.084 53.140 77.429 1.00 110.50 616 ILE B O 1
ATOM 13749 N N . TYR B 1 636 ? 90.100 52.081 77.197 1.00 108.44 617 TYR B N 1
ATOM 13750 C CA . TYR B 1 636 ? 90.034 51.632 78.573 1.00 109.42 617 TYR B CA 1
ATOM 13751 C C . TYR B 1 636 ? 90.817 50.322 78.731 1.00 108.05 617 TYR B C 1
ATOM 13752 O O . TYR B 1 636 ? 90.635 49.370 77.965 1.00 104.57 617 TYR B O 1
ATOM 13761 N N . HIS B 1 637 ? 91.671 50.290 79.760 1.00 109.61 618 HIS B N 1
ATOM 13762 C CA . HIS B 1 637 ? 92.545 49.161 80.074 1.00 108.99 618 HIS B CA 1
ATOM 13763 C C . HIS B 1 637 ? 92.196 48.617 81.462 1.00 110.50 618 HIS B C 1
ATOM 13764 O O . HIS B 1 637 ? 91.918 49.397 82.376 1.00 111.07 618 HIS B O 1
ATOM 13771 N N . VAL B 1 638 ? 92.237 47.287 81.609 1.00 109.18 619 VAL B N 1
ATOM 13772 C CA . VAL B 1 638 ? 91.961 46.623 82.889 1.00 110.59 619 VAL B CA 1
ATOM 13773 C C . VAL B 1 638 ? 92.958 45.470 83.076 1.00 110.20 619 VAL B C 1
ATOM 13774 O O . VAL B 1 638 ? 93.707 45.123 82.151 1.00 108.83 619 VAL B O 1
ATOM 13778 N N . ASN B 1 639 ? 92.962 44.887 84.282 1.00 111.63 620 ASN B N 1
ATOM 13779 C CA . ASN B 1 639 ? 93.950 43.873 84.652 1.00 111.40 620 ASN B CA 1
ATOM 13780 C C . ASN B 1 639 ? 93.349 42.473 84.471 1.00 109.34 620 ASN B C 1
ATOM 13781 O O . ASN B 1 639 ? 92.188 42.316 84.078 1.00 108.93 620 ASN B O 1
ATOM 13786 N N . PHE B 1 640 ? 94.192 41.459 84.696 1.00 109.22 621 PHE B N 1
ATOM 13787 C CA . PHE B 1 640 ? 93.844 40.060 84.468 1.00 107.02 621 PHE B CA 1
ATOM 13788 C C . PHE B 1 640 ? 92.679 39.657 85.376 1.00 106.52 621 PHE B C 1
ATOM 13789 O O . PHE B 1 640 ? 91.783 38.930 84.959 1.00 104.39 621 PHE B O 1
ATOM 13797 N N . ILE B 1 641 ? 92.719 40.123 86.625 1.00 107.96 622 ILE B N 1
ATOM 13798 C CA . ILE B 1 641 ? 91.718 39.758 87.597 1.00 108.52 622 ILE B CA 1
ATOM 13799 C C . ILE B 1 641 ? 90.353 40.282 87.134 1.00 107.98 622 ILE B C 1
ATOM 13800 O O . ILE B 1 641 ? 89.355 39.571 87.229 1.00 107.12 622 ILE B O 1
ATOM 13805 N N . GLU B 1 642 ? 90.314 41.506 86.602 1.00 108.61 623 GLU B N 1
ATOM 13806 C CA . GLU B 1 642 ? 89.051 42.069 86.165 1.00 108.50 623 GLU B CA 1
ATOM 13807 C C . GLU B 1 642 ? 88.511 41.253 84.985 1.00 105.76 623 GLU B C 1
ATOM 13808 O O . GLU B 1 642 ? 87.314 41.022 84.914 1.00 105.65 623 GLU B O 1
ATOM 13814 N N . LYS B 1 643 ? 89.387 40.828 84.065 1.00 104.27 624 LYS B N 1
ATOM 13815 C CA . LYS B 1 643 ? 88.952 40.066 82.856 1.00 101.57 624 LYS B CA 1
ATOM 13816 C C . LYS B 1 643 ? 88.370 38.701 83.270 1.00 100.67 624 LYS B C 1
ATOM 13817 O O . LYS B 1 643 ? 87.375 38.261 82.695 1.00 98.70 624 LYS B O 1
ATOM 13819 N N . ILE B 1 644 ? 88.963 38.052 84.280 1.00 102.48 625 ILE B N 1
ATOM 13820 C CA . ILE B 1 644 ? 88.466 36.767 84.754 1.00 102.77 625 ILE B CA 1
ATOM 13821 C C . ILE B 1 644 ? 87.121 36.982 85.455 1.00 103.90 625 ILE B C 1
ATOM 13822 O O . ILE B 1 644 ? 86.205 36.185 85.239 1.00 102.19 625 ILE B O 1
ATOM 13827 N N . LEU B 1 645 ? 87.013 38.030 86.289 1.00 106.81 626 LEU B N 1
ATOM 13828 C CA . LEU B 1 645 ? 85.749 38.341 86.989 1.00 108.59 626 LEU B CA 1
ATOM 13829 C C . LEU B 1 645 ? 84.642 38.597 85.950 1.00 107.84 626 LEU B C 1
ATOM 13830 O O . LEU B 1 645 ? 83.529 38.096 86.096 1.00 109.12 626 LEU B O 1
ATOM 13832 N N . ALA B 1 646 ? 84.968 39.320 84.873 1.00 106.47 627 ALA B N 1
ATOM 13833 C CA . ALA B 1 646 ? 84.001 39.638 83.820 1.00 105.11 627 ALA B CA 1
ATOM 13834 C C . ALA B 1 646 ? 83.368 38.355 83.255 1.00 102.04 627 ALA B C 1
ATOM 13835 O O . ALA B 1 646 ? 82.153 38.291 83.059 1.00 101.17 627 ALA B O 1
ATOM 13837 N N . THR B 1 647 ? 84.184 37.328 83.006 1.00 99.75 628 THR B N 1
ATOM 13838 C CA . THR B 1 647 ? 83.666 36.124 82.352 1.00 97.51 628 THR B CA 1
ATOM 13839 C C . THR B 1 647 ? 83.042 35.191 83.403 1.00 96.75 628 THR B C 1
ATOM 13840 O O . THR B 1 647 ? 81.992 34.613 83.159 1.00 94.48 628 THR B O 1
ATOM 13844 N N . VAL B 1 648 ? 83.654 35.071 84.584 1.00 97.96 629 VAL B N 1
ATOM 13845 C CA . VAL B 1 648 ? 83.090 34.224 85.643 1.00 98.93 629 VAL B CA 1
ATOM 13846 C C . VAL B 1 648 ? 81.744 34.785 86.131 1.00 100.01 629 VAL B C 1
ATOM 13847 O O . VAL B 1 648 ? 80.801 34.019 86.330 1.00 99.27 629 VAL B O 1
ATOM 13851 N N . LEU B 1 649 ? 81.650 36.106 86.328 1.00 101.93 630 LEU B N 1
ATOM 13852 C CA . LEU B 1 649 ? 80.419 36.724 86.837 1.00 104.13 630 LEU B CA 1
ATOM 13853 C C . LEU B 1 649 ? 79.291 36.563 85.809 1.00 102.69 630 LEU B C 1
ATOM 13854 O O . LEU B 1 649 ? 78.171 36.296 86.196 1.00 103.55 630 LEU B O 1
ATOM 13856 N N . ALA B 1 650 ? 79.589 36.697 84.510 1.00 100.35 631 ALA B N 1
ATOM 13857 C CA . ALA B 1 650 ? 78.563 36.522 83.464 1.00 99.06 631 ALA B CA 1
ATOM 13858 C C . ALA B 1 650 ? 77.950 35.113 83.562 1.00 98.21 631 ALA B C 1
ATOM 13859 O O . ALA B 1 650 ? 76.730 34.966 83.550 1.00 98.16 631 ALA B O 1
ATOM 13861 N N . LYS B 1 651 ? 78.799 34.084 83.684 1.00 97.17 632 LYS B N 1
ATOM 13862 C CA . LYS B 1 651 ? 78.337 32.690 83.796 1.00 96.64 632 LYS B CA 1
ATOM 13863 C C . LYS B 1 651 ? 77.555 32.477 85.102 1.00 99.35 632 LYS B C 1
ATOM 13864 O O . LYS B 1 651 ? 76.435 31.960 85.090 1.00 99.00 632 LYS B O 1
ATOM 13870 N N . MET B 1 652 ? 78.137 32.894 86.230 1.00 101.68 633 MET B N 1
ATOM 13871 C CA . MET B 1 652 ? 77.499 32.701 87.510 1.00 104.41 633 MET B CA 1
ATOM 13872 C C . MET B 1 652 ? 76.168 33.463 87.572 1.00 105.42 633 MET B C 1
ATOM 13873 O O . MET B 1 652 ? 75.278 33.069 88.320 1.00 107.37 633 MET B O 1
ATOM 13878 N N . SER B 1 653 ? 76.027 34.548 86.796 1.00 104.63 634 SER B N 1
ATOM 13879 C CA . SER B 1 653 ? 74.777 35.343 86.780 1.00 105.34 634 SER B CA 1
ATOM 13880 C C . SER B 1 653 ? 73.648 34.564 86.084 1.00 103.30 634 SER B C 1
ATOM 13881 O O . SER B 1 653 ? 72.475 34.916 86.213 1.00 104.07 634 SER B O 1
ATOM 13884 N N . ASN B 1 654 ? 74.013 33.499 85.359 1.00 100.69 635 ASN B N 1
ATOM 13885 C CA . ASN B 1 654 ? 73.068 32.607 84.701 1.00 99.32 635 ASN B CA 1
ATOM 13886 C C . ASN B 1 654 ? 73.038 31.238 85.388 1.00 98.49 635 ASN B C 1
ATOM 13887 O O . ASN B 1 654 ? 72.528 30.285 84.821 1.00 95.67 635 ASN B O 1
ATOM 13892 N N . PHE B 1 655 ? 73.556 31.160 86.618 1.00 100.60 636 PHE B N 1
ATOM 13893 C CA . PHE B 1 655 ? 73.631 29.910 87.356 1.00 100.75 636 PHE B CA 1
ATOM 13894 C C . PHE B 1 655 ? 72.267 29.615 87.984 1.00 101.88 636 PHE B C 1
ATOM 13895 O O . PHE B 1 655 ? 71.790 30.365 88.827 1.00 105.09 636 PHE B O 1
ATOM 13903 N N . ILE B 1 656 ? 71.648 28.518 87.548 1.00 100.65 637 ILE B N 1
ATOM 13904 C CA . ILE B 1 656 ? 70.441 28.018 88.167 1.00 102.50 637 ILE B CA 1
ATOM 13905 C C . ILE B 1 656 ? 70.823 26.848 89.066 1.00 103.10 637 ILE B C 1
ATOM 13906 O O . ILE B 1 656 ? 71.170 25.786 88.559 1.00 100.68 637 ILE B O 1
ATOM 13911 N N . PRO B 1 657 ? 70.749 26.994 90.411 1.00 105.97 638 PRO B N 1
ATOM 13912 C CA . PRO B 1 657 ? 71.106 25.906 91.326 1.00 106.79 638 PRO B CA 1
ATOM 13913 C C . PRO B 1 657 ? 70.423 24.571 90.985 1.00 105.38 638 PRO B C 1
ATOM 13914 O O . PRO B 1 657 ? 69.195 24.515 90.805 1.00 104.35 638 PRO B O 1
ATOM 13918 N N . GLU B 1 658 ? 71.251 23.525 90.858 1.00 104.70 639 GLU B N 1
ATOM 13919 C CA . GLU B 1 658 ? 70.823 22.153 90.619 1.00 104.21 639 GLU B CA 1
ATOM 13920 C C . GLU B 1 658 ? 70.462 21.936 89.140 1.00 101.59 639 GLU B C 1
ATOM 13921 O O . GLU B 1 658 ? 70.105 20.823 88.784 1.00 100.74 639 GLU B O 1
ATOM 13923 N N . ALA B 1 659 ? 70.596 22.963 88.286 1.00 100.89 640 ALA B N 1
ATOM 13924 C CA . ALA B 1 659 ? 70.203 22.857 86.854 1.00 98.07 640 ALA B CA 1
ATOM 13925 C C . ALA B 1 659 ? 71.376 23.129 85.899 1.00 95.96 640 ALA B C 1
ATOM 13926 O O . ALA B 1 659 ? 71.418 22.534 84.817 1.00 95.11 640 ALA B O 1
ATOM 13928 N N . GLY B 1 660 ? 72.273 24.059 86.255 1.00 96.12 641 GLY B N 1
ATOM 13929 C CA . GLY B 1 660 ? 73.440 24.438 85.413 1.00 94.83 641 GLY B CA 1
ATOM 13930 C C . GLY B 1 660 ? 73.428 25.911 85.014 1.00 95.01 641 GLY B C 1
ATOM 13931 O O . GLY B 1 660 ? 72.826 26.741 85.693 1.00 97.54 641 GLY B O 1
ATOM 13932 N N . ILE B 1 661 ? 74.078 26.219 83.883 1.00 93.94 642 ILE B N 1
ATOM 13933 C CA . ILE B 1 661 ? 74.141 27.573 83.304 1.00 93.35 642 ILE B CA 1
ATOM 13934 C C . ILE B 1 661 ? 73.065 27.720 82.215 1.00 91.76 642 ILE B C 1
ATOM 13935 O O . ILE B 1 661 ? 73.070 27.036 81.204 1.00 89.88 642 ILE B O 1
ATOM 13940 N N . TRP B 1 662 ? 72.157 28.670 82.444 1.00 93.57 643 TRP B N 1
ATOM 13941 C CA . TRP B 1 662 ? 71.017 28.966 81.594 1.00 92.72 643 TRP B CA 1
ATOM 13942 C C . TRP B 1 662 ? 71.499 29.377 80.199 1.00 90.23 643 TRP B C 1
ATOM 13943 O O . TRP B 1 662 ? 72.389 30.203 80.073 1.00 90.32 643 TRP B O 1
ATOM 13954 N N . LEU B 1 663 ? 70.921 28.760 79.165 1.00 88.56 644 LEU B N 1
ATOM 13955 C CA . LEU B 1 663 ? 71.188 29.110 77.776 1.00 86.17 644 LEU B CA 1
ATOM 13956 C C . LEU B 1 663 ? 70.150 30.135 77.311 1.00 85.80 644 LEU B C 1
ATOM 13957 O O . LEU B 1 663 ? 69.023 29.766 77.004 1.00 85.31 644 LEU B O 1
ATOM 13962 N N . ASN B 1 664 ? 70.541 31.412 77.240 1.00 85.44 645 ASN B N 1
ATOM 13963 C CA . ASN B 1 664 ? 69.584 32.496 76.991 1.00 86.16 645 ASN B CA 1
ATOM 13964 C C . ASN B 1 664 ? 70.222 33.623 76.169 1.00 85.36 645 ASN B C 1
ATOM 13965 O O . ASN B 1 664 ? 69.784 34.761 76.272 1.00 86.49 645 ASN B O 1
ATOM 13970 N N . THR B 1 665 ? 71.218 33.302 75.334 1.00 83.69 646 THR B N 1
ATOM 13971 C CA . THR B 1 665 ? 71.959 34.324 74.571 1.00 83.30 646 THR B CA 1
ATOM 13972 C C . THR B 1 665 ? 71.856 34.072 73.051 1.00 81.62 646 THR B C 1
ATOM 13973 O O . THR B 1 665 ? 72.725 34.515 72.305 1.00 80.01 646 THR B O 1
ATOM 13977 N N . GLN B 1 666 ? 70.784 33.391 72.608 1.00 81.11 647 GLN B N 1
ATOM 13978 C CA . GLN B 1 666 ? 70.316 33.302 71.196 1.00 80.27 647 GLN B CA 1
ATOM 13979 C C . GLN B 1 666 ? 71.310 32.550 70.287 1.00 78.93 647 GLN B C 1
ATOM 13980 O O . GLN B 1 666 ? 71.275 32.705 69.070 1.00 78.20 647 GLN B O 1
ATOM 13986 N N . ARG B 1 667 ? 72.193 31.747 70.884 1.00 79.48 648 ARG B N 1
ATOM 13987 C CA . ARG B 1 667 ? 73.046 30.800 70.172 1.00 77.58 648 ARG B CA 1
ATOM 13988 C C . ARG B 1 667 ? 73.222 29.558 71.041 1.00 77.44 648 ARG B C 1
ATOM 13989 O O . ARG B 1 667 ? 73.173 29.645 72.261 1.00 78.98 648 ARG B O 1
ATOM 13997 N N . PRO B 1 668 ? 73.465 28.367 70.454 1.00 75.25 649 PRO B N 1
ATOM 13998 C CA . PRO B 1 668 ? 73.626 27.146 71.242 1.00 74.97 649 PRO B CA 1
ATOM 13999 C C . PRO B 1 668 ? 75.033 27.021 71.852 1.00 75.36 649 PRO B C 1
ATOM 14000 O O . PRO B 1 668 ? 75.799 27.994 71.856 1.00 74.96 649 PRO B O 1
ATOM 14004 N N . GLU B 1 669 ? 75.367 25.822 72.353 1.00 75.42 650 GLU B N 1
ATOM 14005 C CA . GLU B 1 669 ? 76.747 25.493 72.725 1.00 75.68 650 GLU B CA 1
ATOM 14006 C C . GLU B 1 669 ? 77.364 24.656 71.584 1.00 72.60 650 GLU B C 1
ATOM 14007 O O . GLU B 1 669 ? 77.100 24.921 70.418 1.00 69.53 650 GLU B O 1
ATOM 14013 N N . TRP B 1 670 ? 78.206 23.671 71.917 1.00 72.05 651 TRP B N 1
ATOM 14014 C CA . TRP B 1 670 ? 78.960 22.903 70.934 1.00 70.67 651 TRP B CA 1
ATOM 14015 C C . TRP B 1 670 ? 78.024 22.314 69.864 1.00 68.81 651 TRP B C 1
ATOM 14016 O O . TRP B 1 670 ? 78.308 22.414 68.666 1.00 68.13 651 TRP B O 1
ATOM 14027 N N . ASN B 1 671 ? 76.919 21.701 70.294 1.00 68.94 652 ASN B N 1
ATOM 14028 C CA . ASN B 1 671 ? 76.071 20.877 69.412 1.00 68.17 652 ASN B CA 1
ATOM 14029 C C . ASN B 1 671 ? 75.015 21.776 68.762 1.00 68.41 652 ASN B C 1
ATOM 14030 O O . ASN B 1 671 ? 73.973 22.086 69.371 1.00 68.83 652 ASN B O 1
ATOM 14035 N N . ASP B 1 672 ? 75.262 22.162 67.507 1.00 67.77 653 ASP B N 1
ATOM 14036 C CA . ASP B 1 672 ? 74.334 23.038 66.786 1.00 69.34 653 ASP B CA 1
ATOM 14037 C C . ASP B 1 672 ? 73.009 22.308 66.507 1.00 69.51 653 ASP B C 1
ATOM 14038 O O . ASP B 1 672 ? 71.975 22.956 66.283 1.00 70.59 653 ASP B O 1
ATOM 14043 N N . ALA B 1 673 ? 73.043 20.970 66.497 1.00 67.68 654 ALA B N 1
ATOM 14044 C CA . ALA B 1 673 ? 71.878 20.171 66.180 1.00 66.78 654 ALA B CA 1
ATOM 14045 C C . ALA B 1 673 ? 70.902 20.119 67.366 1.00 68.21 654 ALA B C 1
ATOM 14046 O O . ALA B 1 673 ? 69.794 19.645 67.189 1.00 67.50 654 ALA B O 1
ATOM 14048 N N . ASN B 1 674 ? 71.291 20.615 68.553 1.00 69.37 655 ASN B N 1
ATOM 14049 C CA . ASN B 1 674 ? 70.355 20.732 69.694 1.00 71.41 655 ASN B CA 1
ATOM 14050 C C . ASN B 1 674 ? 70.074 22.212 70.003 1.00 72.62 655 ASN B C 1
ATOM 14051 O O . ASN B 1 674 ? 69.919 22.621 71.178 1.00 74.97 655 ASN B O 1
ATOM 14056 N N . ASN B 1 675 ? 69.936 23.005 68.934 1.00 70.67 656 ASN B N 1
ATOM 14057 C CA . ASN B 1 675 ? 69.905 24.464 69.036 1.00 71.06 656 ASN B CA 1
ATOM 14058 C C . ASN B 1 675 ? 68.544 24.960 69.541 1.00 71.81 656 ASN B C 1
ATOM 14059 O O . ASN B 1 675 ? 68.447 26.115 69.929 1.00 73.85 656 ASN B O 1
ATOM 14064 N N . ALA B 1 676 ? 67.510 24.110 69.576 1.00 71.18 657 ALA B N 1
ATOM 14065 C CA . ALA B 1 676 ? 66.237 24.543 70.171 1.00 72.60 657 ALA B CA 1
ATOM 14066 C C . ALA B 1 676 ? 66.282 24.471 71.708 1.00 74.66 657 ALA B C 1
ATOM 14067 O O . ALA B 1 676 ? 65.338 24.927 72.346 1.00 76.14 657 ALA B O 1
ATOM 14069 N N . LEU B 1 677 ? 67.375 23.960 72.297 1.00 75.09 658 LEU B N 1
ATOM 14070 C CA . LEU B 1 677 ? 67.565 24.012 73.755 1.00 78.26 658 LEU B CA 1
ATOM 14071 C C . LEU B 1 677 ? 67.900 25.438 74.229 1.00 79.33 658 LEU B C 1
ATOM 14072 O O . LEU B 1 677 ? 67.874 25.708 75.419 1.00 80.83 658 LEU B O 1
ATOM 14077 N N . VAL B 1 678 ? 68.234 26.345 73.310 1.00 78.72 659 VAL B N 1
ATOM 14078 C CA . VAL B 1 678 ? 68.440 27.752 73.652 1.00 80.31 659 VAL B CA 1
ATOM 14079 C C . VAL B 1 678 ? 67.084 28.337 74.076 1.00 82.77 659 VAL B C 1
ATOM 14080 O O . VAL B 1 678 ? 66.126 28.276 73.318 1.00 83.47 659 VAL B O 1
ATOM 14084 N N . GLY B 1 679 ? 67.005 28.880 75.296 1.00 84.57 660 GLY B N 1
ATOM 14085 C CA . GLY B 1 679 ? 65.779 29.487 75.823 1.00 86.79 660 GLY B CA 1
ATOM 14086 C C . GLY B 1 679 ? 65.418 28.920 77.187 1.00 89.06 660 GLY B C 1
ATOM 14087 O O . GLY B 1 679 ? 65.543 29.597 78.182 1.00 89.14 660 GLY B O 1
ATOM 14088 N N . ASN B 1 680 ? 65.004 27.652 77.219 1.00 89.33 661 ASN B N 1
ATOM 14089 C CA . ASN B 1 680 ? 64.644 26.970 78.445 1.00 91.89 661 ASN B CA 1
ATOM 14090 C C . ASN B 1 680 ? 65.696 25.919 78.818 1.00 90.05 661 ASN B C 1
ATOM 14091 O O . ASN B 1 680 ? 65.604 25.302 79.859 1.00 92.71 661 ASN B O 1
ATOM 14096 N N . GLY B 1 681 ? 66.716 25.743 77.986 1.00 86.72 662 GLY B N 1
ATOM 14097 C CA . GLY B 1 681 ? 67.754 24.782 78.257 1.00 86.12 662 GLY B CA 1
ATOM 14098 C C . GLY B 1 681 ? 68.781 25.338 79.220 1.00 87.17 662 GLY B C 1
ATOM 14099 O O . GLY B 1 681 ? 68.993 26.545 79.288 1.00 87.83 662 GLY B O 1
ATOM 14100 N N . VAL B 1 682 ? 69.399 24.430 79.976 1.00 87.26 663 VAL B N 1
ATOM 14101 C CA . VAL B 1 682 ? 70.389 24.775 80.974 1.00 87.81 663 VAL B CA 1
ATOM 14102 C C . VAL B 1 682 ? 71.543 23.773 80.862 1.00 86.26 663 VAL B C 1
ATOM 14103 O O . VAL B 1 682 ? 71.311 22.562 80.852 1.00 85.60 663 VAL B O 1
ATOM 14107 N N . SER B 1 683 ? 72.771 24.301 80.778 1.00 85.11 664 SER B N 1
ATOM 14108 C CA . SER B 1 683 ? 73.972 23.525 80.497 1.00 83.79 664 SER B CA 1
ATOM 14109 C C . SER B 1 683 ? 74.625 23.073 81.808 1.00 86.72 664 SER B C 1
ATOM 14110 O O . SER B 1 683 ? 75.231 23.888 82.529 1.00 88.19 664 SER B O 1
ATOM 14113 N N . MET B 1 684 ? 74.536 21.767 82.094 1.00 86.45 665 MET B N 1
ATOM 14114 C CA . MET B 1 684 ? 75.370 21.175 83.103 1.00 87.76 665 MET B CA 1
ATOM 14115 C C . MET B 1 684 ? 76.786 21.013 82.541 1.00 86.65 665 MET B C 1
ATOM 14116 O O . MET B 1 684 ? 77.768 21.139 83.295 1.00 89.16 665 MET B O 1
ATOM 14121 N N . VAL B 1 685 ? 76.890 20.772 81.231 1.00 83.40 666 VAL B N 1
ATOM 14122 C CA . VAL B 1 685 ? 78.183 20.649 80.554 1.00 82.05 666 VAL B CA 1
ATOM 14123 C C . VAL B 1 685 ? 79.088 21.827 80.958 1.00 82.49 666 VAL B C 1
ATOM 14124 O O . VAL B 1 685 ? 80.207 21.622 81.416 1.00 82.41 666 VAL B O 1
ATOM 14128 N N . THR B 1 686 ? 78.612 23.063 80.763 1.00 82.12 667 THR B N 1
ATOM 14129 C CA . THR B 1 686 ? 79.415 24.250 81.055 1.00 83.12 667 THR B CA 1
ATOM 14130 C C . THR B 1 686 ? 79.672 24.352 82.571 1.00 86.23 667 THR B C 1
ATOM 14131 O O . THR B 1 686 ? 80.722 24.825 82.983 1.00 86.96 667 THR B O 1
ATOM 14135 N N . LEU B 1 687 ? 78.737 23.886 83.404 1.00 87.80 668 LEU B N 1
ATOM 14136 C CA . LEU B 1 687 ? 78.946 23.912 84.869 1.00 90.22 668 LEU B CA 1
ATOM 14137 C C . LEU B 1 687 ? 80.100 22.977 85.261 1.00 90.06 668 LEU B C 1
ATOM 14138 O O . LEU B 1 687 ? 80.920 23.337 86.109 1.00 90.70 668 LEU B O 1
ATOM 14143 N N . TYR B 1 688 ? 80.157 21.789 84.645 1.00 88.01 669 TYR B N 1
ATOM 14144 C CA . TYR B 1 688 ? 81.243 20.849 84.902 1.00 87.43 669 TYR B CA 1
ATOM 14145 C C . TYR B 1 688 ? 82.592 21.507 84.579 1.00 87.69 669 TYR B C 1
ATOM 14146 O O . TYR B 1 688 ? 83.536 21.372 85.356 1.00 87.92 669 TYR B O 1
ATOM 14155 N 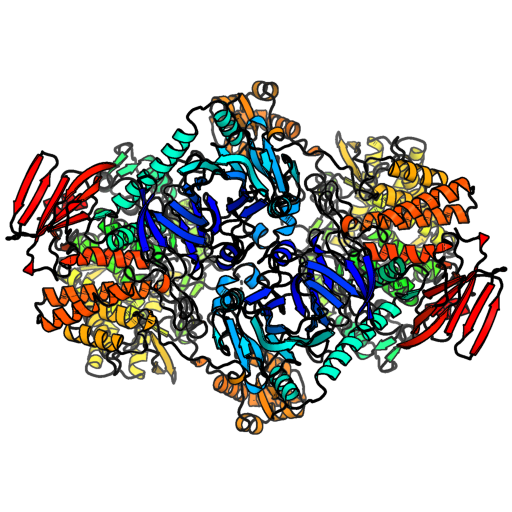N . TYR B 1 689 ? 82.677 22.215 83.444 1.00 86.48 670 TYR B N 1
ATOM 14156 C CA . TYR B 1 689 ? 83.931 22.858 83.040 1.00 86.61 670 TYR B CA 1
ATOM 14157 C C . TYR B 1 689 ? 84.201 24.084 83.922 1.00 88.51 670 TYR B C 1
ATOM 14158 O O . TYR B 1 689 ? 85.349 24.409 84.171 1.00 89.54 670 TYR B O 1
ATOM 14167 N N . LEU B 1 690 ? 83.142 24.761 84.377 1.00 89.69 671 LEU B N 1
ATOM 14168 C CA . LEU B 1 690 ? 83.280 25.881 85.301 1.00 92.27 671 LEU B CA 1
ATOM 14169 C C . LEU B 1 690 ? 83.841 25.382 86.644 1.00 94.88 671 LEU B C 1
ATOM 14170 O O . LEU B 1 690 ? 84.604 26.099 87.302 1.00 96.77 671 LEU B O 1
ATOM 14175 N N . ARG B 1 691 ? 83.489 24.154 87.045 1.00 94.86 672 ARG B N 1
ATOM 14176 C CA . ARG B 1 691 ? 84.053 23.577 88.259 1.00 98.02 672 ARG B CA 1
ATOM 14177 C C . ARG B 1 691 ? 85.578 23.504 88.086 1.00 97.05 672 ARG B C 1
ATOM 14178 O O . ARG B 1 691 ? 86.351 23.952 88.981 1.00 98.31 672 ARG B O 1
ATOM 14186 N N . ARG B 1 692 ? 86.013 22.965 86.940 1.00 92.47 673 ARG B N 1
ATOM 14187 C CA . ARG B 1 692 ? 87.430 22.784 86.675 1.00 92.39 673 ARG B CA 1
ATOM 14188 C C . ARG B 1 692 ? 88.115 24.152 86.650 1.00 93.27 673 ARG B C 1
ATOM 14189 O O . ARG B 1 692 ? 89.209 24.290 87.175 1.00 93.24 673 ARG B O 1
ATOM 14197 N N . PHE B 1 693 ? 87.468 25.134 86.008 1.00 93.92 674 PHE B N 1
ATOM 14198 C CA . PHE B 1 693 ? 87.982 26.502 85.876 1.00 95.45 674 PHE B CA 1
ATOM 14199 C C . PHE B 1 693 ? 88.190 27.124 87.263 1.00 99.4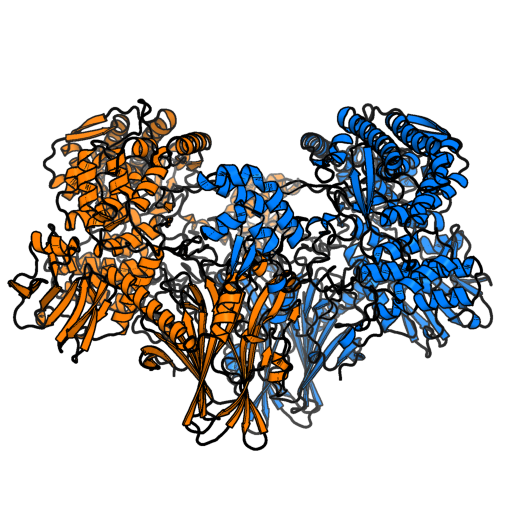4 674 PHE B C 1
ATOM 14200 O O . PHE B 1 693 ? 89.250 27.672 87.529 1.00 101.57 674 PHE B O 1
ATOM 14208 N N . LEU B 1 694 ? 87.186 27.037 88.142 1.00 101.72 675 LEU B N 1
ATOM 14209 C CA . LEU B 1 694 ? 87.234 27.739 89.427 1.00 105.14 675 LEU B CA 1
ATOM 14210 C C . LEU B 1 694 ? 88.200 27.056 90.410 1.00 107.24 675 LEU B C 1
ATOM 14211 O O . LEU B 1 694 ? 88.831 27.739 91.218 1.00 110.23 675 LEU B O 1
ATOM 14216 N N . LYS B 1 695 ? 88.341 25.729 90.336 1.00 106.14 676 LYS B N 1
ATOM 14217 C CA . LYS B 1 695 ? 89.326 25.022 91.160 1.00 106.47 676 LYS B CA 1
ATOM 14218 C C . LYS B 1 695 ? 90.746 25.457 90.763 1.00 105.17 676 LYS B C 1
ATOM 14219 O O . LYS B 1 695 ? 91.602 25.740 91.617 1.00 105.79 676 LYS B O 1
ATOM 14222 N N . PHE B 1 696 ? 90.995 25.512 89.455 1.00 101.60 677 PHE B N 1
ATOM 14223 C CA . PHE B 1 696 ? 92.255 26.031 88.954 1.00 100.87 677 PHE B CA 1
ATOM 14224 C C . PHE B 1 696 ? 92.486 27.456 89.487 1.00 101.98 677 PHE B C 1
ATOM 14225 O O . PHE B 1 696 ? 93.560 27.771 90.003 1.00 103.19 677 PHE B O 1
ATOM 14233 N N . PHE B 1 697 ? 91.472 28.316 89.358 1.00 101.72 678 PHE B N 1
ATOM 14234 C CA . PHE B 1 697 ? 91.568 29.724 89.745 1.00 103.68 678 PHE B CA 1
ATOM 14235 C C . PHE B 1 697 ? 91.765 29.848 91.265 1.00 107.03 678 PHE B C 1
ATOM 14236 O O . PHE B 1 697 ? 92.572 30.668 91.724 1.00 108.06 678 PHE B O 1
ATOM 14244 N N . ASP B 1 698 ? 91.048 29.011 92.032 1.00 108.62 679 ASP B N 1
ATOM 14245 C CA . ASP B 1 698 ? 91.187 28.906 93.493 1.00 111.80 679 ASP B CA 1
ATOM 14246 C C . ASP B 1 698 ? 92.660 28.675 93.857 1.00 113.68 679 ASP B C 1
ATOM 14247 O O . ASP B 1 698 ? 93.196 29.389 94.677 1.00 114.97 679 ASP B O 1
ATOM 14252 N N . GLN B 1 699 ? 93.304 27.685 93.222 1.00 114.13 680 GLN B N 1
ATOM 14253 C CA . GLN B 1 699 ? 94.727 27.374 93.463 1.00 115.89 680 GLN B CA 1
ATOM 14254 C C . GLN B 1 699 ? 95.615 28.558 93.034 1.00 116.41 680 GLN B C 1
ATOM 14255 O O . GLN B 1 699 ? 96.578 28.920 93.733 1.00 118.78 680 GLN B O 1
ATOM 14261 N N . LEU B 1 700 ? 95.307 29.161 91.882 1.00 114.02 681 LEU B N 1
ATOM 14262 C CA . LEU B 1 700 ? 96.065 30.313 91.397 1.00 113.55 681 LEU B CA 1
ATOM 14263 C C . LEU B 1 700 ? 96.034 31.445 92.438 1.00 115.24 681 LEU B C 1
ATOM 14264 O O . LEU B 1 700 ? 97.070 32.025 92.742 1.00 114.94 681 LEU B O 1
ATOM 14269 N N . LEU B 1 701 ? 94.847 31.753 92.982 1.00 115.87 682 LEU B N 1
ATOM 14270 C CA . LEU B 1 701 ? 94.703 32.838 93.954 1.00 118.23 682 LEU B CA 1
ATOM 14271 C C . LEU B 1 701 ? 95.488 32.479 95.224 1.00 121.15 682 LEU B C 1
ATOM 14272 O O . LEU B 1 701 ? 96.154 33.323 95.791 1.00 122.58 682 LEU B O 1
ATOM 14277 N N . GLU B 1 702 ? 95.401 31.208 95.641 1.00 121.74 683 GLU B N 1
ATOM 14278 C CA . GLU B 1 702 ? 96.007 30.716 96.870 1.00 124.66 683 GLU B CA 1
ATOM 14279 C C . GLU B 1 702 ? 97.532 30.881 96.800 1.00 125.99 683 GLU B C 1
ATOM 14280 O O . GLU B 1 702 ? 98.154 31.179 97.810 1.00 127.91 683 GLU B O 1
ATOM 14286 N N . ASN B 1 703 ? 98.124 30.677 95.616 1.00 124.87 684 ASN B N 1
ATOM 14287 C CA . ASN B 1 703 ? 99.577 30.737 95.447 1.00 125.96 684 ASN B CA 1
ATOM 14288 C C . ASN B 1 703 ? 100.054 32.188 95.297 1.00 127.36 684 ASN B C 1
ATOM 14289 O O . ASN B 1 703 ? 101.253 32.434 95.328 1.00 129.15 684 ASN B O 1
ATOM 14294 N N . SER B 1 704 ? 99.128 33.131 95.086 1.00 126.65 685 SER B N 1
ATOM 14295 C CA . SER B 1 704 ? 99.454 34.563 95.037 1.00 127.16 685 SER B CA 1
ATOM 14296 C C . SER B 1 704 ? 99.759 35.073 96.454 1.00 129.25 685 SER B C 1
ATOM 14297 O O . SER B 1 704 ? 99.198 34.584 97.431 1.00 129.64 685 SER B O 1
ATOM 14300 N N . THR B 1 705 ? 100.633 36.079 96.543 1.00 130.54 686 THR B N 1
ATOM 14301 C CA . THR B 1 705 ? 100.921 36.760 97.802 1.00 134.40 686 THR B CA 1
ATOM 14302 C C . THR B 1 705 ? 100.377 38.196 97.775 1.00 135.29 686 THR B C 1
ATOM 14303 O O . THR B 1 705 ? 100.602 38.936 98.726 1.00 138.01 686 THR B O 1
ATOM 14307 N N . LEU B 1 706 ? 99.665 38.586 96.707 1.00 133.13 687 LEU B N 1
ATOM 14308 C CA . LEU B 1 706 ? 99.044 39.920 96.640 1.00 134.21 687 LEU B CA 1
ATOM 14309 C C . LEU B 1 706 ? 97.840 39.974 97.597 1.00 136.28 687 LEU B C 1
ATOM 14310 O O . LEU B 1 706 ? 97.094 39.011 97.714 1.00 135.77 687 LEU B O 1
ATOM 14315 N N . GLU B 1 707 ? 97.684 41.108 98.292 1.00 139.00 688 GLU B N 1
ATOM 14316 C CA . GLU B 1 707 ? 96.712 41.272 99.376 1.00 141.00 688 GLU B CA 1
ATOM 14317 C C . GLU B 1 707 ? 95.421 41.920 98.869 1.00 140.54 688 GLU B C 1
ATOM 14318 O O . GLU B 1 707 ? 94.378 41.782 99.499 1.00 141.53 688 GLU B O 1
ATOM 14320 N N . ASN B 1 708 ? 95.510 42.628 97.740 1.00 140.09 689 ASN B N 1
ATOM 14321 C CA . ASN B 1 708 ? 94.402 43.415 97.212 1.00 139.90 689 ASN B CA 1
ATOM 14322 C C . ASN B 1 708 ? 94.164 43.078 95.735 1.00 136.71 689 ASN B C 1
ATOM 14323 O O . ASN B 1 708 ? 94.953 42.368 95.105 1.00 136.07 689 ASN B O 1
ATOM 14325 N N . ILE B 1 709 ? 93.046 43.589 95.210 1.00 135.33 690 ILE B N 1
ATOM 14326 C CA . ILE B 1 709 ? 92.737 43.605 93.784 1.00 130.93 690 ILE B CA 1
ATOM 14327 C C . ILE B 1 709 ? 92.230 45.009 93.441 1.00 130.81 690 ILE B C 1
ATOM 14328 O O . ILE B 1 709 ? 91.816 45.758 94.322 1.00 133.59 690 ILE B O 1
ATOM 14333 N N . LYS B 1 710 ? 92.280 45.341 92.151 1.00 128.26 691 LYS B N 1
ATOM 14334 C CA . LYS B 1 710 ? 91.832 46.613 91.619 1.00 128.08 691 LYS B CA 1
ATOM 14335 C C . LYS B 1 710 ? 90.922 46.331 90.413 1.00 125.58 691 LYS B C 1
ATOM 14336 O O . LYS B 1 710 ? 91.336 45.643 89.480 1.00 123.22 691 LYS B O 1
ATOM 14338 N N . ILE B 1 711 ? 89.681 46.836 90.463 1.00 126.38 692 ILE B N 1
ATOM 14339 C CA . ILE B 1 711 ? 88.667 46.603 89.426 1.00 124.01 692 ILE B CA 1
ATOM 14340 C C . ILE B 1 711 ? 87.854 47.889 89.226 1.00 124.74 692 ILE B C 1
ATOM 14341 O O . ILE B 1 711 ? 87.764 48.717 90.130 1.00 126.94 692 ILE B O 1
ATOM 14346 N N . SER B 1 712 ? 87.274 48.033 88.029 1.00 122.68 693 SER B N 1
ATOM 14347 C CA . SER B 1 712 ? 86.376 49.140 87.677 1.00 123.36 693 SER B CA 1
ATOM 14348 C C . SER B 1 712 ? 85.341 49.348 88.793 1.00 125.84 693 SER B C 1
ATOM 14349 O O . SER B 1 712 ? 84.724 48.385 89.262 1.00 126.17 693 SER B O 1
ATOM 14352 N N . ASN B 1 713 ? 85.149 50.606 89.207 1.00 127.89 694 ASN B N 1
ATOM 14353 C CA . ASN B 1 713 ? 84.169 50.971 90.247 1.00 130.13 694 ASN B CA 1
ATOM 14354 C C . ASN B 1 713 ? 82.781 50.380 89.901 1.00 128.00 694 ASN B C 1
ATOM 14355 O O . ASN B 1 713 ? 82.056 49.876 90.799 1.00 128.97 694 ASN B O 1
ATOM 14360 N N . GLU B 1 714 ? 82.439 50.411 88.597 1.00 124.95 695 GLU B N 1
ATOM 14361 C CA . GLU B 1 714 ? 81.155 49.915 88.070 1.00 123.17 695 GLU B CA 1
ATOM 14362 C C . GLU B 1 714 ? 80.978 48.423 88.396 1.00 120.74 695 GLU B C 1
ATOM 14363 O O . GLU B 1 714 ? 79.875 47.974 88.658 1.00 118.90 695 GLU B O 1
ATOM 14369 N N . MET B 1 715 ? 82.076 47.662 88.388 1.00 119.91 696 MET B N 1
ATOM 14370 C CA . MET B 1 715 ? 82.015 46.225 88.621 1.00 119.24 696 MET B CA 1
ATOM 14371 C C . MET B 1 715 ? 81.816 45.921 90.115 1.00 120.93 696 MET B C 1
ATOM 14372 O O . MET B 1 715 ? 81.391 44.815 90.438 1.00 121.24 696 MET B O 1
ATOM 14377 N N . VAL B 1 716 ? 82.098 46.876 91.016 1.00 122.23 697 VAL B N 1
ATOM 14378 C CA . VAL B 1 716 ? 82.110 46.593 92.464 1.00 123.34 697 VAL B CA 1
ATOM 14379 C C . VAL B 1 716 ? 80.729 46.086 92.924 1.00 122.87 697 VAL B C 1
ATOM 14380 O O . VAL B 1 716 ? 80.629 45.037 93.579 1.00 122.49 697 VAL B O 1
ATOM 14382 N N . GLU B 1 717 ? 79.669 46.829 92.584 1.00 122.33 698 GLU B N 1
ATOM 14383 C CA . GLU B 1 717 ? 78.301 46.492 92.997 1.00 122.79 698 GLU B CA 1
ATOM 14384 C C . GLU B 1 717 ? 77.924 45.094 92.480 1.00 120.53 698 GLU B C 1
ATOM 14385 O O . GLU B 1 717 ? 77.347 44.291 93.211 1.00 121.12 698 GLU B O 1
ATOM 14387 N N . PHE B 1 718 ? 78.254 44.821 91.208 1.00 118.86 699 PHE B N 1
ATOM 14388 C CA . PHE B 1 718 ? 77.933 43.563 90.526 1.00 115.92 699 PHE B CA 1
ATOM 14389 C C . PHE B 1 718 ? 78.626 42.390 91.235 1.00 116.02 699 PHE B C 1
ATOM 14390 O O . PHE B 1 718 ? 77.989 41.420 91.597 1.00 115.40 699 PHE B O 1
ATOM 14392 N N . TYR B 1 719 ? 79.945 42.496 91.405 1.00 116.54 700 TYR B N 1
ATOM 14393 C CA . TYR B 1 719 ? 80.763 41.497 92.082 1.00 117.03 700 TYR B CA 1
ATOM 14394 C C . TYR B 1 719 ? 80.220 41.249 93.497 1.00 119.91 700 TYR B C 1
ATOM 14395 O O . TYR B 1 719 ? 80.066 40.100 93.902 1.00 119.65 700 TYR B O 1
ATOM 14404 N N . HIS B 1 720 ? 79.903 42.328 94.225 1.00 122.61 701 HIS B N 1
ATOM 14405 C CA . HIS B 1 720 ? 79.458 42.216 95.617 1.00 126.26 701 HIS B CA 1
ATOM 14406 C C . HIS B 1 720 ? 78.055 41.587 95.684 1.00 125.99 701 HIS B C 1
ATOM 14407 O O . HIS B 1 720 ? 77.800 40.790 96.579 1.00 127.21 701 HIS B O 1
ATOM 14414 N N . LYS B 1 721 ? 77.161 41.934 94.746 1.00 124.09 702 LYS B N 1
ATOM 14415 C CA . LYS B 1 721 ? 75.780 41.402 94.766 1.00 123.66 702 LYS B CA 1
ATOM 14416 C C . LYS B 1 721 ? 75.815 39.887 94.510 1.00 121.68 702 LYS B C 1
ATOM 14417 O O . LYS B 1 721 ? 75.090 39.120 95.151 1.00 122.82 702 LYS B O 1
ATOM 14423 N N . VAL B 1 722 ? 76.670 39.467 93.572 1.00 119.25 703 VAL B N 1
ATOM 14424 C CA . VAL B 1 722 ? 76.816 38.053 93.234 1.00 116.96 703 VAL B CA 1
ATOM 14425 C C . VAL B 1 722 ? 77.396 37.308 94.446 1.00 118.64 703 VAL B C 1
ATOM 14426 O O . VAL B 1 722 ? 76.852 36.281 94.877 1.00 118.00 703 VAL B O 1
ATOM 14428 N N . ARG B 1 723 ? 78.501 37.830 94.988 1.00 120.87 704 ARG B N 1
ATOM 14429 C CA . ARG B 1 723 ? 79.178 37.190 96.107 1.00 123.48 704 ARG B CA 1
ATOM 14430 C C . ARG B 1 723 ? 78.214 37.046 97.291 1.00 126.75 704 ARG B C 1
ATOM 14431 O O . ARG B 1 723 ? 78.143 35.978 97.907 1.00 127.25 704 ARG B O 1
ATOM 14439 N N . GLU B 1 724 ? 77.486 38.132 97.587 1.00 129.70 705 GLU B N 1
ATOM 14440 C CA . GLU B 1 724 ? 76.518 38.238 98.701 1.00 133.50 705 GLU B CA 1
ATOM 14441 C C . GLU B 1 724 ? 75.444 37.150 98.575 1.00 133.15 705 GLU B C 1
ATOM 14442 O O . GLU B 1 724 ? 75.141 36.450 99.548 1.00 135.22 705 GLU B O 1
ATOM 14448 N N . THR B 1 725 ? 74.845 37.071 97.378 1.00 130.60 706 THR B N 1
ATOM 14449 C CA . THR B 1 725 ? 73.773 36.136 97.076 1.00 129.85 706 THR B CA 1
ATOM 14450 C C . THR B 1 725 ? 74.210 34.710 97.436 1.00 128.62 706 THR B C 1
ATOM 14451 O O . THR B 1 725 ? 73.473 33.979 98.090 1.00 128.99 706 THR B O 1
ATOM 14455 N N . LEU B 1 726 ? 75.426 34.336 97.024 1.00 127.10 707 LEU B N 1
ATOM 14456 C CA . LEU B 1 726 ? 75.947 33.003 97.273 1.00 126.56 707 LEU B CA 1
ATOM 14457 C C . LEU B 1 726 ? 76.234 32.830 98.773 1.00 130.63 707 LEU B C 1
ATOM 14458 O O . LEU B 1 726 ? 75.815 31.836 99.382 1.00 131.06 707 LEU B O 1
ATOM 14460 N N . MET B 1 727 ? 76.919 33.811 99.379 1.00 132.76 708 MET B N 1
ATOM 14461 C CA . MET B 1 727 ? 77.319 33.702 100.790 1.00 136.37 708 MET B CA 1
ATOM 14462 C C . MET B 1 727 ? 76.081 33.554 101.690 1.00 138.78 708 MET B C 1
ATOM 14463 O O . MET B 1 727 ? 76.086 32.731 102.590 1.00 139.40 708 MET B O 1
ATOM 14468 N N . GLU B 1 728 ? 75.017 34.314 101.409 1.00 139.77 709 GLU B N 1
ATOM 14469 C CA . GLU B 1 728 ? 73.830 34.367 102.277 1.00 142.31 709 GLU B CA 1
ATOM 14470 C C . GLU B 1 728 ? 72.919 33.153 102.034 1.00 141.42 709 GLU B C 1
ATOM 14471 O O . GLU B 1 728 ? 71.984 32.924 102.812 1.00 142.09 709 GLU B O 1
ATOM 14477 N N . ASN B 1 729 ? 73.174 32.386 100.965 1.00 138.55 710 ASN B N 1
ATOM 14478 C CA . ASN B 1 729 ? 72.365 31.211 100.657 1.00 138.11 710 ASN B CA 1
ATOM 14479 C C . ASN B 1 729 ? 73.163 29.910 100.834 1.00 138.30 710 ASN B C 1
ATOM 14480 O O . ASN B 1 729 ? 72.650 28.833 100.526 1.00 137.37 710 ASN B O 1
ATOM 14485 N N . GLN B 1 730 ? 74.393 29.992 101.357 1.00 139.83 711 GLN B N 1
ATOM 14486 C CA . GLN B 1 730 ? 75.252 28.820 101.511 1.00 139.66 711 GLN B CA 1
ATOM 14487 C C . GLN B 1 730 ? 74.582 27.791 102.446 1.00 140.27 711 GLN B C 1
ATOM 14488 O O . GLN B 1 730 ? 74.741 26.580 102.255 1.00 139.43 711 GLN B O 1
ATOM 14494 N N . HIS B 1 731 ? 73.808 28.268 103.431 1.00 141.80 712 HIS B N 1
ATOM 14495 C CA . HIS B 1 731 ? 73.149 27.394 104.415 1.00 143.27 712 HIS B CA 1
ATOM 14496 C C . HIS B 1 731 ? 72.198 26.396 103.727 1.00 140.33 712 HIS B C 1
ATOM 14497 O O . HIS B 1 731 ? 71.995 25.309 104.244 1.00 140.65 712 HIS B O 1
ATOM 14504 N N . LEU B 1 732 ? 71.655 26.754 102.552 1.00 137.64 713 LEU B N 1
ATOM 14505 C CA . LEU B 1 732 ? 70.713 25.902 101.782 1.00 134.88 713 LEU B CA 1
ATOM 14506 C C . LEU B 1 732 ? 71.379 24.615 101.261 1.00 131.71 713 LEU B C 1
ATOM 14507 O O . LEU B 1 732 ? 70.662 23.667 100.919 1.00 130.43 713 LEU B O 1
ATOM 14512 N N . LEU B 1 733 ? 72.717 24.589 101.157 1.00 129.57 714 LEU B N 1
ATOM 14513 C CA . LEU B 1 733 ? 73.431 23.469 100.512 1.00 126.18 714 LEU B CA 1
ATOM 14514 C C . LEU B 1 733 ? 73.412 22.206 101.388 1.00 127.03 714 LEU B C 1
ATOM 14515 O O . LEU B 1 733 ? 73.813 21.141 100.930 1.00 124.03 714 LEU B O 1
ATOM 14520 N N . ALA B 1 734 ? 72.951 22.332 102.640 1.00 130.16 715 ALA B N 1
ATOM 14521 C CA . ALA B 1 734 ? 72.788 21.196 103.554 1.00 131.80 715 ALA B CA 1
ATOM 14522 C C . ALA B 1 734 ? 71.719 20.213 103.047 1.00 130.85 715 ALA B C 1
ATOM 14523 O O . ALA B 1 734 ? 71.692 19.069 103.493 1.00 132.55 715 ALA B O 1
ATOM 14525 N N . GLY B 1 735 ? 70.823 20.659 102.159 1.00 128.28 716 GLY B N 1
ATOM 14526 C CA . GLY B 1 735 ? 69.790 19.803 101.609 1.00 126.76 716 GLY B CA 1
ATOM 14527 C C . GLY B 1 735 ? 69.528 20.126 100.156 1.00 123.85 716 GLY B C 1
ATOM 14528 O O . GLY B 1 735 ? 70.368 20.734 99.499 1.00 123.21 716 GLY B O 1
ATOM 14529 N N . SER B 1 736 ? 68.361 19.688 99.667 1.00 123.10 717 SER B N 1
ATOM 14530 C CA . SER B 1 736 ? 67.867 20.019 98.338 1.00 120.91 717 SER B CA 1
ATOM 14531 C C . SER B 1 736 ? 67.267 21.429 98.342 1.00 122.00 717 SER B C 1
ATOM 14532 O O . SER B 1 736 ? 66.714 21.870 99.357 1.00 124.94 717 SER B O 1
ATOM 14535 N N . ILE B 1 737 ? 67.377 22.113 97.198 1.00 119.75 718 ILE B N 1
ATOM 14536 C CA . ILE B 1 737 ? 66.923 23.486 97.046 1.00 120.62 718 ILE B CA 1
ATOM 14537 C C . ILE B 1 737 ? 65.519 23.457 96.426 1.00 119.92 718 ILE B C 1
ATOM 14538 O O . ILE B 1 737 ? 65.316 22.889 95.349 1.00 118.42 718 ILE B O 1
ATOM 14543 N N . SER B 1 738 ? 64.558 24.081 97.118 1.00 122.68 719 SER B N 1
ATOM 14544 C CA . SER B 1 738 ? 63.194 24.260 96.626 1.00 122.56 719 SER B CA 1
ATOM 14545 C C . SER B 1 738 ? 63.200 25.113 95.347 1.00 120.77 719 SER B C 1
ATOM 14546 O O . SER B 1 738 ? 64.136 25.896 95.091 1.00 120.15 719 SER B O 1
ATOM 14548 N N . ASP B 1 739 ? 62.103 24.974 94.588 1.00 119.71 720 ASP B N 1
ATOM 14549 C CA . ASP B 1 739 ? 61.833 25.730 93.381 1.00 117.95 720 ASP B CA 1
ATOM 14550 C C . ASP B 1 739 ? 61.715 27.231 93.720 1.00 119.90 720 ASP B C 1
ATOM 14551 O O . ASP B 1 739 ? 62.091 28.087 92.918 1.00 119.18 720 ASP B O 1
ATOM 14556 N N . THR B 1 740 ? 61.181 27.549 94.906 1.00 123.11 721 THR B N 1
ATOM 14557 C CA . THR B 1 740 ? 61.039 28.932 95.392 1.00 124.96 721 THR B CA 1
ATOM 14558 C C . THR B 1 740 ? 62.425 29.573 95.560 1.00 125.22 721 THR B C 1
ATOM 14559 O O . THR B 1 740 ? 62.697 30.640 95.005 1.00 124.82 721 THR B O 1
ATOM 14563 N N . ASP B 1 741 ? 63.303 28.906 96.318 1.00 125.69 722 ASP B N 1
ATOM 14564 C CA . ASP B 1 741 ? 64.630 29.438 96.613 1.00 125.96 722 ASP B CA 1
ATOM 14565 C C . ASP B 1 741 ? 65.479 29.476 95.333 1.00 123.15 722 ASP B C 1
ATOM 14566 O O . ASP B 1 741 ? 66.351 30.338 95.201 1.00 123.15 722 ASP B O 1
ATOM 14568 N N . ARG B 1 742 ? 65.223 28.546 94.404 1.00 120.33 723 ARG B N 1
ATOM 14569 C CA . ARG B 1 742 ? 65.938 28.494 93.125 1.00 117.73 723 ARG B CA 1
ATOM 14570 C C . ARG B 1 742 ? 65.723 29.819 92.385 1.00 116.60 723 ARG B C 1
ATOM 14571 O O . ARG B 1 742 ? 66.666 30.388 91.839 1.00 115.28 723 ARG B O 1
ATOM 14579 N N . LYS B 1 743 ? 64.480 30.317 92.412 1.00 117.38 724 LYS B N 1
ATOM 14580 C CA . LYS B 1 743 ? 64.130 31.574 91.741 1.00 117.02 724 LYS B CA 1
ATOM 14581 C C . LYS B 1 743 ? 64.665 32.790 92.517 1.00 119.01 724 LYS B C 1
ATOM 14582 O O . LYS B 1 743 ? 65.144 33.738 91.884 1.00 118.06 724 LYS B O 1
ATOM 14588 N N . VAL B 1 744 ? 64.567 32.782 93.860 1.00 121.62 725 VAL B N 1
ATOM 14589 C CA . VAL B 1 744 ? 65.108 33.876 94.704 1.00 123.09 725 VAL B CA 1
ATOM 14590 C C . VAL B 1 744 ? 66.573 34.115 94.309 1.00 121.37 725 VAL B C 1
ATOM 14591 O O . VAL B 1 744 ? 66.968 35.249 94.053 1.00 121.21 725 VAL B O 1
ATOM 14593 N N . ILE B 1 745 ? 67.347 33.027 94.199 1.00 119.82 726 ILE B N 1
ATOM 14594 C CA . ILE B 1 745 ? 68.773 33.078 93.891 1.00 118.56 726 ILE B CA 1
ATOM 14595 C C . ILE B 1 745 ? 69.002 33.558 92.448 1.00 115.86 726 ILE B C 1
ATOM 14596 O O . ILE B 1 745 ? 69.803 34.461 92.230 1.00 115.26 726 ILE B O 1
ATOM 14601 N N . LEU B 1 746 ? 68.310 32.960 91.468 1.00 113.85 727 LEU B N 1
ATOM 14602 C CA . LEU B 1 746 ? 68.520 33.317 90.060 1.00 111.16 727 LEU B CA 1
ATOM 14603 C C . LEU B 1 746 ? 68.151 34.786 89.819 1.00 112.78 727 LEU B C 1
ATOM 14604 O O . LEU B 1 746 ? 68.868 35.480 89.104 1.00 111.57 727 LEU B O 1
ATOM 14609 N N . ASP B 1 747 ? 67.010 35.227 90.374 1.00 115.43 728 ASP B N 1
ATOM 14610 C CA . ASP B 1 747 ? 66.565 36.632 90.284 1.00 116.85 728 ASP B CA 1
ATOM 14611 C C . ASP B 1 747 ? 67.681 37.583 90.754 1.00 118.36 728 ASP B C 1
ATOM 14612 O O . ASP B 1 747 ? 68.003 38.539 90.043 1.00 117.13 728 ASP B O 1
ATOM 14617 N N . LYS B 1 748 ? 68.261 37.320 91.937 1.00 121.41 729 LYS B N 1
ATOM 14618 C CA . LYS B 1 748 ? 69.339 38.158 92.492 1.00 123.19 729 LYS B CA 1
ATOM 14619 C C . LYS B 1 748 ? 70.574 38.129 91.572 1.00 121.99 729 LYS B C 1
ATOM 14620 O O . LYS B 1 748 ? 71.188 39.167 91.360 1.00 126.18 729 LYS B O 1
ATOM 14622 N N . LEU B 1 749 ? 70.966 36.956 91.056 1.00 117.60 730 LEU B N 1
ATOM 14623 C CA . LEU B 1 749 ? 72.155 36.864 90.202 1.00 114.47 730 LEU B CA 1
ATOM 14624 C C . LEU B 1 749 ? 71.905 37.595 88.874 1.00 112.56 730 LEU B C 1
ATOM 14625 O O . LEU B 1 749 ? 72.761 38.355 88.406 1.00 112.35 730 LEU B O 1
ATOM 14630 N N . GLY B 1 750 ? 70.739 37.345 88.266 1.00 110.08 731 GLY B N 1
ATOM 14631 C CA . GLY B 1 750 ? 70.379 37.917 86.973 1.00 106.97 731 GLY B CA 1
ATOM 14632 C C . GLY B 1 750 ? 70.198 39.429 87.023 1.00 108.24 731 GLY B C 1
ATOM 14633 O O . GLY B 1 750 ? 70.573 40.141 86.091 1.00 105.65 731 GLY B O 1
ATOM 14634 N N . ASN B 1 751 ? 69.601 39.937 88.110 1.00 111.00 732 ASN B N 1
ATOM 14635 C CA . ASN B 1 751 ? 69.355 41.372 88.204 1.00 112.55 732 ASN B CA 1
ATOM 14636 C C . ASN B 1 751 ? 70.675 42.124 88.384 1.00 113.20 732 ASN B C 1
ATOM 14637 O O . ASN B 1 751 ? 70.827 43.228 87.864 1.00 113.27 732 ASN B O 1
ATOM 14642 N N . ALA B 1 752 ? 71.614 41.517 89.113 1.00 113.34 733 ALA B N 1
ATOM 14643 C CA . ALA B 1 752 ? 72.915 42.117 89.339 1.00 114.27 733 ALA B CA 1
ATOM 14644 C C . ALA B 1 752 ? 73.652 42.260 88.005 1.00 111.36 733 ALA B C 1
ATOM 14645 O O . ALA B 1 752 ? 74.191 43.321 87.707 1.00 110.87 733 ALA B O 1
ATOM 14647 N N . ALA B 1 753 ? 73.640 41.200 87.191 1.00 109.28 734 ALA B N 1
ATOM 14648 C CA . ALA B 1 753 ? 74.271 41.249 85.877 1.00 106.47 734 ALA B CA 1
ATOM 14649 C C . ALA B 1 753 ? 73.574 42.301 85.009 1.00 106.72 734 ALA B C 1
ATOM 14650 O O . ALA B 1 753 ? 74.240 43.049 84.331 1.00 105.86 734 ALA B O 1
ATOM 14652 N N . ALA B 1 754 ? 72.238 42.359 85.065 1.00 108.35 735 ALA B N 1
ATOM 14653 C CA . ALA B 1 754 ? 71.453 43.260 84.214 1.00 109.08 735 ALA B CA 1
ATOM 14654 C C . ALA B 1 754 ? 71.741 44.733 84.555 1.00 112.78 735 ALA B C 1
ATOM 14655 O O . ALA B 1 754 ? 71.879 45.563 83.649 1.00 112.94 735 ALA B O 1
ATOM 14657 N N . ASP B 1 755 ? 71.833 45.061 85.850 1.00 115.32 736 ASP B N 1
ATOM 14658 C CA . ASP B 1 755 ? 72.124 46.434 86.275 1.00 118.43 736 ASP B CA 1
ATOM 14659 C C . ASP B 1 755 ? 73.533 46.840 85.818 1.00 118.69 736 ASP B C 1
ATOM 14660 O O . ASP B 1 755 ? 73.748 47.967 85.375 1.00 119.13 736 ASP B O 1
ATOM 14665 N N . TYR B 1 756 ? 74.490 45.912 85.909 1.00 119.03 737 TYR B N 1
ATOM 14666 C CA . TYR B 1 756 ? 75.853 46.165 85.462 1.00 119.47 737 TYR B CA 1
ATOM 14667 C C . TYR B 1 756 ? 75.861 46.540 83.973 1.00 117.64 737 TYR B C 1
ATOM 14668 O O . TYR B 1 756 ? 76.378 47.592 83.606 1.00 116.66 737 TYR B O 1
ATOM 14677 N N . ARG B 1 757 ? 75.282 45.669 83.139 1.00 117.05 738 ARG B N 1
ATOM 14678 C CA . ARG B 1 757 ? 75.201 45.845 81.693 1.00 116.98 738 ARG B CA 1
ATOM 14679 C C . ARG B 1 757 ? 74.495 47.164 81.344 1.00 119.10 738 ARG B C 1
ATOM 14680 O O . ARG B 1 757 ? 74.921 47.880 80.454 1.00 119.72 738 ARG B O 1
ATOM 14688 N N . PHE B 1 758 ? 73.374 47.448 82.008 1.00 120.65 739 PHE B N 1
ATOM 14689 C CA . PHE B 1 758 ? 72.596 48.643 81.713 1.00 122.16 739 PHE B CA 1
ATOM 14690 C C . PHE B 1 758 ? 73.470 49.889 81.903 1.00 123.80 739 PHE B C 1
ATOM 14691 O O . PHE B 1 758 ? 73.464 50.795 81.066 1.00 124.38 739 PHE B O 1
ATOM 14699 N N . GLN B 1 759 ? 74.231 49.910 83.000 1.00 125.54 740 GLN B N 1
ATOM 14700 C CA . GLN B 1 759 ? 75.070 51.051 83.342 1.00 127.55 740 GLN B CA 1
ATOM 14701 C C . GLN B 1 759 ? 76.129 51.256 82.247 1.00 126.40 740 GLN B C 1
ATOM 14702 O O . GLN B 1 759 ? 76.364 52.389 81.807 1.00 127.37 740 GLN B O 1
ATOM 14704 N N . ILE B 1 760 ? 76.752 50.162 81.793 1.00 124.05 741 ILE B N 1
ATOM 14705 C CA . ILE B 1 760 ? 77.837 50.258 80.820 1.00 122.32 741 ILE B CA 1
ATOM 14706 C C . ILE B 1 760 ? 77.273 50.562 79.420 1.00 120.19 741 ILE B C 1
ATOM 14707 O O . ILE B 1 760 ? 77.865 51.349 78.690 1.00 120.05 741 ILE B O 1
ATOM 14712 N N . TYR B 1 761 ? 76.155 49.935 79.033 1.00 118.55 742 TYR B N 1
ATOM 14713 C CA . TYR B 1 761 ? 75.529 50.197 77.722 1.00 116.56 742 TYR B CA 1
ATOM 14714 C C . TYR B 1 761 ? 75.149 51.677 77.612 1.00 118.71 742 TYR B C 1
ATOM 14715 O O . TYR B 1 761 ? 75.290 52.251 76.542 1.00 117.91 742 TYR B O 1
ATOM 14724 N N . ASN B 1 762 ? 74.692 52.281 78.717 1.00 120.63 743 ASN B N 1
ATOM 14725 C CA . ASN B 1 762 ? 74.130 53.639 78.687 1.00 123.19 743 ASN B CA 1
ATOM 14726 C C . ASN B 1 762 ? 75.208 54.712 78.938 1.00 123.85 743 ASN B C 1
ATOM 14727 O O . ASN B 1 762 ? 75.231 55.716 78.227 1.00 124.83 743 ASN B O 1
ATOM 14732 N N . SER B 1 763 ? 76.077 54.518 79.945 1.00 123.92 744 SER B N 1
ATOM 14733 C CA . SER B 1 763 ? 77.041 55.557 80.378 1.00 124.32 744 SER B CA 1
ATOM 14734 C C . SER B 1 763 ? 78.487 55.211 79.988 1.00 122.43 744 SER B C 1
ATOM 14735 O O . SER B 1 763 ? 79.316 56.101 79.903 1.00 123.65 744 SER B O 1
ATOM 14738 N N . GLY B 1 764 ? 78.792 53.927 79.771 1.00 119.38 745 GLY B N 1
ATOM 14739 C CA . GLY B 1 764 ? 80.165 53.465 79.547 1.00 117.21 745 GLY B CA 1
ATOM 14740 C C . GLY B 1 764 ? 80.936 53.380 80.857 1.00 118.83 745 GLY B C 1
ATOM 14741 O O . GLY B 1 764 ? 80.411 53.693 81.922 1.00 119.60 745 GLY B O 1
ATOM 14742 N N . PHE B 1 765 ? 82.187 52.917 80.775 1.00 117.48 746 PHE B N 1
ATOM 14743 C CA . PHE B 1 765 ? 83.104 52.916 81.895 1.00 119.08 746 PHE B CA 1
ATOM 14744 C C . PHE B 1 765 ? 83.639 54.339 82.092 1.00 122.06 746 PHE B C 1
ATOM 14745 O O . PHE B 1 765 ? 84.085 54.967 81.127 1.00 121.18 746 PHE B O 1
ATOM 14753 N N . TRP B 1 766 ? 83.598 54.825 83.340 1.00 125.24 747 TRP B N 1
ATOM 14754 C CA . TRP B 1 766 ? 84.055 56.162 83.685 1.00 128.27 747 TRP B CA 1
ATOM 14755 C C . TRP B 1 766 ? 85.586 56.205 83.662 1.00 128.61 747 TRP B C 1
ATOM 14756 O O . TRP B 1 766 ? 86.168 57.237 83.333 1.00 130.50 747 TRP B O 1
ATOM 14758 N N . GLY B 1 767 ? 86.224 55.082 84.015 1.00 127.44 748 GLY B N 1
ATOM 14759 C CA . GLY B 1 767 ? 87.673 54.960 83.975 1.00 126.75 748 GLY B CA 1
ATOM 14760 C C . GLY B 1 767 ? 88.330 54.851 85.348 1.00 128.49 748 GLY B C 1
ATOM 14761 O O . GLY B 1 767 ? 89.535 54.632 85.410 1.00 128.35 748 GLY B O 1
ATOM 14762 N N . LYS B 1 768 ? 87.565 54.993 86.444 1.00 129.47 749 LYS B N 1
ATOM 14763 C CA . LYS B 1 768 ? 88.125 54.879 87.799 1.00 130.98 749 LYS B CA 1
ATOM 14764 C C . LYS B 1 768 ? 87.960 53.444 88.325 1.00 129.29 749 LYS B C 1
ATOM 14765 O O . LYS B 1 768 ? 86.964 52.771 88.054 1.00 128.22 749 LYS B O 1
ATOM 14767 N N . LYS B 1 769 ? 88.960 52.992 89.089 1.00 129.42 750 LYS B N 1
ATOM 14768 C CA . LYS B 1 769 ? 88.985 51.667 89.685 1.00 128.18 750 LYS B CA 1
ATOM 14769 C C . LYS B 1 769 ? 88.997 51.808 91.213 1.00 131.27 750 LYS B C 1
ATOM 14770 O O . LYS B 1 769 ? 89.251 52.893 91.736 1.00 133.46 750 LYS B O 1
ATOM 14772 N N . ARG B 1 770 ? 88.724 50.697 91.906 1.00 130.98 751 ARG B N 1
ATOM 14773 C CA . ARG B 1 770 ? 88.689 50.637 93.360 1.00 133.42 751 ARG B CA 1
ATOM 14774 C C . ARG B 1 770 ? 89.498 49.433 93.853 1.00 132.74 751 ARG B C 1
ATOM 14775 O O . ARG B 1 770 ? 89.530 48.391 93.204 1.00 128.82 751 ARG B O 1
ATOM 14779 N N . THR B 1 771 ? 90.108 49.604 95.032 1.00 135.87 752 THR B N 1
ATOM 14780 C CA . THR B 1 771 ? 90.914 48.594 95.706 1.00 135.95 752 THR B CA 1
ATOM 14781 C C . THR B 1 771 ? 90.001 47.755 96.606 1.00 136.89 752 THR B C 1
ATOM 14782 O O . THR B 1 771 ? 89.300 48.317 97.458 1.00 140.22 752 THR B O 1
ATOM 14786 N N . HIS B 1 772 ? 90.023 46.428 96.413 1.00 134.62 753 HIS B N 1
ATOM 14787 C CA . HIS B 1 772 ? 89.283 45.479 97.251 1.00 134.86 753 HIS B CA 1
ATOM 14788 C C . HIS B 1 772 ? 90.225 44.345 97.673 1.00 134.06 753 HIS B C 1
ATOM 14789 O O . HIS B 1 772 ? 91.353 44.274 97.205 1.00 132.60 753 HIS B O 1
ATOM 14796 N N . SER B 1 773 ? 89.765 43.497 98.598 1.00 134.70 754 SER B N 1
ATOM 14797 C CA . SER B 1 773 ? 90.614 42.478 99.206 1.00 134.74 754 SER B CA 1
ATOM 14798 C C . SER B 1 773 ? 90.761 41.273 98.269 1.00 130.93 754 SER B C 1
ATOM 14799 O O . SER B 1 773 ? 89.813 40.870 97.578 1.00 128.04 754 SER B O 1
ATOM 14802 N N . MET B 1 774 ? 91.968 40.701 98.276 1.00 130.01 755 MET B N 1
ATOM 14803 C CA . MET B 1 774 ? 92.223 39.407 97.674 1.00 127.49 755 MET B CA 1
ATOM 14804 C C . MET B 1 774 ? 91.454 38.326 98.445 1.00 127.61 755 MET B C 1
ATOM 14805 O O . MET B 1 774 ? 90.954 37.384 97.857 1.00 125.63 755 MET B O 1
ATOM 14810 N N . GLN B 1 775 ? 91.372 38.470 99.770 1.00 130.46 756 GLN B N 1
ATOM 14811 C CA . GLN B 1 775 ? 90.653 37.511 100.610 1.00 131.00 756 GLN B CA 1
ATOM 14812 C C . GLN B 1 775 ? 89.200 37.396 100.127 1.00 129.30 756 GLN B C 1
ATOM 14813 O O . GLN B 1 775 ? 88.650 36.290 100.067 1.00 128.13 756 GLN B O 1
ATOM 14819 N N . GLY B 1 776 ? 88.592 38.546 99.802 1.00 129.01 757 GLY B N 1
ATOM 14820 C CA . GLY B 1 776 ? 87.213 38.606 99.337 1.00 128.17 757 GLY B CA 1
ATOM 14821 C C . GLY B 1 776 ? 87.007 37.824 98.044 1.00 124.68 757 GLY B C 1
ATOM 14822 O O . GLY B 1 776 ? 85.969 37.183 97.856 1.00 123.81 757 GLY B O 1
ATOM 14823 N N . LEU B 1 777 ? 87.994 37.885 97.140 1.00 123.00 758 LEU B N 1
ATOM 14824 C CA . LEU B 1 777 ? 87.947 37.145 95.871 1.00 119.51 758 LEU B CA 1
ATOM 14825 C C . LEU B 1 777 ? 88.128 35.638 96.127 1.00 118.51 758 LEU B C 1
ATOM 14826 O O . LEU B 1 777 ? 87.423 34.824 95.516 1.00 117.40 758 LEU B O 1
ATOM 14828 N N . LYS B 1 778 ? 89.061 35.271 97.022 1.00 119.67 759 LYS B N 1
ATOM 14829 C CA . LYS B 1 778 ? 89.256 33.866 97.437 1.00 118.79 759 LYS B CA 1
ATOM 14830 C C . LYS B 1 778 ? 87.947 33.333 98.035 1.00 118.93 759 LYS B C 1
ATOM 14831 O O . LYS B 1 778 ? 87.537 32.202 97.728 1.00 117.16 759 LYS B O 1
ATOM 14833 N N . ASN B 1 779 ? 87.266 34.170 98.830 1.00 120.66 760 ASN B N 1
ATOM 14834 C CA . ASN B 1 779 ? 85.969 33.800 99.420 1.00 121.55 760 ASN B CA 1
ATOM 14835 C C . ASN B 1 779 ? 84.928 33.529 98.320 1.00 119.28 760 ASN B C 1
ATOM 14836 O O . ASN B 1 779 ? 84.151 32.574 98.428 1.00 118.32 760 ASN B O 1
ATOM 14841 N N . PHE B 1 780 ? 84.908 34.393 97.293 1.00 118.24 761 PHE B N 1
ATOM 14842 C CA . PHE B 1 780 ? 83.991 34.296 96.143 1.00 116.27 761 PHE B CA 1
ATOM 14843 C C . PHE B 1 780 ? 84.209 32.978 95.381 1.00 113.64 761 PHE B C 1
ATOM 14844 O O . PHE B 1 780 ? 83.251 32.273 95.059 1.00 112.42 761 PHE B O 1
ATOM 14846 N N . THR B 1 781 ? 85.474 32.665 95.081 1.00 112.78 762 THR B N 1
ATOM 14847 C CA . THR B 1 781 ? 85.814 31.468 94.318 1.00 110.20 762 THR B CA 1
ATOM 14848 C C . THR B 1 781 ? 85.398 30.221 95.116 1.00 110.65 762 THR B C 1
ATOM 14849 O O . THR B 1 781 ? 84.795 29.296 94.567 1.00 109.31 762 THR B O 1
ATOM 14851 N N . LYS B 1 782 ? 85.683 30.229 96.421 1.00 112.70 763 LYS B N 1
ATOM 14852 C CA . LYS B 1 782 ? 85.406 29.093 97.304 1.00 113.42 763 LYS B CA 1
ATOM 14853 C C . LYS B 1 782 ? 83.890 28.820 97.360 1.00 113.07 763 LYS B C 1
ATOM 14854 O O . LYS B 1 782 ? 83.458 27.672 97.209 1.00 111.29 763 LYS B O 1
ATOM 14856 N N . VAL B 1 783 ? 83.084 29.867 97.589 1.00 114.49 764 VAL B N 1
ATOM 14857 C CA . VAL B 1 783 ? 81.629 29.700 97.745 1.00 114.67 764 VAL B CA 1
ATOM 14858 C C . VAL B 1 783 ? 81.007 29.354 96.381 1.00 112.53 764 VAL B C 1
ATOM 14859 O O . VAL B 1 783 ? 80.024 28.619 96.331 1.00 112.53 764 VAL B O 1
ATOM 14863 N N . SER B 1 784 ? 81.569 29.878 95.284 1.00 110.61 765 SER B N 1
ATOM 14864 C CA . SER B 1 784 ? 81.116 29.505 93.937 1.00 108.15 765 SER B CA 1
ATOM 14865 C C . SER B 1 784 ? 81.301 27.991 93.734 1.00 107.12 765 SER B C 1
ATOM 14866 O O . SER B 1 784 ? 80.393 27.296 93.263 1.00 105.79 765 SER B O 1
ATOM 14868 N N . LEU B 1 785 ? 82.465 27.476 94.143 1.00 107.71 766 LEU B N 1
ATOM 14869 C CA . LEU B 1 785 ? 82.740 26.044 94.049 1.00 106.56 766 LEU B CA 1
ATOM 14870 C C . LEU B 1 785 ? 81.796 25.229 94.940 1.00 107.67 766 LEU B C 1
ATOM 14871 O O . LEU B 1 785 ? 81.413 24.134 94.550 1.00 107.06 766 LEU B O 1
ATOM 14876 N N . GLN B 1 786 ? 81.443 25.746 96.124 1.00 110.22 767 GLN B N 1
ATOM 14877 C CA . GLN B 1 786 ? 80.514 25.046 97.011 1.00 111.27 767 GLN B CA 1
ATOM 14878 C C . GLN B 1 786 ? 79.180 24.857 96.278 1.00 109.62 767 GLN B C 1
ATOM 14879 O O . GLN B 1 786 ? 78.620 23.763 96.285 1.00 108.21 767 GLN B O 1
ATOM 14881 N N . PHE B 1 787 ? 78.691 25.924 95.633 1.00 109.43 768 PHE B N 1
ATOM 14882 C CA . PHE B 1 787 ? 77.410 25.867 94.929 1.00 108.29 768 PHE B CA 1
ATOM 14883 C C . PHE B 1 787 ? 77.486 24.917 93.733 1.00 105.39 768 PHE B C 1
ATOM 14884 O O . PHE B 1 787 ? 76.543 24.173 93.497 1.00 104.73 768 PHE B O 1
ATOM 14892 N N . ILE B 1 788 ? 78.593 24.958 92.984 1.00 104.75 769 ILE B N 1
ATOM 14893 C CA . ILE B 1 788 ? 78.728 24.140 91.778 1.00 102.11 769 ILE B CA 1
ATOM 14894 C C . ILE B 1 788 ? 78.797 22.668 92.184 1.00 102.26 769 ILE B C 1
ATOM 14895 O O . ILE B 1 788 ? 78.132 21.844 91.586 1.00 100.51 769 ILE B O 1
ATOM 14900 N N . ASP B 1 789 ? 79.597 22.362 93.208 1.00 104.49 770 ASP B N 1
ATOM 14901 C CA . ASP B 1 789 ? 79.776 20.982 93.666 1.00 105.53 770 ASP B CA 1
ATOM 14902 C C . ASP B 1 789 ? 78.413 20.400 94.080 1.00 106.61 770 ASP B C 1
ATOM 14903 O O . ASP B 1 789 ? 78.075 19.262 93.718 1.00 105.41 770 ASP B O 1
ATOM 14908 N N . HIS B 1 790 ? 77.631 21.190 94.825 1.00 109.47 771 HIS B N 1
ATOM 14909 C CA . HIS B 1 790 ? 76.274 20.793 95.248 1.00 111.17 771 HIS B CA 1
ATOM 14910 C C . HIS B 1 790 ? 75.420 20.486 94.007 1.00 107.69 771 HIS B C 1
ATOM 14911 O O . HIS B 1 790 ? 74.724 19.478 93.959 1.00 108.05 771 HIS B O 1
ATOM 14918 N N . SER B 1 791 ? 75.493 21.364 93.003 1.00 105.87 772 SER B N 1
ATOM 14919 C CA . SER B 1 791 ? 74.743 21.193 91.756 1.00 103.15 772 SER B CA 1
ATOM 14920 C C . SER B 1 791 ? 75.187 19.914 91.021 1.00 101.26 772 SER B C 1
ATOM 14921 O O . SER B 1 791 ? 74.343 19.210 90.458 1.00 100.88 772 SER B O 1
ATOM 14924 N N . ILE B 1 792 ? 76.494 19.608 91.023 1.00 100.62 773 ILE B N 1
ATOM 14925 C CA . ILE B 1 792 ? 76.978 18.406 90.331 1.00 98.22 773 ILE B CA 1
ATOM 14926 C C . ILE B 1 792 ? 76.379 17.168 91.007 1.00 98.37 773 ILE B C 1
ATOM 14927 O O . ILE B 1 792 ? 75.898 16.274 90.308 1.00 95.63 773 ILE B O 1
ATOM 14932 N N . LYS B 1 793 ? 76.365 17.159 92.350 1.00 100.14 774 LYS B N 1
ATOM 14933 C CA . LYS B 1 793 ? 75.888 16.017 93.145 1.00 101.37 774 LYS B CA 1
ATOM 14934 C C . LYS B 1 793 ? 74.392 15.773 92.872 1.00 100.88 774 LYS B C 1
ATOM 14935 O O . LYS B 1 793 ? 73.902 14.639 92.991 1.00 100.84 774 LYS B O 1
ATOM 14937 N N . ALA B 1 794 ? 73.670 16.830 92.482 1.00 100.31 775 ALA B N 1
ATOM 14938 C CA . ALA B 1 794 ? 72.234 16.741 92.201 1.00 100.36 775 ALA B CA 1
ATOM 14939 C C . ALA B 1 794 ? 71.963 16.326 90.747 1.00 97.91 775 ALA B C 1
ATOM 14940 O O . ALA B 1 794 ? 70.813 16.320 90.325 1.00 97.90 775 ALA B O 1
ATOM 14942 N N . ASN B 1 795 ? 72.999 15.983 89.971 1.00 95.90 776 ASN B N 1
ATOM 14943 C CA . ASN B 1 795 ? 72.804 15.746 88.545 1.00 93.33 776 ASN B CA 1
ATOM 14944 C C . ASN B 1 795 ? 73.333 14.374 88.108 1.00 92.55 776 ASN B C 1
ATOM 14945 O O . ASN B 1 795 ? 73.590 14.172 86.901 1.00 89.07 776 ASN B O 1
ATOM 14950 N N . GLN B 1 796 ? 73.486 13.444 89.067 1.00 94.53 777 GLN B N 1
ATOM 14951 C CA . GLN B 1 796 ? 73.769 12.050 88.742 1.00 94.75 777 GLN B CA 1
ATOM 14952 C C . GLN B 1 796 ? 72.426 11.342 88.532 1.00 94.52 777 GLN B C 1
ATOM 14953 O O . GLN B 1 796 ? 71.476 11.586 89.292 1.00 95.81 777 GLN B O 1
ATOM 14959 N N . ARG B 1 797 ? 72.372 10.514 87.477 1.00 92.49 778 ARG B N 1
ATOM 14960 C CA . ARG B 1 797 ? 71.248 9.635 87.164 1.00 92.08 778 ARG B CA 1
ATOM 14961 C C . ARG B 1 797 ? 71.408 8.319 87.922 1.00 93.45 778 ARG B C 1
ATOM 14962 O O . ARG B 1 797 ? 72.511 7.980 88.333 1.00 92.92 778 ARG B O 1
ATOM 14970 N N . PRO B 1 798 ? 70.333 7.522 88.124 1.00 94.66 779 PRO B N 1
ATOM 14971 C CA . PRO B 1 798 ? 70.470 6.191 88.721 1.00 95.71 779 PRO B CA 1
ATOM 14972 C C . PRO B 1 798 ? 71.462 5.261 87.995 1.00 94.31 779 PRO B C 1
ATOM 14973 O O . PRO B 1 798 ? 72.116 4.470 88.643 1.00 95.83 779 PRO B O 1
ATOM 14977 N N . ASP B 1 799 ? 71.581 5.384 86.670 1.00 92.59 780 ASP B N 1
ATOM 14978 C CA . ASP B 1 799 ? 72.485 4.534 85.868 1.00 91.68 780 ASP B CA 1
ATOM 14979 C C . ASP B 1 799 ? 73.951 5.006 85.968 1.00 90.93 780 ASP B C 1
ATOM 14980 O O . ASP B 1 799 ? 74.815 4.365 85.393 1.00 88.88 780 ASP B O 1
ATOM 14985 N N . LYS B 1 800 ? 74.211 6.101 86.704 1.00 92.06 781 LYS B N 1
ATOM 14986 C CA . LYS B 1 800 ? 75.563 6.626 87.021 1.00 92.41 781 LYS B CA 1
ATOM 14987 C C . LYS B 1 800 ? 76.062 7.618 85.957 1.00 91.11 781 LYS B C 1
ATOM 14988 O O . LYS B 1 800 ? 77.103 8.264 86.164 1.00 90.99 781 LYS B O 1
ATOM 14990 N N . LEU B 1 801 ? 75.341 7.762 84.838 1.00 88.92 782 LEU B N 1
ATOM 14991 C CA . LEU B 1 801 ? 75.619 8.849 83.898 1.00 87.54 782 LEU B CA 1
ATOM 14992 C C . LEU B 1 801 ? 75.231 10.185 84.549 1.00 88.23 782 LEU B C 1
ATOM 14993 O O . LEU B 1 801 ? 74.455 10.203 85.507 1.00 90.41 782 LEU B O 1
ATOM 14998 N N . TYR B 1 802 ? 75.795 11.288 84.042 1.00 86.98 783 TYR B N 1
ATOM 14999 C CA . TYR B 1 802 ? 75.440 12.638 84.511 1.00 87.95 783 TYR B CA 1
ATOM 15000 C C . TYR B 1 802 ? 74.639 13.372 83.431 1.00 85.22 783 TYR B C 1
ATOM 15001 O O . TYR B 1 802 ? 74.849 13.164 82.251 1.00 82.41 783 TYR B O 1
ATOM 15010 N N . HIS B 1 803 ? 73.716 14.222 83.890 1.00 85.87 784 HIS B N 1
ATOM 15011 C CA . HIS B 1 803 ? 72.929 15.090 83.047 1.00 84.20 784 HIS B CA 1
ATOM 15012 C C . HIS B 1 803 ? 73.856 16.057 82.299 1.00 81.85 784 HIS B C 1
ATOM 15013 O O . HIS B 1 803 ? 74.828 16.584 82.859 1.00 81.09 784 HIS B O 1
ATOM 15020 N N . ALA B 1 804 ? 73.557 16.253 81.008 1.00 79.45 785 ALA B N 1
ATOM 15021 C CA . ALA B 1 804 ? 74.292 17.166 80.151 1.00 77.71 785 ALA B CA 1
ATOM 15022 C C . ALA B 1 804 ? 73.553 18.502 80.067 1.00 78.44 785 ALA B C 1
ATOM 15023 O O . ALA B 1 804 ? 74.158 19.564 80.282 1.00 79.57 785 ALA B O 1
ATOM 15025 N N . TYR B 1 805 ? 72.267 18.414 79.692 1.00 78.62 786 TYR B N 1
ATOM 15026 C CA . TYR B 1 805 ? 71.378 19.550 79.467 1.00 78.81 786 TYR B CA 1
ATOM 15027 C C . TYR B 1 805 ? 70.038 19.282 80.157 1.00 80.82 786 TYR B C 1
ATOM 15028 O O . TYR B 1 805 ? 69.465 18.203 80.004 1.00 80.35 786 TYR B O 1
ATOM 15037 N N . ASN B 1 806 ? 69.570 20.280 80.917 1.00 82.99 787 ASN B N 1
ATOM 15038 C CA . ASN B 1 806 ? 68.304 20.239 81.626 1.00 85.26 787 ASN B CA 1
ATOM 15039 C C . ASN B 1 806 ? 67.398 21.334 81.068 1.00 85.69 787 ASN B C 1
ATOM 15040 O O . ASN B 1 806 ? 67.854 22.167 80.295 1.00 86.43 787 ASN B O 1
ATOM 15045 N N . LEU B 1 807 ? 66.112 21.279 81.431 1.00 87.46 788 LEU B N 1
ATOM 15046 C CA . LEU B 1 807 ? 65.146 22.311 81.095 1.00 88.40 788 LEU B CA 1
ATOM 15047 C C . LEU B 1 807 ? 64.727 23.034 82.380 1.00 91.75 788 LEU B C 1
ATOM 15048 O O . LEU B 1 807 ? 64.586 22.420 83.435 1.00 92.89 788 LEU B O 1
ATOM 15053 N N . MET B 1 808 ? 64.533 24.349 82.274 1.00 92.90 789 MET B N 1
ATOM 15054 C CA . MET B 1 808 ? 63.975 25.137 83.358 1.00 96.21 789 MET B CA 1
ATOM 15055 C C . MET B 1 808 ? 62.642 25.723 82.892 1.00 97.20 789 MET B C 1
ATOM 15056 O O . MET B 1 808 ? 62.448 25.966 81.700 1.00 96.05 789 MET B O 1
ATOM 15061 N N . SER B 1 809 ? 61.716 25.900 83.838 1.00 100.60 790 SER B N 1
ATOM 15062 C CA . SER B 1 809 ? 60.484 26.615 83.579 1.00 101.52 790 SER B CA 1
ATOM 15063 C C . SER B 1 809 ? 60.103 27.440 84.814 1.00 105.16 790 SER B C 1
ATOM 15064 O O . SER B 1 809 ? 60.423 27.079 85.955 1.00 107.71 790 SER B O 1
ATOM 15067 N N . VAL B 1 810 ? 59.443 28.571 84.555 1.00 106.71 791 VAL B N 1
ATOM 15068 C CA . VAL B 1 810 ? 58.931 29.466 85.578 1.00 110.77 791 VAL B CA 1
ATOM 15069 C C . VAL B 1 810 ? 57.479 29.062 85.864 1.00 113.48 791 VAL B C 1
ATOM 15070 O O . VAL B 1 810 ? 56.659 29.016 84.951 1.00 112.48 791 VAL B O 1
ATOM 15074 N N . GLU B 1 811 ? 57.197 28.747 87.134 1.00 117.00 792 GLU B N 1
ATOM 15075 C CA . GLU B 1 811 ? 55.901 28.231 87.596 1.00 118.88 792 GLU B CA 1
ATOM 15076 C C . GLU B 1 811 ? 55.341 29.169 88.675 1.00 123.26 792 GLU B C 1
ATOM 15077 O O . GLU B 1 811 ? 56.095 29.663 89.519 1.00 125.19 792 GLU B O 1
ATOM 15083 N N . LYS B 1 812 ? 54.020 29.403 88.635 1.00 125.94 793 LYS B N 1
ATOM 15084 C CA . LYS B 1 812 ? 53.296 30.320 89.554 1.00 128.86 793 LYS B CA 1
ATOM 15085 C C . LYS B 1 812 ? 54.065 31.649 89.673 1.00 130.47 793 LYS B C 1
ATOM 15086 O O . LYS B 1 812 ? 54.061 32.278 90.735 1.00 134.39 793 LYS B O 1
ATOM 15088 N N . ASN B 1 813 ? 54.726 32.045 88.571 1.00 128.22 794 ASN B N 1
ATOM 15089 C CA . ASN B 1 813 ? 55.710 33.147 88.459 1.00 127.93 794 ASN B CA 1
ATOM 15090 C C . ASN B 1 813 ? 56.566 33.327 89.730 1.00 130.65 794 ASN B C 1
ATOM 15091 O O . ASN B 1 813 ? 57.222 34.359 89.873 1.00 133.00 794 ASN B O 1
ATOM 15093 N N . LYS B 1 814 ? 56.614 32.319 90.615 1.00 130.40 795 LYS B N 1
ATOM 15094 C CA . LYS B 1 814 ? 57.273 32.411 91.927 1.00 130.09 795 LYS B CA 1
ATOM 15095 C C . LYS B 1 814 ? 58.272 31.260 92.128 1.00 127.41 795 LYS B C 1
ATOM 15096 O O . LYS B 1 814 ? 58.960 31.215 93.134 1.00 127.64 795 LYS B O 1
ATOM 15098 N N . GLU B 1 815 ? 58.360 30.334 91.167 1.00 124.27 796 GLU B N 1
ATOM 15099 C CA . GLU B 1 815 ? 59.158 29.119 91.316 1.00 122.47 796 GLU B CA 1
ATOM 15100 C C . GLU B 1 815 ? 59.879 28.830 89.996 1.00 118.39 796 GLU B C 1
ATOM 15101 O O . GLU B 1 815 ? 59.394 29.208 88.930 1.00 117.12 796 GLU B O 1
ATOM 15103 N N . ILE B 1 816 ? 61.034 28.161 90.081 1.00 116.35 797 ILE B N 1
ATOM 15104 C CA . ILE B 1 816 ? 61.713 27.617 88.905 1.00 112.53 797 ILE B CA 1
ATOM 15105 C C . ILE B 1 816 ? 61.841 26.102 89.088 1.00 110.59 797 ILE B C 1
ATOM 15106 O O . ILE B 1 816 ? 62.477 25.648 90.023 1.00 110.90 797 ILE B O 1
ATOM 15111 N N . ALA B 1 817 ? 61.221 25.345 88.177 1.00 107.52 798 ALA B N 1
ATOM 15112 C CA . ALA B 1 817 ? 61.272 23.874 88.180 1.00 105.62 798 ALA B CA 1
ATOM 15113 C C . ALA B 1 817 ? 62.319 23.384 87.167 1.00 101.68 798 ALA B C 1
ATOM 15114 O O . ALA B 1 817 ? 62.526 24.017 86.135 1.00 100.41 798 ALA B O 1
ATOM 15116 N N . ILE B 1 818 ? 62.959 22.246 87.474 1.00 100.09 799 ILE B N 1
ATOM 15117 C CA . ILE B 1 818 ? 63.934 21.588 86.604 1.00 97.46 799 ILE B CA 1
ATOM 15118 C C . ILE B 1 818 ? 63.332 20.276 86.095 1.00 95.56 799 ILE B C 1
ATOM 15119 O O . ILE B 1 818 ? 62.686 19.562 86.831 1.00 95.45 799 ILE B O 1
ATOM 15121 N N . SER B 1 819 ? 63.552 19.976 84.817 1.00 92.80 800 SER B N 1
ATOM 15122 C CA . SER B 1 819 ? 63.220 18.673 84.266 1.00 91.92 800 SER B CA 1
ATOM 15123 C C . SER B 1 819 ? 64.381 18.228 83.368 1.00 90.24 800 SER B C 1
ATOM 15124 O O . SER B 1 819 ? 65.255 19.040 83.014 1.00 89.01 800 SER B O 1
ATOM 15127 N N . TYR B 1 820 ? 64.382 16.945 82.994 1.00 89.72 801 TYR B N 1
ATOM 15128 C CA . TYR B 1 820 ? 65.586 16.270 82.526 1.00 88.23 801 TYR B CA 1
ATOM 15129 C C . TYR B 1 820 ? 65.370 15.716 81.118 1.00 86.24 801 TYR B C 1
ATOM 15130 O O . TYR B 1 820 ? 64.231 15.493 80.695 1.00 85.21 801 TYR B O 1
ATOM 15139 N N . LEU B 1 821 ? 66.496 15.504 80.418 1.00 84.93 802 LEU B N 1
ATOM 15140 C CA . LEU B 1 821 ? 66.553 15.032 79.036 1.00 82.64 802 LEU B CA 1
ATOM 15141 C C . LEU B 1 821 ? 67.337 13.713 78.981 1.00 81.53 802 LEU B C 1
ATOM 15142 O O . LEU B 1 821 ? 67.865 13.227 79.988 1.00 80.69 802 LEU B O 1
ATOM 15147 N N . SER B 1 822 ? 67.429 13.142 77.778 1.00 79.42 803 SER B N 1
ATOM 15148 C CA . SER B 1 822 ? 68.027 11.831 77.597 1.00 79.52 803 SER B CA 1
ATOM 15149 C C . SER B 1 822 ? 69.524 11.902 77.917 1.00 79.72 803 SER B C 1
ATOM 15150 O O . SER B 1 822 ? 70.128 12.983 77.965 1.00 77.93 803 SER B O 1
ATOM 15153 N N . GLU B 1 823 ? 70.111 10.721 78.114 1.00 80.39 804 GLU B N 1
ATOM 15154 C CA . GLU B 1 823 ? 71.549 10.576 78.309 1.00 80.83 804 GLU B CA 1
ATOM 15155 C C . GLU B 1 823 ? 72.264 11.136 77.070 1.00 77.91 804 GLU B C 1
ATOM 15156 O O . GLU B 1 823 ? 71.860 10.883 75.938 1.00 76.51 804 GLU B O 1
ATOM 15162 N N . MET B 1 824 ? 73.319 11.917 77.299 1.00 77.95 805 MET B N 1
ATOM 15163 C CA . MET B 1 824 ? 74.103 12.508 76.223 1.00 77.17 805 MET B CA 1
ATOM 15164 C C . MET B 1 824 ? 75.594 12.342 76.516 1.00 76.61 805 MET B C 1
ATOM 15165 O O . MET B 1 824 ? 76.034 12.560 77.645 1.00 79.62 805 MET B O 1
ATOM 15170 N N . LEU B 1 825 ? 76.355 11.966 75.486 1.00 73.50 806 LEU B N 1
ATOM 15171 C CA . LEU B 1 825 ? 77.782 11.677 75.604 1.00 73.02 806 LEU B CA 1
ATOM 15172 C C . LEU B 1 825 ? 78.527 12.906 76.139 1.00 73.68 806 LEU B C 1
ATOM 15173 O O . LEU B 1 825 ? 79.448 12.784 76.960 1.00 74.98 806 LEU B O 1
ATOM 15178 N N . GLU B 1 826 ? 78.129 14.085 75.665 1.00 73.22 807 GLU B N 1
ATOM 15179 C CA . GLU B 1 826 ? 78.800 15.340 75.987 1.00 75.20 807 GLU B CA 1
ATOM 15180 C C . GLU B 1 826 ? 78.784 15.591 77.512 1.00 77.40 807 GLU B C 1
ATOM 15181 O O . GLU B 1 826 ? 79.748 16.107 78.074 1.00 77.67 807 GLU B O 1
ATOM 15187 N N . GLY B 1 827 ? 77.716 15.179 78.198 1.00 77.88 808 GLY B N 1
ATOM 15188 C CA . GLY B 1 827 ? 77.653 15.284 79.655 1.00 80.13 808 GLY B CA 1
ATOM 15189 C C . GLY B 1 827 ? 78.697 14.431 80.371 1.00 81.37 808 GLY B C 1
ATOM 15190 O O . GLY B 1 827 ? 79.263 14.845 81.410 1.00 81.08 808 GLY B O 1
ATOM 15191 N N . GLN B 1 828 ? 78.959 13.241 79.819 1.00 80.61 809 GLN B N 1
ATOM 15192 C CA . GLN B 1 828 ? 79.889 12.289 80.434 1.00 80.55 809 GLN B CA 1
ATOM 15193 C C . GLN B 1 828 ? 81.314 12.837 80.238 1.00 80.40 809 GLN B C 1
ATOM 15194 O O . GLN B 1 828 ? 82.127 12.857 81.170 1.00 82.51 809 GLN B O 1
ATOM 15200 N N . VAL B 1 829 ? 81.600 13.321 79.024 1.00 76.89 810 VAL B N 1
ATOM 15201 C CA . VAL B 1 829 ? 82.882 13.941 78.705 1.00 76.19 810 VAL B CA 1
ATOM 15202 C C . VAL B 1 829 ? 83.169 15.074 79.705 1.00 77.52 810 VAL B C 1
ATOM 15203 O O . VAL B 1 829 ? 84.283 15.182 80.250 1.00 78.57 810 VAL B O 1
ATOM 15207 N N . ALA B 1 830 ? 82.159 15.916 79.945 1.00 77.34 811 ALA B N 1
ATOM 15208 C CA . ALA B 1 830 ? 82.319 17.123 80.761 1.00 79.20 811 ALA B CA 1
ATOM 15209 C C . ALA B 1 830 ? 82.528 16.766 82.243 1.00 81.48 811 ALA B C 1
ATOM 15210 O O . ALA B 1 830 ? 83.467 17.273 82.864 1.00 82.49 811 ALA B O 1
ATOM 15212 N N . VAL B 1 831 ? 81.696 15.869 82.793 1.00 82.18 812 VAL B N 1
ATOM 15213 C CA . VAL B 1 831 ? 81.802 15.498 84.217 1.00 84.95 812 VAL B CA 1
ATOM 15214 C C . VAL B 1 831 ? 83.154 14.803 84.449 1.00 85.48 812 VAL B C 1
ATOM 15215 O O . VAL B 1 831 ? 83.825 15.062 85.440 1.00 85.44 812 VAL B O 1
ATOM 15217 N N . LEU B 1 832 ? 83.567 13.951 83.500 1.00 84.98 813 LEU B N 1
ATOM 15218 C CA . LEU B 1 832 ? 84.845 13.220 83.598 1.00 85.49 813 LEU B CA 1
ATOM 15219 C C . LEU B 1 832 ? 86.035 14.171 83.414 1.00 85.47 813 LEU B C 1
ATOM 15220 O O . LEU B 1 832 ? 87.137 13.774 83.705 1.00 86.45 813 LEU B O 1
ATOM 15225 N N . SER B 1 833 ? 85.796 15.377 82.876 1.00 85.22 814 SER B N 1
ATOM 15226 C CA . SER B 1 833 ? 86.808 16.452 82.704 1.00 85.45 814 SER B CA 1
ATOM 15227 C C . SER B 1 833 ? 86.811 17.444 83.883 1.00 87.27 814 SER B C 1
ATOM 15228 O O . SER B 1 833 ? 87.716 18.296 83.977 1.00 87.85 814 SER B O 1
ATOM 15231 N N . SER B 1 834 ? 85.813 17.338 84.773 1.00 88.05 815 SER B N 1
ATOM 15232 C CA . SER B 1 834 ? 85.478 18.371 85.771 1.00 89.36 815 SER B CA 1
ATOM 15233 C C . SER B 1 834 ? 86.534 18.443 86.874 1.00 91.05 815 SER B C 1
ATOM 15234 O O . SER B 1 834 ? 86.640 19.469 87.551 1.00 92.49 815 SER B O 1
ATOM 15237 N N . GLY B 1 835 ? 87.267 17.339 87.066 1.00 90.93 816 GLY B N 1
ATOM 15238 C CA . GLY B 1 835 ? 88.205 17.189 88.177 1.00 92.75 816 GLY B CA 1
ATOM 15239 C C . GLY B 1 835 ? 87.499 16.952 89.498 1.00 94.49 816 GLY B C 1
ATOM 15240 O O . GLY B 1 835 ? 88.167 16.875 90.516 1.00 97.87 816 GLY B O 1
ATOM 15241 N N . PHE B 1 836 ? 86.162 16.815 89.491 1.00 93.95 817 PHE B N 1
ATOM 15242 C CA . PHE B 1 836 ? 85.358 16.784 90.732 1.00 95.73 817 PHE B CA 1
ATOM 15243 C C . PHE B 1 836 ? 85.248 15.359 91.292 1.00 96.41 817 PHE B C 1
ATOM 15244 O O . PHE B 1 836 ? 85.241 15.182 92.506 1.00 96.50 817 PHE B O 1
ATOM 15252 N N . LEU B 1 837 ? 85.117 14.354 90.416 1.00 94.26 818 LEU B N 1
ATOM 15253 C CA . LEU B 1 837 ? 84.821 12.998 90.882 1.00 95.07 818 LEU B CA 1
ATOM 15254 C C . LEU B 1 837 ? 86.114 12.305 91.309 1.00 95.61 818 LEU B C 1
ATOM 15255 O O . LEU B 1 837 ? 87.180 12.632 90.802 1.00 95.37 818 LEU B O 1
ATOM 15260 N N . SER B 1 838 ? 85.987 11.330 92.212 1.00 96.62 819 SER B N 1
ATOM 15261 C CA . SER B 1 838 ? 87.091 10.431 92.572 1.00 97.55 819 SER B CA 1
ATOM 15262 C C . SER B 1 838 ? 87.348 9.470 91.404 1.00 95.29 819 SER B C 1
ATOM 15263 O O . SER B 1 838 ? 86.541 9.367 90.480 1.00 93.64 819 SER B O 1
ATOM 15266 N N . SER B 1 839 ? 88.474 8.754 91.460 1.00 95.80 820 SER B N 1
ATOM 15267 C CA . SER B 1 839 ? 88.831 7.789 90.417 1.00 94.45 820 SER B CA 1
ATOM 15268 C C . SER B 1 839 ? 87.761 6.696 90.317 1.00 93.94 820 SER B C 1
ATOM 15269 O O . SER B 1 839 ? 87.385 6.307 89.223 1.00 91.20 820 SER B O 1
ATOM 15272 N N . LYS B 1 840 ? 87.266 6.228 91.470 1.00 95.58 821 LYS B N 1
ATOM 15273 C CA . LYS B 1 840 ? 86.243 5.183 91.513 1.00 95.98 821 LYS B CA 1
ATOM 15274 C C . LYS B 1 840 ? 84.950 5.680 90.854 1.00 94.40 821 LYS B C 1
ATOM 15275 O O . LYS B 1 840 ? 84.273 4.925 90.176 1.00 92.02 821 LYS B O 1
ATOM 15277 N N . GLU B 1 841 ? 84.593 6.937 91.122 1.00 95.57 822 GLU B N 1
ATOM 15278 C CA . GLU B 1 841 ? 83.385 7.543 90.564 1.00 95.88 822 GLU B CA 1
ATOM 15279 C C . GLU B 1 841 ? 83.546 7.762 89.050 1.00 92.86 822 GLU B C 1
ATOM 15280 O O . GLU B 1 841 ? 82.617 7.525 88.310 1.00 91.03 822 GLU B O 1
ATOM 15286 N N . ASN B 1 842 ? 84.735 8.192 88.604 1.00 92.60 823 ASN B N 1
ATOM 15287 C CA . ASN B 1 842 ? 85.032 8.312 87.170 1.00 90.75 823 ASN B CA 1
ATOM 15288 C C . ASN B 1 842 ? 84.786 6.952 86.490 1.00 90.27 823 ASN B C 1
ATOM 15289 O O . ASN B 1 842 ? 84.114 6.873 85.459 1.00 88.11 823 ASN B O 1
ATOM 15294 N N . LEU B 1 843 ? 85.302 5.881 87.101 1.00 92.31 824 LEU B N 1
ATOM 15295 C CA . LEU B 1 843 ? 85.199 4.514 86.565 1.00 92.28 824 LEU B CA 1
ATOM 15296 C C . LEU B 1 843 ? 83.731 4.058 86.534 1.00 91.50 824 LEU B C 1
ATOM 15297 O O . LEU B 1 843 ? 83.336 3.403 85.581 1.00 90.82 824 LEU B O 1
ATOM 15302 N N . ALA B 1 844 ? 82.935 4.427 87.552 1.00 91.54 825 ALA B N 1
ATOM 15303 C CA . ALA B 1 844 ? 81.483 4.090 87.603 1.00 91.08 825 ALA B CA 1
ATOM 15304 C C . ALA B 1 844 ? 80.740 4.778 86.447 1.00 88.85 825 ALA B C 1
ATOM 15305 O O . ALA B 1 844 ? 79.874 4.186 85.789 1.00 87.10 825 ALA B O 1
ATOM 15307 N N . VAL B 1 845 ? 81.078 6.046 86.192 1.00 88.58 826 VAL B N 1
ATOM 15308 C CA . VAL B 1 845 ? 80.501 6.733 85.066 1.00 86.58 826 VAL B CA 1
ATOM 15309 C C . VAL B 1 845 ? 80.810 5.924 83.806 1.00 84.60 826 VAL B C 1
ATOM 15310 O O . VAL B 1 845 ? 79.907 5.630 83.023 1.00 83.38 826 VAL B O 1
ATOM 15314 N N . LEU B 1 846 ? 82.086 5.583 83.611 1.00 83.92 827 LEU B N 1
ATOM 15315 C CA . LEU B 1 846 ? 82.512 4.974 82.352 1.00 82.67 827 LEU B CA 1
ATOM 15316 C C . LEU B 1 846 ? 81.912 3.572 82.196 1.00 83.08 827 LEU B C 1
ATOM 15317 O O . LEU B 1 846 ? 81.584 3.170 81.097 1.00 81.60 827 LEU B O 1
ATOM 15322 N N . ASP B 1 847 ? 81.753 2.843 83.304 1.00 85.40 828 ASP B N 1
ATOM 15323 C CA . ASP B 1 847 ? 81.099 1.524 83.277 1.00 86.68 828 ASP B CA 1
ATOM 15324 C C . ASP B 1 847 ? 79.634 1.693 82.844 1.00 86.10 828 ASP B C 1
ATOM 15325 O O . ASP B 1 847 ? 79.149 0.915 82.030 1.00 85.13 828 ASP B O 1
ATOM 15330 N N . GLY B 1 848 ? 78.953 2.711 83.388 1.00 86.40 829 GLY B N 1
ATOM 15331 C CA . GLY B 1 848 ? 77.591 3.039 82.985 1.00 85.43 829 GLY B CA 1
ATOM 15332 C C . GLY B 1 848 ? 77.500 3.352 81.496 1.00 82.87 829 GLY B C 1
ATOM 15333 O O . GLY B 1 848 ? 76.587 2.919 80.810 1.00 80.40 829 GLY B O 1
ATOM 15334 N N . LEU B 1 849 ? 78.467 4.124 81.001 1.00 83.18 830 LEU B N 1
ATOM 15335 C CA . LEU B 1 849 ? 78.457 4.598 79.626 1.00 81.78 830 LEU B CA 1
ATOM 15336 C C . LEU B 1 849 ? 78.586 3.422 78.652 1.00 81.31 830 LEU B C 1
ATOM 15337 O O . LEU B 1 849 ? 77.830 3.322 77.693 1.00 78.73 830 LEU B O 1
ATOM 15342 N N . LYS B 1 850 ? 79.556 2.542 78.916 1.00 83.79 831 LYS B N 1
ATOM 15343 C CA . LYS B 1 850 ? 79.783 1.316 78.129 1.00 84.91 831 LYS B CA 1
ATOM 15344 C C . LYS B 1 850 ? 78.501 0.472 78.037 1.00 85.26 831 LYS B C 1
ATOM 15345 O O . LYS B 1 850 ? 78.217 -0.109 76.998 1.00 86.13 831 LYS B O 1
ATOM 15351 N N . ASN B 1 851 ? 77.719 0.423 79.123 1.00 85.39 832 ASN B N 1
ATOM 15352 C CA . ASN B 1 851 ? 76.512 -0.417 79.216 1.00 85.94 832 ASN B CA 1
ATOM 15353 C C . ASN B 1 851 ? 75.250 0.313 78.730 1.00 84.35 832 ASN B C 1
ATOM 15354 O O . ASN B 1 851 ? 74.161 -0.273 78.716 1.00 82.94 832 ASN B O 1
ATOM 15359 N N . SER B 1 852 ? 75.383 1.578 78.322 1.00 82.04 833 SER B N 1
ATOM 15360 C CA . SER B 1 852 ? 74.238 2.417 77.983 1.00 80.82 833 SER B CA 1
ATOM 15361 C C . SER B 1 852 ? 73.873 2.284 76.495 1.00 78.57 833 SER B C 1
ATOM 15362 O O . SER B 1 852 ? 74.611 1.714 75.694 1.00 77.03 833 SER B O 1
ATOM 15365 N N . ALA B 1 853 ? 72.749 2.905 76.127 1.00 77.13 834 ALA B N 1
ATOM 15366 C CA . ALA B 1 853 ? 72.239 2.940 74.770 1.00 75.56 834 ALA B CA 1
ATOM 15367 C C . ALA B 1 853 ? 73.066 3.897 73.883 1.00 73.73 834 ALA B C 1
ATOM 15368 O O . ALA B 1 853 ? 72.774 4.052 72.716 1.00 71.63 834 ALA B O 1
ATOM 15370 N N . LEU B 1 854 ? 74.100 4.536 74.443 1.00 74.00 835 LEU B N 1
ATOM 15371 C CA . LEU B 1 854 ? 74.996 5.360 73.673 1.00 72.57 835 LEU B CA 1
ATOM 15372 C C . LEU B 1 854 ? 76.055 4.491 72.980 1.00 72.11 835 LEU B C 1
ATOM 15373 O O . LEU B 1 854 ? 76.727 4.963 72.044 1.00 71.22 835 LEU B O 1
ATOM 15378 N N . PHE B 1 855 ? 76.236 3.244 73.418 1.00 72.05 836 PHE B N 1
ATOM 15379 C CA . PHE B 1 855 ? 77.236 2.376 72.797 1.00 72.58 836 PHE B CA 1
ATOM 15380 C C . PHE B 1 855 ? 76.649 1.808 71.504 1.00 71.89 836 PHE B C 1
ATOM 15381 O O . PHE B 1 855 ? 75.624 1.143 71.564 1.00 71.44 836 PHE B O 1
ATOM 15389 N N . ARG B 1 856 ? 77.305 2.078 70.363 1.00 70.31 837 ARG B N 1
ATOM 15390 C CA . ARG B 1 856 ? 76.921 1.506 69.087 1.00 69.92 837 ARG B CA 1
ATOM 15391 C C . ARG B 1 856 ? 77.874 0.352 68.756 1.00 70.58 837 ARG B C 1
ATOM 15392 O O . ARG B 1 856 ? 79.092 0.557 68.633 1.00 69.45 837 ARG B O 1
ATOM 15400 N N . GLU B 1 857 ? 77.289 -0.836 68.560 1.00 71.88 838 GLU B N 1
ATOM 15401 C CA . GLU B 1 857 ? 78.000 -2.115 68.508 1.00 73.57 838 GLU B CA 1
ATOM 15402 C C . GLU B 1 857 ? 78.891 -2.233 67.271 1.00 70.20 838 GLU B C 1
ATOM 15403 O O . GLU B 1 857 ? 80.066 -2.550 67.386 1.00 70.88 838 GLU B O 1
ATOM 15409 N N . ASP B 1 858 ? 78.326 -2.022 66.085 1.00 68.18 839 ASP B N 1
ATOM 15410 C CA . ASP B 1 858 ? 79.018 -2.375 64.832 1.00 68.06 839 ASP B CA 1
ATOM 15411 C C . ASP B 1 858 ? 80.336 -1.583 64.679 1.00 68.60 839 ASP B C 1
ATOM 15412 O O . ASP B 1 858 ? 81.290 -2.095 64.116 1.00 68.17 839 ASP B O 1
ATOM 15417 N N . GLN B 1 859 ? 80.397 -0.341 65.185 1.00 69.25 840 GLN B N 1
ATOM 15418 C CA . GLN B 1 859 ? 81.617 0.494 65.127 1.00 68.67 840 GLN B CA 1
ATOM 15419 C C . GLN B 1 859 ? 82.314 0.570 66.506 1.00 69.21 840 GLN B C 1
ATOM 15420 O O . GLN B 1 859 ? 83.368 1.237 66.654 1.00 68.22 840 GLN B O 1
ATOM 15426 N N . TYR B 1 860 ? 81.736 -0.114 67.504 1.00 68.63 841 TYR B N 1
ATOM 15427 C CA . TYR B 1 860 ? 82.170 -0.131 68.907 1.00 70.07 841 TYR B CA 1
ATOM 15428 C C . TYR B 1 860 ? 82.650 1.259 69.361 1.00 70.04 841 TYR B C 1
ATOM 15429 O O . TYR B 1 860 ? 83.773 1.424 69.854 1.00 71.88 841 TYR B O 1
ATOM 15438 N N . SER B 1 861 ? 81.766 2.254 69.250 1.00 67.94 842 SER B N 1
ATOM 15439 C CA . SER B 1 861 ? 82.034 3.596 69.768 1.00 68.06 842 SER B CA 1
ATOM 15440 C C . SER B 1 861 ? 80.697 4.234 70.178 1.00 68.47 842 SER B C 1
ATOM 15441 O O . SER B 1 861 ? 79.688 3.512 70.276 1.00 69.12 842 SER B O 1
ATOM 15444 N N . TYR B 1 862 ? 80.675 5.562 70.400 1.00 67.99 843 TYR B N 1
ATOM 15445 C CA . TYR B 1 862 ? 79.568 6.220 71.116 1.00 67.78 843 TYR B CA 1
ATOM 15446 C C . TYR B 1 862 ? 78.793 7.218 70.248 1.00 66.34 843 TYR B C 1
ATOM 15447 O O . TYR B 1 862 ? 79.374 8.088 69.578 1.00 66.36 843 TYR B O 1
ATOM 15456 N N . LEU B 1 863 ? 77.462 7.092 70.332 1.00 65.13 844 LEU B N 1
ATOM 15457 C CA . LEU B 1 863 ? 76.494 8.055 69.833 1.00 64.39 844 LEU B CA 1
ATOM 15458 C C . LEU B 1 863 ? 76.482 9.276 70.759 1.00 66.01 844 LEU B C 1
ATOM 15459 O O . LEU B 1 863 ? 76.872 9.181 71.923 1.00 68.45 844 LEU B O 1
ATOM 15464 N N . LEU B 1 864 ? 75.994 10.414 70.251 1.00 64.91 845 LEU B N 1
ATOM 15465 C CA . LEU B 1 864 ? 75.836 11.608 71.063 1.00 65.91 845 LEU B CA 1
ATOM 15466 C C . LEU B 1 864 ? 74.652 11.462 72.033 1.00 67.86 845 LEU B C 1
ATOM 15467 O O . LEU B 1 864 ? 74.656 12.088 73.090 1.00 68.41 845 LEU B O 1
ATOM 15472 N N . TYR B 1 865 ? 73.622 10.711 71.617 1.00 68.08 846 TYR B N 1
ATOM 15473 C CA . TYR B 1 865 ? 72.362 10.478 72.355 1.00 69.66 846 TYR B CA 1
ATOM 15474 C C . TYR B 1 865 ? 71.780 9.165 71.831 1.00 68.43 846 TYR B C 1
ATOM 15475 O O . TYR B 1 865 ? 72.276 8.632 70.849 1.00 66.87 846 TYR B O 1
ATOM 15484 N N . PRO B 1 866 ? 70.775 8.550 72.495 1.00 69.93 847 PRO B N 1
ATOM 15485 C CA . PRO B 1 866 ? 70.216 7.288 72.011 1.00 69.88 847 PRO B CA 1
ATOM 15486 C C . PRO B 1 866 ? 69.709 7.404 70.564 1.00 68.90 847 PRO B C 1
ATOM 15487 O O . PRO B 1 866 ? 69.134 8.427 70.200 1.00 67.26 847 PRO B O 1
ATOM 15491 N N . ASN B 1 867 ? 69.936 6.357 69.762 1.00 68.91 848 ASN B N 1
ATOM 15492 C CA . ASN B 1 867 ? 69.173 6.123 68.570 1.00 69.33 848 ASN B CA 1
ATOM 15493 C C . ASN B 1 867 ? 67.755 5.809 69.026 1.00 71.89 848 ASN B C 1
ATOM 15494 O O . ASN B 1 867 ? 67.572 5.188 70.045 1.00 79.53 848 ASN B O 1
ATOM 15499 N N . LYS B 1 868 ? 66.759 6.313 68.317 1.00 72.86 849 LYS B N 1
ATOM 15500 C CA . LYS B 1 868 ? 65.390 6.017 68.658 1.00 75.26 849 LYS B CA 1
ATOM 15501 C C . LYS B 1 868 ? 64.624 5.874 67.349 1.00 72.71 849 LYS B C 1
ATOM 15502 O O . LYS B 1 868 ? 65.041 6.432 66.332 1.00 74.63 849 LYS B O 1
ATOM 15508 N N . GLU B 1 869 ? 63.599 5.028 67.381 1.00 71.23 850 GLU B N 1
ATOM 15509 C CA . GLU B 1 869 ? 62.675 4.826 66.296 1.00 69.77 850 GLU B CA 1
ATOM 15510 C C . GLU B 1 869 ? 61.777 6.061 66.228 1.00 68.42 850 GLU B C 1
ATOM 15511 O O . GLU B 1 869 ? 61.049 6.358 67.174 1.00 70.96 850 GLU B O 1
ATOM 15513 N N . LEU B 1 870 ? 61.840 6.788 65.118 1.00 66.86 851 LEU B N 1
ATOM 15514 C CA . LEU B 1 870 ? 60.853 7.816 64.813 1.00 65.61 851 LEU B CA 1
ATOM 15515 C C . LEU B 1 870 ? 59.621 7.145 64.219 1.00 64.07 851 LEU B C 1
ATOM 15516 O O . LEU B 1 870 ? 59.691 6.063 63.640 1.00 62.59 851 LEU B O 1
ATOM 15521 N N . PRO B 1 871 ? 58.423 7.718 64.453 1.00 65.94 852 PRO B N 1
ATOM 15522 C CA . PRO B 1 871 ? 57.198 7.120 63.935 1.00 65.62 852 PRO B CA 1
ATOM 15523 C C . PRO B 1 871 ? 57.254 7.105 62.400 1.00 64.29 852 PRO B C 1
ATOM 15524 O O . PRO B 1 871 ? 57.751 8.076 61.757 1.00 58.31 852 PRO B O 1
ATOM 15528 N N . LYS B 1 872 ? 56.792 5.981 61.840 1.00 64.71 853 LYS B N 1
ATOM 15529 C CA . LYS B 1 872 ? 56.623 5.836 60.407 1.00 64.21 853 LYS B CA 1
ATOM 15530 C C . LYS B 1 872 ? 55.589 6.853 59.911 1.00 61.82 853 LYS B C 1
ATOM 15531 O O . LYS B 1 872 ? 54.769 7.357 60.695 1.00 61.37 853 LYS B O 1
ATOM 15537 N N . PHE B 1 873 ? 55.629 7.126 58.602 1.00 60.42 854 PHE B N 1
ATOM 15538 C CA . PHE B 1 873 ? 54.852 8.199 57.984 1.00 59.43 854 PHE B CA 1
ATOM 15539 C C . PHE B 1 873 ? 53.384 8.062 58.384 1.00 60.38 854 PHE B C 1
ATOM 15540 O O . PHE B 1 873 ? 52.804 9.032 58.880 1.00 60.89 854 PHE B O 1
ATOM 15548 N N . LEU B 1 874 ? 52.813 6.860 58.208 1.00 60.06 855 LEU B N 1
ATOM 15549 C CA . LEU B 1 874 ? 51.398 6.650 58.480 1.00 62.85 855 LEU B CA 1
ATOM 15550 C C . LEU B 1 874 ? 51.070 6.571 59.982 1.00 64.54 855 LEU B C 1
ATOM 15551 O O . LEU B 1 874 ? 49.920 6.438 60.308 1.00 65.57 855 LEU B O 1
ATOM 15556 N N . ASP B 1 875 ? 52.059 6.684 60.878 1.00 65.40 856 ASP B N 1
ATOM 15557 C CA . ASP B 1 875 ? 51.822 6.674 62.322 1.00 67.88 856 ASP B CA 1
ATOM 15558 C C . ASP B 1 875 ? 51.993 8.075 62.930 1.00 68.32 856 ASP B C 1
ATOM 15559 O O . ASP B 1 875 ? 51.835 8.240 64.129 1.00 67.37 856 ASP B O 1
ATOM 15564 N N . LYS B 1 876 ? 52.310 9.084 62.111 1.00 67.78 857 LYS B N 1
ATOM 15565 C CA . LYS B 1 876 ? 52.816 10.368 62.624 1.00 69.43 857 LYS B CA 1
ATOM 15566 C C . LYS B 1 876 ? 51.696 11.255 63.175 1.00 71.94 857 LYS B C 1
ATOM 15567 O O . LYS B 1 876 ? 51.930 12.041 64.115 1.00 75.96 857 LYS B O 1
ATOM 15573 N N . ASN B 1 877 ? 50.506 11.176 62.575 1.00 70.95 858 ASN B N 1
ATOM 15574 C CA . ASN B 1 877 ? 49.570 12.281 62.673 1.00 70.39 858 ASN B CA 1
ATOM 15575 C C . ASN B 1 877 ? 48.153 11.719 62.625 1.00 71.09 858 ASN B C 1
ATOM 15576 O O . ASN B 1 877 ? 47.475 11.831 61.632 1.00 68.94 858 ASN B O 1
ATOM 15581 N N . THR B 1 878 ? 47.755 11.078 63.727 1.00 73.60 859 THR B N 1
ATOM 15582 C CA . THR B 1 878 ? 46.404 10.601 63.889 1.00 75.51 859 THR B CA 1
ATOM 15583 C C . THR B 1 878 ? 45.828 11.177 65.190 1.00 77.58 859 THR B C 1
ATOM 15584 O O . THR B 1 878 ? 46.469 11.142 66.234 1.00 77.45 859 THR B O 1
ATOM 15588 N N . ILE B 1 879 ? 44.613 11.723 65.086 1.00 79.27 860 ILE B N 1
ATOM 15589 C CA . ILE B 1 879 ? 43.860 12.257 66.203 1.00 81.44 860 ILE B CA 1
ATOM 15590 C C . ILE B 1 879 ? 42.872 11.164 66.621 1.00 84.05 860 ILE B C 1
ATOM 15591 O O . ILE B 1 879 ? 42.130 10.635 65.778 1.00 83.39 860 ILE B O 1
ATOM 15596 N N . SER B 1 880 ? 42.864 10.821 67.913 1.00 85.66 861 SER B N 1
ATOM 15597 C CA . SER B 1 880 ? 41.941 9.789 68.403 1.00 87.90 861 SER B CA 1
ATOM 15598 C C . SER B 1 880 ? 40.500 10.242 68.143 1.00 89.75 861 SER B C 1
ATOM 15599 O O . SER B 1 880 ? 40.214 11.431 68.210 1.00 91.24 861 SER B O 1
ATOM 15602 N N . LYS B 1 881 ? 39.617 9.292 67.818 1.00 90.66 862 LYS B N 1
ATOM 15603 C CA . LYS B 1 881 ? 38.165 9.540 67.701 1.00 93.65 862 LYS B CA 1
ATOM 15604 C C . LYS B 1 881 ? 37.628 10.268 68.947 1.00 96.82 862 LYS B C 1
ATOM 15605 O O . LYS B 1 881 ? 36.780 11.164 68.841 1.00 97.33 862 LYS B O 1
ATOM 15607 N N . GLU B 1 882 ? 38.104 9.865 70.131 1.00 98.86 863 GLU B N 1
ATOM 15608 C CA . GLU B 1 882 ? 37.608 10.404 71.400 1.00 102.03 863 GLU B CA 1
ATOM 15609 C C . GLU B 1 882 ? 37.912 11.906 71.472 1.00 102.27 863 GLU B C 1
ATOM 15610 O O . GLU B 1 882 ? 37.048 12.700 71.844 1.00 105.62 863 GLU B O 1
ATOM 15612 N N . ALA B 1 883 ? 39.141 12.287 71.114 1.00 99.89 864 ALA B N 1
ATOM 15613 C CA . ALA B 1 883 ? 39.579 13.686 71.177 1.00 99.41 864 ALA B CA 1
ATOM 15614 C C . ALA B 1 883 ? 38.760 14.546 70.205 1.00 98.27 864 ALA B C 1
ATOM 15615 O O . ALA B 1 883 ? 38.408 15.670 70.536 1.00 99.90 864 ALA B O 1
ATOM 15617 N N . VAL B 1 884 ? 38.446 14.008 69.020 1.00 96.31 865 VAL B N 1
ATOM 15618 C CA . VAL B 1 884 ? 37.677 14.742 68.015 1.00 96.32 865 VAL B CA 1
ATOM 15619 C C . VAL B 1 884 ? 36.265 14.999 68.554 1.00 97.94 865 VAL B C 1
ATOM 15620 O O . VAL B 1 884 ? 35.809 16.141 68.560 1.00 98.99 865 VAL B O 1
ATOM 15624 N N . SER B 1 885 ? 35.586 13.943 69.005 1.00 98.86 866 SER B N 1
ATOM 15625 C CA . SER B 1 885 ? 34.179 14.043 69.406 1.00 101.52 866 SER B CA 1
ATOM 15626 C C . SER B 1 885 ? 34.012 14.956 70.635 1.00 103.17 866 SER B C 1
ATOM 15627 O O . SER B 1 885 ? 32.974 15.602 70.784 1.00 103.12 866 SER B O 1
ATOM 15630 N N . LYS B 1 886 ? 35.033 15.006 71.504 1.00 103.36 867 LYS B N 1
ATOM 15631 C CA . LYS B 1 886 ? 35.034 15.855 72.713 1.00 105.67 867 LYS B CA 1
ATOM 15632 C C . LYS B 1 886 ? 35.307 17.331 72.367 1.00 106.33 867 LYS B C 1
ATOM 15633 O O . LYS B 1 886 ? 35.055 18.194 73.197 1.00 110.57 867 LYS B O 1
ATOM 15635 N N . SER B 1 887 ? 35.842 17.621 71.175 1.00 104.53 868 SER B N 1
ATOM 15636 C CA . SER B 1 887 ? 35.937 18.997 70.660 1.00 104.23 868 SER B CA 1
ATOM 15637 C C . SER B 1 887 ? 34.715 19.294 69.782 1.00 104.77 868 SER B C 1
ATOM 15638 O O . SER B 1 887 ? 34.451 18.573 68.816 1.00 103.53 868 SER B O 1
ATOM 15641 N N . GLU B 1 888 ? 33.997 20.372 70.110 1.00 106.63 869 GLU B N 1
ATOM 15642 C CA . GLU B 1 888 ? 32.866 20.840 69.308 1.00 107.27 869 GLU B CA 1
ATOM 15643 C C . GLU B 1 888 ? 33.397 21.368 67.968 1.00 104.31 869 GLU B C 1
ATOM 15644 O O . GLU B 1 888 ? 32.846 21.051 66.915 1.00 103.16 869 GLU B O 1
ATOM 15650 N N . LEU B 1 889 ? 34.480 22.153 68.019 1.00 103.48 870 LEU B N 1
ATOM 15651 C CA . LEU B 1 889 ? 35.047 22.803 66.822 1.00 101.17 870 LEU B CA 1
ATOM 15652 C C . LEU B 1 889 ? 35.510 21.748 65.804 1.00 97.60 870 LEU B C 1
ATOM 15653 O O . LEU B 1 889 ? 35.133 21.812 64.627 1.00 96.93 870 LEU B O 1
ATOM 15658 N N . LEU B 1 890 ? 36.327 20.786 66.247 1.00 96.09 871 LEU B N 1
ATOM 15659 C CA . LEU B 1 890 ? 36.859 19.762 65.335 1.00 93.40 871 LEU B CA 1
ATOM 15660 C C . LEU B 1 890 ? 35.704 18.919 64.777 1.00 93.22 871 LEU B C 1
ATOM 15661 O O . LEU B 1 890 ? 35.677 18.616 63.589 1.00 90.33 871 LEU B O 1
ATOM 15666 N N . SER B 1 891 ? 34.748 18.558 65.642 1.00 95.00 872 SER B N 1
ATOM 15667 C CA . SER B 1 891 ? 33.583 17.768 65.224 1.00 96.18 872 SER B CA 1
ATOM 15668 C C . SER B 1 891 ? 32.772 18.518 64.154 1.00 97.23 872 SER B C 1
ATOM 15669 O O . SER B 1 891 ? 32.279 17.902 63.196 1.00 97.74 872 SER B O 1
ATOM 15672 N N . LEU B 1 892 ? 32.644 19.841 64.327 1.00 98.90 873 LEU B N 1
ATOM 15673 C CA . LEU B 1 892 ? 31.895 20.697 63.406 1.00 100.57 873 LEU B CA 1
ATOM 15674 C C . LEU B 1 892 ? 32.640 20.798 62.067 1.00 97.91 873 LEU B C 1
ATOM 15675 O O . LEU B 1 892 ? 32.016 20.724 61.005 1.00 97.46 873 LEU B O 1
ATOM 15680 N N . LEU B 1 893 ? 33.964 20.982 62.134 1.00 95.59 874 LEU B N 1
ATOM 15681 C CA . LEU B 1 893 ? 34.806 21.091 60.946 1.00 94.62 874 LEU B CA 1
ATOM 15682 C C . LEU B 1 893 ? 34.720 19.804 60.106 1.00 92.04 874 LEU B C 1
ATOM 15683 O O . LEU B 1 893 ? 34.616 19.862 58.871 1.00 89.28 874 LEU B O 1
ATOM 15688 N N . VAL B 1 894 ? 34.733 18.650 60.784 1.00 92.34 875 VAL B N 1
ATOM 15689 C CA . VAL B 1 894 ? 34.547 17.345 60.133 1.00 92.47 875 VAL B CA 1
ATOM 15690 C C . VAL B 1 894 ? 33.159 17.301 59.471 1.00 93.79 875 VAL B C 1
ATOM 15691 O O . VAL B 1 894 ? 33.050 16.936 58.306 1.00 91.42 875 VAL B O 1
ATOM 15695 N N . SER B 1 895 ? 32.113 17.678 60.223 1.00 97.87 876 SER B N 1
ATOM 15696 C CA . SER B 1 895 ? 30.725 17.623 59.727 1.00 100.42 876 SER B CA 1
ATOM 15697 C C . SER B 1 895 ? 30.552 18.485 58.463 1.00 100.16 876 SER B C 1
ATOM 15698 O O . SER B 1 895 ? 29.801 18.097 57.584 1.00 101.59 876 SER B O 1
ATOM 15701 N N . LYS B 1 896 ? 31.272 19.614 58.368 1.00 98.92 877 LYS B N 1
ATOM 15702 C CA . LYS B 1 896 ? 31.142 20.578 57.270 1.00 98.61 877 LYS B CA 1
ATOM 15703 C C . LYS B 1 896 ? 32.206 20.351 56.180 1.00 97.96 877 LYS B C 1
ATOM 15704 O O . LYS B 1 896 ? 32.310 21.150 55.235 1.00 98.98 877 LYS B O 1
ATOM 15706 N N . SER B 1 897 ? 33.017 19.292 56.318 1.00 96.39 878 SER B N 1
ATOM 15707 C CA . SER B 1 897 ? 34.062 18.913 55.343 1.00 92.98 878 SER B CA 1
ATOM 15708 C C . SER B 1 897 ? 35.084 20.038 55.137 1.00 92.10 878 SER B C 1
ATOM 15709 O O . SER B 1 897 ? 35.658 20.176 54.046 1.00 87.07 878 SER B O 1
ATOM 15712 N N . ASN B 1 898 ? 35.324 20.824 56.190 1.00 93.28 879 ASN B N 1
ATOM 15713 C CA . ASN B 1 898 ? 36.418 21.780 56.204 1.00 91.80 879 ASN B CA 1
ATOM 15714 C C . ASN B 1 898 ? 37.708 21.011 56.516 1.00 87.20 879 ASN B C 1
ATOM 15715 O O . ASN B 1 898 ? 37.773 20.262 57.495 1.00 85.49 879 ASN B O 1
ATOM 15720 N N . LYS B 1 899 ? 38.731 21.236 55.686 1.00 85.04 880 LYS B N 1
ATOM 15721 C CA . LYS B 1 899 ? 39.971 20.469 55.724 1.00 83.34 880 LYS B CA 1
ATOM 15722 C C . LYS B 1 899 ? 41.158 21.371 56.082 1.00 81.97 880 LYS B C 1
ATOM 15723 O O . LYS B 1 899 ? 42.308 20.960 55.924 1.00 79.85 880 LYS B O 1
ATOM 15727 N N . GLN B 1 900 ? 40.881 22.589 56.570 1.00 82.85 881 GLN B N 1
ATOM 15728 C CA . GLN B 1 900 ? 41.929 23.605 56.823 1.00 82.93 881 GLN B CA 1
ATOM 15729 C C . GLN B 1 900 ? 42.716 23.240 58.093 1.00 82.43 881 GLN B C 1
ATOM 15730 O O . GLN B 1 900 ? 43.893 23.617 58.218 1.00 83.37 881 GLN B O 1
ATOM 15736 N N . VAL B 1 901 ? 42.076 22.506 59.014 1.00 81.39 882 VAL B N 1
ATOM 15737 C CA . VAL B 1 901 ? 42.692 22.104 60.274 1.00 82.10 882 VAL B CA 1
ATOM 15738 C C . VAL B 1 901 ? 42.761 20.574 60.369 1.00 80.78 882 VAL B C 1
ATOM 15739 O O . VAL B 1 901 ? 43.817 20.028 60.656 1.00 79.55 882 VAL B O 1
ATOM 15743 N N . ILE B 1 902 ? 41.615 19.914 60.174 1.00 81.66 883 ILE B N 1
ATOM 15744 C CA . ILE B 1 902 ? 41.436 18.478 60.431 1.00 81.30 883 ILE B CA 1
ATOM 15745 C C . ILE B 1 902 ? 40.783 17.841 59.202 1.00 80.22 883 ILE B C 1
ATOM 15746 O O . ILE B 1 902 ? 39.925 18.440 58.575 1.00 82.52 883 ILE B O 1
ATOM 15751 N N . GLU B 1 903 ? 41.207 16.614 58.888 1.00 78.54 884 GLU B N 1
ATOM 15752 C CA . GLU B 1 903 ? 40.644 15.827 57.809 1.00 77.44 884 GLU B CA 1
ATOM 15753 C C . GLU B 1 903 ? 40.394 14.384 58.276 1.00 78.45 884 GLU B C 1
ATOM 15754 O O . GLU B 1 903 ? 41.163 13.806 59.041 1.00 77.81 884 GLU B O 1
ATOM 15760 N N . LYS B 1 904 ? 39.310 13.808 57.758 1.00 79.29 885 LYS B N 1
ATOM 15761 C CA . LYS B 1 904 ? 38.882 12.464 58.071 1.00 79.60 885 LYS B CA 1
ATOM 15762 C C . LYS B 1 904 ? 39.162 11.603 56.836 1.00 76.16 885 LYS B C 1
ATOM 15763 O O . LYS B 1 904 ? 38.745 11.958 55.746 1.00 72.82 885 LYS B O 1
ATOM 15769 N N . ASP B 1 905 ? 39.896 10.499 57.017 1.00 74.23 886 ASP B N 1
ATOM 15770 C CA . ASP B 1 905 ? 40.275 9.628 55.890 1.00 72.35 886 ASP B CA 1
ATOM 15771 C C . ASP B 1 905 ? 39.150 8.613 55.659 1.00 73.17 886 ASP B C 1
ATOM 15772 O O . ASP B 1 905 ? 38.210 8.556 56.439 1.00 74.29 886 ASP B O 1
ATOM 15777 N N . SER B 1 906 ? 39.291 7.810 54.597 1.00 73.10 887 SER B N 1
ATOM 15778 C CA . SER B 1 906 ? 38.237 6.944 54.087 1.00 75.53 887 SER B CA 1
ATOM 15779 C C . SER B 1 906 ? 38.060 5.669 54.935 1.00 78.15 887 SER B C 1
ATOM 15780 O O . SER B 1 906 ? 37.188 4.882 54.629 1.00 81.02 887 SER B O 1
ATOM 15783 N N . ILE B 1 907 ? 38.874 5.462 55.982 1.00 78.10 888 ILE B N 1
ATOM 15784 C CA . ILE B 1 907 ? 38.601 4.419 56.973 1.00 79.00 888 ILE B CA 1
ATOM 15785 C C . ILE B 1 907 ? 38.162 5.057 58.303 1.00 80.90 888 ILE B C 1
ATOM 15786 O O . ILE B 1 907 ? 38.058 4.367 59.315 1.00 83.27 888 ILE B O 1
ATOM 15791 N N . GLY B 1 908 ? 37.883 6.367 58.293 1.00 81.44 889 GLY B N 1
ATOM 15792 C CA . GLY B 1 908 ? 37.275 7.072 59.429 1.00 82.66 889 GLY B CA 1
ATOM 15793 C C . GLY B 1 908 ? 38.286 7.499 60.489 1.00 83.03 889 GLY B C 1
ATOM 15794 O O . GLY B 1 908 ? 37.906 7.732 61.636 1.00 84.51 889 GLY B O 1
ATOM 15795 N N . GLU B 1 909 ? 39.564 7.635 60.117 1.00 79.93 890 GLU B N 1
ATOM 15796 C CA . GLU B 1 909 ? 40.572 8.134 61.035 1.00 80.71 890 GLU B CA 1
ATOM 15797 C C . GLU B 1 909 ? 40.857 9.614 60.738 1.00 80.34 890 GLU B C 1
ATOM 15798 O O . GLU B 1 909 ? 40.581 10.122 59.646 1.00 79.57 890 GLU B O 1
ATOM 15804 N N . TYR B 1 910 ? 41.428 10.298 61.734 1.00 80.62 891 TYR B N 1
ATOM 15805 C CA . TYR B 1 910 ? 41.502 11.743 61.757 1.00 80.54 891 TYR B CA 1
ATOM 15806 C C . TYR B 1 910 ? 42.962 12.186 61.764 1.00 77.32 891 TYR B C 1
ATOM 15807 O O . TYR B 1 910 ? 43.759 11.619 62.492 1.00 75.83 891 TYR B O 1
ATOM 15816 N N . HIS B 1 911 ? 43.252 13.227 60.970 1.00 74.86 892 HIS B N 1
ATOM 15817 C CA . HIS B 1 911 ? 44.595 13.765 60.761 1.00 74.11 892 HIS B CA 1
ATOM 15818 C C . HIS B 1 911 ? 44.560 15.298 60.760 1.00 74.06 892 HIS B C 1
ATOM 15819 O O . HIS B 1 911 ? 43.603 15.892 60.289 1.00 74.68 892 HIS B O 1
ATOM 15826 N N . PHE B 1 912 ? 45.605 15.923 61.318 1.00 72.78 893 PHE B N 1
ATOM 15827 C CA . PHE B 1 912 ? 45.834 17.339 61.125 1.00 71.86 893 PHE B CA 1
ATOM 15828 C C . PHE B 1 912 ? 46.303 17.551 59.679 1.00 69.11 893 PHE B C 1
ATOM 15829 O O . PHE B 1 912 ? 46.993 16.693 59.090 1.00 66.25 893 PHE B O 1
ATOM 15837 N N . ASN B 1 913 ? 45.902 18.702 59.128 1.00 68.68 894 ASN B N 1
ATOM 15838 C CA . ASN B 1 913 ? 46.226 19.157 57.770 1.00 66.59 894 ASN B CA 1
ATOM 15839 C C . ASN B 1 913 ? 47.706 18.912 57.479 1.00 64.11 894 ASN B C 1
ATOM 15840 O O . ASN B 1 913 ? 48.573 19.276 58.282 1.00 62.71 894 ASN B O 1
ATOM 15845 N N . GLY B 1 914 ? 47.974 18.340 56.299 1.00 62.93 895 GLY B N 1
ATOM 15846 C CA . GLY B 1 914 ? 49.293 17.867 55.902 1.00 61.87 895 GLY B CA 1
ATOM 15847 C C . GLY B 1 914 ? 50.303 18.982 55.658 1.00 62.07 895 GLY B C 1
ATOM 15848 O O . GLY B 1 914 ? 51.506 18.710 55.490 1.00 58.63 895 GLY B O 1
ATOM 15849 N N . GLU B 1 915 ? 49.836 20.233 55.610 1.00 65.18 896 GLU B N 1
ATOM 15850 C CA . GLU B 1 915 ? 50.742 21.382 55.397 1.00 68.26 896 GLU B CA 1
ATOM 15851 C C . GLU B 1 915 ? 51.363 21.885 56.713 1.00 67.74 896 GLU B C 1
ATOM 15852 O O . GLU B 1 915 ? 52.330 22.626 56.671 1.00 67.91 896 GLU B O 1
ATOM 15858 N N . PHE B 1 916 ? 50.820 21.479 57.864 1.00 67.87 897 PHE B N 1
ATOM 15859 C CA . PHE B 1 916 ? 51.305 21.960 59.148 1.00 67.85 897 PHE B CA 1
ATOM 15860 C C . PHE B 1 916 ? 52.708 21.410 59.405 1.00 67.13 897 PHE B C 1
ATOM 15861 O O . PHE B 1 916 ? 52.970 20.240 59.178 1.00 67.77 897 PHE B O 1
ATOM 15869 N N . ASN B 1 917 ? 53.621 22.291 59.816 1.00 66.28 898 ASN B N 1
ATOM 15870 C CA . ASN B 1 917 ? 54.929 21.878 60.284 1.00 65.28 898 ASN B CA 1
ATOM 15871 C C . ASN B 1 917 ? 54.942 21.892 61.826 1.00 65.89 898 ASN B C 1
ATOM 15872 O O . ASN B 1 917 ? 55.605 21.076 62.459 1.00 64.04 898 ASN B O 1
ATOM 15877 N N . ASN B 1 918 ? 54.224 22.843 62.426 1.00 67.60 899 ASN B N 1
ATOM 15878 C CA . ASN B 1 918 ? 54.217 23.030 63.880 1.00 70.40 899 ASN B CA 1
ATOM 15879 C C . ASN B 1 918 ? 52.980 23.847 64.264 1.00 71.91 899 ASN B C 1
ATOM 15880 O O . ASN B 1 918 ? 52.143 24.145 63.414 1.00 71.57 899 ASN B O 1
ATOM 15885 N N . ALA B 1 919 ? 52.892 24.214 65.547 1.00 74.22 900 ALA B N 1
ATOM 15886 C CA . ALA B 1 919 ? 51.703 24.846 66.129 1.00 76.24 900 ALA B CA 1
ATOM 15887 C C . ALA B 1 919 ? 51.406 26.189 65.452 1.00 76.62 900 ALA B C 1
ATOM 15888 O O . ALA B 1 919 ? 50.249 26.575 65.312 1.00 78.67 900 ALA B O 1
ATOM 15890 N N . SER B 1 920 ? 52.448 26.904 65.022 1.00 76.73 901 SER B N 1
ATOM 15891 C CA . SER B 1 920 ? 52.254 28.232 64.443 1.00 77.23 901 SER B CA 1
ATOM 15892 C C . SER B 1 920 ? 51.449 28.145 63.137 1.00 76.33 901 SER B C 1
ATOM 15893 O O . SER B 1 920 ? 50.672 29.053 62.848 1.00 76.99 901 SER B O 1
ATOM 15896 N N . ASN B 1 921 ? 51.587 27.047 62.382 1.00 75.06 902 ASN B N 1
ATOM 15897 C CA . ASN B 1 921 ? 50.753 26.820 61.191 1.00 74.42 902 ASN B CA 1
ATOM 15898 C C . ASN B 1 921 ? 49.302 26.564 61.597 1.00 76.47 902 ASN B C 1
ATOM 15899 O O . ASN B 1 921 ? 48.386 27.042 60.926 1.00 76.86 902 ASN B O 1
ATOM 15904 N N . LEU B 1 922 ? 49.109 25.793 62.675 1.00 77.95 903 LEU B N 1
ATOM 15905 C CA . LEU B 1 922 ? 47.775 25.511 63.205 1.00 80.36 903 LEU B CA 1
ATOM 15906 C C . LEU B 1 922 ? 47.101 26.822 63.624 1.00 83.59 903 LEU B C 1
ATOM 15907 O O . LEU B 1 922 ? 45.952 27.053 63.279 1.00 85.37 903 LEU B O 1
ATOM 15912 N N . LYS B 1 923 ? 47.818 27.654 64.388 1.00 86.59 904 LYS B N 1
ATOM 15913 C CA . LYS B 1 923 ? 47.290 28.946 64.853 1.00 91.03 904 LYS B CA 1
ATOM 15914 C C . LYS B 1 923 ? 46.841 29.785 63.650 1.00 91.63 904 LYS B C 1
ATOM 15915 O O . LYS B 1 923 ? 45.747 30.308 63.665 1.00 93.83 904 LYS B O 1
ATOM 15921 N N . GLN B 1 924 ? 47.689 29.889 62.618 1.00 90.05 905 GLN B N 1
ATOM 15922 C CA . GLN B 1 924 ? 47.383 30.691 61.434 1.00 90.01 905 GLN B CA 1
ATOM 15923 C C . GLN B 1 924 ? 46.086 30.173 60.800 1.00 90.20 905 GLN B C 1
ATOM 15924 O O . GLN B 1 924 ? 45.223 30.959 60.444 1.00 92.35 905 GLN B O 1
ATOM 15930 N N . ALA B 1 925 ? 45.948 28.850 60.690 1.00 87.76 906 ALA B N 1
ATOM 15931 C CA . ALA B 1 925 ? 44.751 28.254 60.124 1.00 87.23 906 ALA B CA 1
ATOM 15932 C C . ALA B 1 925 ? 43.527 28.606 60.973 1.00 89.73 906 ALA B C 1
ATOM 15933 O O . ALA B 1 925 ? 42.463 28.797 60.429 1.00 89.01 906 ALA B O 1
ATOM 15935 N N . LEU B 1 926 ? 43.681 28.672 62.299 1.00 92.67 907 LEU B N 1
ATOM 15936 C CA . LEU B 1 926 ? 42.550 28.956 63.189 1.00 97.24 907 LEU B CA 1
ATOM 15937 C C . LEU B 1 926 ? 42.139 30.434 63.071 1.00 100.33 907 LEU B C 1
ATOM 15938 O O . LEU B 1 926 ? 40.965 30.759 63.216 1.00 102.53 907 LEU B O 1
ATOM 15943 N N . GLU B 1 927 ? 43.102 31.319 62.801 1.00 101.27 908 GLU B N 1
ATOM 15944 C CA . GLU B 1 927 ? 42.822 32.732 62.560 1.00 104.12 908 GLU B CA 1
ATOM 15945 C C . GLU B 1 927 ? 42.068 32.876 61.232 1.00 102.87 908 GLU B C 1
ATOM 15946 O O . GLU B 1 927 ? 41.123 33.643 61.160 1.00 104.07 908 GLU B O 1
ATOM 15952 N N . ASP B 1 928 ? 42.469 32.117 60.203 1.00 99.96 909 ASP B N 1
ATOM 15953 C CA . ASP B 1 928 ? 41.759 32.107 58.921 1.00 100.03 909 ASP B CA 1
ATOM 15954 C C . ASP B 1 928 ? 40.304 31.670 59.137 1.00 103.85 909 ASP B C 1
ATOM 15955 O O . ASP B 1 928 ? 39.396 32.235 58.534 1.00 107.11 909 ASP B O 1
ATOM 15960 N N . LEU B 1 929 ? 40.089 30.673 60.005 1.00 105.17 910 LEU B N 1
ATOM 15961 C CA . LEU B 1 929 ? 38.744 30.161 60.298 1.00 106.68 910 LEU B CA 1
ATOM 15962 C C . LEU B 1 929 ? 37.915 31.234 61.011 1.00 110.33 910 LEU B C 1
ATOM 15963 O O . LEU B 1 929 ? 36.707 31.296 60.827 1.00 110.14 910 LEU B O 1
ATOM 15968 N N . SER B 1 930 ? 38.564 32.043 61.854 1.00 112.01 911 SER B N 1
ATOM 15969 C CA . SER B 1 930 ? 37.865 32.999 62.707 1.00 115.83 911 SER B CA 1
ATOM 15970 C C . SER B 1 930 ? 37.367 34.208 61.898 1.00 117.24 911 SER B C 1
ATOM 15971 O O . SER B 1 930 ? 36.596 34.999 62.431 1.00 120.41 911 SER B O 1
ATOM 15974 N N . GLN B 1 931 ? 37.802 34.334 60.631 1.00 117.20 912 GLN B N 1
ATOM 15975 C CA . GLN B 1 931 ? 37.280 35.336 59.681 1.00 118.85 912 GLN B CA 1
ATOM 15976 C C . GLN B 1 931 ? 35.871 34.947 59.211 1.00 120.86 912 GLN B C 1
ATOM 15977 O O . GLN B 1 931 ? 35.100 35.811 58.804 1.00 125.15 912 GLN B O 1
ATOM 15983 N N . GLN B 1 932 ? 35.561 33.644 59.220 1.00 121.31 913 GLN B N 1
ATOM 15984 C CA . GLN B 1 932 ? 34.241 33.122 58.831 1.00 122.26 913 GLN B CA 1
ATOM 15985 C C . GLN B 1 932 ? 33.301 33.201 60.043 1.00 124.19 913 GLN B C 1
ATOM 15986 O O . GLN B 1 932 ? 33.693 32.866 61.172 1.00 124.58 913 GLN B O 1
ATOM 15992 N N . ASN B 1 933 ? 32.059 33.641 59.799 1.00 124.48 914 ASN B N 1
ATOM 15993 C CA . ASN B 1 933 ? 31.097 33.932 60.868 1.00 125.81 914 ASN B CA 1
ATOM 15994 C C . ASN B 1 933 ? 30.751 32.651 61.632 1.00 124.87 914 ASN B C 1
ATOM 15995 O O . ASN B 1 933 ? 30.655 32.684 62.856 1.00 126.89 914 ASN B O 1
ATOM 16000 N N . GLU B 1 934 ? 30.592 31.545 60.891 1.00 122.65 915 GLU B N 1
ATOM 16001 C CA . GLU B 1 934 ? 30.244 30.206 61.394 1.00 123.39 915 GLU B CA 1
ATOM 16002 C C . GLU B 1 934 ? 31.199 29.702 62.490 1.00 122.59 915 GLU B C 1
ATOM 16003 O O . GLU B 1 934 ? 30.811 28.896 63.354 1.00 124.28 915 GLU B O 1
ATOM 16009 N N . TYR B 1 935 ? 32.470 30.110 62.400 1.00 118.78 916 TYR B N 1
ATOM 16010 C CA . TYR B 1 935 ? 33.539 29.544 63.228 1.00 116.53 916 TYR B CA 1
ATOM 16011 C C . TYR B 1 935 ? 34.021 30.554 64.281 1.00 117.53 916 TYR B C 1
ATOM 16012 O O . TYR B 1 935 ? 34.586 30.138 65.304 1.00 118.10 916 TYR B O 1
ATOM 16021 N N . LYS B 1 936 ? 33.792 31.857 64.043 1.00 117.49 917 LYS B N 1
ATOM 16022 C CA . LYS B 1 936 ? 34.373 32.948 64.845 1.00 118.14 917 LYS B CA 1
ATOM 16023 C C . LYS B 1 936 ? 34.337 32.607 66.343 1.00 119.68 917 LYS B C 1
ATOM 16024 O O . LYS B 1 936 ? 35.376 32.635 67.000 1.00 119.75 917 LYS B O 1
ATOM 16026 N N . ASP B 1 937 ? 33.151 32.277 66.870 1.00 121.32 918 ASP B N 1
ATOM 16027 C CA . ASP B 1 937 ? 32.946 32.081 68.318 1.00 124.23 918 ASP B CA 1
ATOM 16028 C C . ASP B 1 937 ? 33.689 30.834 68.826 1.00 123.54 918 ASP B C 1
ATOM 16029 O O . ASP B 1 937 ? 34.369 30.888 69.861 1.00 123.81 918 ASP B O 1
ATOM 16034 N N . LEU B 1 938 ? 33.535 29.710 68.116 1.00 122.19 919 LEU B N 1
ATOM 16035 C CA . LEU B 1 938 ? 34.128 28.438 68.537 1.00 121.22 919 LEU B CA 1
ATOM 16036 C C . LEU B 1 938 ? 35.655 28.545 68.571 1.00 116.79 919 LEU B C 1
ATOM 16037 O O . LEU B 1 938 ? 36.281 28.030 69.494 1.00 115.73 919 LEU B O 1
ATOM 16042 N N . VAL B 1 939 ? 36.230 29.230 67.575 1.00 115.62 920 VAL B N 1
ATOM 16043 C CA . VAL B 1 939 ? 37.682 29.417 67.472 1.00 114.23 920 VAL B CA 1
ATOM 16044 C C . VAL B 1 939 ? 38.192 30.144 68.722 1.00 115.94 920 VAL B C 1
ATOM 16045 O O . VAL B 1 939 ? 39.213 29.757 69.286 1.00 115.21 920 VAL B O 1
ATOM 16049 N N . ALA B 1 940 ? 37.483 31.202 69.134 1.00 118.16 921 ALA B N 1
ATOM 16050 C CA . ALA B 1 940 ? 37.825 31.953 70.343 1.00 118.48 921 ALA B CA 1
ATOM 16051 C C . ALA B 1 940 ? 37.712 31.045 71.574 1.00 118.88 921 ALA B C 1
ATOM 16052 O O . ALA B 1 940 ? 38.576 31.094 72.445 1.00 119.53 921 ALA B O 1
ATOM 16054 N N . LYS B 1 941 ? 36.659 30.214 71.617 1.00 118.23 922 LYS B N 1
ATOM 16055 C CA . LYS B 1 941 ? 36.376 29.321 72.748 1.00 119.06 922 LYS B CA 1
ATOM 16056 C C . LYS B 1 941 ? 37.434 28.207 72.856 1.00 117.19 922 LYS B C 1
ATOM 16057 O O . LYS B 1 941 ? 37.912 27.949 73.955 1.00 119.66 922 LYS B O 1
ATOM 16059 N N . GLU B 1 942 ? 37.801 27.559 71.737 1.00 113.72 923 GLU B N 1
ATOM 16060 C CA . GLU B 1 942 ? 38.480 26.238 71.778 1.00 110.52 923 GLU B CA 1
ATOM 16061 C C . GLU B 1 942 ? 39.898 26.270 71.180 1.00 105.96 923 GLU B C 1
ATOM 16062 O O . GLU B 1 942 ? 40.529 25.223 71.079 1.00 102.82 923 GLU B O 1
ATOM 16068 N N . SER B 1 943 ? 40.426 27.447 70.830 1.00 103.93 924 SER B N 1
ATOM 16069 C CA . SER B 1 943 ? 41.755 27.524 70.188 1.00 101.65 924 SER B CA 1
ATOM 16070 C C . SER B 1 943 ? 42.824 26.835 71.049 1.00 100.69 924 SER B C 1
ATOM 16071 O O . SER B 1 943 ? 43.682 26.106 70.513 1.00 97.83 924 SER B O 1
ATOM 16074 N N . LYS B 1 944 ? 42.778 27.088 72.365 1.00 101.23 925 LYS B N 1
ATOM 16075 C CA . LYS B 1 944 ? 43.759 26.555 73.316 1.00 100.57 925 LYS B CA 1
ATOM 16076 C C . LYS B 1 944 ? 43.594 25.031 73.436 1.00 99.91 925 LYS B C 1
ATOM 16077 O O . LYS B 1 944 ? 44.587 24.302 73.572 1.00 97.83 925 LYS B O 1
ATOM 16079 N N . THR B 1 945 ? 42.340 24.562 73.359 1.00 100.85 926 THR B N 1
ATOM 16080 C CA . THR B 1 945 ? 41.992 23.137 73.415 1.00 100.59 926 THR B CA 1
ATOM 16081 C C . THR B 1 945 ? 42.554 22.411 72.181 1.00 97.90 926 THR B C 1
ATOM 16082 O O . THR B 1 945 ? 43.206 21.368 72.312 1.00 96.59 926 THR B O 1
ATOM 16086 N N . VAL B 1 946 ? 42.324 22.978 70.992 1.00 96.37 927 VAL B N 1
ATOM 16087 C CA . VAL B 1 946 ? 42.760 22.361 69.737 1.00 94.25 927 VAL B CA 1
ATOM 16088 C C . VAL B 1 946 ? 44.294 22.303 69.708 1.00 92.45 927 VAL B C 1
ATOM 16089 O O . VAL B 1 946 ? 44.863 21.285 69.339 1.00 90.99 927 VAL B O 1
ATOM 16093 N N . GLU B 1 947 ? 44.943 23.394 70.128 1.00 93.32 928 GLU B N 1
ATOM 16094 C CA . GLU B 1 947 ? 46.401 23.473 70.231 1.00 92.62 928 GLU B CA 1
ATOM 16095 C C . GLU B 1 947 ? 46.953 22.398 71.177 1.00 91.51 928 GLU B C 1
ATOM 16096 O O . GLU B 1 947 ? 48.052 21.919 70.980 1.00 89.44 928 GLU B O 1
ATOM 16102 N N . ALA B 1 948 ? 46.194 22.058 72.223 1.00 93.44 929 ALA B N 1
ATOM 16103 C CA . ALA B 1 948 ? 46.604 21.047 73.208 1.00 92.64 929 ALA B CA 1
ATOM 16104 C C . ALA B 1 948 ? 46.493 19.645 72.594 1.00 89.72 929 ALA B C 1
ATOM 16105 O O . ALA B 1 948 ? 47.314 18.779 72.887 1.00 88.25 929 ALA B O 1
ATOM 16107 N N . ILE B 1 949 ? 45.470 19.440 71.754 1.00 88.72 930 ILE B N 1
ATOM 16108 C CA . ILE B 1 949 ? 45.306 18.203 70.979 1.00 87.52 930 ILE B CA 1
ATOM 16109 C C . ILE B 1 949 ? 46.506 18.059 70.028 1.00 85.51 930 ILE B C 1
ATOM 16110 O O . ILE B 1 949 ? 47.104 16.973 69.928 1.00 85.30 930 ILE B O 1
ATOM 16115 N N . PHE B 1 950 ? 46.886 19.167 69.373 1.00 83.64 931 PHE B N 1
ATOM 16116 C CA . PHE B 1 950 ? 48.036 19.187 68.476 1.00 81.42 931 PHE B CA 1
ATOM 16117 C C . PHE B 1 950 ? 49.306 18.768 69.224 1.00 81.56 931 PHE B C 1
ATOM 16118 O O . PHE B 1 950 ? 50.052 17.918 68.743 1.00 79.90 931 PHE B O 1
ATOM 16126 N N . GLU B 1 951 ? 49.542 19.368 70.394 1.00 84.10 932 GLU B N 1
ATOM 16127 C CA . GLU B 1 951 ? 50.743 19.084 71.204 1.00 85.07 932 GLU B CA 1
ATOM 16128 C C . GLU B 1 951 ? 50.724 17.628 71.702 1.00 85.72 932 GLU B C 1
ATOM 16129 O O . GLU B 1 951 ? 51.773 17.007 71.911 1.00 83.85 932 GLU B O 1
ATOM 16135 N N . ASP B 1 952 ? 49.518 17.092 71.888 1.00 87.45 933 ASP B N 1
ATOM 16136 C CA . ASP B 1 952 ? 49.307 15.733 72.331 1.00 88.67 933 ASP B CA 1
ATOM 16137 C C . ASP B 1 952 ? 49.742 14.751 71.239 1.00 84.95 933 ASP B C 1
ATOM 16138 O O . ASP B 1 952 ? 50.398 13.755 71.519 1.00 83.88 933 ASP B O 1
ATOM 16143 N N . VAL B 1 953 ? 49.363 15.055 69.994 1.00 82.48 934 VAL B N 1
ATOM 16144 C CA . VAL B 1 953 ? 49.701 14.233 68.837 1.00 79.31 934 VAL B CA 1
ATOM 16145 C C . VAL B 1 953 ? 51.211 14.287 68.549 1.00 75.73 934 VAL B C 1
ATOM 16146 O O . VAL B 1 953 ? 51.800 13.254 68.275 1.00 73.64 934 VAL B O 1
ATOM 16150 N N . PHE B 1 954 ? 51.825 15.479 68.584 1.00 74.43 935 PHE B N 1
ATOM 16151 C CA . PHE B 1 954 ? 53.191 15.671 68.059 1.00 71.20 935 PHE B CA 1
ATOM 16152 C C . PHE B 1 954 ? 54.254 15.851 69.150 1.00 72.26 935 PHE B C 1
ATOM 16153 O O . PHE B 1 954 ? 55.448 15.765 68.863 1.00 71.21 935 PHE B O 1
ATOM 16161 N N . ASN B 1 955 ? 53.851 16.159 70.384 1.00 75.12 936 ASN B N 1
ATOM 16162 C CA . ASN B 1 955 ? 54.788 16.172 71.513 1.00 76.42 936 ASN B CA 1
ATOM 16163 C C . ASN B 1 955 ? 55.986 17.085 71.193 1.00 74.09 936 ASN B C 1
ATOM 16164 O O . ASN B 1 955 ? 57.145 16.708 71.353 1.00 72.99 936 ASN B O 1
ATOM 16169 N N . HIS B 1 956 ? 55.700 18.317 70.767 1.00 73.53 937 HIS B N 1
ATOM 16170 C CA . HIS B 1 956 ? 56.754 19.264 70.413 1.00 73.63 937 HIS B CA 1
ATOM 16171 C C . HIS B 1 956 ? 57.446 19.855 71.658 1.00 75.02 937 HIS B C 1
ATOM 16172 O O . HIS B 1 956 ? 58.521 20.435 71.532 1.00 74.74 937 HIS B O 1
ATOM 16179 N N . LYS B 1 957 ? 56.876 19.669 72.855 1.00 76.84 938 LYS B N 1
ATOM 16180 C CA . LYS B 1 957 ? 57.551 20.032 74.119 1.00 78.40 938 LYS B CA 1
ATOM 16181 C C . LYS B 1 957 ? 58.891 19.282 74.241 1.00 77.70 938 LYS B C 1
ATOM 16182 O O . LYS B 1 957 ? 59.810 19.776 74.872 1.00 78.48 938 LYS B O 1
ATOM 16184 N N . ALA B 1 958 ? 58.998 18.093 73.632 1.00 76.55 939 ALA B N 1
ATOM 16185 C CA . ALA B 1 958 ? 60.189 17.245 73.722 1.00 75.51 939 ALA B CA 1
ATOM 16186 C C . ALA B 1 958 ? 61.197 17.560 72.603 1.00 73.52 939 ALA B C 1
ATOM 16187 O O . ALA B 1 958 ? 62.249 16.936 72.518 1.00 73.19 939 ALA B O 1
ATOM 16189 N N . PHE B 1 959 ? 60.892 18.517 71.725 1.00 73.20 940 PHE B N 1
ATOM 16190 C CA . PHE B 1 959 ? 61.784 18.828 70.604 1.00 71.43 940 PHE B CA 1
ATOM 16191 C C . PHE B 1 959 ? 62.987 19.610 71.132 1.00 71.20 940 PHE B C 1
ATOM 16192 O O . PHE B 1 959 ? 62.814 20.614 71.775 1.00 70.85 940 PHE B O 1
ATOM 16200 N N . THR B 1 960 ? 64.200 19.153 70.815 1.00 71.38 941 THR B N 1
ATOM 16201 C CA . THR B 1 960 ? 65.408 19.837 71.249 1.00 72.18 941 THR B CA 1
ATOM 16202 C C . THR B 1 960 ? 66.202 20.376 70.051 1.00 70.36 941 THR B C 1
ATOM 16203 O O . THR B 1 960 ? 67.208 21.075 70.239 1.00 69.45 941 THR B O 1
ATOM 16207 N N . GLY B 1 961 ? 65.749 20.058 68.831 1.00 70.00 942 GLY B N 1
ATOM 16208 C CA . GLY B 1 961 ? 66.471 20.410 67.607 1.00 68.03 942 GLY B CA 1
ATOM 16209 C C . GLY B 1 961 ? 66.475 19.258 66.619 1.00 67.18 942 GLY B C 1
ATOM 16210 O O . GLY B 1 961 ? 65.942 18.188 66.878 1.00 68.43 942 GLY B O 1
ATOM 16211 N N . ARG B 1 962 ? 67.105 19.481 65.468 1.00 66.31 943 ARG B N 1
ATOM 16212 C CA . ARG B 1 962 ? 67.090 18.524 64.361 1.00 64.68 943 ARG B CA 1
ATOM 16213 C C . ARG B 1 962 ? 67.811 17.222 64.740 1.00 64.89 943 ARG B C 1
ATOM 16214 O O . ARG B 1 962 ? 67.631 16.225 64.066 1.00 65.36 943 ARG B O 1
ATOM 16222 N N . SER B 1 963 ? 68.622 17.239 65.806 1.00 65.44 944 SER B N 1
ATOM 16223 C CA . SER B 1 963 ? 69.362 16.061 66.257 1.00 66.09 944 SER B CA 1
ATOM 16224 C C . SER B 1 963 ? 68.460 14.813 66.334 1.00 66.20 944 SER B C 1
ATOM 16225 O O . SER B 1 963 ? 68.899 13.715 65.989 1.00 67.67 944 SER B O 1
ATOM 16228 N N . GLY B 1 964 ? 67.222 14.973 66.813 1.00 65.47 945 GLY B N 1
ATOM 16229 C CA . GLY B 1 964 ? 66.308 13.852 67.022 1.00 65.37 945 GLY B CA 1
ATOM 16230 C C . GLY B 1 964 ? 65.373 13.595 65.848 1.00 65.07 945 GLY B C 1
ATOM 16231 O O . GLY B 1 964 ? 64.417 12.845 65.991 1.00 66.25 945 GLY B O 1
ATOM 16232 N N . THR B 1 965 ? 65.648 14.200 64.684 1.00 63.38 946 THR B N 1
ATOM 16233 C CA . THR B 1 965 ? 64.712 14.160 63.579 1.00 63.29 946 THR B CA 1
ATOM 16234 C C . THR B 1 965 ? 65.427 13.997 62.237 1.00 62.00 946 THR B C 1
ATOM 16235 O O . THR B 1 965 ? 64.833 14.318 61.230 1.00 62.03 946 THR B O 1
ATOM 16239 N N . PHE B 1 966 ? 66.688 13.541 62.225 1.00 61.27 947 PHE B N 1
ATOM 16240 C CA . PHE B 1 966 ? 67.370 13.186 60.972 1.00 59.75 947 PHE B CA 1
ATOM 16241 C C . PHE B 1 966 ? 68.445 12.126 61.254 1.00 59.90 947 PHE B C 1
ATOM 16242 O O . PHE B 1 966 ? 68.603 11.676 62.399 1.00 60.41 947 PHE B O 1
ATOM 16250 N N . TYR B 1 967 ? 69.147 11.702 60.189 1.00 57.23 948 TYR B N 1
ATOM 16251 C CA . TYR B 1 967 ? 69.821 10.414 60.152 1.00 56.27 948 TYR B CA 1
ATOM 16252 C C . TYR B 1 967 ? 71.267 10.541 59.667 1.00 56.35 948 TYR B C 1
ATOM 16253 O O . TYR B 1 967 ? 71.839 9.570 59.201 1.00 55.52 948 TYR B O 1
ATOM 16262 N N . GLY B 1 968 ? 71.859 11.728 59.799 1.00 56.49 949 GLY B N 1
ATOM 16263 C CA . GLY B 1 968 ? 73.261 11.948 59.473 1.00 56.96 949 GLY B CA 1
ATOM 16264 C C . GLY B 1 968 ? 73.828 13.044 60.342 1.00 58.36 949 GLY B C 1
ATOM 16265 O O . GLY B 1 968 ? 73.090 13.637 61.135 1.00 60.53 949 GLY B O 1
ATOM 16266 N N . TYR B 1 969 ? 75.132 13.289 60.205 1.00 57.99 950 TYR B N 1
ATOM 16267 C CA . TYR B 1 969 ? 75.830 14.349 60.931 1.00 58.60 950 TYR B CA 1
ATOM 16268 C C . TYR B 1 969 ? 75.709 14.075 62.450 1.00 59.58 950 TYR B C 1
ATOM 16269 O O . TYR B 1 969 ? 76.095 12.990 62.911 1.00 59.76 950 TYR B O 1
ATOM 16278 N N . GLU B 1 970 ? 75.151 15.026 63.218 1.00 59.65 951 GLU B N 1
ATOM 16279 C CA . GLU B 1 970 ? 74.956 14.874 64.669 1.00 61.24 951 GLU B CA 1
ATOM 16280 C C . GLU B 1 970 ? 73.712 14.029 64.974 1.00 61.59 951 GLU B C 1
ATOM 16281 O O . GLU B 1 970 ? 73.363 13.841 66.135 1.00 64.65 951 GLU B O 1
ATOM 16287 N N . GLY B 1 971 ? 73.027 13.545 63.934 1.00 60.78 952 GLY B N 1
ATOM 16288 C CA . GLY B 1 971 ? 71.707 12.909 64.072 1.00 61.57 952 GLY B CA 1
ATOM 16289 C C . GLY B 1 971 ? 71.726 11.490 64.639 1.00 61.40 952 GLY B C 1
ATOM 16290 O O . GLY B 1 971 ? 72.746 10.979 65.131 1.00 61.15 952 GLY B O 1
ATOM 16291 N N . LEU B 1 972 ? 70.554 10.851 64.513 1.00 62.03 953 LEU B N 1
ATOM 16292 C CA . LEU B 1 972 ? 70.206 9.542 65.099 1.00 62.47 953 LEU B CA 1
ATOM 16293 C C . LEU B 1 972 ? 71.058 8.422 64.503 1.00 61.56 953 LEU B C 1
ATOM 16294 O O . LEU B 1 972 ? 71.067 8.197 63.338 1.00 61.99 953 LEU B O 1
ATOM 16299 N N . GLY B 1 973 ? 71.745 7.693 65.375 1.00 64.88 954 GLY B N 1
ATOM 16300 C CA . GLY B 1 973 ? 72.536 6.546 64.988 1.00 63.09 954 GLY B CA 1
ATOM 16301 C C . GLY B 1 973 ? 73.900 6.960 64.491 1.00 59.98 954 GLY B C 1
ATOM 16302 O O . GLY B 1 973 ? 74.660 6.101 64.096 1.00 59.46 954 GLY B O 1
ATOM 16303 N N . SER B 1 974 ? 74.216 8.261 64.561 1.00 59.47 955 SER B N 1
ATOM 16304 C CA . SER B 1 974 ? 75.470 8.772 64.002 1.00 60.11 955 SER B CA 1
ATOM 16305 C C . SER B 1 974 ? 76.524 8.909 65.110 1.00 61.49 955 SER B C 1
ATOM 16306 O O . SER B 1 974 ? 76.235 9.430 66.220 1.00 62.61 955 SER B O 1
ATOM 16309 N N . ILE B 1 975 ? 77.741 8.437 64.813 1.00 61.34 956 ILE B N 1
ATOM 16310 C CA . ILE B 1 975 ? 78.887 8.667 65.665 1.00 62.87 956 ILE B CA 1
ATOM 16311 C C . ILE B 1 975 ? 79.583 9.943 65.208 1.00 61.77 956 ILE B C 1
ATOM 16312 O O . ILE B 1 975 ? 80.025 10.020 64.064 1.00 64.04 956 ILE B O 1
ATOM 16317 N N . TYR B 1 976 ? 79.652 10.932 66.104 1.00 61.84 957 TYR B N 1
ATOM 16318 C CA . TYR B 1 976 ? 80.318 12.189 65.844 1.00 62.33 957 TYR B CA 1
ATOM 16319 C C . TYR B 1 976 ? 81.670 12.134 66.560 1.00 63.53 957 TYR B C 1
ATOM 16320 O O . TYR B 1 976 ? 81.739 12.200 67.791 1.00 66.45 957 TYR B O 1
ATOM 16329 N N . TRP B 1 977 ? 82.742 11.990 65.768 1.00 62.66 958 TRP B N 1
ATOM 16330 C CA . TRP B 1 977 ? 84.036 11.515 66.248 1.00 62.52 958 TRP B CA 1
ATOM 16331 C C . TRP B 1 977 ? 84.715 12.527 67.171 1.00 62.67 958 TRP B C 1
ATOM 16332 O O . TRP B 1 977 ? 85.403 12.113 68.089 1.00 62.34 958 TRP B O 1
ATOM 16343 N N . HIS B 1 978 ? 84.506 13.829 66.941 1.00 61.55 959 HIS B N 1
ATOM 16344 C CA . HIS B 1 978 ? 85.130 14.828 67.782 1.00 63.43 959 HIS B CA 1
ATOM 16345 C C . HIS B 1 978 ? 84.749 14.564 69.249 1.00 65.23 959 HIS B C 1
ATOM 16346 O O . HIS B 1 978 ? 85.612 14.557 70.112 1.00 65.56 959 HIS B O 1
ATOM 16353 N N . MET B 1 979 ? 83.476 14.258 69.515 1.00 65.70 960 MET B N 1
ATOM 16354 C CA . MET B 1 979 ? 83.022 14.068 70.888 1.00 68.05 960 MET B CA 1
ATOM 16355 C C . MET B 1 979 ? 83.598 12.762 71.451 1.00 69.32 960 MET B C 1
ATOM 16356 O O . MET B 1 979 ? 83.900 12.701 72.633 1.00 70.06 960 MET B O 1
ATOM 16361 N N . VAL B 1 980 ? 83.789 11.745 70.603 1.00 68.65 961 VAL B N 1
ATOM 16362 C CA . VAL B 1 980 ? 84.427 10.499 71.051 1.00 67.99 961 VAL B CA 1
ATOM 16363 C C . VAL B 1 980 ? 85.867 10.806 71.484 1.00 69.14 961 VAL B C 1
ATOM 16364 O O . VAL B 1 980 ? 86.340 10.327 72.505 1.00 69.75 961 VAL B O 1
ATOM 16368 N N . SER B 1 981 ? 86.565 11.621 70.692 1.00 67.81 962 SER B N 1
ATOM 16369 C CA . SER B 1 981 ? 87.952 11.939 70.976 1.00 68.39 962 SER B CA 1
ATOM 16370 C C . SER B 1 981 ? 88.071 12.870 72.200 1.00 69.70 962 SER B C 1
ATOM 16371 O O . SER B 1 981 ? 89.095 12.832 72.884 1.00 70.65 962 SER B O 1
ATOM 16374 N N . LYS B 1 982 ? 87.056 13.712 72.463 1.00 69.15 963 LYS B N 1
ATOM 16375 C CA . LYS B 1 982 ? 86.991 14.492 73.714 1.00 70.27 963 LYS B CA 1
ATOM 16376 C C . LYS B 1 982 ? 86.842 13.525 74.899 1.00 71.88 963 LYS B C 1
ATOM 16377 O O . LYS B 1 982 ? 87.515 13.709 75.944 1.00 72.10 963 LYS B O 1
ATOM 16383 N N . LEU B 1 983 ? 86.016 12.477 74.729 1.00 71.18 964 LEU B N 1
ATOM 16384 C CA . LEU B 1 983 ? 85.870 11.450 75.763 1.00 72.34 964 LEU B CA 1
ATOM 16385 C C . LEU B 1 983 ? 87.226 10.771 75.994 1.00 73.70 964 LEU B C 1
ATOM 16386 O O . LEU B 1 983 ? 87.618 10.527 77.145 1.00 75.54 964 LEU B O 1
ATOM 16391 N N . GLN B 1 984 ? 87.934 10.439 74.907 1.00 73.00 965 GLN B N 1
ATOM 16392 C CA . GLN B 1 984 ? 89.227 9.747 75.032 1.00 74.74 965 GLN B CA 1
ATOM 16393 C C . GLN B 1 984 ? 90.212 10.573 75.887 1.00 75.41 965 GLN B C 1
ATOM 16394 O O . GLN B 1 984 ? 90.873 10.033 76.791 1.00 77.29 965 GLN B O 1
ATOM 16400 N N . LEU B 1 985 ? 90.315 11.874 75.596 1.00 73.74 966 LEU B N 1
ATOM 16401 C CA . LEU B 1 985 ? 91.229 12.773 76.296 1.00 74.68 966 LEU B CA 1
ATOM 16402 C C . LEU B 1 985 ? 90.852 12.853 77.784 1.00 76.52 966 LEU B C 1
ATOM 16403 O O . LEU B 1 985 ? 91.731 12.791 78.644 1.00 78.59 966 LEU B O 1
ATOM 16408 N N . ALA B 1 986 ? 89.553 13.022 78.063 1.00 75.93 967 ALA B N 1
ATOM 16409 C CA . ALA B 1 986 ? 89.018 13.062 79.408 1.00 78.56 967 ALA B CA 1
ATOM 16410 C C . ALA B 1 986 ? 89.388 11.767 80.158 1.00 80.83 967 ALA B C 1
ATOM 16411 O O . ALA B 1 986 ? 89.882 11.823 81.274 1.00 81.31 967 ALA B O 1
ATOM 16413 N N . VAL B 1 987 ? 89.191 10.610 79.514 1.00 81.36 968 VAL B N 1
ATOM 16414 C CA . VAL B 1 987 ? 89.506 9.318 80.149 1.00 82.89 968 VAL B CA 1
ATOM 16415 C C . VAL B 1 987 ? 91.018 9.240 80.415 1.00 84.79 968 VAL B C 1
ATOM 16416 O O . VAL B 1 987 ? 91.440 8.753 81.455 1.00 86.12 968 VAL B O 1
ATOM 16420 N N . LEU B 1 988 ? 91.840 9.723 79.479 1.00 84.83 969 LEU B N 1
ATOM 16421 C CA . LEU B 1 988 ? 93.270 9.749 79.731 1.00 86.07 969 LEU B CA 1
ATOM 16422 C C . LEU B 1 988 ? 93.564 10.564 81.000 1.00 87.09 969 LEU B C 1
ATOM 16423 O O . LEU B 1 988 ? 94.357 10.139 81.844 1.00 88.01 969 LEU B O 1
ATOM 16428 N N . GLU B 1 989 ? 92.975 11.761 81.109 1.00 85.62 970 GLU B N 1
ATOM 16429 C CA . GLU B 1 989 ? 93.229 12.617 82.264 1.00 86.95 970 GLU B CA 1
ATOM 16430 C C . GLU B 1 989 ? 92.784 11.889 83.537 1.00 88.83 970 GLU B C 1
ATOM 16431 O O . GLU B 1 989 ? 93.427 12.037 84.566 1.00 90.33 970 GLU B O 1
ATOM 16437 N N . CYS B 1 990 ? 91.692 11.113 83.454 1.00 87.95 971 CYS B N 1
ATOM 16438 C CA . CYS B 1 990 ? 91.212 10.297 84.602 1.00 89.79 971 CYS B CA 1
ATOM 16439 C C . CYS B 1 990 ? 92.220 9.188 84.967 1.00 90.63 971 CYS B C 1
ATOM 16440 O O . CYS B 1 990 ? 92.412 8.879 86.150 1.00 93.45 971 CYS B O 1
ATOM 16443 N N . CYS B 1 991 ? 92.855 8.590 83.952 1.00 88.89 972 CYS B N 1
ATOM 16444 C CA . CYS B 1 991 ? 93.878 7.556 84.140 1.00 89.17 972 CYS B CA 1
ATOM 16445 C C . CYS B 1 991 ? 95.089 8.140 84.885 1.00 90.71 972 CYS B C 1
ATOM 16446 O O . CYS B 1 991 ? 95.605 7.529 85.839 1.00 90.56 972 CYS B O 1
ATOM 16449 N N . LEU B 1 992 ? 95.524 9.334 84.456 1.00 90.36 973 LEU B N 1
ATOM 16450 C CA . LEU B 1 992 ? 96.707 9.990 85.018 1.00 91.45 973 LEU B CA 1
ATOM 16451 C C . LEU B 1 992 ? 96.462 10.330 86.487 1.00 94.30 973 LEU B C 1
ATOM 16452 O O . LEU B 1 992 ? 97.359 10.170 87.313 1.00 96.52 973 LEU B O 1
ATOM 16457 N N . LYS B 1 993 ? 95.237 10.757 86.804 1.00 94.39 974 LYS B N 1
ATOM 16458 C CA . LYS B 1 993 ? 94.843 11.038 88.176 1.00 96.22 974 LYS B CA 1
ATOM 16459 C C . LYS B 1 993 ? 94.932 9.765 89.030 1.00 98.55 974 LYS B C 1
ATOM 16460 O O . LYS B 1 993 ? 95.439 9.822 90.139 1.00 100.46 974 LYS B O 1
ATOM 16466 N N . ALA B 1 994 ? 94.414 8.638 88.531 1.00 98.35 975 ALA B N 1
ATOM 16467 C CA . AL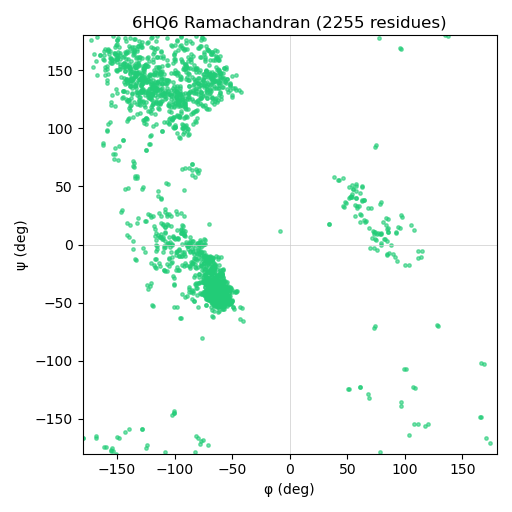A B 1 994 ? 94.433 7.384 89.307 1.00 100.48 975 ALA B CA 1
ATOM 16468 C C . ALA B 1 994 ? 95.877 6.936 89.580 1.00 103.36 975 ALA B C 1
ATOM 16469 O O . ALA B 1 994 ? 96.172 6.460 90.676 1.00 106.31 975 ALA B O 1
ATOM 16471 N N . VAL B 1 995 ? 96.772 7.085 88.598 1.00 103.95 976 VAL B N 1
ATOM 16472 C CA . VAL B 1 995 ? 98.170 6.649 88.742 1.00 106.02 976 VAL B CA 1
ATOM 16473 C C . VAL B 1 995 ? 98.877 7.555 89.755 1.00 108.73 976 VAL B C 1
ATOM 16474 O O . VAL B 1 995 ? 99.564 7.070 90.661 1.00 111.36 976 VAL B O 1
ATOM 16478 N N . GLU B 1 996 ? 98.690 8.867 89.568 1.00 108.38 977 GLU B N 1
ATOM 16479 C CA . GLU B 1 996 ? 99.228 9.945 90.405 1.00 109.79 977 GLU B CA 1
ATOM 16480 C C . GLU B 1 996 ? 98.835 9.735 91.876 1.00 111.57 977 GLU B C 1
ATOM 16481 O O . GLU B 1 996 ? 99.675 9.876 92.744 1.00 113.25 977 GLU B O 1
ATOM 16487 N N . GLU B 1 997 ? 97.560 9.413 92.133 1.00 110.83 978 GLU B N 1
ATOM 16488 C CA . GLU B 1 997 ? 97.022 9.276 93.487 1.00 113.76 978 GLU B CA 1
ATOM 16489 C C . GLU B 1 997 ? 97.307 7.875 94.055 1.00 114.03 978 GLU B C 1
ATOM 16490 O O . GLU B 1 997 ? 96.930 7.586 95.182 1.00 116.11 978 GLU B O 1
ATOM 16496 N N . LYS B 1 998 ? 97.963 7.014 93.269 1.00 112.52 979 LYS B N 1
ATOM 16497 C CA . LYS B 1 998 ? 98.287 5.661 93.701 1.00 113.39 979 LYS B CA 1
ATOM 16498 C C . LYS B 1 998 ? 96.998 4.924 94.088 1.00 113.38 979 LYS B C 1
ATOM 16499 O O . LYS B 1 998 ? 96.896 4.404 95.188 1.00 114.00 979 LYS B O 1
ATOM 16501 N N . GLU B 1 999 ? 96.010 4.925 93.187 1.00 110.78 980 GLU B N 1
ATOM 16502 C CA . GLU B 1 999 ? 94.826 4.061 93.317 1.00 110.67 980 GLU B CA 1
ATOM 16503 C C . GLU B 1 999 ? 95.281 2.605 93.216 1.00 110.82 980 GLU B C 1
ATOM 16504 O O . GLU B 1 999 ? 96.414 2.323 92.814 1.00 110.08 980 GLU B O 1
ATOM 16510 N N . SER B 1 1000 ? 94.373 1.695 93.576 1.00 111.60 981 SER B N 1
ATOM 16511 C CA . SER B 1 1000 ? 94.596 0.275 93.414 1.00 111.54 981 SER B CA 1
ATOM 16512 C C . SER B 1 1000 ? 94.881 -0.016 91.941 1.00 108.92 981 SER B C 1
ATOM 16513 O O . SER B 1 1000 ? 94.380 0.710 91.045 1.00 108.39 981 SER B O 1
ATOM 16516 N N . GLU B 1 1001 ? 95.648 -1.086 91.697 1.00 108.25 982 GLU B N 1
ATOM 16517 C CA . GLU B 1 1001 ? 95.975 -1.497 90.342 1.00 107.57 982 GLU B CA 1
ATOM 16518 C C . GLU B 1 1001 ? 94.694 -1.961 89.614 1.00 105.29 982 GLU B C 1
ATOM 16519 O O . GLU B 1 1001 ? 94.620 -1.879 88.378 1.00 102.39 982 GLU B O 1
ATOM 16525 N N . GLU B 1 1002 ? 93.672 -2.398 90.369 1.00 105.59 983 GLU B N 1
ATOM 16526 C CA . GLU B 1 1002 ? 92.373 -2.785 89.780 1.00 103.76 983 GLU B CA 1
ATOM 16527 C C . GLU B 1 1002 ? 91.686 -1.559 89.156 1.00 101.45 983 GLU B C 1
ATOM 16528 O O . GLU B 1 1002 ? 91.207 -1.623 88.030 1.00 99.01 983 GLU B O 1
ATOM 16530 N N . VAL B 1 1003 ? 91.644 -0.446 89.896 1.00 101.89 984 VAL B N 1
ATOM 16531 C CA . VAL B 1 1003 ? 91.013 0.781 89.419 1.00 99.80 984 VAL B CA 1
ATOM 16532 C C . VAL B 1 1003 ? 91.826 1.361 88.250 1.00 97.81 984 VAL B C 1
ATOM 16533 O O . VAL B 1 1003 ? 91.241 1.746 87.237 1.00 95.92 984 VAL B O 1
ATOM 16537 N N . ILE B 1 1004 ? 93.161 1.426 88.393 1.00 97.65 985 ILE B N 1
ATOM 16538 C CA . ILE B 1 1004 ? 94.028 1.949 87.332 1.00 95.00 985 ILE B CA 1
ATOM 16539 C C . ILE B 1 1004 ? 93.789 1.114 86.069 1.00 92.42 985 ILE B C 1
ATOM 16540 O O . ILE B 1 1004 ? 93.553 1.675 85.007 1.00 88.95 985 ILE B O 1
ATOM 16545 N N . GLY B 1 1005 ? 93.820 -0.216 86.233 1.00 92.92 986 GLY B N 1
ATOM 16546 C CA . GLY B 1 1005 ? 93.675 -1.182 85.151 1.00 91.82 986 GLY B CA 1
ATOM 16547 C C . GLY B 1 1005 ? 92.348 -1.048 84.421 1.00 90.23 986 GLY B C 1
ATOM 16548 O O . GLY B 1 1005 ? 92.306 -1.028 83.170 1.00 88.46 986 GLY B O 1
ATOM 16549 N N . ARG B 1 1006 ? 91.255 -0.952 85.185 1.00 90.57 987 ARG B N 1
ATOM 16550 C CA . ARG B 1 1006 ? 89.920 -0.804 84.579 1.00 89.45 987 ARG B CA 1
ATOM 16551 C C . ARG B 1 1006 ? 89.784 0.543 83.838 1.00 87.33 987 ARG B C 1
ATOM 16552 O O . ARG B 1 1006 ? 89.156 0.579 82.799 1.00 85.80 987 ARG B O 1
ATOM 16560 N N . LEU B 1 1007 ? 90.373 1.627 84.358 1.00 88.16 988 LEU B N 1
ATOM 16561 C CA . LEU B 1 1007 ? 90.346 2.942 83.691 1.00 88.17 988 LEU B CA 1
ATOM 16562 C C . LEU B 1 1007 ? 91.151 2.898 82.377 1.00 87.73 988 LEU B C 1
ATOM 16563 O O . LEU B 1 1007 ? 90.706 3.421 81.349 1.00 85.25 988 LEU B O 1
ATOM 16568 N N . LEU B 1 1008 ? 92.320 2.253 82.404 1.00 89.88 989 LEU B N 1
ATOM 16569 C CA . LEU B 1 1008 ? 93.156 2.078 81.206 1.00 90.48 989 LEU B CA 1
ATOM 16570 C C . LEU B 1 1008 ? 92.438 1.221 80.154 1.00 88.78 989 LEU B C 1
ATOM 16571 O O . LEU B 1 1008 ? 92.562 1.482 78.968 1.00 88.71 989 LEU B O 1
ATOM 16576 N N . GLU B 1 1009 ? 91.738 0.174 80.594 1.00 88.18 990 GLU B N 1
ATOM 16577 C CA . GLU B 1 1009 ? 90.959 -0.688 79.708 1.00 86.79 990 GLU B CA 1
ATOM 16578 C C . GLU B 1 1009 ? 89.932 0.174 78.945 1.00 84.57 990 GLU B C 1
ATOM 16579 O O . GLU B 1 1009 ? 89.816 0.065 77.723 1.00 81.80 990 GLU B O 1
ATOM 16581 N N . HIS B 1 1010 ? 89.234 1.066 79.660 1.00 84.82 991 HIS B N 1
ATOM 16582 C CA . HIS B 1 1010 ? 88.312 2.013 79.025 1.00 83.49 991 HIS B CA 1
ATOM 16583 C C . HIS B 1 1010 ? 89.066 2.869 77.993 1.00 82.28 991 HIS B C 1
ATOM 16584 O O . HIS B 1 1010 ? 88.621 3.018 76.856 1.00 79.02 991 HIS B O 1
ATOM 16591 N N . TYR B 1 1011 ? 90.221 3.415 78.389 1.00 83.60 992 TYR B N 1
ATOM 16592 C CA . TYR B 1 1011 ? 91.008 4.234 77.483 1.00 84.48 992 TYR B CA 1
ATOM 16593 C C . TYR B 1 1011 ? 91.316 3.471 76.185 1.00 84.13 992 TYR B C 1
ATOM 16594 O O . TYR B 1 1011 ? 91.043 3.991 75.109 1.00 82.23 992 TYR B O 1
ATOM 16603 N N . TYR B 1 1012 ? 91.873 2.254 76.296 1.00 86.36 993 TYR B N 1
ATOM 16604 C CA . TYR B 1 1012 ? 92.330 1.483 75.125 1.00 87.32 993 TYR B CA 1
ATOM 16605 C C . TYR B 1 1012 ? 91.139 1.081 74.236 1.00 84.58 993 TYR B C 1
ATOM 16606 O O . TYR B 1 1012 ? 91.247 1.097 73.011 1.00 83.35 993 TYR B O 1
ATOM 16615 N N . GLU B 1 1013 ? 89.998 0.741 74.843 1.00 83.83 994 GLU B N 1
ATOM 16616 C CA . GLU B 1 1013 ? 88.771 0.410 74.060 1.00 81.67 994 GLU B CA 1
ATOM 16617 C C . GLU B 1 1013 ? 88.220 1.628 73.291 1.00 77.17 994 GLU B C 1
ATOM 16618 O O . GLU B 1 1013 ? 87.809 1.501 72.157 1.00 71.90 994 GLU B O 1
ATOM 16624 N N . ILE B 1 1014 ? 88.165 2.795 73.935 1.00 76.03 995 ILE B N 1
ATOM 16625 C CA . ILE B 1 1014 ? 87.686 3.989 73.287 1.00 74.73 995 ILE B CA 1
ATOM 16626 C C . ILE B 1 1014 ? 88.603 4.292 72.095 1.00 72.80 995 ILE B C 1
ATOM 16627 O O . ILE B 1 1014 ? 88.126 4.607 71.019 1.00 70.37 995 ILE B O 1
ATOM 16632 N N . ASN B 1 1015 ? 89.915 4.162 72.306 1.00 73.45 996 ASN B N 1
ATOM 16633 C CA . ASN B 1 1015 ? 90.918 4.376 71.258 1.00 72.59 996 ASN B CA 1
ATOM 16634 C C . ASN B 1 1015 ? 90.685 3.421 70.079 1.00 71.61 996 ASN B C 1
ATOM 16635 O O . ASN B 1 1015 ? 90.738 3.839 68.948 1.00 69.66 996 ASN B O 1
ATOM 16640 N N . GLU B 1 1016 ? 90.390 2.151 70.358 1.00 72.36 997 GLU B N 1
ATOM 16641 C CA . GLU B 1 1016 ? 90.123 1.159 69.315 1.00 72.46 997 GLU B CA 1
ATOM 16642 C C . GLU B 1 1016 ? 88.882 1.582 68.500 1.00 70.95 997 GLU B C 1
ATOM 16643 O O . GLU B 1 1016 ? 88.845 1.424 67.249 1.00 68.07 997 GLU B O 1
ATOM 16649 N N . GLY B 1 1017 ? 87.865 2.108 69.206 1.00 69.69 998 GLY B N 1
ATOM 16650 C CA . GLY B 1 1017 ? 86.659 2.641 68.598 1.00 68.62 998 GLY B CA 1
ATOM 16651 C C . GLY B 1 1017 ? 86.966 3.712 67.549 1.00 66.96 998 GLY B C 1
ATOM 16652 O O . GLY B 1 1017 ? 86.320 3.748 66.504 1.00 64.28 998 GLY B O 1
ATOM 16653 N N . ILE B 1 1018 ? 87.959 4.573 67.826 1.00 67.23 999 ILE B N 1
ATOM 16654 C CA . ILE B 1 1018 ? 88.395 5.657 66.904 1.00 68.05 999 ILE B CA 1
ATOM 16655 C C . ILE B 1 1018 ? 88.721 5.056 65.527 1.00 66.30 999 ILE B C 1
ATOM 16656 O O . ILE B 1 1018 ? 88.493 5.699 64.515 1.00 68.98 999 ILE B O 1
ATOM 16661 N N . GLY B 1 1019 ? 89.289 3.844 65.495 1.00 65.55 1000 GLY B N 1
ATOM 16662 C CA . GLY B 1 1019 ? 89.156 2.911 64.354 1.00 65.34 1000 GLY B CA 1
ATOM 16663 C C . GLY B 1 1019 ? 90.387 2.770 63.459 1.00 66.44 1000 GLY B C 1
ATOM 16664 O O . GLY B 1 1019 ? 90.288 2.196 62.360 1.00 65.60 1000 GLY B O 1
ATOM 16665 N N . VAL B 1 1020 ? 91.565 3.200 63.931 1.00 68.15 1001 VAL B N 1
ATOM 16666 C CA . VAL B 1 1020 ? 92.802 3.170 63.133 1.00 67.91 1001 VAL B CA 1
ATOM 16667 C C . VAL B 1 1020 ? 93.135 1.728 62.695 1.00 68.20 1001 VAL B C 1
ATOM 16668 O O . VAL B 1 1020 ? 93.789 1.561 61.652 1.00 66.27 1001 VAL B O 1
ATOM 16672 N N . HIS B 1 1021 ? 92.670 0.706 63.445 1.00 68.97 1002 HIS B N 1
ATOM 16673 C CA . HIS B 1 1021 ? 92.985 -0.718 63.167 1.00 70.92 1002 HIS B CA 1
ATOM 16674 C C . HIS B 1 1021 ? 91.817 -1.474 62.527 1.00 69.51 1002 HIS B C 1
ATOM 16675 O O . HIS B 1 1021 ? 91.943 -2.657 62.242 1.00 70.27 1002 HIS B O 1
ATOM 16682 N N . LYS B 1 1022 ? 90.712 -0.782 62.262 1.00 68.39 1003 LYS B N 1
ATOM 16683 C CA . LYS B 1 1022 ? 89.578 -1.380 61.583 1.00 66.96 1003 LYS B CA 1
ATOM 16684 C C . LYS B 1 1022 ? 89.954 -1.646 60.125 1.00 64.80 1003 LYS B C 1
ATOM 16685 O O . LYS B 1 1022 ? 90.838 -0.959 59.576 1.00 66.03 1003 LYS B O 1
ATOM 16691 N N . SER B 1 1023 ? 89.281 -2.633 59.522 1.00 63.49 1004 SER B N 1
ATOM 16692 C CA . SER B 1 1023 ? 89.383 -2.894 58.107 1.00 64.63 1004 SER B CA 1
ATOM 16693 C C . SER B 1 1023 ? 88.883 -1.672 57.336 1.00 63.85 1004 SER B C 1
ATOM 16694 O O . SER B 1 1023 ? 87.993 -0.952 57.799 1.00 62.39 1004 SER B O 1
ATOM 16697 N N . PRO B 1 1024 ? 89.385 -1.408 56.119 1.00 64.15 1005 PRO B N 1
ATOM 16698 C CA . PRO B 1 1024 ? 88.828 -0.317 55.319 1.00 63.67 1005 PRO B CA 1
ATOM 16699 C C . PRO B 1 1024 ? 87.299 -0.423 55.124 1.00 62.56 1005 PRO B C 1
ATOM 16700 O O . PRO B 1 1024 ? 86.620 0.590 55.129 1.00 61.18 1005 PRO B O 1
ATOM 16704 N N . SER B 1 1025 ? 86.742 -1.631 54.979 1.00 63.72 1006 SER B N 1
ATOM 16705 C CA . SER B 1 1025 ? 85.303 -1.730 54.705 1.00 63.96 1006 SER B CA 1
ATOM 16706 C C . SER B 1 1025 ? 84.490 -1.325 55.939 1.00 63.06 1006 SER B C 1
ATOM 16707 O O . SER B 1 1025 ? 83.477 -0.695 55.806 1.00 63.85 1006 SER B O 1
ATOM 16710 N N . LEU B 1 1026 ? 84.947 -1.664 57.137 1.00 62.33 1007 LEU B N 1
ATOM 16711 C CA . LEU B 1 1026 ? 84.229 -1.246 58.320 1.00 61.65 1007 LEU B CA 1
ATOM 16712 C C . LEU B 1 1026 ? 84.435 0.254 58.554 1.00 59.66 1007 LEU B C 1
ATOM 16713 O O . LEU B 1 1026 ? 83.488 0.953 58.864 1.00 58.62 1007 LEU B O 1
ATOM 16718 N N . TYR B 1 1027 ? 85.673 0.755 58.419 1.00 59.19 1008 TYR B N 1
ATOM 16719 C CA . TYR B 1 1027 ? 85.956 2.180 58.652 1.00 58.63 1008 TYR B CA 1
ATOM 16720 C C . TYR B 1 1027 ? 85.175 3.010 57.618 1.00 56.83 1008 TYR B C 1
ATOM 16721 O O . TYR B 1 1027 ? 84.622 4.059 57.962 1.00 56.56 1008 TYR B O 1
ATOM 16730 N N . GLY B 1 1028 ? 85.177 2.516 56.368 1.00 55.81 1009 GLY B N 1
ATOM 16731 C CA . GLY B 1 1028 ? 84.519 3.111 55.207 1.00 55.99 1009 GLY B CA 1
ATOM 16732 C C . GLY B 1 1028 ? 85.415 4.048 54.403 1.00 56.63 1009 GLY B C 1
ATOM 16733 O O . GLY B 1 1028 ? 84.913 4.761 53.520 1.00 58.61 1009 GLY B O 1
ATOM 16734 N N . ALA B 1 1029 ? 86.721 4.065 54.705 1.00 57.07 1010 ALA B N 1
ATOM 16735 C CA . ALA B 1 1029 ? 87.738 4.879 54.012 1.00 57.26 1010 ALA B CA 1
ATOM 16736 C C . ALA B 1 1029 ? 89.131 4.392 54.462 1.00 60.29 1010 ALA B C 1
ATOM 16737 O O . ALA B 1 1029 ? 89.237 3.284 55.044 1.00 61.33 1010 ALA B O 1
ATOM 16739 N N . PHE B 1 1030 ? 90.186 5.183 54.198 1.00 59.27 1011 PHE B N 1
ATOM 16740 C CA . PHE B 1 1030 ? 91.532 4.894 54.753 1.00 60.57 1011 PHE B CA 1
ATOM 16741 C C . PHE B 1 1030 ? 91.487 5.166 56.250 1.00 60.37 1011 PHE B C 1
ATOM 16742 O O . PHE B 1 1030 ? 91.223 6.300 56.646 1.00 60.42 1011 PHE B O 1
ATOM 16750 N N . PRO B 1 1031 ? 91.691 4.146 57.116 1.00 62.03 1012 PRO B N 1
ATOM 16751 C CA . PRO B 1 1031 ? 91.607 4.337 58.573 1.00 62.83 1012 PRO B CA 1
ATOM 16752 C C . PRO B 1 1031 ? 92.628 5.316 59.183 1.00 62.45 1012 PRO B C 1
ATOM 16753 O O . PRO B 1 1031 ? 92.473 5.739 60.329 1.00 62.02 1012 PRO B O 1
ATOM 16757 N N . THR B 1 1032 ? 93.626 5.730 58.401 1.00 61.72 1013 THR B N 1
ATOM 16758 C CA . THR B 1 1032 ? 94.584 6.711 58.869 1.00 63.11 1013 THR B CA 1
ATOM 16759 C C . THR B 1 1032 ? 94.109 8.152 58.611 1.00 62.53 1013 THR B C 1
ATOM 16760 O O . THR B 1 1032 ? 94.836 9.087 58.955 1.00 61.70 1013 THR B O 1
ATOM 16764 N N . ASP B 1 1033 ? 92.913 8.334 58.032 1.00 61.90 1014 ASP B N 1
ATOM 16765 C CA . ASP B 1 1033 ? 92.346 9.658 57.749 1.00 63.24 1014 ASP B CA 1
ATOM 16766 C C . ASP B 1 1033 ? 91.141 9.915 58.662 1.00 62.50 1014 ASP B C 1
ATOM 16767 O O . ASP B 1 1033 ? 90.250 9.108 58.715 1.00 63.46 1014 ASP B O 1
ATOM 16772 N N . ALA B 1 1034 ? 91.124 11.069 59.333 1.00 61.70 1015 ALA B N 1
ATOM 16773 C CA . ALA B 1 1034 ? 90.029 11.508 60.162 1.00 61.63 1015 ALA B CA 1
ATOM 16774 C C . ALA B 1 1034 ? 88.850 11.976 59.292 1.00 60.43 1015 ALA B C 1
ATOM 16775 O O . ALA B 1 1034 ? 89.021 12.561 58.186 1.00 59.24 1015 ALA B O 1
ATOM 16777 N N . TYR B 1 1035 ? 87.649 11.688 59.800 1.00 59.80 1016 TYR B N 1
ATOM 16778 C CA . TYR B 1 1035 ? 86.361 12.079 59.230 1.00 59.39 1016 TYR B CA 1
ATOM 16779 C C . TYR B 1 1035 ? 85.476 12.636 60.354 1.00 59.27 1016 TYR B C 1
ATOM 16780 O O . TYR B 1 1035 ? 85.623 12.218 61.509 1.00 60.76 1016 TYR B O 1
ATOM 16789 N N . SER B 1 1036 ? 84.535 13.533 60.027 1.00 57.52 1017 SER B N 1
ATOM 16790 C CA . SER B 1 1036 ? 83.702 14.164 61.054 1.00 60.06 1017 SER B CA 1
ATOM 16791 C C . SER B 1 1036 ? 82.742 13.159 61.724 1.00 60.14 1017 SER B C 1
ATOM 16792 O O . SER B 1 1036 ? 82.564 13.203 62.947 1.00 60.36 1017 SER B O 1
ATOM 16795 N N . HIS B 1 1037 ? 82.129 12.265 60.941 1.00 58.86 1018 HIS B N 1
ATOM 16796 C CA . HIS B 1 1037 ? 81.085 11.412 61.477 1.00 59.00 1018 HIS B CA 1
ATOM 16797 C C . HIS B 1 1037 ? 80.950 10.118 60.672 1.00 57.89 1018 HIS B C 1
ATOM 16798 O O . HIS B 1 1037 ? 81.311 10.072 59.521 1.00 55.94 1018 HIS B O 1
ATOM 16805 N N . THR B 1 1038 ? 80.415 9.077 61.322 1.00 59.19 1019 THR B N 1
ATOM 16806 C CA . THR B 1 1038 ? 80.020 7.840 60.674 1.00 58.30 1019 THR B CA 1
ATOM 16807 C C . THR B 1 1038 ? 78.556 7.567 61.006 1.00 59.25 1019 THR B C 1
ATOM 16808 O O . THR B 1 1038 ? 78.231 7.229 62.147 1.00 61.34 1019 THR B O 1
ATOM 16812 N N . PRO B 1 1039 ? 77.622 7.708 60.039 1.00 57.56 1020 PRO B N 1
ATOM 16813 C CA . PRO B 1 1039 ? 76.200 7.477 60.302 1.00 58.52 1020 PRO B CA 1
ATOM 16814 C C . PRO B 1 1039 ? 75.853 5.982 60.381 1.00 56.35 1020 PRO B C 1
ATOM 16815 O O . PRO B 1 1039 ? 76.715 5.143 60.171 1.00 57.00 1020 PRO B O 1
ATOM 16819 N N . ALA B 1 1040 ? 74.586 5.687 60.657 1.00 56.44 1021 ALA B N 1
ATOM 16820 C CA . ALA B 1 1040 ? 74.142 4.303 60.898 1.00 57.46 1021 ALA B CA 1
ATOM 16821 C C . ALA B 1 1040 ? 74.252 3.461 59.629 1.00 56.55 1021 ALA B C 1
ATOM 16822 O O . ALA B 1 1040 ? 74.486 2.288 59.719 1.00 56.39 1021 ALA B O 1
ATOM 16824 N N . GLY B 1 1041 ? 74.066 4.069 58.453 1.00 56.29 1022 GLY B N 1
ATOM 16825 C CA . GLY B 1 1041 ? 73.860 3.300 57.221 1.00 56.22 1022 GLY B CA 1
ATOM 16826 C C . GLY B 1 1041 ? 74.962 3.492 56.196 1.00 57.71 1022 GLY B C 1
ATOM 16827 O O . GLY B 1 1041 ? 74.784 3.036 55.072 1.00 57.60 1022 GLY B O 1
ATOM 16828 N N . LYS B 1 1042 ? 76.075 4.148 56.582 1.00 59.83 1023 LYS B N 1
ATOM 16829 C CA . LYS B 1 1042 ? 77.257 4.314 55.735 1.00 60.54 1023 LYS B CA 1
ATOM 16830 C C . LYS B 1 1042 ? 78.531 4.349 56.587 1.00 60.40 1023 LYS B C 1
ATOM 16831 O O . LYS B 1 1042 ? 78.471 4.525 57.781 1.00 62.58 1023 LYS B O 1
ATOM 16837 N N . GLY B 1 1043 ? 79.678 4.293 55.899 1.00 60.45 1024 GLY B N 1
ATOM 16838 C CA . GLY B 1 1043 ? 81.022 4.486 56.446 1.00 59.54 1024 GLY B CA 1
ATOM 16839 C C . GLY B 1 1043 ? 81.355 5.951 56.662 1.00 58.84 1024 GLY B C 1
ATOM 16840 O O . GLY B 1 1043 ? 80.502 6.835 56.542 1.00 57.58 1024 GLY B O 1
ATOM 16841 N N . ALA B 1 1044 ? 82.622 6.208 56.999 1.00 59.05 1025 ALA B N 1
ATOM 16842 C CA . ALA B 1 1044 ? 83.088 7.550 57.389 1.00 58.91 1025 ALA B CA 1
ATOM 16843 C C . ALA B 1 1044 ? 82.692 8.610 56.343 1.00 55.31 1025 ALA B C 1
ATOM 16844 O O . ALA B 1 1044 ? 82.805 8.379 55.139 1.00 52.09 1025 ALA B O 1
ATOM 16846 N N . GLN B 1 1045 ? 82.262 9.777 56.850 1.00 54.85 1026 GLN B N 1
ATOM 16847 C CA . GLN B 1 1045 ? 81.785 10.916 56.058 1.00 55.76 1026 GLN B CA 1
ATOM 16848 C C . GLN B 1 1045 ? 82.498 12.208 56.505 1.00 56.24 1026 GLN B C 1
ATOM 16849 O O . GLN B 1 1045 ? 82.728 12.428 57.713 1.00 56.35 1026 GLN B O 1
ATOM 16855 N N . GLN B 1 1046 ? 82.805 13.060 55.516 1.00 54.47 1027 GLN B N 1
ATOM 16856 C CA . GLN B 1 1046 ? 83.387 14.415 55.661 1.00 54.58 1027 GLN B CA 1
ATOM 16857 C C . GLN B 1 1046 ? 84.870 14.325 56.035 1.00 55.96 1027 GLN B C 1
ATOM 16858 O O . GLN B 1 1046 ? 85.255 14.443 57.207 1.00 55.46 1027 GLN B O 1
ATOM 16864 N N . PRO B 1 1047 ? 85.762 14.163 55.031 1.00 56.84 1028 PRO B N 1
ATOM 16865 C CA . PRO B 1 1047 ? 87.188 13.967 55.290 1.00 57.30 1028 PRO B CA 1
ATOM 16866 C C . PRO B 1 1047 ? 87.948 15.226 55.726 1.00 59.15 1028 PRO B C 1
ATOM 16867 O O . PRO B 1 1047 ? 87.605 16.346 55.324 1.00 56.21 1028 PRO B O 1
ATOM 16871 N N . GLY B 1 1048 ? 88.944 15.009 56.591 1.00 60.80 1029 GLY B N 1
ATOM 16872 C CA . GLY B 1 1048 ? 90.002 15.974 56.850 1.00 63.55 1029 GLY B CA 1
ATOM 16873 C C . GLY B 1 1048 ? 89.817 16.768 58.135 1.00 64.67 1029 GLY B C 1
ATOM 16874 O O . GLY B 1 1048 ? 90.074 16.277 59.240 1.00 72.07 1029 GLY B O 1
ATOM 16875 N N . MET B 1 1049 ? 89.459 18.042 57.980 1.00 64.36 1030 MET B N 1
ATOM 16876 C CA . MET B 1 1049 ? 89.738 19.068 58.981 1.00 65.31 1030 MET B CA 1
ATOM 16877 C C . MET B 1 1049 ? 88.605 19.103 60.010 1.00 65.53 1030 MET B C 1
ATOM 16878 O O . MET B 1 1049 ? 87.885 20.078 60.156 1.00 67.00 1030 MET B O 1
ATOM 16883 N N . THR B 1 1050 ? 88.499 18.015 60.756 1.00 64.82 1031 THR B N 1
ATOM 16884 C CA . THR B 1 1050 ? 87.678 17.969 61.935 1.00 65.78 1031 THR B CA 1
ATOM 16885 C C . THR B 1 1050 ? 88.523 18.386 63.148 1.00 65.73 1031 THR B C 1
ATOM 16886 O O . THR B 1 1050 ? 89.723 18.121 63.215 1.00 64.71 1031 THR B O 1
ATOM 16890 N N . GLY B 1 1051 ? 87.858 19.008 64.122 1.00 66.12 1032 GLY B N 1
ATOM 16891 C CA . GLY B 1 1051 ? 88.429 19.326 65.424 1.00 66.74 1032 GLY B CA 1
ATOM 16892 C C . GLY B 1 1051 ? 88.864 18.095 66.212 1.00 66.31 1032 GLY B C 1
ATOM 16893 O O . GLY B 1 1051 ? 89.651 18.221 67.146 1.00 68.65 1032 GLY B O 1
ATOM 16894 N N . GLN B 1 1052 ? 88.377 16.911 65.833 1.00 64.10 1033 GLN B N 1
ATOM 16895 C CA . GLN B 1 1052 ? 88.790 15.645 66.448 1.00 64.86 1033 GLN B CA 1
ATOM 16896 C C . GLN B 1 1052 ? 90.321 15.578 66.587 1.00 64.81 1033 GLN B C 1
ATOM 16897 O O . GLN B 1 1052 ? 90.847 15.057 67.591 1.00 64.96 1033 GLN B O 1
ATOM 16903 N N . VAL B 1 1053 ? 91.035 16.061 65.561 1.00 62.36 1034 VAL B N 1
ATOM 16904 C CA . VAL B 1 1053 ? 92.482 15.841 65.432 1.00 63.46 1034 VAL B CA 1
ATOM 16905 C C . VAL B 1 1053 ? 93.245 16.510 66.588 1.00 65.33 1034 VAL B C 1
ATOM 16906 O O . VAL B 1 1053 ? 94.227 15.932 67.084 1.00 66.66 1034 VAL B O 1
ATOM 16910 N N . LYS B 1 1054 ? 92.781 17.675 67.062 1.00 65.40 1035 LYS B N 1
ATOM 16911 C CA . LYS B 1 1054 ? 93.485 18.376 68.160 1.00 66.68 1035 LYS B CA 1
ATOM 16912 C C . LYS B 1 1054 ? 93.419 17.538 69.452 1.00 68.10 1035 LYS B C 1
ATOM 16913 O O . LYS B 1 1054 ? 94.416 17.466 70.204 1.00 68.98 1035 LYS B O 1
ATOM 16919 N N . GLU B 1 1055 ? 92.271 16.898 69.711 1.00 67.22 1036 GLU B N 1
ATOM 16920 C CA . GLU B 1 1055 ? 92.113 16.024 70.893 1.00 67.47 1036 GLU B CA 1
ATOM 16921 C C . GLU B 1 1055 ? 93.103 14.848 70.806 1.00 67.70 1036 GLU B C 1
ATOM 16922 O O . GLU B 1 1055 ? 93.789 14.524 71.768 1.00 68.69 1036 GLU B O 1
ATOM 16928 N N . ASP B 1 1056 ? 93.184 14.209 69.636 1.00 67.00 1037 ASP B N 1
ATOM 16929 C CA . ASP B 1 1056 ? 93.994 12.996 69.442 1.00 66.99 1037 ASP B CA 1
ATOM 16930 C C . ASP B 1 1056 ? 95.489 13.337 69.472 1.00 67.52 1037 ASP B C 1
ATOM 16931 O O . ASP B 1 1056 ? 96.307 12.501 69.855 1.00 67.29 1037 ASP B O 1
ATOM 16936 N N . ILE B 1 1057 ? 95.851 14.559 69.065 1.00 67.49 1038 ILE B N 1
ATOM 16937 C CA . ILE B 1 1057 ? 97.230 15.022 69.239 1.00 68.47 1038 ILE B CA 1
ATOM 16938 C C . ILE B 1 1057 ? 97.548 15.074 70.743 1.00 70.64 1038 ILE B C 1
ATOM 16939 O O . ILE B 1 1057 ? 98.564 14.523 71.163 1.00 73.00 1038 ILE B O 1
ATOM 16944 N N . LEU B 1 1058 ? 96.673 15.705 71.539 1.00 71.69 1039 LEU B N 1
ATOM 16945 C CA . LEU B 1 1058 ? 96.887 15.866 72.971 1.00 75.06 1039 LEU B CA 1
ATOM 16946 C C . LEU B 1 1058 ? 96.941 14.496 73.658 1.00 76.29 1039 LEU B C 1
ATOM 16947 O O . LEU B 1 1058 ? 97.791 14.284 74.501 1.00 78.06 1039 LEU B O 1
ATOM 16952 N N . SER B 1 1059 ? 96.039 13.582 73.286 1.00 76.24 1040 SER B N 1
ATOM 16953 C CA . SER B 1 1059 ? 95.999 12.242 73.882 1.00 77.36 1040 SER B CA 1
ATOM 16954 C C . SER B 1 1059 ? 97.290 11.484 73.572 1.00 78.09 1040 SER B C 1
ATOM 16955 O O . SER B 1 1059 ? 97.791 10.774 74.422 1.00 79.90 1040 SER B O 1
ATOM 16958 N N . ARG B 1 1060 ? 97.813 11.639 72.351 1.00 77.19 1041 ARG B N 1
ATOM 16959 C CA . ARG B 1 1060 ? 99.037 10.945 71.932 1.00 78.38 1041 ARG B CA 1
ATOM 16960 C C . ARG B 1 1060 ? 100.207 11.376 72.832 1.00 79.25 1041 ARG B C 1
ATOM 16961 O O . ARG B 1 1060 ? 100.960 10.527 73.338 1.00 79.45 1041 ARG B O 1
ATOM 16969 N N . PHE B 1 1061 ? 100.334 12.692 73.056 1.00 79.00 1042 PHE B N 1
ATOM 16970 C CA . PHE B 1 1061 ? 101.359 13.241 73.947 1.00 80.76 1042 PHE B CA 1
ATOM 16971 C C . PHE B 1 1061 ? 101.176 12.673 75.370 1.00 82.19 1042 PHE B C 1
ATOM 16972 O O . PHE B 1 1061 ? 102.157 12.333 76.020 1.00 81.22 1042 PHE B O 1
ATOM 16980 N N . GLY B 1 1062 ? 99.921 12.572 75.835 1.00 81.89 1043 GLY B N 1
ATOM 16981 C CA . GLY B 1 1062 ? 99.595 11.965 77.136 1.00 84.32 1043 GLY B CA 1
ATOM 16982 C C . GLY B 1 1062 ? 100.043 10.512 77.229 1.00 85.06 1043 GLY B C 1
ATOM 16983 O O . GLY B 1 1062 ? 100.607 10.097 78.248 1.00 87.24 1043 GLY B O 1
ATOM 16984 N N . GLU B 1 1063 ? 99.804 9.746 76.155 1.00 83.91 1044 GLU B N 1
ATOM 16985 C CA . GLU B 1 1063 ? 100.203 8.329 76.060 1.00 85.87 1044 GLU B CA 1
ATOM 16986 C C . GLU B 1 1063 ? 101.725 8.194 76.183 1.00 86.91 1044 GLU B C 1
ATOM 16987 O O . GLU B 1 1063 ? 102.227 7.263 76.830 1.00 88.25 1044 GLU B O 1
ATOM 16993 N N . LEU B 1 1064 ? 102.449 9.104 75.514 1.00 87.10 1045 LEU B N 1
ATOM 16994 C CA . LEU B 1 1064 ? 103.924 9.072 75.474 1.00 87.27 1045 LEU B CA 1
ATOM 16995 C C . LEU B 1 1064 ? 104.525 9.598 76.786 1.00 88.05 1045 LEU B C 1
ATOM 16996 O O . LEU B 1 1064 ? 105.727 9.488 76.992 1.00 88.77 1045 LEU B O 1
ATOM 17001 N N . GLY B 1 1065 ? 103.690 10.159 77.662 1.00 88.17 1046 GLY B N 1
ATOM 17002 C CA . GLY B 1 1065 ? 104.134 10.564 78.983 1.00 91.73 1046 GLY B CA 1
ATOM 17003 C C . GLY B 1 1065 ? 104.873 11.891 78.942 1.00 91.69 1046 GLY B C 1
ATOM 17004 O O . GLY B 1 1065 ? 105.827 12.118 79.668 1.00 93.39 1046 GLY B O 1
ATOM 17005 N N . ILE B 1 1066 ? 104.406 12.785 78.079 1.00 90.11 1047 ILE B N 1
ATOM 17006 C CA . ILE B 1 1066 ? 105.010 14.084 77.943 1.00 90.83 1047 ILE B CA 1
ATOM 17007 C C . ILE B 1 1066 ? 104.248 15.054 78.851 1.00 91.01 1047 ILE B C 1
ATOM 17008 O O . ILE B 1 1066 ? 103.169 15.513 78.481 1.00 89.46 1047 ILE B O 1
ATOM 17013 N N . PHE B 1 1067 ? 104.812 15.352 80.025 1.00 92.68 1048 PHE B N 1
ATOM 17014 C CA . PHE B 1 1067 ? 104.145 16.189 81.026 1.00 94.11 1048 PHE B CA 1
ATOM 17015 C C . PHE B 1 1067 ? 105.004 17.421 81.318 1.00 95.39 1048 PHE B C 1
ATOM 17016 O O . PHE B 1 1067 ? 106.226 17.335 81.422 1.00 98.66 1048 PHE B O 1
ATOM 17024 N N . VAL B 1 1068 ? 104.347 18.572 81.463 1.00 94.63 1049 VAL B N 1
ATOM 17025 C CA . VAL B 1 1068 ? 105.018 19.787 81.853 1.00 95.87 1049 VAL B CA 1
ATOM 17026 C C . VAL B 1 1068 ? 104.403 20.261 83.168 1.00 96.47 1049 VAL B C 1
ATOM 17027 O O . VAL B 1 1068 ? 103.190 20.317 83.296 1.00 96.06 1049 VAL B O 1
ATOM 17031 N N . LYS B 1 1069 ? 105.268 20.598 84.124 1.00 97.65 1050 LYS B N 1
ATOM 17032 C CA . LYS B 1 1069 ? 104.856 21.129 85.408 1.00 99.26 1050 LYS B CA 1
ATOM 17033 C C . LYS B 1 1069 ? 106.045 21.885 86.010 1.00 101.10 1050 LYS B C 1
ATOM 17034 O O . LYS B 1 1069 ? 107.201 21.474 85.848 1.00 100.70 1050 LYS B O 1
ATOM 17037 N N . ASN B 1 1070 ? 105.735 23.011 86.663 1.00 103.14 1051 ASN B N 1
ATOM 17038 C CA . ASN B 1 1070 ? 106.706 23.836 87.373 1.00 105.91 1051 ASN B CA 1
ATOM 17039 C C . ASN B 1 1070 ? 107.788 24.337 86.415 1.00 105.21 1051 ASN B C 1
ATOM 17040 O O . ASN B 1 1070 ? 108.928 24.488 86.815 1.00 106.54 1051 ASN B O 1
ATOM 17045 N N . GLY B 1 1071 ? 107.422 24.581 85.155 1.00 102.47 1052 GLY B N 1
ATOM 17046 C CA . GLY B 1 1071 ? 108.357 25.015 84.140 1.00 101.91 1052 GLY B CA 1
ATOM 17047 C C . GLY B 1 1071 ? 109.275 23.905 83.645 1.00 101.51 1052 GLY B C 1
ATOM 17048 O O . GLY B 1 1071 ? 110.241 24.178 82.924 1.00 101.82 1052 GLY B O 1
ATOM 17049 N N . CYS B 1 1072 ? 108.989 22.649 84.010 1.00 100.60 1053 CYS B N 1
ATOM 17050 C CA . CYS B 1 1072 ? 109.910 21.547 83.725 1.00 100.82 1053 CYS B CA 1
ATOM 17051 C C . CYS B 1 1072 ? 109.235 20.496 82.848 1.00 98.76 1053 CYS B C 1
ATOM 17052 O O . CYS B 1 1072 ? 108.083 20.130 83.093 1.00 98.99 1053 CYS B O 1
ATOM 17055 N N . LEU B 1 1073 ? 109.991 19.998 81.861 1.00 97.45 1054 LEU B N 1
ATOM 17056 C CA . LEU B 1 1073 ? 109.536 18.928 80.974 1.00 95.91 1054 LEU B CA 1
ATOM 17057 C C . LEU B 1 1073 ? 109.874 17.566 81.587 1.00 96.62 1054 LEU B C 1
ATOM 17058 O O . LEU B 1 1073 ? 111.014 17.310 81.962 1.00 98.83 1054 LEU B O 1
ATOM 17063 N N . GLU B 1 1074 ? 108.874 16.690 81.650 1.00 94.85 1055 GLU B N 1
ATOM 17064 C CA . GLU B 1 1074 ? 109.064 15.331 82.111 1.00 95.39 1055 GLU B CA 1
ATOM 17065 C C . GLU B 1 1074 ? 108.708 14.373 80.972 1.00 92.55 1055 GLU B C 1
ATOM 17066 O O . GLU B 1 1074 ? 107.707 14.584 80.295 1.00 92.27 1055 GLU B O 1
ATOM 17072 N N . LEU B 1 1075 ? 109.545 13.349 80.770 1.00 91.83 1056 LEU B N 1
ATOM 17073 C CA . LEU B 1 1075 ? 109.318 12.310 79.784 1.00 90.00 1056 LEU B CA 1
ATOM 17074 C C . LEU B 1 1075 ? 109.262 10.961 80.509 1.00 90.92 1056 LEU B C 1
ATOM 17075 O O . LEU B 1 1075 ? 110.293 10.325 80.768 1.00 92.10 1056 LEU B O 1
ATOM 17080 N N . ASN B 1 1076 ? 108.036 10.540 80.834 1.00 90.31 1057 ASN B N 1
ATOM 17081 C CA . ASN B 1 1076 ? 107.793 9.470 81.806 1.00 92.34 1057 ASN B CA 1
ATOM 17082 C C . ASN B 1 1076 ? 106.489 8.733 81.489 1.00 91.43 1057 ASN B C 1
ATOM 17083 O O . ASN B 1 1076 ? 105.480 8.970 82.144 1.00 93.20 1057 ASN B O 1
ATOM 17088 N N . PRO B 1 1077 ? 106.444 7.814 80.494 1.00 90.40 1058 PRO B N 1
ATOM 17089 C CA . PRO B 1 1077 ? 105.200 7.113 80.166 1.00 90.05 1058 PRO B CA 1
ATOM 17090 C C . PRO B 1 1077 ? 104.740 6.199 81.314 1.00 92.58 1058 PRO B C 1
ATOM 17091 O O . PRO B 1 1077 ? 105.563 5.529 81.906 1.00 94.23 1058 PRO B O 1
ATOM 17095 N N . CYS B 1 1078 ? 103.441 6.252 81.639 1.00 93.97 1059 CYS B N 1
ATOM 17096 C CA . CYS B 1 1078 ? 102.767 5.290 82.549 1.00 97.35 1059 CYS B CA 1
ATOM 17097 C C . CYS B 1 1078 ? 101.612 4.549 81.843 1.00 96.26 1059 CYS B C 1
ATOM 17098 O O . CYS B 1 1078 ? 101.144 3.545 82.355 1.00 96.58 1059 CYS B O 1
ATOM 17101 N N . LEU B 1 1079 ? 101.147 5.058 80.692 1.00 95.05 1060 LEU B N 1
ATOM 17102 C CA . LEU B 1 1079 ? 99.973 4.540 79.926 1.00 94.26 1060 LEU B CA 1
ATOM 17103 C C . LEU B 1 1079 ? 100.415 3.879 78.606 1.00 92.69 1060 LEU B C 1
ATOM 17104 O O . LEU B 1 1079 ? 99.582 3.343 77.875 1.00 90.38 1060 LEU B O 1
ATOM 17109 N N . LEU B 1 1080 ? 101.707 3.965 78.270 1.00 93.97 1061 LEU B N 1
ATOM 17110 C CA . LEU B 1 1080 ? 102.222 3.508 76.969 1.00 93.14 1061 LEU B CA 1
ATOM 17111 C C . LEU B 1 1080 ? 102.369 1.978 76.971 1.00 93.85 1061 LEU B C 1
ATOM 17112 O O . LEU B 1 1080 ? 102.908 1.396 77.919 1.00 96.19 1061 LEU B O 1
ATOM 17117 N N . ARG B 1 1081 ? 101.936 1.342 75.876 1.00 92.43 1062 ARG B N 1
ATOM 17118 C CA . ARG B 1 1081 ? 101.957 -0.112 75.723 1.00 93.87 1062 ARG B CA 1
ATOM 17119 C C . ARG B 1 1081 ? 103.296 -0.575 75.128 1.00 94.25 1062 ARG B C 1
ATOM 17120 O O . ARG B 1 1081 ? 103.851 0.066 74.226 1.00 93.77 1062 ARG B O 1
ATOM 17128 N N . LYS B 1 1082 ? 103.781 -1.719 75.629 1.00 95.37 1063 LYS B N 1
ATOM 17129 C CA . LYS B 1 1082 ? 105.076 -2.301 75.254 1.00 96.07 1063 LYS B CA 1
ATOM 17130 C C . LYS B 1 1082 ? 105.103 -2.568 73.742 1.00 93.21 1063 LYS B C 1
ATOM 17131 O O . LYS B 1 1082 ? 106.126 -2.387 73.100 1.00 92.62 1063 LYS B O 1
ATOM 17133 N N . ASP B 1 1083 ? 103.972 -2.970 73.168 1.00 92.01 1064 ASP B N 1
ATOM 17134 C CA . ASP B 1 1083 ? 103.905 -3.341 71.746 1.00 93.16 1064 ASP B CA 1
ATOM 17135 C C . ASP B 1 1083 ? 104.154 -2.141 70.803 1.00 90.30 1064 ASP B C 1
ATOM 17136 O O . ASP B 1 1083 ? 104.348 -2.344 69.615 1.00 87.12 1064 ASP B O 1
ATOM 17141 N N . GLU B 1 1084 ? 104.166 -0.899 71.307 1.00 89.59 1065 GLU B N 1
ATOM 17142 C CA . GLU B 1 1084 ? 104.509 0.257 70.473 1.00 87.99 1065 GLU B CA 1
ATOM 17143 C C . GLU B 1 1084 ? 105.996 0.237 70.077 1.00 89.09 1065 GLU B C 1
ATOM 17144 O O . GLU B 1 1084 ? 106.360 0.873 69.093 1.00 87.45 1065 GLU B O 1
ATOM 17150 N N . PHE B 1 1085 ? 106.838 -0.494 70.822 1.00 90.10 1066 PHE B N 1
ATOM 17151 C CA . PHE B 1 1085 ? 108.293 -0.475 70.625 1.00 91.52 1066 PHE B CA 1
ATOM 17152 C C . PHE B 1 1085 ? 108.705 -1.397 69.467 1.00 91.44 1066 PHE B C 1
ATOM 17153 O O . PHE B 1 1085 ? 108.164 -2.490 69.305 1.00 89.36 1066 PHE B O 1
ATOM 17161 N N . LEU B 1 1086 ? 109.694 -0.929 68.691 1.00 91.80 1067 LEU B N 1
ATOM 17162 C CA . LEU B 1 1086 ? 110.169 -1.570 67.462 1.00 92.06 1067 LEU B CA 1
ATOM 17163 C C . LEU B 1 1086 ? 110.643 -2.997 67.744 1.00 94.78 1067 LEU B C 1
ATOM 17164 O O . LEU B 1 1086 ? 111.257 -3.265 68.764 1.00 96.34 1067 LEU B O 1
ATOM 17169 N N . LYS B 1 1087 ? 110.361 -3.888 66.790 1.00 97.06 1068 LYS B N 1
ATOM 17170 C CA . LYS B 1 1087 ? 110.740 -5.287 66.841 1.00 101.59 1068 LYS B CA 1
ATOM 17171 C C . LYS B 1 1087 ? 111.959 -5.535 65.944 1.00 103.15 1068 LYS B C 1
ATOM 17172 O O . LYS B 1 1087 ? 112.547 -6.597 66.019 1.00 106.68 1068 LYS B O 1
ATOM 17178 N N . GLU B 1 1088 ? 112.331 -4.549 65.119 1.00 103.59 1069 GLU B N 1
ATOM 17179 C CA . GLU B 1 1088 ? 113.567 -4.583 64.321 1.00 104.62 1069 GLU B CA 1
ATOM 17180 C C . GLU B 1 1088 ? 114.098 -3.151 64.167 1.00 103.43 1069 GLU B C 1
ATOM 17181 O O . GLU B 1 1088 ? 113.355 -2.180 64.392 1.00 101.19 1069 GLU B O 1
ATOM 17187 N N . ALA B 1 1089 ? 115.380 -3.040 63.786 1.00 104.10 1070 ALA B N 1
ATOM 17188 C CA . ALA B 1 1089 ? 116.060 -1.760 63.577 1.00 102.72 1070 ALA B CA 1
ATOM 17189 C C . ALA B 1 1089 ? 115.365 -1.010 62.444 1.00 100.21 1070 ALA B C 1
ATOM 17190 O O . ALA B 1 1089 ? 114.931 -1.629 61.479 1.00 100.84 1070 ALA B O 1
ATOM 17192 N N . LYS B 1 1090 ? 115.228 0.310 62.606 1.00 100.08 1071 LYS B N 1
ATOM 17193 C CA . LYS B 1 1090 ? 114.627 1.185 61.600 1.00 98.26 1071 LYS B CA 1
ATOM 17194 C C . LYS B 1 1090 ? 115.296 2.562 61.655 1.00 96.63 1071 LYS B C 1
ATOM 17195 O O . LYS B 1 1090 ? 115.786 2.969 62.714 1.00 98.39 1071 LYS B O 1
ATOM 17201 N N . THR B 1 1091 ? 115.239 3.281 60.524 1.00 93.87 1072 THR B N 1
ATOM 17202 C CA . THR B 1 1091 ? 115.806 4.619 60.357 1.00 92.60 1072 THR B CA 1
ATOM 17203 C C . THR B 1 1091 ? 114.716 5.688 60.537 1.00 89.07 1072 THR B C 1
ATOM 17204 O O . THR B 1 1091 ? 113.723 5.698 59.824 1.00 88.71 1072 THR B O 1
ATOM 17208 N N . PHE B 1 1092 ? 114.933 6.612 61.476 1.00 88.49 1073 PHE B N 1
ATOM 17209 C CA . PHE B 1 1092 ? 114.024 7.741 61.709 1.00 86.87 1073 PHE B CA 1
ATOM 17210 C C . PHE B 1 1092 ? 114.541 8.969 60.940 1.00 86.31 1073 PHE B C 1
ATOM 17211 O O . PHE B 1 1092 ? 115.564 9.554 61.297 1.00 88.65 1073 PHE B O 1
ATOM 17219 N N . ASP B 1 1093 ? 113.825 9.350 59.882 1.00 84.53 1074 ASP B N 1
ATOM 17220 C CA . ASP B 1 1093 ? 114.135 10.542 59.103 1.00 82.48 1074 ASP B CA 1
ATOM 17221 C C . ASP B 1 1093 ? 113.252 11.670 59.626 1.00 80.08 1074 ASP B C 1
ATOM 17222 O O . ASP B 1 1093 ? 112.049 11.502 59.688 1.00 80.29 1074 ASP B O 1
ATOM 17227 N N . TYR B 1 1094 ? 113.854 12.787 60.041 1.00 78.67 1075 TYR B N 1
ATOM 17228 C CA . TYR B 1 1094 ? 113.108 13.865 60.699 1.00 76.86 1075 TYR B CA 1
ATOM 17229 C C . TYR B 1 1094 ? 113.673 15.219 60.252 1.00 76.36 1075 TYR B C 1
ATOM 17230 O O . TYR B 1 1094 ? 114.628 15.257 59.495 1.00 75.78 1075 TYR B O 1
ATOM 17239 N N . VAL B 1 1095 ? 113.064 16.309 60.724 1.00 76.19 1076 VAL B N 1
ATOM 17240 C CA . VAL B 1 1095 ? 113.502 17.655 60.405 1.00 77.50 1076 VAL B CA 1
ATOM 17241 C C . VAL B 1 1095 ? 113.810 18.414 61.704 1.00 78.79 1076 VAL B C 1
ATOM 17242 O O . VAL B 1 1095 ? 112.970 18.477 62.593 1.00 78.41 1076 VAL B O 1
ATOM 17246 N N . THR B 1 1096 ? 114.987 19.043 61.767 1.00 80.72 1077 THR B N 1
ATOM 17247 C CA . THR B 1 1096 ? 115.415 19.820 62.932 1.00 83.23 1077 THR B CA 1
ATOM 17248 C C . THR B 1 1096 ? 114.738 21.195 62.921 1.00 83.68 1077 THR B C 1
ATOM 17249 O O . THR B 1 1096 ? 114.160 21.606 61.904 1.00 82.58 1077 THR B O 1
ATOM 17253 N N . VAL B 1 1097 ? 114.857 21.917 64.042 1.00 85.91 1078 VAL B N 1
ATOM 17254 C CA . VAL B 1 1097 ? 114.302 23.266 64.172 1.00 87.39 1078 VAL B CA 1
ATOM 17255 C C . VAL B 1 1097 ? 114.901 24.183 63.093 1.00 89.24 1078 VAL B C 1
ATOM 17256 O O . VAL B 1 1097 ? 114.281 25.168 62.738 1.00 88.42 1078 VAL B O 1
ATOM 17260 N N . ASN B 1 1098 ? 116.107 23.875 62.599 1.00 91.54 1079 ASN B N 1
ATOM 17261 C CA . ASN B 1 1098 ? 116.750 24.689 61.568 1.00 92.21 1079 ASN B CA 1
ATOM 17262 C C . ASN B 1 1098 ? 116.557 24.068 60.176 1.00 90.29 1079 ASN B C 1
ATOM 17263 O O . ASN B 1 1098 ? 117.402 24.256 59.321 1.00 90.26 1079 ASN B O 1
ATOM 17268 N N . PHE B 1 1099 ? 115.454 23.332 59.964 1.00 88.32 1080 PHE B N 1
ATOM 17269 C CA . PHE B 1 1099 ? 114.990 22.836 58.633 1.00 86.32 1080 PHE B CA 1
ATOM 17270 C C . PHE B 1 1099 ? 115.957 21.826 58.001 1.00 84.99 1080 PHE B C 1
ATOM 17271 O O . PHE B 1 1099 ? 115.875 21.577 56.814 1.00 82.10 1080 PHE B O 1
ATOM 17279 N N . GLN B 1 1100 ? 116.841 21.215 58.798 1.00 86.77 1081 GLN B N 1
ATOM 17280 C CA . GLN B 1 1100 ? 117.773 20.204 58.297 1.00 87.26 1081 GLN B CA 1
ATOM 17281 C C . GLN B 1 1100 ? 117.085 18.830 58.347 1.00 86.06 1081 GLN B C 1
ATOM 17282 O O . GLN B 1 1100 ? 116.581 18.412 59.387 1.00 85.16 1081 GLN B O 1
ATOM 17288 N N . HIS B 1 1101 ? 117.057 18.147 57.198 1.00 84.77 1082 HIS B N 1
ATOM 17289 C CA . HIS B 1 1101 ? 116.531 16.797 57.067 1.00 83.42 1082 HIS B CA 1
ATOM 17290 C C . HIS B 1 1101 ? 117.611 15.800 57.500 1.00 85.55 1082 HIS B C 1
ATOM 17291 O O . HIS B 1 1101 ? 118.549 15.598 56.770 1.00 88.36 1082 HIS B O 1
ATOM 17298 N N . GLN B 1 1102 ? 117.467 15.191 58.684 1.00 86.40 1083 GLN B N 1
ATOM 17299 C CA . GLN B 1 1102 ? 118.505 14.342 59.274 1.00 87.87 1083 GLN B CA 1
ATOM 17300 C C . GLN B 1 1102 ? 117.911 12.995 59.699 1.00 87.56 1083 GLN B C 1
ATOM 17301 O O . GLN B 1 1102 ? 116.705 12.823 59.692 1.00 84.63 1083 GLN B O 1
ATOM 17307 N N . SER B 1 1103 ? 118.794 12.069 60.100 1.00 89.44 1084 SER B N 1
ATOM 17308 C CA . SER B 1 1103 ? 118.454 10.677 60.370 1.00 89.30 1084 SER B CA 1
ATOM 17309 C C . SER B 1 1103 ? 119.069 10.218 61.687 1.00 91.56 1084 SER B C 1
ATOM 17310 O O . SER B 1 1103 ? 120.179 10.613 62.010 1.00 92.40 1084 SER B O 1
ATOM 17313 N N . LEU B 1 1104 ? 118.341 9.343 62.390 1.00 93.05 1085 LEU B N 1
ATOM 17314 C CA . LEU B 1 1104 ? 118.860 8.554 63.524 1.00 94.47 1085 LEU B CA 1
ATOM 17315 C C . LEU B 1 1104 ? 118.536 7.084 63.267 1.00 94.55 1085 LEU B C 1
ATOM 17316 O O . LEU B 1 1104 ? 117.460 6.774 62.775 1.00 94.18 1085 LEU B O 1
ATOM 17321 N N . GLU B 1 1105 ? 119.458 6.194 63.638 1.00 98.41 1086 GLU B N 1
ATOM 17322 C CA . GLU B 1 1105 ? 119.257 4.747 63.540 1.00 100.01 1086 GLU B CA 1
ATOM 17323 C C . GLU B 1 1105 ? 118.609 4.253 64.835 1.00 100.25 1086 GLU B C 1
ATOM 17324 O O . GLU B 1 1105 ? 119.199 4.376 65.896 1.00 101.01 1086 GLU B O 1
ATOM 17330 N N . LEU B 1 1106 ? 117.386 3.718 64.749 1.00 99.17 1087 LEU B N 1
ATOM 17331 C CA . LEU B 1 1106 ? 116.738 3.135 65.927 1.00 100.60 1087 LEU B CA 1
ATOM 17332 C C . LEU B 1 1106 ? 117.008 1.632 65.953 1.00 101.66 1087 LEU B C 1
ATOM 17333 O O . LEU B 1 1106 ? 117.004 0.987 64.908 1.00 103.06 1087 LEU B O 1
ATOM 17338 N N . VAL B 1 1107 ? 117.210 1.102 67.162 1.00 102.16 1088 VAL B N 1
ATOM 17339 C CA . VAL B 1 1107 ? 117.378 -0.326 67.378 1.00 103.57 1088 VAL B CA 1
ATOM 17340 C C . VAL B 1 1107 ? 116.067 -0.903 67.925 1.00 103.20 1088 VAL B C 1
ATOM 17341 O O . VAL B 1 1107 ? 115.118 -0.183 68.249 1.00 100.75 1088 VAL B O 1
ATOM 17345 N N . GLU B 1 1108 ? 116.033 -2.232 67.981 1.00 105.48 1089 GLU B N 1
ATOM 17346 C CA . GLU B 1 1108 ? 114.973 -2.977 68.637 1.00 105.74 1089 GLU B CA 1
ATOM 17347 C C . GLU B 1 1108 ? 114.743 -2.429 70.044 1.00 103.60 1089 GLU B C 1
ATOM 17348 O O . GLU B 1 1108 ? 115.684 -2.028 70.697 1.00 104.04 1089 GLU B O 1
ATOM 17354 N N . LYS B 1 1109 ? 113.482 -2.435 70.488 1.00 100.16 1090 LYS B N 1
ATOM 17355 C CA . LYS B 1 1109 ? 113.107 -2.039 71.846 1.00 99.52 1090 LYS B CA 1
ATOM 17356 C C . LYS B 1 1109 ? 113.282 -0.528 72.030 1.00 97.53 1090 LYS B C 1
ATOM 17357 O O . LYS B 1 1109 ? 113.561 -0.061 73.128 1.00 97.96 1090 LYS B O 1
ATOM 17359 N N . SER B 1 1110 ? 113.079 0.225 70.948 1.00 96.08 1091 SER B N 1
ATOM 17360 C CA . SER B 1 1110 ? 113.034 1.669 71.015 1.00 94.80 1091 SER B CA 1
ATOM 17361 C C . SER B 1 1110 ? 111.933 2.205 70.085 1.00 89.97 1091 SER B C 1
ATOM 17362 O O . SER B 1 1110 ? 111.392 1.483 69.233 1.00 88.42 1091 SER B O 1
ATOM 17365 N N . LEU B 1 1111 ? 111.595 3.480 70.276 1.00 87.55 1092 LEU B N 1
ATOM 17366 C CA . LEU B 1 1111 ? 110.759 4.223 69.328 1.00 84.82 1092 LEU B CA 1
ATOM 17367 C C . LEU B 1 1111 ? 111.156 5.700 69.380 1.00 83.88 1092 LEU B C 1
ATOM 17368 O O . LEU B 1 1111 ? 111.950 6.107 70.237 1.00 84.96 1092 LEU B O 1
ATOM 17373 N N . ALA B 1 1112 ? 110.604 6.495 68.461 1.00 81.79 1093 ALA B N 1
ATOM 17374 C CA . ALA B 1 1112 ? 110.972 7.883 68.368 1.00 81.95 1093 ALA B CA 1
ATOM 17375 C C . ALA B 1 1112 ? 109.751 8.747 68.093 1.00 79.92 1093 ALA B C 1
ATOM 17376 O O . ALA B 1 1112 ? 108.760 8.311 67.477 1.00 78.72 1093 ALA B O 1
ATOM 17378 N N . PHE B 1 1113 ? 109.867 9.995 68.534 1.00 79.48 1094 PHE B N 1
ATOM 17379 C CA . PHE B 1 1113 ? 108.933 11.043 68.168 1.00 77.85 1094 PHE B CA 1
ATOM 17380 C C . PHE B 1 1113 ? 109.667 12.379 68.276 1.00 77.68 1094 PHE B C 1
ATOM 17381 O O . PHE B 1 1113 ? 110.874 12.401 68.535 1.00 78.20 1094 PHE B O 1
ATOM 17389 N N . THR B 1 1114 ? 108.957 13.487 68.070 1.00 75.77 1095 THR B N 1
ATOM 17390 C CA . THR B 1 1114 ? 109.573 14.782 68.318 1.00 77.22 1095 THR B CA 1
ATOM 17391 C C . THR B 1 1114 ? 108.700 15.583 69.280 1.00 77.73 1095 THR B C 1
ATOM 17392 O O . THR B 1 1114 ? 107.502 15.363 69.373 1.00 77.44 1095 THR B O 1
ATOM 17396 N N . TYR B 1 1115 ? 109.333 16.511 69.992 1.00 79.34 1096 TYR B N 1
ATOM 17397 C CA . TYR B 1 1115 ? 108.636 17.435 70.852 1.00 80.55 1096 TYR B CA 1
ATOM 17398 C C . TYR B 1 1115 ? 109.367 18.774 70.800 1.00 81.45 1096 TYR B C 1
ATOM 17399 O O . TYR B 1 1115 ? 110.572 18.844 70.980 1.00 83.37 1096 TYR B O 1
ATOM 17408 N N . CYS B 1 1116 ? 108.616 19.828 70.500 1.00 81.76 1097 CYS B N 1
ATOM 17409 C CA . CYS B 1 1116 ? 109.187 21.120 70.099 1.00 82.42 1097 CYS B CA 1
ATOM 17410 C C . CYS B 1 1116 ? 110.264 20.908 69.020 1.00 80.72 1097 CYS B C 1
ATOM 17411 O O . CYS B 1 1116 ? 111.293 21.596 68.993 1.00 81.36 1097 CYS B O 1
ATOM 17414 N N . GLN B 1 1117 ? 109.996 19.930 68.144 1.00 78.29 1098 GLN B N 1
ATOM 17415 C CA . GLN B 1 1117 ? 110.829 19.544 66.994 1.00 77.76 1098 GLN B CA 1
ATOM 17416 C C . GLN B 1 1117 ? 112.227 19.074 67.450 1.00 79.64 1098 GLN B C 1
ATOM 17417 O O . GLN B 1 1117 ? 113.194 19.141 66.695 1.00 80.09 1098 GLN B O 1
ATOM 17423 N N . ILE B 1 1118 ? 112.332 18.567 68.682 1.00 82.10 1099 ILE B N 1
ATOM 17424 C CA . ILE B 1 1118 ? 113.506 17.821 69.115 1.00 83.79 1099 ILE B CA 1
ATOM 17425 C C . ILE B 1 1118 ? 113.186 16.326 69.057 1.00 83.74 1099 ILE B C 1
ATOM 17426 O O . ILE B 1 1118 ? 112.196 15.879 69.626 1.00 82.89 1099 ILE B O 1
ATOM 17431 N N . PRO B 1 1119 ? 114.030 15.482 68.423 1.00 83.99 1100 PRO B N 1
ATOM 17432 C CA . PRO B 1 1119 ? 113.772 14.049 68.396 1.00 83.67 1100 PRO B CA 1
ATOM 17433 C C . PRO B 1 1119 ? 114.037 13.431 69.775 1.00 86.03 1100 PRO B C 1
ATOM 17434 O O . PRO B 1 1119 ? 115.081 13.671 70.391 1.00 87.00 1100 PRO B O 1
ATOM 17438 N N . ILE B 1 1120 ? 113.073 12.622 70.211 1.00 86.09 1101 ILE B N 1
ATOM 17439 C CA . ILE B 1 1120 ? 113.113 11.930 71.450 1.00 88.54 1101 ILE B CA 1
ATOM 17440 C C . ILE B 1 1120 ? 112.999 10.435 71.153 1.00 87.85 1101 ILE B C 1
ATOM 17441 O O . ILE B 1 1120 ? 112.114 10.009 70.446 1.00 85.40 1101 ILE B O 1
ATOM 17446 N N . ILE B 1 1121 ? 113.956 9.677 71.685 1.00 89.39 1102 ILE B N 1
ATOM 17447 C CA . ILE B 1 1121 ? 114.007 8.249 71.568 1.00 90.58 1102 ILE B CA 1
ATOM 17448 C C . ILE B 1 1121 ? 113.757 7.638 72.951 1.00 90.63 1102 ILE B C 1
ATOM 17449 O O . ILE B 1 1121 ? 114.440 7.968 73.918 1.00 90.87 1102 ILE B O 1
ATOM 17454 N N . TYR B 1 1122 ? 112.740 6.775 73.019 1.00 89.61 1103 TYR B N 1
ATOM 17455 C CA . TYR B 1 1122 ? 112.466 5.917 74.173 1.00 90.57 1103 TYR B CA 1
ATOM 17456 C C . TYR B 1 1122 ? 113.108 4.557 73.911 1.00 91.14 1103 TYR B C 1
ATOM 17457 O O . TYR B 1 1122 ? 112.908 3.995 72.836 1.00 89.69 1103 TYR B O 1
ATOM 17466 N N . LYS B 1 1123 ? 113.881 4.061 74.879 1.00 94.29 1104 LYS B N 1
ATOM 17467 C CA . LYS B 1 1123 ? 114.471 2.726 74.810 1.00 96.81 1104 LYS B CA 1
ATOM 17468 C C . LYS B 1 1123 ? 114.160 1.980 76.117 1.00 99.89 1104 LYS B C 1
ATOM 17469 O O . LYS B 1 1123 ? 114.218 2.562 77.209 1.00 103.38 1104 LYS B O 1
ATOM 17471 N N . ILE B 1 1124 ? 113.797 0.700 75.984 1.00 100.87 1105 ILE B N 1
ATOM 17472 C CA . ILE B 1 1124 ? 113.549 -0.156 77.139 1.00 103.95 1105 ILE B CA 1
ATOM 17473 C C . ILE B 1 1124 ? 114.894 -0.475 77.788 1.00 105.56 1105 ILE B C 1
ATOM 17474 O O . ILE B 1 1124 ? 115.804 -0.883 77.098 1.00 107.50 1105 ILE B O 1
ATOM 17479 N N . ALA B 1 1125 ? 114.987 -0.315 79.106 1.00 107.34 1106 ALA B N 1
ATOM 17480 C CA . ALA B 1 1125 ? 116.269 -0.403 79.807 1.00 110.07 1106 ALA B CA 1
ATOM 17481 C C . ALA B 1 1125 ? 116.081 -0.982 81.211 1.00 111.71 1106 ALA B C 1
ATOM 17482 O O . ALA B 1 1125 ? 114.977 -1.020 81.725 1.00 110.27 1106 ALA B O 1
ATOM 17484 N N . ASN B 1 1126 ? 117.187 -1.408 81.819 1.00 114.73 1107 ASN B N 1
ATOM 17485 C CA . ASN B 1 1126 ? 117.187 -1.990 83.159 1.00 117.81 1107 ASN B CA 1
ATOM 17486 C C . ASN B 1 1126 ? 117.030 -0.901 84.232 1.00 119.24 1107 ASN B C 1
ATOM 17487 O O . ASN B 1 1126 ? 116.666 -1.218 85.362 1.00 120.82 1107 ASN B O 1
ATOM 17492 N N . GLN B 1 1127 ? 117.364 0.355 83.904 1.00 118.36 1108 GLN B N 1
ATOM 17493 C CA . GLN B 1 1127 ? 117.367 1.457 84.873 1.00 119.24 1108 GLN B CA 1
ATOM 17494 C C . GLN B 1 1127 ? 116.841 2.723 84.191 1.00 118.31 1108 GLN B C 1
ATOM 17495 O O . GLN B 1 1127 ? 117.154 2.990 83.032 1.00 116.79 1108 GLN B O 1
ATOM 17497 N N . LYS B 1 1128 ? 116.019 3.479 84.921 1.00 118.67 1109 LYS B N 1
ATOM 17498 C CA . LYS B 1 1128 ? 115.472 4.734 84.430 1.00 117.12 1109 LYS B CA 1
ATOM 17499 C C . LYS B 1 1128 ? 116.603 5.766 84.321 1.00 116.79 1109 LYS B C 1
ATOM 17500 O O . LYS B 1 1128 ? 117.384 5.925 85.253 1.00 116.28 1109 LYS B O 1
ATOM 17506 N N . CYS B 1 1129 ? 116.662 6.492 83.197 1.00 114.94 1110 CYS B N 1
ATOM 17507 C CA . CYS B 1 1129 ? 117.552 7.639 83.065 1.00 115.08 1110 CYS B CA 1
ATOM 17508 C C . CYS B 1 1129 ? 117.233 8.409 81.775 1.00 112.70 1110 CYS B C 1
ATOM 17509 O O . CYS B 1 1129 ? 116.514 7.938 80.877 1.00 109.14 1110 CYS B O 1
ATOM 17512 N N . ILE B 1 1130 ? 117.741 9.638 81.736 1.00 112.95 1111 ILE B N 1
ATOM 17513 C CA . ILE B 1 1130 ? 117.550 10.528 80.624 1.00 112.08 1111 ILE B CA 1
ATOM 17514 C C . ILE B 1 1130 ? 118.933 11.014 80.187 1.00 111.78 1111 ILE B C 1
ATOM 17515 O O . ILE B 1 1130 ? 119.813 11.207 81.001 1.00 113.70 1111 ILE B O 1
ATOM 17520 N N . GLU B 1 1131 ? 119.134 11.155 78.882 1.00 108.79 1112 GLU B N 1
ATOM 17521 C CA . GLU B 1 1131 ? 120.382 11.671 78.371 1.00 108.73 1112 GLU B CA 1
ATOM 17522 C C . GLU B 1 1131 ? 120.076 12.775 77.348 1.00 105.55 1112 GLU B C 1
ATOM 17523 O O . GLU B 1 1131 ? 119.407 12.540 76.362 1.00 102.02 1112 GLU B O 1
ATOM 17529 N N . VAL B 1 1132 ? 120.582 13.978 77.619 1.00 105.69 1113 VAL B N 1
ATOM 17530 C CA . VAL B 1 1132 ? 120.406 15.125 76.759 1.00 103.49 1113 VAL B CA 1
ATOM 17531 C C . VAL B 1 1132 ? 121.695 15.300 75.954 1.00 104.15 1113 VAL B C 1
ATOM 17532 O O . VAL B 1 1132 ? 122.757 15.515 76.531 1.00 108.37 1113 VAL B O 1
ATOM 17536 N N . PHE B 1 1133 ? 121.589 15.188 74.631 1.00 101.51 1114 PHE B N 1
ATOM 17537 C CA . PHE B 1 1133 ? 122.695 15.385 73.710 1.00 101.98 1114 PHE B CA 1
ATOM 17538 C C . PHE B 1 1133 ? 122.585 16.812 73.156 1.00 100.86 1114 PHE B C 1
ATOM 17539 O O . PHE B 1 1133 ? 121.517 17.208 72.673 1.00 98.60 1114 PHE B O 1
ATOM 17547 N N . THR B 1 1134 ? 123.667 17.586 73.251 1.00 102.23 1115 THR B N 1
ATOM 17548 C CA . THR B 1 1134 ? 123.663 18.954 72.745 1.00 102.24 1115 THR B CA 1
ATOM 17549 C C . THR B 1 1134 ? 124.487 19.007 71.458 1.00 102.62 1115 THR B C 1
ATOM 17550 O O . THR B 1 1134 ? 125.314 18.122 71.204 1.00 104.47 1115 THR B O 1
ATOM 17554 N N . ASN B 1 1135 ? 124.226 20.044 70.656 1.00 101.75 1116 ASN B N 1
ATOM 17555 C CA . ASN B 1 1135 ? 124.743 20.163 69.285 1.00 101.30 1116 ASN B CA 1
ATOM 17556 C C . ASN B 1 1135 ? 126.231 20.531 69.320 1.00 103.20 1116 ASN B C 1
ATOM 17557 O O . ASN B 1 1135 ? 126.876 20.527 68.286 1.00 104.25 1116 ASN B O 1
ATOM 17562 N N . ASP B 1 1136 ? 126.760 20.807 70.520 1.00 103.97 1117 ASP B N 1
ATOM 17563 C CA . ASP B 1 1136 ? 128.181 20.984 70.756 1.00 105.65 1117 ASP B CA 1
ATOM 17564 C C . ASP B 1 1136 ? 128.903 19.623 70.818 1.00 107.46 1117 ASP B C 1
ATOM 17565 O O . ASP B 1 1136 ? 130.096 19.585 71.090 1.00 109.57 1117 ASP B O 1
ATOM 17570 N N . GLY B 1 1137 ? 128.183 18.508 70.613 1.00 106.82 1118 GLY B N 1
ATOM 17571 C CA . GLY B 1 1137 ? 128.764 17.149 70.691 1.00 106.96 1118 GLY B CA 1
ATOM 17572 C C . GLY B 1 1137 ? 128.949 16.613 72.111 1.00 107.95 1118 GLY B C 1
ATOM 17573 O O . GLY B 1 1137 ? 129.577 15.583 72.293 1.00 109.43 1118 GLY B O 1
ATOM 17574 N N . LYS B 1 1138 ? 128.401 17.285 73.127 1.00 107.56 1119 LYS B N 1
ATOM 17575 C CA . LYS B 1 1138 ? 128.463 16.805 74.514 1.00 108.05 1119 LYS B CA 1
ATOM 17576 C C . LYS B 1 1138 ? 127.133 16.149 74.903 1.00 106.47 1119 LYS B C 1
ATOM 17577 O O . LYS B 1 1138 ? 126.113 16.362 74.256 1.00 103.74 1119 LYS B O 1
ATOM 17579 N N . SER B 1 1139 ? 127.132 15.356 75.980 1.00 107.73 1120 SER B N 1
ATOM 17580 C CA . SER B 1 1139 ? 125.865 14.826 76.520 1.00 106.90 1120 SER B CA 1
ATOM 17581 C C . SER B 1 1139 ? 125.896 14.849 78.047 1.00 109.10 1120 SER B C 1
ATOM 17582 O O . SER B 1 1139 ? 126.957 14.893 78.652 1.00 111.03 1120 SER B O 1
ATOM 17585 N N . ALA B 1 1140 ? 124.700 14.809 78.638 1.00 109.02 1121 ALA B N 1
ATOM 17586 C CA . ALA B 1 1140 ? 124.519 14.813 80.077 1.00 111.06 1121 ALA B CA 1
ATOM 17587 C C . ALA B 1 1140 ? 123.375 13.861 80.432 1.00 110.58 1121 ALA B C 1
ATOM 17588 O O . ALA B 1 1140 ? 122.291 13.943 79.847 1.00 108.85 1121 ALA B O 1
ATOM 17590 N N . LYS B 1 1141 ? 123.640 12.985 81.410 1.00 112.43 1122 LYS B N 1
ATOM 17591 C CA . LYS B 1 1141 ? 122.745 11.917 81.859 1.00 112.40 1122 LYS B CA 1
ATOM 17592 C C . LYS B 1 1141 ? 122.365 12.146 83.330 1.00 113.79 1122 LYS B C 1
ATOM 17593 O O . LYS B 1 1141 ? 123.167 12.635 84.111 1.00 115.59 1122 LYS B O 1
ATOM 17597 N N . ALA B 1 1142 ? 121.126 11.779 83.674 1.00 112.84 1123 ALA B N 1
ATOM 17598 C CA . ALA B 1 1142 ? 120.586 11.862 85.026 1.00 114.19 1123 ALA B CA 1
ATOM 17599 C C . ALA B 1 1142 ? 119.528 10.768 85.202 1.00 113.97 1123 ALA B C 1
ATOM 17600 O O . ALA B 1 1142 ? 118.875 10.395 84.239 1.00 112.11 1123 ALA B O 1
ATOM 17602 N N . ALA B 1 1143 ? 119.368 10.276 86.439 1.00 116.06 1124 ALA B N 1
ATOM 17603 C CA . ALA B 1 1143 ? 118.414 9.197 86.758 1.00 115.68 1124 ALA B CA 1
ATOM 17604 C C . ALA B 1 1143 ? 116.968 9.711 86.657 1.00 113.62 1124 ALA B C 1
ATOM 17605 O O . ALA B 1 1143 ? 116.077 8.995 86.224 1.00 112.15 1124 ALA B O 1
ATOM 17607 N N . SER B 1 1144 ? 116.750 10.967 87.059 1.00 113.63 1125 SER B N 1
ATOM 17608 C CA . SER B 1 1144 ? 115.434 11.593 87.042 1.00 111.88 1125 SER B CA 1
ATOM 17609 C C . SER B 1 1144 ? 114.964 11.821 85.593 1.00 109.34 1125 SER B C 1
ATOM 17610 O O . SER B 1 1144 ? 115.744 12.241 84.728 1.00 109.02 1125 SER B O 1
ATOM 17613 N N . LEU B 1 1145 ? 113.677 11.548 85.336 1.00 107.54 1126 LEU B N 1
ATOM 17614 C CA . LEU B 1 1145 ? 113.060 11.761 84.019 1.00 105.07 1126 LEU B CA 1
ATOM 17615 C C . LEU B 1 1145 ? 112.421 13.156 83.916 1.00 104.11 1126 LEU B C 1
ATOM 17616 O O . LEU B 1 1145 ? 111.711 13.454 82.934 1.00 101.60 1126 LEU B O 1
ATOM 17621 N N . ILE B 1 1146 ? 112.663 14.007 84.918 1.00 105.47 1127 ILE B N 1
ATOM 17622 C CA . ILE B 1 1146 ? 112.211 15.393 84.893 1.00 105.17 1127 ILE B CA 1
ATOM 17623 C C . ILE B 1 1146 ? 113.425 16.277 84.598 1.00 105.48 1127 ILE B C 1
ATOM 17624 O O . ILE B 1 1146 ? 114.374 16.304 85.354 1.00 108.36 1127 ILE B O 1
ATOM 17629 N N . LEU B 1 1147 ? 113.373 17.015 83.494 1.00 104.23 1128 LEU B N 1
ATOM 17630 C CA . LEU B 1 1147 ? 114.446 17.925 83.150 1.00 104.85 1128 LEU B CA 1
ATOM 17631 C C . LEU B 1 1147 ? 114.327 19.203 83.989 1.00 105.29 1128 LEU B C 1
ATOM 17632 O O . LEU B 1 1147 ? 113.221 19.626 84.385 1.00 104.88 1128 LEU B O 1
ATOM 17637 N N . ASP B 1 1148 ? 115.483 19.820 84.249 1.00 105.73 1129 ASP B N 1
ATOM 17638 C CA . ASP B 1 1148 ? 115.529 21.043 85.015 1.00 106.78 1129 ASP B CA 1
ATOM 17639 C C . ASP B 1 1148 ? 114.979 22.198 84.160 1.00 104.86 1129 ASP B C 1
ATOM 17640 O O . ASP B 1 1148 ? 114.719 22.066 82.940 1.00 101.47 1129 ASP B O 1
ATOM 17645 N N . LYS B 1 1149 ? 114.793 23.338 84.841 1.00 105.61 1130 LYS B N 1
ATOM 17646 C CA . LYS B 1 1149 ? 114.240 24.578 84.294 1.00 104.66 1130 LYS B CA 1
ATOM 17647 C C . LYS B 1 1149 ? 115.000 25.036 83.039 1.00 103.02 1130 LYS B C 1
ATOM 17648 O O . LYS B 1 1149 ? 114.379 25.338 82.034 1.00 100.52 1130 LYS B O 1
ATOM 17650 N N . GLN B 1 1150 ? 116.334 25.123 83.120 1.00 104.28 1131 GLN B N 1
ATOM 17651 C CA . GLN B 1 1150 ? 117.134 25.680 82.020 1.00 103.70 1131 GLN B CA 1
ATOM 17652 C C . GLN B 1 1150 ? 117.016 24.777 80.780 1.00 102.16 1131 GLN B C 1
ATOM 17653 O O . GLN B 1 1150 ? 116.733 25.271 79.692 1.00 100.56 1131 GLN B O 1
ATOM 17656 N N . THR B 1 1151 ? 117.214 23.462 80.951 1.00 102.71 1132 THR B N 1
ATOM 17657 C CA . THR B 1 1151 ? 117.128 22.508 79.842 1.00 100.61 1132 THR B CA 1
ATOM 17658 C C . THR B 1 1151 ? 115.738 22.586 79.192 1.00 99.16 1132 THR B C 1
ATOM 17659 O O . THR B 1 1151 ? 115.606 22.605 77.954 1.00 96.60 1132 THR B O 1
ATOM 17663 N N . SER B 1 1152 ? 114.705 22.621 80.040 1.00 99.39 1133 SER B N 1
ATOM 17664 C CA . SER B 1 1152 ? 113.325 22.679 79.582 1.00 97.24 1133 SER B CA 1
ATOM 17665 C C . SER B 1 1152 ? 113.085 23.948 78.748 1.00 95.82 1133 SER B C 1
ATOM 17666 O O . SER B 1 1152 ? 112.432 23.866 77.703 1.00 94.24 1133 SER B O 1
ATOM 17669 N N . GLN B 1 1153 ? 113.636 25.092 79.188 1.00 97.28 1134 GLN B N 1
ATOM 17670 C CA . GLN B 1 1153 ? 113.525 26.372 78.451 1.00 97.00 1134 GLN B CA 1
ATOM 17671 C C . GLN B 1 1153 ? 114.207 26.242 77.079 1.00 96.59 1134 GLN B C 1
ATOM 17672 O O . GLN B 1 1153 ? 113.686 26.751 76.066 1.00 95.41 1134 GLN B O 1
ATOM 17674 N N . ASP B 1 1154 ? 115.344 25.535 77.036 1.00 98.33 1135 ASP B N 1
ATOM 17675 C CA . ASP B 1 1154 ? 116.037 25.246 75.765 1.00 98.94 1135 ASP B CA 1
ATOM 17676 C C . ASP B 1 1154 ? 115.132 24.454 74.804 1.00 95.62 1135 ASP B C 1
ATOM 17677 O O . ASP B 1 1154 ? 115.170 24.705 73.595 1.00 92.70 1135 ASP B O 1
ATOM 17682 N N . VAL B 1 1155 ? 114.334 23.507 75.330 1.00 94.40 1136 VAL B N 1
ATOM 17683 C CA . VAL B 1 1155 ? 113.366 22.747 74.515 1.00 91.45 1136 VAL B CA 1
ATOM 17684 C C . VAL B 1 1155 ? 112.245 23.677 74.022 1.00 89.46 1136 VAL B C 1
ATOM 17685 O O . VAL B 1 1155 ? 111.988 23.783 72.813 1.00 86.40 1136 VAL B O 1
ATOM 17689 N N . PHE B 1 1156 ? 111.566 24.338 74.960 1.00 90.07 1137 PHE B N 1
ATOM 17690 C CA . PHE B 1 1156 ? 110.404 25.152 74.634 1.00 89.46 1137 PHE B CA 1
ATOM 17691 C C . PHE B 1 1156 ? 110.799 26.321 73.720 1.00 89.64 1137 PHE B C 1
ATOM 17692 O O . PHE B 1 1156 ? 110.020 26.727 72.874 1.00 87.78 1137 PHE B O 1
ATOM 17700 N N . GLY B 1 1157 ? 112.020 26.837 73.895 1.00 91.34 1138 GLY B N 1
ATOM 17701 C CA . GLY B 1 1157 ? 112.494 28.036 73.210 1.00 91.09 1138 GLY B CA 1
ATOM 17702 C C . GLY B 1 1157 ? 113.042 27.759 71.821 1.00 90.25 1138 GLY B C 1
ATOM 17703 O O . GLY B 1 1157 ? 113.398 28.701 71.117 1.00 90.12 1138 GLY B O 1
ATOM 17704 N N . ARG B 1 1158 ? 113.132 26.479 71.434 1.00 89.99 1139 ARG B N 1
ATOM 17705 C CA . ARG B 1 1158 ? 113.491 26.060 70.073 1.00 90.21 1139 ARG B CA 1
ATOM 17706 C C . ARG B 1 1158 ? 114.813 26.683 69.609 1.00 92.09 1139 ARG B C 1
ATOM 17707 O O . ARG B 1 1158 ? 114.940 27.083 68.441 1.00 91.47 1139 ARG B O 1
ATOM 17715 N N . THR B 1 1159 ? 115.802 26.696 70.501 1.00 94.84 1140 THR B N 1
ATOM 17716 C CA . THR B 1 1159 ? 117.038 27.441 70.335 1.00 96.50 1140 THR B CA 1
ATOM 17717 C C . THR B 1 1159 ? 118.099 26.642 69.564 1.00 96.92 1140 THR B C 1
ATOM 17718 O O . THR B 1 1159 ? 119.165 27.178 69.276 1.00 97.86 1140 THR B O 1
ATOM 17722 N N . GLY B 1 1160 ? 117.837 25.362 69.264 1.00 96.05 1141 GLY B N 1
ATOM 17723 C CA . GLY B 1 1160 ? 118.756 24.548 68.493 1.00 96.49 1141 GLY B CA 1
ATOM 17724 C C . GLY B 1 1160 ? 119.932 24.030 69.305 1.00 99.04 1141 GLY B C 1
ATOM 17725 O O . GLY B 1 1160 ? 120.838 23.453 68.729 1.00 100.20 1141 GLY B O 1
ATOM 17726 N N . ILE B 1 1161 ? 119.906 24.199 70.636 1.00 100.99 1142 ILE B N 1
ATOM 17727 C CA . ILE B 1 1161 ? 121.020 23.803 71.516 1.00 103.32 1142 ILE B CA 1
ATOM 17728 C C . ILE B 1 1161 ? 121.038 22.275 71.657 1.00 102.02 1142 ILE B C 1
ATOM 17729 O O . ILE B 1 1161 ? 122.096 21.656 71.628 1.00 103.18 1142 ILE B O 1
ATOM 17734 N N . ILE B 1 1162 ? 119.854 21.679 71.819 1.00 99.48 1143 ILE B N 1
ATOM 17735 C CA . ILE B 1 1162 ? 119.714 20.252 72.071 1.00 98.70 1143 ILE B CA 1
ATOM 17736 C C . ILE B 1 1162 ? 119.536 19.531 70.734 1.00 95.42 1143 ILE B C 1
ATOM 17737 O O . ILE B 1 1162 ? 118.692 19.926 69.962 1.00 92.72 1143 ILE B O 1
ATOM 17742 N N . ASN B 1 1163 ? 120.332 18.477 70.499 1.00 94.95 1144 ASN B N 1
ATOM 17743 C CA . ASN B 1 1163 ? 120.293 17.675 69.266 1.00 93.42 1144 ASN B CA 1
ATOM 17744 C C . ASN B 1 1163 ? 119.216 16.585 69.367 1.00 91.88 1144 ASN B C 1
ATOM 17745 O O . ASN B 1 1163 ? 118.466 16.365 68.427 1.00 89.40 1144 ASN B O 1
ATOM 17750 N N . LYS B 1 1164 ? 119.193 15.869 70.495 1.00 92.81 1145 LYS B N 1
ATOM 17751 C CA . LYS B 1 1164 ? 118.231 14.794 70.720 1.00 92.00 1145 LYS B CA 1
ATOM 17752 C C . LYS B 1 1164 ? 118.202 14.422 72.204 1.00 93.86 1145 LYS B C 1
ATOM 17753 O O . LYS B 1 1164 ? 119.116 14.749 72.940 1.00 95.48 1145 LYS B O 1
ATOM 17759 N N . ILE B 1 1165 ? 117.148 13.712 72.616 1.00 92.99 1146 ILE B N 1
ATOM 17760 C CA . ILE B 1 1165 ? 117.017 13.226 73.989 1.00 94.99 1146 ILE B CA 1
ATOM 17761 C C . ILE B 1 1165 ? 116.721 11.724 73.933 1.00 94.42 1146 ILE B C 1
ATOM 17762 O O . ILE B 1 1165 ? 115.869 11.304 73.193 1.00 92.74 1146 ILE B O 1
ATOM 17767 N N . GLU B 1 1166 ? 117.454 10.937 74.721 1.00 96.77 1147 GLU B N 1
ATOM 17768 C CA . GLU B 1 1166 ? 117.188 9.506 74.893 1.00 97.15 1147 GLU B CA 1
ATOM 17769 C C . GLU B 1 1166 ? 116.694 9.240 76.317 1.00 97.67 1147 GLU B C 1
ATOM 17770 O O . GLU B 1 1166 ? 117.322 9.629 77.286 1.00 98.22 1147 GLU B O 1
ATOM 17776 N N . VAL B 1 1167 ? 115.557 8.553 76.412 1.00 97.01 1148 VAL B N 1
ATOM 17777 C CA . VAL B 1 1167 ? 114.940 8.242 77.680 1.00 98.21 1148 VAL B CA 1
ATOM 17778 C C . VAL B 1 1167 ? 114.932 6.720 77.845 1.00 98.35 1148 VAL B C 1
ATOM 17779 O O . VAL B 1 1167 ? 114.433 5.998 76.969 1.00 97.06 1148 VAL B O 1
ATOM 17783 N N . SER B 1 1168 ? 115.533 6.267 78.951 1.00 100.23 1149 SER B N 1
ATOM 17784 C CA . SER B 1 1168 ? 115.530 4.872 79.359 1.00 101.41 1149 SER B CA 1
ATOM 17785 C C . SER B 1 1168 ? 114.328 4.612 80.273 1.00 100.97 1149 SER B C 1
ATOM 17786 O O . SER B 1 1168 ? 114.215 5.192 81.375 1.00 102.00 1149 SER B O 1
ATOM 17789 N N . ILE B 1 1169 ? 113.457 3.723 79.784 1.00 99.77 1150 ILE B N 1
ATOM 17790 C CA . ILE B 1 1169 ? 112.154 3.405 80.347 1.00 99.84 1150 ILE B CA 1
ATOM 17791 C C . ILE B 1 1169 ? 112.232 1.979 80.903 1.00 101.10 1150 ILE B C 1
ATOM 17792 O O . ILE B 1 1169 ? 112.750 1.085 80.216 1.00 99.82 1150 ILE B O 1
ATOM 17794 N N . LEU B 1 1170 ? 111.705 1.778 82.118 1.00 103.84 1151 LEU B N 1
ATOM 17795 C CA . LEU B 1 1170 ? 111.671 0.439 82.758 1.00 106.96 1151 LEU B CA 1
ATOM 17796 C C . LEU B 1 1170 ? 110.544 -0.384 82.124 1.00 106.05 1151 LEU B C 1
ATOM 17797 O O . LEU B 1 1170 ? 109.428 0.079 82.006 1.00 103.87 1151 LEU B O 1
ATOM 17799 N N . GLU B 1 1171 ? 110.863 -1.611 81.709 1.00 108.49 1152 GLU B N 1
ATOM 17800 C CA . GLU B 1 1171 ? 109.918 -2.454 81.005 1.00 108.05 1152 GLU B CA 1
ATOM 17801 C C . GLU B 1 1171 ? 108.645 -2.649 81.843 1.00 106.94 1152 GLU B C 1
ATOM 17802 O O . GLU B 1 1171 ? 107.550 -2.701 81.303 1.00 104.36 1152 GLU B O 1
ATOM 17808 N N . SER B 1 1172 ? 108.794 -2.745 83.168 1.00 108.10 1153 SER B N 1
ATOM 17809 C CA . SER B 1 1172 ? 107.658 -3.016 84.061 1.00 107.03 1153 SER B CA 1
ATOM 17810 C C . SER B 1 1172 ? 106.715 -1.803 84.171 1.00 105.04 1153 SER B C 1
ATOM 17811 O O . SER B 1 1172 ? 105.646 -1.916 84.730 1.00 104.61 1153 SER B O 1
ATOM 17814 N N . ASP B 1 1173 ? 107.115 -0.637 83.660 1.00 103.85 1154 ASP B N 1
ATOM 17815 C CA . ASP B 1 1173 ? 106.234 0.536 83.632 1.00 102.17 1154 ASP B CA 1
ATOM 17816 C C . ASP B 1 1173 ? 105.439 0.595 82.326 1.00 99.08 1154 ASP B C 1
ATOM 17817 O O . ASP B 1 1173 ? 104.543 1.419 82.243 1.00 98.26 1154 ASP B O 1
ATOM 17822 N N . LEU B 1 1174 ? 105.773 -0.248 81.333 1.00 98.91 1155 LEU B N 1
ATOM 17823 C CA . LEU B 1 1174 ? 105.018 -0.304 80.058 1.00 96.84 1155 LEU B CA 1
ATOM 17824 C C . LEU B 1 1174 ? 103.834 -1.267 80.212 1.00 97.85 1155 LEU B C 1
ATOM 17825 O O . LEU B 1 1174 ? 103.877 -2.220 81.000 1.00 97.86 1155 LEU B O 1
ATOM 17827 N N . ARG B 1 1175 ? 102.779 -1.010 79.438 1.00 97.27 1156 ARG B N 1
ATOM 17828 C CA . ARG B 1 1175 ? 101.487 -1.665 79.608 1.00 98.05 1156 ARG B CA 1
ATOM 17829 C C . ARG B 1 1175 ? 101.314 -2.804 78.603 1.00 98.27 1156 ARG B C 1
ATOM 17830 O O . ARG B 1 1175 ? 101.908 -2.876 77.518 1.00 96.71 1156 ARG B O 1
#

Sequence (2268 aa):
SITMDMVSMNGEMFYKIANNDAMRPFFMTIVSDSNHWMFVSSNGGLTAGRKNAEYALFPYYTDDKITESADITGSKSIFQIQYNNELIVWEPFSERFTNKFKITRNLYKNYYGNKIIFEEINEDLGLTYRYQWCSSNQFGFVRKSELSNHSKNVYEISLLDGIQNIMPYGVSSDLQSSTSNLVDAYKRSELHPKSGLGIFALSAIIVDKAEPSEALKANIAWSLGLNNPKYLVSSLQLNHFRNGKSISPEDDIKGEKGAYFLNTVMTLEANTQKEWMIIANVNQDHSDIIAITETIQNNKKIAEDINTDIELGTKRLIELNASSDALQLTADNLRDTRHFSNTLFNIMRGGIFDNNYQIEKGDFSNYIKKANKLVFDKIDLNALGEIFSLNDLNNEFASKQKDVDFDRLALEYLPLKFSRRHGDPSRPWNKFSINTQSEIDGSKVLDYEGNWRDIFQNWEALAHSFPNFIDDSMIHKFLNASTFDGYNPYRVTKEGFDWETIEPWSYIGYWGDHQIIYLLKFLEFIEKHQPGKLHSYFESECFVYAAVPYTIKPYEEILNNPKDTIGYNHEWEKVINERKKSIGADGALLKSNDKSIYHVNFIEKILATVLAKMSNFIPEAGIWLNTQRPEWNDANNALVGNGVSMVTLYYLRRFLKFFDQLLENSTLENIKISNEMVEFYHKVRETLMENQHLLAGSISDTDRKVILDKLGNAAADYRFQIYNSGFWGKKRTHSMQGLKNFTKVSLQFIDHSIKANQRPDKLYHAYNLMSVEKNKEIAISYLSEMLEGQVAVLSSGFLSSKENLAVLDGLKNSALFREDQYSYLLYPNKELPKFLDKNTISKEAVSKSELLSLLVSKSNKQVIEKDSIGEYHFNGEFNNASNLKQALEDLSQQNEYKDLVAKESKTVEAIFEDVFNHKAFTGRSGTFYGYEGLGSIYWHMVSKLQLAVLECCLKAVEEKESEEVIGRLLEHYYYEINEGIGVHKSPSLYGAFPTDAYSHTPAGKGAQQPGMTGQVKEDILSRFGELGIFVKNGCLELNPCLLRKDEFLKEAKTFDYVTVNFQHQSLELVEKSLAFTYCQIPIIYKIANQKCIEVFTNDGKSAKAASLILDKQTSQDVFGRTGIINKIEVSILESDLRSITMDMVSMNGEMFYKIANNDAMRPFFMTIVSDSNHWMFVSSNGGLTAGRKNAEYALFPYYTDDKITESADITGSKSIFQIQYNNELIVWEPFSERFTNKFKITRNLYKNYYGNKIIFEEINEDLGLTYRYQWCSSNQFGFVRKSELSNHSKNVYEISLLDGIQNIMPYGVSSDLQSSTSNLVDAYKRSELHPKSGLGIFALSAIIVDKAEPSEALKANIAWSLGLNNPKYLVSSLQLNHFRNGKSISPEDDIKGEKGAYFLNTVMTLEANTQKEWMIIANVNQDHSDIIAITETIQNNKKIAEDINTDIELGTKRLIELNASSDALQLTADNLRDTRHFSNTLFNIMRGGIFDNNYQIEKGDFSNYIKKANKLVFDKIDLNALGEIFSLNDLNEFASKQKDVDFDRLALEYLPLKFSRRHGDPSRPWNKFSINTQSEIDGSKVLDYEGNWRDIFQNWEALAHSFPNFIDSMIHKFLNASTFDGYNPYRVTKEGFDWETIWSYIGYWGDHQIIYLLKFLEFIEKHQPGKLHSYFESECFVYAAVPYTIKPYEEILNNPKDTIGYNHEWEKVINERKKSIGADGALLKSNDKSIYHVNFIEKILATVLAKMSNFIPEAGIWLNTQRPEWNDANNALVGNGVSMVTLYYLRRFLKFFDQLLENSTLENIKISNEMVEFYHKVRETLMENQHLLAGSISDTDRKVILDKLGNAAADYRFQIYNSGFWGKKRTHSMQGLKNFTKVSLQFIDHSIKANQRPDKLYHAYNLMSVEKNKEIAISYLSEMLEGQVAVLSSGFLSSKENLAVLDGLKNSALFREDQYSYLLYPNKELPKFLDKNTISKEAVSKSELLSLLVSKSNKQVIEKDSIGEYHFNGEFNNASNLKQALEDLSQQNEYKDLVAKESKTVEAIFEDVFNHKAFTGRSGTFYGYEGLGSIYWHMVSKLQLAVLECCLKAVEEKESEEVIGRLLEHYYEINEGIGVHKSPSLYGAFPTDAYSHTPAGKGAQQPGMTGQVKEDILSRFGELGIFVKNGCLELNPCLLRKDEFLKEAKTFDYVTVNFQHQSLELVEKSLAFTYCQIPIIYKIANQKCIEVFTNDGKSAKAASLILDKQTSQDVFGRTGIINKIEVSILESDLR

B-factor: mean 63.46, std 25.71, range [10.63, 148.16]

Solvent-accessible surface area: 79758 Å² total; per-residue (Å²): 113,37,69,39,73,110,47,62,31,130,74,39,77,2,9,48,0,14,41,11,75,66,14,119,64,10,14,1,19,14,7,6,11,2,20,8,6,4,15,0,0,3,50,8,0,0,0,0,0,22,68,22,12,76,66,8,0,0,2,36,36,8,22,22,38,1,34,72,15,27,48,56,5,0,19,9,2,0,0,11,0,74,85,123,109,44,80,45,12,4,6,4,42,14,84,39,23,22,104,94,29,55,60,31,26,4,0,7,10,6,42,68,10,8,7,0,7,6,9,2,43,0,98,87,13,11,0,5,0,38,3,26,4,3,14,1,63,115,12,0,5,0,0,56,2,25,0,18,1,97,19,127,43,77,2,80,0,22,0,0,0,0,0,4,9,1,6,6,37,27,8,51,22,117,43,5,33,60,18,5,14,32,0,14,9,10,6,19,4,13,22,34,103,170,10,3,0,0,3,2,6,2,13,10,36,38,84,106,58,35,38,25,15,33,0,6,24,0,2,1,0,1,14,34,47,22,107,96,35,104,27,0,0,0,38,82,31,12,74,100,1,6,67,22,81,101,11,67,87,15,74,35,30,86,7,16,49,2,0,0,0,0,14,7,94,23,72,8,89,35,134,56,78,61,99,9,18,2,0,1,12,7,52,18,24,10,11,56,0,17,47,23,3,57,30,36,86,110,46,114,39,10,43,117,60,0,52,93,14,3,85,86,8,11,95,99,0,25,33,26,0,2,13,8,0,0,21,14,26,5,46,25,38,36,47,9,9,11,6,11,10,5,2,2,8,2,0,10,16,0,1,0,4,14,54,18,14,64,2,62,34,43,34,0,25,90,18,1,111,138,5,6,82,125,7,62,119,128,16,94,20,120,94,14,41,129,111,7,23,23,109,69,3,100,50,14,9,67,154,46,174,18,62,22,0,45,5,6,4,42,21,1,1,1,0,36,9,15,17,40,24,4,6,0,4,11,36,124,25,90,17,32,6,75,20,40,30,105,164,107,38,56,99,42,19,76,8,77,5,38,0,35,29,2,2,4,1,0,10,4,1,0,32,1,0,0,48,0,0,11,1,0,2,1,10,0,3,4,4,5,5,4,15,1,12,4,2,54,53,0,16,24,59,16,26,62,30,44,83,67,98,142,96,44,103,2,3,3,41,10,11,9,2,3,23,17,0,0,31,1,1,22,6,0,38,97,12,49,57,33,69,0,36,68,21,1,91,42,60,10,0,0,0,1,2,3,0,4,42,12,54,49,12,114,84,8,36,126,64,16,114,71,0,7,25,23,47,114,98,45,39,140,77,3,76,113,30,79,79,68,17,11,31,6,0,4,12,20,110,4,82,80,138,65,10,6,31,0,1,0,2,0,6,0,2,4,4,2,0,7,4,0,7,20,0,0,0,16,0,0,7,8,9,5,9,11,39,11,8,33,14,63,0,12,26,14,9,15,0,59,0,0,0,0,4,4,0,0,26,0,30,38,1,0,96,34,4,34,87,4,0,103,85,13,129,60,142,67,3,89,0,0,76,19,0,23,119,10,0,58,31,0,56,91,0,0,103,88,17,69,126,38,30,105,42,102,7,59,49,64,44,9,20,75,0,0,35,62,0,4,62,9,5,8,96,10,23,125,83,10,48,98,82,27,3,142,19,107,35,135,79,48,52,4,104,7,0,40,55,2,0,122,3,0,16,62,1,0,24,21,0,0,144,42,0,75,43,133,56,97,0,11,24,1,14,0,46,5,41,47,79,92,130,55,62,0,28,31,56,109,35,59,30,13,0,16,0,0,2,0,1,7,12,1,54,52,5,52,1,126,84,5,8,36,0,1,43,13,0,72,130,21,60,0,43,27,137,81,11,73,3,11,8,5,18,29,82,115,142,30,72,83,10,36,101,28,7,53,3,64,152,117,23,5,80,160,3,55,0,0,36,67,0,36,94,60,81,24,113,66,0,0,25,105,7,84,92,28,75,19,4,3,33,8,100,9,43,17,37,67,51,0,93,98,10,4,102,66,0,30,153,70,99,125,5,130,114,45,10,88,77,32,20,120,68,0,35,62,24,3,41,120,40,19,91,29,178,63,44,27,2,68,5,14,30,2,24,5,28,26,2,5,2,1,0,42,14,10,2,0,0,28,0,3,19,2,0,6,53,4,0,43,59,0,45,131,98,179,46,60,109,115,8,12,28,100,0,5,97,20,1,42,72,8,43,99,0,6,0,20,100,14,51,4,61,60,18,8,0,2,0,6,13,0,3,6,6,2,7,59,56,62,22,4,41,14,6,2,19,8,4,2,0,9,2,14,6,16,2,20,6,7,15,1,0,14,48,14,118,90,3,22,0,38,0,40,4,24,1,2,51,40,90,2,9,6,101,107,71,92,66,5,96,15,2,22,10,96,88,89,82,76,63,31,129,4,102,97,100,2,0,0,1,2,2,0,8,8,3,0,12,0,70,38,33,139,135,79,31,3,29,14,49,29,100,90,75,142,56,64,146,52,77,63,8,96,12,80,103,104,26,0,89,31,0,5,14,12,87,19,74,9,72,40,0,24,0,10,3,49,103,99,54,18,102,113,37,71,41,64,111,45,64,32,136,76,37,79,2,8,44,0,13,42,11,75,68,15,122,61,11,13,1,17,14,7,6,12,2,20,8,5,5,15,0,0,3,50,8,0,0,0,0,0,24,68,22,13,74,58,9,1,0,3,36,35,9,21,22,39,2,32,73,15,26,48,54,5,0,17,9,2,0,0,11,0,76,79,132,107,44,84,34,14,4,7,5,40,14,84,39,23,22,104,95,29,56,60,29,25,5,0,7,10,6,39,67,11,8,7,0,7,5,10,2,43,0,98,80,6,11,0,5,0,34,4,26,5,3,13,1,66,117,13,0,5,0,0,53,1,27,0,19,1,98,19,128,63,83,2,80,0,24,0,0,0,0,0,5,8,1,6,6,30,27,8,51,23,118,42,7,34,61,18,3,15,33,0,14,9,10,6,13,3,14,21,41,109,114,11,2,0,0,3,2,5,2,14,10,33,35,82,149,42,32,85,25,15,35,0,7,23,0,3,1,0,1,14,34,51,20,128,91,32,103,32,0,0,0,38,88,35,12,75,90,1,5,61,22,116,90,12,68,89,17,74,33,30,78,9,17,46,2,0,1,0,2,14,10,103,26,71,7,87,36,132,56,89,58,114,8,19,2,0,2,11,7,51,18,27,12,11,53,0,15,47,22,9,61,30,38,108,101,46,109,119,11,43,98,54,0,55,94,14,3,86,84,8,12,97,99,0,26,34,25,0,2,15,8,0,1,21,15,30,6,41,34,40,39,43,9,9,11,6,10,11,6,1,2,8,3,0,12,18,1,1,0,3,20,52,19,16,64,3,70,29,46,34,0,26,108,23,0,40,59,4,5,38,124,7,79,120,75,13,107,35,85,93,21,42,84,109,9,27,27,109,62,4,65,114,16,8,88,161,52,104,38,40,25,0,56,6,6,4,33,32,2,2,0,0,36,9,16,20,72,29,6,7,0,4,10,38,123,23,89,16,32,8,75,18,42,35,115,105,88,41,64,84,43,21,77,17,104,10,48,0,33,30,2,2,4,1,1,12,4,2,0,33,1,1,1,51,0,0,28,4,0,3,6,16,0,8,5,7,10,5,5,10,1,11,5,2,83,10,8,19,26,70,27,22,67,26,27,91,110,146,80,104,4,4,2,47,9,11,8,2,2,22,18,0,0,29,1,0,35,8,0,40,60,14,63,72,32,21,2,38,76,50,4,72,42,94,15,1,4,5,2,2,2,0,6,41,11,54,64,13,73,85,8,38,126,64,18,108,70,0,11,26,26,49,113,76,46,36,61,80,3,73,64,95,65,97,80,24,17,28,9,5,2,14,19,24,17,84,84,92,51,47,16,43,4,4,1,9,4,12,1,26,8,4,21,37,11,4,20,12,20,3,0,0,14,0,0,6,8,9,5,10,11,50,9,7,34,15,63,0,13,25,15,8,14,0,68,0,0,0,0,3,4,0,0,26,0,33,38,0,3,51,36,20,50,99,6,6,124,88,17,132,77,88,43,14,34,2,0,78,40,6,17,75,16,28,56,107,23,52,82,9,15,90,117,33,86,139,35,35,106,41,118,13,62,56,91,22,15,19,65,4,0,39,30,10,4,68,11,17,10,96,24,23,126,44,10,47,98,102,29,4,62,35,62,50,57,105,52,55,15,120,5,13,25,65,22,6,54,8,9,16,35,5,0,33,35,0,1,73,47,0,84,47,149,64,22,0,11,22,3,15,0,44,7,47,54,81,100,85,59,18,0,28,32,56,111,33,55,30,13,0,16,0,0,2,0,1,6,12,2,55,65,6,50,0,56,85,6,10,45,0,2,42,14,0,70,122,22,62,0,39,27,134,82,10,79,2,10,8,5,19,29,81,114,102,32,71,94,9,33,98,29,6,53,3,66,71,73,32,5,86,89,2,109,0,0,39,64,0,35,85,60,91,23,79,67,0,1,38,116,4,84,88,32,73,32,5,2,30,8,114,10,44,27,36,71,49,0,98,93,10,4,102,63,0,38,147,69,146,139,8,36,121,26,10,89,79,31,26,80,66,0,44,61,24,2,62,124,39,20,89,30,82,61,42,25,2,67,4,13,30,2,24,5,29,25,1,4,2,1,0,42,16,11,2,0,0,28,0,4,20,2,0,6,53,5,0,42,58,0,49,152,96,86,58,61,106,70,27,11,27,133,0,5,46,21,1,44,98,8,24,94,0,7,0,14,85,14,50,4,60,62,17,9,0,2,2,6,12,0,3,6,6,2,4,59,56,66,23,4,41,13,6,1,13,8,3,2,0,8,2,13,6,17,2,17,8,8,11,1,0,14,51,16,72,111,12,21,0,38,0,43,14,28,2,4,40,38,93,4,7,7,132,102,69,95,62,6,96,6,2,18,11,96,88,90,82,68,62,28,129,3,101,108,38,2,0,0,0,2,2,0,8,9,4,1,13,0,34,50,32,168,68,94,30,4,44,17,51,33,89,117,79,53,58,68,104,54,76,61,11,96,11,88,66,92,28,0,58,32,0,10,15,14,78,21,83,9,44,35,0,57,1,23,12,24,110,108,65,30,107

Secondary structure (DSSP, 8-state):
---EEEEEETTEEEEEEETGGGSPP-EEEE--SSSEEEEEETTS-EEEEESSGGGEEE----HHHHHTTTTTSEEEEEEEEEETTEEEEE-TT-SSBTTSS-EEEEEEEETTSS-EEEEEEETTTTEEEEEEEEEETTTEEEEEEEEEE-SSS-EEEEEEEEEEEEPPTT--HHHHHH-HHHHHTTEEEEEETTTTEEEEEESS---SSSS------EEEEEEES-SS-EEESSSTTHHHHHTT------SEEESS-EEEEEEEEEEE-TTEEEEEEEEEEEEE-HHHHHHHHHHHHH-TTHHHHHHHHHHHHHHHHHHHHHTTT---B-S-HHHHHHHHHHHHHHHHHH-EESSTTEEEHHHHHHHHHHH-HHHHHH--GGGS-SEEEHHHHHHHHHHH--HHHHHHHHH---EES-----BTTBTTS------B-TTT--B----EEEHHHHHHHHHHHHHHSGGGHHHHHHHHHHTS-TTS---SEEESS-EE-----------B-TTTTHHHHHHHHHHHHHHSTTTTGGGTT---B--B---EEEPPHHHHHH-TTS-EEE-HHHHHHHHHHHHHHSGGGGB--BSS-SS--B-HHHHHHHHHHHHHTTEETTTEEE--SBS--S-GGGGGGTTTEEEHHHHHHHHHHHHHHHHHHHH----EEEEEHHHHHHHHHHHHHHHHHGGGGGSPPPHHHHHHHHHHHHHHHHHHHHHHHHH-B-S-EEEEEHHHHHHHHHHHHHHHHHHHHTTB-TTS-B-SEEEEEEETTTEEEEEE----HHHHHHHHHSS-S-HHHHHHHHHHHHTSTTEETTTTEE-SS---PPPPGGGS--B-HHHHHH-HHHHHHHHTT--SSEEE-TTS-EEE-TT-SSHHHHHHHHHHHHTSHHHHHHHHHHHHHHHHHHHHHH-GGG---GGGS-SSTTSTT-EEHHHHHHHHHHHHHHHHHHHHTT--HHHHHHHHHHHHHHHHHH-TTS-HHHHTS-TTS-EEEE-TTSS-EEES--THHHHHHHHHHHHHTEEEETTEEEE--SS--GGGS-SS-EEEEEE-TT--EEEEEEPTTEEEEEETTEEEEEEEESS-EEEEEETTS-EEEES-SB--HHHHHHHHTT-S-EEEEEEEEEGGG--/---EEEEEETTEEEEEEETGGGSPP-EEEE--SSSEEEEEETTS-EEEEESSGGGBSS----HHHHHHTTTTSEEEEEEEEEETTEEEEE-TT-SSBTTSS-EEEEEEEETTSS-EEEEEEETTTTEEEEEEEEEETTTEEEEEEEEEE-SSS-EEEEEEEEEEEEPPTT--HHHHHH-HHHHHTTEEEEEETTTTEEEEEESS---SSSS------EEEEEEES-SS-EEEEESTTHHHHHTT------SEEESS-EEEEEEEEEEE-TTEEEEEEEEEEEEE-HHHHHHHHHHHHH-TTHHHHHHHHHHHHHHHHHHHHHTTT---B-S-HHHHHHHHHHHHHHHHHH-EESSTTEEEHHHHHHHHHHH-HHHHHH--GGGS-SEEEHHHHHHHHHHH--HHHHHHHHH---EES-----BTTBTTS------B-TTT--B----EEEHHHHHHHHHHHHHHSGGGHHHHHHHHHHTS-TTS---SEEESS-EE---------B-TTTTHHHHHHHHHHHHHHSTTTTGGGTT---B--B---EEEPPHHHHHH-TTS-EEE-HHHHHHHHHHHHHH-GGGGB-BBTTSSBP-B-HHHHHHHHHHHHHTTEETTTEEE--SBS-SS-GGGGGGTTTEEEHHHHHHHHHHHHHHHHHHHH----EEEEEHHHHHHHHHHHHHHHHHGGGGGSPPPHHHHHHHHHHHHHHHHHHHHHHHHH-B-S-EEEEEHHHHHHHHHHHHHHHHHHHHTTB-TTS-B-SEEEEEEETTTEEEEEE----HHHHHHHHHSS-S-HHHHHHHHHHHHTSTTEETTTTEE-SS---PPPPGGGS--B-HHHHHH-HHHHHHHHTT--SSEEE-TTS-EEE-TT--SHHHHHHHHHHHHTSHHHHHHHHHHHHHHHHHHHHHH-GGG---GGGS-SSTTSTT-EEHHHHHHHHHHHHHHHHHHHHTT--HHHHHHHHHHHHHHHHHH-TTS-HHHHTS-TTS-EEEE-TTSS-EEES--THHHHHHHHHHHHHTEEEETTEEEE--SS--GGGS-SS-EEEEEE-TT--EEEEEEPTTEEEEEETTEEEEEEEESS-EEEEEETTS-EEEES-SB--HHHHHHHHTT-S-EEEEEEEEEGGG--

Radius of gyration: 41.18 Å; Cα contacts (8 Å, |Δi|>4): 4986; chains: 2; bounding box: 110×96×118 Å

Foldseek 3Di:
DFFWDWDADPNATWIKTKQCVVFDKFWFWQDWLAQKTWIAIPLGQIWIAGFFQLFIQAAAAFPVVSVVCRQAFWKWKWKFKDDDNDTDIDTPSDCPQPPVFDKIWMKIAGLLRNKIKTKMQRPVQQKIKMWMWFQFNLFGIKIKIKIWAQDQDKIWMKMKIWGWLGAWHQDGSVCCHPPVLVQLQQWKWFAPVLQRKIWTHGCFRDDPDPDGGHIQWTKIKGKDFAPPWAKDQACPCVVVVSVPDDDDHDGIDGSGRTIIITIDIDIAHHRDMGMMMMTIHTGGGPVNVVVSSCCSNPPPCVVVVRVVRRVVGVLSSQLQLQLLFLAWFFQDSLLSSLSNQLSSLLCLAQFGADAQQKDAPVVLLVLCCQQFVVCSVQDDCVVPDRMDGLVRLCVSQVPSPDLQSVLLSLLAGQGFNHWWQDGSLRPVTTITRCQADPPGGDGDRKDKDFQVQNLLSVLSSCQLFVVSLSNSLLLQLQQAALQAFHAGMAMSQHGDHDDADVVDDGWGEPQRGQQSNQSSVVSCCLQPPCPLLVQQFPFSGFHFQQQKDFDALVVCQVFLLPGIDGRVVSVVQLVVLCVVTHSQSRTFAALPGSTATDTPNSSVCSNLLSQLLQQQFLAAGQQRTNAYYPDRQLGLCRRFKHFLLSLLSVLQRLVVVLVVLVPHPDFKGKYQPLCPQLLCQLLVLLVVCLVVLVDDDFQLNSCVSSVSSRNSSNSSSVCCSPPNGNRHMDIGGSVSVSSSSVSSSSRSLSSQVSAADPLLAGAGMWGWHQDPVRGIDIGGDFRFLSSLLSNLQSVNDALVSNLSNLVSQLVDQQQDPLLRAGAGGHFDDDDDPVLQFWQDPVLQVVQPLSVVCAVVVPQLAWHADPVGIIGGRPPDPALVSNLVSLVVQLVDPVCVVSSVVCVVVSSVSRCVRHVCVNRSGCQDPDFDQSHHQKDFLLSLLSSLLSLLVSLVNCVVVVPPVVSNVSSLVSNVSSVVSLPSPPRCSSQSHNSSWDAGMQTNPGHGGHTRNDSSSSSVSNSVCSQQVFGGRPSKTFRAHQSAAQSRWHQAKDKRFGAASVRDTDIDIGGGQKIWIATSSAIEMEHEDPAWKKWWQFPVRDIDMDRGRIGDNVVSCVSSSRPRGTRHMYTHYHPVSHD/DFFWDWDADPNATKIKTKQCVVFDWFWFWQDWLAFKTWIAIQLGQIWIAGFFQLFIQAAAAFPVVSVVCRQAFWKWKWKFKCDPNDTDIDTPSDCPQPPVFDKIWMKIAGLLRNKIKTKMQRPVQQKIKMWMWFQFNLFGIKIKIKIWAQDQDKIWMKMKIWGWLTAWHQDGSVCCHPPVLVQLQQWKWFAPPLQRKIWTHGCFRDDPDPDGGHIQWTKIKGKDFAPPWAWDQACVCVVVVSVVDDDDHDGIDGSGRTIIITIDIDIAHHRDMGMMMMTIHTGGGPVNVVVSSCCSVPPPCVVVVRVVSRVVGVLSSQLQLLLLFLAWFFQDSLVSSLSNQLSSLLCLAQFAADAQQKDAPVVLLVLVCQQFVVCSVQDDCVVPDRMDGLVVLCVSQVPSPDLQSNLLSLLAGQGANHWWQDGSLRPVTTIGRCQADPPHGDGDRKDKDFQCQNLLSVLSSCQLFVVSLSNSLLLQLQQAALQAFHAGMAMSQHGDHDDEVDDGWGEPQRGQQSNQSSVVSCCLQPPCPLVVQQAPFSGFHFQDQKAFAALVVCQVFLLPGIDGRVVSVVQLVVLCVVTHNLSRTFDAQVRHGATGTPNSSVCSNLLSQLLQQQFLAAGQQRTNAYYPDRQLGLCRRFKHFLLSLLSVLQRLVVVLVVLVPHPDWKGKYQPLCPQLLCQSLVLLVVCLVVLVDDDFQLNSCVSSVSSRNSSNSSSVCCVVPNGNRHIDIGTSVSVSSSSVSSSSRSLSSQVSAADPLLAGAGMWGWHQDPVRGIDIGGAFGFLSSLLSNLQSVNDALVSNLSNLVSQLVDQQQDPLLRAGARGHFDDDDDPVLQFWQDPVLQVVQPLSVVCAVVVPLLAWHADPVGIIGGRPVDPALVSNLVSLVVQLVDPVCVVSSVVCVVVSSVSRCVRHVCVNRSGCQDPDWDQSHHQKDFLLSLLSSLLSLLVSLVSCVVVVHDPVSNVSSLVSNVSSVVSLPSPPRCSSQSHNSSWDARMQTNPGHGGHTRNDSSSSSVSSSVCSQQPFGGRPSKTFRAHQSAAQSRWHQAKDKRFGAASVRDTDIDIGGGQKIWIATSSAIEIEHEDQAWKKKWQFPVRDIDMDRGRIGDNVVSCCSSSSVRGTRHMYTHYHPVSHD